Protein 8IRK (pdb70)

Nearest PDB structures (foldseek):
  8irk-assembly1_C  TM=1.003E+00  e=1.740E-76  Mycolicibacterium smegmatis MC2 155
  8irz-assembly1_A  TM=1.001E+00  e=1.393E-71  Mycolicibacterium smegmatis MC2 155
  8is0-assembly1_A  TM=9.997E-01  e=1.642E-71  Mycolicibacterium smegmatis MC2 155
  7tlp-assembly3_E  TM=8.194E-01  e=1.209E-21  Lancefieldella parvula
  3kgw-assembly1_A  TM=7.933E-01  e=6.595E-17  Mus musculus

B-factor: mean 55.06, std 15.18, range [21.22, 164.63]

Structure (mmCIF, N/CA/C/O backbone):
data_8IRK
#
_entry.id   8IRK
#
_cell.length_a   82.314
_cell.length_b   90.372
_cell.length_c   101.531
_cell.angle_alpha   110.77
_cell.angle_beta   105.95
_cell.angle_gamma   103.07
#
_symmetry.space_group_name_H-M   'P 1'
#
loop_
_entity.id
_entity.type
_entity.pdbx_description
1 polymer 'Probable hercynylcysteine sulfoxide lyase'
2 non-polymer "PYRIDOXAL-5'-PHOSPHATE"
3 non-polymer 'PYRUVIC ACID'
4 water water
#
loop_
_atom_site.group_PDB
_atom_site.id
_atom_site.type_symbol
_atom_site.label_atom_id
_atom_site.label_alt_id
_atom_site.label_comp_id
_atom_site.label_asym_id
_atom_site.label_entity_id
_atom_site.label_seq_id
_atom_site.pdbx_PDB_ins_code
_atom_site.Cartn_x
_atom_site.Cartn_y
_atom_site.Cartn_z
_atom_site.occupancy
_atom_site.B_iso_or_equiv
_atom_site.auth_seq_id
_atom_site.auth_comp_id
_atom_site.auth_asym_id
_atom_site.auth_atom_id
_atom_site.pdbx_PDB_model_num
ATOM 1 N N . LEU A 1 14 ? 34.468 -31.495 -36.990 1.00 92.13 -7 LEU A N 1
ATOM 2 C CA . LEU A 1 14 ? 33.167 -31.519 -36.237 1.00 95.47 -7 LEU A CA 1
ATOM 3 C C . LEU A 1 14 ? 33.338 -32.163 -34.843 1.00 95.96 -7 LEU A C 1
ATOM 4 O O . LEU A 1 14 ? 32.742 -33.246 -34.602 1.00 88.97 -7 LEU A O 1
ATOM 6 N N . VAL A 1 15 ? 34.137 -31.521 -33.973 1.00 94.29 -6 VAL A N 1
ATOM 7 C CA . VAL A 1 15 ? 34.181 -31.705 -32.484 1.00 91.14 -6 VAL A CA 1
ATOM 8 C C . VAL A 1 15 ? 33.337 -30.607 -31.840 1.00 87.36 -6 VAL A C 1
ATOM 9 O O . VAL A 1 15 ? 33.764 -29.461 -31.801 1.00 93.56 -6 VAL A O 1
ATOM 13 N N . PRO A 1 16 ? 32.150 -30.894 -31.269 1.00 85.65 -5 PRO A N 1
ATOM 14 C CA . PRO A 1 16 ? 31.235 -29.836 -30.820 1.00 91.85 -5 PRO A CA 1
ATOM 15 C C . PRO A 1 16 ? 31.855 -28.754 -29.912 1.00 94.71 -5 PRO A C 1
ATOM 16 O O . PRO A 1 16 ? 32.713 -29.076 -29.117 1.00 97.83 -5 PRO A O 1
ATOM 20 N N . ARG A 1 17 ? 31.385 -27.506 -30.047 1.00 93.15 -4 ARG A N 1
ATOM 21 C CA . ARG A 1 17 ? 31.865 -26.293 -29.323 1.00 80.45 -4 ARG A CA 1
ATOM 22 C C . ARG A 1 17 ? 30.717 -25.749 -28.459 1.00 78.30 -4 ARG A C 1
ATOM 23 O O . ARG A 1 17 ? 29.574 -25.756 -28.935 1.00 85.56 -4 ARG A O 1
ATOM 31 N N . GLY A 1 18 ? 31.006 -25.298 -27.235 1.00 84.45 -3 GLY A N 1
ATOM 32 C CA . GLY A 1 18 ? 30.016 -24.719 -26.301 1.00 76.62 -3 GLY A CA 1
ATOM 33 C C . GLY A 1 18 ? 29.620 -23.299 -26.680 1.00 75.03 -3 GLY A C 1
ATOM 34 O O . GLY A 1 18 ? 30.367 -22.615 -27.433 1.00 70.44 -3 GLY A O 1
ATOM 35 N N . SER A 1 19 ? 28.465 -22.862 -26.186 1.00 69.85 -2 SER A N 1
ATOM 36 C CA . SER A 1 19 ? 27.907 -21.502 -26.406 1.00 69.39 -2 SER A CA 1
ATOM 37 C C . SER A 1 19 ? 28.837 -20.441 -25.786 1.00 67.97 -2 SER A C 1
ATOM 38 O O . SER A 1 19 ? 29.333 -20.667 -24.653 1.00 75.16 -2 SER A O 1
ATOM 41 N N . HIS A 1 20 ? 29.094 -19.338 -26.499 1.00 57.71 -1 HIS A N 1
ATOM 42 C CA . HIS A 1 20 ? 29.624 -18.087 -25.905 1.00 57.92 -1 HIS A CA 1
ATOM 43 C C . HIS A 1 20 ? 28.571 -17.591 -24.924 1.00 58.91 -1 HIS A C 1
ATOM 44 O O . HIS A 1 20 ? 27.391 -17.827 -25.190 1.00 63.77 -1 HIS A O 1
ATOM 51 N N . MET A 1 21 ? 28.979 -17.030 -23.788 1.00 55.75 0 MET A N 1
ATOM 52 C CA . MET A 1 21 ? 28.039 -16.349 -22.871 1.00 59.10 0 MET A CA 1
ATOM 53 C C . MET A 1 21 ? 28.139 -14.858 -23.175 1.00 55.95 0 MET A C 1
ATOM 54 O O . MET A 1 21 ? 29.262 -14.333 -23.150 1.00 55.49 0 MET A O 1
ATOM 59 N N . MET A 1 22 ? 27.013 -14.237 -23.503 1.00 54.92 1 MET A N 1
ATOM 60 C CA . MET A 1 22 ? 26.890 -12.815 -23.882 1.00 55.59 1 MET A CA 1
ATOM 61 C C . MET A 1 22 ? 25.701 -12.297 -23.061 1.00 51.18 1 MET A C 1
ATOM 62 O O . MET A 1 22 ? 24.698 -13.059 -22.967 1.00 49.44 1 MET A O 1
ATOM 64 N N . MET A 1 23 ? 25.847 -11.153 -22.369 1.00 55.86 2 MET A N 1
ATOM 65 C CA . MET A 1 23 ? 24.796 -10.617 -21.448 1.00 56.90 2 MET A CA 1
ATOM 66 C C . MET A 1 23 ? 23.609 -10.157 -22.314 1.00 55.19 2 MET A C 1
ATOM 67 O O . MET A 1 23 ? 22.432 -10.175 -21.821 1.00 50.39 2 MET A O 1
ATOM 72 N N . LEU A 1 24 ? 23.907 -9.818 -23.580 1.00 59.97 3 LEU A N 1
ATOM 73 C CA . LEU A 1 24 ? 22.937 -9.480 -24.666 1.00 53.37 3 LEU A CA 1
ATOM 74 C C . LEU A 1 24 ? 21.767 -10.468 -24.692 1.00 49.50 3 LEU A C 1
ATOM 75 O O . LEU A 1 24 ? 20.633 -10.032 -24.767 1.00 54.88 3 LEU A O 1
ATOM 80 N N . ALA A 1 25 ? 22.018 -11.765 -24.675 1.00 45.09 4 ALA A N 1
ATOM 81 C CA . ALA A 1 25 ? 20.930 -12.757 -24.691 1.00 50.29 4 ALA A CA 1
ATOM 82 C C . ALA A 1 25 ? 19.922 -12.363 -23.615 1.00 49.77 4 ALA A C 1
ATOM 83 O O . ALA A 1 25 ? 18.744 -12.236 -23.931 1.00 57.28 4 ALA A O 1
ATOM 85 N N . GLN A 1 26 ? 20.394 -12.096 -22.400 1.00 63.76 5 GLN A N 1
ATOM 86 C CA . GLN A 1 26 ? 19.530 -11.940 -21.202 1.00 62.24 5 GLN A CA 1
ATOM 87 C C . GLN A 1 26 ? 18.863 -10.562 -21.221 1.00 56.12 5 GLN A C 1
ATOM 88 O O . GLN A 1 26 ? 17.627 -10.492 -20.909 1.00 47.17 5 GLN A O 1
ATOM 94 N N . GLN A 1 27 ? 19.632 -9.514 -21.551 1.00 48.94 6 GLN A N 1
ATOM 95 C CA . GLN A 1 27 ? 19.105 -8.114 -21.633 1.00 61.40 6 GLN A CA 1
ATOM 96 C C . GLN A 1 27 ? 17.877 -8.122 -22.551 1.00 59.55 6 GLN A C 1
ATOM 97 O O . GLN A 1 27 ? 16.781 -7.630 -22.135 1.00 50.99 6 GLN A O 1
ATOM 103 N N . TRP A 1 28 ? 18.043 -8.782 -23.703 1.00 57.27 7 TRP A N 1
ATOM 104 C CA . TRP A 1 28 ? 17.011 -8.950 -24.755 1.00 54.15 7 TRP A CA 1
ATOM 105 C C . TRP A 1 28 ? 15.814 -9.722 -24.191 1.00 48.52 7 TRP A C 1
ATOM 106 O O . TRP A 1 28 ? 14.696 -9.219 -24.337 1.00 52.76 7 TRP A O 1
ATOM 117 N N . ARG A 1 29 ? 16.013 -10.872 -23.548 1.00 52.99 8 ARG A N 1
ATOM 118 C CA . ARG A 1 29 ? 14.888 -11.647 -22.960 1.00 49.71 8 ARG A CA 1
ATOM 119 C C . ARG A 1 29 ? 14.070 -10.745 -22.037 1.00 53.63 8 ARG A C 1
ATOM 120 O O . ARG A 1 29 ? 12.850 -10.786 -22.141 1.00 57.98 8 ARG A O 1
ATOM 128 N N . ASP A 1 30 ? 14.720 -9.929 -21.204 1.00 58.51 9 ASP A N 1
ATOM 129 C CA . ASP A 1 30 ? 14.061 -9.253 -20.046 1.00 63.95 9 ASP A CA 1
ATOM 130 C C . ASP A 1 30 ? 13.497 -7.883 -20.457 1.00 57.19 9 ASP A C 1
ATOM 131 O O . ASP A 1 30 ? 12.680 -7.334 -19.684 1.00 47.13 9 ASP A O 1
ATOM 136 N N . ALA A 1 31 ? 13.797 -7.416 -21.666 1.00 55.74 10 ALA A N 1
ATOM 137 C CA . ALA A 1 31 ? 13.206 -6.153 -22.156 1.00 50.54 10 ALA A CA 1
ATOM 138 C C . ALA A 1 31 ? 11.895 -6.462 -22.865 1.00 51.68 10 ALA A C 1
ATOM 139 O O . ALA A 1 31 ? 11.266 -5.521 -23.353 1.00 52.31 10 ALA A O 1
ATOM 141 N N . ARG A 1 32 ? 11.497 -7.730 -22.884 1.00 52.22 11 ARG A N 1
ATOM 142 C CA . ARG A 1 32 ? 10.315 -8.133 -23.680 1.00 55.15 11 ARG A CA 1
ATOM 143 C C . ARG A 1 32 ? 9.343 -8.934 -22.828 1.00 47.41 11 ARG A C 1
ATOM 144 O O . ARG A 1 32 ? 9.782 -9.578 -21.874 1.00 49.89 11 ARG A O 1
ATOM 152 N N . PRO A 1 33 ? 8.041 -8.923 -23.160 1.00 47.96 12 PRO A N 1
ATOM 153 C CA . PRO A 1 33 ? 7.080 -9.741 -22.446 1.00 48.19 12 PRO A CA 1
ATOM 154 C C . PRO A 1 33 ? 7.585 -11.180 -22.299 1.00 53.71 12 PRO A C 1
ATOM 155 O O . PRO A 1 33 ? 8.306 -11.644 -23.150 1.00 48.67 12 PRO A O 1
ATOM 159 N N . LYS A 1 34 ? 7.182 -11.846 -21.220 1.00 62.14 13 LYS A N 1
ATOM 160 C CA . LYS A 1 34 ? 7.622 -13.239 -20.960 1.00 67.61 13 LYS A CA 1
ATOM 161 C C . LYS A 1 34 ? 6.910 -14.200 -21.907 1.00 57.43 13 LYS A C 1
ATOM 162 O O . LYS A 1 34 ? 5.686 -14.099 -22.044 1.00 55.62 13 LYS A O 1
ATOM 168 N N . VAL A 1 35 ? 7.669 -15.106 -22.509 1.00 56.58 14 VAL A N 1
ATOM 169 C CA . VAL A 1 35 ? 7.089 -16.114 -23.447 1.00 57.47 14 VAL A CA 1
ATOM 170 C C . VAL A 1 35 ? 6.289 -17.137 -22.640 1.00 54.23 14 VAL A C 1
ATOM 171 O O . VAL A 1 35 ? 6.775 -17.536 -21.602 1.00 59.65 14 VAL A O 1
ATOM 175 N N . ALA A 1 36 ? 5.113 -17.536 -23.116 1.00 58.50 15 ALA A N 1
ATOM 176 C CA . ALA A 1 36 ? 4.214 -18.509 -22.454 1.00 58.48 15 ALA A CA 1
ATOM 177 C C . ALA A 1 36 ? 4.797 -19.931 -22.538 1.00 67.88 15 ALA A C 1
ATOM 178 O O . ALA A 1 36 ? 4.683 -20.687 -21.525 1.00 85.67 15 ALA A O 1
ATOM 180 N N . GLY A 1 37 ? 5.373 -20.303 -23.682 1.00 58.13 16 GLY A N 1
ATOM 181 C CA . GLY A 1 37 ? 6.055 -21.602 -23.866 1.00 56.31 16 GLY A CA 1
ATOM 182 C C . GLY A 1 37 ? 7.482 -21.435 -24.366 1.00 54.81 16 GLY A C 1
ATOM 183 O O . GLY A 1 37 ? 8.329 -20.957 -23.588 1.00 47.18 16 GLY A O 1
ATOM 184 N N . LEU A 1 38 ? 7.749 -21.768 -25.633 1.00 52.73 17 LEU A N 1
ATOM 185 C CA . LEU A 1 38 ? 9.074 -21.514 -26.244 1.00 53.68 17 LEU A CA 1
ATOM 186 C C . LEU A 1 38 ? 8.936 -20.999 -27.692 1.00 54.15 17 LEU A C 1
ATOM 187 O O . LEU A 1 38 ? 8.364 -21.713 -28.562 1.00 46.28 17 LEU A O 1
ATOM 192 N N . HIS A 1 39 ? 9.474 -19.803 -27.941 1.00 49.25 18 HIS A N 1
ATOM 193 C CA . HIS A 1 39 ? 9.360 -19.036 -29.213 1.00 46.21 18 HIS A CA 1
ATOM 194 C C . HIS A 1 39 ? 10.632 -19.228 -30.035 1.00 44.27 18 HIS A C 1
ATOM 195 O O . HIS A 1 39 ? 11.653 -18.679 -29.660 1.00 40.77 18 HIS A O 1
ATOM 202 N N . LEU A 1 40 ? 10.565 -19.982 -31.129 1.00 47.28 19 LEU A N 1
ATOM 203 C CA . LEU A 1 40 ? 11.717 -20.190 -32.042 1.00 49.34 19 LEU A CA 1
ATOM 204 C C . LEU A 1 40 ? 11.291 -19.706 -33.432 1.00 54.16 19 LEU A C 1
ATOM 205 O O . LEU A 1 40 ? 11.566 -20.453 -34.420 1.00 52.63 19 LEU A O 1
ATOM 210 N N . ASP A 1 41 ? 10.641 -18.528 -33.496 1.00 40.75 20 ASP A N 1
ATOM 211 C CA . ASP A 1 41 ? 9.941 -18.084 -34.721 1.00 41.57 20 ASP A CA 1
ATOM 212 C C . ASP A 1 41 ? 10.149 -16.588 -35.029 1.00 42.17 20 ASP A C 1
ATOM 213 O O . ASP A 1 41 ? 9.186 -15.929 -35.512 1.00 42.16 20 ASP A O 1
ATOM 218 N N . SER A 1 42 ? 11.348 -16.062 -34.787 1.00 40.48 21 SER A N 1
ATOM 219 C CA . SER A 1 42 ? 11.631 -14.615 -34.923 1.00 43.78 21 SER A CA 1
ATOM 220 C C . SER A 1 42 ? 11.845 -14.264 -36.412 1.00 44.16 21 SER A C 1
ATOM 221 O O . SER A 1 42 ? 11.854 -13.087 -36.745 1.00 43.99 21 SER A O 1
ATOM 224 N N . GLY A 1 43 ? 11.930 -15.259 -37.285 1.00 42.66 22 GLY A N 1
ATOM 225 C CA . GLY A 1 43 ? 11.950 -15.067 -38.741 1.00 41.75 22 GLY A CA 1
ATOM 226 C C . GLY A 1 43 ? 10.557 -14.881 -39.325 1.00 40.20 22 GLY A C 1
ATOM 227 O O . GLY A 1 43 ? 10.496 -14.503 -40.483 1.00 50.69 22 GLY A O 1
ATOM 228 N N . ALA A 1 44 ? 9.500 -15.086 -38.544 1.00 39.57 23 ALA A N 1
ATOM 229 C CA . ALA A 1 44 ? 8.117 -14.821 -38.998 1.00 39.27 23 ALA A CA 1
ATOM 230 C C . ALA A 1 44 ? 7.606 -13.570 -38.290 1.00 45.93 23 ALA A C 1
ATOM 231 O O . ALA A 1 44 ? 7.225 -12.625 -38.983 1.00 43.69 23 ALA A O 1
ATOM 233 N N . CYS A 1 45 ? 7.551 -13.605 -36.961 1.00 39.96 24 CYS A N 1
ATOM 234 C CA . CYS A 1 45 ? 7.185 -12.413 -36.160 1.00 41.49 24 CYS A CA 1
ATOM 235 C C . CYS A 1 45 ? 7.925 -12.550 -34.834 1.00 44.24 24 CYS A C 1
ATOM 236 O O . CYS A 1 45 ? 7.661 -13.516 -34.112 1.00 49.52 24 CYS A O 1
ATOM 239 N N . SER A 1 46 ? 8.837 -11.625 -34.559 1.00 49.67 25 SER A N 1
ATOM 240 C CA . SER A 1 46 ? 9.584 -11.651 -33.283 1.00 48.14 25 SER A CA 1
ATOM 241 C C . SER A 1 46 ? 8.715 -11.123 -32.145 1.00 41.24 25 SER A C 1
ATOM 242 O O . SER A 1 46 ? 7.493 -11.291 -32.200 1.00 41.03 25 SER A O 1
ATOM 245 N N . ARG A 1 47 ? 9.349 -10.496 -31.162 1.00 49.58 26 ARG A N 1
ATOM 246 C CA . ARG A 1 47 ? 8.612 -10.053 -29.955 1.00 45.33 26 ARG A CA 1
ATOM 247 C C . ARG A 1 47 ? 8.967 -8.598 -29.634 1.00 40.41 26 ARG A C 1
ATOM 248 O O . ARG A 1 47 ? 10.158 -8.309 -29.502 1.00 33.75 26 ARG A O 1
ATOM 256 N N . GLN A 1 48 ? 7.954 -7.739 -29.525 1.00 39.27 27 GLN A N 1
ATOM 257 C CA . GLN A 1 48 ? 8.134 -6.294 -29.234 1.00 39.10 27 GLN A CA 1
ATOM 258 C C . GLN A 1 48 ? 8.517 -6.124 -27.763 1.00 45.95 27 GLN A C 1
ATOM 259 O O . GLN A 1 48 ? 7.748 -6.528 -26.861 1.00 41.43 27 GLN A O 1
ATOM 265 N N . SER A 1 49 ? 9.654 -5.483 -27.553 1.00 44.66 28 SER A N 1
ATOM 266 C CA . SER A 1 49 ? 10.075 -4.911 -26.262 1.00 43.47 28 SER A CA 1
ATOM 267 C C . SER A 1 49 ? 8.924 -4.126 -25.607 1.00 45.01 28 SER A C 1
ATOM 268 O O . SER A 1 49 ? 8.026 -3.574 -26.327 1.00 39.51 28 SER A O 1
ATOM 271 N N . PHE A 1 50 ? 8.940 -4.115 -24.264 1.00 50.10 29 PHE A N 1
ATOM 272 C CA . PHE A 1 50 ? 8.066 -3.276 -23.397 1.00 50.23 29 PHE A CA 1
ATOM 273 C C . PHE A 1 50 ? 8.074 -1.846 -23.961 1.00 50.04 29 PHE A C 1
ATOM 274 O O . PHE A 1 50 ? 6.976 -1.247 -24.107 1.00 44.11 29 PHE A O 1
ATOM 282 N N . ALA A 1 51 ? 9.269 -1.330 -24.302 1.00 47.06 30 ALA A N 1
ATOM 283 C CA . ALA A 1 51 ? 9.469 0.066 -24.761 1.00 46.99 30 ALA A CA 1
ATOM 284 C C . ALA A 1 51 ? 8.722 0.252 -26.091 1.00 50.88 30 ALA A C 1
ATOM 285 O O . ALA A 1 51 ? 7.899 1.209 -26.168 1.00 53.33 30 ALA A O 1
ATOM 287 N N . VAL A 1 52 ? 8.898 -0.685 -27.040 1.00 45.96 31 VAL A N 1
ATOM 288 C CA . VAL A 1 52 ? 8.238 -0.652 -28.382 1.00 44.11 31 VAL A CA 1
ATOM 289 C C . VAL A 1 52 ? 6.732 -0.749 -28.173 1.00 42.23 31 VAL A C 1
ATOM 290 O O . VAL A 1 52 ? 5.996 0.039 -28.797 1.00 41.96 31 VAL A O 1
ATOM 294 N N . ILE A 1 53 ? 6.264 -1.602 -27.276 1.00 41.24 32 ILE A N 1
ATOM 295 C CA . ILE A 1 53 ? 4.786 -1.666 -27.057 1.00 46.71 32 ILE A CA 1
ATOM 296 C C . ILE A 1 53 ? 4.256 -0.318 -26.490 1.00 50.21 32 ILE A C 1
ATOM 297 O O . ILE A 1 53 ? 3.231 0.212 -27.013 1.00 51.04 32 ILE A O 1
ATOM 302 N N . ASP A 1 54 ? 4.946 0.282 -25.511 1.00 51.41 33 ASP A N 1
ATOM 303 C CA . ASP A 1 54 ? 4.469 1.511 -24.821 1.00 48.25 33 ASP A CA 1
ATOM 304 C C . ASP A 1 54 ? 4.478 2.676 -25.799 1.00 41.41 33 ASP A C 1
ATOM 305 O O . ASP A 1 54 ? 3.444 3.381 -25.846 1.00 37.96 33 ASP A O 1
ATOM 310 N N . ALA A 1 55 ? 5.592 2.874 -26.519 1.00 39.22 34 ALA A N 1
ATOM 311 C CA . ALA A 1 55 ? 5.760 3.951 -27.536 1.00 39.97 34 ALA A CA 1
ATOM 312 C C . ALA A 1 55 ? 4.598 3.956 -28.542 1.00 42.32 34 ALA A C 1
ATOM 313 O O . ALA A 1 55 ? 4.148 5.064 -28.905 1.00 53.61 34 ALA A O 1
ATOM 315 N N . THR A 1 56 ? 4.117 2.782 -28.963 1.00 44.45 35 THR A N 1
ATOM 316 C CA . THR A 1 56 ? 2.980 2.601 -29.907 1.00 42.39 35 THR A CA 1
ATOM 317 C C . THR A 1 56 ? 1.708 3.077 -29.207 1.00 44.46 35 THR A C 1
ATOM 318 O O . THR A 1 56 ? 0.918 3.874 -29.763 1.00 44.91 35 THR A O 1
ATOM 322 N N . THR A 1 57 ? 1.491 2.555 -28.003 1.00 51.01 36 THR A N 1
ATOM 323 C CA . THR A 1 57 ? 0.321 2.890 -27.157 1.00 48.57 36 THR A CA 1
ATOM 324 C C . THR A 1 57 ? 0.241 4.405 -26.923 1.00 43.08 36 THR A C 1
ATOM 325 O O . THR A 1 57 ? -0.874 4.939 -26.967 1.00 42.75 36 THR A O 1
ATOM 329 N N . ALA A 1 58 ? 1.369 5.062 -26.649 1.00 43.20 37 ALA A N 1
ATOM 330 C CA . ALA A 1 58 ? 1.437 6.514 -26.340 1.00 40.89 37 ALA A CA 1
ATOM 331 C C . ALA A 1 58 ? 1.027 7.294 -27.576 1.00 41.64 37 ALA A C 1
ATOM 332 O O . ALA A 1 58 ? 0.213 8.203 -27.412 1.00 47.04 37 ALA A O 1
ATOM 334 N N . HIS A 1 59 ? 1.525 6.923 -28.768 1.00 41.38 38 HIS A N 1
ATOM 335 C CA . HIS A 1 59 ? 1.197 7.670 -30.011 1.00 38.43 38 HIS A CA 1
ATOM 336 C C . HIS A 1 59 ? -0.315 7.662 -30.185 1.00 36.29 38 HIS A C 1
ATOM 337 O O . HIS A 1 59 ? -0.897 8.724 -30.442 1.00 36.74 38 HIS A O 1
ATOM 344 N N . ALA A 1 60 ? -0.933 6.513 -29.962 1.00 37.35 39 ALA A N 1
ATOM 345 C CA . ALA A 1 60 ? -2.398 6.326 -30.066 1.00 40.28 39 ALA A CA 1
ATOM 346 C C . ALA A 1 60 ? -3.139 7.200 -29.033 1.00 42.18 39 ALA A C 1
ATOM 347 O O . ALA A 1 60 ? -4.155 7.835 -29.402 1.00 52.96 39 ALA A O 1
ATOM 349 N N . ARG A 1 61 ? -2.650 7.240 -27.793 1.00 45.76 40 ARG A N 1
ATOM 350 C CA . ARG A 1 61 ? -3.139 8.128 -26.704 1.00 50.74 40 ARG A CA 1
ATOM 351 C C . ARG A 1 61 ? -2.948 9.590 -27.160 1.00 46.22 40 ARG A C 1
ATOM 352 O O . ARG A 1 61 ? -3.949 10.357 -27.202 1.00 42.87 40 ARG A O 1
ATOM 360 N N . HIS A 1 62 ? -1.737 9.960 -27.584 1.00 42.03 41 HIS A N 1
ATOM 361 C CA . HIS A 1 62 ? -1.440 11.335 -28.073 1.00 47.86 41 HIS A CA 1
ATOM 362 C C . HIS A 1 62 ? -2.378 11.703 -29.240 1.00 49.14 41 HIS A C 1
ATOM 363 O O . HIS A 1 62 ? -2.701 12.890 -29.328 1.00 45.94 41 HIS A O 1
ATOM 370 N N . GLU A 1 63 ? -2.801 10.746 -30.093 1.00 43.81 42 GLU A N 1
ATOM 371 C CA . GLU A 1 63 ? -3.752 11.026 -31.203 1.00 49.49 42 GLU A CA 1
ATOM 372 C C . GLU A 1 63 ? -5.081 11.481 -30.602 1.00 46.55 42 GLU A C 1
ATOM 373 O O . GLU A 1 63 ? -5.683 12.401 -31.167 1.00 48.86 42 GLU A O 1
ATOM 379 N N . ALA A 1 64 ? -5.525 10.873 -29.498 1.00 51.32 43 ALA A N 1
ATOM 380 C CA . ALA A 1 64 ? -6.828 11.209 -28.864 1.00 49.66 43 ALA A CA 1
ATOM 381 C C . ALA A 1 64 ? -6.749 12.580 -28.183 1.00 54.06 43 ALA A C 1
ATOM 382 O O . ALA A 1 64 ? -7.817 13.201 -28.021 1.00 59.61 43 ALA A O 1
ATOM 384 N N . GLU A 1 65 ? -5.556 13.027 -27.758 1.00 55.11 44 GLU A N 1
ATOM 385 C CA . GLU A 1 65 ? -5.475 14.234 -26.896 1.00 57.12 44 GLU A CA 1
ATOM 386 C C . GLU A 1 65 ? -5.249 15.480 -27.767 1.00 54.81 44 GLU A C 1
ATOM 387 O O . GLU A 1 65 ? -5.892 16.483 -27.428 1.00 61.24 44 GLU A O 1
ATOM 393 N N . VAL A 1 66 ? -4.502 15.431 -28.882 1.00 56.04 45 VAL A N 1
ATOM 394 C CA . VAL A 1 66 ? -4.203 16.645 -29.723 1.00 49.72 45 VAL A CA 1
ATOM 395 C C . VAL A 1 66 ? -4.728 16.521 -31.162 1.00 53.54 45 VAL A C 1
ATOM 396 O O . VAL A 1 66 ? -4.669 17.545 -31.863 1.00 58.50 45 VAL A O 1
ATOM 400 N N . GLY A 1 67 ? -5.195 15.337 -31.603 1.00 58.18 46 GLY A N 1
ATOM 401 C CA . GLY A 1 67 ? -5.647 15.059 -32.990 1.00 49.50 46 GLY A CA 1
ATOM 402 C C . GLY A 1 67 ? -4.659 14.201 -33.781 1.00 44.18 46 GLY A C 1
ATOM 403 O O . GLY A 1 67 ? -3.418 14.412 -33.677 1.00 41.77 46 GLY A O 1
ATOM 404 N N . GLY A 1 68 ? -5.166 13.231 -34.538 1.00 41.19 47 GLY A N 1
ATOM 405 C CA . GLY A 1 68 ? -4.307 12.275 -35.273 1.00 39.01 47 GLY A CA 1
ATOM 406 C C . GLY A 1 68 ? -3.137 12.922 -36.017 1.00 37.44 47 GLY A C 1
ATOM 407 O O . GLY A 1 68 ? -1.971 12.435 -35.907 1.00 35.91 47 GLY A O 1
ATOM 408 N N . TYR A 1 69 ? -3.411 13.949 -36.815 1.00 46.30 48 TYR A N 1
ATOM 409 C CA . TYR A 1 69 ? -2.422 14.524 -37.757 1.00 42.46 48 TYR A CA 1
ATOM 410 C C . TYR A 1 69 ? -1.488 15.425 -36.969 1.00 41.81 48 TYR A C 1
ATOM 411 O O . TYR A 1 69 ? -0.275 15.418 -37.284 1.00 45.84 48 TYR A O 1
ATOM 420 N N . VAL A 1 70 ? -1.963 16.074 -35.904 1.00 44.56 49 VAL A N 1
ATOM 421 C CA . VAL A 1 70 ? -1.033 16.940 -35.120 1.00 46.34 49 VAL A CA 1
ATOM 422 C C . VAL A 1 70 ? -0.080 16.022 -34.326 1.00 45.32 49 VAL A C 1
ATOM 423 O O . VAL A 1 70 ? 1.147 16.246 -34.370 1.00 45.03 49 VAL A O 1
ATOM 427 N N . ALA A 1 71 ? -0.577 14.923 -33.757 1.00 41.57 50 ALA A N 1
ATOM 428 C CA . ALA A 1 71 ? 0.267 13.852 -33.177 1.00 37.50 50 ALA A CA 1
ATOM 429 C C . ALA A 1 71 ? 1.346 13.389 -34.166 1.00 42.70 50 ALA A C 1
ATOM 430 O O . ALA A 1 71 ? 2.521 13.305 -33.774 1.00 44.91 50 ALA A O 1
ATOM 432 N N . ALA A 1 72 ? 0.954 13.041 -35.399 1.00 42.71 51 ALA A N 1
ATOM 433 C CA . ALA A 1 72 ? 1.855 12.553 -36.469 1.00 43.46 51 ALA A CA 1
ATOM 434 C C . ALA A 1 72 ? 2.907 13.607 -36.851 1.00 43.90 51 ALA A C 1
ATOM 435 O O . ALA A 1 72 ? 4.121 13.251 -36.938 1.00 49.23 51 ALA A O 1
ATOM 437 N N . GLU A 1 73 ? 2.508 14.859 -37.061 1.00 45.86 52 GLU A N 1
ATOM 438 C CA . GLU A 1 73 ? 3.496 15.954 -37.317 1.00 54.76 52 GLU A CA 1
ATOM 439 C C . GLU A 1 73 ? 4.524 15.973 -36.168 1.00 56.43 52 GLU A C 1
ATOM 440 O O . GLU A 1 73 ? 5.752 15.969 -36.460 1.00 66.73 52 GLU A O 1
ATOM 446 N N . ALA A 1 74 ? 4.058 15.900 -34.916 1.00 44.46 53 ALA A N 1
ATOM 447 C CA . ALA A 1 74 ? 4.909 15.933 -33.697 1.00 49.12 53 ALA A CA 1
ATOM 448 C C . ALA A 1 74 ? 5.732 14.642 -33.511 1.00 45.22 53 ALA A C 1
ATOM 449 O O . ALA A 1 74 ? 6.643 14.673 -32.714 1.00 49.86 53 ALA A O 1
ATOM 451 N N . ALA A 1 75 ? 5.439 13.536 -34.201 1.00 51.77 54 ALA A N 1
ATOM 452 C CA . ALA A 1 75 ? 6.252 12.292 -34.155 1.00 49.33 54 ALA A CA 1
ATOM 453 C C . ALA A 1 75 ? 7.382 12.314 -35.190 1.00 49.11 54 ALA A C 1
ATOM 454 O O . ALA A 1 75 ? 8.158 11.336 -35.184 1.00 46.73 54 ALA A O 1
ATOM 456 N N . THR A 1 76 ? 7.481 13.372 -36.011 1.00 50.59 55 THR A N 1
ATOM 457 C CA . THR A 1 76 ? 8.442 13.468 -37.147 1.00 54.59 55 THR A CA 1
ATOM 458 C C . THR A 1 76 ? 9.875 13.227 -36.682 1.00 51.29 55 THR A C 1
ATOM 459 O O . THR A 1 76 ? 10.655 12.653 -37.431 1.00 65.49 55 THR A O 1
ATOM 463 N N . PRO A 1 77 ? 10.316 13.711 -35.502 1.00 53.53 56 PRO A N 1
ATOM 464 C CA . PRO A 1 77 ? 11.660 13.380 -35.007 1.00 50.85 56 PRO A CA 1
ATOM 465 C C . PRO A 1 77 ? 11.929 11.878 -34.802 1.00 46.10 56 PRO A C 1
ATOM 466 O O . PRO A 1 77 ? 13.014 11.452 -35.137 1.00 44.81 56 PRO A O 1
ATOM 470 N N . ALA A 1 78 ? 10.970 11.109 -34.264 1.00 46.39 57 ALA A N 1
ATOM 471 C CA . ALA A 1 78 ? 11.098 9.629 -34.097 1.00 45.63 57 ALA A CA 1
ATOM 472 C C . ALA A 1 78 ? 11.150 8.919 -35.488 1.00 44.26 57 ALA A C 1
ATOM 473 O O . ALA A 1 78 ? 12.150 8.190 -35.820 1.00 40.20 57 ALA A O 1
ATOM 475 N N . LEU A 1 79 ? 10.135 9.156 -36.316 1.00 38.86 58 LEU A N 1
ATOM 476 C CA . LEU A 1 79 ? 10.055 8.627 -37.700 1.00 44.33 58 LEU A CA 1
ATOM 477 C C . LEU A 1 79 ? 11.373 8.898 -38.435 1.00 47.80 58 LEU A C 1
ATOM 478 O O . LEU A 1 79 ? 11.918 7.932 -39.041 1.00 51.16 58 LEU A O 1
ATOM 483 N N . ASP A 1 80 ? 11.910 10.122 -38.368 1.00 44.52 59 ASP A N 1
ATOM 484 C CA . ASP A 1 80 ? 13.142 10.466 -39.134 1.00 45.13 59 ASP A CA 1
ATOM 485 C C . ASP A 1 80 ? 14.345 9.727 -38.527 1.00 43.55 59 ASP A C 1
ATOM 486 O O . ASP A 1 80 ? 15.233 9.300 -39.294 1.00 47.86 59 ASP A O 1
ATOM 491 N N . ALA A 1 81 ? 14.346 9.505 -37.214 1.00 42.64 60 ALA A N 1
ATOM 492 C CA . ALA A 1 81 ? 15.390 8.722 -36.520 1.00 42.16 60 ALA A CA 1
ATOM 493 C C . ALA A 1 81 ? 15.344 7.280 -37.046 1.00 44.07 60 ALA A C 1
ATOM 494 O O . ALA A 1 81 ? 16.422 6.731 -37.403 1.00 40.09 60 ALA A O 1
ATOM 496 N N . GLY A 1 82 ? 14.138 6.702 -37.117 1.00 42.46 61 GLY A N 1
ATOM 497 C CA . GLY A 1 82 ? 13.886 5.417 -37.806 1.00 47.27 61 GLY A CA 1
ATOM 498 C C . GLY A 1 82 ? 14.508 5.346 -39.204 1.00 43.71 61 GLY A C 1
ATOM 499 O O . GLY A 1 82 ? 15.238 4.368 -39.463 1.00 40.96 61 GLY A O 1
ATOM 500 N N . ARG A 1 83 ? 14.291 6.344 -40.065 1.00 41.73 62 ARG A N 1
ATOM 501 C CA . ARG A 1 83 ? 14.861 6.327 -41.442 1.00 45.23 62 ARG A CA 1
ATOM 502 C C . ARG A 1 83 ? 16.395 6.381 -41.337 1.00 46.51 62 ARG A C 1
ATOM 503 O O . ARG A 1 83 ? 17.084 5.681 -42.096 1.00 52.81 62 ARG A O 1
ATOM 511 N N . ALA A 1 84 ? 16.930 7.171 -40.416 1.00 49.33 63 ALA A N 1
ATOM 512 C CA . ALA A 1 84 ? 18.388 7.405 -40.303 1.00 47.81 63 ALA A CA 1
ATOM 513 C C . ALA A 1 84 ? 19.049 6.116 -39.800 1.00 44.92 63 ALA A C 1
ATOM 514 O O . ALA A 1 84 ? 20.163 5.780 -40.306 1.00 48.80 63 ALA A O 1
ATOM 516 N N . ALA A 1 85 ? 18.404 5.407 -38.856 1.00 43.75 64 ALA A N 1
ATOM 517 C CA . ALA A 1 85 ? 18.909 4.129 -38.275 1.00 40.56 64 ALA A CA 1
ATOM 518 C C . ALA A 1 85 ? 18.977 3.092 -39.393 1.00 43.79 64 ALA A C 1
ATOM 519 O O . ALA A 1 85 ? 20.079 2.553 -39.641 1.00 46.13 64 ALA A O 1
ATOM 521 N N . VAL A 1 86 ? 17.857 2.918 -40.105 1.00 44.02 65 VAL A N 1
ATOM 522 C CA . VAL A 1 86 ? 17.769 2.030 -41.304 1.00 46.38 65 VAL A CA 1
ATOM 523 C C . VAL A 1 86 ? 18.858 2.418 -42.299 1.00 42.13 65 VAL A C 1
ATOM 524 O O . VAL A 1 86 ? 19.614 1.525 -42.697 1.00 46.32 65 VAL A O 1
ATOM 528 N N . ALA A 1 87 ? 18.959 3.695 -42.649 1.00 43.39 66 ALA A N 1
ATOM 529 C CA . ALA A 1 87 ? 19.992 4.225 -43.568 1.00 41.40 66 ALA A CA 1
ATOM 530 C C . ALA A 1 87 ? 21.386 3.792 -43.109 1.00 43.00 66 ALA A C 1
ATOM 531 O O . ALA A 1 87 ? 22.187 3.357 -43.970 1.00 48.06 66 ALA A O 1
ATOM 533 N N . SER A 1 88 ? 21.687 3.872 -41.810 1.00 50.02 67 SER A N 1
ATOM 534 C CA . SER A 1 88 ? 23.066 3.616 -41.298 1.00 49.31 67 SER A CA 1
ATOM 535 C C . SER A 1 88 ? 23.424 2.142 -41.514 1.00 44.46 67 SER A C 1
ATOM 536 O O . SER A 1 88 ? 24.588 1.831 -41.795 1.00 47.62 67 SER A O 1
ATOM 539 N N . LEU A 1 89 ? 22.430 1.268 -41.441 1.00 47.66 68 LEU A N 1
ATOM 540 C CA . LEU A 1 89 ? 22.585 -0.199 -41.630 1.00 46.70 68 LEU A CA 1
ATOM 541 C C . LEU A 1 89 ? 22.790 -0.562 -43.113 1.00 46.64 68 LEU A C 1
ATOM 542 O O . LEU A 1 89 ? 23.575 -1.502 -43.408 1.00 46.98 68 LEU A O 1
ATOM 547 N N . ILE A 1 90 ? 22.124 0.132 -44.032 1.00 43.80 69 ILE A N 1
ATOM 548 C CA . ILE A 1 90 ? 22.191 -0.222 -45.484 1.00 48.38 69 ILE A CA 1
ATOM 549 C C . ILE A 1 90 ? 23.199 0.679 -46.187 1.00 49.04 69 ILE A C 1
ATOM 550 O O . ILE A 1 90 ? 23.417 0.473 -47.356 1.00 52.93 69 ILE A O 1
ATOM 555 N N . GLY A 1 91 ? 23.793 1.643 -45.482 1.00 53.64 70 GLY A N 1
ATOM 556 C CA . GLY A 1 91 ? 24.761 2.575 -46.073 1.00 43.37 70 GLY A CA 1
ATOM 557 C C . GLY A 1 91 ? 24.089 3.491 -47.071 1.00 40.92 70 GLY A C 1
ATOM 558 O O . GLY A 1 91 ? 24.713 3.776 -48.084 1.00 41.48 70 GLY A O 1
ATOM 559 N N . PHE A 1 92 ? 22.852 3.905 -46.821 1.00 38.58 71 PHE A N 1
ATOM 560 C CA . PHE A 1 92 ? 22.137 4.924 -47.638 1.00 44.30 71 PHE A CA 1
ATOM 561 C C . PHE A 1 92 ? 22.027 6.225 -46.818 1.00 46.84 71 PHE A C 1
ATOM 562 O O . PHE A 1 92 ? 22.512 6.283 -45.678 1.00 52.55 71 PHE A O 1
ATOM 570 N N . ALA A 1 93 ? 21.305 7.220 -47.318 1.00 46.42 72 ALA A N 1
ATOM 571 C CA . ALA A 1 93 ? 20.950 8.444 -46.554 1.00 47.92 72 ALA A CA 1
ATOM 572 C C . ALA A 1 93 ? 19.534 8.293 -46.002 1.00 47.08 72 ALA A C 1
ATOM 573 O O . ALA A 1 93 ? 18.710 7.630 -46.636 1.00 49.66 72 ALA A O 1
ATOM 575 N N . ALA A 1 94 ? 19.238 8.986 -44.919 1.00 47.28 73 ALA A N 1
ATOM 576 C CA . ALA A 1 94 ? 17.947 8.887 -44.224 1.00 53.01 73 ALA A CA 1
ATOM 577 C C . ALA A 1 94 ? 16.829 9.314 -45.180 1.00 50.14 73 ALA A C 1
ATOM 578 O O . ALA A 1 94 ? 15.702 8.787 -45.071 1.00 57.54 73 ALA A O 1
ATOM 580 N N . SER A 1 95 ? 17.101 10.221 -46.106 1.00 49.50 74 SER A N 1
ATOM 581 C CA . SER A 1 95 ? 16.027 10.785 -46.965 1.00 56.06 74 SER A CA 1
ATOM 582 C C . SER A 1 95 ? 15.809 9.905 -48.211 1.00 54.30 74 SER A C 1
ATOM 583 O O . SER A 1 95 ? 14.933 10.232 -49.038 1.00 57.91 74 SER A O 1
ATOM 586 N N . ASP A 1 96 ? 16.584 8.833 -48.348 1.00 49.63 75 ASP A N 1
ATOM 587 C CA . ASP A 1 96 ? 16.380 7.802 -49.387 1.00 51.31 75 ASP A CA 1
ATOM 588 C C . ASP A 1 96 ? 15.386 6.769 -48.849 1.00 51.41 75 ASP A C 1
ATOM 589 O O . ASP A 1 96 ? 15.071 5.848 -49.598 1.00 48.09 75 ASP A O 1
ATOM 594 N N . VAL A 1 97 ? 14.983 6.884 -47.576 1.00 45.13 76 VAL A N 1
ATOM 595 C CA . VAL A 1 97 ? 14.280 5.796 -46.846 1.00 42.74 76 VAL A CA 1
ATOM 596 C C . VAL A 1 97 ? 12.839 6.214 -46.614 1.00 43.92 76 VAL A C 1
ATOM 597 O O . VAL A 1 97 ? 12.606 7.278 -46.020 1.00 50.56 76 VAL A O 1
ATOM 601 N N . VAL A 1 98 ? 11.921 5.335 -47.000 1.00 46.20 77 VAL A N 1
ATOM 602 C CA . VAL A 1 98 ? 10.454 5.575 -47.009 1.00 43.04 77 VAL A CA 1
ATOM 603 C C . VAL A 1 98 ? 9.822 4.417 -46.232 1.00 45.77 77 VAL A C 1
ATOM 604 O O . VAL A 1 98 ? 10.473 3.326 -46.158 1.00 43.30 77 VAL A O 1
ATOM 608 N N . TYR A 1 99 ? 8.682 4.664 -45.580 1.00 42.63 78 TYR A N 1
ATOM 609 C CA . TYR A 1 99 ? 7.912 3.637 -44.833 1.00 44.53 78 TYR A CA 1
ATOM 610 C C . TYR A 1 99 ? 6.885 2.970 -45.751 1.00 41.63 78 TYR A C 1
ATOM 611 O O . TYR A 1 99 ? 6.472 3.543 -46.806 1.00 48.44 78 TYR A O 1
ATOM 620 N N . THR A 1 100 ? 6.394 1.826 -45.270 1.00 41.70 79 THR A N 1
ATOM 621 C CA . THR A 1 100 ? 5.748 0.746 -46.058 1.00 39.04 79 THR A CA 1
ATOM 622 C C . THR A 1 100 ? 4.975 -0.181 -45.124 1.00 38.37 79 THR A C 1
ATOM 623 O O . THR A 1 100 ? 5.286 -0.194 -43.935 1.00 45.04 79 THR A O 1
ATOM 627 N N . SER A 1 101 ? 4.001 -0.929 -45.625 1.00 38.43 80 SER A N 1
ATOM 628 C CA . SER A 1 101 ? 3.199 -1.899 -44.838 1.00 37.06 80 SER A CA 1
ATOM 629 C C . SER A 1 101 ? 4.043 -3.129 -44.495 1.00 38.33 80 SER A C 1
ATOM 630 O O . SER A 1 101 ? 3.641 -3.885 -43.620 1.00 39.39 80 SER A O 1
ATOM 633 N N . GLY A 1 102 ? 5.134 -3.324 -45.227 1.00 37.14 81 GLY A N 1
ATOM 634 C CA . GLY A 1 102 ? 6.027 -4.490 -45.160 1.00 41.34 81 GLY A CA 1
ATOM 635 C C . GLY A 1 102 ? 6.782 -4.700 -46.475 1.00 36.86 81 GLY A C 1
ATOM 636 O O . GLY A 1 102 ? 6.808 -3.796 -47.277 1.00 36.52 81 GLY A O 1
ATOM 637 N N . SER A 1 103 ? 7.435 -5.841 -46.654 1.00 31.89 82 SER A N 1
ATOM 638 C CA . SER A 1 103 ? 8.436 -6.051 -47.712 1.00 34.73 82 SER A CA 1
ATOM 639 C C . SER A 1 103 ? 7.714 -6.268 -49.058 1.00 44.00 82 SER A C 1
ATOM 640 O O . SER A 1 103 ? 8.256 -5.800 -50.061 1.00 37.36 82 SER A O 1
ATOM 643 N N . ASN A 1 104 ? 6.546 -6.945 -49.060 1.00 42.84 83 ASN A N 1
ATOM 644 C CA . ASN A 1 104 ? 5.765 -7.213 -50.287 1.00 42.86 83 ASN A CA 1
ATOM 645 C C . ASN A 1 104 ? 5.168 -5.912 -50.788 1.00 42.60 83 ASN A C 1
ATOM 646 O O . ASN A 1 104 ? 5.124 -5.758 -52.036 1.00 42.45 83 ASN A O 1
ATOM 651 N N . HIS A 1 105 ? 4.710 -5.035 -49.887 1.00 39.86 84 HIS A N 1
ATOM 652 C CA . HIS A 1 105 ? 4.330 -3.644 -50.249 1.00 41.49 84 HIS A CA 1
ATOM 653 C C . HIS A 1 105 ? 5.543 -2.993 -50.925 1.00 42.85 84 HIS A C 1
ATOM 654 O O . HIS A 1 105 ? 5.389 -2.441 -52.065 1.00 36.40 84 HIS A O 1
ATOM 661 N N . ALA A 1 106 ? 6.711 -3.127 -50.289 1.00 32.94 85 ALA A N 1
ATOM 662 C CA . ALA A 1 106 ? 7.961 -2.551 -50.815 1.00 35.00 85 ALA A CA 1
ATOM 663 C C . ALA A 1 106 ? 8.225 -3.043 -52.254 1.00 35.45 85 ALA A C 1
ATOM 664 O O . ALA A 1 106 ? 8.444 -2.176 -53.159 1.00 36.76 85 ALA A O 1
ATOM 666 N N . ILE A 1 107 ? 8.278 -4.352 -52.497 1.00 34.18 86 ILE A N 1
ATOM 667 C CA . ILE A 1 107 ? 8.731 -4.847 -53.835 1.00 38.17 86 ILE A CA 1
ATOM 668 C C . ILE A 1 107 ? 7.714 -4.414 -54.894 1.00 35.54 86 ILE A C 1
ATOM 669 O O . ILE A 1 107 ? 8.097 -4.081 -55.966 1.00 37.65 86 ILE A O 1
ATOM 674 N N . ASP A 1 108 ? 6.448 -4.382 -54.552 1.00 36.28 87 ASP A N 1
ATOM 675 C CA . ASP A 1 108 ? 5.390 -3.989 -55.500 1.00 39.88 87 ASP A CA 1
ATOM 676 C C . ASP A 1 108 ? 5.543 -2.497 -55.866 1.00 44.45 87 ASP A C 1
ATOM 677 O O . ASP A 1 108 ? 5.472 -2.189 -57.068 1.00 45.86 87 ASP A O 1
ATOM 682 N N . LEU A 1 109 ? 5.680 -1.610 -54.867 1.00 42.45 88 LEU A N 1
ATOM 683 C CA . LEU A 1 109 ? 5.855 -0.150 -55.077 1.00 43.67 88 LEU A CA 1
ATOM 684 C C . LEU A 1 109 ? 7.003 0.072 -56.067 1.00 40.79 88 LEU A C 1
ATOM 685 O O . LEU A 1 109 ? 6.857 0.918 -56.916 1.00 38.05 88 LEU A O 1
ATOM 690 N N . LEU A 1 110 ? 8.101 -0.670 -55.934 1.00 39.20 89 LEU A N 1
ATOM 691 C CA . LEU A 1 110 ? 9.301 -0.493 -56.774 1.00 39.83 89 LEU A CA 1
ATOM 692 C C . LEU A 1 110 ? 9.049 -1.058 -58.183 1.00 46.43 89 LEU A C 1
ATOM 693 O O . LEU A 1 110 ? 9.194 -0.298 -59.157 1.00 38.44 89 LEU A O 1
ATOM 698 N N . LEU A 1 111 ? 8.693 -2.346 -58.299 1.00 46.87 90 LEU A N 1
ATOM 699 C CA . LEU A 1 111 ? 8.509 -2.995 -59.620 1.00 44.74 90 LEU A CA 1
ATOM 700 C C . LEU A 1 111 ? 7.352 -2.305 -60.349 1.00 45.63 90 LEU A C 1
ATOM 701 O O . LEU A 1 111 ? 7.448 -2.107 -61.580 1.00 42.82 90 LEU A O 1
ATOM 706 N N . SER A 1 112 ? 6.316 -1.887 -59.629 1.00 45.78 91 SER A N 1
ATOM 707 C CA . SER A 1 112 ? 5.159 -1.210 -60.262 1.00 44.44 91 SER A CA 1
ATOM 708 C C . SER A 1 112 ? 5.610 0.153 -60.810 1.00 45.30 91 SER A C 1
ATOM 709 O O . SER A 1 112 ? 4.914 0.721 -61.667 1.00 41.29 91 SER A O 1
ATOM 712 N N . SER A 1 113 ? 6.738 0.667 -60.338 1.00 43.83 92 SER A N 1
ATOM 713 C CA . SER A 1 113 ? 7.211 2.029 -60.659 1.00 44.33 92 SER A CA 1
ATOM 714 C C . SER A 1 113 ? 8.313 1.980 -61.726 1.00 46.14 92 SER A C 1
ATOM 715 O O . SER A 1 113 ? 8.749 3.074 -62.198 1.00 52.54 92 SER A O 1
ATOM 718 N N . TRP A 1 114 ? 8.786 0.786 -62.086 1.00 43.13 93 TRP A N 1
ATOM 719 C CA . TRP A 1 114 ? 10.074 0.625 -62.817 1.00 50.44 93 TRP A CA 1
ATOM 720 C C . TRP A 1 114 ? 9.909 1.098 -64.269 1.00 53.61 93 TRP A C 1
ATOM 721 O O . TRP A 1 114 ? 9.015 0.626 -64.956 1.00 49.87 93 TRP A O 1
ATOM 732 N N . PRO A 1 115 ? 10.785 1.998 -64.786 1.00 52.62 94 PRO A N 1
ATOM 733 C CA . PRO A 1 115 ? 10.676 2.528 -66.149 1.00 52.21 94 PRO A CA 1
ATOM 734 C C . PRO A 1 115 ? 11.400 1.671 -67.198 1.00 49.54 94 PRO A C 1
ATOM 735 O O . PRO A 1 115 ? 12.429 1.105 -66.862 1.00 49.34 94 PRO A O 1
ATOM 739 N N . GLY A 1 116 ? 10.828 1.541 -68.402 1.00 48.95 95 GLY A N 1
ATOM 740 C CA . GLY A 1 116 ? 11.500 0.947 -69.584 1.00 47.74 95 GLY A CA 1
ATOM 741 C C . GLY A 1 116 ? 11.378 -0.566 -69.656 1.00 49.49 95 GLY A C 1
ATOM 742 O O . GLY A 1 116 ? 10.329 -1.092 -69.332 1.00 54.91 95 GLY A O 1
ATOM 743 N N . LYS A 1 117 ? 12.415 -1.264 -70.095 1.00 56.71 96 LYS A N 1
ATOM 744 C CA . LYS A 1 117 ? 12.339 -2.730 -70.291 1.00 61.07 96 LYS A CA 1
ATOM 745 C C . LYS A 1 117 ? 12.284 -3.345 -68.889 1.00 57.85 96 LYS A C 1
ATOM 746 O O . LYS A 1 117 ? 13.190 -3.058 -68.083 1.00 56.05 96 LYS A O 1
ATOM 752 N N . ARG A 1 118 ? 11.223 -4.097 -68.582 1.00 51.33 97 ARG A N 1
ATOM 753 C CA . ARG A 1 118 ? 11.055 -4.784 -67.273 1.00 45.55 97 ARG A CA 1
ATOM 754 C C . ARG A 1 118 ? 11.592 -6.217 -67.361 1.00 43.47 97 ARG A C 1
ATOM 755 O O . ARG A 1 118 ? 10.814 -7.144 -67.438 1.00 40.44 97 ARG A O 1
ATOM 763 N N . THR A 1 119 ? 12.911 -6.340 -67.257 1.00 44.63 98 THR A N 1
ATOM 764 C CA . THR A 1 119 ? 13.570 -7.663 -67.268 1.00 46.19 98 THR A CA 1
ATOM 765 C C . THR A 1 119 ? 14.431 -7.751 -66.003 1.00 48.28 98 THR A C 1
ATOM 766 O O . THR A 1 119 ? 15.053 -6.747 -65.648 1.00 49.52 98 THR A O 1
ATOM 770 N N . LEU A 1 120 ? 14.442 -8.904 -65.341 1.00 48.03 99 LEU A N 1
ATOM 771 C CA . LEU A 1 120 ? 15.225 -9.045 -64.089 1.00 44.56 99 LEU A CA 1
ATOM 772 C C . LEU A 1 120 ? 15.777 -10.457 -63.934 1.00 40.13 99 LEU A C 1
ATOM 773 O O . LEU A 1 120 ? 15.211 -11.380 -64.520 1.00 57.75 99 LEU A O 1
ATOM 778 N N . ALA A 1 121 ? 16.863 -10.591 -63.184 1.00 43.58 100 ALA A N 1
ATOM 779 C CA . ALA A 1 121 ? 17.409 -11.921 -62.865 1.00 43.53 100 ALA A CA 1
ATOM 780 C C . ALA A 1 121 ? 17.380 -12.067 -61.344 1.00 45.41 100 ALA A C 1
ATOM 781 O O . ALA A 1 121 ? 17.600 -11.066 -60.658 1.00 47.84 100 ALA A O 1
ATOM 783 N N . CYS A 1 122 ? 17.111 -13.271 -60.850 1.00 51.08 101 CYS A N 1
ATOM 784 C CA . CYS A 1 122 ? 16.986 -13.497 -59.391 1.00 45.85 101 CYS A CA 1
ATOM 785 C C . CYS A 1 122 ? 17.503 -14.896 -59.055 1.00 45.26 101 CYS A C 1
ATOM 786 O O . CYS A 1 122 ? 17.933 -15.591 -59.975 1.00 48.07 101 CYS A O 1
ATOM 789 N N . LEU A 1 123 ? 17.486 -15.268 -57.777 1.00 42.57 102 LEU A N 1
ATOM 790 C CA . LEU A 1 123 ? 17.886 -16.639 -57.379 1.00 49.11 102 LEU A CA 1
ATOM 791 C C . LEU A 1 123 ? 16.738 -17.614 -57.653 1.00 52.99 102 LEU A C 1
ATOM 792 O O . LEU A 1 123 ? 15.562 -17.248 -57.628 1.00 52.33 102 LEU A O 1
ATOM 797 N N . PRO A 1 124 ? 17.013 -18.906 -57.996 1.00 50.44 103 PRO A N 1
ATOM 798 C CA . PRO A 1 124 ? 15.940 -19.882 -58.139 1.00 44.50 103 PRO A CA 1
ATOM 799 C C . PRO A 1 124 ? 15.219 -20.059 -56.801 1.00 45.35 103 PRO A C 1
ATOM 800 O O . PRO A 1 124 ? 14.098 -20.433 -56.821 1.00 48.04 103 PRO A O 1
ATOM 804 N N . GLY A 1 125 ? 15.876 -19.745 -55.689 1.00 38.83 104 GLY A N 1
ATOM 805 C CA . GLY A 1 125 ? 15.232 -19.822 -54.368 1.00 41.63 104 GLY A CA 1
ATOM 806 C C . GLY A 1 125 ? 14.474 -18.564 -54.027 1.00 38.12 104 GLY A C 1
ATOM 807 O O . GLY A 1 125 ? 14.304 -18.288 -52.840 1.00 47.60 104 GLY A O 1
ATOM 808 N N . GLU A 1 126 ? 14.015 -17.845 -55.040 1.00 36.23 105 GLU A N 1
ATOM 809 C CA . GLU A 1 126 ? 13.314 -16.567 -54.819 1.00 39.21 105 GLU A CA 1
ATOM 810 C C . GLU A 1 126 ? 12.009 -16.779 -54.065 1.00 39.30 105 GLU A C 1
ATOM 811 O O . GLU A 1 126 ? 11.317 -17.756 -54.339 1.00 41.87 105 GLU A O 1
ATOM 817 N N . TYR A 1 127 ? 11.707 -15.862 -53.163 1.00 40.35 106 TYR A N 1
ATOM 818 C CA . TYR A 1 127 ? 10.459 -15.888 -52.370 1.00 41.26 106 TYR A CA 1
ATOM 819 C C . TYR A 1 127 ? 9.268 -15.937 -53.338 1.00 43.51 106 TYR A C 1
ATOM 820 O O . TYR A 1 127 ? 9.214 -15.067 -54.231 1.00 46.35 106 TYR A O 1
ATOM 829 N N . GLY A 1 128 ? 8.335 -16.877 -53.135 1.00 38.77 107 GLY A N 1
ATOM 830 C CA . GLY A 1 128 ? 7.159 -17.056 -54.005 1.00 39.09 107 GLY A CA 1
ATOM 831 C C . GLY A 1 128 ? 6.295 -15.806 -54.180 1.00 38.01 107 GLY A C 1
ATOM 832 O O . GLY A 1 128 ? 5.925 -15.452 -55.291 1.00 38.92 107 GLY A O 1
ATOM 833 N N . PRO A 1 129 ? 5.863 -15.119 -53.106 1.00 40.31 108 PRO A N 1
ATOM 834 C CA . PRO A 1 129 ? 5.165 -13.835 -53.273 1.00 40.59 108 PRO A CA 1
ATOM 835 C C . PRO A 1 129 ? 6.019 -12.763 -53.990 1.00 41.15 108 PRO A C 1
ATOM 836 O O . PRO A 1 129 ? 5.472 -11.873 -54.634 1.00 40.36 108 PRO A O 1
ATOM 840 N N . ASN A 1 130 ? 7.342 -12.861 -53.943 1.00 39.19 109 ASN A N 1
ATOM 841 C CA . ASN A 1 130 ? 8.181 -11.943 -54.751 1.00 41.29 109 ASN A CA 1
ATOM 842 C C . ASN A 1 130 ? 7.945 -12.276 -56.236 1.00 44.67 109 ASN A C 1
ATOM 843 O O . ASN A 1 130 ? 7.548 -11.351 -56.981 1.00 44.02 109 ASN A O 1
ATOM 848 N N . LEU A 1 131 ? 8.132 -13.537 -56.656 1.00 42.58 110 LEU A N 1
ATOM 849 C CA . LEU A 1 131 ? 7.942 -13.974 -58.069 1.00 38.90 110 LEU A CA 1
ATOM 850 C C . LEU A 1 131 ? 6.567 -13.518 -58.526 1.00 38.47 110 LEU A C 1
ATOM 851 O O . LEU A 1 131 ? 6.431 -13.097 -59.687 1.00 45.95 110 LEU A O 1
ATOM 856 N N . SER A 1 132 ? 5.604 -13.575 -57.613 1.00 37.61 111 SER A N 1
ATOM 857 C CA . SER A 1 132 ? 4.193 -13.208 -57.850 1.00 39.04 111 SER A CA 1
ATOM 858 C C . SER A 1 132 ? 4.092 -11.710 -58.159 1.00 41.43 111 SER A C 1
ATOM 859 O O . SER A 1 132 ? 3.489 -11.358 -59.174 1.00 41.75 111 SER A O 1
ATOM 862 N N . ALA A 1 133 ? 4.723 -10.854 -57.354 1.00 38.57 112 ALA A N 1
ATOM 863 C CA . ALA A 1 133 ? 4.794 -9.402 -57.613 1.00 38.55 112 ALA A CA 1
ATOM 864 C C . ALA A 1 133 ? 5.480 -9.104 -58.968 1.00 37.89 112 ALA A C 1
ATOM 865 O O . ALA A 1 133 ? 4.974 -8.243 -59.702 1.00 42.80 112 ALA A O 1
ATOM 867 N N . MET A 1 134 ? 6.630 -9.722 -59.233 1.00 38.72 113 MET A N 1
ATOM 868 C CA . MET A 1 134 ? 7.484 -9.545 -60.442 1.00 41.16 113 MET A CA 1
ATOM 869 C C . MET A 1 134 ? 6.606 -9.789 -61.664 1.00 40.05 113 MET A C 1
ATOM 870 O O . MET A 1 134 ? 6.477 -8.902 -62.493 1.00 42.15 113 MET A O 1
ATOM 875 N N . ALA A 1 135 ? 5.915 -10.916 -61.694 1.00 43.14 114 ALA A N 1
ATOM 876 C CA . ALA A 1 135 ? 5.114 -11.324 -62.867 1.00 40.09 114 ALA A CA 1
ATOM 877 C C . ALA A 1 135 ? 3.902 -10.389 -62.975 1.00 41.24 114 ALA A C 1
ATOM 878 O O . ALA A 1 135 ? 3.630 -9.907 -64.089 1.00 41.08 114 ALA A O 1
ATOM 880 N N . ALA A 1 136 ? 3.260 -10.045 -61.861 1.00 39.12 115 ALA A N 1
ATOM 881 C CA . ALA A 1 136 ? 2.111 -9.103 -61.843 1.00 41.65 115 ALA A CA 1
ATOM 882 C C . ALA A 1 136 ? 2.519 -7.709 -62.356 1.00 41.16 115 ALA A C 1
ATOM 883 O O . ALA A 1 136 ? 1.635 -6.939 -62.771 1.00 34.97 115 ALA A O 1
ATOM 885 N N . ASN A 1 137 ? 3.796 -7.344 -62.260 1.00 37.89 116 ASN A N 1
ATOM 886 C CA . ASN A 1 137 ? 4.258 -6.043 -62.772 1.00 39.19 116 ASN A CA 1
ATOM 887 C C . ASN A 1 137 ? 4.838 -6.244 -64.187 1.00 39.33 116 ASN A C 1
ATOM 888 O O . ASN A 1 137 ? 5.515 -5.349 -64.671 1.00 36.72 116 ASN A O 1
ATOM 893 N N . GLY A 1 138 ? 4.569 -7.370 -64.843 1.00 39.03 117 GLY A N 1
ATOM 894 C CA . GLY A 1 138 ? 5.023 -7.635 -66.222 1.00 46.85 117 GLY A CA 1
ATOM 895 C C . GLY A 1 138 ? 6.538 -7.772 -66.334 1.00 51.05 117 GLY A C 1
ATOM 896 O O . GLY A 1 138 ? 7.105 -7.358 -67.342 1.00 51.39 117 GLY A O 1
ATOM 897 N N . PHE A 1 139 ? 7.225 -8.297 -65.331 1.00 47.60 118 PHE A N 1
ATOM 898 C CA . PHE A 1 139 ? 8.680 -8.527 -65.493 1.00 46.92 118 PHE A CA 1
ATOM 899 C C . PHE A 1 139 ? 8.903 -9.869 -66.165 1.00 44.52 118 PHE A C 1
ATOM 900 O O . PHE A 1 139 ? 8.103 -10.749 -65.936 1.00 49.68 118 PHE A O 1
ATOM 908 N N . GLN A 1 140 ? 9.948 -9.984 -66.985 1.00 46.65 119 GLN A N 1
ATOM 909 C CA . GLN A 1 140 ? 10.544 -11.279 -67.376 1.00 45.17 119 GLN A CA 1
ATOM 910 C C . GLN A 1 140 ? 11.587 -11.612 -66.321 1.00 42.40 119 GLN A C 1
ATOM 911 O O . GLN A 1 140 ? 12.410 -10.746 -66.012 1.00 53.02 119 GLN A O 1
ATOM 917 N N . VAL A 1 141 ? 11.566 -12.824 -65.807 1.00 39.49 120 VAL A N 1
ATOM 918 C CA . VAL A 1 141 ? 12.408 -13.231 -64.656 1.00 38.26 120 VAL A CA 1
ATOM 919 C C . VAL A 1 141 ? 13.290 -14.389 -65.125 1.00 42.13 120 VAL A C 1
ATOM 920 O O . VAL A 1 141 ? 12.744 -15.474 -65.449 1.00 40.18 120 VAL A O 1
ATOM 924 N N . ARG A 1 142 ? 14.597 -14.218 -64.980 1.00 47.45 121 ARG A N 1
ATOM 925 C CA . ARG A 1 142 ? 15.644 -15.247 -65.222 1.00 50.53 121 ARG A CA 1
ATOM 926 C C . ARG A 1 142 ? 16.262 -15.709 -63.885 1.00 52.28 121 ARG A C 1
ATOM 927 O O . ARG A 1 142 ? 16.437 -14.867 -62.994 1.00 49.48 121 ARG A O 1
ATOM 935 N N . ALA A 1 143 ? 16.657 -16.969 -63.770 1.00 41.90 122 ALA A N 1
ATOM 936 C CA . ALA A 1 143 ? 17.410 -17.511 -62.629 1.00 44.23 122 ALA A CA 1
ATOM 937 C C . ALA A 1 143 ? 18.897 -17.208 -62.788 1.00 48.30 122 ALA A C 1
ATOM 938 O O . ALA A 1 143 ? 19.356 -17.285 -63.898 1.00 51.42 122 ALA A O 1
ATOM 940 N N . LEU A 1 144 ? 19.602 -16.872 -61.694 1.00 54.32 123 LEU A N 1
ATOM 941 C CA . LEU A 1 144 ? 21.084 -16.740 -61.660 1.00 50.47 123 LEU A CA 1
ATOM 942 C C . LEU A 1 144 ? 21.691 -18.089 -61.299 1.00 46.37 123 LEU A C 1
ATOM 943 O O . LEU A 1 144 ? 21.054 -18.926 -60.664 1.00 50.37 123 LEU A O 1
ATOM 948 N N . PRO A 1 145 ? 22.939 -18.358 -61.711 1.00 43.32 124 PRO A N 1
ATOM 949 C CA . PRO A 1 145 ? 23.602 -19.605 -61.350 1.00 47.25 124 PRO A CA 1
ATOM 950 C C . PRO A 1 145 ? 23.916 -19.715 -59.845 1.00 53.79 124 PRO A C 1
ATOM 951 O O . PRO A 1 145 ? 24.387 -18.750 -59.260 1.00 55.37 124 PRO A O 1
ATOM 955 N N . VAL A 1 146 ? 23.682 -20.892 -59.268 1.00 50.37 125 VAL A N 1
ATOM 956 C CA . VAL A 1 146 ? 23.850 -21.156 -57.812 1.00 55.69 125 VAL A CA 1
ATOM 957 C C . VAL A 1 146 ? 24.486 -22.530 -57.640 1.00 59.28 125 VAL A C 1
ATOM 958 O O . VAL A 1 146 ? 24.538 -23.300 -58.616 1.00 58.01 125 VAL A O 1
ATOM 962 N N . ASP A 1 147 ? 24.954 -22.800 -56.424 1.00 58.23 126 ASP A N 1
ATOM 963 C CA . ASP A 1 147 ? 25.557 -24.092 -56.041 1.00 53.15 126 ASP A CA 1
ATOM 964 C C . ASP A 1 147 ? 24.420 -24.983 -55.578 1.00 52.09 126 ASP A C 1
ATOM 965 O O . ASP A 1 147 ? 23.255 -24.569 -55.746 1.00 57.84 126 ASP A O 1
ATOM 970 N N . ASP A 1 148 ? 24.766 -26.139 -55.020 1.00 54.26 127 ASP A N 1
ATOM 971 C CA . ASP A 1 148 ? 23.810 -27.173 -54.550 1.00 64.48 127 ASP A CA 1
ATOM 972 C C . ASP A 1 148 ? 22.974 -26.634 -53.376 1.00 64.24 127 ASP A C 1
ATOM 973 O O . ASP A 1 148 ? 21.936 -27.249 -53.116 1.00 63.66 127 ASP A O 1
ATOM 978 N N . ASP A 1 149 ? 23.412 -25.575 -52.669 1.00 66.54 128 ASP A N 1
ATOM 979 C CA . ASP A 1 149 ? 22.693 -24.998 -51.491 1.00 64.66 128 ASP A CA 1
ATOM 980 C C . ASP A 1 149 ? 21.742 -23.866 -51.909 1.00 61.01 128 ASP A C 1
ATOM 981 O O . ASP A 1 149 ? 20.870 -23.506 -51.076 1.00 72.72 128 ASP A O 1
ATOM 986 N N . GLY A 1 150 ? 21.903 -23.318 -53.120 1.00 52.99 129 GLY A N 1
ATOM 987 C CA . GLY A 1 150 ? 21.115 -22.174 -53.630 1.00 57.61 129 GLY A CA 1
ATOM 988 C C . GLY A 1 150 ? 21.870 -20.853 -53.523 1.00 56.37 129 GLY A C 1
ATOM 989 O O . GLY A 1 150 ? 21.259 -19.794 -53.744 1.00 51.70 129 GLY A O 1
ATOM 990 N N . ARG A 1 151 ? 23.161 -20.914 -53.190 1.00 60.49 130 ARG A N 1
ATOM 991 C CA . ARG A 1 151 ? 24.021 -19.730 -52.957 1.00 66.55 130 ARG A CA 1
ATOM 992 C C . ARG A 1 151 ? 24.577 -19.283 -54.311 1.00 62.21 130 ARG A C 1
ATOM 993 O O . ARG A 1 151 ? 25.251 -20.104 -54.935 1.00 67.05 130 ARG A O 1
ATOM 1001 N N . VAL A 1 152 ? 24.314 -18.040 -54.731 1.00 59.80 131 VAL A N 1
ATOM 1002 C CA . VAL A 1 152 ? 24.721 -17.485 -56.064 1.00 55.24 131 VAL A CA 1
ATOM 1003 C C . VAL A 1 152 ? 26.217 -17.748 -56.311 1.00 55.48 131 VAL A C 1
ATOM 1004 O O . VAL A 1 152 ? 26.995 -17.618 -55.359 1.00 56.38 131 VAL A O 1
ATOM 1008 N N . LEU A 1 153 ? 26.584 -18.166 -57.532 1.00 55.64 132 LEU A N 1
ATOM 1009 C CA . LEU A 1 153 ? 27.988 -18.258 -58.008 1.00 51.79 132 LEU A CA 1
ATOM 1010 C C . LEU A 1 153 ? 28.334 -16.890 -58.601 1.00 58.50 132 LEU A C 1
ATOM 1011 O O . LEU A 1 153 ? 27.712 -16.510 -59.632 1.00 60.69 132 LEU A O 1
ATOM 1016 N N . VAL A 1 154 ? 29.244 -16.139 -57.976 1.00 58.57 133 VAL A N 1
ATOM 1017 C CA . VAL A 1 154 ? 29.406 -14.693 -58.311 1.00 54.68 133 VAL A CA 1
ATOM 1018 C C . VAL A 1 154 ? 30.190 -14.594 -59.621 1.00 52.00 133 VAL A C 1
ATOM 1019 O O . VAL A 1 154 ? 29.798 -13.797 -60.497 1.00 46.81 133 VAL A O 1
ATOM 1023 N N . ASP A 1 155 ? 31.241 -15.399 -59.761 1.00 54.75 134 ASP A N 1
ATOM 1024 C CA . ASP A 1 155 ? 32.081 -15.416 -60.986 1.00 61.77 134 ASP A CA 1
ATOM 1025 C C . ASP A 1 155 ? 31.155 -15.616 -62.193 1.00 56.04 134 ASP A C 1
ATOM 1026 O O . ASP A 1 155 ? 31.158 -14.768 -63.089 1.00 60.49 134 ASP A O 1
ATOM 1031 N N . GLU A 1 156 ? 30.339 -16.668 -62.178 1.00 59.09 135 GLU A N 1
ATOM 1032 C CA . GLU A 1 156 ? 29.459 -17.049 -63.319 1.00 63.84 135 GLU A CA 1
ATOM 1033 C C . GLU A 1 156 ? 28.352 -16.006 -63.506 1.00 64.93 135 GLU A C 1
ATOM 1034 O O . GLU A 1 156 ? 28.181 -15.518 -64.652 1.00 69.50 135 GLU A O 1
ATOM 1040 N N . ALA A 1 157 ? 27.637 -15.669 -62.431 1.00 64.84 136 ALA A N 1
ATOM 1041 C CA . ALA A 1 157 ? 26.658 -14.557 -62.407 1.00 62.69 136 ALA A CA 1
ATOM 1042 C C . ALA A 1 157 ? 27.290 -13.316 -63.043 1.00 59.02 136 ALA A C 1
ATOM 1043 O O . ALA A 1 157 ? 26.628 -12.679 -63.842 1.00 64.56 136 ALA A O 1
ATOM 1045 N N . SER A 1 158 ? 28.545 -12.998 -62.745 1.00 55.78 137 SER A N 1
ATOM 1046 C CA . SER A 1 158 ? 29.228 -11.846 -63.387 1.00 62.17 137 SER A CA 1
ATOM 1047 C C . SER A 1 158 ? 29.298 -12.104 -64.899 1.00 64.34 137 SER A C 1
ATOM 1048 O O . SER A 1 158 ? 28.808 -11.255 -65.695 1.00 57.28 137 SER A O 1
ATOM 1051 N N . HIS A 1 159 ? 29.869 -13.235 -65.314 1.00 60.61 138 HIS A N 1
ATOM 1052 C CA . HIS A 1 159 ? 30.024 -13.512 -66.762 1.00 65.26 138 HIS A CA 1
ATOM 1053 C C . HIS A 1 159 ? 28.630 -13.469 -67.406 1.00 62.40 138 HIS A C 1
ATOM 1054 O O . HIS A 1 159 ? 28.461 -12.740 -68.404 1.00 64.09 138 HIS A O 1
ATOM 1061 N N . GLU A 1 160 ? 27.651 -14.146 -66.803 1.00 62.45 139 GLU A N 1
ATOM 1062 C CA . GLU A 1 160 ? 26.266 -14.242 -67.332 1.00 60.50 139 GLU A CA 1
ATOM 1063 C C . GLU A 1 160 ? 25.710 -12.838 -67.583 1.00 56.00 139 GLU A C 1
ATOM 1064 O O . GLU A 1 160 ? 25.158 -12.629 -68.676 1.00 59.73 139 GLU A O 1
ATOM 1070 N N . LEU A 1 161 ? 25.879 -11.898 -66.643 1.00 56.13 140 LEU A N 1
ATOM 1071 C CA . LEU A 1 161 ? 25.245 -10.543 -66.716 1.00 56.93 140 LEU A CA 1
ATOM 1072 C C . LEU A 1 161 ? 25.918 -9.633 -67.764 1.00 53.40 140 LEU A C 1
ATOM 1073 O O . LEU A 1 161 ? 25.232 -8.718 -68.256 1.00 56.16 140 LEU A O 1
ATOM 1078 N N . SER A 1 162 ? 27.184 -9.846 -68.130 1.00 53.90 141 SER A N 1
ATOM 1079 C CA . SER A 1 162 ? 27.901 -8.980 -69.113 1.00 60.41 141 SER A CA 1
ATOM 1080 C C . SER A 1 162 ? 27.482 -9.379 -70.521 1.00 64.04 141 SER A C 1
ATOM 1081 O O . SER A 1 162 ? 27.286 -8.479 -71.364 1.00 65.53 141 SER A O 1
ATOM 1084 N N . ALA A 1 163 ? 27.402 -10.695 -70.748 1.00 66.79 142 ALA A N 1
ATOM 1085 C CA . ALA A 1 163 ? 27.000 -11.328 -72.025 1.00 58.47 142 ALA A CA 1
ATOM 1086 C C . ALA A 1 163 ? 25.506 -11.098 -72.242 1.00 59.13 142 ALA A C 1
ATOM 1087 O O . ALA A 1 163 ? 25.113 -10.683 -73.339 1.00 53.55 142 ALA A O 1
ATOM 1089 N N . HIS A 1 164 ? 24.703 -11.339 -71.205 1.00 58.75 143 HIS A N 1
ATOM 1090 C CA . HIS A 1 164 ? 23.222 -11.343 -71.309 1.00 56.70 143 HIS A CA 1
ATOM 1091 C C . HIS A 1 164 ? 22.678 -10.422 -70.223 1.00 56.27 143 HIS A C 1
ATOM 1092 O O . HIS A 1 164 ? 22.172 -10.882 -69.204 1.00 59.88 143 HIS A O 1
ATOM 1099 N N . PRO A 1 165 ? 22.756 -9.085 -70.408 1.00 56.97 144 PRO A N 1
ATOM 1100 C CA . PRO A 1 165 ? 22.298 -8.142 -69.393 1.00 55.07 144 PRO A CA 1
ATOM 1101 C C . PRO A 1 165 ? 20.782 -8.231 -69.160 1.00 50.92 144 PRO A C 1
ATOM 1102 O O . PRO A 1 165 ? 20.077 -8.915 -69.845 1.00 48.75 144 PRO A O 1
ATOM 1106 N N . VAL A 1 166 ? 20.346 -7.513 -68.137 1.00 50.92 145 VAL A N 1
ATOM 1107 C CA . VAL A 1 166 ? 18.978 -7.511 -67.566 1.00 42.93 145 VAL A CA 1
ATOM 1108 C C . VAL A 1 166 ? 18.788 -6.082 -67.025 1.00 43.42 145 VAL A C 1
ATOM 1109 O O . VAL A 1 166 ? 19.812 -5.375 -66.842 1.00 51.03 145 VAL A O 1
ATOM 1113 N N . ALA A 1 167 ? 17.579 -5.580 -66.827 1.00 41.14 146 ALA A N 1
ATOM 1114 C CA . ALA A 1 167 ? 17.390 -4.184 -66.362 1.00 38.27 146 ALA A CA 1
ATOM 1115 C C . ALA A 1 167 ? 17.660 -4.082 -64.850 1.00 44.43 146 ALA A C 1
ATOM 1116 O O . ALA A 1 167 ? 17.956 -2.946 -64.401 1.00 41.68 146 ALA A O 1
ATOM 1118 N N . LEU A 1 168 ? 17.452 -5.174 -64.082 1.00 42.73 147 LEU A N 1
ATOM 1119 C CA . LEU A 1 168 ? 17.806 -5.238 -62.642 1.00 43.94 147 LEU A CA 1
ATOM 1120 C C . LEU A 1 168 ? 17.912 -6.677 -62.170 1.00 42.72 147 LEU A C 1
ATOM 1121 O O . LEU A 1 168 ? 17.101 -7.507 -62.541 1.00 50.35 147 LEU A O 1
ATOM 1126 N N . VAL A 1 169 ? 18.913 -6.911 -61.343 1.00 47.02 148 VAL A N 1
ATOM 1127 C CA . VAL A 1 169 ? 19.070 -8.122 -60.497 1.00 47.10 148 VAL A CA 1
ATOM 1128 C C . VAL A 1 169 ? 18.364 -7.878 -59.161 1.00 46.85 148 VAL A C 1
ATOM 1129 O O . VAL A 1 169 ? 18.543 -6.795 -58.552 1.00 42.91 148 VAL A O 1
ATOM 1133 N N . HIS A 1 170 ? 17.523 -8.823 -58.760 1.00 45.01 149 HIS A N 1
ATOM 1134 C CA . HIS A 1 170 ? 16.840 -8.801 -57.452 1.00 42.15 149 HIS A CA 1
ATOM 1135 C C . HIS A 1 170 ? 17.529 -9.846 -56.577 1.00 45.23 149 HIS A C 1
ATOM 1136 O O . HIS A 1 170 ? 17.527 -11.022 -56.978 1.00 47.38 149 HIS A O 1
ATOM 1143 N N . LEU A 1 171 ? 18.102 -9.462 -55.430 1.00 44.85 150 LEU A N 1
ATOM 1144 C CA . LEU A 1 171 ? 18.758 -10.465 -54.550 1.00 46.14 150 LEU A CA 1
ATOM 1145 C C . LEU A 1 171 ? 18.080 -10.488 -53.183 1.00 48.82 150 LEU A C 1
ATOM 1146 O O . LEU A 1 171 ? 18.104 -9.450 -52.474 1.00 47.54 150 LEU A O 1
ATOM 1151 N N . THR A 1 172 ? 17.507 -11.643 -52.834 1.00 45.32 151 THR A N 1
ATOM 1152 C CA . THR A 1 172 ? 17.072 -11.979 -51.461 1.00 46.48 151 THR A CA 1
ATOM 1153 C C . THR A 1 172 ? 18.294 -12.542 -50.733 1.00 42.97 151 THR A C 1
ATOM 1154 O O . THR A 1 172 ? 18.685 -13.683 -50.984 1.00 55.13 151 THR A O 1
ATOM 1158 N N . ALA A 1 173 ? 18.880 -11.722 -49.882 1.00 42.42 152 ALA A N 1
ATOM 1159 C CA . ALA A 1 173 ? 20.216 -11.926 -49.291 1.00 43.91 152 ALA A CA 1
ATOM 1160 C C . ALA A 1 173 ? 20.119 -13.006 -48.210 1.00 42.04 152 ALA A C 1
ATOM 1161 O O . ALA A 1 173 ? 21.161 -13.639 -47.942 1.00 38.23 152 ALA A O 1
ATOM 1163 N N . LEU A 1 174 ? 18.902 -13.241 -47.687 1.00 39.62 153 LEU A N 1
ATOM 1164 C CA . LEU A 1 174 ? 18.582 -14.340 -46.743 1.00 40.97 153 LEU A CA 1
ATOM 1165 C C . LEU A 1 174 ? 17.141 -14.785 -47.005 1.00 41.30 153 LEU A C 1
ATOM 1166 O O . LEU A 1 174 ? 16.219 -13.949 -46.877 1.00 41.66 153 LEU A O 1
ATOM 1171 N N . ALA A 1 175 ? 16.976 -16.057 -47.391 1.00 43.42 154 ALA A N 1
ATOM 1172 C CA . ALA A 1 175 ? 15.710 -16.607 -47.919 1.00 39.60 154 ALA A CA 1
ATOM 1173 C C . ALA A 1 175 ? 14.826 -16.910 -46.732 1.00 39.74 154 ALA A C 1
ATOM 1174 O O . ALA A 1 175 ? 15.380 -17.117 -45.628 1.00 46.59 154 ALA A O 1
ATOM 1176 N N . SER A 1 176 ? 13.509 -16.842 -46.928 1.00 38.70 155 SER A N 1
ATOM 1177 C CA . SER A 1 176 ? 12.551 -17.148 -45.848 1.00 38.89 155 SER A CA 1
ATOM 1178 C C . SER A 1 176 ? 12.639 -18.647 -45.498 1.00 45.92 155 SER A C 1
ATOM 1179 O O . SER A 1 176 ? 12.344 -19.013 -44.291 1.00 50.35 155 SER A O 1
ATOM 1182 N N . HIS A 1 177 ? 13.084 -19.470 -46.464 1.00 37.25 156 HIS A N 1
ATOM 1183 C CA . HIS A 1 177 ? 12.993 -20.950 -46.408 1.00 41.56 156 HIS A CA 1
ATOM 1184 C C . HIS A 1 177 ? 14.341 -21.613 -46.170 1.00 42.40 156 HIS A C 1
ATOM 1185 O O . HIS A 1 177 ? 14.339 -22.835 -46.073 1.00 38.62 156 HIS A O 1
ATOM 1192 N N . ARG A 1 178 ? 15.443 -20.869 -46.144 1.00 47.61 157 ARG A N 1
ATOM 1193 C CA . ARG A 1 178 ? 16.776 -21.497 -45.943 1.00 54.22 157 ARG A CA 1
ATOM 1194 C C . ARG A 1 178 ? 17.785 -20.479 -45.403 1.00 49.51 157 ARG A C 1
ATOM 1195 O O . ARG A 1 178 ? 17.847 -19.363 -45.936 1.00 54.39 157 ARG A O 1
ATOM 1203 N N . GLY A 1 179 ? 18.608 -20.901 -44.446 1.00 46.94 158 GLY A N 1
ATOM 1204 C CA . GLY A 1 179 ? 19.488 -20.011 -43.674 1.00 44.53 158 GLY A CA 1
ATOM 1205 C C . GLY A 1 179 ? 20.814 -19.760 -44.351 1.00 45.85 158 GLY A C 1
ATOM 1206 O O . GLY A 1 179 ? 21.747 -19.366 -43.655 1.00 55.95 158 GLY A O 1
ATOM 1207 N N . ILE A 1 180 ? 20.906 -19.910 -45.669 1.00 47.46 159 ILE A N 1
ATOM 1208 C CA . ILE A 1 180 ? 22.115 -19.500 -46.439 1.00 47.55 159 ILE A CA 1
ATOM 1209 C C . ILE A 1 180 ? 22.174 -17.965 -46.553 1.00 52.73 159 ILE A C 1
ATOM 1210 O O . ILE A 1 180 ? 21.208 -17.304 -47.047 1.00 56.23 159 ILE A O 1
ATOM 1215 N N . ALA A 1 181 ? 23.292 -17.422 -46.098 1.00 52.92 160 ALA A N 1
ATOM 1216 C CA . ALA A 1 181 ? 23.668 -16.006 -46.208 1.00 49.52 160 ALA A CA 1
ATOM 1217 C C . ALA A 1 181 ? 24.314 -15.852 -47.570 1.00 45.50 160 ALA A C 1
ATOM 1218 O O . ALA A 1 181 ? 25.264 -16.574 -47.830 1.00 49.31 160 ALA A O 1
ATOM 1220 N N . GLN A 1 182 ? 23.785 -14.985 -48.415 1.00 46.15 161 GLN A N 1
ATOM 1221 C CA . GLN A 1 182 ? 24.230 -14.892 -49.824 1.00 47.11 161 GLN A CA 1
ATOM 1222 C C . GLN A 1 182 ? 25.325 -13.845 -49.903 1.00 52.63 161 GLN A C 1
ATOM 1223 O O . GLN A 1 182 ? 25.279 -12.855 -49.172 1.00 56.07 161 GLN A O 1
ATOM 1229 N N . PRO A 1 183 ? 26.344 -14.019 -50.772 1.00 49.51 162 PRO A N 1
ATOM 1230 C CA . PRO A 1 183 ? 27.430 -13.040 -50.878 1.00 48.49 162 PRO A CA 1
ATOM 1231 C C . PRO A 1 183 ? 26.924 -11.741 -51.517 1.00 48.20 162 PRO A C 1
ATOM 1232 O O . PRO A 1 183 ? 27.268 -11.439 -52.650 1.00 49.09 162 PRO A O 1
ATOM 1236 N N . ALA A 1 184 ? 26.099 -11.012 -50.762 1.00 46.85 163 ALA A N 1
ATOM 1237 C CA . ALA A 1 184 ? 25.372 -9.802 -51.210 1.00 50.09 163 ALA A CA 1
ATOM 1238 C C . ALA A 1 184 ? 26.357 -8.805 -51.832 1.00 53.10 163 ALA A C 1
ATOM 1239 O O . ALA A 1 184 ? 26.148 -8.413 -52.983 1.00 53.95 163 ALA A O 1
ATOM 1241 N N . ALA A 1 185 ? 27.398 -8.415 -51.090 1.00 60.07 164 ALA A N 1
ATOM 1242 C CA . ALA A 1 185 ? 28.330 -7.331 -51.473 1.00 56.65 164 ALA A CA 1
ATOM 1243 C C . ALA A 1 185 ? 29.042 -7.674 -52.797 1.00 53.78 164 ALA A C 1
ATOM 1244 O O . ALA A 1 185 ? 29.107 -6.784 -53.649 1.00 62.38 164 ALA A O 1
ATOM 1246 N N . GLU A 1 186 ? 29.531 -8.904 -52.987 1.00 49.73 165 GLU A N 1
ATOM 1247 C CA . GLU A 1 186 ? 30.372 -9.264 -54.165 1.00 53.07 165 GLU A CA 1
ATOM 1248 C C . GLU A 1 186 ? 29.480 -9.472 -55.402 1.00 57.82 165 GLU A C 1
ATOM 1249 O O . GLU A 1 186 ? 29.959 -9.185 -56.558 1.00 53.59 165 GLU A O 1
ATOM 1255 N N . LEU A 1 187 ? 28.222 -9.872 -55.190 1.00 53.70 166 LEU A N 1
ATOM 1256 C CA . LEU A 1 187 ? 27.217 -9.884 -56.276 1.00 49.96 166 LEU A CA 1
ATOM 1257 C C . LEU A 1 187 ? 26.937 -8.446 -56.716 1.00 50.15 166 LEU A C 1
ATOM 1258 O O . LEU A 1 187 ? 26.755 -8.200 -57.954 1.00 53.62 166 LEU A O 1
ATOM 1263 N N . VAL A 1 188 ? 26.887 -7.522 -55.763 1.00 48.44 167 VAL A N 1
ATOM 1264 C CA . VAL A 1 188 ? 26.540 -6.113 -56.083 1.00 51.33 167 VAL A CA 1
ATOM 1265 C C . VAL A 1 188 ? 27.646 -5.493 -56.946 1.00 52.02 167 VAL A C 1
ATOM 1266 O O . VAL A 1 188 ? 27.314 -4.758 -57.902 1.00 52.11 167 VAL A O 1
ATOM 1270 N N . GLU A 1 189 ? 28.922 -5.768 -56.681 1.00 59.94 168 GLU A N 1
ATOM 1271 C CA . GLU A 1 189 ? 29.975 -5.091 -57.489 1.00 67.06 168 GLU A CA 1
ATOM 1272 C C . GLU A 1 189 ? 29.980 -5.731 -58.892 1.00 64.10 168 GLU A C 1
ATOM 1273 O O . GLU A 1 189 ? 30.054 -4.951 -59.879 1.00 66.89 168 GLU A O 1
ATOM 1279 N N . ALA A 1 190 ? 29.773 -7.060 -58.976 1.00 59.14 169 ALA A N 1
ATOM 1280 C CA . ALA A 1 190 ? 29.619 -7.860 -60.220 1.00 55.00 169 ALA A CA 1
ATOM 1281 C C . ALA A 1 190 ? 28.542 -7.253 -61.120 1.00 57.43 169 ALA A C 1
ATOM 1282 O O . ALA A 1 190 ? 28.807 -7.087 -62.346 1.00 57.98 169 ALA A O 1
ATOM 1284 N N . CYS A 1 191 ? 27.375 -6.946 -60.542 1.00 54.04 170 CYS A N 1
ATOM 1285 C CA . CYS A 1 191 ? 26.243 -6.303 -61.261 1.00 54.39 170 CYS A CA 1
ATOM 1286 C C . CYS A 1 191 ? 26.590 -4.866 -61.668 1.00 57.29 170 CYS A C 1
ATOM 1287 O O . CYS A 1 191 ? 26.264 -4.472 -62.828 1.00 56.46 170 CYS A O 1
ATOM 1290 N N . HIS A 1 192 ? 27.156 -4.070 -60.758 1.00 56.17 171 HIS A N 1
ATOM 1291 C CA . HIS A 1 192 ? 27.514 -2.664 -61.085 1.00 59.40 171 HIS A CA 1
ATOM 1292 C C . HIS A 1 192 ? 28.588 -2.709 -62.178 1.00 62.83 171 HIS A C 1
ATOM 1293 O O . HIS A 1 192 ? 28.550 -1.807 -63.071 1.00 65.90 171 HIS A O 1
ATOM 1300 N N . ASN A 1 193 ? 29.440 -3.754 -62.168 1.00 53.86 172 ASN A N 1
ATOM 1301 C CA . ASN A 1 193 ? 30.517 -3.925 -63.180 1.00 56.02 172 ASN A CA 1
ATOM 1302 C C . ASN A 1 193 ? 29.900 -4.183 -64.553 1.00 53.94 172 ASN A C 1
ATOM 1303 O O . ASN A 1 193 ? 30.549 -3.864 -65.544 1.00 58.22 172 ASN A O 1
ATOM 1308 N N . ALA A 1 194 ? 28.675 -4.696 -64.609 1.00 57.65 173 ALA A N 1
ATOM 1309 C CA . ALA A 1 194 ? 27.918 -4.865 -65.871 1.00 52.00 173 ALA A CA 1
ATOM 1310 C C . ALA A 1 194 ? 26.911 -3.739 -66.069 1.00 49.34 173 ALA A C 1
ATOM 1311 O O . ALA A 1 194 ? 26.130 -3.892 -66.975 1.00 55.47 173 ALA A O 1
ATOM 1313 N N . GLY A 1 195 ? 26.947 -2.662 -65.270 1.00 48.10 174 GLY A N 1
ATOM 1314 C CA . GLY A 1 195 ? 26.072 -1.484 -65.431 1.00 45.86 174 GLY A CA 1
ATOM 1315 C C . GLY A 1 195 ? 24.631 -1.769 -65.017 1.00 49.53 174 GLY A C 1
ATOM 1316 O O . GLY A 1 195 ? 23.756 -1.029 -65.454 1.00 45.21 174 GLY A O 1
ATOM 1317 N N . ILE A 1 196 ? 24.400 -2.763 -64.147 1.00 52.10 175 ILE A N 1
ATOM 1318 C CA . ILE A 1 196 ? 23.045 -3.251 -63.756 1.00 48.05 175 ILE A CA 1
ATOM 1319 C C . ILE A 1 196 ? 22.776 -2.921 -62.288 1.00 56.23 175 ILE A C 1
ATOM 1320 O O . ILE A 1 196 ? 23.554 -3.331 -61.412 1.00 49.15 175 ILE A O 1
ATOM 1325 N N . PRO A 1 197 ? 21.633 -2.248 -61.982 1.00 51.54 176 PRO A N 1
ATOM 1326 C CA . PRO A 1 197 ? 21.266 -1.933 -60.606 1.00 46.29 176 PRO A CA 1
ATOM 1327 C C . PRO A 1 197 ? 20.887 -3.195 -59.835 1.00 48.46 176 PRO A C 1
ATOM 1328 O O . PRO A 1 197 ? 20.545 -4.178 -60.478 1.00 48.43 176 PRO A O 1
ATOM 1332 N N . VAL A 1 198 ? 20.944 -3.129 -58.501 1.00 41.58 177 VAL A N 1
ATOM 1333 C CA . VAL A 1 198 ? 20.602 -4.272 -57.615 1.00 41.80 177 VAL A CA 1
ATOM 1334 C C . VAL A 1 198 ? 19.622 -3.821 -56.525 1.00 46.77 177 VAL A C 1
ATOM 1335 O O . VAL A 1 198 ? 19.935 -2.881 -55.767 1.00 45.69 177 VAL A O 1
ATOM 1339 N N . VAL A 1 199 ? 18.500 -4.531 -56.434 1.00 51.28 178 VAL A N 1
ATOM 1340 C CA . VAL A 1 199 ? 17.475 -4.434 -55.363 1.00 44.95 178 VAL A CA 1
ATOM 1341 C C . VAL A 1 199 ? 17.690 -5.611 -54.431 1.00 44.31 178 VAL A C 1
ATOM 1342 O O . VAL A 1 199 ? 17.762 -6.753 -54.947 1.00 44.52 178 VAL A O 1
ATOM 1346 N N . ILE A 1 200 ? 17.701 -5.354 -53.126 1.00 38.69 179 ILE A N 1
ATOM 1347 C CA . ILE A 1 200 ? 17.908 -6.412 -52.104 1.00 40.04 179 ILE A CA 1
ATOM 1348 C C . ILE A 1 200 ? 16.645 -6.581 -51.254 1.00 41.58 179 ILE A C 1
ATOM 1349 O O . ILE A 1 200 ? 16.159 -5.600 -50.712 1.00 43.39 179 ILE A O 1
ATOM 1354 N N . ASP A 1 201 ? 16.129 -7.809 -51.183 1.00 44.64 180 ASP A N 1
ATOM 1355 C CA . ASP A 1 201 ? 15.047 -8.197 -50.254 1.00 44.42 180 ASP A CA 1
ATOM 1356 C C . ASP A 1 201 ? 15.755 -8.586 -48.962 1.00 43.10 180 ASP A C 1
ATOM 1357 O O . ASP A 1 201 ? 16.355 -9.690 -48.930 1.00 42.40 180 ASP A O 1
ATOM 1362 N N . ALA A 1 202 ? 15.701 -7.696 -47.965 1.00 40.38 181 ALA A N 1
ATOM 1363 C CA . ALA A 1 202 ? 16.373 -7.843 -46.655 1.00 44.35 181 ALA A CA 1
ATOM 1364 C C . ALA A 1 202 ? 15.328 -7.986 -45.544 1.00 40.75 181 ALA A C 1
ATOM 1365 O O . ALA A 1 202 ? 15.571 -7.559 -44.410 1.00 41.90 181 ALA A O 1
ATOM 1367 N N . ALA A 1 203 ? 14.195 -8.609 -45.851 1.00 41.95 182 ALA A N 1
ATOM 1368 C CA . ALA A 1 203 ? 13.152 -8.991 -44.862 1.00 43.89 182 ALA A CA 1
ATOM 1369 C C . ALA A 1 203 ? 13.757 -9.853 -43.739 1.00 41.46 182 ALA A C 1
ATOM 1370 O O . ALA A 1 203 ? 13.438 -9.604 -42.588 1.00 45.76 182 ALA A O 1
ATOM 1372 N N . GLN A 1 204 ? 14.598 -10.817 -44.084 1.00 39.81 183 GLN A N 1
ATOM 1373 C CA . GLN A 1 204 ? 15.314 -11.693 -43.141 1.00 39.98 183 GLN A CA 1
ATOM 1374 C C . GLN A 1 204 ? 16.677 -11.061 -42.859 1.00 41.37 183 GLN A C 1
ATOM 1375 O O . GLN A 1 204 ? 17.102 -11.145 -41.715 1.00 43.91 183 GLN A O 1
ATOM 1381 N N . ALA A 1 205 ? 17.337 -10.445 -43.839 1.00 41.67 184 ALA A N 1
ATOM 1382 C CA . ALA A 1 205 ? 18.736 -9.956 -43.689 1.00 44.91 184 ALA A CA 1
ATOM 1383 C C . ALA A 1 205 ? 18.879 -8.748 -42.733 1.00 44.77 184 ALA A C 1
ATOM 1384 O O . ALA A 1 205 ? 19.870 -8.701 -41.981 1.00 47.56 184 ALA A O 1
ATOM 1386 N N . LEU A 1 206 ? 17.985 -7.765 -42.758 1.00 43.37 185 LEU A N 1
ATOM 1387 C CA . LEU A 1 206 ? 18.215 -6.561 -41.909 1.00 47.40 185 LEU A CA 1
ATOM 1388 C C . LEU A 1 206 ? 18.187 -6.917 -40.417 1.00 44.67 185 LEU A C 1
ATOM 1389 O O . LEU A 1 206 ? 17.187 -7.487 -39.970 1.00 48.12 185 LEU A O 1
ATOM 1394 N N . GLY A 1 207 ? 19.245 -6.563 -39.687 1.00 39.48 186 GLY A N 1
ATOM 1395 C CA . GLY A 1 207 ? 19.339 -6.867 -38.249 1.00 41.75 186 GLY A CA 1
ATOM 1396 C C . GLY A 1 207 ? 19.876 -8.261 -38.042 1.00 43.14 186 GLY A C 1
ATOM 1397 O O . GLY A 1 207 ? 19.821 -8.740 -36.906 1.00 43.21 186 GLY A O 1
ATOM 1398 N N . HIS A 1 208 ? 20.414 -8.866 -39.098 1.00 41.47 187 HIS A N 1
ATOM 1399 C CA . HIS A 1 208 ? 20.853 -10.278 -39.036 1.00 37.82 187 HIS A CA 1
ATOM 1400 C C . HIS A 1 208 ? 22.138 -10.426 -39.842 1.00 38.89 187 HIS A C 1
ATOM 1401 O O . HIS A 1 208 ? 23.034 -11.138 -39.388 1.00 43.75 187 HIS A O 1
ATOM 1408 N N . LEU A 1 209 ? 22.205 -9.768 -40.994 1.00 39.39 188 LEU A N 1
ATOM 1409 C CA . LEU A 1 209 ? 23.406 -9.825 -41.858 1.00 38.76 188 LEU A CA 1
ATOM 1410 C C . LEU A 1 209 ? 23.877 -8.396 -42.135 1.00 43.41 188 LEU A C 1
ATOM 1411 O O . LEU A 1 209 ? 23.048 -7.489 -42.051 1.00 44.73 188 LEU A O 1
ATOM 1416 N N . ASP A 1 210 ? 25.163 -8.201 -42.428 1.00 43.85 189 ASP A N 1
ATOM 1417 C CA . ASP A 1 210 ? 25.645 -6.856 -42.808 1.00 42.81 189 ASP A CA 1
ATOM 1418 C C . ASP A 1 210 ? 24.973 -6.489 -44.149 1.00 47.43 189 ASP A C 1
ATOM 1419 O O . ASP A 1 210 ? 25.401 -7.005 -45.201 1.00 45.25 189 ASP A O 1
ATOM 1424 N N . CYS A 1 211 ? 23.943 -5.637 -44.116 1.00 49.41 190 CYS A N 1
ATOM 1425 C CA . CYS A 1 211 ? 23.212 -5.131 -45.314 1.00 50.36 190 CYS A CA 1
ATOM 1426 C C . CYS A 1 211 ? 23.793 -3.809 -45.846 1.00 54.06 190 CYS A C 1
ATOM 1427 O O . CYS A 1 211 ? 23.066 -3.071 -46.512 1.00 55.42 190 CYS A O 1
ATOM 1430 N N . ASN A 1 212 ? 25.063 -3.525 -45.578 1.00 61.73 191 ASN A N 1
ATOM 1431 C CA . ASN A 1 212 ? 25.771 -2.340 -46.118 1.00 61.53 191 ASN A CA 1
ATOM 1432 C C . ASN A 1 212 ? 26.687 -2.816 -47.242 1.00 53.65 191 ASN A C 1
ATOM 1433 O O . ASN A 1 212 ? 27.832 -3.123 -46.923 1.00 57.52 191 ASN A O 1
ATOM 1438 N N . VAL A 1 213 ? 26.184 -2.878 -48.477 1.00 49.98 192 VAL A N 1
ATOM 1439 C CA . VAL A 1 213 ? 26.754 -3.699 -49.588 1.00 47.30 192 VAL A CA 1
ATOM 1440 C C . VAL A 1 213 ? 26.680 -2.937 -50.932 1.00 47.97 192 VAL A C 1
ATOM 1441 O O . VAL A 1 213 ? 26.984 -3.554 -51.973 1.00 51.47 192 VAL A O 1
ATOM 1445 N N . GLY A 1 214 ? 26.327 -1.647 -50.944 1.00 45.89 193 GLY A N 1
ATOM 1446 C CA . GLY A 1 214 ? 26.394 -0.808 -52.162 1.00 47.14 193 GLY A CA 1
ATOM 1447 C C . GLY A 1 214 ? 25.166 -0.924 -53.061 1.00 48.54 193 GLY A C 1
ATOM 1448 O O . GLY A 1 214 ? 25.239 -0.516 -54.231 1.00 53.30 193 GLY A O 1
ATOM 1449 N N . ALA A 1 215 ? 24.050 -1.414 -52.535 1.00 45.42 194 ALA A N 1
ATOM 1450 C CA . ALA A 1 215 ? 22.843 -1.751 -53.313 1.00 47.72 194 ALA A CA 1
ATOM 1451 C C . ALA A 1 215 ? 22.087 -0.470 -53.705 1.00 48.15 194 ALA A C 1
ATOM 1452 O O . ALA A 1 215 ? 22.208 0.535 -53.009 1.00 49.64 194 ALA A O 1
ATOM 1454 N N . ASP A 1 216 ? 21.309 -0.528 -54.789 1.00 42.86 195 ASP A N 1
ATOM 1455 C CA . ASP A 1 216 ? 20.576 0.631 -55.367 1.00 41.64 195 ASP A CA 1
ATOM 1456 C C . ASP A 1 216 ? 19.218 0.771 -54.661 1.00 39.66 195 ASP A C 1
ATOM 1457 O O . ASP A 1 216 ? 18.685 1.897 -54.540 1.00 35.45 195 ASP A O 1
ATOM 1462 N N . ALA A 1 217 ? 18.663 -0.346 -54.203 1.00 39.21 196 ALA A N 1
ATOM 1463 C CA . ALA A 1 217 ? 17.431 -0.336 -53.402 1.00 41.37 196 ALA A CA 1
ATOM 1464 C C . ALA A 1 217 ? 17.472 -1.524 -52.437 1.00 44.97 196 ALA A C 1
ATOM 1465 O O . ALA A 1 217 ? 18.098 -2.533 -52.771 1.00 45.44 196 ALA A O 1
ATOM 1467 N N . VAL A 1 218 ? 16.881 -1.350 -51.255 1.00 45.73 197 VAL A N 1
ATOM 1468 C CA . VAL A 1 218 ? 16.750 -2.394 -50.200 1.00 41.40 197 VAL A CA 1
ATOM 1469 C C . VAL A 1 218 ? 15.380 -2.196 -49.576 1.00 38.71 197 VAL A C 1
ATOM 1470 O O . VAL A 1 218 ? 14.952 -1.048 -49.465 1.00 36.70 197 VAL A O 1
ATOM 1474 N N . TYR A 1 219 ? 14.747 -3.279 -49.155 1.00 39.28 198 TYR A N 1
ATOM 1475 C CA . TYR A 1 219 ? 13.514 -3.228 -48.339 1.00 40.69 198 TYR A CA 1
ATOM 1476 C C . TYR A 1 219 ? 13.572 -4.307 -47.253 1.00 37.10 198 TYR A C 1
ATOM 1477 O O . TYR A 1 219 ? 14.320 -5.294 -47.364 1.00 37.80 198 TYR A O 1
ATOM 1486 N N . SER A 1 220 ? 12.829 -4.088 -46.178 1.00 35.65 199 SER A N 1
ATOM 1487 C CA . SER A 1 220 ? 12.748 -5.045 -45.054 1.00 34.73 199 SER A CA 1
ATOM 1488 C C . SER A 1 220 ? 11.425 -4.869 -44.333 1.00 33.23 199 SER A C 1
ATOM 1489 O O . SER A 1 220 ? 10.690 -3.963 -44.702 1.00 36.98 199 SER A O 1
ATOM 1492 N N . SER A 1 221 ? 11.125 -5.761 -43.401 1.00 35.59 200 SER A N 1
ATOM 1493 C CA . SER A 1 221 ? 9.879 -5.753 -42.605 1.00 40.37 200 SER A CA 1
ATOM 1494 C C . SER A 1 221 ? 10.281 -5.494 -41.148 1.00 41.26 200 SER A C 1
ATOM 1495 O O . SER A 1 221 ? 11.421 -5.761 -40.799 1.00 40.20 200 SER A O 1
ATOM 1498 N N . SER A 1 222 ? 9.357 -4.990 -40.353 1.00 41.91 201 SER A N 1
ATOM 1499 C CA . SER A 1 222 ? 9.575 -4.491 -38.978 1.00 41.35 201 SER A CA 1
ATOM 1500 C C . SER A 1 222 ? 9.560 -5.661 -37.999 1.00 41.87 201 SER A C 1
ATOM 1501 O O . SER A 1 222 ? 10.396 -5.656 -37.084 1.00 38.03 201 SER A O 1
ATOM 1504 N N . ARG A 1 223 ? 8.661 -6.626 -38.230 1.00 43.32 202 ARG A N 1
ATOM 1505 C CA . ARG A 1 223 ? 8.153 -7.631 -37.248 1.00 41.73 202 ARG A CA 1
ATOM 1506 C C . ARG A 1 223 ? 9.152 -8.779 -37.089 1.00 43.88 202 ARG A C 1
ATOM 1507 O O . ARG A 1 223 ? 8.927 -9.655 -36.201 1.00 49.30 202 ARG A O 1
ATOM 1515 N N . LYS A 1 224 ? 10.192 -8.783 -37.911 1.00 42.57 203 LYS A N 1
ATOM 1516 C CA . LYS A 1 224 ? 11.165 -9.892 -37.977 1.00 46.78 203 LYS A CA 1
ATOM 1517 C C . LYS A 1 224 ? 12.308 -9.555 -37.009 1.00 40.79 203 LYS A C 1
ATOM 1518 O O . LYS A 1 224 ? 11.971 -9.249 -35.859 1.00 42.73 203 LYS A O 1
ATOM 1524 N N . TRP A 1 225 ? 13.576 -9.634 -37.410 1.00 39.15 204 TRP A N 1
ATOM 1525 C CA . TRP A 1 225 ? 14.747 -9.590 -36.492 1.00 41.32 204 TRP A CA 1
ATOM 1526 C C . TRP A 1 225 ? 14.892 -8.247 -35.732 1.00 49.77 204 TRP A C 1
ATOM 1527 O O . TRP A 1 225 ? 15.489 -8.247 -34.617 1.00 51.76 204 TRP A O 1
ATOM 1538 N N . LEU A 1 226 ? 14.400 -7.133 -36.275 1.00 49.80 205 LEU A N 1
ATOM 1539 C CA . LEU A 1 226 ? 14.372 -5.830 -35.571 1.00 44.14 205 LEU A CA 1
ATOM 1540 C C . LEU A 1 226 ? 13.251 -5.822 -34.527 1.00 44.50 205 LEU A C 1
ATOM 1541 O O . LEU A 1 226 ? 13.214 -4.891 -33.723 1.00 49.88 205 LEU A O 1
ATOM 1546 N N . ALA A 1 227 ? 12.377 -6.817 -34.493 1.00 36.52 206 ALA A N 1
ATOM 1547 C CA . ALA A 1 227 ? 11.408 -6.932 -33.385 1.00 36.98 206 ALA A CA 1
ATOM 1548 C C . ALA A 1 227 ? 10.569 -5.652 -33.301 1.00 36.80 206 ALA A C 1
ATOM 1549 O O . ALA A 1 227 ? 10.318 -5.128 -32.155 1.00 37.99 206 ALA A O 1
ATOM 1551 N N . GLY A 1 228 ? 10.056 -5.227 -34.457 1.00 30.20 207 GLY A N 1
ATOM 1552 C CA . GLY A 1 228 ? 9.186 -4.038 -34.544 1.00 30.07 207 GLY A CA 1
ATOM 1553 C C . GLY A 1 228 ? 7.734 -4.462 -34.542 1.00 28.48 207 GLY A C 1
ATOM 1554 O O . GLY A 1 228 ? 7.432 -5.639 -34.654 1.00 30.20 207 GLY A O 1
ATOM 1555 N N . PRO A 1 229 ? 6.776 -3.529 -34.499 1.00 30.43 208 PRO A N 1
ATOM 1556 C CA . PRO A 1 229 ? 5.385 -3.906 -34.691 1.00 30.33 208 PRO A CA 1
ATOM 1557 C C . PRO A 1 229 ? 5.135 -4.382 -36.128 1.00 38.16 208 PRO A C 1
ATOM 1558 O O . PRO A 1 229 ? 5.933 -4.149 -37.040 1.00 34.80 208 PRO A O 1
ATOM 1562 N N . ARG A 1 230 ? 3.971 -5.000 -36.296 1.00 46.89 209 ARG A N 1
ATOM 1563 C CA . ARG A 1 230 ? 3.457 -5.516 -37.585 1.00 43.71 209 ARG A CA 1
ATOM 1564 C C . ARG A 1 230 ? 2.940 -4.350 -38.418 1.00 42.24 209 ARG A C 1
ATOM 1565 O O . ARG A 1 230 ? 2.578 -3.342 -37.851 1.00 40.68 209 ARG A O 1
ATOM 1573 N N . GLY A 1 231 ? 2.908 -4.506 -39.731 1.00 35.86 210 GLY A N 1
ATOM 1574 C CA . GLY A 1 231 ? 2.221 -3.548 -40.603 1.00 33.37 210 GLY A CA 1
ATOM 1575 C C . GLY A 1 231 ? 3.167 -2.448 -41.017 1.00 33.36 210 GLY A C 1
ATOM 1576 O O . GLY A 1 231 ? 2.707 -1.461 -41.509 1.00 32.56 210 GLY A O 1
ATOM 1577 N N . VAL A 1 232 ? 4.461 -2.654 -40.821 1.00 35.08 211 VAL A N 1
ATOM 1578 C CA . VAL A 1 232 ? 5.511 -1.682 -41.178 1.00 33.27 211 VAL A CA 1
ATOM 1579 C C . VAL A 1 232 ? 6.645 -2.420 -41.880 1.00 36.14 211 VAL A C 1
ATOM 1580 O O . VAL A 1 232 ? 7.067 -3.518 -41.445 1.00 39.25 211 VAL A O 1
ATOM 1584 N N . GLY A 1 233 ? 7.107 -1.788 -42.946 1.00 39.00 212 GLY A N 1
ATOM 1585 C CA . GLY A 1 233 ? 8.355 -2.108 -43.648 1.00 41.04 212 GLY A CA 1
ATOM 1586 C C . GLY A 1 233 ? 9.002 -0.805 -44.031 1.00 39.84 212 GLY A C 1
ATOM 1587 O O . GLY A 1 233 ? 8.373 0.252 -43.793 1.00 34.82 212 GLY A O 1
ATOM 1588 N N . VAL A 1 234 ? 10.197 -0.885 -44.588 1.00 38.34 213 VAL A N 1
ATOM 1589 C CA . VAL A 1 234 ? 10.890 0.284 -45.179 1.00 40.64 213 VAL A CA 1
ATOM 1590 C C . VAL A 1 234 ? 11.357 -0.057 -46.587 1.00 38.93 213 VAL A C 1
ATOM 1591 O O . VAL A 1 234 ? 11.701 -1.196 -46.875 1.00 40.35 213 VAL A O 1
ATOM 1595 N N . LEU A 1 235 ? 11.400 0.937 -47.437 1.00 42.82 214 LEU A N 1
ATOM 1596 C CA . LEU A 1 235 ? 11.972 0.815 -48.794 1.00 39.48 214 LEU A CA 1
ATOM 1597 C C . LEU A 1 235 ? 12.951 1.972 -48.971 1.00 40.06 214 LEU A C 1
ATOM 1598 O O . LEU A 1 235 ? 12.534 3.134 -48.740 1.00 41.58 214 LEU A O 1
ATOM 1603 N N . ALA A 1 236 ? 14.193 1.657 -49.325 1.00 39.50 215 ALA A N 1
ATOM 1604 C CA . ALA A 1 236 ? 15.291 2.620 -49.554 1.00 41.22 215 ALA A CA 1
ATOM 1605 C C . ALA A 1 236 ? 15.689 2.542 -51.019 1.00 42.66 215 ALA A C 1
ATOM 1606 O O . ALA A 1 236 ? 16.022 1.410 -51.476 1.00 49.61 215 ALA A O 1
ATOM 1608 N N . VAL A 1 237 ? 15.665 3.678 -51.701 1.00 40.83 216 VAL A N 1
ATOM 1609 C CA . VAL A 1 237 ? 16.173 3.831 -53.094 1.00 40.20 216 VAL A CA 1
ATOM 1610 C C . VAL A 1 237 ? 17.206 4.951 -53.154 1.00 42.98 216 VAL A C 1
ATOM 1611 O O . VAL A 1 237 ? 16.884 6.057 -52.666 1.00 39.80 216 VAL A O 1
ATOM 1615 N N . ARG A 1 238 ? 18.360 4.685 -53.777 1.00 43.82 217 ARG A N 1
ATOM 1616 C CA . ARG A 1 238 ? 19.392 5.712 -54.108 1.00 50.04 217 ARG A CA 1
ATOM 1617 C C . ARG A 1 238 ? 18.796 6.784 -55.025 1.00 49.32 217 ARG A C 1
ATOM 1618 O O . ARG A 1 238 ? 17.979 6.487 -55.882 1.00 49.85 217 ARG A O 1
ATOM 1626 N N . PRO A 1 239 ? 19.149 8.076 -54.849 1.00 53.01 218 PRO A N 1
ATOM 1627 C CA . PRO A 1 239 ? 18.469 9.161 -55.568 1.00 54.98 218 PRO A CA 1
ATOM 1628 C C . PRO A 1 239 ? 18.610 9.160 -57.106 1.00 50.64 218 PRO A C 1
ATOM 1629 O O . PRO A 1 239 ? 17.662 9.545 -57.765 1.00 48.50 218 PRO A O 1
ATOM 1633 N N . GLU A 1 240 ? 19.734 8.705 -57.653 1.00 53.56 219 GLU A N 1
ATOM 1634 C CA . GLU A 1 240 ? 19.876 8.416 -59.114 1.00 58.57 219 GLU A CA 1
ATOM 1635 C C . GLU A 1 240 ? 18.675 7.561 -59.561 1.00 56.02 219 GLU A C 1
ATOM 1636 O O . GLU A 1 240 ? 18.028 7.911 -60.587 1.00 52.68 219 GLU A O 1
ATOM 1642 N N . LEU A 1 241 ? 18.382 6.479 -58.828 1.00 45.58 220 LEU A N 1
ATOM 1643 C CA . LEU A 1 241 ? 17.341 5.490 -59.217 1.00 45.11 220 LEU A CA 1
ATOM 1644 C C . LEU A 1 241 ? 15.959 6.060 -58.870 1.00 43.50 220 LEU A C 1
ATOM 1645 O O . LEU A 1 241 ? 15.075 6.045 -59.693 1.00 45.32 220 LEU A O 1
ATOM 1650 N N . ALA A 1 242 ? 15.787 6.650 -57.709 1.00 47.56 221 ALA A N 1
ATOM 1651 C CA . ALA A 1 242 ? 14.468 7.160 -57.303 1.00 51.51 221 ALA A CA 1
ATOM 1652 C C . ALA A 1 242 ? 13.933 8.125 -58.368 1.00 52.71 221 ALA A C 1
ATOM 1653 O O . ALA A 1 242 ? 12.771 7.996 -58.714 1.00 59.11 221 ALA A O 1
ATOM 1655 N N . GLU A 1 243 ? 14.752 9.029 -58.898 1.00 67.54 222 GLU A N 1
ATOM 1656 C CA . GLU A 1 243 ? 14.247 10.064 -59.843 1.00 62.34 222 GLU A CA 1
ATOM 1657 C C . GLU A 1 243 ? 13.821 9.452 -61.180 1.00 51.49 222 GLU A C 1
ATOM 1658 O O . GLU A 1 243 ? 12.965 10.045 -61.847 1.00 52.89 222 GLU A O 1
ATOM 1664 N N . ARG A 1 244 ? 14.403 8.318 -61.550 1.00 52.05 223 ARG A N 1
ATOM 1665 C CA . ARG A 1 244 ? 14.046 7.643 -62.823 1.00 54.67 223 ARG A CA 1
ATOM 1666 C C . ARG A 1 244 ? 12.740 6.869 -62.647 1.00 59.25 223 ARG A C 1
ATOM 1667 O O . ARG A 1 244 ? 12.150 6.486 -63.665 1.00 59.20 223 ARG A O 1
ATOM 1675 N N . LEU A 1 245 ? 12.301 6.668 -61.407 1.00 54.93 224 LEU A N 1
ATOM 1676 C CA . LEU A 1 245 ? 11.099 5.837 -61.147 1.00 51.32 224 LEU A CA 1
ATOM 1677 C C . LEU A 1 245 ? 9.828 6.574 -61.569 1.00 45.00 224 LEU A C 1
ATOM 1678 O O . LEU A 1 245 ? 9.839 7.804 -61.575 1.00 49.94 224 LEU A O 1
ATOM 1683 N N . GLN A 1 246 ? 8.783 5.825 -61.896 1.00 45.83 225 GLN A N 1
ATOM 1684 C CA . GLN A 1 246 ? 7.485 6.391 -62.379 1.00 57.62 225 GLN A CA 1
ATOM 1685 C C . GLN A 1 246 ? 6.326 5.764 -61.605 1.00 52.60 225 GLN A C 1
ATOM 1686 O O . GLN A 1 246 ? 5.769 4.753 -62.016 1.00 53.41 225 GLN A O 1
ATOM 1692 N N . PRO A 1 247 ? 5.954 6.296 -60.429 1.00 51.16 226 PRO A N 1
ATOM 1693 C CA . PRO A 1 247 ? 4.917 5.672 -59.619 1.00 51.01 226 PRO A CA 1
ATOM 1694 C C . PRO A 1 247 ? 3.607 5.501 -60.402 1.00 55.12 226 PRO A C 1
ATOM 1695 O O . PRO A 1 247 ? 3.358 6.214 -61.340 1.00 53.42 226 PRO A O 1
ATOM 1699 N N . ARG A 1 248 ? 2.824 4.520 -59.968 1.00 57.61 227 ARG A N 1
ATOM 1700 C CA . ARG A 1 248 ? 1.516 4.112 -60.516 1.00 54.32 227 ARG A CA 1
ATOM 1701 C C . ARG A 1 248 ? 0.432 5.065 -59.982 1.00 57.51 227 ARG A C 1
ATOM 1702 O O . ARG A 1 248 ? -0.489 5.377 -60.755 1.00 63.19 227 ARG A O 1
ATOM 1710 N N . ILE A 1 249 ? 0.532 5.502 -58.716 1.00 56.66 228 ILE A N 1
ATOM 1711 C CA . ILE A 1 249 ? -0.414 6.443 -58.033 1.00 55.60 228 ILE A CA 1
ATOM 1712 C C . ILE A 1 249 ? 0.400 7.566 -57.391 1.00 54.48 228 ILE A C 1
ATOM 1713 O O . ILE A 1 249 ? 1.347 7.278 -56.665 1.00 56.65 228 ILE A O 1
ATOM 1718 N N . PRO A 1 250 ? 0.127 8.864 -57.671 1.00 58.36 229 PRO A N 1
ATOM 1719 C CA . PRO A 1 250 ? -0.808 9.276 -58.719 1.00 56.32 229 PRO A CA 1
ATOM 1720 C C . PRO A 1 250 ? -0.292 8.989 -60.131 1.00 54.15 229 PRO A C 1
ATOM 1721 O O . PRO A 1 250 ? 0.879 8.708 -60.349 1.00 55.57 229 PRO A O 1
ATOM 1725 N N . PRO A 1 251 ? -1.123 9.124 -61.179 1.00 61.30 230 PRO A N 1
ATOM 1726 C CA . PRO A 1 251 ? -0.632 8.980 -62.554 1.00 61.94 230 PRO A CA 1
ATOM 1727 C C . PRO A 1 251 ? 0.413 10.054 -62.906 1.00 66.02 230 PRO A C 1
ATOM 1728 O O . PRO A 1 251 ? 0.324 11.135 -62.315 1.00 63.37 230 PRO A O 1
ATOM 1732 N N . SER A 1 252 ? 1.290 9.781 -63.878 1.00 77.06 231 SER A N 1
ATOM 1733 C CA . SER A 1 252 ? 2.382 10.706 -64.285 1.00 78.73 231 SER A CA 1
ATOM 1734 C C . SER A 1 252 ? 1.892 12.147 -64.470 1.00 86.38 231 SER A C 1
ATOM 1735 O O . SER A 1 252 ? 2.600 13.058 -64.012 1.00 68.15 231 SER A O 1
ATOM 1737 N N . ASP A 1 253 ? 0.766 12.353 -65.157 1.00 95.69 232 ASP A N 1
ATOM 1738 C CA . ASP A 1 253 ? 0.197 13.718 -65.250 1.00 102.42 232 ASP A CA 1
ATOM 1739 C C . ASP A 1 253 ? -0.369 14.075 -63.873 1.00 110.16 232 ASP A C 1
ATOM 1740 O O . ASP A 1 253 ? -1.590 13.950 -63.681 1.00 120.32 232 ASP A O 1
ATOM 1742 N N . TRP A 1 254 ? 0.491 14.501 -62.947 1.00 115.35 233 TRP A N 1
ATOM 1743 C CA . TRP A 1 254 ? 0.045 14.727 -61.555 1.00 116.60 233 TRP A CA 1
ATOM 1744 C C . TRP A 1 254 ? -0.051 16.220 -61.255 1.00 129.15 233 TRP A C 1
ATOM 1745 O O . TRP A 1 254 ? 0.985 16.816 -60.915 1.00 93.84 233 TRP A O 1
ATOM 1747 N N . PRO A 1 255 ? -1.245 16.844 -61.338 1.00 153.08 234 PRO A N 1
ATOM 1748 C CA . PRO A 1 255 ? -1.378 18.247 -60.968 1.00 156.52 234 PRO A CA 1
ATOM 1749 C C . PRO A 1 255 ? -0.645 18.420 -59.634 1.00 158.20 234 PRO A C 1
ATOM 1750 O O . PRO A 1 255 ? 0.223 19.267 -59.553 1.00 164.63 234 PRO A O 1
ATOM 1754 N N . ILE A 1 256 ? -0.998 17.607 -58.636 1.00 151.59 235 ILE A N 1
ATOM 1755 C CA . ILE A 1 256 ? -0.290 17.643 -57.324 1.00 135.87 235 ILE A CA 1
ATOM 1756 C C . ILE A 1 256 ? 1.193 17.371 -57.579 1.00 126.11 235 ILE A C 1
ATOM 1757 O O . ILE A 1 256 ? 1.511 16.321 -58.158 1.00 130.86 235 ILE A O 1
ATOM 1762 N N . PRO A 1 257 ? 2.106 18.279 -57.187 1.00 119.75 236 PRO A N 1
ATOM 1763 C CA . PRO A 1 257 ? 3.534 18.058 -57.364 1.00 112.38 236 PRO A CA 1
ATOM 1764 C C . PRO A 1 257 ? 4.260 17.531 -56.118 1.00 109.55 236 PRO A C 1
ATOM 1765 O O . PRO A 1 257 ? 4.084 18.098 -55.060 1.00 108.07 236 PRO A O 1
ATOM 1769 N N . MET A 1 258 ? 5.058 16.472 -56.272 1.00 97.24 237 MET A N 1
ATOM 1770 C CA . MET A 1 258 ? 5.871 15.928 -55.140 1.00 83.68 237 MET A CA 1
ATOM 1771 C C . MET A 1 258 ? 6.892 14.924 -55.711 1.00 64.97 237 MET A C 1
ATOM 1772 O O . MET A 1 258 ? 6.707 14.510 -56.867 1.00 51.43 237 MET A O 1
ATOM 1777 N N . SER A 1 259 ? 7.932 14.562 -54.948 1.00 55.28 238 SER A N 1
ATOM 1778 C CA . SER A 1 259 ? 9.010 13.635 -55.386 1.00 54.37 238 SER A CA 1
ATOM 1779 C C . SER A 1 259 ? 8.469 12.200 -55.555 1.00 54.55 238 SER A C 1
ATOM 1780 O O . SER A 1 259 ? 7.300 11.924 -55.249 1.00 46.81 238 SER A O 1
ATOM 1783 N N . VAL A 1 260 ? 9.305 11.291 -56.028 1.00 53.89 239 VAL A N 1
ATOM 1784 C CA . VAL A 1 260 ? 8.946 9.856 -56.181 1.00 54.75 239 VAL A CA 1
ATOM 1785 C C . VAL A 1 260 ? 8.768 9.230 -54.788 1.00 50.30 239 VAL A C 1
ATOM 1786 O O . VAL A 1 260 ? 7.683 8.696 -54.500 1.00 46.13 239 VAL A O 1
ATOM 1790 N N . LEU A 1 261 ? 9.779 9.329 -53.934 1.00 47.44 240 LEU A N 1
ATOM 1791 C CA . LEU A 1 261 ? 9.711 8.800 -52.538 1.00 49.57 240 LEU A CA 1
ATOM 1792 C C . LEU A 1 261 ? 8.479 9.360 -51.843 1.00 45.59 240 LEU A C 1
ATOM 1793 O O . LEU A 1 261 ? 7.817 8.583 -51.182 1.00 46.43 240 LEU A O 1
ATOM 1798 N N . GLU A 1 262 ? 8.100 10.607 -52.070 1.00 49.28 241 GLU A N 1
ATOM 1799 C CA . GLU A 1 262 ? 6.866 11.107 -51.404 1.00 56.02 241 GLU A CA 1
ATOM 1800 C C . GLU A 1 262 ? 5.636 10.349 -51.914 1.00 48.91 241 GLU A C 1
ATOM 1801 O O . GLU A 1 262 ? 4.808 10.002 -51.086 1.00 52.53 241 GLU A O 1
ATOM 1807 N N . LYS A 1 263 ? 5.526 10.096 -53.217 1.00 47.05 242 LYS A N 1
ATOM 1808 C CA . LYS A 1 263 ? 4.386 9.357 -53.811 1.00 48.71 242 LYS A CA 1
ATOM 1809 C C . LYS A 1 263 ? 4.366 7.919 -53.281 1.00 42.34 242 LYS A C 1
ATOM 1810 O O . LYS A 1 263 ? 3.329 7.447 -52.879 1.00 40.27 242 LYS A O 1
ATOM 1816 N N . LEU A 1 264 ? 5.500 7.254 -53.304 1.00 39.87 243 LEU A N 1
ATOM 1817 C CA . LEU A 1 264 ? 5.650 5.869 -52.827 1.00 42.83 243 LEU A CA 1
ATOM 1818 C C . LEU A 1 264 ? 5.250 5.748 -51.343 1.00 47.42 243 LEU A C 1
ATOM 1819 O O . LEU A 1 264 ? 4.722 4.668 -50.976 1.00 46.08 243 LEU A O 1
ATOM 1824 N N . GLU A 1 265 ? 5.437 6.809 -50.541 1.00 50.78 244 GLU A N 1
ATOM 1825 C CA . GLU A 1 265 ? 5.094 6.869 -49.085 1.00 48.53 244 GLU A CA 1
ATOM 1826 C C . GLU A 1 265 ? 3.649 7.334 -48.863 1.00 43.58 244 GLU A C 1
ATOM 1827 O O . GLU A 1 265 ? 3.225 7.290 -47.738 1.00 50.56 244 GLU A O 1
ATOM 1833 N N . LEU A 1 266 ? 2.905 7.709 -49.891 1.00 45.32 245 LEU A N 1
ATOM 1834 C CA . LEU A 1 266 ? 1.495 8.171 -49.750 1.00 48.22 245 LEU A CA 1
ATOM 1835 C C . LEU A 1 266 ? 0.622 7.060 -49.154 1.00 45.96 245 LEU A C 1
ATOM 1836 O O . LEU A 1 266 ? 0.772 5.908 -49.573 1.00 56.06 245 LEU A O 1
ATOM 1841 N N . GLY A 1 267 ? -0.276 7.399 -48.232 1.00 43.17 246 GLY A N 1
ATOM 1842 C CA . GLY A 1 267 ? -1.424 6.554 -47.835 1.00 38.84 246 GLY A CA 1
ATOM 1843 C C . GLY A 1 267 ? -1.565 6.399 -46.328 1.00 39.93 246 GLY A C 1
ATOM 1844 O O . GLY A 1 267 ? -0.492 6.330 -45.637 1.00 32.15 246 GLY A O 1
ATOM 1845 N N . GLU A 1 268 ? -2.820 6.135 -45.969 1.00 40.03 247 GLU A N 1
ATOM 1846 C CA . GLU A 1 268 ? -3.142 5.792 -44.586 1.00 39.97 247 GLU A CA 1
ATOM 1847 C C . GLU A 1 268 ? -2.299 4.611 -44.156 1.00 37.87 247 GLU A C 1
ATOM 1848 O O . GLU A 1 268 ? -2.143 3.656 -44.921 1.00 34.83 247 GLU A O 1
ATOM 1854 N N . HIS A 1 269 ? -1.835 4.686 -42.943 1.00 32.20 248 HIS A N 1
ATOM 1855 C CA . HIS A 1 269 ? -0.928 3.696 -42.331 1.00 36.91 248 HIS A CA 1
ATOM 1856 C C . HIS A 1 269 ? -1.178 3.790 -40.816 1.00 41.50 248 HIS A C 1
ATOM 1857 O O . HIS A 1 269 ? -1.876 4.780 -40.391 1.00 34.56 248 HIS A O 1
ATOM 1864 N N . ASN A 1 270 ? -0.652 2.846 -40.026 1.00 40.80 249 ASN A N 1
ATOM 1865 C CA . ASN A 1 270 ? -0.670 2.976 -38.548 1.00 38.94 249 ASN A CA 1
ATOM 1866 C C . ASN A 1 270 ? 0.581 3.756 -38.165 1.00 36.71 249 ASN A C 1
ATOM 1867 O O . ASN A 1 270 ? 1.667 3.172 -38.157 1.00 32.90 249 ASN A O 1
ATOM 1872 N N . ALA A 1 271 ? 0.443 5.048 -37.865 1.00 40.19 250 ALA A N 1
ATOM 1873 C CA . ALA A 1 271 ? 1.600 5.907 -37.519 1.00 39.65 250 ALA A CA 1
ATOM 1874 C C . ALA A 1 271 ? 2.137 5.496 -36.133 1.00 35.88 250 ALA A C 1
ATOM 1875 O O . ALA A 1 271 ? 3.386 5.450 -35.966 1.00 35.18 250 ALA A O 1
ATOM 1877 N N . ALA A 1 272 ? 1.289 5.055 -35.202 1.00 37.35 251 ALA A N 1
ATOM 1878 C CA . ALA A 1 272 ? 1.774 4.517 -33.889 1.00 37.64 251 ALA A CA 1
ATOM 1879 C C . ALA A 1 272 ? 2.794 3.401 -34.111 1.00 36.87 251 ALA A C 1
ATOM 1880 O O . ALA A 1 272 ? 3.841 3.445 -33.443 1.00 37.09 251 ALA A O 1
ATOM 1882 N N . ALA A 1 273 ? 2.586 2.546 -35.125 1.00 40.98 252 ALA A N 1
ATOM 1883 C CA . ALA A 1 273 ? 3.435 1.348 -35.380 1.00 41.70 252 ALA A CA 1
ATOM 1884 C C . ALA A 1 273 ? 4.761 1.783 -35.982 1.00 37.11 252 ALA A C 1
ATOM 1885 O O . ALA A 1 273 ? 5.769 1.108 -35.740 1.00 35.86 252 ALA A O 1
ATOM 1887 N N . ARG A 1 274 ? 4.725 2.863 -36.755 1.00 41.27 253 ARG A N 1
ATOM 1888 C CA . ARG A 1 274 ? 5.930 3.458 -37.368 1.00 43.17 253 ARG A CA 1
ATOM 1889 C C . ARG A 1 274 ? 6.751 4.039 -36.225 1.00 36.48 253 ARG A C 1
ATOM 1890 O O . ARG A 1 274 ? 7.932 3.772 -36.213 1.00 37.03 253 ARG A O 1
ATOM 1898 N N . VAL A 1 275 ? 6.165 4.752 -35.268 1.00 39.09 254 VAL A N 1
ATOM 1899 C CA . VAL A 1 275 ? 7.028 5.228 -34.143 1.00 42.02 254 VAL A CA 1
ATOM 1900 C C . VAL A 1 275 ? 7.435 4.006 -33.328 1.00 38.00 254 VAL A C 1
ATOM 1901 O O . VAL A 1 275 ? 8.641 3.881 -32.975 1.00 39.92 254 VAL A O 1
ATOM 1905 N N . GLY A 1 276 ? 6.530 3.065 -33.131 1.00 37.31 255 GLY A N 1
ATOM 1906 C CA . GLY A 1 276 ? 6.975 1.770 -32.578 1.00 43.95 255 GLY A CA 1
ATOM 1907 C C . GLY A 1 276 ? 8.274 1.271 -33.237 1.00 45.11 255 GLY A C 1
ATOM 1908 O O . GLY A 1 276 ? 9.230 0.823 -32.501 1.00 46.89 255 GLY A O 1
ATOM 1909 N N . PHE A 1 277 ? 8.319 1.287 -34.578 1.00 37.17 256 PHE A N 1
ATOM 1910 C CA . PHE A 1 277 ? 9.421 0.698 -35.376 1.00 38.19 256 PHE A CA 1
ATOM 1911 C C . PHE A 1 277 ? 10.721 1.494 -35.188 1.00 36.93 256 PHE A C 1
ATOM 1912 O O . PHE A 1 277 ? 11.725 0.827 -35.029 1.00 38.49 256 PHE A O 1
ATOM 1920 N N . SER A 1 278 ? 10.711 2.839 -35.226 1.00 45.01 257 SER A N 1
ATOM 1921 C CA . SER A 1 278 ? 11.846 3.755 -34.858 1.00 43.51 257 SER A CA 1
ATOM 1922 C C . SER A 1 278 ? 12.529 3.371 -33.527 1.00 39.46 257 SER A C 1
ATOM 1923 O O . SER A 1 278 ? 13.775 3.309 -33.473 1.00 37.00 257 SER A O 1
ATOM 1926 N N . VAL A 1 279 ? 11.749 3.144 -32.467 1.00 42.60 258 VAL A N 1
ATOM 1927 C CA . VAL A 1 279 ? 12.250 2.636 -31.152 1.00 41.24 258 VAL A CA 1
ATOM 1928 C C . VAL A 1 279 ? 13.006 1.313 -31.412 1.00 43.89 258 VAL A C 1
ATOM 1929 O O . VAL A 1 279 ? 14.219 1.247 -31.075 1.00 45.84 258 VAL A O 1
ATOM 1933 N N . ALA A 1 280 ? 12.383 0.330 -32.083 1.00 41.90 259 ALA A N 1
ATOM 1934 C CA . ALA A 1 280 ? 12.963 -1.028 -32.304 1.00 38.81 259 ALA A CA 1
ATOM 1935 C C . ALA A 1 280 ? 14.265 -0.980 -33.115 1.00 40.98 259 ALA A C 1
ATOM 1936 O O . ALA A 1 280 ? 15.239 -1.684 -32.723 1.00 42.95 259 ALA A O 1
ATOM 1938 N N . VAL A 1 281 ? 14.357 -0.153 -34.161 1.00 40.26 260 VAL A N 1
ATOM 1939 C CA . VAL A 1 281 ? 15.670 0.013 -34.859 1.00 43.28 260 VAL A CA 1
ATOM 1940 C C . VAL A 1 281 ? 16.656 0.634 -33.887 1.00 40.50 260 VAL A C 1
ATOM 1941 O O . VAL A 1 281 ? 17.806 0.196 -33.882 1.00 44.48 260 VAL A O 1
ATOM 1945 N N . GLY A 1 282 ? 16.240 1.705 -33.211 1.00 42.52 261 GLY A N 1
ATOM 1946 C CA . GLY A 1 282 ? 17.009 2.297 -32.097 1.00 47.07 261 GLY A CA 1
ATOM 1947 C C . GLY A 1 282 ? 17.630 1.241 -31.183 1.00 46.76 261 GLY A C 1
ATOM 1948 O O . GLY A 1 282 ? 18.878 1.332 -30.917 1.00 45.24 261 GLY A O 1
ATOM 1949 N N . GLU A 1 283 ? 16.828 0.257 -30.747 1.00 43.20 262 GLU A N 1
ATOM 1950 C CA . GLU A 1 283 ? 17.275 -0.781 -29.772 1.00 46.40 262 GLU A CA 1
ATOM 1951 C C . GLU A 1 283 ? 18.373 -1.632 -30.416 1.00 49.78 262 GLU A C 1
ATOM 1952 O O . GLU A 1 283 ? 19.263 -2.122 -29.664 1.00 57.10 262 GLU A O 1
ATOM 1958 N N . HIS A 1 284 ? 18.318 -1.828 -31.742 1.00 50.19 263 HIS A N 1
ATOM 1959 C CA . HIS A 1 284 ? 19.298 -2.667 -32.485 1.00 45.22 263 HIS A CA 1
ATOM 1960 C C . HIS A 1 284 ? 20.624 -1.899 -32.590 1.00 49.80 263 HIS A C 1
ATOM 1961 O O . HIS A 1 284 ? 21.678 -2.488 -32.314 1.00 60.04 263 HIS A O 1
ATOM 1968 N N . LEU A 1 285 ? 20.591 -0.613 -32.938 1.00 51.98 264 LEU A N 1
ATOM 1969 C CA . LEU A 1 285 ? 21.796 0.262 -32.883 1.00 53.78 264 LEU A CA 1
ATOM 1970 C C . LEU A 1 285 ? 22.377 0.265 -31.448 1.00 50.22 264 LEU A C 1
ATOM 1971 O O . LEU A 1 285 ? 23.565 -0.047 -31.283 1.00 52.01 264 LEU A O 1
ATOM 1976 N N . ALA A 1 286 ? 21.559 0.522 -30.432 1.00 50.86 265 ALA A N 1
ATOM 1977 C CA . ALA A 1 286 ? 21.981 0.570 -29.008 1.00 50.85 265 ALA A CA 1
ATOM 1978 C C . ALA A 1 286 ? 22.662 -0.735 -28.608 1.00 49.00 265 ALA A C 1
ATOM 1979 O O . ALA A 1 286 ? 23.585 -0.652 -27.818 1.00 51.10 265 ALA A O 1
ATOM 1981 N N . ALA A 1 287 ? 22.210 -1.894 -29.101 1.00 50.00 266 ALA A N 1
ATOM 1982 C CA . ALA A 1 287 ? 22.720 -3.210 -28.631 1.00 48.23 266 ALA A CA 1
ATOM 1983 C C . ALA A 1 287 ? 24.054 -3.493 -29.304 1.00 44.82 266 ALA A C 1
ATOM 1984 O O . ALA A 1 287 ? 24.821 -4.316 -28.761 1.00 46.96 266 ALA A O 1
ATOM 1986 N N . GLY A 1 288 ? 24.301 -2.816 -30.429 1.00 44.31 267 GLY A N 1
ATOM 1987 C CA . GLY A 1 288 ? 25.485 -3.013 -31.279 1.00 48.89 267 GLY A CA 1
ATOM 1988 C C . GLY A 1 288 ? 25.189 -3.971 -32.431 1.00 51.45 267 GLY A C 1
ATOM 1989 O O . GLY A 1 288 ? 25.108 -5.185 -32.239 1.00 51.45 267 GLY A O 1
ATOM 1990 N N . PRO A 1 289 ? 25.007 -3.457 -33.666 1.00 53.26 268 PRO A N 1
ATOM 1991 C CA . PRO A 1 289 ? 24.676 -4.329 -34.791 1.00 48.89 268 PRO A CA 1
ATOM 1992 C C . PRO A 1 289 ? 25.662 -5.496 -34.949 1.00 47.14 268 PRO A C 1
ATOM 1993 O O . PRO A 1 289 ? 25.216 -6.624 -35.088 1.00 51.52 268 PRO A O 1
ATOM 1997 N N . THR A 1 290 ? 26.963 -5.242 -34.884 1.00 46.27 269 THR A N 1
ATOM 1998 C CA . THR A 1 290 ? 27.976 -6.307 -35.066 1.00 52.11 269 THR A CA 1
ATOM 1999 C C . THR A 1 290 ? 27.789 -7.373 -33.978 1.00 50.51 269 THR A C 1
ATOM 2000 O O . THR A 1 290 ? 27.772 -8.541 -34.316 1.00 57.74 269 THR A O 1
ATOM 2004 N N . ALA A 1 291 ? 27.588 -7.003 -32.723 1.00 55.67 270 ALA A N 1
ATOM 2005 C CA . ALA A 1 291 ? 27.448 -7.990 -31.620 1.00 59.15 270 ALA A CA 1
ATOM 2006 C C . ALA A 1 291 ? 26.213 -8.877 -31.834 1.00 57.00 270 ALA A C 1
ATOM 2007 O O . ALA A 1 291 ? 26.272 -10.070 -31.504 1.00 47.74 270 ALA A O 1
ATOM 2009 N N . VAL A 1 292 ? 25.111 -8.281 -32.296 1.00 56.05 271 VAL A N 1
ATOM 2010 C CA . VAL A 1 292 ? 23.797 -8.963 -32.483 1.00 54.30 271 VAL A CA 1
ATOM 2011 C C . VAL A 1 292 ? 23.936 -9.932 -33.660 1.00 55.92 271 VAL A C 1
ATOM 2012 O O . VAL A 1 292 ? 23.300 -10.987 -33.626 1.00 62.99 271 VAL A O 1
ATOM 2016 N N . ARG A 1 293 ? 24.774 -9.610 -34.640 1.00 53.40 272 ARG A N 1
ATOM 2017 C CA . ARG A 1 293 ? 24.928 -10.457 -35.841 1.00 59.41 272 ARG A CA 1
ATOM 2018 C C . ARG A 1 293 ? 25.833 -11.649 -35.510 1.00 59.80 272 ARG A C 1
ATOM 2019 O O . ARG A 1 293 ? 25.528 -12.786 -35.937 1.00 58.97 272 ARG A O 1
ATOM 2027 N N . GLU A 1 294 ? 26.912 -11.386 -34.775 1.00 64.21 273 GLU A N 1
ATOM 2028 C CA . GLU A 1 294 ? 27.855 -12.410 -34.259 1.00 61.55 273 GLU A CA 1
ATOM 2029 C C . GLU A 1 294 ? 27.058 -13.434 -33.433 1.00 57.83 273 GLU A C 1
ATOM 2030 O O . GLU A 1 294 ? 27.262 -14.657 -33.645 1.00 59.13 273 GLU A O 1
ATOM 2036 N N . ARG A 1 295 ? 26.114 -12.972 -32.609 1.00 45.87 274 ARG A N 1
ATOM 2037 C CA . ARG A 1 295 ? 25.311 -13.841 -31.704 1.00 50.62 274 ARG A CA 1
ATOM 2038 C C . ARG A 1 295 ? 24.281 -14.690 -32.497 1.00 51.23 274 ARG A C 1
ATOM 2039 O O . ARG A 1 295 ? 24.024 -15.858 -32.106 1.00 51.05 274 ARG A O 1
ATOM 2047 N N . LEU A 1 296 ? 23.686 -14.142 -33.558 1.00 53.75 275 LEU A N 1
ATOM 2048 C CA . LEU A 1 296 ? 22.681 -14.835 -34.410 1.00 49.77 275 LEU A CA 1
ATOM 2049 C C . LEU A 1 296 ? 23.368 -15.943 -35.232 1.00 48.13 275 LEU A C 1
ATOM 2050 O O . LEU A 1 296 ? 22.826 -17.091 -35.286 1.00 40.45 275 LEU A O 1
ATOM 2055 N N . ALA A 1 297 ? 24.528 -15.640 -35.820 1.00 45.14 276 ALA A N 1
ATOM 2056 C CA . ALA A 1 297 ? 25.439 -16.658 -36.402 1.00 50.83 276 ALA A CA 1
ATOM 2057 C C . ALA A 1 297 ? 25.651 -17.776 -35.379 1.00 52.80 276 ALA A C 1
ATOM 2058 O O . ALA A 1 297 ? 25.745 -18.970 -35.764 1.00 56.36 276 ALA A O 1
ATOM 2060 N N . GLU A 1 298 ? 25.808 -17.396 -34.119 1.00 52.60 277 GLU A N 1
ATOM 2061 C CA . GLU A 1 298 ? 26.160 -18.388 -33.091 1.00 60.99 277 GLU A CA 1
ATOM 2062 C C . GLU A 1 298 ? 24.912 -19.218 -32.817 1.00 59.43 277 GLU A C 1
ATOM 2063 O O . GLU A 1 298 ? 25.060 -20.438 -32.751 1.00 53.82 277 GLU A O 1
ATOM 2069 N N . VAL A 1 299 ? 23.741 -18.575 -32.728 1.00 55.12 278 VAL A N 1
ATOM 2070 C CA . VAL A 1 299 ? 22.443 -19.269 -32.502 1.00 55.82 278 VAL A CA 1
ATOM 2071 C C . VAL A 1 299 ? 22.205 -20.348 -33.573 1.00 57.17 278 VAL A C 1
ATOM 2072 O O . VAL A 1 299 ? 21.697 -21.430 -33.204 1.00 53.99 278 VAL A O 1
ATOM 2076 N N . GLY A 1 300 ? 22.544 -20.051 -34.836 1.00 50.71 279 GLY A N 1
ATOM 2077 C CA . GLY A 1 300 ? 22.449 -20.966 -35.985 1.00 50.22 279 GLY A CA 1
ATOM 2078 C C . GLY A 1 300 ? 23.325 -22.187 -35.824 1.00 48.32 279 GLY A C 1
ATOM 2079 O O . GLY A 1 300 ? 22.782 -23.301 -35.846 1.00 56.35 279 GLY A O 1
ATOM 2080 N N . ARG A 1 301 ? 24.630 -21.981 -35.699 1.00 49.91 280 ARG A N 1
ATOM 2081 C CA . ARG A 1 301 ? 25.638 -23.004 -35.292 1.00 55.57 280 ARG A CA 1
ATOM 2082 C C . ARG A 1 301 ? 25.087 -23.888 -34.165 1.00 56.31 280 ARG A C 1
ATOM 2083 O O . ARG A 1 301 ? 24.923 -25.085 -34.424 1.00 68.20 280 ARG A O 1
ATOM 2091 N N . LEU A 1 302 ? 24.780 -23.331 -32.984 1.00 54.51 281 LEU A N 1
ATOM 2092 C CA . LEU A 1 302 ? 24.305 -24.093 -31.783 1.00 59.12 281 LEU A CA 1
ATOM 2093 C C . LEU A 1 302 ? 23.070 -24.899 -32.174 1.00 59.81 281 LEU A C 1
ATOM 2094 O O . LEU A 1 302 ? 22.902 -26.035 -31.677 1.00 59.17 281 LEU A O 1
ATOM 2099 N N . SER A 1 303 ? 22.211 -24.297 -32.994 1.00 60.44 282 SER A N 1
ATOM 2100 C CA . SER A 1 303 ? 20.929 -24.911 -33.420 1.00 64.24 282 SER A CA 1
ATOM 2101 C C . SER A 1 303 ? 21.224 -26.139 -34.291 1.00 56.44 282 SER A C 1
ATOM 2102 O O . SER A 1 303 ? 20.539 -27.163 -34.124 1.00 53.39 282 SER A O 1
ATOM 2105 N N . ARG A 1 304 ? 22.228 -26.047 -35.164 1.00 51.26 283 ARG A N 1
ATOM 2106 C CA . ARG A 1 304 ? 22.591 -27.136 -36.105 1.00 59.92 283 ARG A CA 1
ATOM 2107 C C . ARG A 1 304 ? 23.396 -28.213 -35.348 1.00 65.47 283 ARG A C 1
ATOM 2108 O O . ARG A 1 304 ? 23.216 -29.429 -35.636 1.00 57.71 283 ARG A O 1
ATOM 2116 N N . GLN A 1 305 ? 24.193 -27.817 -34.350 1.00 76.41 284 GLN A N 1
ATOM 2117 C CA . GLN A 1 305 ? 24.889 -28.781 -33.449 1.00 73.36 284 GLN A CA 1
ATOM 2118 C C . GLN A 1 305 ? 23.840 -29.640 -32.720 1.00 69.03 284 GLN A C 1
ATOM 2119 O O . GLN A 1 305 ? 23.880 -30.878 -32.845 1.00 71.40 284 GLN A O 1
ATOM 2125 N N . VAL A 1 306 ? 22.880 -29.015 -32.051 1.00 61.09 285 VAL A N 1
ATOM 2126 C CA . VAL A 1 306 ? 21.864 -29.743 -31.239 1.00 60.81 285 VAL A CA 1
ATOM 2127 C C . VAL A 1 306 ? 20.997 -30.645 -32.137 1.00 60.59 285 VAL A C 1
ATOM 2128 O O . VAL A 1 306 ? 20.619 -31.726 -31.687 1.00 66.28 285 VAL A O 1
ATOM 2132 N N . LEU A 1 307 ? 20.700 -30.257 -33.373 1.00 65.48 286 LEU A N 1
ATOM 2133 C CA . LEU A 1 307 ? 19.681 -30.969 -34.196 1.00 61.53 286 LEU A CA 1
ATOM 2134 C C . LEU A 1 307 ? 20.358 -31.932 -35.177 1.00 56.09 286 LEU A C 1
ATOM 2135 O O . LEU A 1 307 ? 19.649 -32.630 -35.864 1.00 55.53 286 LEU A O 1
ATOM 2140 N N . ALA A 1 308 ? 21.689 -31.998 -35.178 1.00 62.00 287 ALA A N 1
ATOM 2141 C CA . ALA A 1 308 ? 22.523 -32.823 -36.080 1.00 61.80 287 ALA A CA 1
ATOM 2142 C C . ALA A 1 308 ? 22.049 -34.288 -36.090 1.00 70.49 287 ALA A C 1
ATOM 2143 O O . ALA A 1 308 ? 22.032 -34.918 -37.178 1.00 72.73 287 ALA A O 1
ATOM 2145 N N . GLU A 1 309 ? 21.683 -34.830 -34.929 1.00 72.96 288 GLU A N 1
ATOM 2146 C CA . GLU A 1 309 ? 21.212 -36.234 -34.804 1.00 82.15 288 GLU A CA 1
ATOM 2147 C C . GLU A 1 309 ? 19.832 -36.213 -34.139 1.00 78.31 288 GLU A C 1
ATOM 2148 O O . GLU A 1 309 ? 19.760 -36.285 -32.896 1.00 70.67 288 GLU A O 1
ATOM 2154 N N . VAL A 1 310 ? 18.794 -36.029 -34.961 1.00 73.92 289 VAL A N 1
ATOM 2155 C CA . VAL A 1 310 ? 17.354 -36.278 -34.637 1.00 75.89 289 VAL A CA 1
ATOM 2156 C C . VAL A 1 310 ? 16.851 -37.289 -35.667 1.00 74.15 289 VAL A C 1
ATOM 2157 O O . VAL A 1 310 ? 17.006 -37.026 -36.870 1.00 71.18 289 VAL A O 1
ATOM 2161 N N . ASP A 1 311 ? 16.326 -38.426 -35.221 1.00 74.78 290 ASP A N 1
ATOM 2162 C CA . ASP A 1 311 ? 15.916 -39.489 -36.168 1.00 80.79 290 ASP A CA 1
ATOM 2163 C C . ASP A 1 311 ? 14.687 -38.933 -36.876 1.00 71.02 290 ASP A C 1
ATOM 2164 O O . ASP A 1 311 ? 13.847 -38.347 -36.184 1.00 70.65 290 ASP A O 1
ATOM 2169 N N . GLY A 1 312 ? 14.667 -39.008 -38.205 1.00 66.92 291 GLY A N 1
ATOM 2170 C CA . GLY A 1 312 ? 13.511 -38.618 -39.033 1.00 71.83 291 GLY A CA 1
ATOM 2171 C C . GLY A 1 312 ? 13.575 -37.185 -39.551 1.00 66.68 291 GLY A C 1
ATOM 2172 O O . GLY A 1 312 ? 12.576 -36.775 -40.183 1.00 72.17 291 GLY A O 1
ATOM 2173 N N . TRP A 1 313 ? 14.693 -36.473 -39.338 1.00 59.06 292 TRP A N 1
ATOM 2174 C CA . TRP A 1 313 ? 14.890 -35.030 -39.667 1.00 62.21 292 TRP A CA 1
ATOM 2175 C C . TRP A 1 313 ? 16.355 -34.781 -40.040 1.00 59.02 292 TRP A C 1
ATOM 2176 O O . TRP A 1 313 ? 17.202 -35.145 -39.218 1.00 62.44 292 TRP A O 1
ATOM 2187 N N . ARG A 1 314 ? 16.665 -34.164 -41.188 1.00 55.98 293 ARG A N 1
ATOM 2188 C CA . ARG A 1 314 ? 18.057 -33.689 -41.427 1.00 62.88 293 ARG A CA 1
ATOM 2189 C C . ARG A 1 314 ? 18.121 -32.159 -41.503 1.00 58.28 293 ARG A C 1
ATOM 2190 O O . ARG A 1 314 ? 17.231 -31.539 -42.084 1.00 61.16 293 ARG A O 1
ATOM 2198 N N . VAL A 1 315 ? 19.181 -31.614 -40.916 1.00 53.32 294 VAL A N 1
ATOM 2199 C CA . VAL A 1 315 ? 19.576 -30.186 -40.948 1.00 55.72 294 VAL A CA 1
ATOM 2200 C C . VAL A 1 315 ? 20.042 -29.868 -42.362 1.00 55.76 294 VAL A C 1
ATOM 2201 O O . VAL A 1 315 ? 20.955 -30.509 -42.778 1.00 58.33 294 VAL A O 1
ATOM 2205 N N . VAL A 1 316 ? 19.459 -28.859 -43.008 1.00 60.34 295 VAL A N 1
ATOM 2206 C CA . VAL A 1 316 ? 19.708 -28.451 -44.427 1.00 57.68 295 VAL A CA 1
ATOM 2207 C C . VAL A 1 316 ? 20.944 -27.548 -44.529 1.00 50.57 295 VAL A C 1
ATOM 2208 O O . VAL A 1 316 ? 21.705 -27.692 -45.456 1.00 52.61 295 VAL A O 1
ATOM 2212 N N . GLU A 1 317 ? 21.060 -26.566 -43.651 1.00 56.79 296 GLU A N 1
ATOM 2213 C CA . GLU A 1 317 ? 22.097 -25.514 -43.731 1.00 51.52 296 GLU A CA 1
ATOM 2214 C C . GLU A 1 317 ? 23.414 -26.153 -43.333 1.00 52.87 296 GLU A C 1
ATOM 2215 O O . GLU A 1 317 ? 23.462 -26.907 -42.353 1.00 54.14 296 GLU A O 1
ATOM 2221 N N . PRO A 1 318 ? 24.520 -25.853 -44.041 1.00 51.38 297 PRO A N 1
ATOM 2222 C CA . PRO A 1 318 ? 25.848 -26.064 -43.463 1.00 51.68 297 PRO A CA 1
ATOM 2223 C C . PRO A 1 318 ? 25.865 -25.459 -42.051 1.00 59.26 297 PRO A C 1
ATOM 2224 O O . PRO A 1 318 ? 25.163 -24.499 -41.792 1.00 58.22 297 PRO A O 1
ATOM 2228 N N . VAL A 1 319 ? 26.671 -26.038 -41.167 1.00 67.47 298 VAL A N 1
ATOM 2229 C CA . VAL A 1 319 ? 26.637 -25.784 -39.694 1.00 70.94 298 VAL A CA 1
ATOM 2230 C C . VAL A 1 319 ? 26.945 -24.316 -39.396 1.00 65.59 298 VAL A C 1
ATOM 2231 O O . VAL A 1 319 ? 26.337 -23.800 -38.467 1.00 69.66 298 VAL A O 1
ATOM 2235 N N . ASP A 1 320 ? 27.864 -23.697 -40.138 1.00 60.17 299 ASP A N 1
ATOM 2236 C CA . ASP A 1 320 ? 28.556 -22.449 -39.728 1.00 65.79 299 ASP A CA 1
ATOM 2237 C C . ASP A 1 320 ? 28.077 -21.254 -40.587 1.00 72.94 299 ASP A C 1
ATOM 2238 O O . ASP A 1 320 ? 28.754 -20.200 -40.622 1.00 71.56 299 ASP A O 1
ATOM 2243 N N . GLN A 1 321 ? 26.937 -21.386 -41.262 1.00 70.86 300 GLN A N 1
ATOM 2244 C CA . GLN A 1 321 ? 26.275 -20.258 -41.963 1.00 59.08 300 GLN A CA 1
ATOM 2245 C C . GLN A 1 321 ? 26.014 -19.154 -40.946 1.00 53.06 300 GLN A C 1
ATOM 2246 O O . GLN A 1 321 ? 25.385 -19.393 -39.927 1.00 57.48 300 GLN A O 1
ATOM 2252 N N . PRO A 1 322 ? 26.501 -17.920 -41.177 1.00 49.06 301 PRO A N 1
ATOM 2253 C CA . PRO A 1 322 ? 26.328 -16.823 -40.224 1.00 47.08 301 PRO A CA 1
ATOM 2254 C C . PRO A 1 322 ? 24.888 -16.295 -40.158 1.00 46.83 301 PRO A C 1
ATOM 2255 O O . PRO A 1 322 ? 24.662 -15.107 -40.440 1.00 47.62 301 PRO A O 1
ATOM 2259 N N . THR A 1 323 ? 23.987 -17.153 -39.679 1.00 42.95 302 THR A N 1
ATOM 2260 C CA . THR A 1 323 ? 22.519 -16.983 -39.734 1.00 43.84 302 THR A CA 1
ATOM 2261 C C . THR A 1 323 ? 21.867 -17.667 -38.521 1.00 44.85 302 THR A C 1
ATOM 2262 O O . THR A 1 323 ? 22.472 -18.605 -38.004 1.00 49.23 302 THR A O 1
ATOM 2266 N N . ALA A 1 324 ? 20.657 -17.280 -38.117 1.00 41.30 303 ALA A N 1
ATOM 2267 C CA . ALA A 1 324 ? 19.895 -17.932 -37.023 1.00 45.31 303 ALA A CA 1
ATOM 2268 C C . ALA A 1 324 ? 18.756 -18.787 -37.573 1.00 44.86 303 ALA A C 1
ATOM 2269 O O . ALA A 1 324 ? 17.868 -19.186 -36.806 1.00 49.23 303 ALA A O 1
ATOM 2271 N N . ILE A 1 325 ? 18.761 -19.028 -38.872 1.00 46.42 304 ILE A N 1
ATOM 2272 C CA . ILE A 1 325 ? 17.680 -19.767 -39.563 1.00 44.65 304 ILE A CA 1
ATOM 2273 C C . ILE A 1 325 ? 18.235 -21.159 -39.775 1.00 44.48 304 ILE A C 1
ATOM 2274 O O . ILE A 1 325 ? 19.282 -21.288 -40.421 1.00 48.13 304 ILE A O 1
ATOM 2279 N N . THR A 1 326 ? 17.540 -22.142 -39.230 1.00 44.23 305 THR A N 1
ATOM 2280 C CA . THR A 1 326 ? 17.843 -23.573 -39.397 1.00 46.23 305 THR A CA 1
ATOM 2281 C C . THR A 1 326 ? 16.569 -24.231 -39.899 1.00 47.24 305 THR A C 1
ATOM 2282 O O . THR A 1 326 ? 15.482 -23.862 -39.381 1.00 45.98 305 THR A O 1
ATOM 2286 N N . THR A 1 327 ? 16.707 -25.121 -40.885 1.00 48.54 306 THR A N 1
ATOM 2287 C CA . THR A 1 327 ? 15.572 -25.820 -41.557 1.00 51.95 306 THR A CA 1
ATOM 2288 C C . THR A 1 327 ? 15.818 -27.331 -41.522 1.00 47.86 306 THR A C 1
ATOM 2289 O O . THR A 1 327 ? 16.981 -27.774 -41.718 1.00 42.81 306 THR A O 1
ATOM 2293 N N . LEU A 1 328 ? 14.745 -28.072 -41.281 1.00 48.00 307 LEU A N 1
ATOM 2294 C CA . LEU A 1 328 ? 14.743 -29.544 -41.088 1.00 54.01 307 LEU A CA 1
ATOM 2295 C C . LEU A 1 328 ? 13.811 -30.148 -42.143 1.00 51.56 307 LEU A C 1
ATOM 2296 O O . LEU A 1 328 ? 12.632 -29.819 -42.126 1.00 48.42 307 LEU A O 1
ATOM 2301 N N . GLU A 1 329 ? 14.369 -30.896 -43.089 1.00 54.21 308 GLU A N 1
ATOM 2302 C CA . GLU A 1 329 ? 13.642 -31.730 -44.089 1.00 59.41 308 GLU A CA 1
ATOM 2303 C C . GLU A 1 329 ? 13.325 -33.091 -43.440 1.00 63.12 308 GLU A C 1
ATOM 2304 O O . GLU A 1 329 ? 14.284 -33.748 -42.963 1.00 73.51 308 GLU A O 1
ATOM 2310 N N . SER A 1 330 ? 12.046 -33.467 -43.322 1.00 59.03 309 SER A N 1
ATOM 2311 C CA . SER A 1 330 ? 11.632 -34.780 -42.754 1.00 60.40 309 SER A CA 1
ATOM 2312 C C . SER A 1 330 ? 12.129 -35.889 -43.673 1.00 63.31 309 SER A C 1
ATOM 2313 O O . SER A 1 330 ? 11.824 -35.787 -44.881 1.00 58.62 309 SER A O 1
ATOM 2316 N N . THR A 1 331 ? 12.845 -36.880 -43.118 1.00 68.17 310 THR A N 1
ATOM 2317 C CA . THR A 1 331 ? 13.423 -38.047 -43.846 1.00 65.11 310 THR A CA 1
ATOM 2318 C C . THR A 1 331 ? 12.457 -39.240 -43.864 1.00 68.62 310 THR A C 1
ATOM 2319 O O . THR A 1 331 ? 12.827 -40.234 -44.498 1.00 71.79 310 THR A O 1
ATOM 2323 N N . ASP A 1 332 ? 11.293 -39.172 -43.205 1.00 70.34 311 ASP A N 1
ATOM 2324 C CA . ASP A 1 332 ? 10.211 -40.186 -43.374 1.00 77.61 311 ASP A CA 1
ATOM 2325 C C . ASP A 1 332 ? 8.886 -39.488 -43.753 1.00 76.08 311 ASP A C 1
ATOM 2326 O O . ASP A 1 332 ? 7.799 -39.873 -43.224 1.00 64.56 311 ASP A O 1
ATOM 2331 N N . GLY A 1 333 ? 8.951 -38.504 -44.654 1.00 73.11 312 GLY A N 1
ATOM 2332 C CA . GLY A 1 333 ? 7.773 -37.791 -45.198 1.00 73.16 312 GLY A CA 1
ATOM 2333 C C . GLY A 1 333 ? 6.720 -37.411 -44.151 1.00 69.24 312 GLY A C 1
ATOM 2334 O O . GLY A 1 333 ? 5.523 -37.439 -44.501 1.00 61.97 312 GLY A O 1
ATOM 2335 N N . ALA A 1 334 ? 7.110 -37.000 -42.932 1.00 72.86 313 ALA A N 1
ATOM 2336 C CA . ALA A 1 334 ? 6.248 -36.197 -42.019 1.00 70.46 313 ALA A CA 1
ATOM 2337 C C . ALA A 1 334 ? 5.948 -34.824 -42.663 1.00 63.99 313 ALA A C 1
ATOM 2338 O O . ALA A 1 334 ? 6.792 -34.352 -43.506 1.00 54.60 313 ALA A O 1
ATOM 2340 N N . ASP A 1 335 ? 4.775 -34.249 -42.340 1.00 51.35 314 ASP A N 1
ATOM 2341 C CA . ASP A 1 335 ? 4.279 -32.928 -42.825 1.00 62.60 314 ASP A CA 1
ATOM 2342 C C . ASP A 1 335 ? 4.656 -31.849 -41.802 1.00 67.31 314 ASP A C 1
ATOM 2343 O O . ASP A 1 335 ? 4.024 -31.731 -40.740 1.00 65.73 314 ASP A O 1
ATOM 2348 N N . PRO A 1 336 ? 5.672 -30.997 -42.100 1.00 60.03 315 PRO A N 1
ATOM 2349 C CA . PRO A 1 336 ? 6.095 -29.970 -41.148 1.00 53.79 315 PRO A CA 1
ATOM 2350 C C . PRO A 1 336 ? 4.881 -29.239 -40.557 1.00 54.68 315 PRO A C 1
ATOM 2351 O O . PRO A 1 336 ? 4.848 -29.007 -39.316 1.00 45.84 315 PRO A O 1
ATOM 2355 N N . ALA A 1 337 ? 3.895 -28.918 -41.413 1.00 51.04 316 ALA A N 1
ATOM 2356 C CA . ALA A 1 337 ? 2.716 -28.135 -40.978 1.00 50.66 316 ALA A CA 1
ATOM 2357 C C . ALA A 1 337 ? 2.089 -28.818 -39.749 1.00 51.56 316 ALA A C 1
ATOM 2358 O O . ALA A 1 337 ? 1.849 -28.111 -38.750 1.00 54.51 316 ALA A O 1
ATOM 2360 N N . SER A 1 338 ? 1.881 -30.140 -39.753 1.00 56.15 317 SER A N 1
ATOM 2361 C CA . SER A 1 338 ? 1.157 -30.821 -38.633 1.00 57.59 317 SER A CA 1
ATOM 2362 C C . SER A 1 338 ? 2.061 -30.873 -37.393 1.00 59.89 317 SER A C 1
ATOM 2363 O O . SER A 1 338 ? 1.536 -30.747 -36.268 1.00 59.88 317 SER A O 1
ATOM 2366 N N . VAL A 1 339 ? 3.369 -31.037 -37.607 1.00 55.33 318 VAL A N 1
ATOM 2367 C CA . VAL A 1 339 ? 4.407 -31.053 -36.539 1.00 59.14 318 VAL A CA 1
ATOM 2368 C C . VAL A 1 339 ? 4.432 -29.687 -35.849 1.00 65.08 318 VAL A C 1
ATOM 2369 O O . VAL A 1 339 ? 4.565 -29.649 -34.591 1.00 65.06 318 VAL A O 1
ATOM 2373 N N . ARG A 1 340 ? 4.344 -28.620 -36.653 1.00 63.70 319 ARG A N 1
ATOM 2374 C CA . ARG A 1 340 ? 4.231 -27.233 -36.155 1.00 57.90 319 ARG A CA 1
ATOM 2375 C C . ARG A 1 340 ? 3.002 -27.111 -35.240 1.00 55.17 319 ARG A C 1
ATOM 2376 O O . ARG A 1 340 ? 3.189 -26.548 -34.130 1.00 55.65 319 ARG A O 1
ATOM 2384 N N . SER A 1 341 ? 1.807 -27.549 -35.695 1.00 55.38 320 SER A N 1
ATOM 2385 C CA . SER A 1 341 ? 0.509 -27.445 -34.953 1.00 57.92 320 SER A CA 1
ATOM 2386 C C . SER A 1 341 ? 0.581 -28.271 -33.677 1.00 57.97 320 SER A C 1
ATOM 2387 O O . SER A 1 341 ? 0.136 -27.793 -32.638 1.00 54.49 320 SER A O 1
ATOM 2390 N N . TRP A 1 342 ? 1.158 -29.464 -33.783 1.00 60.75 321 TRP A N 1
ATOM 2391 C CA . TRP A 1 342 ? 1.416 -30.344 -32.626 1.00 60.13 321 TRP A CA 1
ATOM 2392 C C . TRP A 1 342 ? 2.344 -29.622 -31.643 1.00 54.21 321 TRP A C 1
ATOM 2393 O O . TRP A 1 342 ? 1.928 -29.467 -30.465 1.00 54.28 321 TRP A O 1
ATOM 2404 N N . LEU A 1 343 ? 3.522 -29.175 -32.089 1.00 48.86 322 LEU A N 1
ATOM 2405 C CA . LEU A 1 343 ? 4.504 -28.475 -31.208 1.00 49.84 322 LEU A CA 1
ATOM 2406 C C . LEU A 1 343 ? 3.828 -27.293 -30.476 1.00 54.50 322 LEU A C 1
ATOM 2407 O O . LEU A 1 343 ? 4.080 -27.108 -29.256 1.00 53.88 322 LEU A O 1
ATOM 2412 N N . ILE A 1 344 ? 2.947 -26.532 -31.133 1.00 51.25 323 ILE A N 1
ATOM 2413 C CA . ILE A 1 344 ? 2.226 -25.407 -30.460 1.00 57.04 323 ILE A CA 1
ATOM 2414 C C . ILE A 1 344 ? 1.234 -25.994 -29.438 1.00 56.60 323 ILE A C 1
ATOM 2415 O O . ILE A 1 344 ? 1.381 -25.717 -28.237 1.00 60.19 323 ILE A O 1
ATOM 2420 N N . ALA A 1 345 ? 0.258 -26.772 -29.896 1.00 58.00 324 ALA A N 1
ATOM 2421 C CA . ALA A 1 345 ? -0.886 -27.266 -29.091 1.00 57.01 324 ALA A CA 1
ATOM 2422 C C . ALA A 1 345 ? -0.392 -28.077 -27.890 1.00 58.77 324 ALA A C 1
ATOM 2423 O O . ALA A 1 345 ? -1.051 -28.010 -26.864 1.00 59.69 324 ALA A O 1
ATOM 2425 N N . GLU A 1 346 ? 0.707 -28.821 -28.029 1.00 58.08 325 GLU A N 1
ATOM 2426 C CA . GLU A 1 346 ? 1.107 -29.853 -27.047 1.00 59.73 325 GLU A CA 1
ATOM 2427 C C . GLU A 1 346 ? 2.334 -29.403 -26.267 1.00 62.19 325 GLU A C 1
ATOM 2428 O O . GLU A 1 346 ? 2.418 -29.794 -25.107 1.00 74.82 325 GLU A O 1
ATOM 2434 N N . ARG A 1 347 ? 3.226 -28.598 -26.838 1.00 63.03 326 ARG A N 1
ATOM 2435 C CA . ARG A 1 347 ? 4.500 -28.250 -26.152 1.00 59.73 326 ARG A CA 1
ATOM 2436 C C . ARG A 1 347 ? 4.689 -26.737 -25.967 1.00 63.77 326 ARG A C 1
ATOM 2437 O O . ARG A 1 347 ? 5.742 -26.367 -25.372 1.00 59.24 326 ARG A O 1
ATOM 2445 N N . GLY A 1 348 ? 3.761 -25.899 -26.456 1.00 62.03 327 GLY A N 1
ATOM 2446 C CA . GLY A 1 348 ? 3.915 -24.425 -26.502 1.00 62.83 327 GLY A CA 1
ATOM 2447 C C . GLY A 1 348 ? 5.172 -23.972 -27.249 1.00 58.12 327 GLY A C 1
ATOM 2448 O O . GLY A 1 348 ? 5.755 -22.918 -26.904 1.00 57.38 327 GLY A O 1
ATOM 2449 N N . ILE A 1 349 ? 5.609 -24.729 -28.244 1.00 51.48 328 ILE A N 1
ATOM 2450 C CA . ILE A 1 349 ? 6.803 -24.347 -29.043 1.00 60.08 328 ILE A CA 1
ATOM 2451 C C . ILE A 1 349 ? 6.352 -23.804 -30.405 1.00 60.15 328 ILE A C 1
ATOM 2452 O O . ILE A 1 349 ? 5.556 -24.472 -31.111 1.00 62.72 328 ILE A O 1
ATOM 2457 N N . VAL A 1 350 ? 6.863 -22.628 -30.757 1.00 61.36 329 VAL A N 1
ATOM 2458 C CA . VAL A 1 350 ? 6.461 -21.879 -31.980 1.00 56.50 329 VAL A CA 1
ATOM 2459 C C . VAL A 1 350 ? 7.588 -21.980 -33.002 1.00 55.06 329 VAL A C 1
ATOM 2460 O O . VAL A 1 350 ? 8.727 -21.598 -32.678 1.00 58.63 329 VAL A O 1
ATOM 2464 N N . THR A 1 351 ? 7.257 -22.550 -34.159 1.00 52.00 330 THR A N 1
ATOM 2465 C CA . THR A 1 351 ? 8.123 -22.698 -35.354 1.00 50.69 330 THR A CA 1
ATOM 2466 C C . THR A 1 351 ? 7.320 -22.212 -36.571 1.00 46.17 330 THR A C 1
ATOM 2467 O O . THR A 1 351 ? 6.157 -21.792 -36.374 1.00 38.54 330 THR A O 1
ATOM 2471 N N . THR A 1 352 ? 7.914 -22.291 -37.765 1.00 43.64 331 THR A N 1
ATOM 2472 C CA . THR A 1 352 ? 7.227 -22.089 -39.060 1.00 44.01 331 THR A CA 1
ATOM 2473 C C . THR A 1 352 ? 7.373 -23.383 -39.877 1.00 45.32 331 THR A C 1
ATOM 2474 O O . THR A 1 352 ? 8.489 -23.933 -39.935 1.00 44.46 331 THR A O 1
ATOM 2478 N N . ALA A 1 353 ? 6.301 -23.839 -40.520 1.00 46.25 332 ALA A N 1
ATOM 2479 C CA . ALA A 1 353 ? 6.376 -24.826 -41.627 1.00 50.74 332 ALA A CA 1
ATOM 2480 C C . ALA A 1 353 ? 6.398 -24.088 -42.974 1.00 46.01 332 ALA A C 1
ATOM 2481 O O . ALA A 1 353 ? 5.410 -23.446 -43.345 1.00 40.30 332 ALA A O 1
ATOM 2483 N N . CYS A 1 354 ? 7.500 -24.197 -43.690 1.00 46.36 333 CYS A N 1
ATOM 2484 C CA . CYS A 1 354 ? 7.691 -23.565 -45.017 1.00 48.45 333 CYS A CA 1
ATOM 2485 C C . CYS A 1 354 ? 7.180 -24.529 -46.061 1.00 44.89 333 CYS A C 1
ATOM 2486 O O . CYS A 1 354 ? 7.892 -25.521 -46.265 1.00 46.59 333 CYS A O 1
ATOM 2489 N N . GLU A 1 355 ? 6.038 -24.224 -46.685 1.00 45.08 334 GLU A N 1
ATOM 2490 C CA . GLU A 1 355 ? 5.506 -24.961 -47.863 1.00 42.49 334 GLU A CA 1
ATOM 2491 C C . GLU A 1 355 ? 6.342 -24.659 -49.127 1.00 47.56 334 GLU A C 1
ATOM 2492 O O . GLU A 1 355 ? 7.183 -23.734 -49.116 1.00 46.48 334 GLU A O 1
ATOM 2498 N N . LEU A 1 356 ? 6.152 -25.469 -50.176 1.00 51.59 335 LEU A N 1
ATOM 2499 C CA . LEU A 1 356 ? 6.848 -25.382 -51.498 1.00 51.21 335 LEU A CA 1
ATOM 2500 C C . LEU A 1 356 ? 6.651 -23.982 -52.091 1.00 44.69 335 LEU A C 1
ATOM 2501 O O . LEU A 1 356 ? 7.622 -23.410 -52.599 1.00 44.17 335 LEU A O 1
ATOM 2506 N N . ALA A 1 357 ? 5.421 -23.469 -52.029 1.00 39.39 336 ALA A N 1
ATOM 2507 C CA . ALA A 1 357 ? 5.007 -22.146 -52.551 1.00 44.51 336 ALA A CA 1
ATOM 2508 C C . ALA A 1 357 ? 5.985 -21.029 -52.132 1.00 51.84 336 ALA A C 1
ATOM 2509 O O . ALA A 1 357 ? 6.049 -20.044 -52.869 1.00 55.99 336 ALA A O 1
ATOM 2511 N N . ARG A 1 358 ? 6.704 -21.175 -51.011 1.00 52.08 337 ARG A N 1
ATOM 2512 C CA . ARG A 1 358 ? 7.666 -20.177 -50.472 1.00 50.49 337 ARG A CA 1
ATOM 2513 C C . ARG A 1 358 ? 8.846 -19.953 -51.420 1.00 46.72 337 ARG A C 1
ATOM 2514 O O . ARG A 1 358 ? 9.408 -18.826 -51.423 1.00 52.28 337 ARG A O 1
ATOM 2522 N N . ALA A 1 359 ? 9.262 -20.986 -52.133 1.00 43.04 338 ALA A N 1
ATOM 2523 C CA . ALA A 1 359 ? 10.343 -20.894 -53.140 1.00 47.74 338 ALA A CA 1
ATOM 2524 C C . ALA A 1 359 ? 10.108 -21.994 -54.171 1.00 49.53 338 ALA A C 1
ATOM 2525 O O . ALA A 1 359 ? 10.750 -23.046 -54.172 1.00 46.89 338 ALA A O 1
ATOM 2527 N N . PRO A 1 360 ? 9.112 -21.807 -55.055 1.00 50.08 339 PRO A N 1
ATOM 2528 C CA . PRO A 1 360 ? 8.699 -22.897 -55.936 1.00 48.23 339 PRO A CA 1
ATOM 2529 C C . PRO A 1 360 ? 9.789 -23.373 -56.908 1.00 44.87 339 PRO A C 1
ATOM 2530 O O . PRO A 1 360 ? 9.605 -24.431 -57.402 1.00 47.10 339 PRO A O 1
ATOM 2534 N N . PHE A 1 361 ? 10.897 -22.656 -57.103 1.00 43.11 340 PHE A N 1
ATOM 2535 C CA . PHE A 1 361 ? 11.930 -23.028 -58.106 1.00 43.66 340 PHE A CA 1
ATOM 2536 C C . PHE A 1 361 ? 13.222 -23.486 -57.428 1.00 43.20 340 PHE A C 1
ATOM 2537 O O . PHE A 1 361 ? 14.287 -23.542 -58.076 1.00 44.57 340 PHE A O 1
ATOM 2545 N N . GLU A 1 362 ? 13.117 -23.885 -56.171 1.00 45.73 341 GLU A N 1
ATOM 2546 C CA . GLU A 1 362 ? 14.253 -24.447 -55.392 1.00 50.94 341 GLU A CA 1
ATOM 2547 C C . GLU A 1 362 ? 13.752 -25.638 -54.562 1.00 51.03 341 GLU A C 1
ATOM 2548 O O . GLU A 1 362 ? 14.436 -26.662 -54.551 1.00 48.86 341 GLU A O 1
ATOM 2554 N N . MET A 1 363 ? 12.628 -25.490 -53.854 1.00 53.75 342 MET A N 1
ATOM 2555 C CA . MET A 1 363 ? 12.168 -26.479 -52.845 1.00 64.63 342 MET A CA 1
ATOM 2556 C C . MET A 1 363 ? 11.502 -27.668 -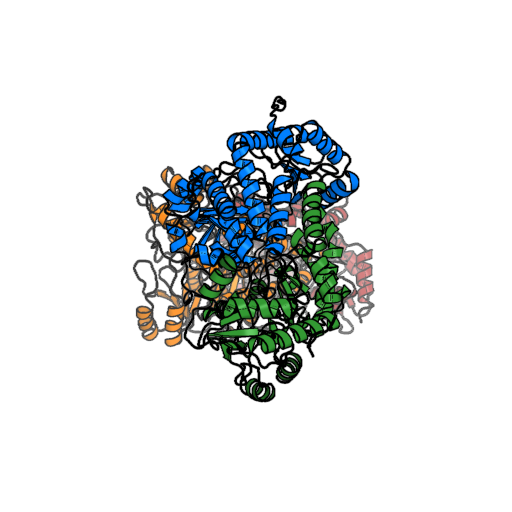53.554 1.00 63.71 342 MET A C 1
ATOM 2557 O O . MET A 1 363 ? 10.534 -27.455 -54.292 1.00 56.93 342 MET A O 1
ATOM 2562 N N . ARG A 1 364 ? 12.039 -28.873 -53.367 1.00 67.06 343 ARG A N 1
ATOM 2563 C CA . ARG A 1 364 ? 11.396 -30.123 -53.845 1.00 68.40 343 ARG A CA 1
ATOM 2564 C C . ARG A 1 364 ? 10.522 -30.640 -52.693 1.00 60.85 343 ARG A C 1
ATOM 2565 O O . ARG A 1 364 ? 9.488 -31.194 -52.980 1.00 63.45 343 ARG A O 1
ATOM 2573 N N . THR A 1 365 ? 10.858 -30.360 -51.433 1.00 55.34 344 THR A N 1
ATOM 2574 C CA . THR A 1 365 ? 10.169 -30.943 -50.245 1.00 55.33 344 THR A CA 1
ATOM 2575 C C . THR A 1 365 ? 10.014 -29.888 -49.136 1.00 54.91 344 THR A C 1
ATOM 2576 O O . THR A 1 365 ? 10.953 -29.185 -48.782 1.00 58.49 344 THR A O 1
ATOM 2580 N N . PRO A 1 366 ? 8.840 -29.760 -48.479 1.00 61.61 345 PRO A N 1
ATOM 2581 C CA . PRO A 1 366 ? 8.667 -28.752 -47.434 1.00 63.50 345 PRO A CA 1
ATOM 2582 C C . PRO A 1 366 ? 9.595 -29.039 -46.246 1.00 63.23 345 PRO A C 1
ATOM 2583 O O . PRO A 1 366 ? 10.095 -30.147 -46.150 1.00 60.72 345 PRO A O 1
ATOM 2587 N N . VAL A 1 367 ? 9.786 -28.033 -45.387 1.00 59.04 346 VAL A N 1
ATOM 2588 C CA . VAL A 1 367 ? 10.823 -27.985 -44.317 1.00 47.39 346 VAL A CA 1
ATOM 2589 C C . VAL A 1 367 ? 10.196 -27.325 -43.095 1.00 49.12 346 VAL A C 1
ATOM 2590 O O . VAL A 1 367 ? 9.286 -26.485 -43.279 1.00 50.12 346 VAL A O 1
ATOM 2594 N N . LEU A 1 368 ? 10.615 -27.741 -41.895 1.00 52.87 347 LEU A N 1
ATOM 2595 C CA . LEU A 1 368 ? 10.255 -27.087 -40.608 1.00 53.21 347 LEU A CA 1
ATOM 2596 C C . LEU A 1 368 ? 11.343 -26.048 -40.305 1.00 51.34 347 LEU A C 1
ATOM 2597 O O . LEU A 1 368 ? 12.538 -26.406 -40.449 1.00 52.79 347 LEU A O 1
ATOM 2602 N N . ARG A 1 369 ? 10.964 -24.806 -39.981 1.00 44.15 348 ARG A N 1
ATOM 2603 C CA . ARG A 1 369 ? 11.943 -23.698 -39.813 1.00 46.75 348 ARG A CA 1
ATOM 2604 C C . ARG A 1 369 ? 12.036 -23.267 -38.344 1.00 46.64 348 ARG A C 1
ATOM 2605 O O . ARG A 1 369 ? 11.013 -23.085 -37.671 1.00 46.24 348 ARG A O 1
ATOM 2613 N N . ILE A 1 370 ? 13.268 -23.061 -37.923 1.00 47.35 349 ILE A N 1
ATOM 2614 C CA . ILE A 1 370 ? 13.689 -22.630 -36.567 1.00 52.41 349 ILE A CA 1
ATOM 2615 C C . ILE A 1 370 ? 14.405 -21.296 -36.787 1.00 49.55 349 ILE A C 1
ATOM 2616 O O . ILE A 1 370 ? 15.334 -21.239 -37.610 1.00 48.82 349 ILE A O 1
ATOM 2621 N N . SER A 1 371 ? 13.920 -20.245 -36.137 1.00 51.55 350 SER A N 1
ATOM 2622 C CA . SER A 1 371 ? 14.462 -18.865 -36.215 1.00 45.14 350 SER A CA 1
ATOM 2623 C C . SER A 1 371 ? 14.404 -18.249 -34.813 1.00 48.37 350 SER A C 1
ATOM 2624 O O . SER A 1 371 ? 13.543 -17.424 -34.507 1.00 58.95 350 SER A O 1
ATOM 2627 N N . PRO A 1 372 ? 15.298 -18.663 -33.891 1.00 44.77 351 PRO A N 1
ATOM 2628 C CA . PRO A 1 372 ? 15.393 -18.047 -32.574 1.00 46.52 351 PRO A CA 1
ATOM 2629 C C . PRO A 1 372 ? 16.217 -16.758 -32.639 1.00 45.57 351 PRO A C 1
ATOM 2630 O O . PRO A 1 372 ? 17.114 -16.656 -33.449 1.00 47.47 351 PRO A O 1
ATOM 2634 N N . HIS A 1 373 ? 15.920 -15.830 -31.741 1.00 48.75 352 HIS A N 1
ATOM 2635 C CA . HIS A 1 373 ? 16.670 -14.566 -31.569 1.00 47.75 352 HIS A CA 1
ATOM 2636 C C . HIS A 1 373 ? 17.761 -14.793 -30.523 1.00 51.66 352 HIS A C 1
ATOM 2637 O O . HIS A 1 373 ? 17.899 -15.939 -30.071 1.00 60.82 352 HIS A O 1
ATOM 2644 N N . VAL A 1 374 ? 18.430 -13.732 -30.081 1.00 49.65 353 VAL A N 1
ATOM 2645 C CA . VAL A 1 374 ? 19.732 -13.815 -29.361 1.00 51.22 353 VAL A CA 1
ATOM 2646 C C . VAL A 1 374 ? 19.549 -14.483 -27.991 1.00 49.48 353 VAL A C 1
ATOM 2647 O O . VAL A 1 374 ? 20.539 -14.961 -27.456 1.00 51.64 353 VAL A O 1
ATOM 2651 N N . ASP A 1 375 ? 18.318 -14.600 -27.514 1.00 44.66 354 ASP A N 1
ATOM 2652 C CA . ASP A 1 375 ? 17.997 -14.997 -26.122 1.00 48.83 354 ASP A CA 1
ATOM 2653 C C . ASP A 1 375 ? 17.861 -16.518 -25.974 1.00 49.54 354 ASP A C 1
ATOM 2654 O O . ASP A 1 375 ? 17.677 -16.982 -24.829 1.00 52.46 354 ASP A O 1
ATOM 2659 N N . VAL A 1 376 ? 17.982 -17.285 -27.050 1.00 45.22 355 VAL A N 1
ATOM 2660 C CA . VAL A 1 376 ? 17.817 -18.764 -26.975 1.00 48.38 355 VAL A CA 1
ATOM 2661 C C . VAL A 1 376 ? 19.011 -19.361 -26.206 1.00 52.92 355 VAL A C 1
ATOM 2662 O O . VAL A 1 376 ? 20.138 -18.842 -26.347 1.00 45.46 355 VAL A O 1
ATOM 2666 N N . THR A 1 377 ? 18.777 -20.474 -25.501 1.00 56.58 356 THR A N 1
ATOM 2667 C CA . THR A 1 377 ? 19.788 -21.203 -24.689 1.00 60.24 356 THR A CA 1
ATOM 2668 C C . THR A 1 377 ? 19.936 -22.605 -25.256 1.00 59.46 356 THR A C 1
ATOM 2669 O O . THR A 1 377 ? 18.941 -23.131 -25.782 1.00 66.13 356 THR A O 1
ATOM 2673 N N . VAL A 1 378 ? 21.122 -23.190 -25.123 1.00 56.36 357 VAL A N 1
ATOM 2674 C CA . VAL A 1 378 ? 21.365 -24.594 -25.556 1.00 58.40 357 VAL A CA 1
ATOM 2675 C C . VAL A 1 378 ? 20.313 -25.488 -24.882 1.00 53.80 357 VAL A C 1
ATOM 2676 O O . VAL A 1 378 ? 19.733 -26.348 -25.577 1.00 43.83 357 VAL A O 1
ATOM 2680 N N . ASP A 1 379 ? 20.029 -25.260 -23.596 1.00 52.85 358 ASP A N 1
ATOM 2681 C CA . ASP A 1 379 ? 18.940 -25.980 -22.884 1.00 67.45 358 ASP A CA 1
ATOM 2682 C C . ASP A 1 379 ? 17.702 -26.023 -23.783 1.00 65.54 358 ASP A C 1
ATOM 2683 O O . ASP A 1 379 ? 17.245 -27.124 -24.090 1.00 65.46 358 ASP A O 1
ATOM 2688 N N . GLU A 1 380 ? 17.200 -24.857 -24.207 1.00 74.01 359 GLU A N 1
ATOM 2689 C CA . GLU A 1 380 ? 15.922 -24.711 -24.967 1.00 66.07 359 GLU A CA 1
ATOM 2690 C C . GLU A 1 380 ? 16.026 -25.408 -26.334 1.00 61.33 359 GLU A C 1
ATOM 2691 O O . GLU A 1 380 ? 15.044 -26.051 -26.754 1.00 61.53 359 GLU A O 1
ATOM 2697 N N . LEU A 1 381 ? 17.164 -25.297 -27.015 1.00 53.07 360 LEU A N 1
ATOM 2698 C CA . LEU A 1 381 ? 17.367 -26.006 -28.296 1.00 56.33 360 LEU A CA 1
ATOM 2699 C C . LEU A 1 381 ? 17.216 -27.515 -28.058 1.00 60.49 360 LEU A C 1
ATOM 2700 O O . LEU A 1 381 ? 16.559 -28.201 -28.881 1.00 55.67 360 LEU A O 1
ATOM 2705 N N . GLU A 1 382 ? 17.800 -28.006 -26.956 1.00 61.83 361 GLU A N 1
ATOM 2706 C CA . GLU A 1 382 ? 17.773 -29.440 -26.563 1.00 57.96 361 GLU A CA 1
ATOM 2707 C C . GLU A 1 382 ? 16.310 -29.815 -26.317 1.00 54.01 361 GLU A C 1
ATOM 2708 O O . GLU A 1 382 ? 15.879 -30.913 -26.758 1.00 50.51 361 GLU A O 1
ATOM 2714 N N . GLN A 1 383 ? 15.551 -28.918 -25.689 1.00 52.22 362 GLN A N 1
ATOM 2715 C CA . GLN A 1 383 ? 14.108 -29.169 -25.413 1.00 60.98 362 GLN A CA 1
ATOM 2716 C C . GLN A 1 383 ? 13.322 -29.312 -26.715 1.00 65.11 362 GLN A C 1
ATOM 2717 O O . GLN A 1 383 ? 12.383 -30.165 -26.735 1.00 66.37 362 GLN A O 1
ATOM 2723 N N . PHE A 1 384 ? 13.680 -28.516 -27.737 1.00 59.65 363 PHE A N 1
ATOM 2724 C CA . PHE A 1 384 ? 13.070 -28.575 -29.089 1.00 56.82 363 PHE A CA 1
ATOM 2725 C C . PHE A 1 384 ? 13.474 -29.907 -29.728 1.00 57.01 363 PHE A C 1
ATOM 2726 O O . PHE A 1 384 ? 12.579 -30.700 -30.109 1.00 52.18 363 PHE A O 1
ATOM 2734 N N . ALA A 1 385 ? 14.778 -30.179 -29.796 1.00 62.16 364 ALA A N 1
ATOM 2735 C CA . ALA A 1 385 ? 15.289 -31.516 -30.189 1.00 67.35 364 ALA A CA 1
ATOM 2736 C C . ALA A 1 385 ? 14.421 -32.592 -29.511 1.00 63.50 364 ALA A C 1
ATOM 2737 O O . ALA A 1 385 ? 13.813 -33.390 -30.238 1.00 60.97 364 ALA A O 1
ATOM 2739 N N . ALA A 1 386 ? 14.261 -32.527 -28.183 1.00 62.40 365 ALA A N 1
ATOM 2740 C CA . ALA A 1 386 ? 13.490 -33.517 -27.392 1.00 64.39 365 ALA A CA 1
ATOM 2741 C C . ALA A 1 386 ? 12.075 -33.621 -27.958 1.00 67.12 365 ALA A C 1
ATOM 2742 O O . ALA A 1 386 ? 11.690 -34.744 -28.345 1.00 65.07 365 ALA A O 1
ATOM 2744 N N . ALA A 1 387 ? 11.354 -32.495 -28.043 1.00 68.53 366 ALA A N 1
ATOM 2745 C CA . ALA A 1 387 ? 9.919 -32.464 -28.426 1.00 69.67 366 ALA A CA 1
ATOM 2746 C C . ALA A 1 387 ? 9.770 -32.992 -29.855 1.00 64.91 366 ALA A C 1
ATOM 2747 O O . ALA A 1 387 ? 8.729 -33.622 -30.183 1.00 65.70 366 ALA A O 1
ATOM 2749 N N . LEU A 1 388 ? 10.798 -32.779 -30.667 1.00 57.93 367 LEU A N 1
ATOM 2750 C CA . LEU A 1 388 ? 10.753 -33.109 -32.104 1.00 58.41 367 LEU A CA 1
ATOM 2751 C C . LEU A 1 388 ? 10.800 -34.630 -32.217 1.00 64.20 367 LEU A C 1
ATOM 2752 O O . LEU A 1 388 ? 10.202 -35.158 -33.142 1.00 70.78 367 LEU A O 1
ATOM 2757 N N . ARG A 1 389 ? 11.403 -35.307 -31.238 1.00 73.49 368 ARG A N 1
ATOM 2758 C CA . ARG A 1 389 ? 11.550 -36.787 -31.234 1.00 70.38 368 ARG A CA 1
ATOM 2759 C C . ARG A 1 389 ? 10.247 -37.479 -30.836 1.00 66.75 368 ARG A C 1
ATOM 2760 O O . ARG A 1 389 ? 9.991 -38.557 -31.394 1.00 77.54 368 ARG A O 1
ATOM 2768 N N . GLU A 1 390 ? 9.472 -36.909 -29.914 1.00 61.80 369 GLU A N 1
ATOM 2769 C CA . GLU A 1 390 ? 8.258 -37.589 -29.383 1.00 80.72 369 GLU A CA 1
ATOM 2770 C C . GLU A 1 390 ? 7.008 -37.139 -30.163 1.00 89.70 369 GLU A C 1
ATOM 2771 O O . GLU A 1 390 ? 5.888 -37.598 -29.815 1.00 85.36 369 GLU A O 1
ATOM 2777 N N . ALA A 1 391 ? 7.181 -36.353 -31.232 1.00 97.54 370 ALA A N 1
ATOM 2778 C CA . ALA A 1 391 ? 6.099 -35.949 -32.165 1.00 98.22 370 ALA A CA 1
ATOM 2779 C C . ALA A 1 391 ? 5.405 -37.192 -32.718 1.00 96.58 370 ALA A C 1
ATOM 2780 O O . ALA A 1 391 ? 6.083 -38.133 -33.115 1.00 101.29 370 ALA A O 1
ATOM 2782 N N . PRO A 1 392 ? 4.052 -37.251 -32.747 1.00 97.05 371 PRO A N 1
ATOM 2783 C CA . PRO A 1 392 ? 3.328 -38.390 -33.313 1.00 98.74 371 PRO A CA 1
ATOM 2784 C C . PRO A 1 392 ? 2.935 -38.212 -34.788 1.00 78.86 371 PRO A C 1
ATOM 2785 O O . PRO A 1 392 ? 3.815 -38.112 -35.630 1.00 72.95 371 PRO A O 1
ATOM 2789 N N . HIS B 1 20 ? 5.873 -13.151 -69.109 1.00 79.68 -1 HIS B N 1
ATOM 2790 C CA . HIS B 1 20 ? 4.945 -13.668 -68.055 1.00 86.50 -1 HIS B CA 1
ATOM 2791 C C . HIS B 1 20 ? 5.512 -14.943 -67.393 1.00 88.51 -1 HIS B C 1
ATOM 2792 O O . HIS B 1 20 ? 5.544 -14.967 -66.138 1.00 98.56 -1 HIS B O 1
ATOM 2799 N N . MET B 1 21 ? 5.936 -15.966 -68.155 1.00 83.88 0 MET B N 1
ATOM 2800 C CA . MET B 1 21 ? 6.422 -17.252 -67.571 1.00 80.41 0 MET B CA 1
ATOM 2801 C C . MET B 1 21 ? 7.737 -16.961 -66.825 1.00 74.69 0 MET B C 1
ATOM 2802 O O . MET B 1 21 ? 8.641 -16.371 -67.445 1.00 67.80 0 MET B O 1
ATOM 2807 N N . MET B 1 22 ? 7.774 -17.244 -65.512 1.00 61.83 1 MET B N 1
ATOM 2808 C CA . MET B 1 22 ? 8.942 -17.071 -64.621 1.00 58.90 1 MET B CA 1
ATOM 2809 C C . MET B 1 22 ? 9.916 -18.213 -64.951 1.00 48.22 1 MET B C 1
ATOM 2810 O O . MET B 1 22 ? 9.497 -19.357 -64.902 1.00 54.07 1 MET B O 1
ATOM 2812 N N . MET B 1 23 ? 11.177 -17.896 -65.225 1.00 44.87 2 MET B N 1
ATOM 2813 C CA . MET B 1 23 ? 12.226 -18.935 -65.395 1.00 43.32 2 MET B CA 1
ATOM 2814 C C . MET B 1 23 ? 11.861 -19.983 -66.440 1.00 37.90 2 MET B C 1
ATOM 2815 O O . MET B 1 23 ? 11.901 -21.164 -66.112 1.00 36.44 2 MET B O 1
ATOM 2820 N N . LEU B 1 24 ? 11.574 -19.542 -67.659 1.00 41.19 3 LEU B N 1
ATOM 2821 C CA . LEU B 1 24 ? 11.300 -20.476 -68.776 1.00 39.63 3 LEU B CA 1
ATOM 2822 C C . LEU B 1 24 ? 12.481 -21.436 -68.917 1.00 40.87 3 LEU B C 1
ATOM 2823 O O . LEU B 1 24 ? 12.237 -22.643 -68.984 1.00 45.85 3 LEU B O 1
ATOM 2828 N N . ALA B 1 25 ? 13.704 -20.909 -68.941 1.00 41.65 4 ALA B N 1
ATOM 2829 C CA . ALA B 1 25 ? 14.890 -21.768 -69.148 1.00 44.27 4 ALA B CA 1
ATOM 2830 C C . ALA B 1 25 ? 14.940 -22.883 -68.095 1.00 50.78 4 ALA B C 1
ATOM 2831 O O . ALA B 1 25 ? 15.106 -24.054 -68.483 1.00 55.11 4 ALA B O 1
ATOM 2833 N N . GLN B 1 26 ? 14.797 -22.554 -66.807 1.00 50.92 5 GLN B N 1
ATOM 2834 C CA . GLN B 1 26 ? 14.882 -23.559 -65.722 1.00 46.35 5 GLN B CA 1
ATOM 2835 C C . GLN B 1 26 ? 13.663 -24.494 -65.769 1.00 45.42 5 GLN B C 1
ATOM 2836 O O . GLN B 1 26 ? 13.823 -25.725 -65.597 1.00 45.50 5 GLN B O 1
ATOM 2842 N N . GLN B 1 27 ? 12.458 -23.972 -65.977 1.00 45.96 6 GLN B N 1
ATOM 2843 C CA . GLN B 1 27 ? 11.264 -24.866 -66.024 1.00 50.59 6 GLN B CA 1
ATOM 2844 C C . GLN B 1 27 ? 11.515 -25.947 -67.084 1.00 56.22 6 GLN B C 1
ATOM 2845 O O . GLN B 1 27 ? 11.197 -27.141 -66.784 1.00 49.16 6 GLN B O 1
ATOM 2851 N N . TRP B 1 28 ? 12.104 -25.547 -68.233 1.00 50.40 7 TRP B N 1
ATOM 2852 C CA . TRP B 1 28 ? 12.355 -26.415 -69.415 1.00 53.63 7 TRP B CA 1
ATOM 2853 C C . TRP B 1 28 ? 13.428 -27.452 -69.073 1.00 50.92 7 TRP B C 1
ATOM 2854 O O . TRP B 1 28 ? 13.170 -28.640 -69.270 1.00 46.08 7 TRP B O 1
ATOM 2865 N N . ARG B 1 29 ? 14.583 -27.019 -68.570 1.00 51.56 8 ARG B N 1
ATOM 2866 C CA . ARG B 1 29 ? 15.685 -27.938 -68.166 1.00 53.76 8 ARG B CA 1
ATOM 2867 C C . ARG B 1 29 ? 15.196 -28.951 -67.127 1.00 51.29 8 ARG B C 1
ATOM 2868 O O . ARG B 1 29 ? 15.570 -30.148 -67.256 1.00 46.97 8 ARG B O 1
ATOM 2876 N N . ASP B 1 30 ? 14.376 -28.503 -66.169 1.00 48.23 9 ASP B N 1
ATOM 2877 C CA . ASP B 1 30 ? 13.941 -29.341 -65.012 1.00 52.73 9 ASP B CA 1
ATOM 2878 C C . ASP B 1 30 ? 12.804 -30.295 -65.391 1.00 46.23 9 ASP B C 1
ATOM 2879 O O . ASP B 1 30 ? 12.548 -31.216 -64.605 1.00 42.62 9 ASP B O 1
ATOM 2884 N N . ALA B 1 31 ? 12.121 -30.105 -66.524 1.00 48.18 10 ALA B N 1
ATOM 2885 C CA . ALA B 1 31 ? 10.970 -30.968 -66.899 1.00 48.91 10 ALA B CA 1
ATOM 2886 C C . ALA B 1 31 ? 11.468 -32.249 -67.594 1.00 48.28 10 ALA B C 1
ATOM 2887 O O . ALA B 1 31 ? 10.629 -33.146 -67.857 1.00 43.37 10 ALA B O 1
ATOM 2889 N N . ARG B 1 32 ? 12.791 -32.343 -67.786 1.00 47.24 11 ARG B N 1
ATOM 2890 C CA . ARG B 1 32 ? 13.537 -33.348 -68.590 1.00 49.99 11 ARG B CA 1
ATOM 2891 C C . ARG B 1 32 ? 14.639 -33.982 -67.751 1.00 44.81 11 ARG B C 1
ATOM 2892 O O . ARG B 1 32 ? 15.211 -33.327 -66.900 1.00 51.09 11 ARG B O 1
ATOM 2900 N N . PRO B 1 33 ? 15.076 -35.216 -68.053 1.00 47.14 12 PRO B N 1
ATOM 2901 C CA . PRO B 1 33 ? 16.327 -35.760 -67.511 1.00 53.72 12 PRO B CA 1
ATOM 2902 C C . PRO B 1 33 ? 17.538 -34.818 -67.412 1.00 50.92 12 PRO B C 1
ATOM 2903 O O . PRO B 1 33 ? 17.789 -34.029 -68.303 1.00 49.51 12 PRO B O 1
ATOM 2907 N N . LYS B 1 34 ? 18.347 -35.026 -66.378 1.00 61.07 13 LYS B N 1
ATOM 2908 C CA . LYS B 1 34 ? 19.606 -34.257 -66.298 1.00 63.19 13 LYS B CA 1
ATOM 2909 C C . LYS B 1 34 ? 20.469 -34.736 -67.460 1.00 60.26 13 LYS B C 1
ATOM 2910 O O . LYS B 1 34 ? 20.536 -35.952 -67.682 1.00 57.66 13 LYS B O 1
ATOM 2916 N N . VAL B 1 35 ? 21.068 -33.803 -68.189 1.00 56.62 14 VAL B N 1
ATOM 2917 C CA . VAL B 1 35 ? 21.976 -34.173 -69.305 1.00 55.24 14 VAL B CA 1
ATOM 2918 C C . VAL B 1 35 ? 23.269 -34.712 -68.701 1.00 56.91 14 VAL B C 1
ATOM 2919 O O . VAL B 1 35 ? 23.773 -34.102 -67.749 1.00 53.09 14 VAL B O 1
ATOM 2923 N N . ALA B 1 36 ? 23.755 -35.833 -69.225 1.00 64.41 15 ALA B N 1
ATOM 2924 C CA . ALA B 1 36 ? 25.014 -36.435 -68.750 1.00 65.84 15 ALA B CA 1
ATOM 2925 C C . ALA B 1 36 ? 26.146 -35.428 -68.899 1.00 63.77 15 ALA B C 1
ATOM 2926 O O . ALA B 1 36 ? 26.809 -35.139 -67.893 1.00 84.09 15 ALA B O 1
ATOM 2928 N N . GLY B 1 37 ? 26.361 -34.926 -70.108 1.00 59.37 16 GLY B N 1
ATOM 2929 C CA . GLY B 1 37 ? 27.387 -33.890 -70.301 1.00 53.66 16 GLY B CA 1
ATOM 2930 C C . GLY B 1 37 ? 26.773 -32.571 -70.710 1.00 49.57 16 GLY B C 1
ATOM 2931 O O . GLY B 1 37 ? 26.131 -31.938 -69.866 1.00 54.36 16 GLY B O 1
ATOM 2932 N N . LEU B 1 38 ? 26.970 -32.180 -71.965 1.00 51.91 17 LEU B N 1
ATOM 2933 C CA . LEU B 1 38 ? 26.421 -30.894 -72.459 1.00 53.24 17 LEU B CA 1
ATOM 2934 C C . LEU B 1 38 ? 25.745 -31.159 -73.815 1.00 54.75 17 LEU B C 1
ATOM 2935 O O . LEU B 1 38 ? 26.415 -31.703 -74.728 1.00 51.54 17 LEU B O 1
ATOM 2940 N N . HIS B 1 39 ? 24.447 -30.853 -73.923 1.00 53.32 18 HIS B N 1
ATOM 2941 C CA . HIS B 1 39 ? 23.593 -31.158 -75.103 1.00 50.52 18 HIS B CA 1
ATOM 2942 C C . HIS B 1 39 ? 23.346 -29.848 -75.860 1.00 47.59 18 HIS B C 1
ATOM 2943 O O . HIS B 1 39 ? 22.701 -28.994 -75.271 1.00 46.51 18 HIS B O 1
ATOM 2950 N N . LEU B 1 40 ? 23.896 -29.690 -77.079 1.00 43.66 19 LEU B N 1
ATOM 2951 C CA . LEU B 1 40 ? 23.717 -28.497 -77.953 1.00 48.49 19 LEU B CA 1
ATOM 2952 C C . LEU B 1 40 ? 23.232 -28.940 -79.339 1.00 48.34 19 LEU B C 1
ATOM 2953 O O . LEU B 1 40 ? 23.738 -28.382 -80.323 1.00 42.12 19 LEU B O 1
ATOM 2958 N N . ASP B 1 41 ? 22.249 -29.853 -79.370 1.00 46.31 20 ASP B N 1
ATOM 2959 C CA . ASP B 1 41 ? 21.903 -30.711 -80.523 1.00 44.13 20 ASP B CA 1
ATOM 2960 C C . ASP B 1 41 ? 20.378 -30.932 -80.612 1.00 44.92 20 ASP B C 1
ATOM 2961 O O . ASP B 1 41 ? 19.894 -31.982 -81.192 1.00 44.71 20 ASP B O 1
ATOM 2966 N N . SER B 1 42 ? 19.606 -29.960 -80.138 1.00 44.70 21 SER B N 1
ATOM 2967 C CA . SER B 1 42 ? 18.124 -30.045 -80.143 1.00 42.20 21 SER B CA 1
ATOM 2968 C C . SER B 1 42 ? 17.643 -29.948 -81.588 1.00 39.57 21 SER B C 1
ATOM 2969 O O . SER B 1 42 ? 16.517 -30.374 -81.811 1.00 43.89 21 SER B O 1
ATOM 2972 N N . GLY B 1 43 ? 18.487 -29.474 -82.527 1.00 40.60 22 GLY B N 1
ATOM 2973 C CA . GLY B 1 43 ? 18.179 -29.396 -83.966 1.00 38.07 22 GLY B CA 1
ATOM 2974 C C . GLY B 1 43 ? 18.269 -30.753 -84.659 1.00 46.15 22 GLY B C 1
ATOM 2975 O O . GLY B 1 43 ? 17.635 -30.939 -85.711 1.00 52.81 22 GLY B O 1
ATOM 2976 N N . ALA B 1 44 ? 19.020 -31.700 -84.097 1.00 45.70 23 ALA B N 1
ATOM 2977 C CA . ALA B 1 44 ? 19.106 -33.096 -84.584 1.00 41.05 23 ALA B CA 1
ATOM 2978 C C . ALA B 1 44 ? 18.155 -33.986 -83.793 1.00 38.45 23 ALA B C 1
ATOM 2979 O O . ALA B 1 44 ? 17.335 -34.710 -84.406 1.00 37.49 23 ALA B O 1
ATOM 2981 N N . CYS B 1 45 ? 18.279 -33.955 -82.468 1.00 35.87 24 CYS B N 1
ATOM 2982 C CA . CYS B 1 45 ? 17.343 -34.665 -81.571 1.00 39.85 24 CYS B CA 1
ATOM 2983 C C . CYS B 1 45 ? 17.348 -34.004 -80.192 1.00 43.51 24 CYS B C 1
ATOM 2984 O O . CYS B 1 45 ? 18.411 -33.902 -79.616 1.00 45.71 24 CYS B O 1
ATOM 2987 N N . SER B 1 46 ? 16.200 -33.475 -79.756 1.00 44.79 25 SER B N 1
ATOM 2988 C CA . SER B 1 46 ? 16.056 -32.805 -78.448 1.00 46.91 25 SER B CA 1
ATOM 2989 C C . SER B 1 46 ? 15.820 -33.880 -77.374 1.00 46.61 25 SER B C 1
ATOM 2990 O O . SER B 1 46 ? 16.219 -35.080 -77.596 1.00 43.81 25 SER B O 1
ATOM 2993 N N . ARG B 1 47 ? 15.223 -33.474 -76.250 1.00 42.47 26 ARG B N 1
ATOM 2994 C CA . ARG B 1 47 ? 15.200 -34.261 -74.982 1.00 43.50 26 ARG B CA 1
ATOM 2995 C C . ARG B 1 47 ? 13.765 -34.247 -74.490 1.00 41.03 26 ARG B C 1
ATOM 2996 O O . ARG B 1 47 ? 13.270 -33.145 -74.142 1.00 37.75 26 ARG B O 1
ATOM 3004 N N . GLN B 1 48 ? 13.100 -35.393 -74.609 1.00 38.60 27 GLN B N 1
ATOM 3005 C CA . GLN B 1 48 ? 11.715 -35.553 -74.128 1.00 36.84 27 GLN B CA 1
ATOM 3006 C C . GLN B 1 48 ? 11.659 -35.279 -72.609 1.00 46.78 27 GLN B C 1
ATOM 3007 O O . GLN B 1 48 ? 12.591 -35.668 -71.855 1.00 49.02 27 GLN B O 1
ATOM 3013 N N . SER B 1 49 ? 10.612 -34.575 -72.196 1.00 42.21 28 SER B N 1
ATOM 3014 C CA . SER B 1 49 ? 10.160 -34.374 -70.807 1.00 39.57 28 SER B CA 1
ATOM 3015 C C . SER B 1 49 ? 9.793 -35.724 -70.178 1.00 48.76 28 SER B C 1
ATOM 3016 O O . SER B 1 49 ? 9.546 -36.700 -70.943 1.00 46.60 28 SER B O 1
ATOM 3019 N N . PHE B 1 50 ? 9.744 -35.781 -68.840 1.00 42.61 29 PHE B N 1
ATOM 3020 C CA . PHE B 1 50 ? 9.269 -36.971 -68.085 1.00 39.03 29 PHE B CA 1
ATOM 3021 C C . PHE B 1 50 ? 7.826 -37.280 -68.500 1.00 40.23 29 PHE B C 1
ATOM 3022 O O . PHE B 1 50 ? 7.430 -38.479 -68.705 1.00 37.44 29 PHE B O 1
ATOM 3030 N N . ALA B 1 51 ? 7.018 -36.215 -68.567 1.00 40.37 30 ALA B N 1
ATOM 3031 C CA . ALA B 1 51 ? 5.585 -36.289 -68.941 1.00 40.32 30 ALA B CA 1
ATOM 3032 C C . ALA B 1 51 ? 5.459 -36.924 -70.340 1.00 42.42 30 ALA B C 1
ATOM 3033 O O . ALA B 1 51 ? 4.591 -37.811 -70.516 1.00 44.79 30 ALA B O 1
ATOM 3035 N N . VAL B 1 52 ? 6.367 -36.606 -71.269 1.00 37.14 31 VAL B N 1
ATOM 3036 C CA . VAL B 1 52 ? 6.281 -37.176 -72.654 1.00 45.90 31 VAL B CA 1
ATOM 3037 C C . VAL B 1 52 ? 6.733 -38.645 -72.650 1.00 38.16 31 VAL B C 1
ATOM 3038 O O . VAL B 1 52 ? 6.044 -39.491 -73.199 1.00 37.35 31 VAL B O 1
ATOM 3042 N N . ILE B 1 53 ? 7.857 -38.939 -72.034 1.00 37.40 32 ILE B N 1
ATOM 3043 C CA . ILE B 1 53 ? 8.345 -40.328 -71.841 1.00 37.94 32 ILE B CA 1
ATOM 3044 C C . ILE B 1 53 ? 7.236 -41.173 -71.183 1.00 44.64 32 ILE B C 1
ATOM 3045 O O . ILE B 1 53 ? 6.898 -42.246 -71.727 1.00 46.91 32 ILE B O 1
ATOM 3050 N N . ASP B 1 54 ? 6.632 -40.697 -70.088 1.00 42.67 33 ASP B N 1
ATOM 3051 C CA . ASP B 1 54 ? 5.605 -41.467 -69.332 1.00 44.90 33 ASP B CA 1
ATOM 3052 C C . ASP B 1 54 ? 4.297 -41.676 -70.140 1.00 44.94 33 ASP B C 1
ATOM 3053 O O . ASP B 1 54 ? 3.666 -42.791 -70.019 1.00 38.11 33 ASP B O 1
ATOM 3058 N N . ALA B 1 55 ? 3.821 -40.661 -70.885 1.00 40.42 34 ALA B N 1
ATOM 3059 C CA . ALA B 1 55 ? 2.601 -40.819 -71.704 1.00 41.14 34 ALA B CA 1
ATOM 3060 C C . ALA B 1 55 ? 2.851 -41.948 -72.719 1.00 42.64 34 ALA B C 1
ATOM 3061 O O . ALA B 1 55 ? 1.949 -42.798 -72.925 1.00 43.02 34 ALA B O 1
ATOM 3063 N N . THR B 1 56 ? 4.056 -41.987 -73.303 1.00 40.59 35 THR B N 1
ATOM 3064 C CA . THR B 1 56 ? 4.445 -42.992 -74.321 1.00 40.56 35 THR B CA 1
ATOM 3065 C C . THR B 1 56 ? 4.399 -44.356 -73.643 1.00 42.02 35 THR B C 1
ATOM 3066 O O . THR B 1 56 ? 3.732 -45.286 -74.167 1.00 38.31 35 THR B O 1
ATOM 3070 N N . THR B 1 57 ? 5.028 -44.439 -72.465 1.00 41.54 36 THR B N 1
ATOM 3071 C CA . THR B 1 57 ? 5.144 -45.697 -71.703 1.00 35.48 36 THR B CA 1
ATOM 3072 C C . THR B 1 57 ? 3.741 -46.161 -71.386 1.00 36.64 36 THR B C 1
ATOM 3073 O O . THR B 1 57 ? 3.454 -47.351 -71.561 1.00 40.34 36 THR B O 1
ATOM 3077 N N . ALA B 1 58 ? 2.893 -45.231 -70.973 1.00 41.01 37 ALA B N 1
ATOM 3078 C CA . ALA B 1 58 ? 1.524 -45.533 -70.504 1.00 39.84 37 ALA B CA 1
ATOM 3079 C C . ALA B 1 58 ? 0.761 -46.162 -71.665 1.00 40.36 37 ALA B C 1
ATOM 3080 O O . ALA B 1 58 ? 0.098 -47.194 -71.448 1.00 45.83 37 ALA B O 1
ATOM 3082 N N . HIS B 1 59 ? 0.904 -45.624 -72.881 1.00 42.58 38 HIS B N 1
ATOM 3083 C CA . HIS B 1 59 ? 0.147 -46.155 -74.045 1.00 40.23 38 HIS B CA 1
ATOM 3084 C C . HIS B 1 59 ? 0.565 -47.604 -74.295 1.00 38.66 38 HIS B C 1
ATOM 3085 O O . HIS B 1 59 ? -0.337 -48.475 -74.473 1.00 35.10 38 HIS B O 1
ATOM 3092 N N . ALA B 1 60 ? 1.866 -47.891 -74.205 1.00 39.33 39 ALA B N 1
ATOM 3093 C CA . ALA B 1 60 ? 2.396 -49.267 -74.363 1.00 44.50 39 ALA B CA 1
ATOM 3094 C C . ALA B 1 60 ? 1.667 -50.231 -73.413 1.00 45.86 39 ALA B C 1
ATOM 3095 O O . ALA B 1 60 ? 1.177 -51.266 -73.896 1.00 48.54 39 ALA B O 1
ATOM 3097 N N . ARG B 1 61 ? 1.596 -49.892 -72.121 1.00 47.88 40 ARG B N 1
ATOM 3098 C CA . ARG B 1 61 ? 0.901 -50.681 -71.060 1.00 52.26 40 ARG B CA 1
ATOM 3099 C C . ARG B 1 61 ? -0.579 -50.829 -71.440 1.00 50.66 40 ARG B C 1
ATOM 3100 O O . ARG B 1 61 ? -1.132 -51.959 -71.367 1.00 49.35 40 ARG B O 1
ATOM 3108 N N . HIS B 1 62 ? -1.226 -49.726 -71.835 1.00 46.86 41 HIS B N 1
ATOM 3109 C CA . HIS B 1 62 ? -2.664 -49.771 -72.175 1.00 44.40 41 HIS B CA 1
ATOM 3110 C C . HIS B 1 62 ? -2.881 -50.752 -73.342 1.00 40.74 41 HIS B C 1
ATOM 3111 O O . HIS B 1 62 ? -3.917 -51.443 -73.307 1.00 40.25 41 HIS B O 1
ATOM 3118 N N . GLU B 1 63 ? -1.940 -50.872 -74.291 1.00 35.92 42 GLU B N 1
ATOM 3119 C CA . GLU B 1 63 ? -2.087 -51.802 -75.452 1.00 39.82 42 GLU B CA 1
ATOM 3120 C C . GLU B 1 63 ? -2.158 -53.230 -74.896 1.00 40.46 42 GLU B C 1
ATOM 3121 O O . GLU B 1 63 ? -2.908 -54.068 -75.440 1.00 37.83 42 GLU B O 1
ATOM 3127 N N . ALA B 1 64 ? -1.397 -53.494 -73.827 1.00 49.41 43 ALA B N 1
ATOM 3128 C CA . ALA B 1 64 ? -1.263 -54.825 -73.178 1.00 46.21 43 ALA B CA 1
ATOM 3129 C C . ALA B 1 64 ? -2.513 -55.136 -72.371 1.00 46.40 43 ALA B C 1
ATOM 3130 O O . ALA B 1 64 ? -2.816 -56.342 -72.198 1.00 47.45 43 ALA B O 1
ATOM 3132 N N . GLU B 1 65 ? -3.175 -54.090 -71.872 1.00 45.34 44 GLU B N 1
ATOM 3133 C CA . GLU B 1 65 ? -4.337 -54.219 -70.957 1.00 50.01 44 GLU B CA 1
ATOM 3134 C C . GLU B 1 65 ? -5.626 -54.480 -71.748 1.00 41.74 44 GLU B C 1
ATOM 3135 O O . GLU B 1 65 ? -6.362 -55.394 -71.376 1.00 39.52 44 GLU B O 1
ATOM 3141 N N . VAL B 1 66 ? -5.927 -53.672 -72.763 1.00 44.16 45 VAL B N 1
ATOM 3142 C CA . VAL B 1 66 ? -7.282 -53.652 -73.392 1.00 45.01 45 VAL B CA 1
ATOM 3143 C C . VAL B 1 66 ? -7.201 -54.028 -74.870 1.00 46.94 45 VAL B C 1
ATOM 3144 O O . VAL B 1 66 ? -8.285 -54.157 -75.492 1.00 49.47 45 VAL B O 1
ATOM 3148 N N . GLY B 1 67 ? -5.980 -54.249 -75.379 1.00 46.31 46 GLY B N 1
ATOM 3149 C CA . GLY B 1 67 ? -5.689 -54.541 -76.800 1.00 48.68 46 GLY B CA 1
ATOM 3150 C C . GLY B 1 67 ? -5.181 -53.307 -77.522 1.00 42.19 46 GLY B C 1
ATOM 3151 O O . GLY B 1 67 ? -5.772 -52.255 -77.307 1.00 40.32 46 GLY B O 1
ATOM 3152 N N . GLY B 1 68 ? -4.139 -53.445 -78.348 1.00 39.79 47 GLY B N 1
ATOM 3153 C CA . GLY B 1 68 ? -3.451 -52.336 -79.041 1.00 43.41 47 GLY B CA 1
ATOM 3154 C C . GLY B 1 68 ? -4.353 -51.363 -79.832 1.00 43.45 47 GLY B C 1
ATOM 3155 O O . GLY B 1 68 ? -4.012 -50.122 -79.844 1.00 41.65 47 GLY B O 1
ATOM 3156 N N . TYR B 1 69 ? -5.392 -51.854 -80.531 1.00 42.60 48 TYR B N 1
ATOM 3157 C CA . TYR B 1 69 ? -6.258 -51.024 -81.422 1.00 45.66 48 TYR B CA 1
ATOM 3158 C C . TYR B 1 69 ? -7.331 -50.336 -80.570 1.00 46.35 48 TYR B C 1
ATOM 3159 O O . TYR B 1 69 ? -7.633 -49.154 -80.791 1.00 50.97 48 TYR B O 1
ATOM 3168 N N . VAL B 1 70 ? -7.868 -51.042 -79.579 1.00 47.63 49 VAL B N 1
ATOM 3169 C CA . VAL B 1 70 ? -8.804 -50.415 -78.605 1.00 49.00 49 VAL B CA 1
ATOM 3170 C C . VAL B 1 70 ? -8.032 -49.344 -77.798 1.00 42.95 49 VAL B C 1
ATOM 3171 O O . VAL B 1 70 ? -8.536 -48.215 -77.659 1.00 47.85 49 VAL B O 1
ATOM 3175 N N . ALA B 1 71 ? -6.791 -49.586 -77.408 1.00 41.54 50 ALA B N 1
ATOM 3176 C CA . ALA B 1 71 ? -5.928 -48.541 -76.817 1.00 39.97 50 ALA B CA 1
ATOM 3177 C C . ALA B 1 71 ? -5.853 -47.349 -77.775 1.00 39.84 50 ALA B C 1
ATOM 3178 O O . ALA B 1 71 ? -5.975 -46.216 -77.336 1.00 42.69 50 ALA B O 1
ATOM 3180 N N . ALA B 1 72 ? -5.625 -47.615 -79.057 1.00 43.82 51 ALA B N 1
ATOM 3181 C CA . ALA B 1 72 ? -5.453 -46.585 -80.103 1.00 43.13 51 ALA B CA 1
ATOM 3182 C C . ALA B 1 72 ? -6.734 -45.753 -80.231 1.00 41.34 51 ALA B C 1
ATOM 3183 O O . ALA B 1 72 ? -6.604 -44.495 -80.224 1.00 42.74 51 ALA B O 1
ATOM 3185 N N . GLU B 1 73 ? -7.904 -46.407 -80.357 1.00 43.44 52 GLU B N 1
ATOM 3186 C CA . GLU B 1 73 ? -9.218 -45.709 -80.463 1.00 48.18 52 GLU B CA 1
ATOM 3187 C C . GLU B 1 73 ? -9.347 -44.832 -79.208 1.00 49.87 52 GLU B C 1
ATOM 3188 O O . GLU B 1 73 ? -9.560 -43.610 -79.375 1.00 52.96 52 GLU B O 1
ATOM 3194 N N . ALA B 1 74 ? -9.074 -45.375 -78.013 1.00 42.21 53 ALA B N 1
ATOM 3195 C CA . ALA B 1 74 ? -9.288 -44.645 -76.741 1.00 42.43 53 ALA B CA 1
ATOM 3196 C C . ALA B 1 74 ? -8.378 -43.406 -76.688 1.00 42.01 53 ALA B C 1
ATOM 3197 O O . ALA B 1 74 ? -8.754 -42.462 -76.028 1.00 54.09 53 ALA B O 1
ATOM 3199 N N . ALA B 1 75 ? -7.241 -43.399 -77.381 1.00 45.74 54 ALA B N 1
ATOM 3200 C CA . ALA B 1 75 ? -6.266 -42.281 -77.403 1.00 43.72 54 ALA B CA 1
ATOM 3201 C C . ALA B 1 75 ? -6.608 -41.231 -78.474 1.00 44.18 54 ALA B C 1
ATOM 3202 O O . ALA B 1 75 ? -5.827 -40.213 -78.555 1.00 42.56 54 ALA B O 1
ATOM 3204 N N . THR B 1 76 ? -7.722 -41.395 -79.212 1.00 42.48 55 THR B N 1
ATOM 3205 C CA . THR B 1 76 ? -8.199 -40.415 -80.240 1.00 45.39 55 THR B CA 1
ATOM 3206 C C . THR B 1 76 ? -8.165 -38.993 -79.675 1.00 47.48 55 THR B C 1
ATOM 3207 O O . THR B 1 76 ? -7.691 -38.094 -80.362 1.00 48.45 55 THR B O 1
ATOM 3211 N N . PRO B 1 77 ? -8.669 -38.713 -78.444 1.00 43.92 56 PRO B N 1
ATOM 3212 C CA . PRO B 1 77 ? -8.596 -37.369 -77.871 1.00 42.39 56 PRO B CA 1
ATOM 3213 C C . PRO B 1 77 ? -7.174 -36.802 -77.824 1.00 45.15 56 PRO B C 1
ATOM 3214 O O . PRO B 1 77 ? -6.979 -35.638 -78.209 1.00 43.39 56 PRO B O 1
ATOM 3218 N N . ALA B 1 78 ? -6.206 -37.589 -77.344 1.00 46.82 57 ALA B N 1
ATOM 3219 C CA . ALA B 1 78 ? -4.819 -37.090 -77.252 1.00 43.60 57 ALA B CA 1
ATOM 3220 C C . ALA B 1 78 ? -4.344 -36.807 -78.684 1.00 44.89 57 ALA B C 1
ATOM 3221 O O . ALA B 1 78 ? -3.828 -35.693 -78.948 1.00 39.89 57 ALA B O 1
ATOM 3223 N N . LEU B 1 79 ? -4.617 -37.739 -79.602 1.00 41.54 58 LEU B N 1
ATOM 3224 C CA . LEU B 1 79 ? -4.136 -37.627 -81.004 1.00 46.80 58 LEU B CA 1
ATOM 3225 C C . LEU B 1 79 ? -4.704 -36.359 -81.645 1.00 43.37 58 LEU B C 1
ATOM 3226 O O . LEU B 1 79 ? -3.906 -35.585 -82.196 1.00 43.04 58 LEU B O 1
ATOM 3231 N N . ASP B 1 80 ? -6.020 -36.144 -81.537 1.00 50.55 59 ASP B N 1
ATOM 3232 C CA . ASP B 1 80 ? -6.754 -34.989 -82.135 1.00 47.71 59 ASP B CA 1
ATOM 3233 C C . ASP B 1 80 ? -6.214 -33.683 -81.536 1.00 44.92 59 ASP B C 1
ATOM 3234 O O . ASP B 1 80 ? -6.055 -32.725 -82.301 1.00 47.22 59 ASP B O 1
ATOM 3239 N N . ALA B 1 81 ? -5.867 -33.668 -80.247 1.00 42.19 60 ALA B N 1
ATOM 3240 C CA . ALA B 1 81 ? -5.384 -32.466 -79.539 1.00 43.03 60 ALA B CA 1
ATOM 3241 C C . ALA B 1 81 ? -4.026 -32.084 -80.133 1.00 47.35 60 ALA B C 1
ATOM 3242 O O . ALA B 1 81 ? -3.779 -30.879 -80.353 1.00 44.35 60 ALA B O 1
ATOM 3244 N N . GLY B 1 82 ? -3.192 -33.100 -80.404 1.00 48.38 61 GLY B N 1
ATOM 3245 C CA . GLY B 1 82 ? -1.952 -32.977 -81.200 1.00 49.91 61 GLY B CA 1
ATOM 3246 C C . GLY B 1 82 ? -2.172 -32.387 -82.599 1.00 44.54 61 GLY B C 1
ATOM 3247 O O . GLY B 1 82 ? -1.401 -31.515 -82.993 1.00 41.06 61 GLY B O 1
ATOM 3248 N N . ARG B 1 83 ? -3.146 -32.853 -83.374 1.00 41.96 62 ARG B N 1
ATOM 3249 C CA . ARG B 1 83 ? -3.385 -32.284 -84.723 1.00 43.96 62 ARG B CA 1
ATOM 3250 C C . ARG B 1 83 ? -3.800 -30.827 -84.546 1.00 45.81 62 ARG B C 1
ATOM 3251 O O . ARG B 1 83 ? -3.334 -29.996 -85.330 1.00 51.94 62 ARG B O 1
ATOM 3259 N N . ALA B 1 84 ? -4.608 -30.538 -83.517 1.00 47.94 63 ALA B N 1
ATOM 3260 C CA . ALA B 1 84 ? -5.197 -29.201 -83.225 1.00 47.72 63 ALA B CA 1
ATOM 3261 C C . ALA B 1 84 ? -4.116 -28.197 -82.829 1.00 41.41 63 ALA B C 1
ATOM 3262 O O . ALA B 1 84 ? -4.170 -27.069 -83.298 1.00 45.48 63 ALA B O 1
ATOM 3264 N N . ALA B 1 85 ? -3.166 -28.623 -82.007 1.00 38.56 64 ALA B N 1
ATOM 3265 C CA . ALA B 1 85 ? -2.003 -27.825 -81.571 1.00 38.14 64 ALA B CA 1
ATOM 3266 C C . ALA B 1 85 ? -1.133 -27.472 -82.775 1.00 39.25 64 ALA B C 1
ATOM 3267 O O . ALA B 1 85 ? -0.812 -26.270 -82.956 1.00 48.79 64 ALA B O 1
ATOM 3269 N N . VAL B 1 86 ? -0.741 -28.471 -83.564 1.00 41.60 65 VAL B N 1
ATOM 3270 C CA . VAL B 1 86 ? 0.028 -28.277 -84.834 1.00 44.63 65 VAL B CA 1
ATOM 3271 C C . VAL B 1 86 ? -0.757 -27.278 -85.701 1.00 42.75 65 VAL B C 1
ATOM 3272 O O . VAL B 1 86 ? -0.187 -26.215 -86.097 1.00 44.15 65 VAL B O 1
ATOM 3276 N N . ALA B 1 87 ? -2.038 -27.572 -85.939 1.00 39.99 66 ALA B N 1
ATOM 3277 C CA . ALA B 1 87 ? -2.970 -26.694 -86.691 1.00 43.61 66 ALA B CA 1
ATOM 3278 C C . ALA B 1 87 ? -2.868 -25.235 -86.211 1.00 41.51 66 ALA B C 1
ATOM 3279 O O . ALA B 1 87 ? -2.781 -24.326 -87.050 1.00 43.56 66 ALA B O 1
ATOM 3281 N N . SER B 1 88 ? -2.863 -24.992 -84.904 1.00 42.43 67 SER B N 1
ATOM 3282 C CA . SER B 1 88 ? -2.844 -23.610 -84.367 1.00 45.69 67 SER B CA 1
ATOM 3283 C C . SER B 1 88 ? -1.503 -22.927 -84.714 1.00 48.23 67 SER B C 1
ATOM 3284 O O . SER B 1 88 ? -1.527 -21.731 -85.049 1.00 55.17 67 SER B O 1
ATOM 3287 N N . LEU B 1 89 ? -0.381 -23.651 -84.731 1.00 47.22 68 LEU B N 1
ATOM 3288 C CA . LEU B 1 89 ? 0.953 -23.057 -85.013 1.00 48.01 68 LEU B CA 1
ATOM 3289 C C . LEU B 1 89 ? 1.094 -22.677 -86.496 1.00 52.19 68 LEU B C 1
ATOM 3290 O O . LEU B 1 89 ? 1.965 -21.832 -86.809 1.00 40.58 68 LEU B O 1
ATOM 3295 N N . ILE B 1 90 ? 0.318 -23.291 -87.396 1.00 48.98 69 ILE B N 1
ATOM 3296 C CA . ILE B 1 90 ? 0.523 -23.113 -88.868 1.00 51.92 69 ILE B CA 1
ATOM 3297 C C . ILE B 1 90 ? -0.695 -22.440 -89.502 1.00 51.46 69 ILE B C 1
ATOM 3298 O O . ILE B 1 90 ? -0.668 -22.187 -90.710 1.00 50.99 69 ILE B O 1
ATOM 3303 N N . GLY B 1 91 ? -1.715 -22.156 -88.709 1.00 52.42 70 GLY B N 1
ATOM 3304 C CA . GLY B 1 91 ? -2.897 -21.439 -89.193 1.00 49.05 70 GLY B CA 1
ATOM 3305 C C . GLY B 1 91 ? -3.739 -22.335 -90.054 1.00 45.43 70 GLY B C 1
ATOM 3306 O O . GLY B 1 91 ? -4.363 -21.816 -90.918 1.00 56.93 70 GLY B O 1
ATOM 3307 N N . PHE B 1 92 ? -3.763 -23.641 -89.824 1.00 46.46 71 PHE B N 1
ATOM 3308 C CA . PHE B 1 92 ? -4.652 -24.584 -90.560 1.00 42.86 71 PHE B CA 1
ATOM 3309 C C . PHE B 1 92 ? -5.761 -25.073 -89.613 1.00 43.17 71 PHE B C 1
ATOM 3310 O O . PHE B 1 92 ? -5.813 -24.647 -88.421 1.00 41.42 71 PHE B O 1
ATOM 3318 N N . ALA B 1 93 ? -6.521 -26.049 -90.107 1.00 41.07 72 ALA B N 1
ATOM 3319 C CA . ALA B 1 93 ? -7.542 -26.709 -89.275 1.00 43.35 72 ALA B CA 1
ATOM 3320 C C . ALA B 1 93 ? -6.968 -28.056 -88.852 1.00 46.76 72 ALA B C 1
ATOM 3321 O O . ALA B 1 93 ? -6.134 -28.593 -89.575 1.00 45.02 72 ALA B O 1
ATOM 3323 N N . ALA B 1 94 ? -7.406 -28.571 -87.711 1.00 47.25 73 ALA B N 1
ATOM 3324 C CA . ALA B 1 94 ? -6.924 -29.872 -87.209 1.00 49.41 73 ALA B CA 1
ATOM 3325 C C . ALA B 1 94 ? -7.233 -30.970 -88.219 1.00 52.19 73 ALA B C 1
ATOM 3326 O O . ALA B 1 94 ? -6.470 -31.939 -88.277 1.00 67.16 73 ALA B O 1
ATOM 3328 N N . SER B 1 95 ? -8.309 -30.814 -88.981 1.00 53.77 74 SER B N 1
ATOM 3329 C CA . SER B 1 95 ? -8.749 -31.853 -89.937 1.00 48.84 74 SER B CA 1
ATOM 3330 C C . SER B 1 95 ? -7.786 -31.917 -91.119 1.00 43.33 74 SER B C 1
ATOM 3331 O O . SER B 1 95 ? -7.840 -32.905 -91.845 1.00 41.25 74 SER B O 1
ATOM 3334 N N . ASP B 1 96 ? -6.948 -30.901 -91.282 1.00 44.52 75 ASP B N 1
ATOM 3335 C CA . ASP B 1 96 ? -5.949 -30.853 -92.386 1.00 50.69 75 ASP B CA 1
ATOM 3336 C C . ASP B 1 96 ? -4.660 -31.616 -92.022 1.00 53.99 75 ASP B C 1
ATOM 3337 O O . ASP B 1 96 ? -3.813 -31.784 -92.939 1.00 52.59 75 ASP B O 1
ATOM 3342 N N . VAL B 1 97 ? -4.487 -32.006 -90.748 1.00 48.06 76 VAL B N 1
ATOM 3343 C CA . VAL B 1 97 ? -3.193 -32.468 -90.169 1.00 47.24 76 VAL B CA 1
ATOM 3344 C C . VAL B 1 97 ? -3.237 -33.984 -90.021 1.00 43.21 76 VAL B C 1
ATOM 3345 O O . VAL B 1 97 ? -4.190 -34.511 -89.448 1.00 44.02 76 VAL B O 1
ATOM 3349 N N . VAL B 1 98 ? -2.152 -34.608 -90.440 1.00 39.08 77 VAL B N 1
ATOM 3350 C CA . VAL B 1 98 ? -1.941 -36.070 -90.483 1.00 38.10 77 VAL B CA 1
ATOM 3351 C C . VAL B 1 98 ? -0.572 -36.391 -89.850 1.00 36.98 77 VAL B C 1
ATOM 3352 O O . VAL B 1 98 ? 0.406 -35.553 -89.927 1.00 32.41 77 VAL B O 1
ATOM 3356 N N . TYR B 1 99 ? -0.461 -37.570 -89.247 1.00 34.35 78 TYR B N 1
ATOM 3357 C CA . TYR B 1 99 ? 0.812 -38.020 -88.646 1.00 40.08 78 TYR B CA 1
ATOM 3358 C C . TYR B 1 99 ? 1.573 -38.801 -89.710 1.00 38.60 78 TYR B C 1
ATOM 3359 O O . TYR B 1 99 ? 0.910 -39.483 -90.470 1.00 35.99 78 TYR B O 1
ATOM 3368 N N . THR B 1 100 ? 2.904 -38.707 -89.688 1.00 39.25 79 THR B N 1
ATOM 3369 C CA . THR B 1 100 ? 3.882 -39.450 -90.509 1.00 34.57 79 THR B CA 1
ATOM 3370 C C . THR B 1 100 ? 4.992 -40.002 -89.598 1.00 42.40 79 THR B C 1
ATOM 3371 O O . THR B 1 100 ? 4.966 -39.779 -88.368 1.00 40.98 79 THR B O 1
ATOM 3375 N N . SER B 1 101 ? 5.978 -40.666 -90.186 1.00 45.55 80 SER B N 1
ATOM 3376 C CA . SER B 1 101 ? 7.205 -41.165 -89.507 1.00 40.64 80 SER B CA 1
ATOM 3377 C C . SER B 1 101 ? 8.163 -39.999 -89.232 1.00 38.13 80 SER B C 1
ATOM 3378 O O . SER B 1 101 ? 9.089 -40.163 -88.444 1.00 34.76 80 SER B O 1
ATOM 3381 N N . GLY B 1 102 ? 7.990 -38.868 -89.905 1.00 35.92 81 GLY B N 1
ATOM 3382 C CA . GLY B 1 102 ? 8.940 -37.735 -89.850 1.00 33.23 81 GLY B CA 1
ATOM 3383 C C . GLY B 1 102 ? 8.782 -36.853 -91.076 1.00 35.94 81 GLY B C 1
ATOM 3384 O O . GLY B 1 102 ? 7.821 -37.026 -91.821 1.00 34.83 81 GLY B O 1
ATOM 3385 N N . SER B 1 103 ? 9.735 -35.977 -91.312 1.00 35.25 82 SER B N 1
ATOM 3386 C CA . SER B 1 103 ? 9.666 -34.954 -92.360 1.00 34.86 82 SER B CA 1
ATOM 3387 C C . SER B 1 103 ? 9.937 -35.554 -93.751 1.00 41.44 82 SER B C 1
ATOM 3388 O O . SER B 1 103 ? 9.273 -35.120 -94.703 1.00 43.88 82 SER B O 1
ATOM 3391 N N . ASN B 1 104 ? 10.904 -36.463 -93.896 1.00 43.67 83 ASN B N 1
ATOM 3392 C CA . ASN B 1 104 ? 11.215 -37.111 -95.196 1.00 43.80 83 ASN B CA 1
ATOM 3393 C C . ASN B 1 104 ? 10.054 -38.032 -95.567 1.00 41.17 83 ASN B C 1
ATOM 3394 O O . ASN B 1 104 ? 9.736 -38.108 -96.777 1.00 43.03 83 ASN B O 1
ATOM 3399 N N . HIS B 1 105 ? 9.435 -38.709 -94.599 1.00 36.23 84 HIS B N 1
ATOM 3400 C CA . HIS B 1 105 ? 8.217 -39.495 -94.911 1.00 38.96 84 HIS B CA 1
ATOM 3401 C C . HIS B 1 105 ? 7.147 -38.551 -95.490 1.00 43.41 84 HIS B C 1
ATOM 3402 O O . HIS B 1 105 ? 6.482 -38.891 -96.457 1.00 40.92 84 HIS B O 1
ATOM 3409 N N . ALA B 1 106 ? 7.006 -37.372 -94.907 1.00 42.34 85 ALA B N 1
ATOM 3410 C CA . ALA B 1 106 ? 5.993 -36.386 -95.308 1.00 40.85 85 ALA B CA 1
ATOM 3411 C C . ALA B 1 106 ? 6.220 -35.936 -96.759 1.00 40.06 85 ALA B C 1
ATOM 3412 O O . ALA B 1 106 ? 5.214 -35.838 -97.503 1.00 41.57 85 ALA B O 1
ATOM 3414 N N . ILE B 1 107 ? 7.440 -35.552 -97.120 1.00 35.75 86 ILE B N 1
ATOM 3415 C CA . ILE B 1 107 ? 7.664 -34.844 -98.408 1.00 39.08 86 ILE B CA 1
ATOM 3416 C C . ILE B 1 107 ? 7.443 -35.885 -99.489 1.00 40.42 86 ILE B C 1
ATOM 3417 O O . ILE B 1 107 ? 6.889 -35.562 -100.543 1.00 41.30 86 ILE B O 1
ATOM 3422 N N . ASP B 1 108 ? 7.855 -37.102 -99.200 1.00 42.40 87 ASP B N 1
ATOM 3423 C CA . ASP B 1 108 ? 7.614 -38.235 -100.111 1.00 44.64 87 ASP B CA 1
ATOM 3424 C C . ASP B 1 108 ? 6.106 -38.451 -100.288 1.00 42.22 87 ASP B C 1
ATOM 3425 O O . ASP B 1 108 ? 5.669 -38.571 -101.446 1.00 45.66 87 ASP B O 1
ATOM 3430 N N . LEU B 1 109 ? 5.332 -38.502 -99.205 1.00 37.27 88 LEU B N 1
ATOM 3431 C CA . LEU B 1 109 ? 3.856 -38.720 -99.286 1.00 37.12 88 LEU B CA 1
ATOM 3432 C C . LEU B 1 109 ? 3.192 -37.617 -100.124 1.00 41.94 88 LEU B C 1
ATOM 3433 O O . LEU B 1 109 ? 2.154 -37.907 -100.766 1.00 42.23 88 LEU B O 1
ATOM 3438 N N . LEU B 1 110 ? 3.710 -36.390 -100.044 1.00 44.32 89 LEU B N 1
ATOM 3439 C CA . LEU B 1 110 ? 3.130 -35.214 -100.721 1.00 44.75 89 LEU B CA 1
ATOM 3440 C C . LEU B 1 110 ? 3.506 -35.275 -102.208 1.00 49.96 89 LEU B C 1
ATOM 3441 O O . LEU B 1 110 ? 2.577 -35.344 -103.046 1.00 50.78 89 LEU B O 1
ATOM 3446 N N . LEU B 1 111 ? 4.808 -35.254 -102.510 1.00 43.84 90 LEU B N 1
ATOM 3447 C CA . LEU B 1 111 ? 5.349 -35.282 -103.886 1.00 42.42 90 LEU B CA 1
ATOM 3448 C C . LEU B 1 111 ? 4.906 -36.556 -104.648 1.00 45.66 90 LEU B C 1
ATOM 3449 O O . LEU B 1 111 ? 4.598 -36.465 -105.858 1.00 48.21 90 LEU B O 1
ATOM 3454 N N . SER B 1 112 ? 4.888 -37.728 -104.027 1.00 44.24 91 SER B N 1
ATOM 3455 C CA . SER B 1 112 ? 4.376 -38.951 -104.695 1.00 45.50 91 SER B CA 1
ATOM 3456 C C . SER B 1 112 ? 2.885 -38.803 -105.070 1.00 43.37 91 SER B C 1
ATOM 3457 O O . SER B 1 112 ? 2.414 -39.586 -105.864 1.00 44.54 91 SER B O 1
ATOM 3460 N N . SER B 1 113 ? 2.152 -37.866 -104.491 1.00 43.37 92 SER B N 1
ATOM 3461 C CA . SER B 1 113 ? 0.678 -37.743 -104.623 1.00 46.41 92 SER B CA 1
ATOM 3462 C C . SER B 1 113 ? 0.307 -36.606 -105.584 1.00 41.90 92 SER B C 1
ATOM 3463 O O . SER B 1 113 ? -0.894 -36.369 -105.778 1.00 42.35 92 SER B O 1
ATOM 3466 N N . TRP B 1 114 ? 1.296 -35.871 -106.067 1.00 37.11 93 TRP B N 1
ATOM 3467 C CA . TRP B 1 114 ? 1.080 -34.595 -106.779 1.00 47.99 93 TRP B CA 1
ATOM 3468 C C . TRP B 1 114 ? 0.573 -34.836 -108.202 1.00 50.99 93 TRP B C 1
ATOM 3469 O O . TRP B 1 114 ? 1.267 -35.447 -109.009 1.00 49.07 93 TRP B O 1
ATOM 3480 N N . PRO B 1 115 ? -0.594 -34.265 -108.575 1.00 53.05 94 PRO B N 1
ATOM 3481 C CA . PRO B 1 115 ? -1.189 -34.468 -109.895 1.00 52.56 94 PRO B CA 1
ATOM 3482 C C . PRO B 1 115 ? -0.601 -33.514 -110.940 1.00 50.55 94 PRO B C 1
ATOM 3483 O O . PRO B 1 115 ? -0.142 -32.447 -110.540 1.00 47.49 94 PRO B O 1
ATOM 3487 N N . GLY B 1 116 ? -0.556 -33.948 -112.209 1.00 51.20 95 GLY B N 1
ATOM 3488 C CA . GLY B 1 116 ? -0.184 -33.111 -113.370 1.00 51.50 95 GLY B CA 1
ATOM 3489 C C . GLY B 1 116 ? 1.298 -32.781 -113.471 1.00 54.35 95 GLY B C 1
ATOM 3490 O O . GLY B 1 116 ? 2.145 -33.580 -113.053 1.00 55.86 95 GLY B O 1
ATOM 3491 N N . LYS B 1 117 ? 1.613 -31.658 -114.104 1.00 65.15 96 LYS B N 1
ATOM 3492 C CA . LYS B 1 117 ? 3.012 -31.224 -114.348 1.00 66.32 96 LYS B CA 1
ATOM 3493 C C . LYS B 1 117 ? 3.728 -31.273 -112.989 1.00 59.20 96 LYS B C 1
ATOM 3494 O O . LYS B 1 117 ? 3.256 -30.596 -112.059 1.00 53.79 96 LYS B O 1
ATOM 3500 N N . ARG B 1 118 ? 4.798 -32.060 -112.873 1.00 46.53 97 ARG B N 1
ATOM 3501 C CA . ARG B 1 118 ? 5.651 -32.130 -111.662 1.00 46.44 97 ARG B CA 1
ATOM 3502 C C . ARG B 1 118 ? 6.898 -31.276 -111.866 1.00 43.67 97 ARG B C 1
ATOM 3503 O O . ARG B 1 118 ? 7.969 -31.807 -112.144 1.00 45.58 97 ARG B O 1
ATOM 3511 N N . THR B 1 119 ? 6.773 -30.009 -111.541 1.00 46.97 98 THR B N 1
ATOM 3512 C CA . THR B 1 119 ? 7.802 -28.963 -111.716 1.00 50.44 98 THR B CA 1
ATOM 3513 C C . THR B 1 119 ? 7.810 -28.156 -110.408 1.00 47.08 98 THR B C 1
ATOM 3514 O O . THR B 1 119 ? 6.722 -27.978 -109.797 1.00 45.84 98 THR B O 1
ATOM 3518 N N . LEU B 1 120 ? 8.949 -27.650 -109.956 1.00 46.72 99 LEU B N 1
ATOM 3519 C CA . LEU B 1 120 ? 8.983 -26.966 -108.633 1.00 42.98 99 LEU B CA 1
ATOM 3520 C C . LEU B 1 120 ? 10.198 -26.040 -108.553 1.00 41.94 99 LEU B C 1
ATOM 3521 O O . LEU B 1 120 ? 11.165 -26.229 -109.291 1.00 50.10 99 LEU B O 1
ATOM 3526 N N . ALA B 1 121 ? 10.111 -24.983 -107.768 1.00 46.06 100 ALA B N 1
ATOM 3527 C CA . ALA B 1 121 ? 11.274 -24.131 -107.447 1.00 44.73 100 ALA B CA 1
ATOM 3528 C C . ALA B 1 121 ? 11.519 -24.209 -105.935 1.00 42.46 100 ALA B C 1
ATOM 3529 O O . ALA B 1 121 ? 10.530 -24.158 -105.175 1.00 43.06 100 ALA B O 1
ATOM 3531 N N . CYS B 1 122 ? 12.776 -24.342 -105.523 1.00 45.77 101 CYS B N 1
ATOM 3532 C CA . CYS B 1 122 ? 13.192 -24.389 -104.098 1.00 56.60 101 CYS B CA 1
ATOM 3533 C C . CYS B 1 122 ? 14.457 -23.560 -103.921 1.00 58.53 101 CYS B C 1
ATOM 3534 O O . CYS B 1 122 ? 14.937 -23.015 -104.928 1.00 65.52 101 CYS B O 1
ATOM 3537 N N . LEU B 1 123 ? 14.950 -23.458 -102.686 1.00 58.58 102 LEU B N 1
ATOM 3538 C CA . LEU B 1 123 ? 16.231 -22.774 -102.382 1.00 56.79 102 LEU B CA 1
ATOM 3539 C C . LEU B 1 123 ? 17.368 -23.627 -102.926 1.00 53.47 102 LEU B C 1
ATOM 3540 O O . LEU B 1 123 ? 17.252 -24.856 -102.973 1.00 50.59 102 LEU B O 1
ATOM 3545 N N . PRO B 1 124 ? 18.485 -23.002 -103.364 1.00 52.88 103 PRO B N 1
ATOM 3546 C CA . PRO B 1 124 ? 19.713 -23.743 -103.665 1.00 54.84 103 PRO B CA 1
ATOM 3547 C C . PRO B 1 124 ? 20.216 -24.495 -102.414 1.00 53.98 103 PRO B C 1
ATOM 3548 O O . PRO B 1 124 ? 20.809 -25.586 -102.559 1.00 59.59 103 PRO B O 1
ATOM 3552 N N . GLY B 1 125 ? 19.923 -23.950 -101.220 1.00 51.99 104 GLY B N 1
ATOM 3553 C CA . GLY B 1 125 ? 20.207 -24.589 -99.916 1.00 49.62 104 GLY B CA 1
ATOM 3554 C C . GLY B 1 125 ? 19.255 -25.733 -99.563 1.00 47.49 104 GLY B C 1
ATOM 3555 O O . GLY B 1 125 ? 19.328 -26.240 -98.419 1.00 56.25 104 GLY B O 1
ATOM 3556 N N . GLU B 1 126 ? 18.351 -26.128 -100.459 1.00 48.26 105 GLU B N 1
ATOM 3557 C CA . GLU B 1 126 ? 17.410 -27.256 -100.198 1.00 49.90 105 GLU B CA 1
ATOM 3558 C C . GLU B 1 126 ? 18.156 -28.481 -99.648 1.00 52.10 105 GLU B C 1
ATOM 3559 O O . GLU B 1 126 ? 19.238 -28.864 -100.202 1.00 55.11 105 GLU B O 1
ATOM 3565 N N . TYR B 1 127 ? 17.521 -29.116 -98.663 1.00 45.04 106 TYR B N 1
ATOM 3566 C CA . TYR B 1 127 ? 18.021 -30.282 -97.906 1.00 41.28 106 TYR B CA 1
ATOM 3567 C C . TYR B 1 127 ? 18.243 -31.440 -98.878 1.00 45.67 106 TYR B C 1
ATOM 3568 O O . TYR B 1 127 ? 17.298 -31.765 -99.620 1.00 41.12 106 TYR B O 1
ATOM 3577 N N . GLY B 1 128 ? 19.434 -32.052 -98.802 1.00 44.70 107 GLY B N 1
ATOM 3578 C CA . GLY B 1 128 ? 19.897 -33.140 -99.671 1.00 41.50 107 GLY B CA 1
ATOM 3579 C C . GLY B 1 128 ? 18.821 -34.191 -99.838 1.00 40.14 107 GLY B C 1
ATOM 3580 O O . GLY B 1 128 ? 18.376 -34.445 -100.936 1.00 47.22 107 GLY B O 1
ATOM 3581 N N . PRO B 1 129 ? 18.336 -34.802 -98.749 1.00 43.83 108 PRO B N 1
ATOM 3582 C CA . PRO B 1 129 ? 17.276 -35.813 -98.849 1.00 46.74 108 PRO B CA 1
ATOM 3583 C C . PRO B 1 129 ? 15.920 -35.282 -99.348 1.00 45.74 108 PRO B C 1
ATOM 3584 O O . PRO B 1 129 ? 15.062 -36.114 -99.658 1.00 47.78 108 PRO B O 1
ATOM 3588 N N . ASN B 1 130 ? 15.701 -33.961 -99.339 1.00 38.70 109 ASN B N 1
ATOM 3589 C CA . ASN B 1 130 ? 14.488 -33.394 -99.989 1.00 46.64 109 ASN B CA 1
ATOM 3590 C C . ASN B 1 130 ? 14.705 -33.442 -101.508 1.00 41.60 109 ASN B C 1
ATOM 3591 O O . ASN B 1 130 ? 13.773 -33.854 -102.183 1.00 36.59 109 ASN B O 1
ATOM 3596 N N . LEU B 1 131 ? 15.893 -33.090 -102.008 1.00 38.40 110 LEU B N 1
ATOM 3597 C CA . LEU B 1 131 ? 16.186 -33.164 -103.462 1.00 44.13 110 LEU B CA 1
ATOM 3598 C C . LEU B 1 131 ? 16.037 -34.620 -103.945 1.00 43.73 110 LEU B C 1
ATOM 3599 O O . LEU B 1 131 ? 15.460 -34.844 -105.037 1.00 43.54 110 LEU B O 1
ATOM 3604 N N . SER B 1 132 ? 16.408 -35.581 -103.117 1.00 39.98 111 SER B N 1
ATOM 3605 C CA . SER B 1 132 ? 16.291 -37.015 -103.446 1.00 42.18 111 SER B CA 1
ATOM 3606 C C . SER B 1 132 ? 14.832 -37.348 -103.644 1.00 40.90 111 SER B C 1
ATOM 3607 O O . SER B 1 132 ? 14.488 -37.860 -104.712 1.00 46.55 111 SER B O 1
ATOM 3610 N N . ALA B 1 133 ? 14.015 -37.045 -102.644 1.00 39.43 112 ALA B N 1
ATOM 3611 C CA . ALA B 1 133 ? 12.551 -37.269 -102.684 1.00 42.86 112 ALA B CA 1
ATOM 3612 C C . ALA B 1 133 ? 11.986 -36.627 -103.970 1.00 38.18 112 ALA B C 1
ATOM 3613 O O . ALA B 1 133 ? 11.161 -37.244 -104.636 1.00 32.49 112 ALA B O 1
ATOM 3615 N N . MET B 1 134 ? 12.459 -35.426 -104.292 1.00 39.11 113 MET B N 1
ATOM 3616 C CA . MET B 1 134 ? 12.029 -34.621 -105.464 1.00 48.99 113 MET B CA 1
ATOM 3617 C C . MET B 1 134 ? 12.400 -35.403 -106.740 1.00 51.49 113 MET B C 1
ATOM 3618 O O . MET B 1 134 ? 11.492 -35.667 -107.536 1.00 55.31 113 MET B O 1
ATOM 3623 N N . ALA B 1 135 ? 13.651 -35.870 -106.855 1.00 50.40 114 ALA B N 1
ATOM 3624 C CA . ALA B 1 135 ? 14.191 -36.611 -108.020 1.00 40.21 114 ALA B CA 1
ATOM 3625 C C . ALA B 1 135 ? 13.405 -37.902 -108.207 1.00 40.22 114 ALA B C 1
ATOM 3626 O O . ALA B 1 135 ? 12.921 -38.108 -109.306 1.00 42.96 114 ALA B O 1
ATOM 3628 N N . ALA B 1 136 ? 13.200 -38.654 -107.134 1.00 41.60 115 ALA B N 1
ATOM 3629 C CA . ALA B 1 136 ? 12.518 -39.967 -107.105 1.00 43.20 115 ALA B CA 1
ATOM 3630 C C . ALA B 1 136 ? 11.040 -39.814 -107.484 1.00 45.75 115 ALA B C 1
ATOM 3631 O O . ALA B 1 136 ? 10.392 -40.876 -107.818 1.00 45.32 115 ALA B O 1
ATOM 3633 N N . ASN B 1 137 ? 10.469 -38.607 -107.357 1.00 45.83 116 ASN B N 1
ATOM 3634 C CA . ASN B 1 137 ? 9.023 -38.402 -107.673 1.00 51.27 116 ASN B CA 1
ATOM 3635 C C . ASN B 1 137 ? 8.907 -37.719 -109.046 1.00 52.47 116 ASN B C 1
ATOM 3636 O O . ASN B 1 137 ? 7.782 -37.320 -109.415 1.00 46.39 116 ASN B O 1
ATOM 3641 N N . GLY B 1 138 ? 10.039 -37.611 -109.761 1.00 53.24 117 GLY B N 1
ATOM 3642 C CA . GLY B 1 138 ? 10.157 -37.143 -111.157 1.00 54.46 117 GLY B CA 1
ATOM 3643 C C . GLY B 1 138 ? 9.877 -35.662 -111.280 1.00 52.54 117 GLY B C 1
ATOM 3644 O O . GLY B 1 138 ? 9.295 -35.260 -112.278 1.00 48.42 117 GLY B O 1
ATOM 3645 N N . PHE B 1 139 ? 10.207 -34.888 -110.255 1.00 49.28 118 PHE B N 1
ATOM 3646 C CA . PHE B 1 139 ? 10.050 -33.416 -110.266 1.00 51.60 118 PHE B CA 1
ATOM 3647 C C . PHE B 1 139 ? 11.263 -32.806 -110.960 1.00 48.36 118 PHE B C 1
ATOM 3648 O O . PHE B 1 139 ? 12.372 -33.266 -110.675 1.00 59.83 118 PHE B O 1
ATOM 3656 N N . GLN B 1 140 ? 11.046 -31.767 -111.764 1.00 54.08 119 GLN B N 1
ATOM 3657 C CA . GLN B 1 140 ? 12.087 -30.802 -112.197 1.00 56.24 119 GLN B CA 1
ATOM 3658 C C . GLN B 1 140 ? 12.153 -29.685 -111.166 1.00 49.01 119 GLN B C 1
ATOM 3659 O O . GLN B 1 140 ? 11.107 -29.147 -110.736 1.00 51.32 119 GLN B O 1
ATOM 3665 N N . VAL B 1 141 ? 13.368 -29.266 -110.903 1.00 44.43 120 VAL B N 1
ATOM 3666 C CA . VAL B 1 141 ? 13.714 -28.475 -109.713 1.00 44.34 120 VAL B CA 1
ATOM 3667 C C . VAL B 1 141 ? 14.535 -27.304 -110.234 1.00 45.45 120 VAL B C 1
ATOM 3668 O O . VAL B 1 141 ? 15.600 -27.585 -110.863 1.00 49.32 120 VAL B O 1
ATOM 3672 N N . ARG B 1 142 ? 14.054 -26.084 -109.956 1.00 48.74 121 ARG B N 1
ATOM 3673 C CA . ARG B 1 142 ? 14.688 -24.783 -110.293 1.00 60.80 121 ARG B CA 1
ATOM 3674 C C . ARG B 1 142 ? 15.000 -24.086 -108.955 1.00 59.49 121 ARG B C 1
ATOM 3675 O O . ARG B 1 142 ? 14.208 -24.230 -108.037 1.00 59.70 121 ARG B O 1
ATOM 3683 N N . ALA B 1 143 ? 16.186 -23.486 -108.846 1.00 55.94 122 ALA B N 1
ATOM 3684 C CA . ALA B 1 143 ? 16.656 -22.651 -107.724 1.00 57.01 122 ALA B CA 1
ATOM 3685 C C . ALA B 1 143 ? 15.860 -21.340 -107.727 1.00 60.98 122 ALA B C 1
ATOM 3686 O O . ALA B 1 143 ? 15.555 -20.863 -108.831 1.00 52.48 122 ALA B O 1
ATOM 3688 N N . LEU B 1 144 ? 15.514 -20.801 -106.546 1.00 58.36 123 LEU B N 1
ATOM 3689 C CA . LEU B 1 144 ? 15.061 -19.395 -106.395 1.00 54.73 123 LEU B CA 1
ATOM 3690 C C . LEU B 1 144 ? 16.289 -18.508 -106.282 1.00 55.03 123 LEU B C 1
ATOM 3691 O O . LEU B 1 144 ? 17.359 -18.970 -105.909 1.00 53.94 123 LEU B O 1
ATOM 3696 N N . PRO B 1 145 ? 16.170 -17.204 -106.614 1.00 63.60 124 PRO B N 1
ATOM 3697 C CA . PRO B 1 145 ? 17.235 -16.243 -106.344 1.00 54.77 124 PRO B CA 1
ATOM 3698 C C . PRO B 1 145 ? 17.397 -15.986 -104.841 1.00 60.95 124 PRO B C 1
ATOM 3699 O O . PRO B 1 145 ? 16.392 -15.774 -104.143 1.00 61.40 124 PRO B O 1
ATOM 3703 N N . VAL B 1 146 ? 18.646 -15.985 -104.384 1.00 57.59 125 VAL B N 1
ATOM 3704 C CA . VAL B 1 146 ? 19.008 -15.750 -102.961 1.00 64.08 125 VAL B CA 1
ATOM 3705 C C . VAL B 1 146 ? 20.231 -14.827 -102.890 1.00 67.22 125 VAL B C 1
ATOM 3706 O O . VAL B 1 146 ? 20.969 -14.710 -103.884 1.00 62.61 125 VAL B O 1
ATOM 3710 N N . ASP B 1 147 ? 20.412 -14.208 -101.723 1.00 66.10 126 ASP B N 1
ATOM 3711 C CA . ASP B 1 147 ? 21.578 -13.372 -101.363 1.00 66.90 126 ASP B CA 1
ATOM 3712 C C . ASP B 1 147 ? 22.699 -14.332 -100.962 1.00 69.73 126 ASP B C 1
ATOM 3713 O O . ASP B 1 147 ? 22.455 -15.537 -101.020 1.00 70.70 126 ASP B O 1
ATOM 3718 N N . ASP B 1 148 ? 23.847 -13.803 -100.529 1.00 69.79 127 ASP B N 1
ATOM 3719 C CA . ASP B 1 148 ? 25.079 -14.573 -100.230 1.00 69.33 127 ASP B CA 1
ATOM 3720 C C . ASP B 1 148 ? 24.883 -15.465 -98.994 1.00 76.85 127 ASP B C 1
ATOM 3721 O O . ASP B 1 148 ? 25.738 -16.331 -98.806 1.00 98.47 127 ASP B O 1
ATOM 3726 N N . ASP B 1 149 ? 23.844 -15.259 -98.168 1.00 72.43 128 ASP B N 1
ATOM 3727 C CA . ASP B 1 149 ? 23.529 -16.121 -96.988 1.00 69.19 128 ASP B CA 1
ATOM 3728 C C . ASP B 1 149 ? 22.614 -17.305 -97.375 1.00 65.13 128 ASP B C 1
ATOM 3729 O O . ASP B 1 149 ? 22.468 -18.249 -96.539 1.00 62.70 128 ASP B O 1
ATOM 3734 N N . GLY B 1 150 ? 22.039 -17.283 -98.590 1.00 55.78 129 GLY B N 1
ATOM 3735 C CA . GLY B 1 150 ? 21.053 -18.268 -99.088 1.00 54.77 129 GLY B CA 1
ATOM 3736 C C . GLY B 1 150 ? 19.614 -17.891 -98.749 1.00 58.96 129 GLY B C 1
ATOM 3737 O O . GLY B 1 150 ? 18.716 -18.769 -98.875 1.00 63.93 129 GLY B O 1
ATOM 3738 N N . ARG B 1 151 ? 19.393 -16.631 -98.362 1.00 57.82 130 ARG B N 1
ATOM 3739 C CA . ARG B 1 151 ? 18.065 -16.064 -98.026 1.00 61.13 130 ARG B CA 1
ATOM 3740 C C . ARG B 1 151 ? 17.340 -15.605 -99.296 1.00 61.15 130 ARG B C 1
ATOM 3741 O O . ARG B 1 151 ? 17.877 -14.740 -99.993 1.00 56.95 130 ARG B O 1
ATOM 3749 N N . VAL B 1 152 ? 16.140 -16.140 -99.548 1.00 61.92 131 VAL B N 1
ATOM 3750 C CA . VAL B 1 152 ? 15.326 -15.839 -100.764 1.00 57.44 131 VAL B CA 1
ATOM 3751 C C . VAL B 1 152 ? 15.140 -14.326 -100.888 1.00 60.41 131 VAL B C 1
ATOM 3752 O O . VAL B 1 152 ? 14.805 -13.671 -99.872 1.00 60.75 131 VAL B O 1
ATOM 3756 N N . LEU B 1 153 ? 15.348 -13.807 -102.100 1.00 60.22 132 LEU B N 1
ATOM 3757 C CA . LEU B 1 153 ? 15.046 -12.402 -102.472 1.00 57.34 132 LEU B CA 1
ATOM 3758 C C . LEU B 1 153 ? 13.615 -12.374 -102.998 1.00 59.62 132 LEU B C 1
ATOM 3759 O O . LEU B 1 153 ? 13.376 -12.795 -104.160 1.00 62.81 132 LEU B O 1
ATOM 3764 N N . VAL B 1 154 ? 12.669 -11.966 -102.165 1.00 63.60 133 VAL B N 1
ATOM 3765 C CA . VAL B 1 154 ? 11.234 -12.204 -102.491 1.00 66.40 133 VAL B CA 1
ATOM 3766 C C . VAL B 1 154 ? 10.900 -11.558 -103.846 1.00 70.88 133 VAL B C 1
ATOM 3767 O O . VAL B 1 154 ? 10.372 -12.271 -104.711 1.00 70.05 133 VAL B O 1
ATOM 3771 N N . ASP B 1 155 ? 11.211 -10.271 -104.037 1.00 77.32 134 ASP B N 1
ATOM 3772 C CA . ASP B 1 155 ? 10.799 -9.516 -105.251 1.00 73.48 134 ASP B CA 1
ATOM 3773 C C . ASP B 1 155 ? 11.442 -10.181 -106.466 1.00 80.56 134 ASP B C 1
ATOM 3774 O O . ASP B 1 155 ? 10.674 -10.452 -107.426 1.00 72.44 134 ASP B O 1
ATOM 3779 N N . GLU B 1 156 ? 12.760 -10.461 -106.441 1.00 73.07 135 GLU B N 1
ATOM 3780 C CA . GLU B 1 156 ? 13.397 -11.160 -107.597 1.00 73.26 135 GLU B CA 1
ATOM 3781 C C . GLU B 1 156 ? 12.535 -12.382 -107.911 1.00 64.60 135 GLU B C 1
ATOM 3782 O O . GLU B 1 156 ? 12.218 -12.577 -109.065 1.00 59.97 135 GLU B O 1
ATOM 3788 N N . ALA B 1 157 ? 12.128 -13.142 -106.895 1.00 70.31 136 ALA B N 1
ATOM 3789 C CA . ALA B 1 157 ? 11.367 -14.406 -107.053 1.00 74.37 136 ALA B CA 1
ATOM 3790 C C . ALA B 1 157 ? 9.982 -14.115 -107.643 1.00 70.53 136 ALA B C 1
ATOM 3791 O O . ALA B 1 157 ? 9.473 -14.950 -108.444 1.00 62.20 136 ALA B O 1
ATOM 3793 N N . SER B 1 158 ? 9.380 -12.995 -107.234 1.00 70.92 137 SER B N 1
ATOM 3794 C CA . SER B 1 158 ? 8.077 -12.497 -107.751 1.00 70.15 137 SER B CA 1
ATOM 3795 C C . SER B 1 158 ? 8.143 -12.474 -109.281 1.00 70.68 137 SER B C 1
ATOM 3796 O O . SER B 1 158 ? 7.219 -13.026 -109.908 1.00 68.29 137 SER B O 1
ATOM 3799 N N . HIS B 1 159 ? 9.226 -11.911 -109.844 1.00 72.12 138 HIS B N 1
ATOM 3800 C CA . HIS B 1 159 ? 9.402 -11.712 -111.311 1.00 77.96 138 HIS B CA 1
ATOM 3801 C C . HIS B 1 159 ? 9.567 -13.089 -111.948 1.00 73.50 138 HIS B C 1
ATOM 3802 O O . HIS B 1 159 ? 8.711 -13.437 -112.767 1.00 74.73 138 HIS B O 1
ATOM 3809 N N . GLU B 1 160 ? 10.583 -13.851 -111.529 1.00 77.43 139 GLU B N 1
ATOM 3810 C CA . GLU B 1 160 ? 10.907 -15.214 -112.052 1.00 75.70 139 GLU B CA 1
ATOM 3811 C C . GLU B 1 160 ? 9.651 -16.109 -112.090 1.00 74.21 139 GLU B C 1
ATOM 3812 O O . GLU B 1 160 ? 9.364 -16.720 -113.154 1.00 63.48 139 GLU B O 1
ATOM 3818 N N . LEU B 1 161 ? 8.918 -16.209 -110.982 1.00 78.52 140 LEU B N 1
ATOM 3819 C CA . LEU B 1 161 ? 7.767 -17.150 -110.879 1.00 80.21 140 LEU B CA 1
ATOM 3820 C C . LEU B 1 161 ? 6.609 -16.672 -111.760 1.00 74.53 140 LEU B C 1
ATOM 3821 O O . LEU B 1 161 ? 5.924 -17.545 -112.298 1.00 66.83 140 LEU B O 1
ATOM 3826 N N . SER B 1 162 ? 6.411 -15.349 -111.884 1.00 84.81 141 SER B N 1
ATOM 3827 C CA . SER B 1 162 ? 5.458 -14.692 -112.832 1.00 84.56 141 SER B CA 1
ATOM 3828 C C . SER B 1 162 ? 5.869 -14.943 -114.291 1.00 70.48 141 SER B C 1
ATOM 3829 O O . SER B 1 162 ? 5.006 -15.356 -115.069 1.00 71.49 141 SER B O 1
ATOM 3832 N N . ALA B 1 163 ? 7.134 -14.704 -114.643 1.00 70.49 142 ALA B N 1
ATOM 3833 C CA . ALA B 1 163 ? 7.713 -14.994 -115.980 1.00 78.61 142 ALA B CA 1
ATOM 3834 C C . ALA B 1 163 ? 7.547 -16.490 -116.287 1.00 83.67 142 ALA B C 1
ATOM 3835 O O . ALA B 1 163 ? 6.772 -16.816 -117.191 1.00 81.15 142 ALA B O 1
ATOM 3837 N N . HIS B 1 164 ? 8.211 -17.363 -115.519 1.00 95.00 143 HIS B N 1
ATOM 3838 C CA . HIS B 1 164 ? 8.334 -18.817 -115.797 1.00 80.79 143 HIS B CA 1
ATOM 3839 C C . HIS B 1 164 ? 7.741 -19.598 -114.634 1.00 76.24 143 HIS B C 1
ATOM 3840 O O . HIS B 1 164 ? 8.456 -20.045 -113.740 1.00 78.23 143 HIS B O 1
ATOM 3847 N N . PRO B 1 165 ? 6.408 -19.811 -114.631 1.00 74.69 144 PRO B N 1
ATOM 3848 C CA . PRO B 1 165 ? 5.726 -20.382 -113.480 1.00 69.40 144 PRO B CA 1
ATOM 3849 C C . PRO B 1 165 ? 6.141 -21.847 -113.334 1.00 69.76 144 PRO B C 1
ATOM 3850 O O . PRO B 1 165 ? 6.918 -22.343 -114.135 1.00 66.43 144 PRO B O 1
ATOM 3854 N N . VAL B 1 166 ? 5.597 -22.468 -112.286 1.00 75.51 145 VAL B N 1
ATOM 3855 C CA . VAL B 1 166 ? 6.077 -23.723 -111.643 1.00 59.09 145 VAL B CA 1
ATOM 3856 C C . VAL B 1 166 ? 4.870 -24.266 -110.893 1.00 52.61 145 VAL B C 1
ATOM 3857 O O . VAL B 1 166 ? 4.047 -23.429 -110.532 1.00 53.73 145 VAL B O 1
ATOM 3861 N N . ALA B 1 167 ? 4.722 -25.580 -110.711 1.00 52.99 146 ALA B N 1
ATOM 3862 C CA . ALA B 1 167 ? 3.482 -26.172 -110.149 1.00 47.59 146 ALA B CA 1
ATOM 3863 C C . ALA B 1 167 ? 3.467 -26.029 -108.626 1.00 50.94 146 ALA B C 1
ATOM 3864 O O . ALA B 1 167 ? 2.344 -25.959 -108.071 1.00 54.98 146 ALA B O 1
ATOM 3866 N N . LEU B 1 168 ? 4.629 -26.014 -107.962 1.00 44.96 147 LEU B N 1
ATOM 3867 C CA . LEU B 1 168 ? 4.674 -25.676 -106.512 1.00 44.94 147 LEU B CA 1
ATOM 3868 C C . LEU B 1 168 ? 6.011 -25.070 -106.182 1.00 41.03 147 LEU B C 1
ATOM 3869 O O . LEU B 1 168 ? 6.995 -25.388 -106.844 1.00 46.16 147 LEU B O 1
ATOM 3874 N N . VAL B 1 169 ? 6.012 -24.214 -105.176 1.00 45.32 148 VAL B N 1
ATOM 3875 C CA . VAL B 1 169 ? 7.267 -23.753 -104.530 1.00 49.28 148 VAL B CA 1
ATOM 3876 C C . VAL B 1 169 ? 7.428 -24.578 -103.247 1.00 52.89 148 VAL B C 1
ATOM 3877 O O . VAL B 1 169 ? 6.413 -24.751 -102.489 1.00 45.63 148 VAL B O 1
ATOM 3881 N N . HIS B 1 170 ? 8.628 -25.129 -103.063 1.00 47.65 149 HIS B N 1
ATOM 3882 C CA . HIS B 1 170 ? 9.037 -25.834 -101.837 1.00 45.06 149 HIS B CA 1
ATOM 3883 C C . HIS B 1 170 ? 10.007 -24.921 -101.085 1.00 48.48 149 HIS B C 1
ATOM 3884 O O . HIS B 1 170 ? 11.132 -24.718 -101.584 1.00 54.26 149 HIS B O 1
ATOM 3891 N N . LEU B 1 171 ? 9.596 -24.384 -99.927 1.00 50.56 150 LEU B N 1
ATOM 3892 C CA . LEU B 1 171 ? 10.475 -23.545 -99.062 1.00 50.39 150 LEU B CA 1
ATOM 3893 C C . LEU B 1 171 ? 10.829 -24.316 -97.789 1.00 50.38 150 LEU B C 1
ATOM 3894 O O . LEU B 1 171 ? 9.912 -24.727 -97.064 1.00 47.27 150 LEU B O 1
ATOM 3899 N N . THR B 1 172 ? 12.120 -24.517 -97.553 1.00 51.20 151 THR B N 1
ATOM 3900 C CA . THR B 1 172 ? 12.652 -24.920 -96.242 1.00 49.73 151 THR B CA 1
ATOM 3901 C C . THR B 1 172 ? 12.887 -23.608 -95.501 1.00 52.08 151 THR B C 1
ATOM 3902 O O . THR B 1 172 ? 13.922 -22.932 -95.757 1.00 48.52 151 THR B O 1
ATOM 3906 N N . ALA B 1 173 ? 11.897 -23.262 -94.672 1.00 48.84 152 ALA B N 1
ATOM 3907 C CA . ALA B 1 173 ? 11.799 -22.002 -93.920 1.00 46.19 152 ALA B CA 1
ATOM 3908 C C . ALA B 1 173 ? 13.013 -21.831 -93.010 1.00 43.53 152 ALA B C 1
ATOM 3909 O O . ALA B 1 173 ? 13.358 -20.677 -92.721 1.00 44.75 152 ALA B O 1
ATOM 3911 N N . LEU B 1 174 ? 13.631 -22.931 -92.578 1.00 43.40 153 LEU B N 1
ATOM 3912 C CA . LEU B 1 174 ? 14.869 -22.904 -91.752 1.00 46.02 153 LEU B CA 1
ATOM 3913 C C . LEU B 1 174 ? 15.620 -24.188 -92.032 1.00 41.65 153 LEU B C 1
ATOM 3914 O O . LEU B 1 174 ? 15.048 -25.286 -91.774 1.00 35.20 153 LEU B O 1
ATOM 3919 N N . ALA B 1 175 ? 16.834 -24.014 -92.556 1.00 48.84 154 ALA B N 1
ATOM 3920 C CA . ALA B 1 175 ? 17.686 -25.092 -93.120 1.00 51.50 154 ALA B CA 1
ATOM 3921 C C . ALA B 1 175 ? 18.312 -25.906 -91.988 1.00 50.87 154 ALA B C 1
ATOM 3922 O O . ALA B 1 175 ? 18.485 -25.399 -90.844 1.00 53.44 154 ALA B O 1
ATOM 3924 N N . SER B 1 176 ? 18.607 -27.150 -92.302 1.00 46.26 155 SER B N 1
ATOM 3925 C CA . SER B 1 176 ? 19.304 -28.082 -91.400 1.00 41.50 155 SER B CA 1
ATOM 3926 C C . SER B 1 176 ? 20.749 -27.605 -91.183 1.00 47.93 155 SER B C 1
ATOM 3927 O O . SER B 1 176 ? 21.295 -27.855 -90.058 1.00 51.54 155 SER B O 1
ATOM 3930 N N . HIS B 1 177 ? 21.340 -26.899 -92.166 1.00 49.89 156 HIS B N 1
ATOM 3931 C CA . HIS B 1 177 ? 22.815 -26.677 -92.274 1.00 47.24 156 HIS B CA 1
ATOM 3932 C C . HIS B 1 177 ? 23.180 -25.222 -91.996 1.00 48.17 156 HIS B C 1
ATOM 3933 O O . HIS B 1 177 ? 24.382 -24.914 -91.951 1.00 44.93 156 HIS B O 1
ATOM 3940 N N . ARG B 1 178 ? 22.201 -24.347 -91.823 1.00 50.20 157 ARG B N 1
ATOM 3941 C CA . ARG B 1 178 ? 22.507 -22.923 -91.590 1.00 56.07 157 ARG B CA 1
ATOM 3942 C C . ARG B 1 178 ? 21.293 -22.275 -90.929 1.00 54.46 157 ARG B C 1
ATOM 3943 O O . ARG B 1 178 ? 20.173 -22.688 -91.262 1.00 49.52 157 ARG B O 1
ATOM 3951 N N . GLY B 1 179 ? 21.533 -21.302 -90.037 1.00 56.53 158 GLY B N 1
ATOM 3952 C CA . GLY B 1 179 ? 20.539 -20.753 -89.091 1.00 53.73 158 GLY B CA 1
ATOM 3953 C C . GLY B 1 179 ? 19.762 -19.553 -89.619 1.00 53.35 158 GLY B C 1
ATOM 3954 O O . GLY B 1 179 ? 19.205 -18.807 -88.798 1.00 58.42 158 GLY B O 1
ATOM 3955 N N . ILE B 1 180 ? 19.705 -19.361 -90.935 1.00 50.84 159 ILE B N 1
ATOM 3956 C CA . ILE B 1 180 ? 18.998 -18.222 -91.583 1.00 48.44 159 ILE B CA 1
ATOM 3957 C C . ILE B 1 180 ? 17.484 -18.465 -91.487 1.00 47.89 159 ILE B C 1
ATOM 3958 O O . ILE B 1 180 ? 17.028 -19.527 -91.922 1.00 60.61 159 ILE B O 1
ATOM 3963 N N . ALA B 1 181 ? 16.715 -17.498 -91.007 1.00 48.40 160 ALA B N 1
ATOM 3964 C CA . ALA B 1 181 ? 15.229 -17.519 -91.042 1.00 50.78 160 ALA B CA 1
ATOM 3965 C C . ALA B 1 181 ? 14.751 -16.998 -92.394 1.00 51.50 160 ALA B C 1
ATOM 3966 O O . ALA B 1 181 ? 14.909 -15.800 -92.630 1.00 53.24 160 ALA B O 1
ATOM 3968 N N . GLN B 1 182 ? 14.184 -17.854 -93.233 1.00 52.97 161 GLN B N 1
ATOM 3969 C CA . GLN B 1 182 ? 13.672 -17.447 -94.562 1.00 55.30 161 GLN B CA 1
ATOM 3970 C C . GLN B 1 182 ? 12.421 -16.601 -94.348 1.00 54.62 161 GLN B C 1
ATOM 3971 O O . GLN B 1 182 ? 11.659 -16.810 -93.408 1.00 48.53 161 GLN B O 1
ATOM 3977 N N . PRO B 1 183 ? 12.192 -15.575 -95.188 1.00 58.48 162 PRO B N 1
ATOM 3978 C CA . PRO B 1 183 ? 10.985 -14.755 -95.076 1.00 58.12 162 PRO B CA 1
ATOM 3979 C C . PRO B 1 183 ? 9.762 -15.481 -95.673 1.00 51.15 162 PRO B C 1
ATOM 3980 O O . PRO B 1 183 ? 9.177 -15.063 -96.646 1.00 47.32 162 PRO B O 1
ATOM 3984 N N . ALA B 1 184 ? 9.382 -16.577 -95.036 1.00 47.34 163 ALA B N 1
ATOM 3985 C CA . ALA B 1 184 ? 8.264 -17.440 -95.458 1.00 50.70 163 ALA B CA 1
ATOM 3986 C C . ALA B 1 184 ? 7.041 -16.586 -95.827 1.00 54.11 163 ALA B C 1
ATOM 3987 O O . ALA B 1 184 ? 6.570 -16.686 -96.983 1.00 59.19 163 ALA B O 1
ATOM 3989 N N . ALA B 1 185 ? 6.521 -15.804 -94.877 1.00 62.23 164 ALA B N 1
ATOM 3990 C CA . ALA B 1 185 ? 5.218 -15.100 -95.000 1.00 63.71 164 ALA B CA 1
ATOM 3991 C C . ALA B 1 185 ? 5.187 -14.296 -96.311 1.00 61.09 164 ALA B C 1
ATOM 3992 O O . ALA B 1 185 ? 4.171 -14.401 -97.023 1.00 51.81 164 ALA B O 1
ATOM 3994 N N . GLU B 1 186 ? 6.247 -13.532 -96.615 1.00 63.64 165 GLU B N 1
ATOM 3995 C CA . GLU B 1 186 ? 6.303 -12.636 -97.807 1.00 67.44 165 GLU B CA 1
ATOM 3996 C C . GLU B 1 186 ? 6.478 -13.509 -99.052 1.00 65.83 165 GLU B C 1
ATOM 3997 O O . GLU B 1 186 ? 5.812 -13.219 -100.065 1.00 80.66 165 GLU B O 1
ATOM 4003 N N . LEU B 1 187 ? 7.283 -14.567 -98.981 1.00 59.05 166 LEU B N 1
ATOM 4004 C CA . LEU B 1 187 ? 7.456 -15.463 -100.145 1.00 55.66 166 LEU B CA 1
ATOM 4005 C C . LEU B 1 187 ? 6.108 -16.108 -100.467 1.00 49.65 166 LEU B C 1
ATOM 4006 O O . LEU B 1 187 ? 5.831 -16.365 -101.717 1.00 43.59 166 LEU B O 1
ATOM 4011 N N . VAL B 1 188 ? 5.308 -16.399 -99.433 1.00 43.47 167 VAL B N 1
ATOM 4012 C CA . VAL B 1 188 ? 4.007 -17.114 -99.653 1.00 54.43 167 VAL B CA 1
ATOM 4013 C C . VAL B 1 188 ? 3.118 -16.210 -100.515 1.00 58.45 167 VAL B C 1
ATOM 4014 O O . VAL B 1 188 ? 2.560 -16.729 -101.526 1.00 57.88 167 VAL B O 1
ATOM 4018 N N . GLU B 1 189 ? 3.010 -14.922 -100.148 1.00 60.93 168 GLU B N 1
ATOM 4019 C CA . GLU B 1 189 ? 2.112 -13.957 -100.841 1.00 69.13 168 GLU B CA 1
ATOM 4020 C C . GLU B 1 189 ? 2.639 -13.731 -102.272 1.00 59.53 168 GLU B C 1
ATOM 4021 O O . GLU B 1 189 ? 1.816 -13.710 -103.191 1.00 53.17 168 GLU B O 1
ATOM 4027 N N . ALA B 1 190 ? 3.957 -13.654 -102.480 1.00 53.52 169 ALA B N 1
ATOM 4028 C CA . ALA B 1 190 ? 4.566 -13.596 -103.831 1.00 52.95 169 ALA B CA 1
ATOM 4029 C C . ALA B 1 190 ? 4.094 -14.794 -104.660 1.00 57.59 169 ALA B C 1
ATOM 4030 O O . ALA B 1 190 ? 3.622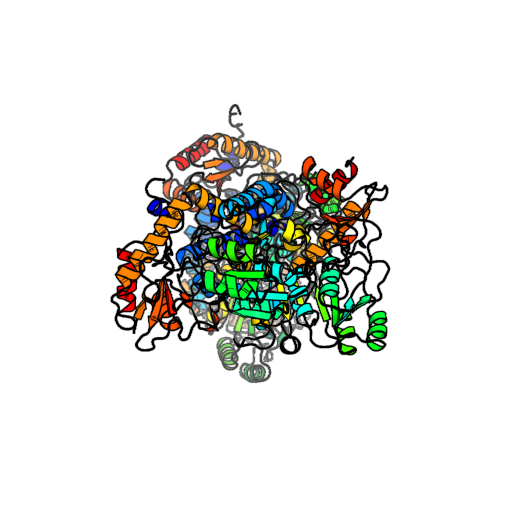 -14.591 -105.776 1.00 52.61 169 ALA B O 1
ATOM 4032 N N . CYS B 1 191 ? 4.177 -16.003 -104.105 1.00 63.69 170 CYS B N 1
ATOM 4033 C CA . CYS B 1 191 ? 3.830 -17.256 -104.819 1.00 59.58 170 CYS B CA 1
ATOM 4034 C C . CYS B 1 191 ? 2.331 -17.324 -105.092 1.00 58.59 170 CYS B C 1
ATOM 4035 O O . CYS B 1 191 ? 1.943 -17.849 -106.181 1.00 56.31 170 CYS B O 1
ATOM 4038 N N . HIS B 1 192 ? 1.510 -16.852 -104.153 1.00 57.60 171 HIS B N 1
ATOM 4039 C CA . HIS B 1 192 ? 0.021 -16.907 -104.283 1.00 63.27 171 HIS B CA 1
ATOM 4040 C C . HIS B 1 192 ? -0.478 -15.940 -105.382 1.00 62.28 171 HIS B C 1
ATOM 4041 O O . HIS B 1 192 ? -1.367 -16.355 -106.186 1.00 56.40 171 HIS B O 1
ATOM 4048 N N . ASN B 1 193 ? 0.102 -14.735 -105.437 1.00 53.88 172 ASN B N 1
ATOM 4049 C CA . ASN B 1 193 ? -0.094 -13.706 -106.489 1.00 56.35 172 ASN B CA 1
ATOM 4050 C C . ASN B 1 193 ? 0.153 -14.297 -107.884 1.00 65.89 172 ASN B C 1
ATOM 4051 O O . ASN B 1 193 ? -0.620 -13.948 -108.803 1.00 81.66 172 ASN B O 1
ATOM 4056 N N . ALA B 1 194 ? 1.187 -15.136 -108.047 1.00 61.99 173 ALA B N 1
ATOM 4057 C CA . ALA B 1 194 ? 1.548 -15.820 -109.319 1.00 49.62 173 ALA B CA 1
ATOM 4058 C C . ALA B 1 194 ? 0.720 -17.091 -109.503 1.00 49.34 173 ALA B C 1
ATOM 4059 O O . ALA B 1 194 ? 1.029 -17.821 -110.472 1.00 52.67 173 ALA B O 1
ATOM 4061 N N . GLY B 1 195 ? -0.267 -17.343 -108.619 1.00 52.45 174 GLY B N 1
ATOM 4062 C CA . GLY B 1 195 ? -1.153 -18.533 -108.621 1.00 55.99 174 GLY B CA 1
ATOM 4063 C C . GLY B 1 195 ? -0.420 -19.853 -108.332 1.00 64.13 174 GLY B C 1
ATOM 4064 O O . GLY B 1 195 ? -0.893 -20.887 -108.791 1.00 60.76 174 GLY B O 1
ATOM 4065 N N . ILE B 1 196 ? 0.679 -19.855 -107.571 1.00 62.44 175 ILE B N 1
ATOM 4066 C CA . ILE B 1 196 ? 1.456 -21.092 -107.252 1.00 62.22 175 ILE B CA 1
ATOM 4067 C C . ILE B 1 196 ? 1.321 -21.483 -105.770 1.00 60.64 175 ILE B C 1
ATOM 4068 O O . ILE B 1 196 ? 1.597 -20.685 -104.867 1.00 52.90 175 ILE B O 1
ATOM 4073 N N . PRO B 1 197 ? 0.936 -22.741 -105.449 1.00 58.72 176 PRO B N 1
ATOM 4074 C CA . PRO B 1 197 ? 0.886 -23.194 -104.057 1.00 54.87 176 PRO B CA 1
ATOM 4075 C C . PRO B 1 197 ? 2.297 -23.303 -103.475 1.00 49.20 176 PRO B C 1
ATOM 4076 O O . PRO B 1 197 ? 3.221 -23.506 -104.223 1.00 51.71 176 PRO B O 1
ATOM 4080 N N . VAL B 1 198 ? 2.419 -23.142 -102.157 1.00 54.31 177 VAL B N 1
ATOM 4081 C CA . VAL B 1 198 ? 3.710 -23.274 -101.419 1.00 54.11 177 VAL B CA 1
ATOM 4082 C C . VAL B 1 198 ? 3.622 -24.414 -100.403 1.00 52.18 177 VAL B C 1
ATOM 4083 O O . VAL B 1 198 ? 2.618 -24.459 -99.655 1.00 47.97 177 VAL B O 1
ATOM 4087 N N . VAL B 1 199 ? 4.677 -25.239 -100.365 1.00 51.27 178 VAL B N 1
ATOM 4088 C CA . VAL B 1 199 ? 4.917 -26.323 -99.366 1.00 46.31 178 VAL B CA 1
ATOM 4089 C C . VAL B 1 199 ? 6.067 -25.907 -98.458 1.00 41.33 178 VAL B C 1
ATOM 4090 O O . VAL B 1 199 ? 7.092 -25.489 -99.005 1.00 42.91 178 VAL B O 1
ATOM 4094 N N . ILE B 1 200 ? 5.921 -26.018 -97.138 1.00 36.71 179 ILE B N 1
ATOM 4095 C CA . ILE B 1 200 ? 7.021 -25.601 -96.221 1.00 46.46 179 ILE B CA 1
ATOM 4096 C C . ILE B 1 200 ? 7.556 -26.786 -95.418 1.00 46.91 179 ILE B C 1
ATOM 4097 O O . ILE B 1 200 ? 6.742 -27.482 -94.758 1.00 43.88 179 ILE B O 1
ATOM 4102 N N . ASP B 1 201 ? 8.880 -26.965 -95.508 1.00 46.10 180 ASP B N 1
ATOM 4103 C CA . ASP B 1 201 ? 9.692 -27.884 -94.686 1.00 46.95 180 ASP B CA 1
ATOM 4104 C C . ASP B 1 201 ? 9.994 -27.128 -93.393 1.00 49.17 180 ASP B C 1
ATOM 4105 O O . ASP B 1 201 ? 10.940 -26.275 -93.377 1.00 47.28 180 ASP B O 1
ATOM 4110 N N . ALA B 1 202 ? 9.167 -27.371 -92.377 1.00 44.98 181 ALA B N 1
ATOM 4111 C CA . ALA B 1 202 ? 9.297 -26.750 -91.041 1.00 47.63 181 ALA B CA 1
ATOM 4112 C C . ALA B 1 202 ? 9.893 -27.756 -90.049 1.00 48.87 181 ALA B C 1
ATOM 4113 O O . ALA B 1 202 ? 9.614 -27.625 -88.870 1.00 45.35 181 ALA B O 1
ATOM 4115 N N . ALA B 1 203 ? 10.692 -28.729 -90.505 1.00 52.00 182 ALA B N 1
ATOM 4116 C CA . ALA B 1 203 ? 11.328 -29.736 -89.612 1.00 51.25 182 ALA B CA 1
ATOM 4117 C C . ALA B 1 203 ? 12.028 -28.959 -88.515 1.00 47.29 182 ALA B C 1
ATOM 4118 O O . ALA B 1 203 ? 11.943 -29.336 -87.343 1.00 44.33 182 ALA B O 1
ATOM 4120 N N . GLN B 1 204 ? 12.644 -27.877 -88.949 1.00 42.14 183 GLN B N 1
ATOM 4121 C CA . GLN B 1 204 ? 13.591 -27.093 -88.150 1.00 45.53 183 GLN B CA 1
ATOM 4122 C C . GLN B 1 204 ? 12.836 -25.844 -87.682 1.00 48.92 183 GLN B C 1
ATOM 4123 O O . GLN B 1 204 ? 13.151 -25.382 -86.569 1.00 50.89 183 GLN B O 1
ATOM 4129 N N . ALA B 1 205 ? 11.798 -25.397 -88.415 1.00 47.48 184 ALA B N 1
ATOM 4130 C CA . ALA B 1 205 ? 11.044 -24.134 -88.136 1.00 49.45 184 ALA B CA 1
ATOM 4131 C C . ALA B 1 205 ? 9.890 -24.308 -87.121 1.00 45.89 184 ALA B C 1
ATOM 4132 O O . ALA B 1 205 ? 9.700 -23.422 -86.281 1.00 44.28 184 ALA B O 1
ATOM 4134 N N . LEU B 1 206 ? 9.195 -25.444 -87.101 1.00 43.96 185 LEU B N 1
ATOM 4135 C CA . LEU B 1 206 ? 8.058 -25.613 -86.162 1.00 47.00 185 LEU B CA 1
ATOM 4136 C C . LEU B 1 206 ? 8.548 -25.549 -84.713 1.00 47.74 185 LEU B C 1
ATOM 4137 O O . LEU B 1 206 ? 9.416 -26.344 -84.343 1.00 48.80 185 LEU B O 1
ATOM 4142 N N . GLY B 1 207 ? 7.989 -24.631 -83.927 1.00 50.59 186 GLY B N 1
ATOM 4143 C CA . GLY B 1 207 ? 8.400 -24.444 -82.525 1.00 48.15 186 GLY B CA 1
ATOM 4144 C C . GLY B 1 207 ? 9.634 -23.586 -82.425 1.00 46.85 186 GLY B C 1
ATOM 4145 O O . GLY B 1 207 ? 10.236 -23.580 -81.360 1.00 40.70 186 GLY B O 1
ATOM 4146 N N . HIS B 1 208 ? 9.996 -22.887 -83.500 1.00 43.01 187 HIS B N 1
ATOM 4147 C CA . HIS B 1 208 ? 11.254 -22.102 -83.532 1.00 41.07 187 HIS B CA 1
ATOM 4148 C C . HIS B 1 208 ? 11.006 -20.793 -84.283 1.00 48.52 187 HIS B C 1
ATOM 4149 O O . HIS B 1 208 ? 11.456 -19.750 -83.806 1.00 54.60 187 HIS B O 1
ATOM 4156 N N . LEU B 1 209 ? 10.305 -20.861 -85.409 1.00 48.84 188 LEU B N 1
ATOM 4157 C CA . LEU B 1 209 ? 10.012 -19.671 -86.238 1.00 53.08 188 LEU B CA 1
ATOM 4158 C C . LEU B 1 209 ? 8.489 -19.568 -86.290 1.00 57.34 188 LEU B C 1
ATOM 4159 O O . LEU B 1 209 ? 7.853 -20.573 -85.975 1.00 56.71 188 LEU B O 1
ATOM 4164 N N . ASP B 1 210 ? 7.926 -18.409 -86.636 1.00 54.47 189 ASP B N 1
ATOM 4165 C CA . ASP B 1 210 ? 6.453 -18.333 -86.798 1.00 51.64 189 ASP B CA 1
ATOM 4166 C C . ASP B 1 210 ? 6.081 -19.062 -88.087 1.00 52.70 189 ASP B C 1
ATOM 4167 O O . ASP B 1 210 ? 6.575 -18.667 -89.151 1.00 50.78 189 ASP B O 1
ATOM 4172 N N . CYS B 1 211 ? 5.231 -20.077 -87.976 1.00 52.07 190 CYS B N 1
ATOM 4173 C CA . CYS B 1 211 ? 4.873 -20.901 -89.152 1.00 52.85 190 CYS B CA 1
ATOM 4174 C C . CYS B 1 211 ? 3.439 -20.608 -89.602 1.00 55.62 190 CYS B C 1
ATOM 4175 O O . CYS B 1 211 ? 2.976 -21.309 -90.493 1.00 52.96 190 CYS B O 1
ATOM 4178 N N . ASN B 1 212 ? 2.762 -19.629 -89.000 1.00 59.86 191 ASN B N 1
ATOM 4179 C CA . ASN B 1 212 ? 1.429 -19.194 -89.496 1.00 57.50 191 ASN B CA 1
ATOM 4180 C C . ASN B 1 212 ? 1.749 -18.208 -90.609 1.00 54.20 191 ASN B C 1
ATOM 4181 O O . ASN B 1 212 ? 1.855 -17.016 -90.307 1.00 61.12 191 ASN B O 1
ATOM 4186 N N . VAL B 1 213 ? 1.902 -18.693 -91.838 1.00 54.54 192 VAL B N 1
ATOM 4187 C CA . VAL B 1 213 ? 2.394 -17.819 -92.936 1.00 50.99 192 VAL B CA 1
ATOM 4188 C C . VAL B 1 213 ? 1.562 -17.999 -94.208 1.00 47.41 192 VAL B C 1
ATOM 4189 O O . VAL B 1 213 ? 1.951 -17.442 -95.222 1.00 48.33 192 VAL B O 1
ATOM 4193 N N . GLY B 1 214 ? 0.472 -18.756 -94.160 1.00 48.35 193 GLY B N 1
ATOM 4194 C CA . GLY B 1 214 ? -0.421 -18.865 -95.328 1.00 50.17 193 GLY B CA 1
ATOM 4195 C C . GLY B 1 214 ? -0.098 -20.019 -96.250 1.00 50.26 193 GLY B C 1
ATOM 4196 O O . GLY B 1 214 ? -0.713 -20.089 -97.311 1.00 49.80 193 GLY B O 1
ATOM 4197 N N . ALA B 1 215 ? 0.785 -20.922 -95.839 1.00 51.74 194 ALA B N 1
ATOM 4198 C CA . ALA B 1 215 ? 1.231 -22.030 -96.710 1.00 51.78 194 ALA B CA 1
ATOM 4199 C C . ALA B 1 215 ? 0.086 -22.970 -97.088 1.00 46.08 194 ALA B C 1
ATOM 4200 O O . ALA B 1 215 ? -0.902 -23.015 -96.376 1.00 48.49 194 ALA B O 1
ATOM 4202 N N . ASP B 1 216 ? 0.251 -23.713 -98.177 1.00 40.05 195 ASP B N 1
ATOM 4203 C CA . ASP B 1 216 ? -0.784 -24.681 -98.599 1.00 43.21 195 ASP B CA 1
ATOM 4204 C C . ASP B 1 216 ? -0.457 -26.040 -98.000 1.00 47.65 195 ASP B C 1
ATOM 4205 O O . ASP B 1 216 ? -1.365 -26.848 -97.844 1.00 49.60 195 ASP B O 1
ATOM 4210 N N . ALA B 1 217 ? 0.811 -26.260 -97.663 1.00 49.86 196 ALA B N 1
ATOM 4211 C CA . ALA B 1 217 ? 1.208 -27.524 -97.009 1.00 47.35 196 ALA B CA 1
ATOM 4212 C C . ALA B 1 217 ? 2.416 -27.274 -96.120 1.00 45.24 196 ALA B C 1
ATOM 4213 O O . ALA B 1 217 ? 3.299 -26.552 -96.554 1.00 41.62 196 ALA B O 1
ATOM 4215 N N . VAL B 1 218 ? 2.415 -27.831 -94.908 1.00 42.56 197 VAL B N 1
ATOM 4216 C CA . VAL B 1 218 ? 3.550 -27.680 -93.951 1.00 42.45 197 VAL B CA 1
ATOM 4217 C C . VAL B 1 218 ? 3.851 -29.058 -93.362 1.00 42.84 197 VAL B C 1
ATOM 4218 O O . VAL B 1 218 ? 2.907 -29.817 -93.127 1.00 37.85 197 VAL B O 1
ATOM 4222 N N . TYR B 1 219 ? 5.129 -29.359 -93.146 1.00 40.28 198 TYR B N 1
ATOM 4223 C CA . TYR B 1 219 ? 5.504 -30.639 -92.502 1.00 41.06 198 TYR B CA 1
ATOM 4224 C C . TYR B 1 219 ? 6.631 -30.406 -91.495 1.00 38.13 198 TYR B C 1
ATOM 4225 O O . TYR B 1 219 ? 7.403 -29.486 -91.685 1.00 36.14 198 TYR B O 1
ATOM 4234 N N . SER B 1 220 ? 6.697 -31.233 -90.454 1.00 40.70 199 SER B N 1
ATOM 4235 C CA . SER B 1 220 ? 7.758 -31.124 -89.418 1.00 39.57 199 SER B CA 1
ATOM 4236 C C . SER B 1 220 ? 8.026 -32.470 -88.750 1.00 41.12 199 SER B C 1
ATOM 4237 O O . SER B 1 220 ? 7.274 -33.411 -88.992 1.00 36.27 199 SER B O 1
ATOM 4240 N N . SER B 1 221 ? 9.100 -32.541 -87.963 1.00 46.35 200 SER B N 1
ATOM 4241 C CA . SER B 1 221 ? 9.455 -33.773 -87.223 1.00 42.91 200 SER B CA 1
ATOM 4242 C C . SER B 1 221 ? 9.166 -33.549 -85.739 1.00 40.05 200 SER B C 1
ATOM 4243 O O . SER B 1 221 ? 9.242 -32.407 -85.301 1.00 40.53 200 SER B O 1
ATOM 4246 N N . SER B 1 222 ? 8.881 -34.606 -84.995 1.00 42.39 201 SER B N 1
ATOM 4247 C CA . SER B 1 222 ? 8.522 -34.507 -83.563 1.00 41.39 201 SER B CA 1
ATOM 4248 C C . SER B 1 222 ? 9.762 -34.405 -82.684 1.00 38.43 201 SER B C 1
ATOM 4249 O O . SER B 1 222 ? 9.713 -33.648 -81.722 1.00 41.84 201 SER B O 1
ATOM 4252 N N . ARG B 1 223 ? 10.865 -35.044 -83.056 1.00 40.49 202 ARG B N 1
ATOM 4253 C CA . ARG B 1 223 ? 12.055 -35.140 -82.171 1.00 40.63 202 ARG B CA 1
ATOM 4254 C C . ARG B 1 223 ? 12.917 -33.882 -82.119 1.00 40.82 202 ARG B C 1
ATOM 4255 O O . ARG B 1 223 ? 13.918 -33.909 -81.395 1.00 46.22 202 ARG B O 1
ATOM 4263 N N . LYS B 1 224 ? 12.539 -32.842 -82.701 1.00 44.09 203 LYS B N 1
ATOM 4264 C CA . LYS B 1 224 ? 13.463 -31.677 -82.769 1.00 49.62 203 LYS B CA 1
ATOM 4265 C C . LYS B 1 224 ? 13.070 -30.627 -81.711 1.00 47.67 203 LYS B C 1
ATOM 4266 O O . LYS B 1 224 ? 13.148 -30.954 -80.531 1.00 48.57 203 LYS B O 1
ATOM 4272 N N . TRP B 1 225 ? 12.664 -29.421 -82.241 1.00 49.27 204 TRP B N 1
ATOM 4273 C CA . TRP B 1 225 ? 12.426 -28.323 -81.263 1.00 44.48 204 TRP B CA 1
ATOM 4274 C C . TRP B 1 225 ? 11.196 -28.547 -80.374 1.00 43.48 204 TRP B C 1
ATOM 4275 O O . TRP B 1 225 ? 11.188 -28.004 -79.270 1.00 44.84 204 TRP B O 1
ATOM 4286 N N . LEU B 1 226 ? 10.201 -29.301 -80.828 1.00 40.80 205 LEU B N 1
ATOM 4287 C CA . LEU B 1 226 ? 9.017 -29.633 -80.002 1.00 38.77 205 LEU B CA 1
ATOM 4288 C C . LEU B 1 226 ? 9.368 -30.729 -78.994 1.00 36.95 205 LEU B C 1
ATOM 4289 O O . LEU B 1 226 ? 8.509 -31.016 -78.174 1.00 41.67 205 LEU B O 1
ATOM 4294 N N . ALA B 1 227 ? 10.580 -31.289 -79.049 1.00 35.33 206 ALA B N 1
ATOM 4295 C CA . ALA B 1 227 ? 11.079 -32.279 -78.064 1.00 34.68 206 ALA B CA 1
ATOM 4296 C C . ALA B 1 227 ? 10.092 -33.424 -77.865 1.00 38.51 206 ALA B C 1
ATOM 4297 O O . ALA B 1 227 ? 9.828 -33.793 -76.727 1.00 37.19 206 ALA B O 1
ATOM 4299 N N . GLY B 1 228 ? 9.622 -34.009 -78.952 1.00 32.99 207 GLY B N 1
ATOM 4300 C CA . GLY B 1 228 ? 8.748 -35.169 -78.809 1.00 31.94 207 GLY B CA 1
ATOM 4301 C C . GLY B 1 228 ? 9.502 -36.428 -79.126 1.00 30.70 207 GLY B C 1
ATOM 4302 O O . GLY B 1 228 ? 10.711 -36.371 -79.325 1.00 35.23 207 GLY B O 1
ATOM 4303 N N . PRO B 1 229 ? 8.818 -37.577 -79.155 1.00 30.66 208 PRO B N 1
ATOM 4304 C CA . PRO B 1 229 ? 9.459 -38.832 -79.488 1.00 33.45 208 PRO B CA 1
ATOM 4305 C C . PRO B 1 229 ? 9.981 -38.972 -80.925 1.00 38.15 208 PRO B C 1
ATOM 4306 O O . PRO B 1 229 ? 9.566 -38.243 -81.754 1.00 34.56 208 PRO B O 1
ATOM 4310 N N . ARG B 1 230 ? 10.883 -39.923 -81.155 1.00 40.88 209 ARG B N 1
ATOM 4311 C CA . ARG B 1 230 ? 11.412 -40.191 -82.515 1.00 35.03 209 ARG B CA 1
ATOM 4312 C C . ARG B 1 230 ? 10.378 -41.026 -83.277 1.00 36.45 209 ARG B C 1
ATOM 4313 O O . ARG B 1 230 ? 9.578 -41.690 -82.624 1.00 37.82 209 ARG B O 1
ATOM 4321 N N . GLY B 1 231 ? 10.363 -40.944 -84.608 1.00 33.56 210 GLY B N 1
ATOM 4322 C CA . GLY B 1 231 ? 9.452 -41.777 -85.410 1.00 35.06 210 GLY B CA 1
ATOM 4323 C C . GLY B 1 231 ? 8.128 -41.100 -85.676 1.00 36.71 210 GLY B C 1
ATOM 4324 O O . GLY B 1 231 ? 7.220 -41.760 -86.159 1.00 34.43 210 GLY B O 1
ATOM 4325 N N . VAL B 1 232 ? 8.024 -39.822 -85.342 1.00 38.68 211 VAL B N 1
ATOM 4326 C CA . VAL B 1 232 ? 6.751 -39.075 -85.543 1.00 38.73 211 VAL B CA 1
ATOM 4327 C C . VAL B 1 232 ? 7.032 -37.821 -86.357 1.00 37.91 211 VAL B C 1
ATOM 4328 O O . VAL B 1 232 ? 8.094 -37.215 -86.180 1.00 37.88 211 VAL B O 1
ATOM 4332 N N . GLY B 1 233 ? 6.128 -37.505 -87.267 1.00 37.18 212 GLY B N 1
ATOM 4333 C CA . GLY B 1 233 ? 6.218 -36.268 -88.031 1.00 36.21 212 GLY B CA 1
ATOM 4334 C C . GLY B 1 233 ? 4.797 -35.826 -88.242 1.00 34.49 212 GLY B C 1
ATOM 4335 O O . GLY B 1 233 ? 3.910 -36.620 -87.959 1.00 39.83 212 GLY B O 1
ATOM 4336 N N . VAL B 1 234 ? 4.589 -34.612 -88.711 1.00 33.85 213 VAL B N 1
ATOM 4337 C CA . VAL B 1 234 ? 3.201 -34.190 -89.024 1.00 33.34 213 VAL B CA 1
ATOM 4338 C C . VAL B 1 234 ? 3.159 -33.632 -90.442 1.00 34.50 213 VAL B C 1
ATOM 4339 O O . VAL B 1 234 ? 4.145 -33.036 -90.852 1.00 36.50 213 VAL B O 1
ATOM 4343 N N . LEU B 1 235 ? 2.082 -33.887 -91.173 1.00 34.25 214 LEU B N 1
ATOM 4344 C CA . LEU B 1 235 ? 1.894 -33.294 -92.520 1.00 33.82 214 LEU B CA 1
ATOM 4345 C C . LEU B 1 235 ? 0.511 -32.650 -92.561 1.00 37.81 214 LEU B C 1
ATOM 4346 O O . LEU B 1 235 ? -0.465 -33.311 -92.216 1.00 38.03 214 LEU B O 1
ATOM 4351 N N . ALA B 1 236 ? 0.459 -31.379 -92.931 1.00 44.50 215 ALA B N 1
ATO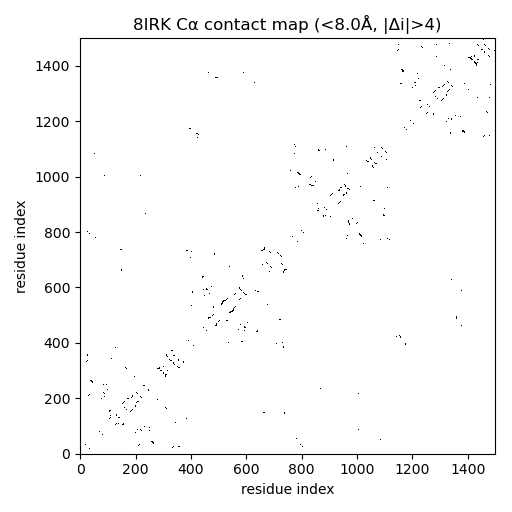M 4352 C CA . ALA B 1 236 ? -0.820 -30.652 -92.981 1.00 46.63 215 ALA B CA 1
ATOM 4353 C C . ALA B 1 236 ? -1.041 -30.115 -94.387 1.00 45.74 215 ALA B C 1
ATOM 4354 O O . ALA B 1 236 ? -0.145 -29.461 -94.901 1.00 45.94 215 ALA B O 1
ATOM 4356 N N . VAL B 1 237 ? -2.204 -30.395 -94.969 1.00 46.67 216 VAL B N 1
ATOM 4357 C CA . VAL B 1 237 ? -2.528 -29.959 -96.353 1.00 49.42 216 VAL B CA 1
ATOM 4358 C C . VAL B 1 237 ? -3.890 -29.264 -96.351 1.00 46.22 216 VAL B C 1
ATOM 4359 O O . VAL B 1 237 ? -4.831 -29.838 -95.808 1.00 44.49 216 VAL B O 1
ATOM 4363 N N . ARG B 1 238 ? -3.997 -28.106 -96.998 1.00 46.61 217 ARG B N 1
ATOM 4364 C CA . ARG B 1 238 ? -5.273 -27.352 -97.085 1.00 47.17 217 ARG B CA 1
ATOM 4365 C C . ARG B 1 238 ? -6.301 -28.168 -97.863 1.00 44.39 217 ARG B C 1
ATOM 4366 O O . ARG B 1 238 ? -5.909 -28.830 -98.820 1.00 50.01 217 ARG B O 1
ATOM 4374 N N . PRO B 1 239 ? -7.598 -28.140 -97.490 1.00 47.04 218 PRO B N 1
ATOM 4375 C CA . PRO B 1 239 ? -8.607 -28.975 -98.138 1.00 44.98 218 PRO B CA 1
ATOM 4376 C C . PRO B 1 239 ? -8.645 -28.921 -99.669 1.00 48.10 218 PRO B C 1
ATOM 4377 O O . PRO B 1 239 ? -8.818 -29.951 -100.267 1.00 47.53 218 PRO B O 1
ATOM 4381 N N . GLU B 1 240 ? -8.489 -27.735 -100.246 1.00 52.67 219 GLU B N 1
ATOM 4382 C CA . GLU B 1 240 ? -8.572 -27.553 -101.715 1.00 60.38 219 GLU B CA 1
ATOM 4383 C C . GLU B 1 240 ? -7.448 -28.327 -102.396 1.00 57.12 219 GLU B C 1
ATOM 4384 O O . GLU B 1 240 ? -7.702 -28.919 -103.440 1.00 61.38 219 GLU B O 1
ATOM 4390 N N . LEU B 1 241 ? -6.248 -28.294 -101.821 1.00 52.90 220 LEU B N 1
ATOM 4391 C CA . LEU B 1 241 ? -5.085 -29.014 -102.392 1.00 45.75 220 LEU B CA 1
ATOM 4392 C C . LEU B 1 241 ? -5.238 -30.506 -102.111 1.00 42.46 220 LEU B C 1
ATOM 4393 O O . LEU B 1 241 ? -5.018 -31.293 -103.021 1.00 40.26 220 LEU B O 1
ATOM 4398 N N . ALA B 1 242 ? -5.642 -30.857 -100.899 1.00 40.07 221 ALA B N 1
ATOM 4399 C CA . ALA B 1 242 ? -5.735 -32.280 -100.514 1.00 48.71 221 ALA B CA 1
ATOM 4400 C C . ALA B 1 242 ? -6.648 -33.042 -101.470 1.00 51.09 221 ALA B C 1
ATOM 4401 O O . ALA B 1 242 ? -6.307 -34.159 -101.828 1.00 54.96 221 ALA B O 1
ATOM 4403 N N . GLU B 1 243 ? -7.767 -32.450 -101.881 1.00 64.73 222 GLU B N 1
ATOM 4404 C CA . GLU B 1 243 ? -8.736 -33.176 -102.740 1.00 64.48 222 GLU B CA 1
ATOM 4405 C C . GLU B 1 243 ? -8.196 -33.315 -104.166 1.00 58.47 222 GLU B C 1
ATOM 4406 O O . GLU B 1 243 ? -8.660 -34.208 -104.870 1.00 53.23 222 GLU B O 1
ATOM 4412 N N . ARG B 1 244 ? -7.233 -32.483 -104.555 1.00 56.14 223 ARG B N 1
ATOM 4413 C CA . ARG B 1 244 ? -6.598 -32.590 -105.893 1.00 56.39 223 ARG B CA 1
ATOM 4414 C C . ARG B 1 244 ? -5.524 -33.673 -105.841 1.00 54.68 223 ARG B C 1
ATOM 4415 O O . ARG B 1 244 ? -5.135 -34.150 -106.902 1.00 50.02 223 ARG B O 1
ATOM 4423 N N . LEU B 1 245 ? -5.075 -34.042 -104.644 1.00 52.68 224 LEU B N 1
ATOM 4424 C CA . LEU B 1 245 ? -3.951 -35.002 -104.506 1.00 50.02 224 LEU B CA 1
ATOM 4425 C C . LEU B 1 245 ? -4.384 -36.414 -104.888 1.00 47.84 224 LEU B C 1
ATOM 4426 O O . LEU B 1 245 ? -5.564 -36.738 -104.720 1.00 38.39 224 LEU B O 1
ATOM 4431 N N . GLN B 1 246 ? -3.435 -37.212 -105.378 1.00 45.39 225 GLN B N 1
ATOM 4432 C CA . GLN B 1 246 ? -3.738 -38.594 -105.823 1.00 56.75 225 GLN B CA 1
ATOM 4433 C C . GLN B 1 246 ? -2.731 -39.575 -105.211 1.00 51.64 225 GLN B C 1
ATOM 4434 O O . GLN B 1 246 ? -1.686 -39.811 -105.822 1.00 46.35 225 GLN B O 1
ATOM 4440 N N . PRO B 1 247 ? -3.004 -40.154 -104.026 1.00 49.96 226 PRO B N 1
ATOM 4441 C CA . PRO B 1 247 ? -2.051 -41.042 -103.360 1.00 55.01 226 PRO B CA 1
ATOM 4442 C C . PRO B 1 247 ? -1.544 -42.290 -104.097 1.00 50.20 226 PRO B C 1
ATOM 4443 O O . PRO B 1 247 ? -2.329 -42.930 -104.753 1.00 53.00 226 PRO B O 1
ATOM 4447 N N . ARG B 1 248 ? -0.267 -42.609 -103.934 1.00 46.87 227 ARG B N 1
ATOM 4448 C CA . ARG B 1 248 ? 0.346 -43.809 -104.555 1.00 45.34 227 ARG B CA 1
ATOM 4449 C C . ARG B 1 248 ? -0.255 -45.073 -103.942 1.00 46.24 227 ARG B C 1
ATOM 4450 O O . ARG B 1 248 ? -0.645 -45.948 -104.696 1.00 55.69 227 ARG B O 1
ATOM 4458 N N . ILE B 1 249 ? -0.280 -45.161 -102.615 1.00 48.01 228 ILE B N 1
ATOM 4459 C CA . ILE B 1 249 ? -0.881 -46.326 -101.914 1.00 50.34 228 ILE B CA 1
ATOM 4460 C C . ILE B 1 249 ? -2.049 -45.797 -101.076 1.00 50.53 228 ILE B C 1
ATOM 4461 O O . ILE B 1 249 ? -1.873 -44.756 -100.450 1.00 60.36 228 ILE B O 1
ATOM 4466 N N . PRO B 1 250 ? -3.239 -46.430 -101.035 1.00 51.58 229 PRO B N 1
ATOM 4467 C CA . PRO B 1 250 ? -3.731 -47.313 -102.091 1.00 52.69 229 PRO B CA 1
ATOM 4468 C C . PRO B 1 250 ? -3.723 -46.745 -103.523 1.00 58.83 229 PRO B C 1
ATOM 4469 O O . PRO B 1 250 ? -3.788 -45.552 -103.683 1.00 64.58 229 PRO B O 1
ATOM 4473 N N . PRO B 1 251 ? -3.660 -47.590 -104.574 1.00 67.77 230 PRO B N 1
ATOM 4474 C CA . PRO B 1 251 ? -3.674 -47.105 -105.947 1.00 70.42 230 PRO B CA 1
ATOM 4475 C C . PRO B 1 251 ? -4.932 -46.263 -106.175 1.00 75.32 230 PRO B C 1
ATOM 4476 O O . PRO B 1 251 ? -5.933 -46.555 -105.546 1.00 66.20 230 PRO B O 1
ATOM 4480 N N . SER B 1 252 ? -4.876 -45.268 -107.064 1.00 83.43 231 SER B N 1
ATOM 4481 C CA . SER B 1 252 ? -6.003 -44.306 -107.210 1.00 90.04 231 SER B CA 1
ATOM 4482 C C . SER B 1 252 ? -7.376 -44.955 -107.417 1.00 98.06 231 SER B C 1
ATOM 4483 O O . SER B 1 252 ? -8.376 -44.308 -107.051 1.00 102.80 231 SER B O 1
ATOM 4486 N N . ASP B 1 253 ? -7.470 -46.167 -107.959 1.00 108.15 232 ASP B N 1
ATOM 4487 C CA . ASP B 1 253 ? -8.796 -46.843 -107.991 1.00 106.91 232 ASP B CA 1
ATOM 4488 C C . ASP B 1 253 ? -9.016 -47.341 -106.568 1.00 108.00 232 ASP B C 1
ATOM 4489 O O . ASP B 1 253 ? -8.243 -48.203 -106.155 1.00 108.00 232 ASP B O 1
ATOM 4494 N N . TRP B 1 254 ? -9.970 -46.771 -105.829 1.00 105.24 233 TRP B N 1
ATOM 4495 C CA . TRP B 1 254 ? -10.114 -47.108 -104.385 1.00 105.76 233 TRP B CA 1
ATOM 4496 C C . TRP B 1 254 ? -11.222 -48.125 -104.113 1.00 114.38 233 TRP B C 1
ATOM 4497 O O . TRP B 1 254 ? -12.368 -47.691 -103.903 1.00 112.92 233 TRP B O 1
ATOM 4499 N N . PRO B 1 255 ? -10.915 -49.432 -103.985 1.00 121.74 234 PRO B N 1
ATOM 4500 C CA . PRO B 1 255 ? -11.925 -50.432 -103.666 1.00 123.38 234 PRO B CA 1
ATOM 4501 C C . PRO B 1 255 ? -12.476 -50.107 -102.269 1.00 130.17 234 PRO B C 1
ATOM 4502 O O . PRO B 1 255 ? -13.662 -50.242 -102.074 1.00 141.05 234 PRO B O 1
ATOM 4506 N N . ILE B 1 256 ? -11.610 -49.681 -101.344 1.00 127.47 235 ILE B N 1
ATOM 4507 C CA . ILE B 1 256 ? -12.107 -49.218 -100.027 1.00 114.99 235 ILE B CA 1
ATOM 4508 C C . ILE B 1 256 ? -12.132 -47.693 -100.106 1.00 111.71 235 ILE B C 1
ATOM 4509 O O . ILE B 1 256 ? -11.054 -47.097 -100.288 1.00 93.89 235 ILE B O 1
ATOM 4511 N N . PRO B 1 257 ? -13.307 -47.029 -100.055 1.00 106.47 236 PRO B N 1
ATOM 4512 C CA . PRO B 1 257 ? -13.345 -45.592 -100.239 1.00 96.54 236 PRO B CA 1
ATOM 4513 C C . PRO B 1 257 ? -12.844 -44.811 -99.020 1.00 85.39 236 PRO B C 1
ATOM 4514 O O . PRO B 1 257 ? -13.434 -44.889 -97.966 1.00 79.06 236 PRO B O 1
ATOM 4518 N N . MET B 1 258 ? -11.756 -44.072 -99.202 1.00 72.67 237 MET B N 1
ATOM 4519 C CA . MET B 1 258 ? -11.269 -43.232 -98.088 1.00 67.92 237 MET B CA 1
ATOM 4520 C C . MET B 1 258 ? -10.769 -41.900 -98.625 1.00 52.26 237 MET B C 1
ATOM 4521 O O . MET B 1 258 ? -10.465 -41.820 -99.821 1.00 49.17 237 MET B O 1
ATOM 4526 N N . SER B 1 259 ? -10.686 -40.911 -97.745 1.00 42.99 238 SER B N 1
ATOM 4527 C CA . SER B 1 259 ? -10.208 -39.572 -98.138 1.00 48.66 238 SER B CA 1
ATOM 4528 C C . SER B 1 259 ? -8.708 -39.600 -98.414 1.00 48.09 238 SER B C 1
ATOM 4529 O O . SER B 1 259 ? -8.046 -40.546 -97.995 1.00 45.99 238 SER B O 1
ATOM 4532 N N . VAL B 1 260 ? -8.202 -38.568 -99.079 1.00 46.05 239 VAL B N 1
ATOM 4533 C CA . VAL B 1 260 ? -6.752 -38.490 -99.401 1.00 45.30 239 VAL B CA 1
ATOM 4534 C C . VAL B 1 260 ? -5.967 -38.487 -98.090 1.00 44.58 239 VAL B C 1
ATOM 4535 O O . VAL B 1 260 ? -4.996 -39.214 -97.992 1.00 45.50 239 VAL B O 1
ATOM 4539 N N . LEU B 1 261 ? -6.406 -37.698 -97.113 1.00 46.19 240 LEU B N 1
ATOM 4540 C CA . LEU B 1 261 ? -5.680 -37.578 -95.827 1.00 46.15 240 LEU B CA 1
ATOM 4541 C C . LEU B 1 261 ? -5.722 -38.914 -95.085 1.00 48.99 240 LEU B C 1
ATOM 4542 O O . LEU B 1 261 ? -4.698 -39.291 -94.519 1.00 43.90 240 LEU B O 1
ATOM 4547 N N . GLU B 1 262 ? -6.848 -39.622 -95.145 1.00 51.59 241 GLU B N 1
ATOM 4548 C CA . GLU B 1 262 ? -6.931 -40.979 -94.548 1.00 55.77 241 GLU B CA 1
ATOM 4549 C C . GLU B 1 262 ? -5.935 -41.911 -95.246 1.00 51.23 241 GLU B C 1
ATOM 4550 O O . GLU B 1 262 ? -5.284 -42.683 -94.546 1.00 54.75 241 GLU B O 1
ATOM 4556 N N . LYS B 1 263 ? -5.819 -41.824 -96.570 1.00 45.43 242 LYS B N 1
ATOM 4557 C CA . LYS B 1 263 ? -4.880 -42.678 -97.336 1.00 47.01 242 LYS B CA 1
ATOM 4558 C C . LYS B 1 263 ? -3.442 -42.314 -96.964 1.00 46.78 242 LYS B C 1
ATOM 4559 O O . LYS B 1 263 ? -2.613 -43.215 -96.887 1.00 48.63 242 LYS B O 1
ATOM 4565 N N . LEU B 1 264 ? -3.157 -41.034 -96.747 1.00 46.84 243 LEU B N 1
ATOM 4566 C CA . LEU B 1 264 ? -1.767 -40.590 -96.470 1.00 49.99 243 LEU B CA 1
ATOM 4567 C C . LEU B 1 264 ? -1.360 -40.942 -95.031 1.00 48.52 243 LEU B C 1
ATOM 4568 O O . LEU B 1 264 ? -0.157 -40.964 -94.764 1.00 51.41 243 LEU B O 1
ATOM 4573 N N . GLU B 1 265 ? -2.322 -41.233 -94.155 1.00 44.87 244 GLU B N 1
ATOM 4574 C CA . GLU B 1 265 ? -2.030 -41.582 -92.738 1.00 47.71 244 GLU B CA 1
ATOM 4575 C C . GLU B 1 265 ? -2.094 -43.098 -92.560 1.00 41.40 244 GLU B C 1
ATOM 4576 O O . GLU B 1 265 ? -1.819 -43.576 -91.456 1.00 44.30 244 GLU B O 1
ATOM 4582 N N . LEU B 1 266 ? -2.414 -43.816 -93.630 1.00 41.86 245 LEU B N 1
ATOM 4583 C CA . LEU B 1 266 ? -2.503 -45.290 -93.568 1.00 43.57 245 LEU B CA 1
ATOM 4584 C C . LEU B 1 266 ? -1.146 -45.885 -93.196 1.00 41.57 245 LEU B C 1
ATOM 4585 O O . LEU B 1 266 ? -0.135 -45.417 -93.715 1.00 39.97 245 LEU B O 1
ATOM 4590 N N . GLY B 1 267 ? -1.144 -46.874 -92.311 1.00 38.19 246 GLY B N 1
ATOM 4591 C CA . GLY B 1 267 ? 0.132 -47.546 -92.041 1.00 37.39 246 GLY B CA 1
ATOM 4592 C C . GLY B 1 267 ? 0.439 -47.882 -90.603 1.00 37.33 246 GLY B C 1
ATOM 4593 O O . GLY B 1 267 ? 0.042 -47.117 -89.728 1.00 36.73 246 GLY B O 1
ATOM 4594 N N . GLU B 1 268 ? 1.178 -48.970 -90.400 1.00 40.98 247 GLU B N 1
ATOM 4595 C CA . GLU B 1 268 ? 1.651 -49.386 -89.066 1.00 37.29 247 GLU B CA 1
ATOM 4596 C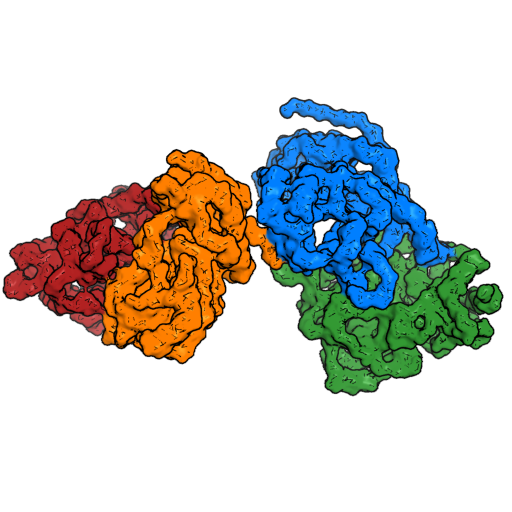 C . GLU B 1 268 ? 2.568 -48.303 -88.532 1.00 37.77 247 GLU B C 1
ATOM 4597 O O . GLU B 1 268 ? 3.405 -47.821 -89.302 1.00 35.48 247 GLU B O 1
ATOM 4603 N N . HIS B 1 269 ? 2.440 -47.992 -87.254 1.00 33.59 248 HIS B N 1
ATOM 4604 C CA . HIS B 1 269 ? 3.207 -46.895 -86.636 1.00 35.68 248 HIS B CA 1
ATOM 4605 C C . HIS B 1 269 ? 3.254 -47.088 -85.122 1.00 38.10 248 HIS B C 1
ATOM 4606 O O . HIS B 1 269 ? 2.498 -47.908 -84.607 1.00 33.68 248 HIS B O 1
ATOM 4613 N N . ASN B 1 270 ? 4.140 -46.359 -84.453 1.00 39.96 249 ASN B N 1
ATOM 4614 C CA . ASN B 1 270 ? 4.159 -46.383 -82.973 1.00 39.73 249 ASN B CA 1
ATOM 4615 C C . ASN B 1 270 ? 3.119 -45.365 -82.529 1.00 37.67 249 ASN B C 1
ATOM 4616 O O . ASN B 1 270 ? 3.386 -44.173 -82.643 1.00 41.60 249 ASN B O 1
ATOM 4621 N N . ALA B 1 271 ? 1.968 -45.849 -82.084 1.00 35.49 250 ALA B N 1
ATOM 4622 C CA . ALA B 1 271 ? 0.881 -44.965 -81.635 1.00 36.32 250 ALA B CA 1
ATOM 4623 C C . ALA B 1 271 ? 1.294 -44.253 -80.349 1.00 37.39 250 ALA B C 1
ATOM 4624 O O . ALA B 1 271 ? 0.981 -43.084 -80.226 1.00 35.53 250 ALA B O 1
ATOM 4626 N N . ALA B 1 272 ? 2.002 -44.938 -79.458 1.00 34.27 251 ALA B N 1
ATOM 4627 C CA . ALA B 1 272 ? 2.422 -44.357 -78.167 1.00 39.83 251 ALA B CA 1
ATOM 4628 C C . ALA B 1 272 ? 3.294 -43.123 -78.383 1.00 40.57 251 ALA B C 1
ATOM 4629 O O . ALA B 1 272 ? 3.175 -42.174 -77.614 1.00 48.05 251 ALA B O 1
ATOM 4631 N N . ALA B 1 273 ? 4.124 -43.141 -79.414 1.00 39.45 252 ALA B N 1
ATOM 4632 C CA . ALA B 1 273 ? 5.045 -42.022 -79.678 1.00 41.62 252 ALA B CA 1
ATOM 4633 C C . ALA B 1 273 ? 4.260 -40.848 -80.249 1.00 41.63 252 ALA B C 1
ATOM 4634 O O . ALA B 1 273 ? 4.685 -39.719 -80.069 1.00 44.49 252 ALA B O 1
ATOM 4636 N N . ARG B 1 274 ? 3.123 -41.122 -80.878 1.00 41.59 253 ARG B N 1
ATOM 4637 C CA . ARG B 1 274 ? 2.259 -40.040 -81.404 1.00 43.30 253 ARG B CA 1
ATOM 4638 C C . ARG B 1 274 ? 1.505 -39.395 -80.233 1.00 40.13 253 ARG B C 1
ATOM 4639 O O . ARG B 1 274 ? 1.241 -38.201 -80.314 1.00 37.67 253 ARG B O 1
ATOM 4647 N N . VAL B 1 275 ? 1.181 -40.160 -79.183 1.00 41.30 254 VAL B N 1
ATOM 4648 C CA . VAL B 1 275 ? 0.558 -39.558 -77.961 1.00 41.93 254 VAL B CA 1
ATOM 4649 C C . VAL B 1 275 ? 1.635 -38.794 -77.189 1.00 36.56 254 VAL B C 1
ATOM 4650 O O . VAL B 1 275 ? 1.328 -37.742 -76.648 1.00 38.93 254 VAL B O 1
ATOM 4654 N N . GLY B 1 276 ? 2.871 -39.277 -77.209 1.00 38.36 255 GLY B N 1
ATOM 4655 C CA . GLY B 1 276 ? 3.956 -38.509 -76.582 1.00 38.81 255 GLY B CA 1
ATOM 4656 C C . GLY B 1 276 ? 4.172 -37.216 -77.329 1.00 40.36 255 GLY B C 1
ATOM 4657 O O . GLY B 1 276 ? 4.444 -36.220 -76.677 1.00 40.08 255 GLY B O 1
ATOM 4658 N N . PHE B 1 277 ? 4.041 -37.237 -78.656 1.00 41.69 256 PHE B N 1
ATOM 4659 C CA . PHE B 1 277 ? 4.147 -35.994 -79.456 1.00 39.86 256 PHE B CA 1
ATOM 4660 C C . PHE B 1 277 ? 3.028 -35.043 -79.044 1.00 38.89 256 PHE B C 1
ATOM 4661 O O . PHE B 1 277 ? 3.288 -33.872 -78.861 1.00 34.98 256 PHE B O 1
ATOM 4669 N N . SER B 1 278 ? 1.815 -35.561 -78.913 1.00 38.01 257 SER B N 1
ATOM 4670 C CA . SER B 1 278 ? 0.649 -34.726 -78.546 1.00 40.41 257 SER B CA 1
ATOM 4671 C C . SER B 1 278 ? 0.920 -34.018 -77.220 1.00 39.22 257 SER B C 1
ATOM 4672 O O . SER B 1 278 ? 0.575 -32.839 -77.112 1.00 42.36 257 SER B O 1
ATOM 4675 N N . VAL B 1 279 ? 1.577 -34.703 -76.290 1.00 39.60 258 VAL B N 1
ATOM 4676 C CA . VAL B 1 279 ? 1.923 -34.114 -74.968 1.00 39.39 258 VAL B CA 1
ATOM 4677 C C . VAL B 1 279 ? 3.029 -33.069 -75.164 1.00 42.90 258 VAL B C 1
ATOM 4678 O O . VAL B 1 279 ? 2.981 -32.047 -74.479 1.00 49.21 258 VAL B O 1
ATOM 4682 N N . ALA B 1 280 ? 3.919 -33.269 -76.137 1.00 42.18 259 ALA B N 1
ATOM 4683 C CA . ALA B 1 280 ? 5.064 -32.354 -76.363 1.00 43.14 259 ALA B CA 1
ATOM 4684 C C . ALA B 1 280 ? 4.666 -31.031 -77.032 1.00 41.37 259 ALA B C 1
ATOM 4685 O O . ALA B 1 280 ? 5.241 -30.011 -76.657 1.00 47.45 259 ALA B O 1
ATOM 4687 N N . VAL B 1 281 ? 3.727 -31.041 -77.981 1.00 43.97 260 VAL B N 1
ATOM 4688 C CA . VAL B 1 281 ? 3.248 -29.758 -78.588 1.00 47.62 260 VAL B CA 1
ATOM 4689 C C . VAL B 1 281 ? 2.362 -29.055 -77.576 1.00 43.97 260 VAL B C 1
ATOM 4690 O O . VAL B 1 281 ? 2.316 -27.830 -77.598 1.00 50.28 260 VAL B O 1
ATOM 4694 N N . GLY B 1 282 ? 1.684 -29.819 -76.732 1.00 41.11 261 GLY B N 1
ATOM 4695 C CA . GLY B 1 282 ? 0.899 -29.196 -75.659 1.00 44.67 261 GLY B CA 1
ATOM 4696 C C . GLY B 1 282 ? 1.813 -28.432 -74.733 1.00 46.48 261 GLY B C 1
ATOM 4697 O O . GLY B 1 282 ? 1.454 -27.326 -74.362 1.00 49.42 261 GLY B O 1
ATOM 4698 N N . GLU B 1 283 ? 2.981 -28.988 -74.427 1.00 46.82 262 GLU B N 1
ATOM 4699 C CA . GLU B 1 283 ? 3.959 -28.322 -73.538 1.00 43.33 262 GLU B CA 1
ATOM 4700 C C . GLU B 1 283 ? 4.432 -27.028 -74.185 1.00 45.49 262 GLU B C 1
ATOM 4701 O O . GLU B 1 283 ? 4.705 -26.073 -73.457 1.00 52.43 262 GLU B O 1
ATOM 4707 N N . HIS B 1 284 ? 4.500 -27.012 -75.510 1.00 48.72 263 HIS B N 1
ATOM 4708 C CA . HIS B 1 284 ? 4.999 -25.823 -76.233 1.00 44.20 263 HIS B CA 1
ATOM 4709 C C . HIS B 1 284 ? 3.968 -24.705 -76.164 1.00 48.58 263 HIS B C 1
ATOM 4710 O O . HIS B 1 284 ? 4.356 -23.561 -75.926 1.00 58.45 263 HIS B O 1
ATOM 4717 N N . LEU B 1 285 ? 2.701 -25.048 -76.363 1.00 47.83 264 LEU B N 1
ATOM 4718 C CA . LEU B 1 285 ? 1.616 -24.042 -76.312 1.00 50.51 264 LEU B CA 1
ATOM 4719 C C . LEU B 1 285 ? 1.498 -23.543 -74.872 1.00 53.14 264 LEU B C 1
ATOM 4720 O O . LEU B 1 285 ? 1.216 -22.358 -74.685 1.00 55.55 264 LEU B O 1
ATOM 4725 N N . ALA B 1 286 ? 1.736 -24.419 -73.895 1.00 52.20 265 ALA B N 1
ATOM 4726 C CA . ALA B 1 286 ? 1.616 -24.057 -72.464 1.00 49.25 265 ALA B CA 1
ATOM 4727 C C . ALA B 1 286 ? 2.738 -23.107 -72.061 1.00 46.15 265 ALA B C 1
ATOM 4728 O O . ALA B 1 286 ? 2.488 -22.204 -71.265 1.00 57.10 265 ALA B O 1
ATOM 4730 N N . ALA B 1 287 ? 3.931 -23.313 -72.603 1.00 49.05 266 ALA B N 1
ATOM 4731 C CA . ALA B 1 287 ? 5.096 -22.470 -72.269 1.00 47.86 266 ALA B CA 1
ATOM 4732 C C . ALA B 1 287 ? 4.961 -21.118 -72.956 1.00 46.58 266 ALA B C 1
ATOM 4733 O O . ALA B 1 287 ? 5.551 -20.153 -72.480 1.00 54.71 266 ALA B O 1
ATOM 4735 N N . GLY B 1 288 ? 4.210 -21.073 -74.047 1.00 52.10 267 GLY B N 1
ATOM 4736 C CA . GLY B 1 288 ? 4.007 -19.811 -74.774 1.00 55.54 267 GLY B CA 1
ATOM 4737 C C . GLY B 1 288 ? 4.841 -19.762 -76.031 1.00 46.04 267 GLY B C 1
ATOM 4738 O O . GLY B 1 288 ? 5.985 -19.341 -75.951 1.00 46.62 267 GLY B O 1
ATOM 4739 N N . PRO B 1 289 ? 4.304 -20.177 -77.190 1.00 45.22 268 PRO B N 1
ATOM 4740 C CA . PRO B 1 289 ? 5.081 -20.227 -78.422 1.00 45.72 268 PRO B CA 1
ATOM 4741 C C . PRO B 1 289 ? 5.927 -18.979 -78.720 1.00 49.43 268 PRO B C 1
ATOM 4742 O O . PRO B 1 289 ? 7.077 -19.134 -79.029 1.00 49.71 268 PRO B O 1
ATOM 4746 N N . THR B 1 290 ? 5.343 -17.786 -78.606 1.00 54.89 269 THR B N 1
ATOM 4747 C CA . THR B 1 290 ? 6.058 -16.517 -78.908 1.00 54.07 269 THR B CA 1
ATOM 4748 C C . THR B 1 290 ? 7.251 -16.351 -77.964 1.00 50.74 269 THR B C 1
ATOM 4749 O O . THR B 1 290 ? 8.325 -16.024 -78.450 1.00 49.16 269 THR B O 1
ATOM 4753 N N . ALA B 1 291 ? 7.064 -16.629 -76.677 1.00 46.61 270 ALA B N 1
ATOM 4754 C CA . ALA B 1 291 ? 8.149 -16.522 -75.679 1.00 47.27 270 ALA B CA 1
ATOM 4755 C C . ALA B 1 291 ? 9.247 -17.546 -75.963 1.00 49.56 270 ALA B C 1
ATOM 4756 O O . ALA B 1 291 ? 10.406 -17.185 -75.833 1.00 48.70 270 ALA B O 1
ATOM 4758 N N . VAL B 1 292 ? 8.880 -18.771 -76.328 1.00 44.58 271 VAL B N 1
ATOM 4759 C CA . VAL B 1 292 ? 9.880 -19.817 -76.689 1.00 47.70 271 VAL B CA 1
ATOM 4760 C C . VAL B 1 292 ? 10.690 -19.336 -77.894 1.00 46.77 271 VAL B C 1
ATOM 4761 O O . VAL B 1 292 ? 11.910 -19.409 -77.831 1.00 43.87 271 VAL B O 1
ATOM 4765 N N . ARG B 1 293 ? 10.021 -18.843 -78.934 1.00 48.46 272 ARG B N 1
ATOM 4766 C CA . ARG B 1 293 ? 10.711 -18.411 -80.170 1.00 49.35 272 ARG B CA 1
ATOM 4767 C C . ARG B 1 293 ? 11.623 -17.229 -79.864 1.00 51.19 272 ARG B C 1
ATOM 4768 O O . ARG B 1 293 ? 12.738 -17.216 -80.381 1.00 58.83 272 ARG B O 1
ATOM 4776 N N . GLU B 1 294 ? 11.146 -16.281 -79.067 1.00 56.26 273 GLU B N 1
ATOM 4777 C CA . GLU B 1 294 ? 11.929 -15.049 -78.736 1.00 59.73 273 GLU B CA 1
ATOM 4778 C C . GLU B 1 294 ? 13.192 -15.478 -77.962 1.00 53.47 273 GLU B C 1
ATOM 4779 O O . GLU B 1 294 ? 14.275 -14.926 -78.223 1.00 54.84 273 GLU B O 1
ATOM 4785 N N . ARG B 1 295 ? 13.058 -16.495 -77.108 1.00 47.37 274 ARG B N 1
ATOM 4786 C CA . ARG B 1 295 ? 14.145 -17.124 -76.322 1.00 44.51 274 ARG B CA 1
ATOM 4787 C C . ARG B 1 295 ? 15.102 -17.854 -77.280 1.00 48.52 274 ARG B C 1
ATOM 4788 O O . ARG B 1 295 ? 16.332 -17.684 -77.151 1.00 45.16 274 ARG B O 1
ATOM 4796 N N . LEU B 1 296 ? 14.596 -18.644 -78.231 1.00 50.45 275 LEU B N 1
ATOM 4797 C CA . LEU B 1 296 ? 15.519 -19.322 -79.200 1.00 54.59 275 LEU B CA 1
ATOM 4798 C C . LEU B 1 296 ? 16.292 -18.263 -80.023 1.00 49.15 275 LEU B C 1
ATOM 4799 O O . LEU B 1 296 ? 17.513 -18.440 -80.232 1.00 42.98 275 LEU B O 1
ATOM 4804 N N . ALA B 1 297 ? 15.644 -17.179 -80.458 1.00 49.68 276 ALA B N 1
ATOM 4805 C CA . ALA B 1 297 ? 16.330 -16.094 -81.210 1.00 48.54 276 ALA B CA 1
ATOM 4806 C C . ALA B 1 297 ? 17.485 -15.559 -80.353 1.00 47.97 276 ALA B C 1
ATOM 4807 O O . ALA B 1 297 ? 18.586 -15.390 -80.867 1.00 50.49 276 ALA B O 1
ATOM 4809 N N . GLU B 1 298 ? 17.237 -15.393 -79.055 1.00 47.91 277 GLU B N 1
ATOM 4810 C CA . GLU B 1 298 ? 18.229 -14.959 -78.044 1.00 51.45 277 GLU B CA 1
ATOM 4811 C C . GLU B 1 298 ? 19.410 -15.934 -78.051 1.00 51.75 277 GLU B C 1
ATOM 4812 O O . GLU B 1 298 ? 20.530 -15.490 -78.290 1.00 54.49 277 GLU B O 1
ATOM 4818 N N . VAL B 1 299 ? 19.142 -17.224 -77.841 1.00 52.78 278 VAL B N 1
ATOM 4819 C CA . VAL B 1 299 ? 20.162 -18.315 -77.817 1.00 55.34 278 VAL B CA 1
ATOM 4820 C C . VAL B 1 299 ? 21.117 -18.107 -78.999 1.00 61.36 278 VAL B C 1
ATOM 4821 O O . VAL B 1 299 ? 22.361 -18.083 -78.771 1.00 60.23 278 VAL B O 1
ATOM 4825 N N . GLY B 1 300 ? 20.530 -17.923 -80.191 1.00 53.77 279 GLY B N 1
ATOM 4826 C CA . GLY B 1 300 ? 21.188 -17.516 -81.449 1.00 53.81 279 GLY B CA 1
ATOM 4827 C C . GLY B 1 300 ? 22.227 -16.434 -81.270 1.00 49.83 279 GLY B C 1
ATOM 4828 O O . GLY B 1 300 ? 23.413 -16.715 -81.553 1.00 49.87 279 GLY B O 1
ATOM 4829 N N . ARG B 1 301 ? 21.808 -15.247 -80.826 1.00 55.37 280 ARG B N 1
ATOM 4830 C CA . ARG B 1 301 ? 22.708 -14.078 -80.592 1.00 58.69 280 ARG B CA 1
ATOM 4831 C C . ARG B 1 301 ? 23.816 -14.496 -79.625 1.00 58.88 280 ARG B C 1
ATOM 4832 O O . ARG B 1 301 ? 24.960 -14.530 -80.068 1.00 59.20 280 ARG B O 1
ATOM 4840 N N . LEU B 1 302 ? 23.465 -14.889 -78.394 1.00 59.49 281 LEU B N 1
ATOM 4841 C CA . LEU B 1 302 ? 24.434 -15.255 -77.326 1.00 57.99 281 LEU B CA 1
ATOM 4842 C C . LEU B 1 302 ? 25.456 -16.213 -77.930 1.00 56.48 281 LEU B C 1
ATOM 4843 O O . LEU B 1 302 ? 26.659 -15.936 -77.774 1.00 57.50 281 LEU B O 1
ATOM 4848 N N . SER B 1 303 ? 24.995 -17.269 -78.617 1.00 57.57 282 SER B N 1
ATOM 4849 C CA . SER B 1 303 ? 25.860 -18.302 -79.268 1.00 57.87 282 SER B CA 1
ATOM 4850 C C . SER B 1 303 ? 26.881 -17.634 -80.215 1.00 55.98 282 SER B C 1
ATOM 4851 O O . SER B 1 303 ? 28.089 -17.885 -80.077 1.00 58.30 282 SER B O 1
ATOM 4854 N N . ARG B 1 304 ? 26.427 -16.748 -81.099 1.00 55.73 283 ARG B N 1
ATOM 4855 C CA . ARG B 1 304 ? 27.273 -16.114 -82.145 1.00 61.98 283 ARG B CA 1
ATOM 4856 C C . ARG B 1 304 ? 28.217 -15.047 -81.556 1.00 64.09 283 ARG B C 1
ATOM 4857 O O . ARG B 1 304 ? 29.338 -14.870 -82.099 1.00 66.52 283 ARG B O 1
ATOM 4865 N N . GLN B 1 305 ? 27.771 -14.334 -80.519 1.00 62.92 284 GLN B N 1
ATOM 4866 C CA . GLN B 1 305 ? 28.621 -13.459 -79.673 1.00 59.25 284 GLN B CA 1
ATOM 4867 C C . GLN B 1 305 ? 29.688 -14.297 -78.942 1.00 66.03 284 GLN B C 1
ATOM 4868 O O . GLN B 1 305 ? 30.879 -14.011 -79.139 1.00 70.42 284 GLN B O 1
ATOM 4874 N N . VAL B 1 306 ? 29.317 -15.331 -78.183 1.00 65.04 285 VAL B N 1
ATOM 4875 C CA . VAL B 1 306 ? 30.303 -16.143 -77.401 1.00 65.77 285 VAL B CA 1
ATOM 4876 C C . VAL B 1 306 ? 31.318 -16.794 -78.351 1.00 66.92 285 VAL B C 1
ATOM 4877 O O . VAL B 1 306 ? 32.499 -16.810 -78.006 1.00 72.78 285 VAL B O 1
ATOM 4881 N N . LEU B 1 307 ? 30.897 -17.269 -79.524 1.00 76.74 286 LEU B N 1
ATOM 4882 C CA . LEU B 1 307 ? 31.792 -17.958 -80.501 1.00 71.94 286 LEU B CA 1
ATOM 4883 C C . LEU B 1 307 ? 32.400 -16.997 -81.535 1.00 66.95 286 LEU B C 1
ATOM 4884 O O . LEU B 1 307 ? 33.065 -17.497 -82.426 1.00 68.09 286 LEU B O 1
ATOM 4889 N N . ALA B 1 308 ? 32.203 -15.680 -81.433 1.00 68.15 287 ALA B N 1
ATOM 4890 C CA . ALA B 1 308 ? 32.791 -14.688 -82.366 1.00 71.01 287 ALA B CA 1
ATOM 4891 C C . ALA B 1 308 ? 34.310 -14.899 -82.479 1.00 71.32 287 ALA B C 1
ATOM 4892 O O . ALA B 1 308 ? 34.805 -14.869 -83.607 1.00 77.38 287 ALA B O 1
ATOM 4894 N N . GLU B 1 309 ? 35.019 -15.158 -81.377 1.00 77.69 288 GLU B N 1
ATOM 4895 C CA . GLU B 1 309 ? 36.507 -15.048 -81.330 1.00 85.25 288 GLU B CA 1
ATOM 4896 C C . GLU B 1 309 ? 37.129 -16.380 -80.913 1.00 80.27 288 GLU B C 1
ATOM 4897 O O . GLU B 1 309 ? 37.603 -16.470 -79.748 1.00 81.93 288 GLU B O 1
ATOM 4903 N N . VAL B 1 310 ? 37.161 -17.331 -81.855 1.00 68.14 289 VAL B N 1
ATOM 4904 C CA . VAL B 1 310 ? 37.700 -18.717 -81.697 1.00 73.11 289 VAL B CA 1
ATOM 4905 C C . VAL B 1 310 ? 38.701 -18.992 -82.824 1.00 75.22 289 VAL B C 1
ATOM 4906 O O . VAL B 1 310 ? 38.326 -18.830 -83.996 1.00 74.34 289 VAL B O 1
ATOM 4910 N N . ASP B 1 311 ? 39.916 -19.433 -82.489 1.00 78.89 290 ASP B N 1
ATOM 4911 C CA . ASP B 1 311 ? 41.001 -19.598 -83.489 1.00 78.58 290 ASP B CA 1
ATOM 4912 C C . ASP B 1 311 ? 40.798 -20.936 -84.208 1.00 76.67 290 ASP B C 1
ATOM 4913 O O . ASP B 1 311 ? 40.935 -22.002 -83.557 1.00 71.82 290 ASP B O 1
ATOM 4918 N N . GLY B 1 312 ? 40.469 -20.869 -85.502 1.00 66.35 291 GLY B N 1
ATOM 4919 C CA . GLY B 1 312 ? 40.258 -22.052 -86.355 1.00 69.70 291 GLY B CA 1
ATOM 4920 C C . GLY B 1 312 ? 38.798 -22.273 -86.718 1.00 67.60 291 GLY B C 1
ATOM 4921 O O . GLY B 1 312 ? 38.523 -23.320 -87.359 1.00 63.09 291 GLY B O 1
ATOM 4922 N N . TRP B 1 313 ? 37.911 -21.333 -86.342 1.00 65.88 292 TRP B N 1
ATOM 4923 C CA . TRP B 1 313 ? 36.447 -21.354 -86.628 1.00 62.48 292 TRP B CA 1
ATOM 4924 C C . TRP B 1 313 ? 35.885 -19.943 -86.862 1.00 63.96 292 TRP B C 1
ATOM 4925 O O . TRP B 1 313 ? 35.948 -19.107 -85.911 1.00 59.07 292 TRP B O 1
ATOM 4936 N N . ARG B 1 314 ? 35.298 -19.699 -88.046 1.00 61.17 293 ARG B N 1
ATOM 4937 C CA . ARG B 1 314 ? 34.395 -18.532 -88.273 1.00 66.74 293 ARG B CA 1
ATOM 4938 C C . ARG B 1 314 ? 32.932 -18.994 -88.140 1.00 66.55 293 ARG B C 1
ATOM 4939 O O . ARG B 1 314 ? 32.623 -20.174 -88.405 1.00 70.84 293 ARG B O 1
ATOM 4947 N N . VAL B 1 315 ? 32.091 -18.071 -87.680 1.00 60.44 294 VAL B N 1
ATOM 4948 C CA . VAL B 1 315 ? 30.625 -18.200 -87.435 1.00 53.95 294 VAL B CA 1
ATOM 4949 C C . VAL B 1 315 ? 29.921 -17.820 -88.734 1.00 53.59 294 VAL B C 1
ATOM 4950 O O . VAL B 1 315 ? 30.254 -16.736 -89.233 1.00 51.05 294 VAL B O 1
ATOM 4954 N N . VAL B 1 316 ? 28.946 -18.597 -89.219 1.00 52.97 295 VAL B N 1
ATOM 4955 C CA . VAL B 1 316 ? 28.373 -18.357 -90.577 1.00 54.64 295 VAL B CA 1
ATOM 4956 C C . VAL B 1 316 ? 27.234 -17.339 -90.498 1.00 52.56 295 VAL B C 1
ATOM 4957 O O . VAL B 1 316 ? 27.036 -16.609 -91.475 1.00 56.02 295 VAL B O 1
ATOM 4961 N N . GLU B 1 317 ? 26.439 -17.368 -89.434 1.00 51.17 296 GLU B N 1
ATOM 4962 C CA . GLU B 1 317 ? 25.121 -16.688 -89.420 1.00 51.70 296 GLU B CA 1
ATOM 4963 C C . GLU B 1 317 ? 25.339 -15.270 -88.941 1.00 48.76 296 GLU B C 1
ATOM 4964 O O . GLU B 1 317 ? 26.037 -15.064 -87.951 1.00 49.81 296 GLU B O 1
ATOM 4970 N N . PRO B 1 318 ? 24.736 -14.262 -89.596 1.00 48.37 297 PRO B N 1
ATOM 4971 C CA . PRO B 1 318 ? 24.664 -12.928 -89.007 1.00 52.17 297 PRO B CA 1
ATOM 4972 C C . PRO B 1 318 ? 24.216 -13.106 -87.553 1.00 59.75 297 PRO B C 1
ATOM 4973 O O . PRO B 1 318 ? 23.412 -13.988 -87.276 1.00 68.79 297 PRO B O 1
ATOM 4977 N N . VAL B 1 319 ? 24.804 -12.326 -86.656 1.00 65.00 298 VAL B N 1
ATOM 4978 C CA . VAL B 1 319 ? 24.552 -12.396 -85.186 1.00 66.25 298 VAL B CA 1
ATOM 4979 C C . VAL B 1 319 ? 23.040 -12.432 -84.904 1.00 68.45 298 VAL B C 1
ATOM 4980 O O . VAL B 1 319 ? 22.622 -13.291 -84.118 1.00 73.62 298 VAL B O 1
ATOM 4984 N N . ASP B 1 320 ? 22.242 -11.563 -85.533 1.00 71.01 299 ASP B N 1
ATOM 4985 C CA . ASP B 1 320 ? 20.874 -11.208 -85.060 1.00 68.09 299 ASP B CA 1
ATOM 4986 C C . ASP B 1 320 ? 19.822 -12.115 -85.706 1.00 63.26 299 ASP B C 1
ATOM 4987 O O . ASP B 1 320 ? 18.630 -11.847 -85.536 1.00 52.92 299 ASP B O 1
ATOM 4992 N N . GLN B 1 321 ? 20.227 -13.165 -86.410 1.00 63.61 300 GLN B N 1
ATOM 4993 C CA . GLN B 1 321 ? 19.253 -14.078 -87.050 1.00 56.25 300 GLN B CA 1
ATOM 4994 C C . GLN B 1 321 ? 18.396 -14.680 -85.948 1.00 54.45 300 GLN B C 1
ATOM 4995 O O . GLN B 1 321 ? 18.914 -15.247 -84.989 1.00 47.39 300 GLN B O 1
ATOM 5001 N N . PRO B 1 322 ? 17.057 -14.573 -86.057 1.00 51.49 301 PRO B N 1
ATOM 5002 C CA . PRO B 1 322 ? 16.147 -14.962 -84.972 1.00 52.55 301 PRO B CA 1
ATOM 5003 C C . PRO B 1 322 ? 16.017 -16.487 -84.865 1.00 51.92 301 PRO B C 1
ATOM 5004 O O . PRO B 1 322 ? 14.922 -17.033 -84.958 1.00 51.04 301 PRO B O 1
ATOM 5008 N N . THR B 1 323 ? 17.144 -17.133 -84.602 1.00 49.50 302 THR B N 1
ATOM 5009 C CA . THR B 1 323 ? 17.313 -18.595 -84.740 1.00 51.96 302 THR B CA 1
ATOM 5010 C C . THR B 1 323 ? 18.307 -19.077 -83.698 1.00 47.29 302 THR B C 1
ATOM 5011 O O . THR B 1 323 ? 19.200 -18.294 -83.416 1.00 45.73 302 THR B O 1
ATOM 5015 N N . ALA B 1 324 ? 18.215 -20.331 -83.253 1.00 44.69 303 ALA B N 1
ATOM 5016 C CA . ALA B 1 324 ? 19.122 -20.929 -82.236 1.00 48.31 303 ALA B CA 1
ATOM 5017 C C . ALA B 1 324 ? 20.157 -21.844 -82.880 1.00 46.67 303 ALA B C 1
ATOM 5018 O O . ALA B 1 324 ? 20.999 -22.390 -82.130 1.00 53.21 303 ALA B O 1
ATOM 5020 N N . ILE B 1 325 ? 20.038 -22.044 -84.195 1.00 45.70 304 ILE B N 1
ATOM 5021 C CA . ILE B 1 325 ? 21.015 -22.758 -85.069 1.00 46.82 304 ILE B CA 1
ATOM 5022 C C . ILE B 1 325 ? 22.201 -21.824 -85.364 1.00 48.76 304 ILE B C 1
ATOM 5023 O O . ILE B 1 325 ? 22.016 -20.762 -85.993 1.00 52.02 304 ILE B O 1
ATOM 5028 N N . THR B 1 326 ? 23.390 -22.211 -84.912 1.00 50.07 305 THR B N 1
ATOM 5029 C CA . THR B 1 326 ? 24.656 -21.507 -85.213 1.00 51.89 305 THR B CA 1
ATOM 5030 C C . THR B 1 326 ? 25.635 -22.527 -85.805 1.00 55.14 305 THR B C 1
ATOM 5031 O O . THR B 1 326 ? 25.783 -23.630 -85.227 1.00 55.00 305 THR B O 1
ATOM 5035 N N . THR B 1 327 ? 26.238 -22.167 -86.946 1.00 54.95 306 THR B N 1
ATOM 5036 C CA . THR B 1 327 ? 27.209 -23.004 -87.691 1.00 54.63 306 THR B CA 1
ATOM 5037 C C . THR B 1 327 ? 28.582 -22.320 -87.714 1.00 53.14 306 THR B C 1
ATOM 5038 O O . THR B 1 327 ? 28.655 -21.048 -87.742 1.00 56.65 306 THR B O 1
ATOM 5042 N N . LEU B 1 328 ? 29.600 -23.176 -87.698 1.00 48.21 307 LEU B N 1
ATOM 5043 C CA . LEU B 1 328 ? 31.037 -22.862 -87.610 1.00 53.45 307 LEU B CA 1
ATOM 5044 C C . LEU B 1 328 ? 31.767 -23.566 -88.762 1.00 58.09 307 LEU B C 1
ATOM 5045 O O . LEU B 1 328 ? 31.693 -24.818 -88.869 1.00 51.37 307 LEU B O 1
ATOM 5050 N N . GLU B 1 329 ? 32.418 -22.783 -89.621 1.00 62.98 308 GLU B N 1
ATOM 5051 C CA . GLU B 1 329 ? 33.306 -23.279 -90.705 1.00 65.11 308 GLU B CA 1
ATOM 5052 C C . GLU B 1 329 ? 34.742 -23.282 -90.168 1.00 66.29 308 GLU B C 1
ATOM 5053 O O . GLU B 1 329 ? 35.127 -22.259 -89.554 1.00 63.40 308 GLU B O 1
ATOM 5059 N N . SER B 1 330 ? 35.492 -24.377 -90.357 1.00 62.17 309 SER B N 1
ATOM 5060 C CA . SER B 1 330 ? 36.947 -24.451 -90.051 1.00 63.34 309 SER B CA 1
ATOM 5061 C C . SER B 1 330 ? 37.738 -23.489 -90.954 1.00 69.47 309 SER B C 1
ATOM 5062 O O . SER B 1 330 ? 37.463 -23.494 -92.183 1.00 68.86 309 SER B O 1
ATOM 5065 N N . THR B 1 331 ? 38.676 -22.701 -90.394 1.00 73.40 310 THR B N 1
ATOM 5066 C CA . THR B 1 331 ? 39.580 -21.804 -91.180 1.00 73.72 310 THR B CA 1
ATOM 5067 C C . THR B 1 331 ? 40.980 -22.421 -91.329 1.00 72.82 310 THR B C 1
ATOM 5068 O O . THR B 1 331 ? 41.778 -21.792 -92.021 1.00 75.12 310 THR B O 1
ATOM 5072 N N . ASP B 1 332 ? 41.259 -23.609 -90.770 1.00 65.89 311 ASP B N 1
ATOM 5073 C CA . ASP B 1 332 ? 42.507 -24.365 -91.077 1.00 65.32 311 ASP B CA 1
ATOM 5074 C C . ASP B 1 332 ? 42.222 -25.858 -91.323 1.00 63.65 311 ASP B C 1
ATOM 5075 O O . ASP B 1 332 ? 42.903 -26.684 -90.695 1.00 67.99 311 ASP B O 1
ATOM 5080 N N . GLY B 1 333 ? 41.247 -26.189 -92.183 1.00 62.62 312 GLY B N 1
ATOM 5081 C CA . GLY B 1 333 ? 40.949 -27.542 -92.715 1.00 61.74 312 GLY B CA 1
ATOM 5082 C C . GLY B 1 333 ? 40.586 -28.635 -91.695 1.00 68.26 312 GLY B C 1
ATOM 5083 O O . GLY B 1 333 ? 40.732 -29.831 -92.050 1.00 59.47 312 GLY B O 1
ATOM 5084 N N . ALA B 1 334 ? 40.087 -28.311 -90.493 1.00 74.54 313 ALA B N 1
ATOM 5085 C CA . ALA B 1 334 ? 39.586 -29.319 -89.516 1.00 70.57 313 ALA B CA 1
ATOM 5086 C C . ALA B 1 334 ? 38.307 -29.981 -90.057 1.00 59.69 313 ALA B C 1
ATOM 5087 O O . ALA B 1 334 ? 37.609 -29.355 -90.857 1.00 61.81 313 ALA B O 1
ATOM 5089 N N . ASP B 1 335 ? 38.051 -31.226 -89.673 1.00 54.93 314 ASP B N 1
ATOM 5090 C CA . ASP B 1 335 ? 36.879 -32.023 -90.125 1.00 61.13 314 ASP B CA 1
ATOM 5091 C C . ASP B 1 335 ? 35.800 -32.069 -89.039 1.00 64.13 314 ASP B C 1
ATOM 5092 O O . ASP B 1 335 ? 35.882 -32.835 -88.072 1.00 59.97 314 ASP B O 1
ATOM 5097 N N . PRO B 1 336 ? 34.695 -31.322 -89.238 1.00 58.37 315 PRO B N 1
ATOM 5098 C CA . PRO B 1 336 ? 33.614 -31.293 -88.266 1.00 55.03 315 PRO B CA 1
ATOM 5099 C C . PRO B 1 336 ? 33.333 -32.680 -87.690 1.00 52.40 315 PRO B C 1
ATOM 5100 O O . PRO B 1 336 ? 33.289 -32.850 -86.492 1.00 56.24 315 PRO B O 1
ATOM 5104 N N . ALA B 1 337 ? 33.162 -33.661 -88.557 1.00 51.96 316 ALA B N 1
ATOM 5105 C CA . ALA B 1 337 ? 32.847 -35.028 -88.101 1.00 51.70 316 ALA B CA 1
ATOM 5106 C C . ALA B 1 337 ? 33.780 -35.350 -86.929 1.00 55.82 316 ALA B C 1
ATOM 5107 O O . ALA B 1 337 ? 33.272 -35.597 -85.835 1.00 58.90 316 ALA B O 1
ATOM 5109 N N . SER B 1 338 ? 35.097 -35.267 -87.151 1.00 64.23 317 SER B N 1
ATOM 5110 C CA . SER B 1 338 ? 36.167 -35.679 -86.201 1.00 60.60 317 SER B CA 1
ATOM 5111 C C . SER B 1 338 ? 36.086 -34.833 -84.939 1.00 57.92 317 SER B C 1
ATOM 5112 O O . SER B 1 338 ? 36.283 -35.375 -83.847 1.00 57.63 317 SER B O 1
ATOM 5115 N N . VAL B 1 339 ? 35.779 -33.555 -85.090 1.00 53.76 318 VAL B N 1
ATOM 5116 C CA . VAL B 1 339 ? 35.654 -32.650 -83.920 1.00 55.53 318 VAL B CA 1
ATOM 5117 C C . VAL B 1 339 ? 34.414 -33.049 -83.111 1.00 52.00 318 VAL B C 1
ATOM 5118 O O . VAL B 1 339 ? 34.508 -33.121 -81.897 1.00 57.65 318 VAL B O 1
ATOM 5122 N N . ARG B 1 340 ? 33.311 -33.398 -83.751 1.00 50.98 319 ARG B N 1
ATOM 5123 C CA . ARG B 1 340 ? 32.106 -33.831 -83.006 1.00 55.12 319 ARG B CA 1
ATOM 5124 C C . ARG B 1 340 ? 32.447 -35.062 -82.161 1.00 54.48 319 ARG B C 1
ATOM 5125 O O . ARG B 1 340 ? 32.113 -35.054 -80.954 1.00 66.51 319 ARG B O 1
ATOM 5133 N N . SER B 1 341 ? 33.043 -36.091 -82.769 1.00 57.52 320 SER B N 1
ATOM 5134 C CA . SER B 1 341 ? 33.385 -37.376 -82.093 1.00 53.40 320 SER B CA 1
ATOM 5135 C C . SER B 1 341 ? 34.201 -37.069 -80.852 1.00 52.08 320 SER B C 1
ATOM 5136 O O . SER B 1 341 ? 33.903 -37.625 -79.792 1.00 55.69 320 SER B O 1
ATOM 5139 N N . TRP B 1 342 ? 35.176 -36.185 -81.023 1.00 48.32 321 TRP B N 1
ATOM 5140 C CA . TRP B 1 342 ? 36.098 -35.779 -79.953 1.00 55.89 321 TRP B CA 1
ATOM 5141 C C . TRP B 1 342 ? 35.261 -35.093 -78.871 1.00 57.83 321 TRP B C 1
ATOM 5142 O O . TRP B 1 342 ? 35.171 -35.624 -77.746 1.00 50.79 321 TRP B O 1
ATOM 5153 N N . LEU B 1 343 ? 34.594 -34.005 -79.248 1.00 60.23 322 LEU B N 1
ATOM 5154 C CA . LEU B 1 343 ? 33.685 -33.255 -78.358 1.00 52.47 322 LEU B CA 1
ATOM 5155 C C . LEU B 1 343 ? 32.833 -34.238 -77.552 1.00 52.23 322 LEU B C 1
ATOM 5156 O O . LEU B 1 343 ? 32.740 -34.042 -76.331 1.00 57.31 322 LEU B O 1
ATOM 5161 N N . ILE B 1 344 ? 32.306 -35.303 -78.152 1.00 47.34 323 ILE B N 1
ATOM 5162 C CA . ILE B 1 344 ? 31.493 -36.293 -77.373 1.00 54.49 323 ILE B CA 1
ATOM 5163 C C . ILE B 1 344 ? 32.396 -37.104 -76.431 1.00 55.35 323 ILE B C 1
ATOM 5164 O O . ILE B 1 344 ? 32.152 -37.075 -75.222 1.00 54.73 323 ILE B O 1
ATOM 5169 N N . ALA B 1 345 ? 33.370 -37.846 -76.972 1.00 61.75 324 ALA B N 1
ATOM 5170 C CA . ALA B 1 345 ? 34.115 -38.900 -76.235 1.00 63.07 324 ALA B CA 1
ATOM 5171 C C . ALA B 1 345 ? 34.968 -38.271 -75.130 1.00 59.74 324 ALA B C 1
ATOM 5172 O O . ALA B 1 345 ? 35.067 -38.908 -74.088 1.00 54.35 324 ALA B O 1
ATOM 5174 N N . GLU B 1 346 ? 35.479 -37.054 -75.350 1.00 60.18 325 GLU B N 1
ATOM 5175 C CA . GLU B 1 346 ? 36.470 -36.343 -74.494 1.00 64.47 325 GLU B CA 1
ATOM 5176 C C . GLU B 1 346 ? 35.818 -35.248 -73.630 1.00 66.01 325 GLU B C 1
ATOM 5177 O O . GLU B 1 346 ? 36.339 -34.961 -72.544 1.00 72.86 325 GLU B O 1
ATOM 5183 N N . ARG B 1 347 ? 34.738 -34.616 -74.074 1.00 67.49 326 ARG B N 1
ATOM 5184 C CA . ARG B 1 347 ? 34.147 -33.475 -73.327 1.00 63.02 326 ARG B CA 1
ATOM 5185 C C . ARG B 1 347 ? 32.697 -33.746 -72.923 1.00 54.58 326 ARG B C 1
ATOM 5186 O O . ARG B 1 347 ? 32.192 -32.971 -72.120 1.00 57.51 326 ARG B O 1
ATOM 5194 N N . GLY B 1 348 ? 32.030 -34.760 -73.469 1.00 52.26 327 GLY B N 1
ATOM 5195 C CA . GLY B 1 348 ? 30.588 -34.972 -73.206 1.00 58.17 327 GLY B CA 1
ATOM 5196 C C . GLY B 1 348 ? 29.690 -33.937 -73.888 1.00 55.98 327 GLY B C 1
ATOM 5197 O O . GLY B 1 348 ? 28.520 -33.800 -73.497 1.00 55.41 327 GLY B O 1
ATOM 5198 N N . ILE B 1 349 ? 30.193 -33.280 -74.924 1.00 52.96 328 ILE B N 1
ATOM 5199 C CA . ILE B 1 349 ? 29.484 -32.210 -75.678 1.00 61.39 328 ILE B CA 1
ATOM 5200 C C . ILE B 1 349 ? 28.916 -32.771 -76.999 1.00 60.31 328 ILE B C 1
ATOM 5201 O O . ILE B 1 349 ? 29.694 -33.244 -77.870 1.00 58.97 328 ILE B O 1
ATOM 5206 N N . VAL B 1 350 ? 27.595 -32.660 -77.162 1.00 55.61 329 VAL B N 1
ATOM 5207 C CA . VAL B 1 350 ? 26.861 -33.155 -78.355 1.00 56.77 329 VAL B CA 1
ATOM 5208 C C . VAL B 1 350 ? 26.646 -31.994 -79.336 1.00 53.35 329 VAL B C 1
ATOM 5209 O O . VAL B 1 350 ? 26.041 -30.979 -78.968 1.00 55.63 329 VAL B O 1
ATOM 5213 N N . THR B 1 351 ? 27.193 -32.139 -80.537 1.00 53.10 330 THR B N 1
ATOM 5214 C CA . THR B 1 351 ? 27.006 -31.231 -81.696 1.00 48.42 330 THR B CA 1
ATOM 5215 C C . THR B 1 351 ? 26.555 -32.058 -82.889 1.00 44.55 330 THR B C 1
ATOM 5216 O O . THR B 1 351 ? 26.376 -33.258 -82.756 1.00 42.40 330 THR B O 1
ATOM 5220 N N . THR B 1 352 ? 26.380 -31.420 -84.030 1.00 50.66 331 THR B N 1
ATOM 5221 C CA . THR B 1 352 ? 26.147 -32.116 -85.312 1.00 47.04 331 THR B CA 1
ATOM 5222 C C . THR B 1 352 ? 27.249 -31.682 -86.281 1.00 47.41 331 THR B C 1
ATOM 5223 O O . THR B 1 352 ? 27.654 -30.494 -86.268 1.00 41.06 331 THR B O 1
ATOM 5227 N N . ALA B 1 353 ? 27.758 -32.635 -87.055 1.00 52.78 332 ALA B N 1
ATOM 5228 C CA . ALA B 1 353 ? 28.660 -32.366 -88.197 1.00 56.48 332 ALA B CA 1
ATOM 5229 C C . ALA B 1 353 ? 27.824 -32.382 -89.469 1.00 50.59 332 ALA B C 1
ATOM 5230 O O . ALA B 1 353 ? 27.240 -33.447 -89.769 1.00 54.30 332 ALA B O 1
ATOM 5232 N N . CYS B 1 354 ? 27.745 -31.255 -90.166 1.00 44.56 333 CYS B N 1
ATOM 5233 C CA . CYS B 1 354 ? 27.006 -31.175 -91.456 1.00 57.51 333 CYS B CA 1
ATOM 5234 C C . CYS B 1 354 ? 27.944 -31.400 -92.653 1.00 54.66 333 CYS B C 1
ATOM 5235 O O . CYS B 1 354 ? 28.802 -30.535 -92.932 1.00 61.42 333 CYS B O 1
ATOM 5238 N N . GLU B 1 355 ? 27.785 -32.519 -93.346 1.00 52.31 334 GLU B N 1
ATOM 5239 C CA . GLU B 1 355 ? 28.539 -32.821 -94.588 1.00 51.33 334 GLU B CA 1
ATOM 5240 C C . GLU B 1 355 ? 27.939 -32.001 -95.730 1.00 56.35 334 GLU B C 1
ATOM 5241 O O . GLU B 1 355 ? 26.871 -31.391 -95.536 1.00 59.50 334 GLU B O 1
ATOM 5247 N N . LEU B 1 356 ? 28.615 -31.967 -96.878 1.00 64.98 335 LEU B N 1
ATOM 5248 C CA . LEU B 1 356 ? 28.186 -31.219 -98.096 1.00 55.56 335 LEU B CA 1
ATOM 5249 C C . LEU B 1 356 ? 26.844 -31.753 -98.585 1.00 55.28 335 LEU B C 1
ATOM 5250 O O . LEU B 1 356 ? 26.039 -30.963 -99.157 1.00 52.64 335 LEU B O 1
ATOM 5255 N N . ALA B 1 357 ? 26.658 -33.068 -98.432 1.00 46.75 336 ALA B N 1
ATOM 5256 C CA . ALA B 1 357 ? 25.446 -33.798 -98.872 1.00 50.80 336 ALA B CA 1
ATOM 5257 C C . ALA B 1 357 ? 24.172 -33.146 -98.317 1.00 51.09 336 ALA B C 1
ATOM 5258 O O . ALA B 1 357 ? 23.135 -33.359 -98.920 1.00 50.52 336 ALA B O 1
ATOM 5260 N N . ARG B 1 358 ? 24.238 -32.425 -97.193 1.00 53.18 337 ARG B N 1
ATOM 5261 C CA . ARG B 1 358 ? 23.048 -31.849 -96.519 1.00 53.56 337 ARG B CA 1
ATOM 5262 C C . ARG B 1 358 ? 22.448 -30.731 -97.358 1.00 50.97 337 ARG B C 1
ATOM 5263 O O . ARG B 1 358 ? 21.261 -30.449 -97.183 1.00 54.05 337 ARG B O 1
ATOM 5271 N N . ALA B 1 359 ? 23.253 -30.094 -98.196 1.00 52.93 338 ALA B N 1
ATOM 5272 C CA . ALA B 1 359 ? 22.810 -29.005 -99.092 1.00 54.56 338 ALA B CA 1
ATOM 5273 C C . ALA B 1 359 ? 23.809 -28.936 -100.241 1.00 53.93 338 ALA B C 1
ATOM 5274 O O . ALA B 1 359 ? 24.645 -28.029 -100.313 1.00 46.00 338 ALA B O 1
ATOM 5276 N N . PRO B 1 360 ? 23.742 -29.937 -101.149 1.00 51.10 339 PRO B N 1
ATOM 5277 C CA . PRO B 1 360 ? 24.759 -30.135 -102.185 1.00 52.87 339 PRO B CA 1
ATOM 5278 C C . PRO B 1 360 ? 24.864 -29.006 -103.233 1.00 53.15 339 PRO B C 1
ATOM 5279 O O . PRO B 1 360 ? 25.832 -29.002 -103.944 1.00 56.75 339 PRO B O 1
ATOM 5283 N N . PHE B 1 361 ? 23.919 -28.065 -103.277 1.00 55.79 340 PHE B N 1
ATOM 5284 C CA . PHE B 1 361 ? 23.911 -26.940 -104.245 1.00 57.99 340 PHE B CA 1
ATOM 5285 C C . PHE B 1 361 ? 24.258 -25.626 -103.546 1.00 57.04 340 PHE B C 1
ATOM 5286 O O . PHE B 1 361 ? 24.250 -24.629 -104.262 1.00 60.52 340 PHE B O 1
ATOM 5294 N N . GLU B 1 362 ? 24.568 -25.625 -102.239 1.00 62.09 341 GLU B N 1
ATOM 5295 C CA . GLU B 1 362 ? 24.933 -24.398 -101.455 1.00 57.46 341 GLU B CA 1
ATOM 5296 C C . GLU B 1 362 ? 26.275 -24.603 -100.753 1.00 58.04 341 GLU B C 1
ATOM 5297 O O . GLU B 1 362 ? 27.070 -23.677 -100.731 1.00 63.02 341 GLU B O 1
ATOM 5303 N N . MET B 1 363 ? 26.530 -25.753 -100.147 1.00 61.35 342 MET B N 1
ATOM 5304 C CA . MET B 1 363 ? 27.703 -25.860 -99.246 1.00 65.92 342 MET B CA 1
ATOM 5305 C C . MET B 1 363 ? 28.947 -26.177 -100.080 1.00 67.68 342 MET B C 1
ATOM 5306 O O . MET B 1 363 ? 28.934 -27.199 -100.793 1.00 63.49 342 MET B O 1
ATOM 5311 N N . ARG B 1 364 ? 29.967 -25.318 -100.013 1.00 66.97 343 ARG B N 1
ATOM 5312 C CA . ARG B 1 364 ? 31.290 -25.579 -100.632 1.00 66.98 343 ARG B CA 1
ATOM 5313 C C . ARG B 1 364 ? 32.183 -26.233 -99.565 1.00 66.96 343 ARG B C 1
ATOM 5314 O O . ARG B 1 364 ? 33.180 -26.841 -99.942 1.00 67.48 343 ARG B O 1
ATOM 5322 N N . THR B 1 365 ? 31.841 -26.166 -98.275 1.00 65.58 344 THR B N 1
ATOM 5323 C CA . THR B 1 365 ? 32.706 -26.732 -97.198 1.00 63.94 344 THR B CA 1
ATOM 5324 C C . THR B 1 365 ? 31.849 -27.119 -95.987 1.00 57.30 344 THR B C 1
ATOM 5325 O O . THR B 1 365 ? 30.888 -26.437 -95.651 1.00 66.64 344 THR B O 1
ATOM 5329 N N . PRO B 1 366 ? 32.154 -28.233 -95.283 1.00 52.30 345 PRO B N 1
ATOM 5330 C CA . PRO B 1 366 ? 31.301 -28.724 -94.198 1.00 57.41 345 PRO B CA 1
ATOM 5331 C C . PRO B 1 366 ? 31.376 -27.857 -92.924 1.00 56.21 345 PRO B C 1
ATOM 5332 O O . PRO B 1 366 ? 32.203 -26.977 -92.860 1.00 57.04 345 PRO B O 1
ATOM 5336 N N . VAL B 1 367 ? 30.460 -28.042 -91.972 1.00 53.64 346 VAL B N 1
ATOM 5337 C CA . VAL B 1 367 ? 30.326 -27.119 -90.798 1.00 51.93 346 VAL B CA 1
ATOM 5338 C C . VAL B 1 367 ? 29.958 -27.947 -89.572 1.00 48.85 346 VAL B C 1
ATOM 5339 O O . VAL B 1 367 ? 29.268 -28.976 -89.716 1.00 48.32 346 VAL B O 1
ATOM 5343 N N . LEU B 1 368 ? 30.392 -27.483 -88.411 1.00 51.23 347 LEU B N 1
ATOM 5344 C CA . LEU B 1 368 ? 29.903 -27.941 -87.087 1.00 55.17 347 LEU B CA 1
ATOM 5345 C C . LEU B 1 368 ? 28.688 -27.096 -86.658 1.00 53.87 347 LEU B C 1
ATOM 5346 O O . LEU B 1 368 ? 28.804 -25.847 -86.606 1.00 50.71 347 LEU B O 1
ATOM 5351 N N . ARG B 1 369 ? 27.565 -27.759 -86.348 1.00 52.38 348 ARG B N 1
ATOM 5352 C CA . ARG B 1 369 ? 26.279 -27.096 -85.992 1.00 56.22 348 ARG B CA 1
ATOM 5353 C C . ARG B 1 369 ? 26.000 -27.139 -84.474 1.00 55.56 348 ARG B C 1
ATOM 5354 O O . ARG B 1 369 ? 25.903 -28.266 -83.897 1.00 52.13 348 ARG B O 1
ATOM 5362 N N . ILE B 1 370 ? 25.771 -25.950 -83.894 1.00 55.97 349 ILE B N 1
ATOM 5363 C CA . ILE B 1 370 ? 25.241 -25.704 -82.509 1.00 58.45 349 ILE B CA 1
ATOM 5364 C C . ILE B 1 370 ? 23.719 -25.434 -82.616 1.00 59.25 349 ILE B C 1
ATOM 5365 O O . ILE B 1 370 ? 23.300 -24.521 -83.411 1.00 50.42 349 ILE B O 1
ATOM 5370 N N . SER B 1 371 ? 22.906 -26.236 -81.904 1.00 52.43 350 SER B N 1
ATOM 5371 C CA . SER B 1 371 ? 21.423 -26.100 -81.844 1.00 53.43 350 SER B CA 1
ATOM 5372 C C . SER B 1 371 ? 20.927 -26.214 -80.401 1.00 53.71 350 SER B C 1
ATOM 5373 O O . SER B 1 371 ? 20.183 -27.130 -80.047 1.00 58.65 350 SER B O 1
ATOM 5376 N N . PRO B 1 372 ? 21.310 -25.281 -79.499 1.00 52.03 351 PRO B N 1
ATOM 5377 C CA . PRO B 1 372 ? 20.949 -25.397 -78.086 1.00 48.11 351 PRO B CA 1
ATOM 5378 C C . PRO B 1 372 ? 19.494 -24.950 -77.912 1.00 43.78 351 PRO B C 1
ATOM 5379 O O . PRO B 1 372 ? 19.090 -24.100 -78.634 1.00 47.57 351 PRO B O 1
ATOM 5383 N N . HIS B 1 373 ? 18.745 -25.546 -76.990 1.00 46.12 352 HIS B N 1
ATOM 5384 C CA . HIS B 1 373 ? 17.327 -25.187 -76.714 1.00 43.33 352 HIS B CA 1
ATOM 5385 C C . HIS B 1 373 ? 17.288 -24.089 -75.618 1.00 48.40 352 HIS B C 1
ATOM 5386 O O . HIS B 1 373 ? 18.330 -23.497 -75.341 1.00 51.84 352 HIS B O 1
ATOM 5393 N N . VAL B 1 374 ? 16.150 -23.801 -74.986 1.00 52.35 353 VAL B N 1
ATOM 5394 C CA . VAL B 1 374 ? 15.940 -22.548 -74.191 1.00 49.84 353 VAL B CA 1
ATOM 5395 C C . VAL B 1 374 ? 16.772 -22.593 -72.902 1.00 48.95 353 VAL B C 1
ATOM 5396 O O . VAL B 1 374 ? 17.037 -21.536 -72.329 1.00 57.60 353 VAL B O 1
ATOM 5400 N N . ASP B 1 375 ? 17.221 -23.776 -72.524 1.00 47.79 354 ASP B N 1
ATOM 5401 C CA . ASP B 1 375 ? 17.872 -24.100 -71.234 1.00 47.88 354 ASP B CA 1
ATOM 5402 C C . ASP B 1 375 ? 19.387 -23.827 -71.233 1.00 51.48 354 ASP B C 1
ATOM 5403 O O . ASP B 1 375 ? 19.983 -23.917 -70.147 1.00 57.34 354 ASP B O 1
ATOM 5408 N N . VAL B 1 376 ? 20.028 -23.571 -72.373 1.00 49.64 355 VAL B N 1
ATOM 5409 C CA . VAL B 1 376 ? 21.513 -23.397 -72.431 1.00 48.44 355 VAL B CA 1
ATOM 5410 C C . VAL B 1 376 ? 21.878 -22.189 -71.558 1.00 49.72 355 VAL B C 1
ATOM 5411 O O . VAL B 1 376 ? 21.058 -21.283 -71.490 1.00 46.42 355 VAL B O 1
ATOM 5415 N N . THR B 1 377 ? 23.069 -22.172 -70.946 1.00 56.44 356 THR B N 1
ATOM 5416 C CA . THR B 1 377 ? 23.598 -21.030 -70.140 1.00 55.51 356 THR B CA 1
ATOM 5417 C C . THR B 1 377 ? 24.814 -20.457 -70.864 1.00 53.30 356 THR B C 1
ATOM 5418 O O . THR B 1 377 ? 25.425 -21.192 -71.644 1.00 51.28 356 THR B O 1
ATOM 5422 N N . VAL B 1 378 ? 25.151 -19.204 -70.567 1.00 57.19 357 VAL B N 1
ATOM 5423 C CA . VAL B 1 378 ? 26.363 -18.519 -71.092 1.00 55.91 357 VAL B CA 1
ATOM 5424 C C . VAL B 1 378 ? 27.573 -19.373 -70.736 1.00 58.99 357 VAL B C 1
ATOM 5425 O O . VAL B 1 378 ? 28.450 -19.575 -71.610 1.00 49.87 357 VAL B O 1
ATOM 5429 N N . ASP B 1 379 ? 27.597 -19.877 -69.504 1.00 53.61 358 ASP B N 1
ATOM 5430 C CA . ASP B 1 379 ? 28.744 -20.682 -69.019 1.00 55.03 358 ASP B CA 1
ATOM 5431 C C . ASP B 1 379 ? 28.919 -21.925 -69.893 1.00 59.65 358 ASP B C 1
ATOM 5432 O O . ASP B 1 379 ? 30.075 -22.335 -70.128 1.00 59.31 358 ASP B O 1
ATOM 5437 N N . GLU B 1 380 ? 27.804 -22.504 -70.339 1.00 62.25 359 GLU B N 1
ATOM 5438 C CA . GLU B 1 380 ? 27.778 -23.702 -71.214 1.00 64.04 359 GLU B CA 1
ATOM 5439 C C . GLU B 1 380 ? 28.356 -23.355 -72.586 1.00 55.98 359 GLU B C 1
ATOM 5440 O O . GLU B 1 380 ? 29.180 -24.128 -73.074 1.00 57.80 359 GLU B O 1
ATOM 5446 N N . LEU B 1 381 ? 27.941 -22.237 -73.165 1.00 52.27 360 LEU B N 1
ATOM 5447 C CA . LEU B 1 381 ? 28.504 -21.713 -74.435 1.00 55.81 360 LEU B CA 1
ATOM 5448 C C . LEU B 1 381 ? 30.017 -21.460 -74.272 1.00 59.69 360 LEU B C 1
ATOM 5449 O O . LEU B 1 381 ? 30.761 -21.767 -75.200 1.00 66.13 360 LEU B O 1
ATOM 5454 N N . GLU B 1 382 ? 30.473 -20.955 -73.121 1.00 67.95 361 GLU B N 1
ATOM 5455 C CA . GLU B 1 382 ? 31.914 -20.677 -72.855 1.00 63.21 361 GLU B CA 1
ATOM 5456 C C . GLU B 1 382 ? 32.691 -22.002 -72.801 1.00 61.39 361 GLU B C 1
ATOM 5457 O O . GLU B 1 382 ? 33.801 -22.036 -73.364 1.00 62.59 361 GLU B O 1
ATOM 5463 N N . GLN B 1 383 ? 32.117 -23.047 -72.186 1.00 60.08 362 GLN B N 1
ATOM 5464 C CA . GLN B 1 383 ? 32.723 -24.406 -72.072 1.00 60.11 362 GLN B CA 1
ATOM 5465 C C . GLN B 1 383 ? 32.893 -25.013 -73.460 1.00 57.17 362 GLN B C 1
ATOM 5466 O O . GLN B 1 383 ? 33.831 -25.796 -73.624 1.00 62.58 362 GLN B O 1
ATOM 5472 N N . PHE B 1 384 ? 32.004 -24.674 -74.396 1.00 58.56 363 PHE B N 1
ATOM 5473 C CA . PHE B 1 384 ? 31.999 -25.208 -75.786 1.00 63.83 363 PHE B CA 1
ATOM 5474 C C . PHE B 1 384 ? 33.025 -24.444 -76.620 1.00 64.42 363 PHE B C 1
ATOM 5475 O O . PHE B 1 384 ? 33.765 -25.095 -77.378 1.00 61.85 363 PHE B O 1
ATOM 5483 N N . ALA B 1 385 ? 33.053 -23.116 -76.479 1.00 62.51 364 ALA B N 1
ATOM 5484 C CA . ALA B 1 385 ? 34.030 -22.242 -77.164 1.00 65.65 364 ALA B CA 1
ATOM 5485 C C . ALA B 1 385 ? 35.431 -22.667 -76.735 1.00 62.77 364 ALA B C 1
ATOM 5486 O O . ALA B 1 385 ? 36.246 -22.902 -77.623 1.00 58.74 364 ALA B O 1
ATOM 5488 N N . ALA B 1 386 ? 35.653 -22.823 -75.424 1.00 67.22 365 ALA B N 1
ATOM 5489 C CA . ALA B 1 386 ? 36.934 -23.254 -74.810 1.00 66.12 365 ALA B CA 1
ATOM 5490 C C . ALA B 1 386 ? 37.351 -24.631 -75.350 1.00 68.42 365 ALA B C 1
ATOM 5491 O O . ALA B 1 386 ? 38.540 -24.788 -75.692 1.00 72.49 365 ALA B O 1
ATOM 5493 N N . ALA B 1 387 ? 36.416 -25.589 -75.415 1.00 67.79 366 ALA B N 1
ATOM 5494 C CA . ALA B 1 387 ? 36.656 -26.986 -75.863 1.00 70.93 366 ALA B CA 1
ATOM 5495 C C . ALA B 1 387 ? 37.052 -27.001 -77.350 1.00 71.74 366 ALA B C 1
ATOM 5496 O O . ALA B 1 387 ? 37.844 -27.867 -77.769 1.00 77.27 366 ALA B O 1
ATOM 5498 N N . LEU B 1 388 ? 36.523 -26.056 -78.118 1.00 73.20 367 LEU B N 1
ATOM 5499 C CA . LEU B 1 388 ? 36.773 -25.912 -79.574 1.00 77.89 367 LEU B CA 1
ATOM 5500 C C . LEU B 1 388 ? 38.187 -25.363 -79.773 1.00 79.20 367 LEU B C 1
ATOM 5501 O O . LEU B 1 388 ? 38.753 -25.586 -80.855 1.00 77.36 367 LEU B O 1
ATOM 5506 N N . ARG B 1 389 ? 38.733 -24.699 -78.746 1.00 74.73 368 ARG B N 1
ATOM 5507 C CA . ARG B 1 389 ? 40.066 -24.040 -78.776 1.00 72.85 368 ARG B CA 1
ATOM 5508 C C . ARG B 1 389 ? 41.195 -25.003 -78.401 1.00 74.94 368 ARG B C 1
ATOM 5509 O O . ARG B 1 389 ? 42.353 -24.605 -78.572 1.00 81.17 368 ARG B O 1
ATOM 5517 N N . GLU B 1 390 ? 40.885 -26.191 -77.884 1.00 77.64 369 GLU B N 1
ATOM 5518 C CA . GLU B 1 390 ? 41.907 -27.182 -77.460 1.00 79.34 369 GLU B CA 1
ATOM 5519 C C . GLU B 1 390 ? 41.600 -28.539 -78.108 1.00 83.38 369 GLU B C 1
ATOM 5520 O O . GLU B 1 390 ? 42.203 -29.537 -77.691 1.00 80.88 369 GLU B O 1
ATOM 5526 N N . ALA B 1 391 ? 40.742 -28.566 -79.133 1.00 95.74 370 ALA B N 1
ATOM 5527 C CA . ALA B 1 391 ? 40.552 -29.727 -80.034 1.00 95.62 370 ALA B CA 1
ATOM 5528 C C . ALA B 1 391 ? 41.828 -29.894 -80.848 1.00 103.18 370 ALA B C 1
ATOM 5529 O O . ALA B 1 391 ? 42.340 -28.916 -81.383 1.00 114.33 370 ALA B O 1
ATOM 5531 N N . PRO B 1 392 ? 42.353 -31.128 -81.004 1.00 107.57 371 PRO B N 1
ATOM 5532 C CA . PRO B 1 392 ? 43.738 -31.352 -81.439 1.00 110.88 371 PRO B CA 1
ATOM 5533 C C . PRO B 1 392 ? 44.244 -30.461 -82.590 1.00 101.55 371 PRO B C 1
ATOM 5534 O O . PRO B 1 392 ? 44.173 -30.752 -83.776 1.00 97.33 371 PRO B O 1
ATOM 5538 N N . ARG C 1 17 ? -34.035 25.972 -29.338 1.00 108.69 -4 ARG C N 1
ATOM 5539 C CA . ARG C 1 17 ? -33.820 24.520 -29.141 1.00 111.34 -4 ARG C CA 1
ATOM 5540 C C . ARG C 1 17 ? -32.371 24.179 -29.486 1.00 119.74 -4 ARG C C 1
ATOM 5541 O O . ARG C 1 17 ? -31.780 24.907 -30.300 1.00 100.14 -4 ARG C O 1
ATOM 5543 N N . GLY C 1 18 ? -31.831 23.106 -28.904 1.00 128.48 -3 GLY C N 1
ATOM 5544 C CA . GLY C 1 18 ? -30.416 22.750 -29.121 1.00 126.67 -3 GLY C CA 1
ATOM 5545 C C . GLY C 1 18 ? -29.748 22.425 -27.808 1.00 123.33 -3 GLY C C 1
ATOM 5546 O O . GLY C 1 18 ? -28.616 21.916 -27.833 1.00 103.54 -3 GLY C O 1
ATOM 5547 N N . SER C 1 19 ? -30.444 22.686 -26.700 1.00 127.56 -2 SER C N 1
ATOM 5548 C CA . SER C 1 19 ? -29.915 22.367 -25.352 1.00 112.90 -2 SER C CA 1
ATOM 5549 C C . SER C 1 19 ? -30.291 20.926 -25.006 1.00 107.68 -2 SER C C 1
ATOM 5550 O O . SER C 1 19 ? -30.692 20.686 -23.857 1.00 124.89 -2 SER C O 1
ATOM 5553 N N . HIS C 1 20 ? -30.162 20.012 -25.968 1.00 91.60 -1 HIS C N 1
ATOM 5554 C CA . HIS C 1 20 ? -30.519 18.590 -25.752 1.00 83.64 -1 HIS C CA 1
ATOM 5555 C C . HIS C 1 20 ? -29.512 17.935 -24.807 1.00 82.09 -1 HIS C C 1
ATOM 5556 O O . HIS C 1 20 ? -28.309 17.986 -25.098 1.00 73.10 -1 HIS C O 1
ATOM 5563 N N . MET C 1 21 ? -29.993 17.354 -23.710 1.00 80.08 0 MET C N 1
ATOM 5564 C CA . MET C 1 21 ? -29.092 16.617 -22.791 1.00 84.43 0 MET C CA 1
ATOM 5565 C C . MET C 1 21 ? -29.077 15.158 -23.242 1.00 76.32 0 MET C C 1
ATOM 5566 O O . MET C 1 21 ? -30.097 14.482 -23.063 1.00 69.66 0 MET C O 1
ATOM 5571 N N . MET C 1 22 ? -27.967 14.707 -23.820 1.00 71.61 1 MET C N 1
ATOM 5572 C CA . MET C 1 22 ? -27.875 13.355 -24.410 1.00 67.25 1 MET C CA 1
ATOM 5573 C C . MET C 1 22 ? -26.786 12.599 -23.633 1.00 61.98 1 MET C C 1
ATOM 5574 O O . MET C 1 22 ? -25.637 13.084 -23.593 1.00 53.77 1 MET C O 1
ATOM 5576 N N . MET C 1 23 ? -27.140 11.489 -22.990 1.00 66.16 2 MET C N 1
ATOM 5577 C CA . MET C 1 23 ? -26.162 10.763 -22.141 1.00 69.09 2 MET C CA 1
ATOM 5578 C C . MET C 1 23 ? -25.111 10.117 -23.037 1.00 75.80 2 MET C C 1
ATOM 5579 O O . MET C 1 23 ? -23.977 9.966 -22.574 1.00 70.00 2 MET C O 1
ATOM 5584 N N . LEU C 1 24 ? -25.489 9.761 -24.267 1.00 74.37 3 LEU C N 1
ATOM 5585 C CA . LEU C 1 24 ? -24.534 9.172 -25.239 1.00 62.85 3 LEU C CA 1
ATOM 5586 C C . LEU C 1 24 ? -23.321 10.089 -25.362 1.00 62.57 3 LEU C C 1
ATOM 5587 O O . LEU C 1 24 ? -22.208 9.591 -25.233 1.00 66.88 3 LEU C O 1
ATOM 5592 N N . ALA C 1 25 ? -23.543 11.380 -25.572 1.00 56.58 4 ALA C N 1
ATOM 5593 C CA . ALA C 1 25 ? -22.439 12.334 -25.776 1.00 57.22 4 ALA C CA 1
ATOM 5594 C C . ALA C 1 25 ? -21.501 12.303 -24.582 1.00 59.33 4 ALA C C 1
ATOM 5595 O O . ALA C 1 25 ? -20.285 12.290 -24.786 1.00 59.16 4 ALA C O 1
ATOM 5597 N N . GLN C 1 26 ? -22.068 12.316 -23.381 1.00 65.75 5 GLN C N 1
ATOM 5598 C CA . GLN C 1 26 ? -21.241 12.341 -22.152 1.00 65.49 5 GLN C CA 1
ATOM 5599 C C . GLN C 1 26 ? -20.510 11.008 -21.976 1.00 54.82 5 GLN C C 1
ATOM 5600 O O . GLN C 1 26 ? -19.312 11.048 -21.698 1.00 44.35 5 GLN C O 1
ATOM 5606 N N . GLN C 1 27 ? -21.202 9.883 -22.145 1.00 51.12 6 GLN C N 1
ATOM 5607 C CA . GLN C 1 27 ? -20.469 8.586 -22.043 1.00 59.72 6 GLN C CA 1
ATOM 5608 C C . GLN C 1 27 ? -19.320 8.552 -23.041 1.00 58.93 6 GLN C C 1
ATOM 5609 O O . GLN C 1 27 ? -18.216 8.111 -22.657 1.00 62.40 6 GLN C O 1
ATOM 5615 N N . TRP C 1 28 ? -19.582 9.044 -24.255 1.00 57.96 7 TRP C N 1
ATOM 5616 C CA . TRP C 1 28 ? -18.635 9.013 -25.391 1.00 52.20 7 TRP C CA 1
ATOM 5617 C C . TRP C 1 28 ? -17.390 9.817 -25.032 1.00 49.89 7 TRP C C 1
ATOM 5618 O O . TRP C 1 28 ? -16.277 9.316 -25.241 1.00 48.86 7 TRP C O 1
ATOM 5629 N N . ARG C 1 29 ? -17.585 11.013 -24.484 1.00 53.64 8 ARG C N 1
ATOM 5630 C CA . ARG C 1 29 ? -16.476 11.868 -23.991 1.00 58.41 8 ARG C CA 1
ATOM 5631 C C . ARG C 1 29 ? -15.697 11.128 -22.900 1.00 55.22 8 ARG C C 1
ATOM 5632 O O . ARG C 1 29 ? -14.460 11.169 -22.978 1.00 65.27 8 ARG C O 1
ATOM 5640 N N . ASP C 1 30 ? -16.369 10.466 -21.951 1.00 59.01 9 ASP C N 1
ATOM 5641 C CA . ASP C 1 30 ? -15.712 9.916 -20.720 1.00 61.62 9 ASP C CA 1
ATOM 5642 C C . ASP C 1 30 ? -15.074 8.568 -21.064 1.00 54.09 9 ASP C C 1
ATOM 5643 O O . ASP C 1 30 ? -14.144 8.152 -20.351 1.00 50.66 9 ASP C O 1
ATOM 5648 N N . ALA C 1 31 ? -15.508 7.932 -22.155 1.00 54.15 10 ALA C N 1
ATOM 5649 C CA . ALA C 1 31 ? -14.973 6.621 -22.599 1.00 50.75 10 ALA C CA 1
ATOM 5650 C C . ALA C 1 31 ? -13.571 6.792 -23.196 1.00 52.70 10 ALA C C 1
ATOM 5651 O O . ALA C 1 31 ? -12.929 5.752 -23.476 1.00 59.87 10 ALA C O 1
ATOM 5653 N N . ARG C 1 32 ? -13.088 8.039 -23.314 1.00 57.37 11 ARG C N 1
ATOM 5654 C CA . ARG C 1 32 ? -11.909 8.442 -24.139 1.00 61.26 11 ARG C CA 1
ATOM 5655 C C . ARG C 1 32 ? -10.934 9.330 -23.369 1.00 54.84 11 ARG C C 1
ATOM 5656 O O . ARG C 1 32 ? -11.344 10.087 -22.508 1.00 58.06 11 ARG C O 1
ATOM 5664 N N . PRO C 1 33 ? -9.645 9.390 -23.753 1.00 54.32 12 PRO C N 1
ATOM 5665 C CA . PRO C 1 33 ? -8.706 10.342 -23.157 1.00 52.36 12 PRO C CA 1
ATOM 5666 C C . PRO C 1 33 ? -9.172 11.799 -23.147 1.00 53.70 12 PRO C C 1
ATOM 5667 O O . PRO C 1 33 ? -9.996 12.184 -23.970 1.00 49.05 12 PRO C O 1
ATOM 5671 N N . LYS C 1 34 ? -8.605 12.593 -22.245 1.00 63.40 13 LYS C N 1
ATOM 5672 C CA . LYS C 1 34 ? -8.976 14.024 -22.155 1.00 68.40 13 LYS C CA 1
ATOM 5673 C C . LYS C 1 34 ? -8.335 14.780 -23.312 1.00 62.98 13 LYS C C 1
ATOM 5674 O O . LYS C 1 34 ? -7.113 14.696 -23.456 1.00 67.33 13 LYS C O 1
ATOM 5680 N N . VAL C 1 35 ? -9.142 15.498 -24.085 1.00 53.48 14 VAL C N 1
ATOM 5681 C CA . VAL C 1 35 ? -8.587 16.335 -25.180 1.00 51.49 14 VAL C CA 1
ATOM 5682 C C . VAL C 1 35 ? -7.895 17.529 -24.541 1.00 52.73 14 VAL C C 1
ATOM 5683 O O . VAL C 1 35 ? -8.495 18.144 -23.657 1.00 47.33 14 VAL C O 1
ATOM 5687 N N . ALA C 1 36 ? -6.668 17.810 -24.966 1.00 61.47 15 ALA C N 1
ATOM 5688 C CA . ALA C 1 36 ? -5.925 18.984 -24.469 1.00 58.35 15 ALA C CA 1
ATOM 5689 C C . ALA C 1 36 ? -6.800 20.231 -24.585 1.00 62.72 15 ALA C C 1
ATOM 5690 O O . ALA C 1 36 ? -7.091 20.845 -23.544 1.00 77.57 15 ALA C O 1
ATOM 5692 N N . GLY C 1 37 ? -7.190 20.596 -25.803 1.00 56.97 16 GLY C N 1
ATOM 5693 C CA . GLY C 1 37 ? -7.987 21.817 -25.989 1.00 52.03 16 GLY C CA 1
ATOM 5694 C C . GLY C 1 37 ? -9.378 21.531 -26.493 1.00 50.20 16 GLY C C 1
ATOM 5695 O O . GLY C 1 37 ? -10.225 21.154 -25.678 1.00 54.38 16 GLY C O 1
ATOM 5696 N N . LEU C 1 38 ? -9.607 21.737 -27.785 1.00 53.60 17 LEU C N 1
ATOM 5697 C CA . LEU C 1 38 ? -10.928 21.473 -28.403 1.00 55.67 17 LEU C CA 1
ATOM 5698 C C . LEU C 1 38 ? -10.687 20.679 -29.687 1.00 56.38 17 LEU C C 1
ATOM 5699 O O . LEU C 1 38 ? -9.868 21.110 -30.492 1.00 49.02 17 LEU C O 1
ATOM 5704 N N . HIS C 1 39 ? -11.388 19.565 -29.862 1.00 56.24 18 HIS C N 1
ATOM 5705 C CA . HIS C 1 39 ? -11.144 18.651 -31.012 1.00 55.62 18 HIS C CA 1
ATOM 5706 C C . HIS C 1 39 ? -12.388 18.651 -31.873 1.00 45.41 18 HIS C C 1
ATOM 5707 O O . HIS C 1 39 ? -13.354 18.061 -31.443 1.00 42.76 18 HIS C O 1
ATOM 5714 N N . LEU C 1 40 ? -12.349 19.311 -33.029 1.00 52.44 19 LEU C N 1
ATOM 5715 C CA . LEU C 1 40 ? -13.499 19.334 -33.974 1.00 62.63 19 LEU C CA 1
ATOM 5716 C C . LEU C 1 40 ? -13.061 18.749 -35.325 1.00 58.34 19 LEU C C 1
ATOM 5717 O O . LEU C 1 40 ? -13.371 19.367 -36.372 1.00 60.77 19 LEU C O 1
ATOM 5722 N N . ASP C 1 41 ? -12.423 17.574 -35.291 1.00 47.31 20 ASP C N 1
ATOM 5723 C CA . ASP C 1 41 ? -11.736 16.985 -36.459 1.00 48.24 20 ASP C CA 1
ATOM 5724 C C . ASP C 1 41 ? -11.983 15.467 -36.555 1.00 46.45 20 ASP C C 1
ATOM 5725 O O . ASP C 1 41 ? -11.071 14.736 -37.023 1.00 47.00 20 ASP C O 1
ATOM 5730 N N . SER C 1 42 ? -13.176 14.983 -36.211 1.00 42.65 21 SER C N 1
ATOM 5731 C CA . SER C 1 42 ? -13.429 13.520 -36.215 1.00 48.82 21 SER C CA 1
ATOM 5732 C C . SER C 1 42 ? -13.601 13.007 -37.651 1.00 46.88 21 SER C C 1
ATOM 5733 O O . SER C 1 42 ? -13.481 11.793 -37.837 1.00 51.49 21 SER C O 1
ATOM 5736 N N . GLY C 1 43 ? -13.758 13.910 -38.617 1.00 45.38 22 GLY C N 1
ATOM 5737 C CA . GLY C 1 43 ? -13.752 13.637 -40.065 1.00 41.42 22 GLY C CA 1
ATOM 5738 C C . GLY C 1 43 ? -12.342 13.410 -40.589 1.00 42.84 22 GLY C C 1
ATOM 5739 O O . GLY C 1 43 ? -12.221 12.782 -41.648 1.00 50.08 22 GLY C O 1
ATOM 5740 N N . ALA C 1 44 ? -11.315 13.793 -39.841 1.00 39.33 23 ALA C N 1
ATOM 5741 C CA . ALA C 1 44 ? -9.930 13.472 -40.249 1.00 42.31 23 ALA C CA 1
ATOM 5742 C C . ALA C 1 44 ? -9.436 12.290 -39.422 1.00 47.18 23 ALA C C 1
ATOM 5743 O O . ALA C 1 44 ? -9.113 11.264 -40.014 1.00 50.50 23 ALA C O 1
ATOM 5745 N N . CYS C 1 45 ? -9.346 12.461 -38.109 1.00 42.42 24 CYS C N 1
ATOM 5746 C CA . CYS C 1 45 ? -8.969 11.356 -37.201 1.00 42.92 24 CYS C CA 1
ATOM 5747 C C . CYS C 1 45 ? -9.675 11.602 -35.877 1.00 43.37 24 CYS C C 1
ATOM 5748 O O . CYS C 1 45 ? -9.442 12.648 -35.272 1.00 52.35 24 CYS C O 1
ATOM 5751 N N . SER C 1 46 ? -10.525 10.667 -35.472 1.00 47.51 25 SER C N 1
ATOM 5752 C CA . SER C 1 46 ? -11.261 10.810 -34.198 1.00 48.45 25 SER C CA 1
ATOM 5753 C C . SER C 1 46 ? -10.385 10.389 -33.021 1.00 44.05 25 SER C C 1
ATOM 5754 O O . SER C 1 46 ? -9.159 10.423 -33.149 1.00 41.62 25 SER C O 1
ATOM 5757 N N . ARG C 1 47 ? -11.020 10.004 -31.923 1.00 48.33 26 ARG C N 1
ATOM 5758 C CA . ARG C 1 47 ? -10.283 9.680 -30.689 1.00 50.03 26 ARG C CA 1
ATOM 5759 C C . ARG C 1 47 ? -10.636 8.259 -30.270 1.00 47.22 26 ARG C C 1
ATOM 5760 O O . ARG C 1 47 ? -11.820 7.981 -30.100 1.00 45.94 26 ARG C O 1
ATOM 5768 N N . GLN C 1 48 ? -9.631 7.400 -30.160 1.00 43.81 27 GLN C N 1
ATOM 5769 C CA . GLN C 1 48 ? -9.830 6.005 -29.733 1.00 48.93 27 GLN C CA 1
ATOM 5770 C C . GLN C 1 48 ? -10.182 6.002 -28.251 1.00 52.71 27 GLN C C 1
ATOM 5771 O O . GLN C 1 48 ? -9.488 6.695 -27.481 1.00 52.41 27 GLN C O 1
ATOM 5777 N N . SER C 1 49 ? -11.218 5.252 -27.882 1.00 53.27 28 SER C N 1
ATOM 5778 C CA . SER C 1 49 ? -11.589 4.961 -26.471 1.00 45.96 28 SER C CA 1
ATOM 5779 C C . SER C 1 49 ? -10.480 4.135 -25.806 1.00 48.20 28 SER C C 1
ATOM 5780 O O . SER C 1 49 ? -9.784 3.393 -26.558 1.00 45.92 28 SER C O 1
ATOM 5783 N N . PHE C 1 50 ? -10.399 4.177 -24.454 1.00 49.96 29 PHE C N 1
ATOM 5784 C CA . PHE C 1 50 ? -9.408 3.434 -23.606 1.00 42.45 29 PHE C CA 1
ATOM 5785 C C . PHE C 1 50 ? -9.498 1.946 -23.952 1.00 38.93 29 PHE C C 1
ATOM 5786 O O . PHE C 1 50 ? -8.447 1.292 -24.088 1.00 41.46 29 PHE C O 1
ATOM 5794 N N . ALA C 1 51 ? -10.713 1.431 -24.121 1.00 40.16 30 ALA C N 1
ATOM 5795 C CA . ALA C 1 51 ? -10.950 0.017 -24.505 1.00 51.42 30 ALA C CA 1
ATOM 5796 C C . ALA C 1 51 ? -10.245 -0.296 -25.853 1.00 55.28 30 ALA C C 1
ATOM 5797 O O . ALA C 1 51 ? -9.465 -1.285 -25.891 1.00 52.87 30 ALA C O 1
ATOM 5799 N N . VAL C 1 52 ? -10.445 0.517 -26.906 1.00 54.32 31 VAL C N 1
ATOM 5800 C CA . VAL C 1 52 ? -9.833 0.287 -28.261 1.00 51.76 31 VAL C CA 1
ATOM 5801 C C . VAL C 1 52 ? -8.307 0.341 -28.125 1.00 49.51 31 VAL C C 1
ATOM 5802 O O . VAL C 1 52 ? -7.609 -0.521 -28.716 1.00 44.72 31 VAL C O 1
ATOM 5806 N N . ILE C 1 53 ? -7.799 1.318 -27.378 1.00 44.43 32 ILE C N 1
ATOM 5807 C CA . ILE C 1 53 ? -6.332 1.455 -27.190 1.00 49.37 32 ILE C CA 1
ATOM 5808 C C . ILE C 1 53 ? -5.835 0.230 -26.415 1.00 51.74 32 ILE C C 1
ATOM 5809 O O . ILE C 1 53 ? -4.727 -0.288 -26.769 1.00 55.35 32 ILE C O 1
ATOM 5814 N N . ASP C 1 54 ? -6.604 -0.224 -25.410 1.00 49.86 33 ASP C N 1
ATOM 5815 C CA . ASP C 1 54 ? -6.183 -1.338 -24.509 1.00 49.99 33 ASP C CA 1
ATOM 5816 C C . ASP C 1 54 ? -6.127 -2.621 -25.328 1.00 46.72 33 ASP C C 1
ATOM 5817 O O . ASP C 1 54 ? -5.104 -3.326 -25.214 1.00 49.19 33 ASP C O 1
ATOM 5822 N N . ALA C 1 55 ? -7.178 -2.885 -26.128 1.00 42.65 34 ALA C N 1
ATOM 5823 C CA . ALA C 1 55 ? -7.311 -4.090 -26.980 1.00 42.92 34 ALA C CA 1
ATOM 5824 C C . ALA C 1 55 ? -6.135 -4.153 -27.967 1.00 50.27 34 ALA C C 1
ATOM 5825 O O . ALA C 1 55 ? -5.631 -5.281 -28.239 1.00 53.18 34 ALA C O 1
ATOM 5827 N N . THR C 1 56 ? -5.678 -2.990 -28.455 1.00 49.36 35 THR C N 1
ATOM 5828 C CA . THR C 1 56 ? -4.559 -2.904 -29.419 1.00 45.09 35 THR C CA 1
ATOM 5829 C C . THR C 1 56 ? -3.293 -3.260 -28.665 1.00 41.89 35 THR C C 1
ATOM 5830 O O . THR C 1 56 ? -2.550 -4.109 -29.144 1.00 51.59 35 THR C O 1
ATOM 5834 N N . THR C 1 57 ? -3.054 -2.654 -27.510 1.00 45.36 36 THR C N 1
ATOM 5835 C CA . THR C 1 57 ? -1.836 -2.955 -26.714 1.00 45.77 36 THR C CA 1
ATOM 5836 C C . THR C 1 57 ? -1.824 -4.446 -26.353 1.00 40.66 36 THR C C 1
ATOM 5837 O O . THR C 1 57 ? -0.761 -5.099 -26.486 1.00 36.18 36 THR C O 1
ATOM 5841 N N . ALA C 1 58 ? -2.968 -4.990 -25.946 1.00 41.48 37 ALA C N 1
ATOM 5842 C CA . ALA C 1 58 ? -3.066 -6.411 -25.513 1.00 44.19 37 ALA C CA 1
ATOM 5843 C C . ALA C 1 58 ? -2.708 -7.359 -26.686 1.00 47.19 37 ALA C C 1
ATOM 5844 O O . ALA C 1 58 ? -1.902 -8.300 -26.466 1.00 47.45 37 ALA C O 1
ATOM 5846 N N . HIS C 1 59 ? -3.204 -7.121 -27.915 1.00 44.06 38 HIS C N 1
ATOM 5847 C CA . HIS C 1 59 ? -2.825 -7.968 -29.075 1.00 38.98 38 HIS C CA 1
ATOM 5848 C C . HIS C 1 59 ? -1.314 -7.900 -29.267 1.00 37.53 38 HIS C C 1
ATOM 5849 O O . HIS C 1 59 ? -0.739 -8.951 -29.499 1.00 38.12 38 HIS C O 1
ATOM 5856 N N . ALA C 1 60 ? -0.666 -6.740 -29.128 1.00 36.82 39 ALA C N 1
ATOM 5857 C CA . ALA C 1 60 ? 0.795 -6.666 -29.372 1.00 41.93 39 ALA C CA 1
ATOM 5858 C C . ALA C 1 60 ? 1.557 -7.459 -28.298 1.00 45.16 39 ALA C C 1
ATOM 5859 O O . ALA C 1 60 ? 2.605 -8.068 -28.642 1.00 47.81 39 ALA C O 1
ATOM 5861 N N . ARG C 1 61 ? 1.070 -7.428 -27.048 1.00 47.63 40 ARG C N 1
ATOM 5862 C CA . ARG C 1 61 ? 1.635 -8.190 -25.894 1.00 52.01 40 ARG C CA 1
ATOM 5863 C C . ARG C 1 61 ? 1.473 -9.685 -26.219 1.00 42.72 40 ARG C C 1
ATOM 5864 O O . ARG C 1 61 ? 2.501 -10.383 -26.258 1.00 36.51 40 ARG C O 1
ATOM 5872 N N . HIS C 1 62 ? 0.245 -10.124 -26.539 1.00 36.75 41 HIS C N 1
ATOM 5873 C CA . HIS C 1 62 ? -0.065 -11.532 -26.881 1.00 42.16 41 HIS C CA 1
ATOM 5874 C C . HIS C 1 62 ? 0.880 -12.035 -27.985 1.00 45.37 41 HIS C C 1
ATOM 5875 O O . HIS C 1 62 ? 1.384 -13.156 -27.847 1.00 46.80 41 HIS C O 1
ATOM 5882 N N . GLU C 1 63 ? 1.149 -11.234 -29.024 1.00 46.09 42 GLU C N 1
ATOM 5883 C CA . GLU C 1 63 ? 2.079 -11.631 -30.114 1.00 48.99 42 GLU C CA 1
ATOM 5884 C C . GLU C 1 63 ? 3.422 -12.046 -29.495 1.00 45.07 42 GLU C C 1
ATOM 5885 O O . GLU C 1 63 ? 4.050 -13.007 -29.994 1.00 47.82 42 GLU C O 1
ATOM 5891 N N . ALA C 1 64 ? 3.887 -11.278 -28.509 1.00 43.19 43 ALA C N 1
ATOM 5892 C CA . ALA C 1 64 ? 5.178 -11.477 -27.820 1.00 46.59 43 ALA C CA 1
ATOM 5893 C C . ALA C 1 64 ? 5.106 -12.724 -26.926 1.00 44.86 43 ALA C C 1
ATOM 5894 O O . ALA C 1 64 ? 6.180 -13.322 -26.669 1.00 45.45 43 ALA C O 1
ATOM 5896 N N . GLU C 1 65 ? 3.913 -13.090 -26.453 1.00 45.82 44 GLU C N 1
ATOM 5897 C CA . GLU C 1 65 ? 3.724 -14.237 -25.522 1.00 51.89 44 GLU C CA 1
ATOM 5898 C C . GLU C 1 65 ? 3.704 -15.536 -26.325 1.00 51.60 44 GLU C C 1
ATOM 5899 O O . GLU C 1 65 ? 4.517 -16.418 -26.002 1.00 60.59 44 GLU C O 1
ATOM 5905 N N . VAL C 1 66 ? 2.882 -15.629 -27.370 1.00 50.04 45 VAL C N 1
ATOM 5906 C CA . VAL C 1 66 ? 2.538 -16.935 -28.006 1.00 47.08 45 VAL C CA 1
ATOM 5907 C C . VAL C 1 66 ? 2.946 -16.983 -29.478 1.00 51.42 45 VAL C C 1
ATOM 5908 O O . VAL C 1 66 ? 2.697 -18.065 -30.091 1.00 49.59 45 VAL C O 1
ATOM 5912 N N . GLY C 1 67 ? 3.544 -15.886 -29.992 1.00 52.99 46 GLY C N 1
ATOM 5913 C CA . GLY C 1 67 ? 3.948 -15.649 -31.401 1.00 42.25 46 GLY C CA 1
ATOM 5914 C C . GLY C 1 67 ? 2.901 -14.916 -32.232 1.00 39.40 46 GLY C C 1
ATOM 5915 O O . GLY C 1 67 ? 1.673 -15.136 -32.038 1.00 40.29 46 GLY C O 1
ATOM 5916 N N . GLY C 1 68 ? 3.361 -14.110 -33.190 1.00 40.27 47 GLY C N 1
ATOM 5917 C CA . GLY C 1 68 ? 2.501 -13.224 -33.997 1.00 36.81 47 GLY C CA 1
ATOM 5918 C C . GLY C 1 68 ? 1.302 -13.929 -34.601 1.00 37.64 47 GLY C C 1
ATOM 5919 O O . GLY C 1 68 ? 0.144 -13.460 -34.422 1.00 36.35 47 GLY C O 1
ATOM 5920 N N . TYR C 1 69 ? 1.555 -14.992 -35.359 1.00 40.35 48 TYR C N 1
ATOM 5921 C CA . TYR C 1 69 ? 0.514 -15.661 -36.180 1.00 40.96 48 TYR C CA 1
ATOM 5922 C C . TYR C 1 69 ? -0.365 -16.546 -35.287 1.00 40.10 48 TYR C C 1
ATOM 5923 O O . TYR C 1 69 ? -1.610 -16.520 -35.490 1.00 40.22 48 TYR C O 1
ATOM 5932 N N . VAL C 1 70 ? 0.190 -17.206 -34.263 1.00 40.42 49 VAL C N 1
ATOM 5933 C CA . VAL C 1 70 ? -0.704 -17.931 -33.307 1.00 39.44 49 VAL C CA 1
ATOM 5934 C C . VAL C 1 70 ? -1.572 -16.896 -32.596 1.00 35.17 49 VAL C C 1
ATOM 5935 O O . VAL C 1 70 ? -2.779 -17.134 -32.504 1.00 40.43 49 VAL C O 1
ATOM 5939 N N . ALA C 1 71 ? -1.052 -15.723 -32.253 1.00 36.65 50 ALA C N 1
ATOM 5940 C CA . ALA C 1 71 ? -1.909 -14.640 -31.695 1.00 39.90 50 ALA C CA 1
ATOM 5941 C C . ALA C 1 71 ? -2.986 -14.191 -32.699 1.00 42.80 50 ALA C C 1
ATOM 5942 O O . ALA C 1 71 ? -4.107 -13.912 -32.263 1.00 44.77 50 ALA C O 1
ATOM 5944 N N . ALA C 1 72 ? -2.659 -14.099 -33.996 1.00 46.19 51 ALA C N 1
ATOM 5945 C CA . ALA C 1 72 ? -3.605 -13.655 -35.048 1.00 44.98 51 ALA C CA 1
ATOM 5946 C C . ALA C 1 72 ? -4.697 -14.712 -35.195 1.00 42.79 51 ALA C C 1
ATOM 5947 O O . ALA C 1 72 ? -5.890 -14.327 -35.254 1.00 44.60 51 ALA C O 1
ATOM 5949 N N . GLU C 1 73 ? -4.321 -15.994 -35.205 1.00 45.20 52 GLU C N 1
ATOM 5950 C CA . GLU C 1 73 ? -5.311 -17.114 -35.224 1.00 49.95 52 GLU C CA 1
ATOM 5951 C C . GLU C 1 73 ? -6.249 -16.967 -34.014 1.00 49.84 52 GLU C C 1
ATOM 5952 O O . GLU C 1 73 ? -7.471 -17.055 -34.213 1.00 49.42 52 GLU C O 1
ATOM 5958 N N . ALA C 1 74 ? -5.727 -16.670 -32.815 1.00 43.17 53 ALA C N 1
ATOM 5959 C CA . ALA C 1 74 ? -6.552 -16.653 -31.575 1.00 45.95 53 ALA C CA 1
ATOM 5960 C C . ALA C 1 74 ? -7.552 -15.493 -31.635 1.00 49.05 53 ALA C C 1
ATOM 5961 O O . ALA C 1 74 ? -8.611 -15.612 -30.991 1.00 53.07 53 ALA C O 1
ATOM 5963 N N . ALA C 1 75 ? -7.232 -14.452 -32.422 1.00 52.16 54 ALA C N 1
ATOM 5964 C CA . ALA C 1 75 ? -7.968 -13.163 -32.530 1.00 53.09 54 ALA C CA 1
ATOM 5965 C C . ALA C 1 75 ? -9.144 -13.250 -33.517 1.00 51.92 54 ALA C C 1
ATOM 5966 O O . ALA C 1 75 ? -9.994 -12.299 -33.492 1.00 50.68 54 ALA C O 1
ATOM 5968 N N . THR C 1 76 ? -9.211 -14.317 -34.334 1.00 45.00 55 THR C N 1
ATOM 5969 C CA . THR C 1 76 ? -10.281 -14.543 -35.352 1.00 48.38 55 THR C CA 1
ATOM 5970 C C . THR C 1 76 ? -11.685 -14.196 -34.845 1.00 49.66 55 THR C C 1
ATOM 5971 O O . THR C 1 76 ? -12.441 -13.539 -35.553 1.00 51.36 55 THR C O 1
ATOM 5975 N N . PRO C 1 77 ? -12.141 -14.630 -33.645 1.00 55.91 56 PRO C N 1
ATOM 5976 C CA . PRO C 1 77 ? -13.511 -14.310 -33.228 1.00 53.15 56 PRO C CA 1
ATOM 5977 C C . PRO C 1 77 ? -13.757 -12.790 -33.233 1.00 51.64 56 PRO C C 1
ATOM 5978 O O . PRO C 1 77 ? -14.808 -12.362 -33.738 1.00 48.96 56 PRO C O 1
ATOM 5982 N N . ALA C 1 78 ? -12.802 -12.014 -32.692 1.00 45.39 57 ALA C N 1
ATOM 5983 C CA . ALA C 1 78 ? -12.852 -10.525 -32.642 1.00 43.81 57 ALA C CA 1
ATOM 5984 C C . ALA C 1 78 ? -12.835 -9.934 -34.073 1.00 47.35 57 ALA C C 1
ATOM 5985 O O . ALA C 1 78 ? -13.735 -9.093 -34.395 1.00 45.61 57 ALA C O 1
ATOM 5987 N N . LEU C 1 79 ? -11.878 -10.372 -34.905 1.00 45.56 58 LEU C N 1
ATOM 5988 C CA . LEU C 1 79 ? -11.766 -9.987 -36.344 1.00 44.62 58 LEU C CA 1
ATOM 5989 C C . LEU C 1 79 ? -13.087 -10.272 -37.052 1.00 41.76 58 LEU C C 1
ATOM 5990 O O . LEU C 1 79 ? -13.592 -9.355 -37.697 1.00 46.57 58 LEU C O 1
ATOM 5995 N N . ASP C 1 80 ? -13.679 -11.457 -36.887 1.00 47.00 59 ASP C N 1
ATOM 5996 C CA . ASP C 1 80 ? -14.894 -11.829 -37.665 1.00 49.80 59 ASP C CA 1
ATOM 5997 C C . ASP C 1 80 ? -16.066 -10.976 -37.174 1.00 48.49 59 ASP C C 1
ATOM 5998 O O . ASP C 1 80 ? -16.846 -10.523 -38.022 1.00 47.30 59 ASP C O 1
ATOM 6003 N N . ALA C 1 81 ? -16.151 -10.755 -35.856 1.00 45.18 60 ALA C N 1
ATOM 6004 C CA . ALA C 1 81 ? -17.153 -9.891 -35.191 1.00 45.48 60 ALA C CA 1
ATOM 6005 C C . ALA C 1 81 ? -17.099 -8.488 -35.799 1.00 40.20 60 ALA C C 1
ATOM 6006 O O . ALA C 1 81 ? -18.175 -7.924 -36.092 1.00 39.47 60 ALA C O 1
ATOM 6008 N N . GLY C 1 82 ? -15.896 -7.928 -35.932 1.00 36.22 61 GLY C N 1
ATOM 6009 C CA . GLY C 1 82 ? -15.663 -6.686 -36.696 1.00 43.64 61 GLY C CA 1
ATOM 6010 C C . GLY C 1 82 ? -16.277 -6.725 -38.102 1.00 44.62 61 GLY C C 1
ATOM 6011 O O . GLY C 1 82 ? -17.032 -5.778 -38.439 1.00 41.49 61 GLY C O 1
ATOM 6012 N N . ARG C 1 83 ? -15.996 -7.778 -38.885 1.00 41.00 62 ARG C N 1
ATOM 6013 C CA . ARG C 1 83 ? -16.545 -7.933 -40.253 1.00 44.22 62 ARG C CA 1
ATOM 6014 C C . ARG C 1 83 ? -18.068 -7.932 -40.161 1.00 45.21 62 ARG C C 1
ATOM 6015 O O . ARG C 1 83 ? -18.716 -7.404 -41.071 1.00 48.62 62 ARG C O 1
ATOM 6023 N N . ALA C 1 84 ? -18.612 -8.544 -39.119 1.00 47.56 63 ALA C N 1
ATOM 6024 C CA . ALA C 1 84 ? -20.064 -8.815 -38.970 1.00 53.50 63 ALA C CA 1
ATOM 6025 C C . ALA C 1 84 ? -20.811 -7.563 -38.497 1.00 46.67 63 ALA C C 1
ATOM 6026 O O . ALA C 1 84 ? -22.001 -7.385 -38.903 1.00 46.57 63 ALA C O 1
ATOM 6028 N N . ALA C 1 85 ? -20.159 -6.729 -37.671 1.00 43.38 64 ALA C N 1
ATOM 6029 C CA . ALA C 1 85 ? -20.720 -5.421 -37.255 1.00 43.35 64 ALA C CA 1
ATOM 6030 C C . ALA C 1 85 ? -20.856 -4.561 -38.512 1.00 42.41 64 ALA C C 1
ATOM 6031 O O . ALA C 1 85 ? -21.977 -4.116 -38.815 1.00 45.85 64 ALA C O 1
ATOM 6033 N N . VAL C 1 86 ? -19.762 -4.441 -39.268 1.00 44.88 65 VAL C N 1
ATOM 6034 C CA . VAL C 1 86 ? -19.679 -3.684 -40.552 1.00 45.94 65 VAL C CA 1
ATOM 6035 C C . VAL C 1 86 ? -20.784 -4.155 -41.500 1.00 47.69 65 VAL C C 1
ATOM 6036 O O . VAL C 1 86 ? -21.518 -3.302 -42.055 1.00 49.31 65 VAL C O 1
ATOM 6040 N N . ALA C 1 87 ? -20.914 -5.468 -41.670 1.00 46.09 66 ALA C N 1
ATOM 6041 C CA . ALA C 1 87 ? -21.950 -6.105 -42.518 1.00 46.01 66 ALA C CA 1
ATOM 6042 C C . ALA C 1 87 ? -23.354 -5.643 -42.112 1.00 46.03 66 ALA C C 1
ATOM 6043 O O . ALA C 1 87 ? -24.189 -5.421 -43.009 1.00 53.23 66 ALA C O 1
ATOM 6045 N N . SER C 1 88 ? -23.633 -5.554 -40.815 1.00 46.81 67 SER C N 1
ATOM 6046 C CA . SER C 1 88 ? -24.972 -5.200 -40.301 1.00 45.38 67 SER C CA 1
ATOM 6047 C C . SER C 1 88 ? -25.229 -3.718 -40.602 1.00 45.39 67 SER C C 1
ATOM 6048 O O . SER C 1 88 ? -26.390 -3.343 -40.732 1.00 51.67 67 SER C O 1
ATOM 6051 N N . LEU C 1 89 ? -24.186 -2.888 -40.688 1.00 45.95 68 LEU C N 1
ATOM 6052 C CA . LEU C 1 89 ? -24.347 -1.422 -40.927 1.00 45.61 68 LEU C CA 1
ATOM 6053 C C . LEU C 1 89 ? -24.638 -1.155 -42.412 1.00 44.71 68 LEU C C 1
ATOM 6054 O O . LEU C 1 89 ? -25.313 -0.147 -42.683 1.00 41.44 68 LEU C O 1
ATOM 6059 N N . ILE C 1 90 ? -24.156 -2.013 -43.325 1.00 42.67 69 ILE C N 1
ATOM 6060 C CA . ILE C 1 90 ? -24.244 -1.804 -44.809 1.00 44.44 69 ILE C CA 1
ATOM 6061 C C . ILE C 1 90 ? -25.216 -2.795 -45.424 1.00 45.71 69 ILE C C 1
ATOM 6062 O O . ILE C 1 90 ? -25.449 -2.669 -46.613 1.00 55.14 69 ILE C O 1
ATOM 6067 N N . GLY C 1 91 ? -25.747 -3.732 -44.642 1.00 43.86 70 GLY C N 1
ATOM 6068 C CA . GLY C 1 91 ? -26.708 -4.737 -45.120 1.00 41.49 70 GLY C CA 1
ATOM 6069 C C . GLY C 1 91 ? -26.037 -5.792 -45.972 1.00 41.25 70 GLY C C 1
ATOM 6070 O O . GLY C 1 91 ? -26.660 -6.276 -46.852 1.00 41.04 70 GLY C O 1
ATOM 6071 N N . PHE C 1 92 ? -24.776 -6.118 -45.740 1.00 46.47 71 PHE C N 1
ATOM 6072 C CA . PHE C 1 92 ? -24.058 -7.189 -46.477 1.00 47.20 71 PHE C CA 1
ATOM 6073 C C . PHE C 1 92 ? -23.984 -8.386 -45.523 1.00 49.00 71 PHE C C 1
ATOM 6074 O O . PHE C 1 92 ? -24.551 -8.320 -44.431 1.00 51.38 71 PHE C O 1
ATOM 6082 N N . ALA C 1 93 ? -23.275 -9.433 -45.914 1.00 47.27 72 ALA C N 1
ATOM 6083 C CA . ALA C 1 93 ? -22.914 -10.573 -45.054 1.00 48.10 72 ALA C CA 1
ATOM 6084 C C . ALA C 1 93 ? -21.473 -10.411 -44.536 1.00 52.03 72 ALA C C 1
ATOM 6085 O O . ALA C 1 93 ? -20.581 -9.913 -45.297 1.00 46.41 72 ALA C O 1
ATOM 6087 N N . ALA C 1 94 ? -21.191 -10.902 -43.326 1.00 52.58 73 ALA C N 1
ATOM 6088 C CA . ALA C 1 94 ? -19.830 -10.842 -42.742 1.00 50.52 73 ALA C CA 1
ATOM 6089 C C . ALA C 1 94 ? -18.803 -11.350 -43.770 1.00 48.57 73 ALA C C 1
ATOM 6090 O O . ALA C 1 94 ? -17.710 -10.767 -43.899 1.00 52.77 73 ALA C O 1
ATOM 6092 N N . SER C 1 95 ? -19.125 -12.397 -44.513 1.00 48.75 74 SER C N 1
ATOM 6093 C CA . SER C 1 95 ? -18.138 -13.087 -45.382 1.00 50.41 74 SER C CA 1
ATOM 6094 C C . SER C 1 95 ? -17.889 -12.255 -46.648 1.00 48.36 74 SER C C 1
ATOM 6095 O O . SER C 1 95 ? -16.950 -12.569 -47.360 1.00 51.42 74 SER C O 1
ATOM 6098 N N . ASP C 1 96 ? -18.702 -11.231 -46.908 1.00 48.40 75 ASP C N 1
ATOM 6099 C CA . ASP C 1 96 ? -18.453 -10.228 -47.978 1.00 49.94 75 ASP C CA 1
ATOM 6100 C C . ASP C 1 96 ? -17.415 -9.173 -47.547 1.00 48.20 75 ASP C C 1
ATOM 6101 O O . ASP C 1 96 ? -16.998 -8.393 -48.397 1.00 52.07 75 ASP C O 1
ATOM 6106 N N . VAL C 1 97 ? -17.030 -9.117 -46.276 1.00 40.17 76 VAL C N 1
ATOM 6107 C CA . VAL C 1 97 ? -16.278 -7.970 -45.733 1.00 38.81 76 VAL C CA 1
ATOM 6108 C C . VAL C 1 97 ? -14.837 -8.401 -45.613 1.00 43.68 76 VAL C C 1
ATOM 6109 O O . VAL C 1 97 ? -14.566 -9.464 -45.022 1.00 55.58 76 VAL C O 1
ATOM 6113 N N . VAL C 1 98 ? -13.950 -7.494 -45.986 1.00 46.55 77 VAL C N 1
ATOM 6114 C CA . VAL C 1 98 ? -12.484 -7.737 -46.007 1.00 41.75 77 VAL C CA 1
ATOM 6115 C C . VAL C 1 98 ? -11.781 -6.518 -45.402 1.00 41.46 77 VAL C C 1
ATOM 6116 O O . VAL C 1 98 ? -12.277 -5.374 -45.569 1.00 43.68 77 VAL C O 1
ATOM 6120 N N . TYR C 1 99 ? -10.721 -6.740 -44.637 1.00 40.34 78 TYR C N 1
ATOM 6121 C CA . TYR C 1 99 ? -9.929 -5.629 -44.046 1.00 44.96 78 TYR C CA 1
ATOM 6122 C C . TYR C 1 99 ? -8.982 -5.071 -45.106 1.00 36.01 78 TYR C C 1
ATOM 6123 O O . TYR C 1 99 ? -8.607 -5.794 -46.015 1.00 39.48 78 TYR C O 1
ATOM 6132 N N . THR C 1 100 ? -8.498 -3.864 -44.836 1.00 40.14 79 THR C N 1
ATOM 6133 C CA . THR C 1 100 ? -7.799 -2.933 -45.743 1.00 41.38 79 THR C CA 1
ATOM 6134 C C . THR C 1 100 ? -7.008 -1.928 -44.882 1.00 47.52 79 THR C C 1
ATOM 6135 O O . THR C 1 100 ? -7.348 -1.732 -43.695 1.00 47.59 79 THR C O 1
ATOM 6139 N N . SER C 1 101 ? -5.993 -1.284 -45.452 1.00 46.41 80 SER C N 1
ATOM 6140 C CA . SER C 1 101 ? -5.219 -0.184 -44.823 1.00 40.10 80 SER C CA 1
ATOM 6141 C C . SER C 1 101 ? -6.054 1.083 -44.595 1.00 37.14 80 SER C C 1
ATOM 6142 O O . SER C 1 101 ? -5.543 1.988 -43.964 1.00 39.56 80 SER C O 1
ATOM 6145 N N . GLY C 1 102 ? -7.281 1.141 -45.091 1.00 37.42 81 GLY C N 1
ATOM 6146 C CA . GLY C 1 102 ? -8.097 2.369 -45.233 1.00 40.37 81 GLY C CA 1
ATOM 6147 C C . GLY C 1 102 ? -8.805 2.470 -46.610 1.00 39.75 81 GLY C C 1
ATOM 6148 O O . GLY C 1 102 ? -8.752 1.538 -47.421 1.00 35.24 81 GLY C O 1
ATOM 6149 N N . SER C 1 103 ? -9.437 3.602 -46.889 1.00 35.12 82 SER C N 1
ATOM 6150 C CA . SER C 1 103 ? -10.435 3.763 -47.959 1.00 32.03 82 SER C CA 1
ATOM 6151 C C . SER C 1 103 ? -9.746 3.804 -49.326 1.00 37.61 82 SER C C 1
ATOM 6152 O O . SER C 1 103 ? -10.221 3.083 -50.219 1.00 34.30 82 SER C O 1
ATOM 6155 N N . ASN C 1 104 ? -8.617 4.510 -49.463 1.00 41.36 83 ASN C N 1
ATOM 6156 C CA . ASN C 1 104 ? -7.926 4.631 -50.771 1.00 41.31 83 ASN C CA 1
ATOM 6157 C C . ASN C 1 104 ? -7.370 3.269 -51.168 1.00 39.38 83 ASN C C 1
ATOM 6158 O O . ASN C 1 104 ? -7.303 3.010 -52.384 1.00 37.25 83 ASN C O 1
ATOM 6163 N N . HIS C 1 105 ? -6.897 2.486 -50.195 1.00 37.62 84 HIS C N 1
ATOM 6164 C CA . HIS C 1 105 ? -6.430 1.094 -50.420 1.00 39.73 84 HIS C CA 1
ATOM 6165 C C . HIS C 1 105 ? -7.608 0.269 -50.958 1.00 42.25 84 HIS C C 1
ATOM 6166 O O . HIS C 1 105 ? -7.472 -0.321 -52.047 1.00 33.16 84 HIS C O 1
ATOM 6173 N N . ALA C 1 106 ? -8.753 0.315 -50.269 1.00 35.80 85 ALA C N 1
ATOM 6174 C CA . ALA C 1 106 ? -10.019 -0.245 -50.775 1.00 37.02 85 ALA C CA 1
ATOM 6175 C C . ALA C 1 106 ? -10.275 0.080 -52.274 1.00 33.91 85 ALA C C 1
ATOM 6176 O O . ALA C 1 106 ? -10.608 -0.828 -53.045 1.00 35.32 85 ALA C O 1
ATOM 6178 N N . ILE C 1 107 ? -10.293 1.335 -52.684 1.00 37.66 86 ILE C N 1
ATOM 6179 C CA . ILE C 1 107 ? -10.853 1.703 -54.024 1.00 41.31 86 ILE C CA 1
ATOM 6180 C C . ILE C 1 107 ? -9.861 1.187 -55.057 1.00 39.98 86 ILE C C 1
ATOM 6181 O O . ILE C 1 107 ? -10.271 0.624 -56.076 1.00 41.53 86 ILE C O 1
ATOM 6186 N N . ASP C 1 108 ? -8.580 1.321 -54.739 1.00 35.90 87 ASP C N 1
ATOM 6187 C CA . ASP C 1 108 ? -7.491 0.792 -55.584 1.00 34.12 87 ASP C CA 1
ATOM 6188 C C . ASP C 1 108 ? -7.667 -0.731 -55.689 1.00 35.66 87 ASP C C 1
ATOM 6189 O O . ASP C 1 108 ? -7.591 -1.252 -56.816 1.00 41.64 87 ASP C O 1
ATOM 6194 N N . LEU C 1 109 ? -7.893 -1.443 -54.588 1.00 33.77 88 LEU C N 1
ATOM 6195 C CA . LEU C 1 109 ? -8.081 -2.916 -54.649 1.00 36.52 88 LEU C CA 1
ATOM 6196 C C . LEU C 1 109 ? -9.250 -3.222 -55.613 1.00 39.93 88 LEU C C 1
ATOM 6197 O O . LEU C 1 109 ? -9.112 -4.087 -56.482 1.00 42.10 88 LEU C O 1
ATOM 6202 N N . LEU C 1 110 ? -10.345 -2.482 -55.525 1.00 38.21 89 LEU C N 1
ATOM 6203 C CA . LEU C 1 110 ? -11.567 -2.781 -56.318 1.00 42.35 89 LEU C CA 1
ATOM 6204 C C . LEU C 1 110 ? -11.396 -2.420 -57.826 1.00 45.28 89 LEU C C 1
ATOM 6205 O O . LEU C 1 110 ? -11.702 -3.290 -58.657 1.00 45.28 89 LEU C O 1
ATOM 6210 N N . LEU C 1 111 ? -10.887 -1.228 -58.184 1.00 46.05 90 LEU C N 1
ATOM 6211 C CA . LEU C 1 111 ? -10.752 -0.725 -59.592 1.00 44.75 90 LEU C CA 1
ATOM 6212 C C . LEU C 1 111 ? -9.622 -1.439 -60.362 1.00 44.94 90 LEU C C 1
ATOM 6213 O O . LEU C 1 111 ? -9.756 -1.677 -61.618 1.00 45.37 90 LEU C O 1
ATOM 6218 N N . SER C 1 112 ? -8.514 -1.717 -59.688 1.00 37.65 91 SER C N 1
ATOM 6219 C CA . SER C 1 112 ? -7.415 -2.503 -60.270 1.00 40.35 91 SER C CA 1
ATOM 6220 C C . SER C 1 112 ? -7.937 -3.928 -60.553 1.00 43.40 91 SER C C 1
ATOM 6221 O O . SER C 1 112 ? -7.336 -4.604 -61.348 1.00 40.33 91 SER C O 1
ATOM 6224 N N . SER C 1 113 ? -9.008 -4.386 -59.891 1.00 51.93 92 SER C N 1
ATOM 6225 C CA . SER C 1 113 ? -9.571 -5.763 -59.991 1.00 48.96 92 SER C CA 1
ATOM 6226 C C . SER C 1 113 ? -10.696 -5.804 -61.036 1.00 48.14 92 SER C C 1
ATOM 6227 O O . SER C 1 113 ? -11.233 -6.921 -61.310 1.00 52.59 92 SER C O 1
ATOM 6230 N N . TRP C 1 114 ? -11.119 -4.644 -61.531 1.00 42.37 93 TRP C N 1
ATOM 6231 C CA . TRP C 1 114 ? -12.386 -4.550 -62.309 1.00 55.50 93 TRP C CA 1
ATOM 6232 C C . TRP C 1 114 ? -12.213 -5.200 -63.677 1.00 52.32 93 TRP C C 1
ATOM 6233 O O . TRP C 1 114 ? -11.256 -4.873 -64.366 1.00 51.22 93 TRP C O 1
ATOM 6244 N N . PRO C 1 115 ? -13.125 -6.116 -64.094 1.00 54.03 94 PRO C N 1
ATOM 6245 C CA . PRO C 1 115 ? -13.017 -6.824 -65.379 1.00 54.18 94 PRO C CA 1
ATOM 6246 C C . PRO C 1 115 ? -13.784 -6.106 -66.500 1.00 52.17 94 PRO C C 1
ATOM 6247 O O . PRO C 1 115 ? -14.684 -5.316 -66.189 1.00 51.72 94 PRO C O 1
ATOM 6251 N N . GLY C 1 116 ? -13.414 -6.341 -67.757 1.00 48.91 95 GLY C N 1
ATOM 6252 C CA . GLY C 1 116 ? -14.111 -5.746 -68.917 1.00 46.96 95 GLY C CA 1
ATOM 6253 C C . GLY C 1 116 ? -13.920 -4.241 -69.032 1.00 51.39 95 GLY C C 1
ATOM 6254 O O . GLY C 1 116 ? -12.916 -3.723 -68.561 1.00 57.88 95 GLY C O 1
ATOM 6255 N N . LYS C 1 117 ? -14.836 -3.567 -69.719 1.00 55.91 96 LYS C N 1
ATOM 6256 C CA . LYS C 1 117 ? -14.651 -2.122 -69.997 1.00 56.04 96 LYS C CA 1
ATOM 6257 C C . LYS C 1 117 ? -14.611 -1.335 -68.694 1.00 54.91 96 LYS C C 1
ATOM 6258 O O . LYS C 1 117 ? -15.498 -1.528 -67.860 1.00 53.84 96 LYS C O 1
ATOM 6264 N N . ARG C 1 118 ? -13.618 -0.462 -68.565 1.00 50.33 97 ARG C N 1
ATOM 6265 C CA . ARG C 1 118 ? -13.459 0.339 -67.330 1.00 45.37 97 ARG C CA 1
ATOM 6266 C C . ARG C 1 118 ? -14.053 1.728 -67.566 1.00 45.36 97 ARG C C 1
ATOM 6267 O O . ARG C 1 118 ? -13.296 2.648 -67.892 1.00 45.58 97 ARG C O 1
ATOM 6275 N N . THR C 1 119 ? -15.370 1.843 -67.427 1.00 50.23 98 THR C N 1
ATOM 6276 C CA . THR C 1 119 ? -16.068 3.144 -67.571 1.00 55.02 98 THR C CA 1
ATOM 6277 C C . THR C 1 119 ? -16.810 3.382 -66.256 1.00 53.47 98 THR C C 1
ATOM 6278 O O . THR C 1 119 ? -17.119 2.393 -65.584 1.00 52.93 98 THR C O 1
ATOM 6282 N N . LEU C 1 120 ? -17.119 4.631 -65.925 1.00 47.40 99 LEU C N 1
ATOM 6283 C CA . LEU C 1 120 ? -17.673 4.902 -64.575 1.00 48.62 99 LEU C CA 1
ATOM 6284 C C . LEU C 1 120 ? -18.308 6.292 -64.558 1.00 47.10 99 LEU C C 1
ATOM 6285 O O . LEU C 1 120 ? -17.775 7.192 -65.207 1.00 55.03 99 LEU C O 1
ATOM 6290 N N . ALA C 1 121 ? -19.407 6.481 -63.847 1.00 49.66 100 ALA C N 1
ATOM 6291 C CA . ALA C 1 121 ? -19.873 7.840 -63.489 1.00 52.04 100 ALA C CA 1
ATOM 6292 C C . ALA C 1 121 ? -19.701 8.057 -61.985 1.00 48.70 100 ALA C C 1
ATOM 6293 O O . ALA C 1 121 ? -19.862 7.086 -61.234 1.00 40.27 100 ALA C O 1
ATOM 6295 N N . CYS C 1 122 ? -19.387 9.295 -61.597 1.00 49.33 101 CYS C N 1
ATOM 6296 C CA . CYS C 1 122 ? -19.301 9.778 -60.200 1.00 48.55 101 CYS C CA 1
ATOM 6297 C C . CYS C 1 122 ? -19.705 11.253 -60.115 1.00 48.22 101 CYS C C 1
ATOM 6298 O O . CYS C 1 122 ? -20.053 11.791 -61.146 1.00 55.83 101 CYS C O 1
ATOM 6301 N N . LEU C 1 123 ? -19.684 11.872 -58.933 1.00 44.52 102 LEU C N 1
ATOM 6302 C CA . LEU C 1 123 ? -20.055 13.297 -58.756 1.00 49.61 102 LEU C CA 1
ATOM 6303 C C . LEU C 1 123 ? -18.868 14.185 -59.142 1.00 52.37 102 LEU C C 1
ATOM 6304 O O . LEU C 1 123 ? -17.714 13.762 -59.112 1.00 47.71 102 LEU C O 1
ATOM 6309 N N . PRO C 1 124 ? -19.127 15.460 -59.514 1.00 55.72 103 PRO C N 1
ATOM 6310 C CA . PRO C 1 124 ? -18.045 16.398 -59.782 1.00 58.54 103 PRO C CA 1
ATOM 6311 C C . PRO C 1 124 ? -17.262 16.684 -58.496 1.00 50.65 103 PRO C C 1
ATOM 6312 O O . PRO C 1 124 ? -16.149 17.133 -58.587 1.00 62.91 103 PRO C O 1
ATOM 6316 N N . GLY C 1 125 ? -17.855 16.387 -57.344 1.00 50.82 104 GLY C N 1
ATOM 6317 C CA . GLY C 1 125 ? -17.175 16.604 -56.053 1.00 50.75 104 GLY C CA 1
ATOM 6318 C C . GLY C 1 125 ? -16.433 15.371 -55.580 1.00 44.11 104 GLY C C 1
ATOM 6319 O O . GLY C 1 125 ? -16.166 15.278 -54.380 1.00 51.09 104 GLY C O 1
ATOM 6320 N N . GLU C 1 126 ? -16.094 14.472 -56.496 1.00 40.16 105 GLU C N 1
ATOM 6321 C CA . GLU C 1 126 ? -15.417 13.206 -56.134 1.00 44.76 105 GLU C CA 1
ATOM 6322 C C . GLU C 1 126 ? -14.114 13.497 -55.397 1.00 49.15 105 GLU C C 1
ATOM 6323 O O . GLU C 1 126 ? -13.494 14.528 -55.680 1.00 53.88 105 GLU C O 1
ATOM 6329 N N . TYR C 1 127 ? -13.728 12.596 -54.497 1.00 46.26 106 TYR C N 1
ATOM 6330 C CA . TYR C 1 127 ? -12.483 12.763 -53.714 1.00 45.71 106 TYR C CA 1
ATOM 6331 C C . TYR C 1 127 ? -11.301 12.828 -54.675 1.00 44.96 106 TYR C C 1
ATOM 6332 O O . TYR C 1 127 ? -11.182 11.952 -55.534 1.00 44.05 106 TYR C O 1
ATOM 6341 N N . GLY C 1 128 ? -10.485 13.869 -54.542 1.00 45.45 107 GLY C N 1
ATOM 6342 C CA . GLY C 1 128 ? -9.273 14.023 -55.366 1.00 39.02 107 GLY C CA 1
ATOM 6343 C C . GLY C 1 128 ? -8.614 12.674 -55.557 1.00 39.75 107 GLY C C 1
ATOM 6344 O O . GLY C 1 128 ? -8.563 12.142 -56.671 1.00 39.91 107 GLY C O 1
ATOM 6345 N N . PRO C 1 129 ? -8.147 12.060 -54.450 1.00 40.41 108 PRO C N 1
ATOM 6346 C CA . PRO C 1 129 ? -7.406 10.793 -54.532 1.00 38.20 108 PRO C CA 1
ATOM 6347 C C . PRO C 1 129 ? -8.251 9.615 -55.042 1.00 39.86 108 PRO C C 1
ATOM 6348 O O . PRO C 1 129 ? -7.671 8.653 -55.553 1.00 38.05 108 PRO C O 1
ATOM 6352 N N . ASN C 1 130 ? -9.582 9.697 -54.932 1.00 38.18 109 ASN C N 1
ATOM 6353 C CA . ASN C 1 130 ? -10.468 8.737 -55.641 1.00 40.43 109 ASN C CA 1
ATOM 6354 C C . ASN C 1 130 ? -10.222 8.895 -57.150 1.00 42.31 109 ASN C C 1
ATOM 6355 O O . ASN C 1 130 ? -9.891 7.864 -57.783 1.00 40.88 109 ASN C O 1
ATOM 6360 N N . LEU C 1 131 ? -10.307 10.120 -57.696 1.00 38.79 110 LEU C N 1
ATOM 6361 C CA . LEU C 1 131 ? -10.116 10.374 -59.155 1.00 39.10 110 LEU C CA 1
ATOM 6362 C C . LEU C 1 131 ? -8.713 9.915 -59.520 1.00 39.82 110 LEU C C 1
ATOM 6363 O O . LEU C 1 131 ? -8.549 9.279 -60.599 1.00 40.23 110 LEU C O 1
ATOM 6368 N N . SER C 1 132 ? -7.749 10.171 -58.640 1.00 38.36 111 SER C N 1
ATOM 6369 C CA . SER C 1 132 ? -6.362 9.690 -58.837 1.00 42.23 111 SER C CA 1
ATOM 6370 C C . SER C 1 132 ? -6.379 8.174 -59.116 1.00 45.79 111 SER C C 1
ATOM 6371 O O . SER C 1 132 ? -5.910 7.756 -60.218 1.00 47.94 111 SER C O 1
ATOM 6374 N N . ALA C 1 133 ? -7.010 7.378 -58.242 1.00 43.55 112 ALA C N 1
ATOM 6375 C CA . ALA C 1 133 ? -7.054 5.893 -58.350 1.00 45.94 112 ALA C CA 1
ATOM 6376 C C . ALA C 1 133 ? -7.843 5.450 -59.607 1.00 42.09 112 ALA C C 1
ATOM 6377 O O . ALA C 1 133 ? -7.424 4.491 -60.253 1.00 44.32 112 ALA C O 1
ATOM 6379 N N . MET C 1 134 ? -8.950 6.115 -59.924 1.00 41.94 113 MET C N 1
ATOM 6380 C CA . MET C 1 134 ? -9.790 5.886 -61.134 1.00 46.56 113 MET C CA 1
ATOM 6381 C C . MET C 1 134 ? -8.881 6.023 -62.369 1.00 48.34 113 MET C C 1
ATOM 6382 O O . MET C 1 134 ? -8.793 5.080 -63.181 1.00 49.25 113 MET C O 1
ATOM 6387 N N . ALA C 1 135 ? -8.172 7.141 -62.483 1.00 50.39 114 ALA C N 1
ATOM 6388 C CA . ALA C 1 135 ? -7.293 7.433 -63.639 1.00 48.52 114 ALA C CA 1
ATOM 6389 C C . ALA C 1 135 ? -6.174 6.388 -63.683 1.00 45.43 114 ALA C C 1
ATOM 6390 O O . ALA C 1 135 ? -5.820 5.924 -64.764 1.00 46.91 114 ALA C O 1
ATOM 6392 N N . ALA C 1 136 ? -5.628 6.005 -62.538 1.00 45.91 115 ALA C N 1
ATOM 6393 C CA . ALA C 1 136 ? -4.434 5.130 -62.499 1.00 45.17 115 ALA C CA 1
ATOM 6394 C C . ALA C 1 136 ? -4.837 3.740 -62.969 1.00 42.38 115 ALA C C 1
ATOM 6395 O O . ALA C 1 136 ? -3.926 2.933 -63.269 1.00 43.11 115 ALA C O 1
ATOM 6397 N N . ASN C 1 137 ? -6.144 3.454 -62.934 1.00 41.70 116 ASN C N 1
ATOM 6398 C CA . ASN C 1 137 ? -6.687 2.110 -63.242 1.00 44.05 116 ASN C CA 1
ATOM 6399 C C . ASN C 1 137 ? -7.376 2.139 -64.612 1.00 43.18 116 ASN C C 1
ATOM 6400 O O . ASN C 1 137 ? -8.120 1.233 -64.884 1.00 40.03 116 ASN C O 1
ATOM 6405 N N . GLY C 1 138 ? -7.063 3.132 -65.443 1.00 48.60 117 GLY C N 1
ATOM 6406 C CA . GLY C 1 138 ? -7.457 3.226 -66.861 1.00 52.83 117 GLY C CA 1
ATOM 6407 C C . GLY C 1 138 ? -8.955 3.361 -67.036 1.00 54.94 117 GLY C C 1
ATOM 6408 O O . GLY C 1 138 ? -9.474 2.905 -68.081 1.00 65.79 117 GLY C O 1
ATOM 6409 N N . PHE C 1 139 ? -9.634 3.934 -66.050 1.00 53.33 118 PHE C N 1
ATOM 6410 C CA . PHE C 1 139 ? -11.097 4.168 -66.093 1.00 54.02 118 PHE C CA 1
ATOM 6411 C C . PHE C 1 139 ? -11.357 5.479 -66.813 1.00 55.15 118 PHE C C 1
ATOM 6412 O O . PHE C 1 139 ? -10.612 6.410 -66.530 1.00 55.66 118 PHE C O 1
ATOM 6420 N N . GLN C 1 140 ? -12.372 5.517 -67.681 1.00 58.89 119 GLN C N 1
ATOM 6421 C CA . GLN C 1 140 ? -13.049 6.761 -68.126 1.00 57.85 119 GLN C CA 1
ATOM 6422 C C . GLN C 1 140 ? -14.079 7.176 -67.078 1.00 54.94 119 GLN C C 1
ATOM 6423 O O . GLN C 1 140 ? -14.863 6.285 -66.631 1.00 62.35 119 GLN C O 1
ATOM 6429 N N . VAL C 1 141 ? -14.140 8.477 -66.786 1.00 50.79 120 VAL C N 1
ATOM 6430 C CA . VAL C 1 141 ? -15.004 9.072 -65.727 1.00 50.05 120 VAL C CA 1
ATOM 6431 C C . VAL C 1 141 ? -15.973 10.095 -66.335 1.00 48.78 120 VAL C C 1
ATOM 6432 O O . VAL C 1 141 ? -15.504 11.110 -66.791 1.00 45.14 120 VAL C O 1
ATOM 6436 N N . ARG C 1 142 ? -17.283 9.895 -66.221 1.00 59.52 121 ARG C N 1
ATOM 6437 C CA . ARG C 1 142 ? -18.311 10.946 -66.487 1.00 59.02 121 ARG C CA 1
ATOM 6438 C C . ARG C 1 142 ? -18.850 11.459 -65.147 1.00 63.67 121 ARG C C 1
ATOM 6439 O O . ARG C 1 142 ? -18.915 10.642 -64.178 1.00 63.73 121 ARG C O 1
ATOM 6447 N N . ALA C 1 143 ? -19.209 12.751 -65.113 1.00 59.43 122 ALA C N 1
ATOM 6448 C CA . ALA C 1 143 ? -19.834 13.472 -63.982 1.00 53.27 122 ALA C CA 1
ATOM 6449 C C . ALA C 1 143 ? -21.311 13.139 -63.967 1.00 57.70 122 ALA C C 1
ATOM 6450 O O . ALA C 1 143 ? -21.864 12.951 -65.035 1.00 58.20 122 ALA C O 1
ATOM 6452 N N . LEU C 1 144 ? -21.893 13.043 -62.777 1.00 60.44 123 LEU C N 1
ATOM 6453 C CA . LEU C 1 144 ? -23.335 12.785 -62.573 1.00 58.18 123 LEU C CA 1
ATOM 6454 C C . LEU C 1 144 ? -24.019 14.134 -62.418 1.00 50.70 123 LEU C C 1
ATOM 6455 O O . LEU C 1 144 ? -23.425 15.074 -61.905 1.00 46.79 123 LEU C O 1
ATOM 6460 N N . PRO C 1 145 ? -25.304 14.266 -62.786 1.00 48.22 124 PRO C N 1
ATOM 6461 C CA . PRO C 1 145 ? -26.005 15.540 -62.612 1.00 48.79 124 PRO C CA 1
ATOM 6462 C C . PRO C 1 145 ? -26.224 15.852 -61.129 1.00 52.66 124 PRO C C 1
ATOM 6463 O O . PRO C 1 145 ? -26.508 14.930 -60.405 1.00 61.28 124 PRO C O 1
ATOM 6467 N N . VAL C 1 146 ? -26.105 17.118 -60.727 1.00 54.70 125 VAL C N 1
ATOM 6468 C CA . VAL C 1 146 ? -26.209 17.539 -59.298 1.00 55.58 125 VAL C CA 1
ATOM 6469 C C . VAL C 1 146 ? -26.834 18.934 -59.187 1.00 59.73 125 VAL C C 1
ATOM 6470 O O . VAL C 1 146 ? -26.759 19.692 -60.142 1.00 70.69 125 VAL C O 1
ATOM 6474 N N . ASP C 1 147 ? -27.386 19.264 -58.021 1.00 63.27 126 ASP C N 1
ATOM 6475 C CA . ASP C 1 147 ? -27.934 20.606 -57.697 1.00 62.80 126 ASP C CA 1
ATOM 6476 C C . ASP C 1 147 ? -26.749 21.493 -57.305 1.00 66.51 126 ASP C C 1
ATOM 6477 O O . ASP C 1 147 ? -25.606 20.994 -57.394 1.00 64.60 126 ASP C O 1
ATOM 6482 N N . ASP C 1 148 ? -27.030 22.731 -56.867 1.00 73.47 127 ASP C N 1
ATOM 6483 C CA . ASP C 1 148 ? -26.031 23.783 -56.512 1.00 74.30 127 ASP C CA 1
ATOM 6484 C C . ASP C 1 148 ? -25.149 23.328 -55.340 1.00 67.65 127 ASP C C 1
ATOM 6485 O O . ASP C 1 148 ? -23.984 23.733 -55.353 1.00 67.79 127 ASP C O 1
ATOM 6490 N N . ASP C 1 149 ? -25.672 22.508 -54.405 1.00 61.78 128 ASP C N 1
ATOM 6491 C CA . ASP C 1 149 ? -24.933 21.915 -53.252 1.00 60.62 128 ASP C CA 1
ATOM 6492 C C . ASP C 1 149 ? -24.060 20.693 -53.628 1.00 62.48 128 ASP C C 1
ATOM 6493 O O . ASP C 1 149 ? -23.350 20.197 -52.716 1.00 63.41 128 ASP C O 1
ATOM 6498 N N . GLY C 1 150 ? -24.085 20.228 -54.893 1.00 58.88 129 GLY C N 1
ATOM 6499 C CA . GLY C 1 150 ? -23.287 19.100 -55.416 1.00 54.12 129 GLY C CA 1
ATOM 6500 C C . GLY C 1 150 ? -23.943 17.759 -55.107 1.00 56.53 129 GLY C C 1
ATOM 6501 O O . GLY C 1 150 ? -23.265 16.717 -55.199 1.00 58.10 129 GLY C O 1
ATOM 6502 N N . ARG C 1 151 ? -25.236 17.810 -54.794 1.00 53.90 130 ARG C N 1
ATOM 6503 C CA . ARG C 1 151 ? -26.101 16.696 -54.362 1.00 55.11 130 ARG C CA 1
ATOM 6504 C C . ARG C 1 151 ? -26.730 16.061 -55.600 1.00 53.78 130 ARG C C 1
ATOM 6505 O O . ARG C 1 151 ? -27.460 16.746 -56.277 1.00 64.68 130 ARG C O 1
ATOM 6513 N N . VAL C 1 152 ? -26.467 14.791 -55.877 1.00 52.88 131 VAL C N 1
ATOM 6514 C CA . VAL C 1 152 ? -26.948 14.106 -57.107 1.00 57.02 131 VAL C CA 1
ATOM 6515 C C . VAL C 1 152 ? -28.459 14.320 -57.274 1.00 56.34 131 VAL C C 1
ATOM 6516 O O . VAL C 1 152 ? -29.172 14.231 -56.270 1.00 46.09 131 VAL C O 1
ATOM 6520 N N . LEU C 1 153 ? -28.888 14.614 -58.515 1.00 58.27 132 LEU C N 1
ATOM 6521 C CA . LEU C 1 153 ? -30.304 14.629 -58.959 1.00 55.32 132 LEU C CA 1
ATOM 6522 C C . LEU C 1 153 ? -30.611 13.256 -59.552 1.00 59.47 132 LEU C C 1
ATOM 6523 O O . LEU C 1 153 ? -30.177 13.041 -60.685 1.00 62.38 132 LEU C O 1
ATOM 6528 N N . VAL C 1 154 ? -31.335 12.393 -58.813 1.00 64.09 133 VAL C N 1
ATOM 6529 C CA . VAL C 1 154 ? -31.479 10.921 -59.075 1.00 59.57 133 VAL C CA 1
ATOM 6530 C C . VAL C 1 154 ? -32.236 10.688 -60.388 1.00 57.95 133 VAL C C 1
ATOM 6531 O O . VAL C 1 154 ? -31.801 9.824 -61.156 1.00 54.12 133 VAL C O 1
ATOM 6535 N N . ASP C 1 155 ? -33.368 11.361 -60.602 1.00 63.61 134 ASP C N 1
ATOM 6536 C CA . ASP C 1 155 ? -34.188 11.192 -61.835 1.00 63.04 134 ASP C CA 1
ATOM 6537 C C . ASP C 1 155 ? -33.354 11.532 -63.076 1.00 64.81 134 ASP C C 1
ATOM 6538 O O . ASP C 1 155 ? -33.350 10.707 -64.019 1.00 58.73 134 ASP C O 1
ATOM 6543 N N . GLU C 1 156 ? -32.727 12.726 -63.091 1.00 64.71 135 GLU C N 1
ATOM 6544 C CA . GLU C 1 156 ? -31.811 13.173 -64.184 1.00 64.91 135 GLU C CA 1
ATOM 6545 C C . GLU C 1 156 ? -30.866 12.002 -64.452 1.00 64.87 135 GLU C C 1
ATOM 6546 O O . GLU C 1 156 ? -30.802 11.567 -65.612 1.00 68.18 135 GLU C O 1
ATOM 6552 N N . ALA C 1 157 ? -30.221 11.486 -63.391 1.00 66.44 136 ALA C N 1
ATOM 6553 C CA . ALA C 1 157 ? -29.128 10.486 -63.444 1.00 62.38 136 ALA C CA 1
ATOM 6554 C C . ALA C 1 157 ? -29.657 9.204 -64.079 1.00 57.81 136 ALA C C 1
ATOM 6555 O O . ALA C 1 157 ? -28.964 8.638 -64.937 1.00 60.14 136 ALA C O 1
ATOM 6557 N N . SER C 1 158 ? -30.873 8.801 -63.715 1.00 65.45 137 SER C N 1
ATOM 6558 C CA . SER C 1 158 ? -31.583 7.652 -64.326 1.00 67.93 137 SER C CA 1
ATOM 6559 C C . SER C 1 158 ? -31.595 7.793 -65.856 1.00 71.20 137 SER C C 1
ATOM 6560 O O . SER C 1 158 ? -30.976 6.932 -66.506 1.00 66.93 137 SER C O 1
ATOM 6563 N N . HIS C 1 159 ? -32.227 8.848 -66.406 1.00 79.73 138 HIS C N 1
ATOM 6564 C CA . HIS C 1 159 ? -32.273 9.153 -67.870 1.00 83.92 138 HIS C CA 1
ATOM 6565 C C . HIS C 1 159 ? -30.853 9.066 -68.440 1.00 78.51 138 HIS C C 1
ATOM 6566 O O . HIS C 1 159 ? -30.631 8.315 -69.418 1.00 72.88 138 HIS C O 1
ATOM 6573 N N . GLU C 1 160 ? -29.952 9.842 -67.826 1.00 72.18 139 GLU C N 1
ATOM 6574 C CA . GLU C 1 160 ? -28.520 10.009 -68.187 1.00 65.25 139 GLU C CA 1
ATOM 6575 C C . GLU C 1 160 ? -27.918 8.600 -68.338 1.00 66.67 139 GLU C C 1
ATOM 6576 O O . GLU C 1 160 ? -27.312 8.315 -69.414 1.00 59.71 139 GLU C O 1
ATOM 6582 N N . LEU C 1 161 ? -28.169 7.702 -67.369 1.00 59.94 140 LEU C N 1
ATOM 6583 C CA . LEU C 1 161 ? -27.492 6.371 -67.305 1.00 59.13 140 LEU C CA 1
ATOM 6584 C C . LEU C 1 161 ? -28.088 5.392 -68.332 1.00 60.03 140 LEU C C 1
ATOM 6585 O O . LEU C 1 161 ? -27.302 4.585 -68.881 1.00 61.38 140 LEU C O 1
ATOM 6590 N N . SER C 1 162 ? -29.401 5.454 -68.595 1.00 64.85 141 SER C N 1
ATOM 6591 C CA . SER C 1 162 ? -30.102 4.682 -69.663 1.00 67.08 141 SER C CA 1
ATOM 6592 C C . SER C 1 162 ? -29.502 5.014 -71.034 1.00 68.80 141 SER C C 1
ATOM 6593 O O . SER C 1 162 ? -29.185 4.082 -71.789 1.00 66.41 141 SER C O 1
ATOM 6596 N N . ALA C 1 163 ? -29.367 6.305 -71.331 1.00 64.69 142 ALA C N 1
ATOM 6597 C CA . ALA C 1 163 ? -28.954 6.840 -72.641 1.00 61.76 142 ALA C CA 1
ATOM 6598 C C . ALA C 1 163 ? -27.467 6.563 -72.874 1.00 68.95 142 ALA C C 1
ATOM 6599 O O . ALA C 1 163 ? -27.090 6.209 -74.007 1.00 82.37 142 ALA C O 1
ATOM 6601 N N . HIS C 1 164 ? -26.630 6.756 -71.863 1.00 67.60 143 HIS C N 1
ATOM 6602 C CA . HIS C 1 164 ? -25.183 6.441 -71.964 1.00 75.73 143 HIS C CA 1
ATOM 6603 C C . HIS C 1 164 ? -24.826 5.602 -70.744 1.00 76.53 143 HIS C C 1
ATOM 6604 O O . HIS C 1 164 ? -24.527 6.131 -69.680 1.00 77.52 143 HIS C O 1
ATOM 6611 N N . PRO C 1 165 ? -24.901 4.256 -70.845 1.00 81.26 144 PRO C N 1
ATOM 6612 C CA . PRO C 1 165 ? -24.542 3.394 -69.728 1.00 77.77 144 PRO C CA 1
ATOM 6613 C C . PRO C 1 165 ? -23.030 3.460 -69.479 1.00 72.89 144 PRO C C 1
ATOM 6614 O O . PRO C 1 165 ? -22.264 4.069 -70.190 1.00 69.27 144 PRO C O 1
ATOM 6618 N N . VAL C 1 166 ? -22.645 2.767 -68.436 1.00 68.91 145 VAL C N 1
ATOM 6619 C CA . VAL C 1 166 ? -21.333 2.901 -67.778 1.00 55.52 145 VAL C CA 1
ATOM 6620 C C . VAL C 1 166 ? -21.188 1.613 -66.970 1.00 49.31 145 VAL C C 1
ATOM 6621 O O . VAL C 1 166 ? -22.219 1.120 -66.508 1.00 56.97 145 VAL C O 1
ATOM 6625 N N . ALA C 1 167 ? -19.990 1.047 -66.876 1.00 46.46 146 ALA C N 1
ATOM 6626 C CA . ALA C 1 167 ? -19.702 -0.211 -66.159 1.00 44.15 146 ALA C CA 1
ATOM 6627 C C . ALA C 1 167 ? -20.026 -0.085 -64.671 1.00 46.43 146 ALA C C 1
ATOM 6628 O O . ALA C 1 167 ? -20.453 -1.107 -64.133 1.00 49.08 146 ALA C O 1
ATOM 6630 N N . LEU C 1 168 ? -19.809 1.069 -64.022 1.00 43.31 147 LEU C N 1
ATOM 6631 C CA . LEU C 1 168 ? -20.180 1.230 -62.592 1.00 46.29 147 LEU C CA 1
ATOM 6632 C C . LEU C 1 168 ? -20.353 2.695 -62.214 1.00 48.70 147 LEU C C 1
ATOM 6633 O O . LEU C 1 168 ? -19.731 3.567 -62.827 1.00 56.37 147 LEU C O 1
ATOM 6638 N N . VAL C 1 169 ? -21.170 2.931 -61.194 1.00 47.75 148 VAL C N 1
ATOM 6639 C CA . VAL C 1 169 ? -21.333 4.272 -60.582 1.00 45.44 148 VAL C CA 1
ATOM 6640 C C . VAL C 1 169 ? -20.592 4.259 -59.244 1.00 45.69 148 VAL C C 1
ATOM 6641 O O . VAL C 1 169 ? -20.743 3.320 -58.457 1.00 40.14 148 VAL C O 1
ATOM 6645 N N . HIS C 1 170 ? -19.809 5.295 -59.016 1.00 48.40 149 HIS C N 1
ATOM 6646 C CA . HIS C 1 170 ? -19.058 5.487 -57.773 1.00 47.25 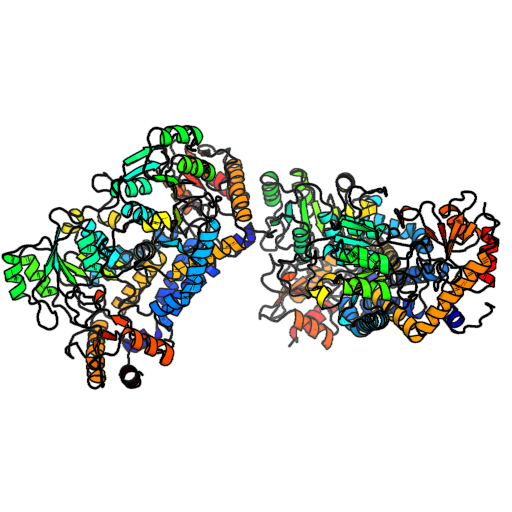149 HIS C CA 1
ATOM 6647 C C . HIS C 1 170 ? -19.666 6.673 -57.059 1.00 48.40 149 HIS C C 1
ATOM 6648 O O . HIS C 1 170 ? -19.373 7.820 -57.459 1.00 58.87 149 HIS C O 1
ATOM 6655 N N . LEU C 1 171 ? -20.425 6.394 -56.002 1.00 47.67 150 LEU C N 1
ATOM 6656 C CA . LEU C 1 171 ? -21.043 7.444 -55.155 1.00 47.21 150 LEU C CA 1
ATOM 6657 C C . LEU C 1 171 ? -20.256 7.638 -53.853 1.00 48.90 150 LEU C C 1
ATOM 6658 O O . LEU C 1 171 ? -20.118 6.663 -53.081 1.00 50.79 150 LEU C O 1
ATOM 6663 N N . THR C 1 172 ? -19.800 8.862 -53.582 1.00 45.24 151 THR C N 1
ATOM 6664 C CA . THR C 1 172 ? -19.235 9.229 -52.267 1.00 43.70 151 THR C CA 1
ATOM 6665 C C . THR C 1 172 ? -20.359 9.856 -51.441 1.00 46.34 151 THR C C 1
ATOM 6666 O O . THR C 1 172 ? -20.616 11.072 -51.590 1.00 58.94 151 THR C O 1
ATOM 6670 N N . ALA C 1 173 ? -20.974 9.028 -50.595 1.00 45.31 152 ALA C N 1
ATOM 6671 C CA . ALA C 1 173 ? -22.251 9.267 -49.883 1.00 46.50 152 ALA C CA 1
ATOM 6672 C C . ALA C 1 173 ? -22.130 10.488 -48.975 1.00 41.65 152 ALA C C 1
ATOM 6673 O O . ALA C 1 173 ? -23.178 11.099 -48.689 1.00 44.22 152 ALA C O 1
ATOM 6675 N N . LEU C 1 174 ? -20.909 10.803 -48.545 1.00 38.00 153 LEU C N 1
ATOM 6676 C CA . LEU C 1 174 ? -20.555 11.997 -47.743 1.00 43.02 153 LEU C CA 1
ATOM 6677 C C . LEU C 1 174 ? -19.106 12.336 -48.111 1.00 44.80 153 LEU C C 1
ATOM 6678 O O . LEU C 1 174 ? -18.227 11.459 -47.961 1.00 51.77 153 LEU C O 1
ATOM 6683 N N . ALA C 1 175 ? -18.884 13.551 -48.610 1.00 51.87 154 ALA C N 1
ATOM 6684 C CA . ALA C 1 175 ? -17.577 14.058 -49.090 1.00 50.20 154 ALA C CA 1
ATOM 6685 C C . ALA C 1 175 ? -16.727 14.524 -47.916 1.00 45.70 154 ALA C C 1
ATOM 6686 O O . ALA C 1 175 ? -17.281 14.889 -46.853 1.00 43.82 154 ALA C O 1
ATOM 6688 N N . SER C 1 176 ? -15.413 14.508 -48.091 1.00 44.72 155 SER C N 1
ATOM 6689 C CA . SER C 1 176 ? -14.486 15.026 -47.063 1.00 46.92 155 SER C CA 1
ATOM 6690 C C . SER C 1 176 ? -14.627 16.569 -46.987 1.00 52.71 155 SER C C 1
ATOM 6691 O O . SER C 1 176 ? -14.520 17.152 -45.875 1.00 53.40 155 SER C O 1
ATOM 6694 N N . HIS C 1 177 ? -14.965 17.213 -48.106 1.00 49.29 156 HIS C N 1
ATOM 6695 C CA . HIS C 1 177 ? -14.912 18.684 -48.261 1.00 51.27 156 HIS C CA 1
ATOM 6696 C C . HIS C 1 177 ? -16.274 19.327 -48.007 1.00 52.28 156 HIS C C 1
ATOM 6697 O O . HIS C 1 177 ? -16.339 20.548 -48.100 1.00 50.87 156 HIS C O 1
ATOM 6704 N N . ARG C 1 178 ? -17.324 18.573 -47.696 1.00 52.34 157 ARG C N 1
ATOM 6705 C CA . ARG C 1 178 ? -18.646 19.207 -47.494 1.00 53.97 157 ARG C CA 1
ATOM 6706 C C . ARG C 1 178 ? -19.687 18.225 -46.966 1.00 48.75 157 ARG C C 1
ATOM 6707 O O . ARG C 1 178 ? -19.847 17.161 -47.558 1.00 51.82 157 ARG C O 1
ATOM 6715 N N . GLY C 1 179 ? -20.505 18.709 -46.037 1.00 47.48 158 GLY C N 1
ATOM 6716 C CA . GLY C 1 179 ? -21.423 17.927 -45.196 1.00 49.62 158 GLY C CA 1
ATOM 6717 C C . GLY C 1 179 ? -22.753 17.617 -45.839 1.00 45.18 158 GLY C C 1
ATOM 6718 O O . GLY C 1 179 ? -23.713 17.420 -45.113 1.00 53.44 158 GLY C O 1
ATOM 6719 N N . ILE C 1 180 ? -22.813 17.495 -47.148 1.00 48.97 159 ILE C N 1
ATOM 6720 C CA . ILE C 1 180 ? -24.075 17.127 -47.850 1.00 49.74 159 ILE C CA 1
ATOM 6721 C C . ILE C 1 180 ? -24.235 15.618 -47.754 1.00 51.76 159 ILE C C 1
ATOM 6722 O O . ILE C 1 180 ? -23.248 14.929 -48.063 1.00 56.77 159 ILE C O 1
ATOM 6727 N N . ALA C 1 181 ? -25.446 15.147 -47.454 1.00 54.60 160 ALA C N 1
ATOM 6728 C CA . ALA C 1 181 ? -25.808 13.716 -47.352 1.00 52.22 160 ALA C CA 1
ATOM 6729 C C . ALA C 1 181 ? -26.397 13.285 -48.693 1.00 48.69 160 ALA C C 1
ATOM 6730 O O . ALA C 1 181 ? -27.476 13.771 -49.006 1.00 48.07 160 ALA C O 1
ATOM 6732 N N . GLN C 1 182 ? -25.706 12.434 -49.455 1.00 45.76 161 GLN C N 1
ATOM 6733 C CA . GLN C 1 182 ? -26.156 12.048 -50.817 1.00 52.82 161 GLN C CA 1
ATOM 6734 C C . GLN C 1 182 ? -27.308 11.049 -50.727 1.00 54.71 161 GLN C C 1
ATOM 6735 O O . GLN C 1 182 ? -27.304 10.152 -49.904 1.00 59.96 161 GLN C O 1
ATOM 6741 N N . PRO C 1 183 ? -28.362 11.181 -51.555 1.00 60.75 162 PRO C N 1
ATOM 6742 C CA . PRO C 1 183 ? -29.452 10.206 -51.554 1.00 54.54 162 PRO C CA 1
ATOM 6743 C C . PRO C 1 183 ? -28.942 8.874 -52.119 1.00 52.19 162 PRO C C 1
ATOM 6744 O O . PRO C 1 183 ? -29.178 8.551 -53.274 1.00 51.31 162 PRO C O 1
ATOM 6748 N N . ALA C 1 184 ? -28.224 8.137 -51.282 1.00 46.65 163 ALA C N 1
ATOM 6749 C CA . ALA C 1 184 ? -27.544 6.889 -51.661 1.00 44.85 163 ALA C CA 1
ATOM 6750 C C . ALA C 1 184 ? -28.599 5.865 -52.050 1.00 45.34 163 ALA C C 1
ATOM 6751 O O . ALA C 1 184 ? -28.545 5.377 -53.178 1.00 51.61 163 ALA C O 1
ATOM 6753 N N . ALA C 1 185 ? -29.576 5.627 -51.184 1.00 54.11 164 ALA C N 1
ATOM 6754 C CA . ALA C 1 185 ? -30.630 4.607 -51.397 1.00 56.91 164 ALA C CA 1
ATOM 6755 C C . ALA C 1 185 ? -31.286 4.828 -52.761 1.00 53.93 164 ALA C C 1
ATOM 6756 O O . ALA C 1 185 ? -31.255 3.901 -53.596 1.00 58.33 164 ALA C O 1
ATOM 6758 N N . GLU C 1 186 ? -31.853 6.009 -52.995 1.00 54.49 165 GLU C N 1
ATOM 6759 C CA . GLU C 1 186 ? -32.645 6.239 -54.240 1.00 61.81 165 GLU C CA 1
ATOM 6760 C C . GLU C 1 186 ? -31.712 6.137 -55.456 1.00 57.30 165 GLU C C 1
ATOM 6761 O O . GLU C 1 186 ? -32.137 5.496 -56.450 1.00 55.69 165 GLU C O 1
ATOM 6767 N N . LEU C 1 187 ? -30.483 6.664 -55.371 1.00 55.18 166 LEU C N 1
ATOM 6768 C CA . LEU C 1 187 ? -29.488 6.559 -56.480 1.00 54.80 166 LEU C CA 1
ATOM 6769 C C . LEU C 1 187 ? -29.201 5.090 -56.778 1.00 52.47 166 LEU C C 1
ATOM 6770 O O . LEU C 1 187 ? -29.115 4.747 -57.968 1.00 56.27 166 LEU C O 1
ATOM 6775 N N . VAL C 1 188 ? -28.999 4.276 -55.742 1.00 51.68 167 VAL C N 1
ATOM 6776 C CA . VAL C 1 188 ? -28.700 2.825 -55.909 1.00 52.88 167 VAL C CA 1
ATOM 6777 C C . VAL C 1 188 ? -29.857 2.175 -56.686 1.00 52.29 167 VAL C C 1
ATOM 6778 O O . VAL C 1 188 ? -29.578 1.464 -57.695 1.00 46.76 167 VAL C O 1
ATOM 6782 N N . GLU C 1 189 ? -31.107 2.398 -56.265 1.00 54.65 168 GLU C N 1
ATOM 6783 C CA . GLU C 1 189 ? -32.259 1.705 -56.910 1.00 62.94 168 GLU C CA 1
ATOM 6784 C C . GLU C 1 189 ? -32.406 2.184 -58.373 1.00 61.28 168 GLU C C 1
ATOM 6785 O O . GLU C 1 189 ? -32.846 1.350 -59.188 1.00 67.31 168 GLU C O 1
ATOM 6791 N N . ALA C 1 190 ? -32.008 3.424 -58.720 1.00 51.71 169 ALA C N 1
ATOM 6792 C CA . ALA C 1 190 ? -32.015 3.960 -60.111 1.00 50.87 169 ALA C CA 1
ATOM 6793 C C . ALA C 1 190 ? -30.916 3.317 -60.958 1.00 56.06 169 ALA C C 1
ATOM 6794 O O . ALA C 1 190 ? -31.197 2.980 -62.128 1.00 56.81 169 ALA C O 1
ATOM 6796 N N . CYS C 1 191 ? -29.702 3.202 -60.418 1.00 54.35 170 CYS C N 1
ATOM 6797 C CA . CYS C 1 191 ? -28.571 2.572 -61.131 1.00 55.40 170 CYS C CA 1
ATOM 6798 C C . CYS C 1 191 ? -28.936 1.114 -61.380 1.00 59.49 170 CYS C C 1
ATOM 6799 O O . CYS C 1 191 ? -28.781 0.627 -62.535 1.00 61.74 170 CYS C O 1
ATOM 6802 N N . HIS C 1 192 ? -29.429 0.447 -60.341 1.00 58.57 171 HIS C N 1
ATOM 6803 C CA . HIS C 1 192 ? -29.816 -0.984 -60.413 1.00 56.10 171 HIS C CA 1
ATOM 6804 C C . HIS C 1 192 ? -30.853 -1.174 -61.536 1.00 62.59 171 HIS C C 1
ATOM 6805 O O . HIS C 1 192 ? -30.682 -2.120 -62.317 1.00 66.54 171 HIS C O 1
ATOM 6812 N N . ASN C 1 193 ? -31.833 -0.270 -61.674 1.00 62.91 172 ASN C N 1
ATOM 6813 C CA . ASN C 1 193 ? -32.848 -0.296 -62.766 1.00 59.45 172 ASN C CA 1
ATOM 6814 C C . ASN C 1 193 ? -32.154 -0.228 -64.133 1.00 57.92 172 ASN C C 1
ATOM 6815 O O . ASN C 1 193 ? -32.482 -1.058 -64.972 1.00 67.57 172 ASN C O 1
ATOM 6820 N N . ALA C 1 194 ? -31.204 0.684 -64.348 1.00 56.21 173 ALA C N 1
ATOM 6821 C CA . ALA C 1 194 ? -30.382 0.733 -65.580 1.00 52.94 173 ALA C CA 1
ATOM 6822 C C . ALA C 1 194 ? -29.416 -0.462 -65.656 1.00 56.28 173 ALA C C 1
ATOM 6823 O O . ALA C 1 194 ? -28.661 -0.514 -66.627 1.00 61.96 173 ALA C O 1
ATOM 6825 N N . GLY C 1 195 ? -29.423 -1.381 -64.677 1.00 59.15 174 GLY C N 1
ATOM 6826 C CA . GLY C 1 195 ? -28.564 -2.590 -64.648 1.00 54.31 174 GLY C CA 1
ATOM 6827 C C . GLY C 1 195 ? -27.092 -2.286 -64.367 1.00 50.56 174 GLY C C 1
ATOM 6828 O O . GLY C 1 195 ? -26.241 -3.032 -64.809 1.00 43.91 174 GLY C O 1
ATOM 6829 N N . ILE C 1 196 ? -26.787 -1.243 -63.606 1.00 55.79 175 ILE C N 1
ATOM 6830 C CA . ILE C 1 196 ? -25.393 -0.780 -63.370 1.00 52.74 175 ILE C CA 1
ATOM 6831 C C . ILE C 1 196 ? -25.072 -0.892 -61.880 1.00 54.23 175 ILE C C 1
ATOM 6832 O O . ILE C 1 196 ? -25.792 -0.363 -61.023 1.00 56.44 175 ILE C O 1
ATOM 6837 N N . PRO C 1 197 ? -23.967 -1.570 -61.501 1.00 50.47 176 PRO C N 1
ATOM 6838 C CA . PRO C 1 197 ? -23.639 -1.731 -60.087 1.00 51.37 176 PRO C CA 1
ATOM 6839 C C . PRO C 1 197 ? -23.149 -0.388 -59.537 1.00 47.87 176 PRO C C 1
ATOM 6840 O O . PRO C 1 197 ? -22.816 0.488 -60.310 1.00 45.42 176 PRO C O 1
ATOM 6844 N N . VAL C 1 198 ? -23.153 -0.280 -58.215 1.00 43.33 177 VAL C N 1
ATOM 6845 C CA . VAL C 1 198 ? -22.875 0.961 -57.450 1.00 45.41 177 VAL C CA 1
ATOM 6846 C C . VAL C 1 198 ? -21.870 0.652 -56.349 1.00 47.80 177 VAL C C 1
ATOM 6847 O O . VAL C 1 198 ? -22.192 -0.149 -55.457 1.00 41.69 177 VAL C O 1
ATOM 6851 N N . VAL C 1 199 ? -20.730 1.326 -56.417 1.00 48.25 178 VAL C N 1
ATOM 6852 C CA . VAL C 1 199 ? -19.697 1.350 -55.363 1.00 42.06 178 VAL C CA 1
ATOM 6853 C C . VAL C 1 199 ? -19.905 2.635 -54.578 1.00 47.42 178 VAL C C 1
ATOM 6854 O O . VAL C 1 199 ? -20.022 3.719 -55.210 1.00 44.39 178 VAL C O 1
ATOM 6858 N N . ILE C 1 200 ? -19.900 2.518 -53.252 1.00 44.32 179 ILE C N 1
ATOM 6859 C CA . ILE C 1 200 ? -20.060 3.670 -52.340 1.00 42.22 179 ILE C CA 1
ATOM 6860 C C . ILE C 1 200 ? -18.772 3.882 -51.549 1.00 44.80 179 ILE C C 1
ATOM 6861 O O . ILE C 1 200 ? -18.346 2.938 -50.885 1.00 47.81 179 ILE C O 1
ATOM 6866 N N . ASP C 1 201 ? -18.196 5.090 -51.636 1.00 44.97 180 ASP C N 1
ATOM 6867 C CA . ASP C 1 201 ? -17.127 5.565 -50.729 1.00 40.47 180 ASP C CA 1
ATOM 6868 C C . ASP C 1 201 ? -17.817 6.029 -49.472 1.00 39.68 180 ASP C C 1
ATOM 6869 O O . ASP C 1 201 ? -18.516 7.029 -49.547 1.00 44.27 180 ASP C O 1
ATOM 6874 N N . ALA C 1 202 ? -17.634 5.304 -48.377 1.00 42.92 181 ALA C N 1
ATOM 6875 C CA . ALA C 1 202 ? -18.385 5.520 -47.124 1.00 46.59 181 ALA C CA 1
ATOM 6876 C C . ALA C 1 202 ? -17.418 5.830 -45.983 1.00 41.20 181 ALA C C 1
ATOM 6877 O O . ALA C 1 202 ? -17.842 5.666 -44.842 1.00 43.74 181 ALA C O 1
ATOM 6879 N N . ALA C 1 203 ? -16.218 6.345 -46.291 1.00 40.15 182 ALA C N 1
ATOM 6880 C CA . ALA C 1 203 ? -15.160 6.739 -45.322 1.00 39.75 182 ALA C CA 1
ATOM 6881 C C . ALA C 1 203 ? -15.695 7.786 -44.352 1.00 41.10 182 ALA C C 1
ATOM 6882 O O . ALA C 1 203 ? -15.404 7.744 -43.151 1.00 42.39 182 ALA C O 1
ATOM 6884 N N . GLN C 1 204 ? -16.466 8.706 -44.868 1.00 44.94 183 GLN C N 1
ATOM 6885 C CA . GLN C 1 204 ? -17.114 9.727 -44.028 1.00 46.07 183 GLN C CA 1
ATOM 6886 C C . GLN C 1 204 ? -18.447 9.153 -43.511 1.00 43.76 183 GLN C C 1
ATOM 6887 O O . GLN C 1 204 ? -18.818 9.479 -42.369 1.00 49.49 183 GLN C O 1
ATOM 6893 N N . ALA C 1 205 ? -19.127 8.293 -44.268 1.00 38.19 184 ALA C N 1
ATOM 6894 C CA . ALA C 1 205 ? -20.563 8.002 -44.043 1.00 42.25 184 ALA C CA 1
ATOM 6895 C C . ALA C 1 205 ? -20.750 6.877 -43.021 1.00 39.28 184 ALA C C 1
ATOM 6896 O O . ALA C 1 205 ? -21.775 6.901 -42.340 1.00 38.01 184 ALA C O 1
ATOM 6898 N N . LEU C 1 206 ? -19.875 5.874 -42.993 1.00 43.81 185 LEU C N 1
ATOM 6899 C CA . LEU C 1 206 ? -20.025 4.708 -42.067 1.00 44.38 185 LEU C CA 1
ATOM 6900 C C . LEU C 1 206 ? -19.909 5.251 -40.638 1.00 44.10 185 LEU C C 1
ATOM 6901 O O . LEU C 1 206 ? -18.909 5.946 -40.357 1.00 47.91 185 LEU C O 1
ATOM 6906 N N . GLY C 1 207 ? -20.916 4.987 -39.806 1.00 42.88 186 GLY C N 1
ATOM 6907 C CA . GLY C 1 207 ? -21.038 5.527 -38.437 1.00 46.89 186 GLY C CA 1
ATOM 6908 C C . GLY C 1 207 ? -21.768 6.866 -38.372 1.00 49.32 186 GLY C C 1
ATOM 6909 O O . GLY C 1 207 ? -21.805 7.427 -37.264 1.00 44.93 186 GLY C O 1
ATOM 6910 N N . HIS C 1 208 ? -22.349 7.348 -39.490 1.00 45.84 187 HIS C N 1
ATOM 6911 C CA . HIS C 1 208 ? -22.770 8.757 -39.702 1.00 40.85 187 HIS C CA 1
ATOM 6912 C C . HIS C 1 208 ? -24.090 8.827 -40.470 1.00 39.82 187 HIS C C 1
ATOM 6913 O O . HIS C 1 208 ? -25.064 9.352 -39.944 1.00 44.11 187 HIS C O 1
ATOM 6920 N N . LEU C 1 209 ? -24.125 8.359 -41.708 1.00 42.98 188 LEU C N 1
ATOM 6921 C CA . LEU C 1 209 ? -25.386 8.193 -42.472 1.00 47.93 188 LEU C CA 1
ATOM 6922 C C . LEU C 1 209 ? -25.812 6.728 -42.281 1.00 52.38 188 LEU C C 1
ATOM 6923 O O . LEU C 1 209 ? -24.897 5.905 -42.074 1.00 55.06 188 LEU C O 1
ATOM 6928 N N . ASP C 1 210 ? -27.102 6.384 -42.378 1.00 48.40 189 ASP C N 1
ATOM 6929 C CA . ASP C 1 210 ? -27.527 4.992 -42.676 1.00 47.32 189 ASP C CA 1
ATOM 6930 C C . ASP C 1 210 ? -26.904 4.556 -44.024 1.00 51.40 189 ASP C C 1
ATOM 6931 O O . ASP C 1 210 ? -27.350 5.064 -45.039 1.00 51.98 189 ASP C O 1
ATOM 6936 N N . CYS C 1 211 ? -25.928 3.628 -44.009 1.00 50.05 190 CYS C N 1
ATOM 6937 C CA . CYS C 1 211 ? -25.235 3.025 -45.178 1.00 43.69 190 CYS C CA 1
ATOM 6938 C C . CYS C 1 211 ? -25.825 1.670 -45.604 1.00 50.32 190 CYS C C 1
ATOM 6939 O O . CYS C 1 211 ? -25.195 0.971 -46.410 1.00 57.81 190 CYS C O 1
ATOM 6942 N N . ASN C 1 212 ? -27.013 1.316 -45.131 1.00 56.51 191 ASN C N 1
ATOM 6943 C CA . ASN C 1 212 ? -27.742 0.115 -45.596 1.00 56.09 191 ASN C CA 1
ATOM 6944 C C . ASN C 1 212 ? -28.673 0.530 -46.746 1.00 57.40 191 ASN C C 1
ATOM 6945 O O . ASN C 1 212 ? -29.807 0.913 -46.454 1.00 62.85 191 ASN C O 1
ATOM 6950 N N . VAL C 1 213 ? -28.194 0.452 -47.994 1.00 52.60 192 VAL C N 1
ATOM 6951 C CA . VAL C 1 213 ? -28.803 1.107 -49.184 1.00 49.84 192 VAL C CA 1
ATOM 6952 C C . VAL C 1 213 ? -28.683 0.203 -50.424 1.00 54.07 192 VAL C C 1
ATOM 6953 O O . VAL C 1 213 ? -28.971 0.691 -51.550 1.00 49.37 192 VAL C O 1
ATOM 6957 N N . GLY C 1 214 ? -28.313 -1.071 -50.231 1.00 53.53 193 GLY C N 1
ATOM 6958 C CA . GLY C 1 214 ? -28.336 -2.115 -51.276 1.00 48.77 193 GLY C CA 1
ATOM 6959 C C . GLY C 1 214 ? -27.185 -1.962 -52.254 1.00 52.69 193 GLY C C 1
ATOM 6960 O O . GLY C 1 214 ? -27.266 -2.508 -53.362 1.00 46.81 193 GLY C O 1
ATOM 6961 N N . ALA C 1 215 ? -26.117 -1.279 -51.847 1.00 52.99 194 ALA C N 1
ATOM 6962 C CA . ALA C 1 215 ? -24.951 -1.002 -52.712 1.00 53.30 194 ALA C CA 1
ATOM 6963 C C . ALA C 1 215 ? -24.331 -2.342 -53.148 1.00 52.04 194 ALA C C 1
ATOM 6964 O O . ALA C 1 215 ? -24.557 -3.345 -52.451 1.00 52.56 194 ALA C O 1
ATOM 6966 N N . ASP C 1 216 ? -23.543 -2.361 -54.225 1.00 45.39 195 ASP C N 1
ATOM 6967 C CA . ASP C 1 216 ? -22.834 -3.585 -54.684 1.00 45.25 195 ASP C CA 1
ATOM 6968 C C . ASP C 1 216 ? -21.471 -3.716 -54.003 1.00 40.42 195 ASP C C 1
ATOM 6969 O O . ASP C 1 216 ? -20.951 -4.865 -53.897 1.00 42.49 195 ASP C O 1
ATOM 6974 N N . ALA C 1 217 ? -20.870 -2.594 -53.616 1.00 38.22 196 ALA C N 1
ATOM 6975 C CA . ALA C 1 217 ? -19.586 -2.562 -52.876 1.00 41.20 196 ALA C CA 1
ATOM 6976 C C . ALA C 1 217 ? -19.521 -1.276 -52.047 1.00 44.37 196 ALA C C 1
ATOM 6977 O O . ALA C 1 217 ? -20.017 -0.271 -52.526 1.00 50.51 196 ALA C O 1
ATOM 6979 N N . VAL C 1 218 ? -19.038 -1.365 -50.807 1.00 43.78 197 VAL C N 1
ATOM 6980 C CA . VAL C 1 218 ? -18.915 -0.224 -49.864 1.00 40.69 197 VAL C CA 1
ATOM 6981 C C . VAL C 1 218 ? -17.549 -0.351 -49.230 1.00 39.96 197 VAL C C 1
ATOM 6982 O O . VAL C 1 218 ? -17.164 -1.491 -48.993 1.00 42.73 197 VAL C O 1
ATOM 6986 N N . TYR C 1 219 ? -16.881 0.768 -48.960 1.00 39.36 198 TYR C N 1
ATOM 6987 C CA . TYR C 1 219 ? -15.601 0.794 -48.220 1.00 41.13 198 TYR C CA 1
ATOM 6988 C C . TYR C 1 219 ? -15.581 1.982 -47.253 1.00 38.27 198 TYR C C 1
ATOM 6989 O O . TYR C 1 219 ? -16.349 2.940 -47.381 1.00 36.65 198 TYR C O 1
ATOM 6998 N N . SER C 1 220 ? -14.692 1.910 -46.278 1.00 40.14 199 SER C N 1
ATOM 6999 C CA . SER C 1 220 ? -14.588 2.940 -45.226 1.00 40.62 199 SER C CA 1
ATOM 7000 C C . SER C 1 220 ? -13.262 2.821 -44.484 1.00 38.34 199 SER C C 1
ATOM 7001 O O . SER C 1 220 ? -12.506 1.884 -44.759 1.00 38.38 199 SER C O 1
ATOM 7004 N N . SER C 1 221 ? -13.002 3.795 -43.623 1.00 38.90 200 SER C N 1
ATOM 7005 C CA . SER C 1 221 ? -11.758 3.959 -42.841 1.00 41.06 200 SER C CA 1
ATOM 7006 C C . SER C 1 221 ? -12.094 3.832 -41.342 1.00 41.60 200 SER C C 1
ATOM 7007 O O . SER C 1 221 ? -13.181 4.310 -40.900 1.00 44.47 200 SER C O 1
ATOM 7010 N N . SER C 1 222 ? -11.192 3.240 -40.574 1.00 40.97 201 SER C N 1
ATOM 7011 C CA . SER C 1 222 ? -11.361 2.956 -39.124 1.00 40.95 201 SER C CA 1
ATOM 7012 C C . SER C 1 222 ? -11.335 4.249 -38.293 1.00 41.61 201 SER C C 1
ATOM 7013 O O . SER C 1 222 ? -12.190 4.369 -37.469 1.00 37.67 201 SER C O 1
ATOM 7016 N N . ARG C 1 223 ? -10.403 5.174 -38.569 1.00 43.17 202 ARG C N 1
ATOM 7017 C CA . ARG C 1 223 ? -9.952 6.332 -37.735 1.00 42.00 202 ARG C CA 1
ATOM 7018 C C . ARG C 1 223 ? -10.976 7.480 -37.687 1.00 41.07 202 ARG C C 1
ATOM 7019 O O . ARG C 1 223 ? -10.726 8.439 -36.905 1.00 39.29 202 ARG C O 1
ATOM 7027 N N . LYS C 1 224 ? -12.022 7.444 -38.514 1.00 39.31 203 LYS C N 1
ATOM 7028 C CA . LYS C 1 224 ? -12.980 8.579 -38.672 1.00 44.95 203 LYS C CA 1
ATOM 7029 C C . LYS C 1 224 ? -14.132 8.357 -37.672 1.00 40.62 203 LYS C C 1
ATOM 7030 O O . LYS C 1 224 ? -13.827 8.024 -36.542 1.00 42.56 203 LYS C O 1
ATOM 7036 N N . TRP C 1 225 ? -15.395 8.504 -38.056 1.00 37.41 204 TRP C N 1
ATOM 7037 C CA . TRP C 1 225 ? -16.544 8.468 -37.119 1.00 41.47 204 TRP C CA 1
ATOM 7038 C C . TRP C 1 225 ? -16.538 7.210 -36.224 1.00 49.57 204 TRP C C 1
ATOM 7039 O O . TRP C 1 225 ? -17.051 7.299 -35.101 1.00 50.85 204 TRP C O 1
ATOM 7050 N N . LEU C 1 226 ? -16.002 6.070 -36.659 1.00 52.91 205 LEU C N 1
ATOM 7051 C CA . LEU C 1 226 ? -16.043 4.837 -35.826 1.00 50.76 205 LEU C CA 1
ATOM 7052 C C . LEU C 1 226 ? -14.943 4.897 -34.757 1.00 50.81 205 LEU C C 1
ATOM 7053 O O . LEU C 1 226 ? -14.929 4.024 -33.879 1.00 48.86 205 LEU C O 1
ATOM 7058 N N . ALA C 1 227 ? -14.029 5.863 -34.827 1.00 43.82 206 ALA C N 1
ATOM 7059 C CA . ALA C 1 227 ? -13.028 6.085 -33.757 1.00 47.25 206 ALA C CA 1
ATOM 7060 C C . ALA C 1 227 ? -12.191 4.793 -33.557 1.00 45.42 206 ALA C C 1
ATOM 7061 O O . ALA C 1 227 ? -11.887 4.374 -32.378 1.00 46.45 206 ALA C O 1
ATOM 7063 N N . GLY C 1 228 ? -11.756 4.208 -34.658 1.00 33.29 207 GLY C N 1
ATOM 7064 C CA . GLY C 1 228 ? -10.896 3.030 -34.534 1.00 31.75 207 GLY C CA 1
ATOM 7065 C C . GLY C 1 228 ? -9.443 3.393 -34.703 1.00 29.02 207 GLY C C 1
ATOM 7066 O O . GLY C 1 228 ? -9.140 4.566 -34.924 1.00 29.77 207 GLY C O 1
ATOM 7067 N N . PRO C 1 229 ? -8.526 2.424 -34.592 1.00 27.48 208 PRO C N 1
ATOM 7068 C CA . PRO C 1 229 ? -7.132 2.700 -34.855 1.00 30.69 208 PRO C CA 1
ATOM 7069 C C . PRO C 1 229 ? -6.888 3.109 -36.317 1.00 42.50 208 PRO C C 1
ATOM 7070 O O . PRO C 1 229 ? -7.675 2.770 -37.165 1.00 33.70 208 PRO C O 1
ATOM 7074 N N . ARG C 1 230 ? -5.804 3.837 -36.571 1.00 47.29 209 ARG C N 1
ATOM 7075 C CA . ARG C 1 230 ? -5.431 4.220 -37.952 1.00 40.78 209 ARG C CA 1
ATOM 7076 C C . ARG C 1 230 ? -4.770 3.023 -38.636 1.00 49.17 209 ARG C C 1
ATOM 7077 O O . ARG C 1 230 ? -4.265 2.153 -37.922 1.00 49.19 209 ARG C O 1
ATOM 7085 N N . GLY C 1 231 ? -4.791 2.979 -39.969 1.00 44.50 210 GLY C N 1
ATOM 7086 C CA . GLY C 1 231 ? -4.113 1.904 -40.716 1.00 43.52 210 GLY C CA 1
ATOM 7087 C C . GLY C 1 231 ? -5.046 0.758 -41.034 1.00 39.82 210 GLY C C 1
ATOM 7088 O O . GLY C 1 231 ? -4.556 -0.289 -41.459 1.00 34.89 210 GLY C O 1
ATOM 7089 N N . VAL C 1 232 ? -6.341 0.970 -40.848 1.00 32.06 211 VAL C N 1
ATOM 7090 C CA . VAL C 1 232 ? -7.327 -0.108 -41.056 1.00 34.00 211 VAL C CA 1
ATOM 7091 C C . VAL C 1 232 ? -8.466 0.497 -41.878 1.00 38.98 211 VAL C C 1
ATOM 7092 O O . VAL C 1 232 ? -8.868 1.637 -41.596 1.00 40.99 211 VAL C O 1
ATOM 7096 N N . GLY C 1 233 ? -8.964 -0.265 -42.852 1.00 39.71 212 GLY C N 1
ATOM 7097 C CA . GLY C 1 233 ? -10.210 0.035 -43.568 1.00 39.26 212 GLY C CA 1
ATOM 7098 C C . GLY C 1 233 ? -11.024 -1.231 -43.768 1.00 41.95 212 GLY C C 1
ATOM 7099 O O . GLY C 1 233 ? -10.539 -2.335 -43.397 1.00 35.80 212 GLY C O 1
ATOM 7100 N N . VAL C 1 234 ? -12.236 -1.092 -44.302 1.00 35.73 213 VAL C N 1
ATOM 7101 C CA . VAL C 1 234 ? -13.039 -2.261 -44.741 1.00 38.95 213 VAL C CA 1
ATOM 7102 C C . VAL C 1 234 ? -13.482 -2.076 -46.194 1.00 39.59 213 VAL C C 1
ATOM 7103 O O . VAL C 1 234 ? -13.645 -0.925 -46.637 1.00 37.86 213 VAL C O 1
ATOM 7107 N N . LEU C 1 235 ? -13.561 -3.176 -46.935 1.00 42.20 214 LEU C N 1
ATOM 7108 C CA . LEU C 1 235 ? -14.093 -3.223 -48.326 1.00 38.09 214 LEU C CA 1
ATOM 7109 C C . LEU C 1 235 ? -15.048 -4.394 -48.361 1.00 40.03 214 LEU C C 1
ATOM 7110 O O . LEU C 1 235 ? -14.589 -5.495 -48.028 1.00 41.92 214 LEU C O 1
ATOM 7115 N N . ALA C 1 236 ? -16.330 -4.137 -48.602 1.00 43.12 215 ALA C N 1
ATOM 7116 C CA . ALA C 1 236 ? -17.395 -5.167 -48.715 1.00 42.27 215 ALA C CA 1
ATOM 7117 C C . ALA C 1 236 ? -17.804 -5.270 -50.185 1.00 42.47 215 ALA C C 1
ATOM 7118 O O . ALA C 1 236 ? -18.159 -4.228 -50.762 1.00 43.33 215 ALA C O 1
ATOM 7120 N N . VAL C 1 237 ? -17.812 -6.476 -50.736 1.00 41.66 216 VAL C N 1
ATOM 7121 C CA . VAL C 1 237 ? -18.224 -6.718 -52.143 1.00 44.89 216 VAL C CA 1
ATOM 7122 C C . VAL C 1 237 ? -19.197 -7.879 -52.186 1.00 45.76 216 VAL C C 1
ATOM 7123 O O . VAL C 1 237 ? -18.865 -8.939 -51.627 1.00 46.05 216 VAL C O 1
ATOM 7127 N N . ARG C 1 238 ? -20.334 -7.674 -52.859 1.00 48.73 217 ARG C N 1
ATOM 7128 C CA . ARG C 1 238 ? -21.409 -8.706 -52.955 1.00 49.80 217 ARG C CA 1
ATOM 7129 C C . ARG C 1 238 ? -20.835 -9.905 -53.692 1.00 43.91 217 ARG C C 1
ATOM 7130 O O . ARG C 1 238 ? -19.954 -9.747 -54.532 1.00 43.31 217 ARG C O 1
ATOM 7138 N N . PRO C 1 239 ? -21.281 -11.134 -53.356 1.00 49.70 218 PRO C N 1
ATOM 7139 C CA . PRO C 1 239 ? -20.670 -12.344 -53.917 1.00 48.77 218 PRO C CA 1
ATOM 7140 C C . PRO C 1 239 ? -20.800 -12.414 -55.446 1.00 45.80 218 PRO C C 1
ATOM 7141 O O . PRO C 1 239 ? -19.835 -12.779 -56.087 1.00 48.20 218 PRO C O 1
ATOM 7145 N N . GLU C 1 240 ? -21.932 -11.987 -55.998 1.00 46.37 219 GLU C N 1
ATOM 7146 C CA . GLU C 1 240 ? -22.168 -11.965 -57.470 1.00 54.18 219 GLU C CA 1
ATOM 7147 C C . GLU C 1 240 ? -21.059 -11.149 -58.133 1.00 46.53 219 GLU C C 1
ATOM 7148 O O . GLU C 1 240 ? -20.567 -11.564 -59.166 1.00 46.59 219 GLU C O 1
ATOM 7154 N N . LEU C 1 241 ? -20.713 -10.003 -57.565 1.00 48.07 220 LEU C N 1
ATOM 7155 C CA . LEU C 1 241 ? -19.703 -9.068 -58.132 1.00 47.08 220 LEU C CA 1
ATOM 7156 C C . LEU C 1 241 ? -18.305 -9.606 -57.832 1.00 45.77 220 LEU C C 1
ATOM 7157 O O . LEU C 1 241 ? -17.497 -9.819 -58.765 1.00 44.98 220 LEU C O 1
ATOM 7162 N N . ALA C 1 242 ? -18.051 -9.878 -56.562 1.00 43.86 221 ALA C N 1
ATOM 7163 C CA . ALA C 1 242 ? -16.742 -10.379 -56.110 1.00 48.01 221 ALA C CA 1
ATOM 7164 C C . ALA C 1 242 ? -16.222 -11.409 -57.118 1.00 47.86 221 ALA C C 1
ATOM 7165 O O . ALA C 1 242 ? -15.136 -11.191 -57.624 1.00 52.48 221 ALA C O 1
ATOM 7167 N N . GLU C 1 243 ? -16.956 -12.482 -57.414 1.00 49.61 222 GLU C N 1
ATOM 7168 C CA . GLU C 1 243 ? -16.382 -13.625 -58.184 1.00 55.30 222 GLU C CA 1
ATOM 7169 C C . GLU C 1 243 ? -16.158 -13.245 -59.664 1.00 53.04 222 GLU C C 1
ATOM 7170 O O . GLU C 1 243 ? -15.394 -13.955 -60.320 1.00 48.67 222 GLU C O 1
ATOM 7176 N N . ARG C 1 244 ? -16.698 -12.129 -60.161 1.00 50.87 223 ARG C N 1
ATOM 7177 C CA . ARG C 1 244 ? -16.369 -11.604 -61.521 1.00 56.29 223 ARG C CA 1
ATOM 7178 C C . ARG C 1 244 ? -15.045 -10.793 -61.512 1.00 56.78 223 ARG C C 1
ATOM 7179 O O . ARG C 1 244 ? -14.616 -10.358 -62.606 1.00 52.01 223 ARG C O 1
ATOM 7187 N N . LEU C 1 245 ? -14.437 -10.542 -60.342 1.00 47.55 224 LEU C N 1
ATOM 7188 C CA . LEU C 1 245 ? -13.285 -9.614 -60.164 1.00 46.39 224 LEU C CA 1
ATOM 7189 C C . LEU C 1 245 ? -12.014 -10.396 -60.432 1.00 47.62 224 LEU C C 1
ATOM 7190 O O . LEU C 1 245 ? -12.019 -11.606 -60.199 1.00 51.08 224 LEU C O 1
ATOM 7195 N N . GLN C 1 246 ? -10.965 -9.699 -60.866 1.00 51.98 225 GLN C N 1
ATOM 7196 C CA . GLN C 1 246 ? -9.685 -10.290 -61.359 1.00 52.93 225 GLN C CA 1
ATOM 7197 C C . GLN C 1 246 ? -8.530 -9.545 -60.707 1.00 48.94 225 GLN C C 1
ATOM 7198 O O . GLN C 1 246 ? -8.065 -8.537 -61.224 1.00 51.63 225 GLN C O 1
ATOM 7204 N N . PRO C 1 247 ? -8.151 -9.923 -59.477 1.00 47.25 226 PRO C N 1
ATOM 7205 C CA . PRO C 1 247 ? -7.115 -9.201 -58.757 1.00 50.00 226 PRO C CA 1
ATOM 7206 C C . PRO C 1 247 ? -5.812 -9.113 -59.566 1.00 49.52 226 PRO C C 1
ATOM 7207 O O . PRO C 1 247 ? -5.507 -10.025 -60.290 1.00 57.39 226 PRO C O 1
ATOM 7211 N N . ARG C 1 248 ? -5.124 -7.981 -59.423 1.00 50.22 227 ARG C N 1
ATOM 7212 C CA . ARG C 1 248 ? -3.759 -7.624 -59.907 1.00 44.38 227 ARG C CA 1
ATOM 7213 C C . ARG C 1 248 ? -2.735 -8.610 -59.337 1.00 46.86 227 ARG C C 1
ATOM 7214 O O . ARG C 1 248 ? -1.920 -9.115 -60.092 1.00 53.05 227 ARG C O 1
ATOM 7222 N N . ILE C 1 249 ? -2.782 -8.851 -58.028 1.00 52.64 228 ILE C N 1
ATOM 7223 C CA . ILE C 1 249 ? -1.828 -9.724 -57.287 1.00 59.37 228 ILE C CA 1
ATOM 7224 C C . ILE C 1 249 ? -2.662 -10.729 -56.500 1.00 61.91 228 ILE C C 1
ATOM 7225 O O . ILE C 1 249 ? -3.606 -10.322 -55.819 1.00 72.34 228 ILE C O 1
ATOM 7230 N N . PRO C 1 250 ? -2.367 -12.048 -56.583 1.00 56.43 229 PRO C N 1
ATOM 7231 C CA . PRO C 1 250 ? -1.415 -12.606 -57.543 1.00 56.98 229 PRO C CA 1
ATOM 7232 C C . PRO C 1 250 ? -1.974 -12.487 -58.951 1.00 50.13 229 PRO C C 1
ATOM 7233 O O . PRO C 1 250 ? -3.168 -12.272 -59.119 1.00 57.33 229 PRO C O 1
ATOM 7237 N N . PRO C 1 251 ? -1.159 -12.688 -60.000 1.00 53.89 230 PRO C N 1
ATOM 7238 C CA . PRO C 1 251 ? -1.663 -12.581 -61.369 1.00 63.16 230 PRO C CA 1
ATOM 7239 C C . PRO C 1 251 ? -2.721 -13.674 -61.612 1.00 63.37 230 PRO C C 1
ATOM 7240 O O . PRO C 1 251 ? -2.552 -14.767 -61.074 1.00 60.53 230 PRO C O 1
ATOM 7244 N N . SER C 1 252 ? -3.759 -13.354 -62.398 1.00 71.05 231 SER C N 1
ATOM 7245 C CA . SER C 1 252 ? -4.979 -14.182 -62.648 1.00 79.67 231 SER C CA 1
ATOM 7246 C C . SER C 1 252 ? -4.673 -15.579 -63.219 1.00 87.91 231 SER C C 1
ATOM 7247 O O . SER C 1 252 ? -5.550 -16.456 -63.079 1.00 79.25 231 SER C O 1
ATOM 7250 N N . ASP C 1 253 ? -3.485 -15.787 -63.807 1.00 104.24 232 ASP C N 1
ATOM 7251 C CA . ASP C 1 253 ? -3.033 -17.065 -64.428 1.00 105.92 232 ASP C CA 1
ATOM 7252 C C . ASP C 1 253 ? -2.065 -17.810 -63.489 1.00 100.30 232 ASP C C 1
ATOM 7253 O O . ASP C 1 253 ? -1.153 -18.471 -64.006 1.00 96.37 232 ASP C O 1
ATOM 7258 N N . TRP C 1 254 ? -2.245 -17.723 -62.167 1.00 101.59 233 TRP C N 1
ATOM 7259 C CA . TRP C 1 254 ? -1.351 -18.371 -61.164 1.00 110.82 233 TRP C CA 1
ATOM 7260 C C . TRP C 1 254 ? -2.095 -19.475 -60.410 1.00 117.72 233 TRP C C 1
ATOM 7261 O O . TRP C 1 254 ? -3.322 -19.477 -60.346 1.00 94.62 233 TRP C O 1
ATOM 7272 N N . PRO C 1 255 ? -1.375 -20.473 -59.840 1.00 134.15 234 PRO C N 1
ATOM 7273 C CA . PRO C 1 255 ? -2.016 -21.685 -59.329 1.00 134.30 234 PRO C CA 1
ATOM 7274 C C . PRO C 1 255 ? -2.261 -21.768 -57.813 1.00 140.49 234 PRO C C 1
ATOM 7275 O O . PRO C 1 255 ? -2.360 -22.879 -57.331 1.00 154.87 234 PRO C O 1
ATOM 7279 N N . ILE C 1 256 ? -2.370 -20.641 -57.097 1.00 140.16 235 ILE C N 1
ATOM 7280 C CA . ILE C 1 256 ? -2.652 -20.651 -55.623 1.00 133.10 235 ILE C CA 1
ATOM 7281 C C . ILE C 1 256 ? -4.169 -20.552 -55.465 1.00 126.05 235 ILE C C 1
ATOM 7282 O O . ILE C 1 256 ? -4.789 -19.610 -55.947 1.00 123.58 235 ILE C O 1
ATOM 7287 N N . PRO C 1 257 ? -4.827 -21.566 -54.858 1.00 116.62 236 PRO C N 1
ATOM 7288 C CA . PRO C 1 257 ? -6.285 -21.637 -54.849 1.00 102.45 236 PRO C CA 1
ATOM 7289 C C . PRO C 1 257 ? -6.843 -20.771 -53.714 1.00 96.39 236 PRO C C 1
ATOM 7290 O O . PRO C 1 257 ? -7.039 -21.284 -52.623 1.00 92.42 236 PRO C O 1
ATOM 7294 N N . MET C 1 258 ? -7.055 -19.479 -53.987 1.00 90.66 237 MET C N 1
ATOM 7295 C CA . MET C 1 258 ? -7.740 -18.535 -53.058 1.00 74.09 237 MET C CA 1
ATOM 7296 C C . MET C 1 258 ? -8.914 -17.862 -53.766 1.00 60.37 237 MET C C 1
ATOM 7297 O O . MET C 1 258 ? -8.857 -17.651 -55.001 1.00 51.23 237 MET C O 1
ATOM 7302 N N . SER C 1 259 ? -9.948 -17.531 -52.995 1.00 52.12 238 SER C N 1
ATOM 7303 C CA . SER C 1 259 ? -11.090 -16.735 -53.484 1.00 50.92 238 SER C CA 1
ATOM 7304 C C . SER C 1 259 ? -10.595 -15.314 -53.804 1.00 54.65 238 SER C C 1
ATOM 7305 O O . SER C 1 259 ? -9.517 -14.924 -53.323 1.00 52.24 238 SER C O 1
ATOM 7308 N N . VAL C 1 260 ? -11.361 -14.556 -54.583 1.00 51.91 239 VAL C N 1
ATOM 7309 C CA . VAL C 1 260 ? -11.081 -13.126 -54.870 1.00 50.25 239 VAL C CA 1
ATOM 7310 C C . VAL C 1 260 ? -10.925 -12.374 -53.531 1.00 47.65 239 VAL C C 1
ATOM 7311 O O . VAL C 1 260 ? -9.881 -11.713 -53.323 1.00 44.14 239 VAL C O 1
ATOM 7315 N N . LEU C 1 261 ? -11.892 -12.477 -52.629 1.00 42.93 240 LEU C N 1
ATOM 7316 C CA . LEU C 1 261 ? -11.840 -11.699 -51.365 1.00 44.87 240 LEU C CA 1
ATOM 7317 C C . LEU C 1 261 ? -10.605 -12.108 -50.557 1.00 47.34 240 LEU C C 1
ATOM 7318 O O . LEU C 1 261 ? -10.017 -11.208 -49.955 1.00 54.35 240 LEU C O 1
ATOM 7323 N N . GLU C 1 262 ? -10.167 -13.368 -50.601 1.00 50.84 241 GLU C N 1
ATOM 7324 C CA . GLU C 1 262 ? -8.907 -13.770 -49.912 1.00 56.19 241 GLU C CA 1
ATOM 7325 C C . GLU C 1 262 ? -7.736 -13.010 -50.557 1.00 49.11 241 GLU C C 1
ATOM 7326 O O . GLU C 1 262 ? -6.865 -12.524 -49.822 1.00 51.89 241 GLU C O 1
ATOM 7332 N N . LYS C 1 263 ? -7.711 -12.912 -51.885 1.00 45.92 242 LYS C N 1
ATOM 7333 C CA . LYS C 1 263 ? -6.655 -12.185 -52.638 1.00 44.11 242 LYS C CA 1
ATOM 7334 C C . LYS C 1 263 ? -6.626 -10.697 -52.237 1.00 40.79 242 LYS C C 1
ATOM 7335 O O . LYS C 1 263 ? -5.544 -10.150 -51.971 1.00 34.74 242 LYS C O 1
ATOM 7341 N N . LEU C 1 264 ? -7.774 -10.053 -52.157 1.00 38.16 243 LEU C N 1
ATOM 7342 C CA . LEU C 1 264 ? -7.819 -8.616 -51.844 1.00 43.75 243 LEU C CA 1
ATOM 7343 C C . LEU C 1 264 ? -7.346 -8.375 -50.397 1.00 42.19 243 LEU C C 1
ATOM 7344 O O . LEU C 1 264 ? -6.907 -7.239 -50.143 1.00 42.56 243 LEU C O 1
ATOM 7349 N N . GLU C 1 265 ? -7.383 -9.374 -49.504 1.00 39.76 244 GLU C N 1
ATOM 7350 C CA . GLU C 1 265 ? -7.038 -9.212 -48.051 1.00 39.75 244 GLU C CA 1
ATOM 7351 C C . GLU C 1 265 ? -5.634 -9.728 -47.753 1.00 35.03 244 GLU C C 1
ATOM 7352 O O . GLU C 1 265 ? -5.228 -9.673 -46.631 1.00 43.53 244 GLU C O 1
ATOM 7358 N N . LEU C 1 266 ? -4.926 -10.211 -48.739 1.00 36.31 245 LEU C N 1
ATOM 7359 C CA . LEU C 1 266 ? -3.550 -10.721 -48.588 1.00 43.03 245 LEU C CA 1
ATOM 7360 C C . LEU C 1 266 ? -2.648 -9.577 -48.124 1.00 43.66 245 LEU C C 1
ATOM 7361 O O . LEU C 1 266 ? -2.766 -8.509 -48.703 1.00 44.55 245 LEU C O 1
ATOM 7366 N N . GLY C 1 267 ? -1.747 -9.788 -47.163 1.00 41.48 246 GLY C N 1
ATOM 7367 C CA . GLY C 1 267 ? -0.631 -8.845 -46.946 1.00 36.96 246 GLY C CA 1
ATOM 7368 C C . GLY C 1 267 ? -0.375 -8.514 -45.487 1.00 37.09 246 GLY C C 1
ATOM 7369 O O . GLY C 1 267 ? -1.339 -8.435 -44.714 1.00 33.10 246 GLY C O 1
ATOM 7370 N N . GLU C 1 268 ? 0.908 -8.349 -45.152 1.00 38.79 247 GLU C N 1
ATOM 7371 C CA . GLU C 1 268 ? 1.396 -7.746 -43.899 1.00 39.80 247 GLU C CA 1
ATOM 7372 C C . GLU C 1 268 ? 0.478 -6.579 -43.573 1.00 40.83 247 GLU C C 1
ATOM 7373 O O . GLU C 1 268 ? 0.204 -5.759 -44.477 1.00 44.30 247 GLU C O 1
ATOM 7379 N N . HIS C 1 269 ? 0.003 -6.561 -42.339 1.00 33.60 248 HIS C N 1
ATOM 7380 C CA . HIS C 1 269 ? -0.913 -5.551 -41.788 1.00 37.35 248 HIS C CA 1
ATOM 7381 C C . HIS C 1 269 ? -0.676 -5.511 -40.277 1.00 36.92 248 HIS C C 1
ATOM 7382 O O . HIS C 1 269 ? 0.075 -6.378 -39.795 1.00 37.88 248 HIS C O 1
ATOM 7389 N N . ASN C 1 270 ? -1.211 -4.507 -39.588 1.00 41.58 249 ASN C N 1
ATOM 7390 C CA . ASN C 1 270 ? -1.150 -4.381 -38.111 1.00 40.92 249 ASN C CA 1
ATOM 7391 C C . ASN C 1 270 ? -2.389 -5.101 -37.584 1.00 37.52 249 ASN C C 1
ATOM 7392 O O . ASN C 1 270 ? -3.496 -4.555 -37.634 1.00 38.33 249 ASN C O 1
ATOM 7397 N N . ALA C 1 271 ? -2.224 -6.338 -37.135 1.00 42.24 250 ALA C N 1
ATOM 7398 C CA . ALA C 1 271 ? -3.359 -7.184 -36.709 1.00 39.50 250 ALA C CA 1
ATOM 7399 C C . ALA C 1 271 ? -3.937 -6.565 -35.433 1.00 37.28 250 ALA C C 1
ATOM 7400 O O . ALA C 1 271 ? -5.173 -6.467 -35.300 1.00 36.48 250 ALA C O 1
ATOM 7402 N N . ALA C 1 272 ? -3.079 -6.049 -34.558 1.00 35.77 251 ALA C N 1
ATOM 7403 C CA . ALA C 1 272 ? -3.539 -5.397 -33.304 1.00 40.18 251 ALA C CA 1
ATOM 7404 C C . ALA C 1 272 ? -4.560 -4.299 -33.646 1.00 38.80 251 ALA C C 1
ATOM 7405 O O . ALA C 1 272 ? -5.607 -4.194 -32.979 1.00 40.76 251 ALA C O 1
ATOM 7407 N N . ALA C 1 273 ? -4.346 -3.571 -34.741 1.00 41.03 252 ALA C N 1
ATOM 7408 C CA . ALA C 1 273 ? -5.129 -2.349 -35.049 1.00 37.21 252 ALA C CA 1
ATOM 7409 C C . ALA C 1 273 ? -6.499 -2.776 -35.556 1.00 33.74 252 ALA C C 1
ATOM 7410 O O . ALA C 1 273 ? -7.516 -2.105 -35.246 1.00 28.55 252 ALA C O 1
ATOM 7412 N N . ARG C 1 274 ? -6.529 -3.929 -36.233 1.00 41.05 253 ARG C N 1
ATOM 7413 C CA . ARG C 1 274 ? -7.780 -4.588 -36.706 1.00 35.53 253 ARG C CA 1
ATOM 7414 C C . ARG C 1 274 ? -8.580 -5.034 -35.486 1.00 33.21 253 ARG C C 1
ATOM 7415 O O . ARG C 1 274 ? -9.718 -4.576 -35.384 1.00 35.49 253 ARG C O 1
ATOM 7423 N N . VAL C 1 275 ? -8.012 -5.753 -34.510 1.00 40.10 254 VAL C N 1
ATOM 7424 C CA . VAL C 1 275 ? -8.850 -6.085 -33.303 1.00 40.11 254 VAL C CA 1
ATOM 7425 C C . VAL C 1 275 ? -9.264 -4.767 -32.640 1.00 34.69 254 VAL C C 1
ATOM 7426 O O . VAL C 1 275 ? -10.463 -4.618 -32.308 1.00 35.89 254 VAL C O 1
ATOM 7430 N N . GLY C 1 276 ? -8.380 -3.777 -32.548 1.00 34.05 255 GLY C N 1
ATOM 7431 C CA . GLY C 1 276 ? -8.833 -2.452 -32.054 1.00 36.83 255 GLY C CA 1
ATOM 7432 C C . GLY C 1 276 ? -10.117 -1.998 -32.758 1.00 38.95 255 GLY C C 1
ATOM 7433 O O . GLY C 1 276 ? -11.100 -1.557 -32.054 1.00 34.87 255 GLY C O 1
ATOM 7434 N N . PHE C 1 277 ? -10.111 -2.089 -34.106 1.00 32.53 256 PHE C N 1
ATOM 7435 C CA . PHE C 1 277 ? -11.196 -1.583 -34.963 1.00 34.21 256 PHE C CA 1
ATOM 7436 C C . PHE C 1 277 ? -12.470 -2.335 -34.614 1.00 35.41 256 PHE C C 1
ATOM 7437 O O . PHE C 1 277 ? -13.534 -1.661 -34.545 1.00 36.24 256 PHE C O 1
ATOM 7445 N N . SER C 1 278 ? -12.395 -3.670 -34.495 1.00 41.32 257 SER C N 1
ATOM 7446 C CA . SER C 1 278 ? -13.538 -4.555 -34.091 1.00 44.63 257 SER C CA 1
ATOM 7447 C C . SER C 1 278 ? -14.132 -4.092 -32.754 1.00 43.10 257 SER C C 1
ATOM 7448 O O . SER C 1 278 ? -15.383 -4.051 -32.615 1.00 41.23 257 SER C O 1
ATOM 7451 N N . VAL C 1 279 ? -13.284 -3.658 -31.814 1.00 42.74 258 VAL C N 1
ATOM 7452 C CA . VAL C 1 279 ? -13.803 -3.059 -30.557 1.00 38.87 258 VAL C CA 1
ATOM 7453 C C . VAL C 1 279 ? -14.531 -1.756 -30.900 1.00 41.53 258 VAL C C 1
ATOM 7454 O O . VAL C 1 279 ? -15.711 -1.611 -30.509 1.00 48.08 258 VAL C O 1
ATOM 7458 N N . ALA C 1 280 ? -13.940 -0.887 -31.714 1.00 52.10 259 ALA C N 1
ATOM 7459 C CA . ALA C 1 280 ? -14.557 0.416 -32.105 1.00 48.18 259 ALA C CA 1
ATOM 7460 C C . ALA C 1 280 ? -15.953 0.241 -32.744 1.00 46.64 259 ALA C C 1
ATOM 7461 O O . ALA C 1 280 ? -16.902 0.901 -32.251 1.00 47.64 259 ALA C O 1
ATOM 7463 N N . VAL C 1 281 ? -16.117 -0.611 -33.766 1.00 44.87 260 VAL C N 1
ATOM 7464 C CA . VAL C 1 281 ? -17.466 -0.898 -34.369 1.00 49.19 260 VAL C CA 1
ATOM 7465 C C . VAL C 1 281 ? -18.415 -1.472 -33.321 1.00 42.12 260 VAL C C 1
ATOM 7466 O O . VAL C 1 281 ? -19.611 -1.099 -33.367 1.00 43.41 260 VAL C O 1
ATOM 7470 N N . GLY C 1 282 ? -17.929 -2.432 -32.524 1.00 44.53 261 GLY C N 1
ATOM 7471 C CA . GLY C 1 282 ? -18.578 -2.929 -31.288 1.00 45.14 261 GLY C CA 1
ATOM 7472 C C . GLY C 1 282 ? -19.184 -1.809 -30.437 1.00 42.83 261 GLY C C 1
ATOM 7473 O O . GLY C 1 282 ? -20.400 -1.884 -30.130 1.00 44.74 261 GLY C O 1
ATOM 7474 N N . GLU C 1 283 ? -18.406 -0.770 -30.113 1.00 42.95 262 GLU C N 1
ATOM 7475 C CA . GLU C 1 283 ? -18.863 0.361 -29.259 1.00 44.94 262 GLU C CA 1
ATOM 7476 C C . GLU C 1 283 ? -19.942 1.167 -29.989 1.00 45.58 262 GLU C C 1
ATOM 7477 O O . GLU C 1 283 ? -20.856 1.643 -29.290 1.00 52.60 262 GLU C O 1
ATOM 7483 N N . HIS C 1 284 ? -19.883 1.285 -31.329 1.00 48.16 263 HIS C N 1
ATOM 7484 C CA . HIS C 1 284 ? -20.922 1.968 -32.159 1.00 42.66 263 HIS C CA 1
ATOM 7485 C C . HIS C 1 284 ? -22.248 1.182 -32.164 1.00 46.60 263 HIS C C 1
ATOM 7486 O O . HIS C 1 284 ? -23.297 1.834 -32.006 1.00 55.12 263 HIS C O 1
ATOM 7493 N N . LEU C 1 285 ? -22.239 -0.143 -32.358 1.00 43.85 264 LEU C N 1
ATOM 7494 C CA . LEU C 1 285 ? -23.471 -0.987 -32.285 1.00 47.51 264 LEU C CA 1
ATOM 7495 C C . LEU C 1 285 ? -24.067 -0.928 -30.863 1.00 54.99 264 LEU C C 1
ATOM 7496 O O . LEU C 1 285 ? -25.297 -0.678 -30.733 1.00 53.97 264 LEU C O 1
ATOM 7501 N N . ALA C 1 286 ? -23.231 -1.122 -29.836 1.00 53.89 265 ALA C N 1
ATOM 7502 C CA . ALA C 1 286 ? -23.575 -0.993 -28.392 1.00 58.84 265 ALA C CA 1
ATOM 7503 C C . ALA C 1 286 ? -24.276 0.347 -28.084 1.00 58.09 265 ALA C C 1
ATOM 7504 O O . ALA C 1 286 ? -25.254 0.369 -27.325 1.00 53.03 265 ALA C O 1
ATOM 7506 N N . ALA C 1 287 ? -23.756 1.456 -28.597 1.00 57.55 266 ALA C N 1
ATOM 7507 C CA . ALA C 1 287 ? -24.292 2.801 -28.318 1.00 54.03 266 ALA C CA 1
ATOM 7508 C C . ALA C 1 287 ? -25.640 2.951 -29.022 1.00 52.22 266 ALA C C 1
ATOM 7509 O O . ALA C 1 287 ? -26.470 3.718 -28.539 1.00 56.40 266 ALA C O 1
ATOM 7511 N N . GLY C 1 288 ? -25.854 2.237 -30.120 1.00 55.09 267 GLY C N 1
ATOM 7512 C CA . GLY C 1 288 ? -27.097 2.340 -30.908 1.00 59.69 267 GLY C CA 1
ATOM 7513 C C . GLY C 1 288 ? -26.874 3.232 -32.122 1.00 53.91 267 GLY C C 1
ATOM 7514 O O . GLY C 1 288 ? -26.895 4.458 -31.996 1.00 48.78 267 GLY C O 1
ATOM 7515 N N . PRO C 1 289 ? -26.620 2.628 -33.307 1.00 52.12 268 PRO C N 1
ATOM 7516 C CA . PRO C 1 289 ? -26.283 3.384 -34.518 1.00 51.31 268 PRO C CA 1
ATOM 7517 C C . PRO C 1 289 ? -27.264 4.540 -34.772 1.00 49.94 268 PRO C C 1
ATOM 7518 O O . PRO C 1 289 ? -26.809 5.671 -34.900 1.00 54.54 268 PRO C O 1
ATOM 7522 N N . THR C 1 290 ? -28.572 4.275 -34.777 1.00 47.40 269 THR C N 1
ATOM 7523 C CA . THR C 1 290 ? -29.593 5.337 -34.998 1.00 48.05 269 THR C CA 1
ATOM 7524 C C . THR C 1 290 ? -29.364 6.495 -34.023 1.00 48.17 269 THR C C 1
ATOM 7525 O O . THR C 1 290 ? -29.219 7.639 -34.487 1.00 48.53 269 THR C O 1
ATOM 7529 N N . ALA C 1 291 ? -29.304 6.222 -32.724 1.00 50.29 270 ALA C N 1
ATOM 7530 C CA . ALA C 1 291 ? -29.084 7.263 -31.695 1.00 50.82 270 ALA C CA 1
ATOM 7531 C C . ALA C 1 291 ? -27.789 8.040 -31.998 1.00 56.03 270 ALA C C 1
ATOM 7532 O O . ALA C 1 291 ? -27.816 9.293 -31.865 1.00 57.10 270 ALA C O 1
ATOM 7534 N N . VAL C 1 292 ? -26.682 7.357 -32.352 1.00 54.15 271 VAL C N 1
ATOM 7535 C CA . VAL C 1 292 ? -25.406 8.067 -32.661 1.00 51.34 271 VAL C CA 1
ATOM 7536 C C . VAL C 1 292 ? -25.627 8.960 -33.905 1.00 54.48 271 VAL C C 1
ATOM 7537 O O . VAL C 1 292 ? -25.124 10.098 -33.878 1.00 50.48 271 VAL C O 1
ATOM 7541 N N . ARG C 1 293 ? -26.386 8.529 -34.926 1.00 49.34 272 ARG C N 1
ATOM 7542 C CA . ARG C 1 293 ? -26.576 9.334 -36.173 1.00 55.44 272 ARG C CA 1
ATOM 7543 C C . ARG C 1 293 ? -27.461 10.557 -35.867 1.00 59.15 272 ARG C C 1
ATOM 7544 O O . ARG C 1 293 ? -27.068 11.693 -36.248 1.00 57.98 272 ARG C O 1
ATOM 7552 N N . GLU C 1 294 ? -28.602 10.348 -35.199 1.00 59.84 273 GLU C N 1
ATOM 7553 C CA . GLU C 1 294 ? -29.557 11.437 -34.849 1.00 59.62 273 GLU C CA 1
ATOM 7554 C C . GLU C 1 294 ? -28.749 12.534 -34.136 1.00 60.74 273 GLU C C 1
ATOM 7555 O O . GLU C 1 294 ? -28.980 13.737 -34.412 1.00 59.10 273 GLU C O 1
ATOM 7561 N N . ARG C 1 295 ? -27.773 12.135 -33.322 1.00 52.95 274 ARG C N 1
ATOM 7562 C CA . ARG C 1 295 ? -26.959 13.070 -32.513 1.00 53.51 274 ARG C CA 1
ATOM 7563 C C . ARG C 1 295 ? -25.903 13.785 -33.382 1.00 57.11 274 ARG C C 1
ATOM 7564 O O . ARG C 1 295 ? -25.590 14.987 -33.077 1.00 58.84 274 ARG C O 1
ATOM 7572 N N . LEU C 1 296 ? -25.337 13.112 -34.396 1.00 54.93 275 LEU C N 1
ATOM 7573 C CA . LEU C 1 296 ? -24.336 13.738 -35.300 1.00 51.26 275 LEU C CA 1
ATOM 7574 C C . LEU C 1 296 ? -25.057 14.785 -36.168 1.00 52.28 275 LEU C C 1
ATOM 7575 O O . LEU C 1 296 ? -24.491 15.883 -36.416 1.00 49.40 275 LEU C O 1
ATOM 7580 N N . ALA C 1 297 ? -26.272 14.467 -36.604 1.00 53.65 276 ALA C N 1
ATOM 7581 C CA . ALA C 1 297 ? -27.154 15.394 -37.347 1.00 55.38 276 ALA C CA 1
ATOM 7582 C C . ALA C 1 297 ? -27.416 16.628 -36.468 1.00 52.26 276 ALA C C 1
ATOM 7583 O O . ALA C 1 297 ? -27.306 17.745 -36.969 1.00 46.15 276 ALA C O 1
ATOM 7585 N N . GLU C 1 298 ? -27.737 16.430 -35.191 1.00 57.41 277 GLU C N 1
ATOM 7586 C CA . GLU C 1 298 ? -27.992 17.545 -34.246 1.00 63.46 277 GLU C CA 1
ATOM 7587 C C . GLU C 1 298 ? -26.757 18.448 -34.234 1.00 61.22 277 GLU C C 1
ATOM 7588 O O . GLU C 1 298 ? -26.902 19.676 -34.431 1.00 60.21 277 GLU C O 1
ATOM 7594 N N . VAL C 1 299 ? -25.586 17.847 -34.050 1.00 58.94 278 VAL C N 1
ATOM 7595 C CA . VAL C 1 299 ? -24.298 18.576 -33.892 1.00 58.12 278 VAL C CA 1
ATOM 7596 C C . VAL C 1 299 ? -24.062 19.475 -35.107 1.00 59.27 278 VAL C C 1
ATOM 7597 O O . VAL C 1 299 ? -23.628 20.628 -34.895 1.00 59.21 278 VAL C O 1
ATOM 7601 N N . GLY C 1 300 ? -24.369 18.975 -36.312 1.00 54.23 279 GLY C N 1
ATOM 7602 C CA . GLY C 1 300 ? -24.354 19.749 -37.567 1.00 60.14 279 GLY C CA 1
ATOM 7603 C C . GLY C 1 300 ? -25.243 20.985 -37.529 1.00 62.61 279 GLY C C 1
ATOM 7604 O O . GLY C 1 300 ? -24.732 22.082 -37.802 1.00 69.16 279 GLY C O 1
ATOM 7605 N N . ARG C 1 301 ? -26.530 20.815 -37.231 1.00 67.93 280 ARG C N 1
ATOM 7606 C CA . ARG C 1 301 ? -27.498 21.923 -37.004 1.00 75.12 280 ARG C CA 1
ATOM 7607 C C . ARG C 1 301 ? -26.844 22.946 -36.052 1.00 69.59 280 ARG C C 1
ATOM 7608 O O . ARG C 1 301 ? -26.581 24.068 -36.519 1.00 77.17 280 ARG C O 1
ATOM 7616 N N . LEU C 1 302 ? -26.522 22.578 -34.802 1.00 60.74 281 LEU C N 1
ATOM 7617 C CA . LEU C 1 302 ? -25.989 23.536 -33.787 1.00 61.47 281 LEU C CA 1
ATOM 7618 C C . LEU C 1 302 ? -24.780 24.266 -34.369 1.00 65.48 281 LEU C C 1
ATOM 7619 O O . LEU C 1 302 ? -24.639 25.480 -34.134 1.00 69.26 281 LEU C O 1
ATOM 7624 N N . SER C 1 303 ? -23.901 23.535 -35.048 1.00 70.33 282 SER C N 1
ATOM 7625 C CA . SER C 1 303 ? -22.665 24.101 -35.641 1.00 67.26 282 SER C CA 1
ATOM 7626 C C . SER C 1 303 ? -23.065 25.193 -36.633 1.00 67.81 282 SER C C 1
ATOM 7627 O O . SER C 1 303 ? -22.657 26.351 -36.436 1.00 78.87 282 SER C O 1
ATOM 7630 N N . ARG C 1 304 ? -23.897 24.859 -37.617 1.00 64.04 283 ARG C N 1
ATOM 7631 C CA . ARG C 1 304 ? -24.240 25.792 -38.724 1.00 69.43 283 ARG C CA 1
ATOM 7632 C C . ARG C 1 304 ? -25.036 27.000 -38.189 1.00 76.73 283 ARG C C 1
ATOM 7633 O O . ARG C 1 304 ? -24.995 28.078 -38.828 1.00 79.93 283 ARG C O 1
ATOM 7641 N N . GLN C 1 305 ? -25.727 26.837 -37.060 1.00 77.27 284 GLN C N 1
ATOM 7642 C CA . GLN C 1 305 ? -26.505 27.913 -36.387 1.00 71.58 284 GLN C CA 1
ATOM 7643 C C . GLN C 1 305 ? -25.540 28.890 -35.695 1.00 65.66 284 GLN C C 1
ATOM 7644 O O . GLN C 1 305 ? -25.573 30.093 -35.995 1.00 60.63 284 GLN C O 1
ATOM 7650 N N . VAL C 1 306 ? -24.718 28.373 -34.788 1.00 67.18 285 VAL C N 1
ATOM 7651 C CA . VAL C 1 306 ? -23.747 29.148 -33.967 1.00 60.74 285 VAL C CA 1
ATOM 7652 C C . VAL C 1 306 ? -22.759 29.875 -34.886 1.00 64.28 285 VAL C C 1
ATOM 7653 O O . VAL C 1 306 ? -22.152 30.842 -34.416 1.00 75.61 285 VAL C O 1
ATOM 7657 N N . LEU C 1 307 ? -22.618 29.442 -36.142 1.00 68.07 286 LEU C N 1
ATOM 7658 C CA . LEU C 1 307 ? -21.609 29.977 -37.101 1.00 70.76 286 LEU C CA 1
ATOM 7659 C C . LEU C 1 307 ? -22.281 30.773 -38.228 1.00 70.06 286 LEU C C 1
ATOM 7660 O O . LEU C 1 307 ? -21.547 31.268 -39.063 1.00 67.69 286 LEU C O 1
ATOM 7665 N N . ALA C 1 308 ? -23.613 30.897 -38.250 1.00 81.83 287 ALA C N 1
ATOM 7666 C CA . ALA C 1 308 ? -24.386 31.655 -39.268 1.00 81.86 287 ALA C CA 1
ATOM 7667 C C . ALA C 1 308 ? -23.933 33.121 -39.277 1.00 92.72 287 ALA C C 1
ATOM 7668 O O . ALA C 1 308 ? -24.005 33.759 -40.352 1.00 96.51 287 ALA C O 1
ATOM 7670 N N . GLU C 1 309 ? -23.474 33.611 -38.118 1.00 96.56 288 GLU C N 1
ATOM 7671 C CA . GLU C 1 309 ? -23.216 35.043 -37.820 1.00 97.61 288 GLU C CA 1
ATOM 7672 C C . GLU C 1 309 ? -21.724 35.249 -37.519 1.00 88.62 288 GLU C C 1
ATOM 7673 O O . GLU C 1 309 ? -21.392 35.452 -36.345 1.00 87.42 288 GLU C O 1
ATOM 7679 N N . VAL C 1 310 ? -20.836 35.169 -38.510 1.00 78.44 289 VAL C N 1
ATOM 7680 C CA . VAL C 1 310 ? -19.369 35.262 -38.245 1.00 83.04 289 VAL C CA 1
ATOM 7681 C C . VAL C 1 310 ? -18.688 36.009 -39.386 1.00 82.50 289 VAL C C 1
ATOM 7682 O O . VAL C 1 310 ? -18.425 35.391 -40.423 1.00 80.00 289 VAL C O 1
ATOM 7686 N N . ASP C 1 311 ? -18.384 37.285 -39.166 1.00 87.59 290 ASP C N 1
ATOM 7687 C CA . ASP C 1 311 ? -17.642 38.134 -40.129 1.00 88.35 290 ASP C CA 1
ATOM 7688 C C . ASP C 1 311 ? -16.490 37.303 -40.696 1.00 78.98 290 ASP C C 1
ATOM 7689 O O . ASP C 1 311 ? -15.789 36.677 -39.896 1.00 70.82 290 ASP C O 1
ATOM 7694 N N . GLY C 1 312 ? -16.342 37.280 -42.024 1.00 82.06 291 GLY C N 1
ATOM 7695 C CA . GLY C 1 312 ? -15.163 36.742 -42.737 1.00 80.22 291 GLY C CA 1
ATOM 7696 C C . GLY C 1 312 ? -15.358 35.318 -43.247 1.00 73.60 291 GLY C C 1
ATOM 7697 O O . GLY C 1 312 ? -14.393 34.796 -43.841 1.00 72.66 291 GLY C O 1
ATOM 7698 N N . TRP C 1 313 ? -16.548 34.732 -43.040 1.00 65.16 292 TRP C N 1
ATOM 7699 C CA . TRP C 1 313 ? -16.853 33.278 -43.161 1.00 68.92 292 TRP C CA 1
ATOM 7700 C C . TRP C 1 313 ? -18.355 33.048 -43.429 1.00 65.30 292 TRP C C 1
ATOM 7701 O O . TRP C 1 313 ? -19.162 33.464 -42.576 1.00 65.17 292 TRP C O 1
ATOM 7712 N N . ARG C 1 314 ? -18.727 32.369 -44.528 1.00 64.88 293 ARG C N 1
ATOM 7713 C CA . ARG C 1 314 ? -20.111 31.835 -44.719 1.00 71.73 293 ARG C CA 1
ATOM 7714 C C . ARG C 1 314 ? -20.122 30.297 -44.605 1.00 68.17 293 ARG C C 1
ATOM 7715 O O . ARG C 1 314 ? -19.245 29.592 -45.189 1.00 59.47 293 ARG C O 1
ATOM 7723 N N . VAL C 1 315 ? -21.086 29.820 -43.823 1.00 58.88 294 VAL C N 1
ATOM 7724 C CA . VAL C 1 315 ? -21.503 28.401 -43.722 1.00 54.36 294 VAL C CA 1
ATOM 7725 C C . VAL C 1 315 ? -21.934 27.942 -45.112 1.00 51.70 294 VAL C C 1
ATOM 7726 O O . VAL C 1 315 ? -22.863 28.549 -45.632 1.00 59.34 294 VAL C O 1
ATOM 7730 N N . VAL C 1 316 ? -21.312 26.883 -45.651 1.00 57.46 295 VAL C N 1
ATOM 7731 C CA . VAL C 1 316 ? -21.624 26.250 -46.979 1.00 57.24 295 VAL C CA 1
ATOM 7732 C C . VAL C 1 316 ? -22.882 25.359 -46.904 1.00 56.94 295 VAL C C 1
ATOM 7733 O O . VAL C 1 316 ? -23.619 25.263 -47.895 1.00 55.34 295 VAL C O 1
ATOM 7737 N N . GLU C 1 317 ? -23.111 24.668 -45.794 1.00 57.49 296 GLU C N 1
ATOM 7738 C CA . GLU C 1 317 ? -24.085 23.552 -45.780 1.00 59.94 296 GLU C CA 1
ATOM 7739 C C . GLU C 1 317 ? -25.425 24.108 -45.335 1.00 58.00 296 GLU C C 1
ATOM 7740 O O . GLU C 1 317 ? -25.509 24.726 -44.272 1.00 65.22 296 GLU C O 1
ATOM 7746 N N . PRO C 1 318 ? -26.513 23.849 -46.088 1.00 57.06 297 PRO C N 1
ATOM 7747 C CA . PRO C 1 318 ? -27.864 24.025 -45.551 1.00 56.17 297 PRO C CA 1
ATOM 7748 C C . PRO C 1 318 ? -27.916 23.526 -44.102 1.00 64.15 297 PRO C C 1
ATOM 7749 O O . PRO C 1 318 ? -27.334 22.521 -43.796 1.00 71.97 297 PRO C O 1
ATOM 7753 N N . VAL C 1 319 ? -28.614 24.245 -43.239 1.00 69.87 298 VAL C N 1
ATOM 7754 C CA . VAL C 1 319 ? -28.655 23.959 -41.779 1.00 73.34 298 VAL C CA 1
ATOM 7755 C C . VAL C 1 319 ? -29.247 22.560 -41.502 1.00 73.01 298 VAL C C 1
ATOM 7756 O O . VAL C 1 319 ? -28.917 22.002 -40.462 1.00 79.29 298 VAL C O 1
ATOM 7760 N N . ASP C 1 320 ? -30.092 22.005 -42.370 1.00 75.51 299 ASP C N 1
ATOM 7761 C CA . ASP C 1 320 ? -30.894 20.787 -42.056 1.00 77.97 299 ASP C CA 1
ATOM 7762 C C . ASP C 1 320 ? -30.172 19.485 -42.428 1.00 70.41 299 ASP C C 1
ATOM 7763 O O . ASP C 1 320 ? -30.756 18.426 -42.198 1.00 70.56 299 ASP C O 1
ATOM 7768 N N . GLN C 1 321 ? -28.973 19.541 -43.001 1.00 67.61 300 GLN C N 1
ATOM 7769 C CA . GLN C 1 321 ? -28.235 18.335 -43.458 1.00 63.83 300 GLN C CA 1
ATOM 7770 C C . GLN C 1 321 ? -27.929 17.416 -42.274 1.00 60.12 300 GLN C C 1
ATOM 7771 O O . GLN C 1 321 ? -27.244 17.825 -41.337 1.00 52.26 300 GLN C O 1
ATOM 7777 N N . PRO C 1 322 ? -28.361 16.131 -42.323 1.00 56.80 301 PRO C N 1
ATOM 7778 C CA . PRO C 1 322 ? -28.097 15.146 -41.260 1.00 51.26 301 PRO C CA 1
ATOM 7779 C C . PRO C 1 322 ? -26.644 14.656 -41.151 1.00 48.94 301 PRO C C 1
ATOM 7780 O O . PRO C 1 322 ? -26.377 13.488 -41.349 1.00 54.72 301 PRO C O 1
ATOM 7784 N N . THR C 1 323 ? -25.754 15.547 -40.747 1.00 48.78 302 THR C N 1
ATOM 7785 C CA . THR C 1 323 ? -24.288 15.436 -40.919 1.00 48.46 302 THR C CA 1
ATOM 7786 C C . THR C 1 323 ? -23.635 16.270 -39.821 1.00 46.36 302 THR C C 1
ATOM 7787 O O . THR C 1 323 ? -24.243 17.249 -39.459 1.00 51.00 302 THR C O 1
ATOM 7791 N N . ALA C 1 324 ? -22.433 15.953 -39.365 1.00 46.55 303 ALA C N 1
ATOM 7792 C CA . ALA C 1 324 ? -21.673 16.749 -38.369 1.00 45.93 303 ALA C CA 1
ATOM 7793 C C . ALA C 1 324 ? -20.531 17.498 -39.066 1.00 45.45 303 ALA C C 1
ATOM 7794 O O . ALA C 1 324 ? -19.634 18.060 -38.401 1.00 49.96 303 ALA C O 1
ATOM 7796 N N . ILE C 1 325 ? -20.512 17.428 -40.382 1.00 45.86 304 ILE C N 1
ATOM 7797 C CA . ILE C 1 325 ? -19.558 18.192 -41.227 1.00 49.21 304 ILE C CA 1
ATOM 7798 C C . ILE C 1 325 ? -20.219 19.512 -41.595 1.00 50.00 304 ILE C C 1
ATOM 7799 O O . ILE C 1 325 ? -21.252 19.501 -42.321 1.00 52.16 304 ILE C O 1
ATOM 7804 N N . THR C 1 326 ? -19.654 20.602 -41.081 1.00 54.75 305 THR C N 1
ATOM 7805 C CA . THR C 1 326 ? -19.933 21.947 -41.604 1.00 55.88 305 THR C CA 1
ATOM 7806 C C . THR C 1 326 ? -18.599 22.518 -42.088 1.00 59.84 305 THR C C 1
ATOM 7807 O O . THR C 1 326 ? -17.553 22.236 -41.435 1.00 50.16 305 THR C O 1
ATOM 7811 N N . THR C 1 327 ? -18.650 23.207 -43.238 1.00 56.87 306 THR C N 1
ATOM 7812 C CA . THR C 1 327 ? -17.490 23.803 -43.935 1.00 57.05 306 THR C CA 1
ATOM 7813 C C . THR C 1 327 ? -17.748 25.309 -44.051 1.00 58.41 306 THR C C 1
ATOM 7814 O O . THR C 1 327 ? -18.915 25.705 -44.092 1.00 57.39 306 THR C O 1
ATOM 7818 N N . LEU C 1 328 ? -16.682 26.108 -44.069 1.00 66.22 307 LEU C N 1
ATOM 7819 C CA . LEU C 1 328 ? -16.720 27.596 -43.990 1.00 70.62 307 LEU C CA 1
ATOM 7820 C C . LEU C 1 328 ? -15.871 28.176 -45.128 1.00 69.52 307 LEU C C 1
ATOM 7821 O O . LEU C 1 328 ? -14.682 27.811 -45.187 1.00 68.67 307 LEU C O 1
ATOM 7826 N N . GLU C 1 329 ? -16.454 29.003 -46.009 1.00 67.20 308 GLU C N 1
ATOM 7827 C CA . GLU C 1 329 ? -15.720 29.695 -47.111 1.00 63.21 308 GLU C CA 1
ATOM 7828 C C . GLU C 1 329 ? -15.393 31.110 -46.622 1.00 63.45 308 GLU C C 1
ATOM 7829 O O . GLU C 1 329 ? -16.358 31.789 -46.223 1.00 66.28 308 GLU C O 1
ATOM 7835 N N . SER C 1 330 ? -14.110 31.511 -46.568 1.00 60.09 309 SER C N 1
ATOM 7836 C CA . SER C 1 330 ? -13.684 32.893 -46.205 1.00 65.74 309 SER C CA 1
ATOM 7837 C C . SER C 1 330 ? -14.216 33.890 -47.245 1.00 69.64 309 SER C C 1
ATOM 7838 O O . SER C 1 330 ? -14.022 33.665 -48.456 1.00 59.93 309 SER C O 1
ATOM 7841 N N . THR C 1 331 ? -14.859 34.957 -46.766 1.00 81.39 310 THR C N 1
ATOM 7842 C CA . THR C 1 331 ? -15.542 36.000 -47.575 1.00 80.30 310 THR C CA 1
ATOM 7843 C C . THR C 1 331 ? -14.534 37.062 -48.003 1.00 79.06 310 THR C C 1
ATOM 7844 O O . THR C 1 331 ? -14.770 37.639 -49.070 1.00 87.31 310 THR C O 1
ATOM 7848 N N . ASP C 1 332 ? -13.465 37.276 -47.225 1.00 73.59 311 ASP C N 1
ATOM 7849 C CA . ASP C 1 332 ? -12.447 38.326 -47.501 1.00 77.24 311 ASP C CA 1
ATOM 7850 C C . ASP C 1 332 ? -11.095 37.700 -47.874 1.00 78.69 311 ASP C C 1
ATOM 7851 O O . ASP C 1 332 ? -10.058 38.339 -47.609 1.00 71.96 311 ASP C O 1
ATOM 7856 N N . GLY C 1 333 ? -11.090 36.486 -48.430 1.00 77.04 312 GLY C N 1
ATOM 7857 C CA . GLY C 1 333 ? -9.887 35.843 -49.004 1.00 68.75 312 GLY C CA 1
ATOM 7858 C C . GLY C 1 333 ? -8.842 35.379 -47.987 1.00 63.04 312 GLY C C 1
ATOM 7859 O O . GLY C 1 333 ? -7.672 35.325 -48.380 1.00 57.18 312 GLY C O 1
ATOM 7860 N N . ALA C 1 334 ? -9.210 34.965 -46.764 1.00 64.09 313 ALA C N 1
ATOM 7861 C CA . ALA C 1 334 ? -8.302 34.233 -45.835 1.00 67.15 313 ALA C CA 1
ATOM 7862 C C . ALA C 1 334 ? -7.976 32.837 -46.413 1.00 69.95 313 ALA C C 1
ATOM 7863 O O . ALA C 1 334 ? -8.837 32.339 -47.177 1.00 72.64 313 ALA C O 1
ATOM 7865 N N . ASP C 1 335 ? -6.774 32.288 -46.114 1.00 65.87 314 ASP C N 1
ATOM 7866 C CA . ASP C 1 335 ? -6.279 30.908 -46.426 1.00 65.51 314 ASP C CA 1
ATOM 7867 C C . ASP C 1 335 ? -6.585 29.966 -45.259 1.00 71.92 314 ASP C C 1
ATOM 7868 O O . ASP C 1 335 ? -5.970 30.083 -44.194 1.00 67.02 314 ASP C O 1
ATOM 7873 N N . PRO C 1 336 ? -7.539 29.008 -45.413 1.00 70.54 315 PRO C N 1
ATOM 7874 C CA . PRO C 1 336 ? -7.953 28.145 -44.300 1.00 62.47 315 PRO C CA 1
ATOM 7875 C C . PRO C 1 336 ? -6.785 27.388 -43.654 1.00 56.68 315 PRO C C 1
ATOM 7876 O O . PRO C 1 336 ? -6.754 27.284 -42.445 1.00 52.93 315 PRO C O 1
ATOM 7880 N N . ALA C 1 337 ? -5.817 26.935 -44.450 1.00 55.57 316 ALA C N 1
ATOM 7881 C CA . ALA C 1 337 ? -4.618 26.241 -43.929 1.00 55.15 316 ALA C CA 1
ATOM 7882 C C . ALA C 1 337 ? -4.005 27.055 -42.776 1.00 61.25 316 ALA C C 1
ATOM 7883 O O . ALA C 1 337 ? -3.774 26.462 -41.705 1.00 72.86 316 ALA C O 1
ATOM 7885 N N . SER C 1 338 ? -3.791 28.365 -42.930 1.00 72.98 317 SER C N 1
ATOM 7886 C CA . SER C 1 338 ? -3.099 29.206 -41.903 1.00 69.18 317 SER C CA 1
ATOM 7887 C C . SER C 1 338 ? -4.012 29.365 -40.684 1.00 58.62 317 SER C C 1
ATOM 7888 O O . SER C 1 338 ? -3.520 29.246 -39.558 1.00 56.25 317 SER C O 1
ATOM 7891 N N . VAL C 1 339 ? -5.307 29.560 -40.908 1.00 54.70 318 VAL C N 1
ATOM 7892 C CA . VAL C 1 339 ? -6.314 29.679 -39.809 1.00 62.85 318 VAL C CA 1
ATOM 7893 C C . VAL C 1 339 ? -6.316 28.403 -38.950 1.00 63.30 318 VAL C C 1
ATOM 7894 O O . VAL C 1 339 ? -6.515 28.508 -37.713 1.00 60.54 318 VAL C O 1
ATOM 7898 N N . ARG C 1 340 ? -6.153 27.242 -39.592 1.00 66.44 319 ARG C N 1
ATOM 7899 C CA . ARG C 1 340 ? -6.093 25.919 -38.919 1.00 65.78 319 ARG C CA 1
ATOM 7900 C C . ARG C 1 340 ? -4.863 25.863 -38.018 1.00 58.67 319 ARG C C 1
ATOM 7901 O O . ARG C 1 340 ? -5.073 25.482 -36.861 1.00 62.18 319 ARG C O 1
ATOM 7909 N N . SER C 1 341 ? -3.670 26.214 -38.538 1.00 55.06 320 SER C N 1
ATOM 7910 C CA . SER C 1 341 ? -2.381 26.271 -37.785 1.00 58.48 320 SER C CA 1
ATOM 7911 C C . SER C 1 341 ? -2.533 27.226 -36.615 1.00 59.67 320 SER C C 1
ATOM 7912 O O . SER C 1 341 ? -2.169 26.862 -35.470 1.00 65.02 320 SER C O 1
ATOM 7915 N N . TRP C 1 342 ? -3.042 28.414 -36.913 1.00 60.10 321 TRP C N 1
ATOM 7916 C CA . TRP C 1 342 ? -3.215 29.468 -35.890 1.00 63.13 321 TRP C CA 1
ATOM 7917 C C . TRP C 1 342 ? -4.111 28.903 -34.784 1.00 57.61 321 TRP C C 1
ATOM 7918 O O . TRP C 1 342 ? -3.656 28.898 -33.617 1.00 55.31 321 TRP C O 1
ATOM 7929 N N . LEU C 1 343 ? -5.299 28.409 -35.160 1.00 53.86 322 LEU C N 1
ATOM 7930 C CA . LEU C 1 343 ? -6.297 27.772 -34.258 1.00 53.19 322 LEU C CA 1
ATOM 7931 C C . LEU C 1 343 ? -5.660 26.681 -33.379 1.00 57.89 322 LEU C C 1
ATOM 7932 O O . LEU C 1 343 ? -6.108 26.527 -32.226 1.00 64.45 322 LEU C O 1
ATOM 7937 N N . ILE C 1 344 ? -4.667 25.937 -33.883 1.00 57.73 323 ILE C N 1
ATOM 7938 C CA . ILE C 1 344 ? -4.021 24.819 -33.131 1.00 62.24 323 ILE C CA 1
ATOM 7939 C C . ILE C 1 344 ? -3.006 25.439 -32.164 1.00 63.57 323 ILE C C 1
ATOM 7940 O O . ILE C 1 344 ? -3.190 25.273 -30.937 1.00 64.01 323 ILE C O 1
ATOM 7945 N N . ALA C 1 345 ? -1.998 26.130 -32.716 1.00 71.79 324 ALA C N 1
ATOM 7946 C CA . ALA C 1 345 ? -0.859 26.791 -32.015 1.00 74.80 324 ALA C CA 1
ATOM 7947 C C . ALA C 1 345 ? -1.335 27.766 -30.928 1.00 72.35 324 ALA C C 1
ATOM 7948 O O . ALA C 1 345 ? -0.776 27.714 -29.815 1.00 64.51 324 ALA C O 1
ATOM 7950 N N . GLU C 1 346 ? -2.326 28.607 -31.251 1.00 71.74 325 GLU C N 1
ATOM 7951 C CA . GLU C 1 346 ? -2.797 29.744 -30.414 1.00 69.50 325 GLU C CA 1
ATOM 7952 C C . GLU C 1 346 ? -4.109 29.422 -29.669 1.00 69.37 325 GLU C C 1
ATOM 7953 O O . GLU C 1 346 ? -4.432 30.210 -28.790 1.00 77.74 325 GLU C O 1
ATOM 7959 N N . ARG C 1 347 ? -4.884 28.371 -29.978 1.00 70.13 326 ARG C N 1
ATOM 7960 C CA . ARG C 1 347 ? -6.125 28.092 -29.190 1.00 67.69 326 ARG C CA 1
ATOM 7961 C C . ARG C 1 347 ? -6.269 26.613 -28.820 1.00 69.24 326 ARG C C 1
ATOM 7962 O O . ARG C 1 347 ? -7.247 26.300 -28.107 1.00 56.06 326 ARG C O 1
ATOM 7970 N N . GLY C 1 348 ? -5.373 25.741 -29.300 1.00 70.78 327 GLY C N 1
ATOM 7971 C CA . GLY C 1 348 ? -5.498 24.275 -29.145 1.00 68.19 327 GLY C CA 1
ATOM 7972 C C . GLY C 1 348 ? -6.824 23.755 -29.678 1.00 56.88 327 GLY C C 1
ATOM 7973 O O . GLY C 1 348 ? -7.387 22.856 -29.073 1.00 57.14 327 GLY C O 1
ATOM 7974 N N . ILE C 1 349 ? -7.312 24.324 -30.770 1.00 53.74 328 ILE C N 1
ATOM 7975 C CA . ILE C 1 349 ? -8.546 23.878 -31.471 1.00 60.71 328 ILE C CA 1
ATOM 7976 C C . ILE C 1 349 ? -8.137 23.154 -32.757 1.00 60.19 328 ILE C C 1
ATOM 7977 O O . ILE C 1 349 ? -7.404 23.757 -33.584 1.00 61.58 328 ILE C O 1
ATOM 7982 N N . VAL C 1 350 ? -8.606 21.919 -32.931 1.00 63.04 329 VAL C N 1
ATOM 7983 C CA . VAL C 1 350 ? -8.252 21.063 -34.104 1.00 61.88 329 VAL C CA 1
ATOM 7984 C C . VAL C 1 350 ? -9.391 21.085 -35.126 1.00 52.02 329 VAL C C 1
ATOM 7985 O O . VAL C 1 350 ? -10.548 20.752 -34.762 1.00 49.60 329 VAL C O 1
ATOM 7989 N N . THR C 1 351 ? -9.015 21.383 -36.365 1.00 45.59 330 THR C N 1
ATOM 7990 C CA . THR C 1 351 ? -9.878 21.477 -37.571 1.00 54.13 330 THR C CA 1
ATOM 7991 C C . THR C 1 351 ? -9.084 20.944 -38.756 1.00 49.22 330 THR C C 1
ATOM 7992 O O . THR C 1 351 ? -7.928 20.605 -38.533 1.00 45.30 330 THR C O 1
ATOM 7996 N N . THR C 1 352 ? -9.647 20.940 -39.962 1.00 52.07 331 THR C N 1
ATOM 7997 C CA . THR C 1 352 ? -8.934 20.511 -41.196 1.00 56.49 331 THR C CA 1
ATOM 7998 C C . THR C 1 352 ? -9.146 21.594 -42.251 1.00 57.62 331 THR C C 1
ATOM 7999 O O . THR C 1 352 ? -10.267 22.136 -42.348 1.00 54.07 331 THR C O 1
ATOM 8003 N N . ALA C 1 353 ? -8.085 21.917 -42.977 1.00 53.64 332 ALA C N 1
ATOM 8004 C CA . ALA C 1 353 ? -8.104 22.846 -44.115 1.00 52.70 332 ALA C CA 1
ATOM 8005 C C . ALA C 1 353 ? -8.241 22.036 -45.404 1.00 48.27 332 ALA C C 1
ATOM 8006 O O . ALA C 1 353 ? -7.262 21.448 -45.842 1.00 53.71 332 ALA C O 1
ATOM 8008 N N . CYS C 1 354 ? -9.407 22.046 -46.018 1.00 49.01 333 CYS C N 1
ATOM 8009 C CA . CYS C 1 354 ? -9.634 21.379 -47.325 1.00 58.10 333 CYS C CA 1
ATOM 8010 C C . CYS C 1 354 ? -9.111 22.255 -48.463 1.00 58.35 333 CYS C C 1
ATOM 8011 O O . CYS C 1 354 ? -9.668 23.336 -48.690 1.00 60.43 333 CYS C O 1
ATOM 8014 N N . GLU C 1 355 ? -8.094 21.786 -49.173 1.00 55.59 334 GLU C N 1
ATOM 8015 C CA . GLU C 1 355 ? -7.592 22.460 -50.392 1.00 54.74 334 GLU C CA 1
ATOM 8016 C C . GLU C 1 355 ? -8.412 22.004 -51.607 1.00 58.12 334 GLU C C 1
ATOM 8017 O O . GLU C 1 355 ? -9.268 21.119 -51.456 1.00 57.17 334 GLU C O 1
ATOM 8023 N N . LEU C 1 356 ? -8.143 22.608 -52.770 1.00 64.57 335 LEU C N 1
ATOM 8024 C CA . LEU C 1 356 ? -8.850 22.372 -54.061 1.00 60.83 335 LEU C CA 1
ATOM 8025 C C . LEU C 1 356 ? -8.613 20.935 -54.526 1.00 53.49 335 LEU C C 1
ATOM 8026 O O . LEU C 1 356 ? -9.551 20.311 -55.051 1.00 52.32 335 LEU C O 1
ATOM 8031 N N . ALA C 1 357 ? -7.393 20.439 -54.347 1.00 50.96 336 ALA C N 1
ATOM 8032 C CA . ALA C 1 357 ? -6.998 19.046 -54.656 1.00 49.28 336 ALA C CA 1
ATOM 8033 C C . ALA C 1 357 ? -7.979 18.039 -54.028 1.00 50.12 336 ALA C C 1
ATOM 8034 O O . ALA C 1 357 ? -8.030 16.924 -54.529 1.00 47.89 336 ALA C O 1
ATOM 8036 N N . ARG C 1 358 ? -8.759 18.402 -53.008 1.00 49.81 337 ARG C N 1
ATOM 8037 C CA . ARG C 1 358 ? -9.674 17.442 -52.348 1.00 48.38 337 ARG C CA 1
ATOM 8038 C C . ARG C 1 358 ? -10.908 17.124 -53.180 1.00 55.44 337 ARG C C 1
ATOM 8039 O O . ARG C 1 358 ? -11.499 16.004 -52.961 1.00 55.25 337 ARG C O 1
ATOM 8047 N N . ALA C 1 359 ? -11.343 18.087 -53.996 1.00 55.52 338 ALA C N 1
ATOM 8048 C CA . ALA C 1 359 ? -12.482 17.933 -54.933 1.00 55.48 338 ALA C CA 1
ATOM 8049 C C . ALA C 1 359 ? -12.274 18.873 -56.113 1.00 52.46 338 ALA C C 1
ATOM 8050 O O . ALA C 1 359 ? -12.946 19.900 -56.224 1.00 49.42 338 ALA C O 1
ATOM 8052 N N . PRO C 1 360 ? -11.295 18.553 -56.994 1.00 55.01 339 PRO C N 1
ATOM 8053 C CA . PRO C 1 360 ? -10.803 19.502 -57.994 1.00 54.59 339 PRO C CA 1
ATOM 8054 C C . PRO C 1 360 ? -11.843 19.949 -59.046 1.00 51.58 339 PRO C C 1
ATOM 8055 O O . PRO C 1 360 ? -11.655 20.972 -59.644 1.00 61.88 339 PRO C O 1
ATOM 8059 N N . PHE C 1 361 ? -12.945 19.236 -59.205 1.00 53.18 340 PHE C N 1
ATOM 8060 C CA . PHE C 1 361 ? -13.994 19.542 -60.202 1.00 51.94 340 PHE C CA 1
ATOM 8061 C C . PHE C 1 361 ? -15.274 20.040 -59.518 1.00 54.07 340 PHE C C 1
ATOM 8062 O O . PHE C 1 361 ? -16.340 19.989 -60.156 1.00 58.52 340 PHE C O 1
ATOM 8070 N N . GLU C 1 362 ? -15.196 20.512 -58.274 1.00 52.45 341 GLU C N 1
ATOM 8071 C CA . GLU C 1 362 ? -16.370 21.090 -57.557 1.00 56.59 341 GLU C CA 1
ATOM 8072 C C . GLU C 1 362 ? -15.902 22.370 -56.866 1.00 63.62 341 GLU C C 1
ATOM 8073 O O . GLU C 1 362 ? -16.676 23.342 -56.874 1.00 73.29 341 GLU C O 1
ATOM 8079 N N . MET C 1 363 ? -14.708 22.363 -56.262 1.00 59.73 342 MET C N 1
ATOM 8080 C CA . MET C 1 363 ? -14.265 23.448 -55.346 1.00 60.32 342 MET C CA 1
ATOM 8081 C C . MET C 1 363 ? -13.579 24.524 -56.191 1.00 60.66 342 MET C C 1
ATOM 8082 O O . MET C 1 363 ? -12.617 24.186 -56.915 1.00 52.34 342 MET C O 1
ATOM 8087 N N . ARG C 1 364 ? -14.085 25.756 -56.131 1.00 70.45 343 ARG C N 1
ATOM 8088 C CA . ARG C 1 364 ? -13.450 26.933 -56.784 1.00 77.61 343 ARG C CA 1
ATOM 8089 C C . ARG C 1 364 ? -12.500 27.598 -55.772 1.00 73.27 343 ARG C C 1
ATOM 8090 O O . ARG C 1 364 ? -11.571 28.281 -56.232 1.00 77.56 343 ARG C O 1
ATOM 8098 N N . THR C 1 365 ? -12.713 27.385 -54.461 1.00 64.64 344 THR C N 1
ATOM 8099 C CA . THR C 1 365 ? -12.076 28.124 -53.326 1.00 59.31 344 THR C CA 1
ATOM 8100 C C . THR C 1 365 ? -11.959 27.192 -52.105 1.00 62.03 344 THR C C 1
ATOM 8101 O O . THR C 1 365 ? -12.895 26.461 -51.790 1.00 70.92 344 THR C O 1
ATOM 8105 N N . PRO C 1 366 ? -10.815 27.168 -51.368 1.00 62.17 345 PRO C N 1
ATOM 8106 C CA . PRO C 1 366 ? -10.608 26.226 -50.273 1.00 66.57 345 PRO C CA 1
ATOM 8107 C C . PRO C 1 366 ? -11.471 26.622 -49.077 1.00 63.99 345 PRO C C 1
ATOM 8108 O O . PRO C 1 366 ? -11.954 27.730 -49.091 1.00 67.07 345 PRO C O 1
ATOM 8112 N N . VAL C 1 367 ? -11.639 25.711 -48.113 1.00 57.23 346 VAL C N 1
ATOM 8113 C CA . VAL C 1 367 ? -12.618 25.836 -46.992 1.00 53.35 346 VAL C CA 1
ATOM 8114 C C . VAL C 1 367 ? -11.996 25.289 -45.709 1.00 53.87 346 VAL C C 1
ATOM 8115 O O . VAL C 1 367 ? -11.055 24.470 -45.797 1.00 58.53 346 VAL C O 1
ATOM 8119 N N . LEU C 1 368 ? -12.486 25.764 -44.567 1.00 53.09 347 LEU C N 1
ATOM 8120 C CA . LEU C 1 368 ? -12.135 25.267 -43.215 1.00 56.73 347 LEU C CA 1
ATOM 8121 C C . LEU C 1 368 ? -13.275 24.359 -42.745 1.00 63.10 347 LEU C C 1
ATOM 8122 O O . LEU C 1 368 ? -14.438 24.802 -42.812 1.00 61.56 347 LEU C O 1
ATOM 8127 N N . ARG C 1 369 ? -12.950 23.135 -42.303 1.00 68.13 348 ARG C N 1
ATOM 8128 C CA . ARG C 1 369 ? -13.938 22.065 -41.968 1.00 63.30 348 ARG C CA 1
ATOM 8129 C C . ARG C 1 369 ? -13.908 21.808 -40.466 1.00 52.04 348 ARG C C 1
ATOM 8130 O O . ARG C 1 369 ? -12.805 21.566 -39.917 1.00 54.29 348 ARG C O 1
ATOM 8138 N N . ILE C 1 370 ? -15.077 21.841 -39.842 1.00 49.54 349 ILE C N 1
ATOM 8139 C CA . ILE C 1 370 ? -15.263 21.208 -38.511 1.00 58.08 349 ILE C CA 1
ATOM 8140 C C . ILE C 1 370 ? -16.080 19.930 -38.700 1.00 58.55 349 ILE C C 1
ATOM 8141 O O . ILE C 1 370 ? -16.966 19.869 -39.576 1.00 54.06 349 ILE C O 1
ATOM 8146 N N . SER C 1 371 ? -15.744 18.943 -37.873 1.00 60.96 350 SER C N 1
ATOM 8147 C CA . SER C 1 371 ? -16.234 17.553 -37.913 1.00 51.03 350 SER C CA 1
ATOM 8148 C C . SER C 1 371 ? -16.239 17.066 -36.471 1.00 55.29 350 SER C C 1
ATOM 8149 O O . SER C 1 371 ? -15.508 16.152 -36.110 1.00 58.55 350 SER C O 1
ATOM 8152 N N . PRO C 1 372 ? -17.048 17.698 -35.597 1.00 55.14 351 PRO C N 1
ATOM 8153 C CA . PRO C 1 372 ? -17.068 17.351 -34.185 1.00 51.73 351 PRO C CA 1
ATOM 8154 C C . PRO C 1 372 ? -17.863 16.053 -34.048 1.00 51.94 351 PRO C C 1
ATOM 8155 O O . PRO C 1 372 ? -18.789 15.860 -34.830 1.00 43.34 351 PRO C O 1
ATOM 8159 N N . HIS C 1 373 ? -17.529 15.229 -33.054 1.00 51.00 352 HIS C N 1
ATOM 8160 C CA . HIS C 1 373 ? -18.306 14.003 -32.752 1.00 52.40 352 HIS C CA 1
ATOM 8161 C C . HIS C 1 373 ? -19.493 14.358 -31.835 1.00 55.09 352 HIS C C 1
ATOM 8162 O O . HIS C 1 373 ? -19.806 15.561 -31.667 1.00 52.47 352 HIS C O 1
ATOM 8169 N N . VAL C 1 374 ? -20.140 13.344 -31.265 1.00 57.74 353 VAL C N 1
ATOM 8170 C CA . VAL C 1 374 ? -21.412 13.471 -30.489 1.00 63.61 353 VAL C CA 1
ATOM 8171 C C . VAL C 1 374 ? -21.221 14.327 -29.216 1.00 62.93 353 VAL C C 1
ATOM 8172 O O . VAL C 1 374 ? -22.243 14.832 -28.704 1.00 61.22 353 VAL C O 1
ATOM 8176 N N . ASP C 1 375 ? -19.980 14.501 -28.739 1.00 51.61 354 ASP C N 1
ATOM 8177 C CA . ASP C 1 375 ? -19.666 15.008 -27.377 1.00 54.56 354 ASP C CA 1
ATOM 8178 C C . ASP C 1 375 ? -19.495 16.538 -27.338 1.00 61.84 354 ASP C C 1
ATOM 8179 O O . ASP C 1 375 ? -19.298 17.081 -26.233 1.00 58.89 354 ASP C O 1
ATOM 8184 N N . VAL C 1 376 ? -19.551 17.226 -28.476 1.00 60.63 355 VAL C N 1
ATOM 8185 C CA . VAL C 1 376 ? -19.381 18.706 -28.523 1.00 59.72 355 VAL C CA 1
ATOM 8186 C C . VAL C 1 376 ? -20.640 19.366 -27.921 1.00 61.35 355 VAL C C 1
ATOM 8187 O O . VAL C 1 376 ? -21.761 18.836 -28.109 1.00 56.20 355 VAL C O 1
ATOM 8191 N N . THR C 1 377 ? -20.456 20.501 -27.240 1.00 60.16 356 THR C N 1
ATOM 8192 C CA . THR C 1 377 ? -21.502 21.309 -26.550 1.00 59.13 356 THR C CA 1
ATOM 8193 C C . THR C 1 377 ? -21.795 22.582 -27.363 1.00 62.19 356 THR C C 1
ATOM 8194 O O . THR C 1 377 ? -20.953 22.981 -28.183 1.00 59.39 356 THR C O 1
ATOM 8198 N N . VAL C 1 378 ? -22.901 23.268 -27.094 1.00 68.29 357 VAL C N 1
ATOM 8199 C CA . VAL C 1 378 ? -23.100 24.646 -27.633 1.00 72.66 357 VAL C CA 1
ATOM 8200 C C . VAL C 1 378 ? -21.933 25.540 -27.163 1.00 72.50 357 VAL C C 1
ATOM 8201 O O . VAL C 1 378 ? -21.418 26.319 -27.992 1.00 66.84 357 VAL C O 1
ATOM 8205 N N . ASP C 1 379 ? -21.483 25.403 -25.909 1.00 68.14 358 ASP C N 1
ATOM 8206 C CA . ASP C 1 379 ? -20.341 26.178 -25.337 1.00 73.29 358 ASP C CA 1
ATOM 8207 C C . ASP C 1 379 ? -19.151 26.169 -26.298 1.00 70.80 358 ASP C C 1
ATOM 8208 O O . ASP C 1 379 ? -18.651 27.253 -26.694 1.00 67.03 358 ASP C O 1
ATOM 8213 N N . GLU C 1 380 ? -18.688 24.963 -26.614 1.00 71.10 359 GLU C N 1
ATOM 8214 C CA . GLU C 1 380 ? -17.429 24.712 -27.356 1.00 65.71 359 GLU C CA 1
ATOM 8215 C C . GLU C 1 380 ? -17.598 25.273 -28.769 1.00 64.94 359 GLU C C 1
ATOM 8216 O O . GLU C 1 380 ? -16.653 25.905 -29.303 1.00 58.96 359 GLU C O 1
ATOM 8222 N N . LEU C 1 381 ? -18.781 25.089 -29.346 1.00 58.59 360 LEU C N 1
ATOM 8223 C CA . LEU C 1 381 ? -19.091 25.699 -30.657 1.00 62.53 360 LEU C CA 1
ATOM 8224 C C . LEU C 1 381 ? -19.013 27.229 -30.572 1.00 70.59 360 LEU C C 1
ATOM 8225 O O . LEU C 1 381 ? -18.522 27.813 -31.548 1.00 79.19 360 LEU C O 1
ATOM 8230 N N . GLU C 1 382 ? -19.405 27.861 -29.452 1.00 76.37 361 GLU C N 1
ATOM 8231 C CA . GLU C 1 382 ? -19.342 29.349 -29.296 1.00 70.29 361 GLU C CA 1
ATOM 8232 C C . GLU C 1 382 ? -17.871 29.762 -29.131 1.00 70.51 361 GLU C C 1
ATOM 8233 O O . GLU C 1 382 ? -17.483 30.780 -29.776 1.00 65.69 361 GLU C O 1
ATOM 8239 N N . GLN C 1 383 ? -17.079 29.004 -28.344 1.00 65.71 362 GLN C N 1
ATOM 8240 C CA . GLN C 1 383 ? -15.609 29.242 -28.199 1.00 64.99 362 GLN C CA 1
ATOM 8241 C C . GLN C 1 383 ? -14.961 29.204 -29.586 1.00 66.45 362 GLN C C 1
ATOM 8242 O O . GLN C 1 383 ? -14.110 30.073 -29.856 1.00 74.12 362 GLN C O 1
ATOM 8248 N N . PHE C 1 384 ? -15.341 28.240 -30.432 1.00 58.75 363 PHE C N 1
ATOM 8249 C CA . PHE C 1 384 ? -14.754 28.084 -31.784 1.00 58.57 363 PHE C CA 1
ATOM 8250 C C . PHE C 1 384 ? -15.113 29.319 -32.609 1.00 62.87 363 PHE C C 1
ATOM 8251 O O . PHE C 1 384 ? -14.214 29.885 -33.255 1.00 64.40 363 PHE C O 1
ATOM 8259 N N . ALA C 1 385 ? -16.397 29.703 -32.592 1.00 75.09 364 ALA C N 1
ATOM 8260 C CA . ALA C 1 385 ? -16.933 30.948 -33.203 1.00 74.87 364 ALA C CA 1
ATOM 8261 C C . ALA C 1 385 ? -16.080 32.140 -32.752 1.00 77.89 364 ALA C C 1
ATOM 8262 O O . ALA C 1 385 ? -15.582 32.855 -33.645 1.00 75.56 364 ALA C O 1
ATOM 8264 N N . ALA C 1 386 ? -15.878 32.299 -31.432 1.00 72.45 365 ALA C N 1
ATOM 8265 C CA . ALA C 1 386 ? -15.121 33.415 -30.813 1.00 73.77 365 ALA C CA 1
ATOM 8266 C C . ALA C 1 386 ? -13.681 33.418 -31.338 1.00 77.36 365 ALA C C 1
ATOM 8267 O O . ALA C 1 386 ? -13.236 34.483 -31.834 1.00 80.14 365 ALA C O 1
ATOM 8269 N N . ALA C 1 387 ? -12.991 32.273 -31.260 1.00 78.98 366 ALA C N 1
ATOM 8270 C CA . ALA C 1 387 ? -11.568 32.118 -31.659 1.00 77.68 366 ALA C CA 1
ATOM 8271 C C . ALA C 1 387 ? -11.412 32.428 -33.147 1.00 72.01 366 ALA C C 1
ATOM 8272 O O . ALA C 1 387 ? -10.345 32.923 -33.543 1.00 75.79 366 ALA C O 1
ATOM 8274 N N . LEU C 1 388 ? -12.454 32.172 -33.928 1.00 61.56 367 LEU C N 1
ATOM 8275 C CA . LEU C 1 388 ? -12.443 32.349 -35.400 1.00 72.97 367 LEU C CA 1
ATOM 8276 C C . LEU C 1 388 ? -12.476 33.841 -35.771 1.00 81.52 367 LEU C C 1
ATOM 8277 O O . LEU C 1 388 ? -11.963 34.189 -36.847 1.00 86.36 367 LEU C O 1
ATOM 8282 N N . ARG C 1 389 ? -13.071 34.687 -34.923 1.00 88.25 368 ARG C N 1
ATOM 8283 C CA . ARG C 1 389 ? -13.251 36.142 -35.184 1.00 87.70 368 ARG C CA 1
ATOM 8284 C C . ARG C 1 389 ? -11.954 36.892 -34.859 1.00 88.77 368 ARG C C 1
ATOM 8285 O O . ARG C 1 389 ? -11.669 37.894 -35.540 1.00 91.05 368 ARG C O 1
ATOM 8293 N N . GLU C 1 390 ? -11.196 36.444 -33.858 1.00 78.58 369 GLU C N 1
ATOM 8294 C CA . GLU C 1 390 ? -9.928 37.116 -33.483 1.00 82.55 369 GLU C CA 1
ATOM 8295 C C . GLU C 1 390 ? -8.745 36.368 -34.117 1.00 82.40 369 GLU C C 1
ATOM 8296 O O . GLU C 1 390 ? -7.761 36.154 -33.399 1.00 100.79 369 GLU C O 1
ATOM 8302 N N . ALA C 1 391 ? -8.812 36.066 -35.424 1.00 78.97 370 ALA C N 1
ATOM 8303 C CA . ALA C 1 391 ? -7.829 35.248 -36.183 1.00 82.37 370 ALA C CA 1
ATOM 8304 C C . ALA C 1 391 ? -6.966 36.099 -37.124 1.00 85.59 370 ALA C C 1
ATOM 8305 O O . ALA C 1 391 ? -7.398 36.513 -38.194 1.00 75.11 370 ALA C O 1
ATOM 8307 N N . PRO C 1 392 ? -5.668 36.315 -36.830 1.00 102.29 371 PRO C N 1
ATOM 8308 C CA . PRO C 1 392 ? -4.857 37.253 -37.612 1.00 106.10 371 PRO C CA 1
ATOM 8309 C C . PRO C 1 392 ? -4.348 36.662 -38.938 1.00 98.21 371 PRO C C 1
ATOM 8310 O O . PRO C 1 392 ? -5.007 36.701 -39.958 1.00 78.75 371 PRO C O 1
ATOM 8314 N N . MET D 1 21 ? 11.468 -74.810 -70.896 1.00 85.69 0 MET D N 1
ATOM 8315 C CA . MET D 1 21 ? 11.293 -74.099 -69.609 1.00 88.77 0 MET D CA 1
ATOM 8316 C C . MET D 1 21 ? 9.934 -74.508 -68.982 1.00 87.97 0 MET D C 1
ATOM 8317 O O . MET D 1 21 ? 8.913 -74.511 -69.699 1.00 84.91 0 MET D O 1
ATOM 8322 N N . MET D 1 22 ? 9.959 -74.932 -67.706 1.00 75.72 1 MET D N 1
ATOM 8323 C CA . MET D 1 22 ? 8.820 -75.202 -66.795 1.00 63.15 1 MET D CA 1
ATOM 8324 C C . MET D 1 22 ? 7.795 -74.045 -66.829 1.00 57.93 1 MET D C 1
ATOM 8325 O O . MET D 1 22 ? 8.191 -72.865 -66.757 1.00 60.41 1 MET D O 1
ATOM 8327 N N . MET D 1 23 ? 6.502 -74.379 -66.920 1.00 54.19 2 MET D N 1
ATOM 8328 C CA . MET D 1 23 ? 5.348 -73.442 -66.853 1.00 56.47 2 MET D CA 1
ATOM 8329 C C . MET D 1 23 ? 5.494 -72.319 -67.903 1.00 53.40 2 MET D C 1
ATOM 8330 O O . MET D 1 23 ? 5.305 -71.125 -67.562 1.00 54.45 2 MET D O 1
ATOM 8335 N N . LEU D 1 24 ? 5.817 -72.697 -69.148 1.00 55.33 3 LEU D N 1
ATOM 8336 C CA . LEU D 1 24 ? 5.961 -71.794 -70.327 1.00 50.05 3 LEU D CA 1
ATOM 8337 C C . LEU D 1 24 ? 4.782 -70.816 -70.343 1.00 48.10 3 LEU D C 1
ATOM 8338 O O . LEU D 1 24 ? 5.017 -69.590 -70.245 1.00 50.33 3 LEU D O 1
ATOM 8343 N N . ALA D 1 25 ? 3.563 -71.340 -70.350 1.00 43.04 4 ALA D N 1
ATOM 8344 C CA . ALA D 1 25 ? 2.323 -70.526 -70.365 1.00 45.01 4 ALA D CA 1
ATOM 8345 C C . ALA D 1 25 ? 2.297 -69.541 -69.201 1.00 45.17 4 ALA D C 1
ATOM 8346 O O . ALA D 1 25 ? 2.045 -68.349 -69.436 1.00 57.10 4 ALA D O 1
ATOM 8348 N N . GLN D 1 26 ? 2.535 -70.017 -67.984 1.00 47.35 5 GLN D N 1
ATOM 8349 C CA . GLN D 1 26 ? 2.324 -69.200 -66.767 1.00 44.54 5 GLN D CA 1
ATOM 8350 C C . GLN D 1 26 ? 3.424 -68.126 -66.743 1.00 42.35 5 GLN D C 1
ATOM 8351 O O . GLN D 1 26 ? 3.121 -66.960 -66.407 1.00 42.29 5 GLN D O 1
ATOM 8357 N N . GLN D 1 27 ? 4.672 -68.473 -67.061 1.00 45.14 6 GLN D N 1
ATOM 8358 C CA . GLN D 1 27 ? 5.757 -67.454 -67.117 1.00 55.40 6 GLN D CA 1
ATOM 8359 C C . GLN D 1 27 ? 5.362 -66.337 -68.087 1.00 54.91 6 GLN D C 1
ATOM 8360 O O . GLN D 1 27 ? 5.630 -65.176 -67.754 1.00 64.69 6 GLN D O 1
ATOM 8366 N N . TRP D 1 28 ? 4.743 -66.685 -69.221 1.00 47.70 7 TRP D N 1
ATOM 8367 C CA . TRP D 1 28 ? 4.419 -65.737 -70.319 1.00 51.47 7 TRP D CA 1
ATOM 8368 C C . TRP D 1 28 ? 3.355 -64.751 -69.831 1.00 51.41 7 TRP D C 1
ATOM 8369 O O . TRP D 1 28 ? 3.607 -63.511 -69.857 1.00 51.20 7 TRP D O 1
ATOM 8380 N N . ARG D 1 29 ? 2.236 -65.280 -69.350 1.00 49.00 8 ARG D N 1
ATOM 8381 C CA . ARG D 1 29 ? 1.162 -64.458 -68.738 1.00 56.36 8 ARG D CA 1
ATOM 8382 C C . ARG D 1 29 ? 1.776 -63.434 -67.771 1.00 51.84 8 ARG D C 1
ATOM 8383 O O . ARG D 1 29 ? 1.376 -62.262 -67.807 1.00 54.49 8 ARG D O 1
ATOM 8391 N N . ASP D 1 30 ? 2.680 -63.866 -66.899 1.00 55.80 9 ASP D N 1
ATOM 8392 C CA . ASP D 1 30 ? 3.027 -63.099 -65.670 1.00 58.21 9 ASP D CA 1
ATOM 8393 C C . ASP D 1 30 ? 4.178 -62.149 -66.024 1.00 55.10 9 ASP D C 1
ATOM 8394 O O . ASP D 1 30 ? 4.526 -61.307 -65.177 1.00 48.92 9 ASP D O 1
ATOM 8399 N N . ALA D 1 31 ? 4.741 -62.273 -67.235 1.00 50.65 10 ALA D N 1
ATOM 8400 C CA . ALA D 1 31 ? 5.862 -61.429 -67.714 1.00 48.18 10 ALA D CA 1
ATOM 8401 C C . ALA D 1 31 ? 5.345 -60.097 -68.307 1.00 49.78 10 ALA D C 1
ATOM 8402 O O . ALA D 1 31 ? 6.212 -59.245 -68.632 1.00 42.69 10 ALA D O 1
ATOM 8404 N N . ARG D 1 32 ? 4.008 -59.909 -68.371 1.00 49.77 11 ARG D N 1
ATOM 8405 C CA . ARG D 1 32 ? 3.260 -58.822 -69.077 1.00 51.70 11 ARG D CA 1
ATOM 8406 C C . ARG D 1 32 ? 2.140 -58.321 -68.177 1.00 49.56 11 ARG D C 1
ATOM 8407 O O . ARG D 1 32 ? 1.613 -59.078 -67.388 1.00 49.28 11 ARG D O 1
ATOM 8415 N N . PRO D 1 33 ? 1.671 -57.071 -68.353 1.00 52.43 12 PRO D N 1
ATOM 8416 C CA . PRO D 1 33 ? 0.509 -56.552 -67.630 1.00 46.86 12 PRO D CA 1
ATOM 8417 C C . PRO D 1 33 ? -0.692 -57.485 -67.503 1.00 46.20 12 PRO D C 1
ATOM 8418 O O . PRO D 1 33 ? -0.970 -58.224 -68.415 1.00 47.38 12 PRO D O 1
ATOM 8422 N N . LYS D 1 34 ? -1.400 -57.430 -66.385 1.00 50.56 13 LYS D N 1
ATOM 8423 C CA . LYS D 1 34 ? -2.672 -58.175 -66.304 1.00 57.90 13 LYS D CA 1
ATOM 8424 C C . LYS D 1 34 ? -3.547 -57.589 -67.411 1.00 53.94 13 LYS D C 1
ATOM 8425 O O . LYS D 1 34 ? -3.496 -56.341 -67.599 1.00 55.45 13 LYS D O 1
ATOM 8431 N N . VAL D 1 35 ? -4.276 -58.451 -68.121 1.00 49.44 14 VAL D N 1
ATOM 8432 C CA . VAL D 1 35 ? -5.351 -58.056 -69.078 1.00 51.74 14 VAL D CA 1
ATOM 8433 C C . VAL D 1 35 ? -6.620 -57.618 -68.316 1.00 52.21 14 VAL D C 1
ATOM 8434 O O . VAL D 1 35 ? -7.079 -58.375 -67.477 1.00 50.96 14 VAL D O 1
ATOM 8438 N N . ALA D 1 36 ? -7.182 -56.444 -68.646 1.00 61.10 15 ALA D N 1
ATOM 8439 C CA . ALA D 1 36 ? -8.487 -55.925 -68.157 1.00 61.48 15 ALA D CA 1
ATOM 8440 C C . ALA D 1 36 ? -9.538 -57.029 -68.243 1.00 66.57 15 ALA D C 1
ATOM 8441 O O . ALA D 1 36 ? -10.054 -57.442 -67.181 1.00 90.52 15 ALA D O 1
ATOM 8443 N N . GLY D 1 37 ? -9.860 -57.472 -69.453 1.00 60.08 16 GLY D N 1
ATOM 8444 C CA . GLY D 1 37 ? -10.930 -58.459 -69.672 1.00 59.68 16 GLY D CA 1
ATOM 8445 C C . GLY D 1 37 ? -10.344 -59.767 -70.147 1.00 58.86 16 GLY D C 1
ATOM 8446 O O . GLY D 1 37 ? -9.674 -60.423 -69.357 1.00 51.43 16 GLY D O 1
ATOM 8447 N N . LEU D 1 38 ? -10.554 -60.109 -71.416 1.00 64.09 17 LEU D N 1
ATOM 8448 C CA . LEU D 1 38 ? -9.997 -61.336 -72.051 1.00 63.40 17 LEU D CA 1
ATOM 8449 C C . LEU D 1 38 ? -9.475 -60.972 -73.449 1.00 57.62 17 LEU D C 1
ATOM 8450 O O . LEU D 1 38 ? -10.254 -60.347 -74.211 1.00 56.06 17 LEU D O 1
ATOM 8455 N N . HIS D 1 39 ? -8.214 -61.325 -73.755 1.00 49.07 18 HIS D N 1
ATOM 8456 C CA . HIS D 1 39 ? -7.455 -60.865 -74.947 1.00 49.55 18 HIS D CA 1
ATOM 8457 C C . HIS D 1 39 ? -7.180 -62.051 -75.866 1.00 51.00 18 HIS D C 1
ATOM 8458 O O . HIS D 1 39 ? -6.168 -62.719 -75.654 1.00 52.86 18 HIS D O 1
ATOM 8465 N N . LEU D 1 40 ? -8.024 -62.242 -76.885 1.00 47.58 19 LEU D N 1
ATOM 8466 C CA . LEU D 1 40 ? -7.876 -63.322 -77.886 1.00 45.80 19 LEU D CA 1
ATOM 8467 C C . LEU D 1 40 ? -7.456 -62.709 -79.208 1.00 44.31 19 LEU D C 1
ATOM 8468 O O . LEU D 1 40 ? -8.053 -63.099 -80.197 1.00 51.46 19 LEU D O 1
ATOM 8473 N N . ASP D 1 41 ? -6.457 -61.820 -79.225 1.00 49.08 20 ASP D N 1
ATOM 8474 C CA . ASP D 1 41 ? -6.223 -60.915 -80.385 1.00 47.07 20 ASP D CA 1
ATOM 8475 C C . ASP D 1 41 ? -4.730 -60.681 -80.686 1.00 47.94 20 ASP D C 1
ATOM 8476 O O . ASP D 1 41 ? -4.363 -59.613 -81.300 1.00 45.21 20 ASP D O 1
ATOM 8481 N N . SER D 1 42 ? -3.879 -61.643 -80.334 1.00 45.61 21 SER D N 1
ATOM 8482 C CA . SER D 1 42 ? -2.410 -61.493 -80.456 1.00 43.86 21 SER D CA 1
ATOM 8483 C C . SER D 1 42 ? -2.017 -61.393 -81.935 1.00 45.28 21 SER D C 1
ATOM 8484 O O . SER D 1 42 ? -0.940 -60.834 -82.209 1.00 58.90 21 SER D O 1
ATOM 8487 N N . GLY D 1 43 ? -2.871 -61.858 -82.850 1.00 44.83 22 GLY D N 1
ATOM 8488 C CA . GLY D 1 43 ? -2.633 -61.815 -84.304 1.00 45.36 22 GLY D CA 1
ATOM 8489 C C . GLY D 1 43 ? -2.880 -60.440 -84.930 1.00 46.22 22 GLY D C 1
ATOM 8490 O O . GLY D 1 43 ? -2.551 -60.269 -86.126 1.00 55.82 22 GLY D O 1
ATOM 8491 N N . ALA D 1 44 ? -3.447 -59.494 -84.178 1.00 43.13 23 ALA D N 1
ATOM 8492 C CA . ALA D 1 44 ? -3.622 -58.075 -84.568 1.00 39.01 23 ALA D CA 1
ATOM 8493 C C . ALA D 1 44 ? -2.576 -57.250 -83.844 1.00 43.40 23 ALA D C 1
ATOM 8494 O O . ALA D 1 44 ? -1.867 -56.445 -84.500 1.00 52.01 23 ALA D O 1
ATOM 8496 N N . CYS D 1 45 ? -2.515 -57.437 -82.524 1.00 41.55 24 CYS D N 1
ATOM 8497 C CA . CYS D 1 45 ? -1.555 -56.767 -81.626 1.00 41.42 24 CYS D CA 1
ATOM 8498 C C . CYS D 1 45 ? -1.525 -57.524 -80.297 1.00 50.01 24 CYS D C 1
ATOM 8499 O O . CYS D 1 45 ? -2.594 -57.691 -79.690 1.00 46.57 24 CYS D O 1
ATOM 8502 N N . SER D 1 46 ? -0.345 -58.036 -79.931 1.00 53.36 25 SER D N 1
ATOM 8503 C CA . SER D 1 46 ? -0.122 -58.830 -78.700 1.00 52.71 25 SER D CA 1
ATOM 8504 C C . SER D 1 46 ? 0.206 -57.887 -77.542 1.00 50.29 25 SER D C 1
ATOM 8505 O O . SER D 1 46 ? -0.079 -56.665 -77.663 1.00 60.32 25 SER D O 1
ATOM 8508 N N . ARG D 1 47 ? 0.773 -58.442 -76.467 1.00 49.06 26 ARG D N 1
ATOM 8509 C CA . ARG D 1 47 ? 0.941 -57.752 -75.153 1.00 48.29 26 ARG D CA 1
ATOM 8510 C C . ARG D 1 47 ? 2.437 -57.762 -74.795 1.00 44.62 26 ARG D C 1
ATOM 8511 O O . ARG D 1 47 ? 2.972 -58.866 -74.651 1.00 43.22 26 ARG D O 1
ATOM 8519 N N . GLN D 1 48 ? 3.079 -56.577 -74.815 1.00 43.24 27 GLN D N 1
ATOM 8520 C CA . GLN D 1 48 ? 4.526 -56.344 -74.557 1.00 45.17 27 GLN D CA 1
ATOM 8521 C C . GLN D 1 48 ? 4.814 -56.688 -73.093 1.00 49.77 27 GLN D C 1
ATOM 8522 O O . GLN D 1 48 ? 4.111 -56.159 -72.208 1.00 45.76 27 GLN D O 1
ATOM 8528 N N . SER D 1 49 ? 5.814 -57.536 -72.862 1.00 48.06 28 SER D N 1
ATOM 8529 C CA . SER D 1 49 ? 6.295 -57.916 -71.517 1.00 43.12 28 SER D CA 1
ATOM 8530 C C . SER D 1 49 ? 6.750 -56.638 -70.804 1.00 44.35 28 SER D C 1
ATOM 8531 O O . SER D 1 49 ? 7.009 -55.653 -71.517 1.00 42.53 28 SER D O 1
ATOM 8534 N N . PHE D 1 50 ? 6.833 -56.643 -69.465 1.00 43.73 29 PHE D N 1
ATOM 8535 C CA . PHE D 1 50 ? 7.374 -55.517 -68.650 1.00 45.17 29 PHE D CA 1
ATOM 8536 C C . PHE D 1 50 ? 8.774 -55.152 -69.172 1.00 47.03 29 PHE D C 1
ATOM 8537 O O . PHE D 1 50 ? 9.149 -53.953 -69.231 1.00 45.54 29 PHE D O 1
ATOM 8545 N N . ALA D 1 51 ? 9.569 -56.156 -69.548 1.00 45.32 30 ALA D N 1
ATOM 8546 C CA . ALA D 1 51 ? 10.997 -55.936 -69.863 1.00 46.21 30 ALA D CA 1
ATOM 8547 C C . ALA D 1 51 ? 11.064 -55.123 -71.152 1.00 47.09 30 ALA D C 1
ATOM 8548 O O . ALA D 1 51 ? 11.812 -54.105 -71.199 1.00 46.18 30 ALA D O 1
ATOM 8550 N N . VAL D 1 52 ? 10.225 -55.500 -72.116 1.00 44.73 31 VAL D N 1
ATOM 8551 C CA . VAL D 1 52 ? 10.164 -54.806 -73.438 1.00 50.51 31 VAL D CA 1
ATOM 8552 C C . VAL D 1 52 ? 9.707 -53.347 -73.233 1.00 43.65 31 VAL D C 1
ATOM 8553 O O . VAL D 1 52 ? 10.365 -52.406 -73.726 1.00 38.92 31 VAL D O 1
ATOM 8557 N N . ILE D 1 53 ? 8.640 -53.141 -72.483 1.00 40.42 32 ILE D N 1
ATOM 8558 C CA . ILE D 1 53 ? 8.145 -51.762 -72.206 1.00 39.97 32 ILE D CA 1
ATOM 8559 C C . ILE D 1 53 ? 9.284 -50.983 -71.543 1.00 42.82 32 ILE D C 1
ATOM 8560 O O . ILE D 1 53 ? 9.525 -49.814 -71.946 1.00 43.38 32 ILE D O 1
ATOM 8565 N N . ASP D 1 54 ? 10.012 -51.642 -70.621 1.00 46.21 33 ASP D N 1
ATOM 8566 C CA . ASP D 1 54 ? 11.051 -50.993 -69.771 1.00 46.55 33 ASP D CA 1
ATOM 8567 C C . ASP D 1 54 ? 12.234 -50.584 -70.677 1.00 44.56 33 ASP D C 1
ATOM 8568 O O . ASP D 1 54 ? 12.703 -49.396 -70.577 1.00 41.99 33 ASP D O 1
ATOM 8573 N N . ALA D 1 55 ? 12.697 -51.486 -71.556 1.00 44.09 34 ALA D N 1
ATOM 8574 C CA . ALA D 1 55 ? 13.869 -51.242 -72.438 1.00 43.96 34 ALA D CA 1
ATOM 8575 C C . ALA D 1 55 ? 13.578 -50.068 -73.406 1.00 48.83 34 ALA D C 1
ATOM 8576 O O . ALA D 1 55 ? 14.488 -49.247 -73.631 1.00 45.68 34 ALA D O 1
ATOM 8578 N N . THR D 1 56 ? 12.335 -49.949 -73.905 1.00 52.93 35 THR D N 1
ATOM 8579 C CA . THR D 1 56 ? 11.874 -48.864 -74.816 1.00 49.68 35 THR D CA 1
ATOM 8580 C C . THR D 1 56 ? 11.956 -47.540 -74.061 1.00 47.67 35 THR D C 1
ATOM 8581 O O . THR D 1 56 ? 12.600 -46.564 -74.548 1.00 37.03 35 THR D O 1
ATOM 8585 N N . THR D 1 57 ? 11.334 -47.523 -72.883 1.00 44.46 36 THR D N 1
ATOM 8586 C CA . THR D 1 57 ? 11.356 -46.341 -71.999 1.00 42.55 36 THR D CA 1
ATOM 8587 C C . THR D 1 57 ? 12.805 -45.949 -71.733 1.00 43.42 36 THR D C 1
ATOM 8588 O O . THR D 1 57 ? 13.142 -44.723 -71.794 1.00 41.66 36 THR D O 1
ATOM 8592 N N . ALA D 1 58 ? 13.647 -46.942 -71.461 1.00 43.69 37 ALA D N 1
ATOM 8593 C CA . ALA D 1 58 ? 15.048 -46.669 -71.081 1.00 45.23 37 ALA D CA 1
ATOM 8594 C C . ALA D 1 58 ? 15.746 -46.021 -72.285 1.00 45.51 37 ALA D C 1
ATOM 8595 O O . ALA D 1 58 ? 16.495 -45.029 -72.096 1.00 43.03 37 ALA D O 1
ATOM 8597 N N . HIS D 1 59 ? 15.448 -46.470 -73.508 1.00 43.11 38 HIS D N 1
ATOM 8598 C CA . HIS D 1 59 ? 16.146 -45.908 -74.691 1.00 39.96 38 HIS D CA 1
ATOM 8599 C C . HIS D 1 59 ? 15.827 -44.428 -74.836 1.00 35.98 38 HIS D C 1
ATOM 8600 O O . HIS D 1 59 ? 16.760 -43.674 -75.154 1.00 39.49 38 HIS D O 1
ATOM 8607 N N . ALA D 1 60 ? 14.560 -44.047 -74.661 1.00 38.57 39 ALA D N 1
ATOM 8608 C CA . ALA D 1 60 ? 14.059 -42.647 -74.751 1.00 43.38 39 ALA D CA 1
ATOM 8609 C C . ALA D 1 60 ? 14.729 -41.749 -73.708 1.00 45.73 39 ALA D C 1
ATOM 8610 O O . ALA D 1 60 ? 15.093 -40.574 -74.026 1.00 46.81 39 ALA D O 1
ATOM 8612 N N . ARG D 1 61 ? 14.883 -42.280 -72.493 1.00 49.79 40 ARG D N 1
ATOM 8613 C CA . ARG D 1 61 ? 15.584 -41.553 -71.403 1.00 52.04 40 ARG D CA 1
ATOM 8614 C C . ARG D 1 61 ? 17.039 -41.388 -71.825 1.00 44.83 40 ARG D C 1
ATOM 8615 O O . ARG D 1 61 ? 17.596 -40.298 -71.665 1.00 48.80 40 ARG D O 1
ATOM 8623 N N . HIS D 1 62 ? 17.635 -42.432 -72.378 1.00 41.98 41 HIS D N 1
ATOM 8624 C CA . HIS D 1 62 ? 19.055 -42.373 -72.788 1.00 45.29 41 HIS D CA 1
ATOM 8625 C C . HIS D 1 62 ? 19.187 -41.297 -73.865 1.00 41.49 41 HIS D C 1
ATOM 8626 O O . HIS D 1 62 ? 20.136 -40.531 -73.770 1.00 44.95 41 HIS D O 1
ATOM 8633 N N . GLU D 1 63 ? 18.215 -41.153 -74.765 1.00 37.90 42 GLU D N 1
ATOM 8634 C CA . GLU D 1 63 ? 18.278 -40.086 -75.802 1.00 42.77 42 GLU D CA 1
ATOM 8635 C C . GLU D 1 63 ? 18.394 -38.714 -75.122 1.00 42.03 42 GLU D C 1
ATOM 8636 O O . GLU D 1 63 ? 19.124 -37.818 -75.627 1.00 37.15 42 GLU D O 1
ATOM 8642 N N . ALA D 1 64 ? 17.662 -38.525 -74.020 1.00 52.94 43 ALA D N 1
ATOM 8643 C CA . ALA D 1 64 ? 17.638 -37.270 -73.229 1.00 45.24 43 ALA D CA 1
ATOM 8644 C C . ALA D 1 64 ? 18.975 -37.081 -72.500 1.00 43.96 43 ALA D C 1
ATOM 8645 O O . ALA D 1 64 ? 19.401 -35.941 -72.402 1.00 41.89 43 ALA D O 1
ATOM 8647 N N . GLU D 1 65 ? 19.627 -38.154 -72.033 1.00 48.70 44 GLU D N 1
ATOM 8648 C CA . GLU D 1 65 ? 20.874 -38.052 -71.218 1.00 52.20 44 GLU D CA 1
ATOM 8649 C C . GLU D 1 65 ? 22.043 -37.639 -72.123 1.00 47.15 44 GLU D C 1
ATOM 8650 O O . GLU D 1 65 ? 22.698 -36.646 -71.811 1.00 43.58 44 GLU D O 1
ATOM 8656 N N . VAL D 1 66 ? 22.252 -38.338 -73.239 1.00 45.97 45 VAL D N 1
ATOM 8657 C CA . VAL D 1 66 ? 23.534 -38.313 -74.010 1.00 47.52 45 VAL D CA 1
ATOM 8658 C C . VAL D 1 66 ? 23.322 -37.884 -75.469 1.00 45.26 45 VAL D C 1
ATOM 8659 O O . VAL D 1 66 ? 24.325 -37.872 -76.216 1.00 46.22 45 VAL D O 1
ATOM 8663 N N . GLY D 1 67 ? 22.097 -37.588 -75.905 1.00 40.85 46 GLY D N 1
ATOM 8664 C CA . GLY D 1 67 ? 21.838 -37.263 -77.325 1.00 46.52 46 GLY D CA 1
ATOM 8665 C C . GLY D 1 67 ? 21.237 -38.425 -78.101 1.00 44.63 46 GLY D C 1
ATOM 8666 O O . GLY D 1 67 ? 21.713 -39.557 -77.967 1.00 48.96 46 GLY D O 1
ATOM 8667 N N . GLY D 1 68 ? 20.214 -38.168 -78.905 1.00 43.54 47 GLY D N 1
ATOM 8668 C CA . GLY D 1 68 ? 19.386 -39.254 -79.459 1.00 49.95 47 GLY D CA 1
ATOM 8669 C C . GLY D 1 68 ? 20.130 -40.203 -80.394 1.00 43.18 47 GLY D C 1
ATOM 8670 O O . GLY D 1 68 ? 19.717 -41.417 -80.445 1.00 41.93 47 GLY D O 1
ATOM 8671 N N . TYR D 1 69 ? 21.095 -39.660 -81.149 1.00 42.59 48 TYR D N 1
ATOM 8672 C CA . TYR D 1 69 ? 21.902 -40.375 -82.173 1.00 48.88 48 TYR D CA 1
ATOM 8673 C C . TYR D 1 69 ? 23.014 -41.130 -81.442 1.00 53.34 48 TYR D C 1
ATOM 8674 O O . TYR D 1 69 ? 23.227 -42.333 -81.750 1.00 52.87 48 TYR D O 1
ATOM 8683 N N . VAL D 1 70 ? 23.644 -40.478 -80.458 1.00 49.07 49 VAL D N 1
ATOM 8684 C CA . VAL D 1 70 ? 24.692 -41.141 -79.627 1.00 47.39 49 VAL D CA 1
ATOM 8685 C C . VAL D 1 70 ? 24.039 -42.293 -78.846 1.00 43.02 49 VAL D C 1
ATOM 8686 O O . VAL D 1 70 ? 24.616 -43.405 -78.817 1.00 40.65 49 VAL D O 1
ATOM 8690 N N . ALA D 1 71 ? 22.824 -42.101 -78.357 1.00 44.36 50 ALA D N 1
ATOM 8691 C CA . ALA D 1 71 ? 22.020 -43.180 -77.731 1.00 46.63 50 ALA D CA 1
ATOM 8692 C C . ALA D 1 71 ? 21.758 -44.310 -78.738 1.00 46.58 50 ALA D C 1
ATOM 8693 O O . ALA D 1 71 ? 21.799 -45.481 -78.320 1.00 47.99 50 ALA D O 1
ATOM 8695 N N . ALA D 1 72 ? 21.472 -43.971 -80.006 1.00 50.78 51 ALA D N 1
ATOM 8696 C CA . ALA D 1 72 ? 21.227 -44.939 -81.110 1.00 49.07 51 ALA D CA 1
ATOM 8697 C C . ALA D 1 72 ? 22.505 -45.735 -81.414 1.00 49.20 51 ALA D C 1
ATOM 8698 O O . ALA D 1 72 ? 22.409 -46.992 -81.466 1.00 47.68 51 ALA D O 1
ATOM 8700 N N . GLU D 1 73 ? 23.635 -45.039 -81.586 1.00 47.28 52 GLU D N 1
ATOM 8701 C CA . GLU D 1 73 ? 24.979 -45.660 -81.754 1.00 55.11 52 GLU D CA 1
ATOM 8702 C C . GLU D 1 73 ? 25.217 -46.679 -80.620 1.00 48.04 52 GLU D C 1
ATOM 8703 O O . GLU D 1 73 ? 25.517 -47.842 -80.932 1.00 48.27 52 GLU D O 1
ATOM 8709 N N . ALA D 1 74 ? 25.034 -46.284 -79.360 1.00 41.30 53 ALA D N 1
ATOM 8710 C CA . ALA D 1 74 ? 25.305 -47.140 -78.184 1.00 43.01 53 ALA D CA 1
ATOM 8711 C C . ALA D 1 74 ? 24.354 -48.337 -78.174 1.00 45.88 53 ALA D C 1
ATOM 8712 O O . ALA D 1 74 ? 24.689 -49.319 -77.525 1.00 58.05 53 ALA D O 1
ATOM 8714 N N . ALA D 1 75 ? 23.209 -48.283 -78.847 1.00 43.10 54 ALA D N 1
ATOM 8715 C CA . ALA D 1 75 ? 22.241 -49.401 -78.798 1.00 46.98 54 ALA D CA 1
ATOM 8716 C C . ALA D 1 75 ? 22.518 -50.409 -79.920 1.00 46.31 54 ALA D C 1
ATOM 8717 O O . ALA D 1 75 ? 21.787 -51.418 -79.992 1.00 48.99 54 ALA D O 1
ATOM 8719 N N . THR D 1 76 ? 23.546 -50.194 -80.746 1.00 45.34 55 THR D N 1
ATOM 8720 C CA . THR D 1 76 ? 23.907 -51.123 -81.852 1.00 47.47 55 THR D CA 1
ATOM 8721 C C . THR D 1 76 ? 23.910 -52.575 -81.381 1.00 49.04 55 THR D C 1
ATOM 8722 O O . THR D 1 76 ? 23.312 -53.420 -82.035 1.00 52.65 55 THR D O 1
ATOM 8726 N N . PRO D 1 77 ? 24.577 -52.932 -80.259 1.00 47.18 56 PRO D N 1
ATOM 8727 C CA . PRO D 1 77 ? 24.606 -54.322 -79.810 1.00 46.42 56 PRO D CA 1
ATOM 8728 C C . PRO D 1 77 ? 23.208 -54.935 -79.708 1.00 43.34 56 PRO D C 1
ATOM 8729 O O . PRO D 1 77 ? 23.018 -56.015 -80.248 1.00 47.07 56 PRO D O 1
ATOM 8733 N N . ALA D 1 78 ? 22.254 -54.244 -79.071 1.00 44.48 57 ALA D N 1
ATOM 8734 C CA . ALA D 1 78 ? 20.855 -54.735 -78.920 1.00 43.60 57 ALA D CA 1
ATOM 8735 C C . ALA D 1 78 ? 20.188 -54.864 -80.307 1.00 43.46 57 ALA D C 1
ATOM 8736 O O . ALA D 1 78 ? 19.614 -55.944 -80.601 1.00 37.46 57 ALA D O 1
ATOM 8738 N N . LEU D 1 79 ? 20.339 -53.849 -81.159 1.00 40.17 58 LEU D N 1
ATOM 8739 C CA . LEU D 1 79 ? 19.797 -53.846 -82.542 1.00 45.17 58 LEU D CA 1
ATOM 8740 C C . LEU D 1 79 ? 20.368 -55.045 -83.321 1.00 47.32 58 LEU D C 1
ATOM 8741 O O . LEU D 1 79 ? 19.562 -55.842 -83.890 1.00 46.56 58 LEU D O 1
ATOM 8746 N N . ASP D 1 80 ? 21.692 -55.239 -83.311 1.00 55.01 59 ASP D N 1
ATOM 8747 C CA . ASP D 1 80 ? 22.359 -56.367 -84.040 1.00 50.53 59 ASP D CA 1
ATOM 8748 C C . ASP D 1 80 ? 21.805 -57.705 -83.523 1.00 44.10 59 ASP D C 1
ATOM 8749 O O . ASP D 1 80 ? 21.390 -58.525 -84.346 1.00 46.38 59 ASP D O 1
ATOM 8754 N N . ALA D 1 81 ? 21.649 -57.845 -82.211 1.00 41.33 60 ALA D N 1
ATOM 8755 C CA . ALA D 1 81 ? 21.099 -59.050 -81.541 1.00 41.54 60 ALA D CA 1
ATOM 8756 C C . ALA D 1 81 ? 19.731 -59.389 -82.124 1.00 42.89 60 ALA D C 1
ATOM 8757 O O . ALA D 1 81 ? 19.443 -60.573 -82.424 1.00 39.63 60 ALA D O 1
ATOM 8759 N N . GLY D 1 82 ? 18.893 -58.357 -82.208 1.00 47.70 61 GLY D N 1
ATOM 8760 C CA . GLY D 1 82 ? 17.598 -58.393 -82.906 1.00 49.12 61 GLY D CA 1
ATOM 8761 C C . GLY D 1 82 ? 17.720 -58.942 -84.318 1.00 44.51 61 GLY D C 1
ATOM 8762 O O . GLY D 1 82 ? 17.013 -59.926 -84.600 1.00 42.44 61 GLY D O 1
ATOM 8763 N N . ARG D 1 83 ? 18.598 -58.386 -85.160 1.00 43.71 62 ARG D N 1
ATOM 8764 C CA . ARG D 1 83 ? 18.803 -58.929 -86.536 1.00 47.06 62 ARG D CA 1
ATOM 8765 C C . ARG D 1 83 ? 19.191 -60.414 -86.454 1.00 49.37 62 ARG D C 1
ATOM 8766 O O . ARG D 1 83 ? 18.564 -61.241 -87.133 1.00 53.97 62 ARG D O 1
ATOM 8774 N N . ALA D 1 84 ? 20.157 -60.762 -85.607 1.00 52.25 63 ALA D N 1
ATOM 8775 C CA . ALA D 1 84 ? 20.638 -62.154 -85.426 1.00 50.07 63 ALA D CA 1
ATOM 8776 C C . ALA D 1 84 ? 19.485 -63.074 -85.031 1.00 47.17 63 ALA D C 1
ATOM 8777 O O . ALA D 1 84 ? 19.382 -64.140 -85.644 1.00 56.91 63 ALA D O 1
ATOM 8779 N N . ALA D 1 85 ? 18.680 -62.697 -84.030 1.00 44.20 64 ALA D N 1
ATOM 8780 C CA . ALA D 1 85 ? 17.553 -63.512 -83.512 1.00 41.69 64 ALA D CA 1
ATOM 8781 C C . ALA D 1 85 ? 16.603 -63.843 -84.672 1.00 41.87 64 ALA D C 1
ATOM 8782 O O . ALA D 1 85 ? 16.182 -65.024 -84.830 1.00 43.39 64 ALA D O 1
ATOM 8784 N N . VAL D 1 86 ? 16.303 -62.833 -85.491 1.00 42.22 65 VAL D N 1
ATOM 8785 C CA . VAL D 1 86 ? 15.380 -62.938 -86.663 1.00 43.48 65 VAL D CA 1
ATOM 8786 C C . VAL D 1 86 ? 16.032 -63.871 -87.690 1.00 41.23 65 VAL D C 1
ATOM 8787 O O . VAL D 1 86 ? 15.389 -64.867 -88.122 1.00 39.34 65 VAL D O 1
ATOM 8791 N N . ALA D 1 87 ? 17.285 -63.572 -88.033 1.00 43.21 66 ALA D N 1
ATOM 8792 C CA . ALA D 1 87 ? 18.136 -64.371 -88.956 1.00 47.35 66 ALA D CA 1
ATOM 8793 C C . ALA D 1 87 ? 18.086 -65.857 -88.585 1.00 44.53 66 ALA D C 1
ATOM 8794 O O . ALA D 1 87 ? 17.936 -66.698 -89.493 1.00 51.85 66 ALA D O 1
ATOM 8796 N N . SER D 1 88 ? 18.153 -66.175 -87.299 1.00 43.73 67 SER D N 1
ATOM 8797 C CA . SER D 1 88 ? 18.193 -67.575 -86.823 1.00 47.95 67 SER D CA 1
ATOM 8798 C C . SER D 1 88 ? 16.831 -68.234 -87.043 1.00 47.92 67 SER D C 1
ATOM 8799 O O . SER D 1 88 ? 16.836 -69.421 -87.392 1.00 58.89 67 SER D O 1
ATOM 8802 N N . LEU D 1 89 ? 15.709 -67.505 -86.909 1.00 52.09 68 LEU D N 1
ATOM 8803 C CA . LEU D 1 89 ? 14.341 -68.096 -87.060 1.00 44.85 68 LEU D CA 1
ATOM 8804 C C . LEU D 1 89 ? 13.982 -68.314 -88.527 1.00 43.27 68 LEU D C 1
ATOM 8805 O O . LEU D 1 89 ? 13.080 -69.145 -88.744 1.00 41.88 68 LEU D O 1
ATOM 8810 N N . ILE D 1 90 ? 14.679 -67.667 -89.472 1.00 39.59 69 ILE D N 1
ATOM 8811 C CA . ILE D 1 90 ? 14.392 -67.789 -90.940 1.00 46.25 69 ILE D CA 1
ATOM 8812 C C . ILE D 1 90 ? 15.596 -68.400 -91.687 1.00 49.94 69 ILE D C 1
ATOM 8813 O O . ILE D 1 90 ? 15.514 -68.579 -92.924 1.00 48.27 69 ILE D O 1
ATOM 8818 N N . GLY D 1 91 ? 16.688 -68.702 -90.986 1.00 50.87 70 GLY D N 1
ATOM 8819 C CA . GLY D 1 91 ? 17.855 -69.356 -91.593 1.00 43.84 70 GLY D CA 1
ATOM 8820 C C . GLY D 1 91 ? 18.549 -68.429 -92.562 1.00 44.92 70 GLY D C 1
ATOM 8821 O O . GLY D 1 91 ? 18.864 -68.898 -93.650 1.00 50.74 70 GLY D O 1
ATOM 8822 N N . PHE D 1 92 ? 18.819 -67.187 -92.151 1.00 44.58 71 PHE D N 1
ATOM 8823 C CA . PHE D 1 92 ? 19.608 -66.164 -92.894 1.00 46.71 71 PHE D CA 1
ATOM 8824 C C . PHE D 1 92 ? 20.779 -65.724 -92.027 1.00 44.00 71 PHE D C 1
ATOM 8825 O O . PHE D 1 92 ? 20.809 -66.203 -90.884 1.00 52.77 71 PHE D O 1
ATOM 8833 N N . ALA D 1 93 ? 21.622 -64.802 -92.509 1.00 42.43 72 ALA D N 1
ATOM 8834 C CA . ALA D 1 93 ? 22.631 -64.036 -91.720 1.00 50.86 72 ALA D CA 1
ATOM 8835 C C . ALA D 1 93 ? 22.032 -62.742 -91.144 1.00 51.98 72 ALA D C 1
ATOM 8836 O O . ALA D 1 93 ? 21.303 -62.020 -91.857 1.00 59.25 72 ALA D O 1
ATOM 8838 N N . ALA D 1 94 ? 22.436 -62.387 -89.934 1.00 51.42 73 ALA D N 1
ATOM 8839 C CA . ALA D 1 94 ? 22.097 -61.101 -89.276 1.00 52.99 73 ALA D CA 1
ATOM 8840 C C . ALA D 1 94 ? 22.211 -59.929 -90.266 1.00 50.58 73 ALA D C 1
ATOM 8841 O O . ALA D 1 94 ? 21.361 -59.034 -90.230 1.00 60.52 73 ALA D O 1
ATOM 8843 N N . SER D 1 95 ? 23.237 -59.907 -91.108 1.00 46.52 74 SER D N 1
ATOM 8844 C CA . SER D 1 95 ? 23.563 -58.734 -91.957 1.00 47.90 74 SER D CA 1
ATOM 8845 C C . SER D 1 95 ? 22.677 -58.733 -93.206 1.00 42.90 74 SER D C 1
ATOM 8846 O O . SER D 1 95 ? 22.832 -57.832 -94.028 1.00 43.78 74 SER D O 1
ATOM 8849 N N . ASP D 1 96 ? 21.823 -59.740 -93.347 1.00 41.92 75 ASP D N 1
ATOM 8850 C CA . ASP D 1 96 ? 20.771 -59.777 -94.385 1.00 49.31 75 ASP D CA 1
ATOM 8851 C C . ASP D 1 96 ? 19.521 -59.030 -93.894 1.00 52.96 75 ASP D C 1
ATOM 8852 O O . ASP D 1 96 ? 18.638 -58.771 -94.723 1.00 46.29 75 ASP D O 1
ATOM 8857 N N . VAL D 1 97 ? 19.439 -58.765 -92.584 1.00 52.52 76 VAL D N 1
ATOM 8858 C CA . VAL D 1 97 ? 18.209 -58.326 -91.873 1.00 46.61 76 VAL D CA 1
ATOM 8859 C C . VAL D 1 97 ? 18.293 -56.822 -91.618 1.00 50.04 76 VAL D C 1
ATOM 8860 O O . VAL D 1 97 ? 19.394 -56.287 -91.271 1.00 44.95 76 VAL D O 1
ATOM 8864 N N . VAL D 1 98 ? 17.142 -56.180 -91.819 1.00 45.21 77 VAL D N 1
ATOM 8865 C CA . VAL D 1 98 ? 16.980 -54.706 -91.883 1.00 41.80 77 VAL D CA 1
ATOM 8866 C C . VAL D 1 98 ? 15.654 -54.384 -91.176 1.00 43.45 77 VAL D C 1
ATOM 8867 O O . VAL D 1 98 ? 14.680 -55.211 -91.269 1.00 44.21 77 VAL D O 1
ATOM 8871 N N . TYR D 1 99 ? 15.635 -53.298 -90.408 1.00 39.33 78 TYR D N 1
ATOM 8872 C CA . TYR D 1 99 ? 14.427 -52.793 -89.693 1.00 47.14 78 TYR D CA 1
ATOM 8873 C C . TYR D 1 99 ? 13.542 -51.962 -90.644 1.00 44.37 78 TYR D C 1
ATOM 8874 O O . TYR D 1 99 ? 14.084 -51.220 -91.516 1.00 35.18 78 TYR D O 1
ATOM 8883 N N . THR D 1 100 ? 12.217 -52.122 -90.489 1.00 45.34 79 THR D N 1
ATOM 8884 C CA . THR D 1 100 ? 11.136 -51.381 -91.196 1.00 42.01 79 THR D CA 1
ATOM 8885 C C . THR D 1 100 ? 10.112 -50.913 -90.159 1.00 43.09 79 THR D C 1
ATOM 8886 O O . THR D 1 100 ? 10.294 -51.247 -88.972 1.00 47.46 79 THR D O 1
ATOM 8890 N N . SER D 1 101 ? 9.066 -50.202 -90.590 1.00 42.47 80 SER D N 1
ATOM 8891 C CA . SER D 1 101 ? 7.930 -49.758 -89.741 1.00 39.48 80 SER D CA 1
ATOM 8892 C C . SER D 1 101 ? 6.957 -50.924 -89.567 1.00 35.91 80 SER D C 1
ATOM 8893 O O . SER D 1 101 ? 6.077 -50.860 -88.706 1.00 38.97 80 SER D O 1
ATOM 8896 N N . GLY D 1 102 ? 7.127 -51.998 -90.326 1.00 32.24 81 GLY D N 1
ATOM 8897 C CA . GLY D 1 102 ? 6.203 -53.146 -90.256 1.00 29.09 81 GLY D CA 1
ATOM 8898 C C . GLY D 1 102 ? 6.220 -53.840 -91.581 1.00 31.51 81 GLY D C 1
ATOM 8899 O O . GLY D 1 102 ? 7.134 -53.553 -92.381 1.00 32.02 81 GLY D O 1
ATOM 8900 N N . SER D 1 103 ? 5.255 -54.714 -91.803 1.00 33.77 82 SER D N 1
ATOM 8901 C CA . SER D 1 103 ? 5.244 -55.646 -92.947 1.00 35.89 82 SER D CA 1
ATOM 8902 C C . SER D 1 103 ? 4.858 -54.950 -94.265 1.00 44.04 82 SER D C 1
ATOM 8903 O O . SER D 1 103 ? 5.464 -55.324 -95.298 1.00 39.68 82 SER D O 1
ATOM 8906 N N . ASN D 1 104 ? 3.887 -54.021 -94.257 1.00 46.62 83 ASN D N 1
ATOM 8907 C CA . ASN D 1 104 ? 3.470 -53.312 -95.496 1.00 47.41 83 ASN D CA 1
ATOM 8908 C C . ASN D 1 104 ? 4.608 -52.398 -95.919 1.00 38.61 83 ASN D C 1
ATOM 8909 O O . ASN D 1 104 ? 4.953 -52.401 -97.099 1.00 37.83 83 ASN D O 1
ATOM 8914 N N . HIS D 1 105 ? 5.232 -51.706 -94.980 1.00 33.21 84 HIS D N 1
ATOM 8915 C CA . HIS D 1 105 ? 6.480 -51.008 -95.319 1.00 35.79 84 HIS D CA 1
ATOM 8916 C C . HIS D 1 105 ? 7.416 -52.000 -96.040 1.00 41.87 84 HIS D C 1
ATOM 8917 O O . HIS D 1 105 ? 8.017 -51.666 -97.054 1.00 42.77 84 HIS D O 1
ATOM 8924 N N . ALA D 1 106 ? 7.535 -53.221 -95.541 1.00 41.61 85 ALA D N 1
ATOM 8925 C CA . ALA D 1 106 ? 8.573 -54.144 -96.024 1.00 46.36 85 ALA D CA 1
ATOM 8926 C C . ALA D 1 106 ? 8.302 -54.478 -97.500 1.00 40.10 85 ALA D C 1
ATOM 8927 O O . ALA D 1 106 ? 9.189 -54.264 -98.330 1.00 39.58 85 ALA D O 1
ATOM 8929 N N . ILE D 1 107 ? 7.119 -54.983 -97.794 1.00 33.49 86 ILE D N 1
ATOM 8930 C CA . ILE D 1 107 ? 6.765 -55.466 -99.148 1.00 41.99 86 ILE D CA 1
ATOM 8931 C C . ILE D 1 107 ? 6.898 -54.302 -100.125 1.00 45.65 86 ILE D C 1
ATOM 8932 O O . ILE D 1 107 ? 7.239 -54.564 -101.283 1.00 47.37 86 ILE D O 1
ATOM 8937 N N . ASP D 1 108 ? 6.641 -53.079 -99.668 1.00 42.48 87 ASP D N 1
ATOM 8938 C CA . ASP D 1 108 ? 6.742 -51.896 -100.543 1.00 42.99 87 ASP D CA 1
ATOM 8939 C C . ASP D 1 108 ? 8.207 -51.581 -100.821 1.00 41.67 87 ASP D C 1
ATOM 8940 O O . ASP D 1 108 ? 8.559 -51.167 -101.991 1.00 39.90 87 ASP D O 1
ATOM 8945 N N . LEU D 1 109 ? 9.027 -51.673 -99.785 1.00 42.81 88 LEU D N 1
ATOM 8946 C CA . LEU D 1 109 ? 10.497 -51.477 -99.929 1.00 45.96 88 LEU D CA 1
ATOM 8947 C C . LEU D 1 109 ? 11.027 -52.457 -100.980 1.00 44.28 88 LEU D C 1
ATOM 8948 O O . LEU D 1 109 ? 11.737 -52.009 -101.863 1.00 39.44 88 LEU D O 1
ATOM 8953 N N . LEU D 1 110 ? 10.634 -53.730 -100.898 1.00 41.70 89 LEU D N 1
ATOM 8954 C CA . LEU D 1 110 ? 11.158 -54.809 -101.761 1.00 42.22 89 LEU D CA 1
ATOM 8955 C C . LEU D 1 110 ? 10.669 -54.565 -103.200 1.00 41.94 89 LEU D C 1
ATOM 8956 O O . LEU D 1 110 ? 11.523 -54.284 -104.071 1.00 37.79 89 LEU D O 1
ATOM 8961 N N . LEU D 1 111 ? 9.349 -54.589 -103.398 1.00 36.17 90 LEU D N 1
ATOM 8962 C CA . LEU D 1 111 ? 8.667 -54.465 -104.709 1.00 41.60 90 LEU D CA 1
ATOM 8963 C C . LEU D 1 111 ? 9.087 -53.171 -105.441 1.00 44.21 90 LEU D C 1
ATOM 8964 O O . LEU D 1 111 ? 9.308 -53.221 -106.661 1.00 45.13 90 LEU D O 1
ATOM 8969 N N . SER D 1 112 ? 9.220 -52.044 -104.747 1.00 41.63 91 SER D N 1
ATOM 8970 C CA . SER D 1 112 ? 9.622 -50.759 -105.368 1.00 39.52 91 SER D CA 1
ATOM 8971 C C . SER D 1 112 ? 11.084 -50.827 -105.787 1.00 38.02 91 SER D C 1
ATOM 8972 O O . SER D 1 112 ? 11.494 -49.955 -106.521 1.00 41.08 91 SER D O 1
ATOM 8975 N N . SER D 1 113 ? 11.858 -51.751 -105.235 1.00 39.92 92 SER D N 1
ATOM 8976 C CA . SER D 1 113 ? 13.307 -51.900 -105.521 1.00 45.85 92 SER D CA 1
ATOM 8977 C C . SER D 1 113 ? 13.538 -52.926 -106.641 1.00 48.66 92 SER D C 1
ATOM 8978 O O . SER D 1 113 ? 14.689 -53.045 -107.088 1.00 48.74 92 SER D O 1
ATOM 8981 N N . TRP D 1 114 ? 12.502 -53.687 -107.006 1.00 44.29 93 TRP D N 1
ATOM 8982 C CA . TRP D 1 114 ? 12.632 -54.911 -107.830 1.00 53.31 93 TRP D CA 1
ATOM 8983 C C . TRP D 1 114 ? 13.009 -54.574 -109.275 1.00 56.43 93 TRP D C 1
ATOM 8984 O O . TRP D 1 114 ? 12.322 -53.784 -109.938 1.00 51.66 93 TRP D O 1
ATOM 8995 N N . PRO D 1 115 ? 14.113 -55.166 -109.790 1.00 57.97 94 PRO D N 1
ATOM 8996 C CA . PRO D 1 115 ? 14.654 -54.820 -111.105 1.00 60.51 94 PRO D CA 1
ATOM 8997 C C . PRO D 1 115 ? 14.045 -55.628 -112.266 1.00 57.86 94 PRO D C 1
ATOM 8998 O O . PRO D 1 115 ? 13.496 -56.721 -112.050 1.00 47.02 94 PRO D O 1
ATOM 9002 N N . GLY D 1 116 ? 14.102 -55.046 -113.466 1.00 55.22 95 GLY D N 1
ATOM 9003 C CA . GLY D 1 116 ? 13.531 -55.638 -114.680 1.00 54.30 95 GLY D CA 1
ATOM 9004 C C . GLY D 1 116 ? 12.054 -55.969 -114.523 1.00 60.06 95 GLY D C 1
ATOM 9005 O O . GLY D 1 116 ? 11.318 -55.182 -113.899 1.00 67.61 95 GLY D O 1
ATOM 9006 N N . LYS D 1 117 ? 11.650 -57.101 -115.097 1.00 64.41 96 LYS D N 1
ATOM 9007 C CA . LYS D 1 117 ? 10.248 -57.505 -115.352 1.00 67.49 96 LYS D CA 1
ATOM 9008 C C . LYS D 1 117 ? 9.560 -57.655 -113.994 1.00 61.98 96 LYS D C 1
ATOM 9009 O O . LYS D 1 117 ? 10.062 -58.452 -113.185 1.00 59.66 96 LYS D O 1
ATOM 9015 N N . ARG D 1 118 ? 8.454 -56.939 -113.770 1.00 55.10 97 ARG D N 1
ATOM 9016 C CA . ARG D 1 118 ? 7.643 -57.014 -112.522 1.00 47.05 97 ARG D CA 1
ATOM 9017 C C . ARG D 1 118 ? 6.399 -57.868 -112.766 1.00 45.67 97 ARG D C 1
ATOM 9018 O O . ARG D 1 118 ? 5.315 -57.321 -112.973 1.00 50.84 97 ARG D O 1
ATOM 9026 N N . THR D 1 119 ? 6.552 -59.176 -112.645 1.00 40.87 98 THR D N 1
ATOM 9027 C CA . THR D 1 119 ? 5.442 -60.154 -112.618 1.00 42.13 98 THR D CA 1
ATOM 9028 C C . THR D 1 119 ? 5.675 -61.052 -111.410 1.00 40.96 98 THR D C 1
ATOM 9029 O O . THR D 1 119 ? 6.836 -61.218 -111.017 1.00 44.25 98 THR D O 1
ATOM 9033 N N . LEU D 1 120 ? 4.638 -61.689 -110.893 1.00 37.41 99 LEU D N 1
ATOM 9034 C CA . LEU D 1 120 ? 4.743 -62.360 -109.580 1.00 39.81 99 LEU D CA 1
ATOM 9035 C C . LEU D 1 120 ? 3.558 -63.307 -109.506 1.00 41.25 99 LEU D C 1
ATOM 9036 O O . LEU D 1 120 ? 2.529 -62.969 -110.124 1.00 41.88 99 LEU D O 1
ATOM 9041 N N . ALA D 1 121 ? 3.671 -64.441 -108.824 1.00 43.23 100 ALA D N 1
ATOM 9042 C CA . ALA D 1 121 ? 2.462 -65.216 -108.456 1.00 45.72 100 ALA D CA 1
ATOM 9043 C C . ALA D 1 121 ? 2.303 -65.182 -106.942 1.00 44.03 100 ALA D C 1
ATOM 9044 O O . ALA D 1 121 ? 3.329 -65.059 -106.226 1.00 43.94 100 ALA D O 1
ATOM 9046 N N . CYS D 1 122 ? 1.069 -65.356 -106.492 1.00 44.34 101 CYS D N 1
ATOM 9047 C CA . CYS D 1 122 ? 0.696 -65.373 -105.056 1.00 53.27 101 CYS D CA 1
ATOM 9048 C C . CYS D 1 122 ? -0.598 -66.168 -104.905 1.00 51.75 101 CYS D C 1
ATOM 9049 O O . CYS D 1 122 ? -1.155 -66.602 -105.940 1.00 51.28 101 CYS D O 1
ATOM 9052 N N . LEU D 1 123 ? -1.012 -66.373 -103.667 1.00 46.63 102 LEU D N 1
ATOM 9053 C CA . LEU D 1 123 ? -2.279 -67.043 -103.337 1.00 51.28 102 LEU D CA 1
ATOM 9054 C C . LEU D 1 123 ? -3.419 -66.110 -103.693 1.00 52.33 102 LEU D C 1
ATOM 9055 O O . LEU D 1 123 ? -3.241 -64.902 -103.785 1.00 58.44 102 LEU D O 1
ATOM 9060 N N . PRO D 1 124 ? -4.616 -66.638 -103.968 1.00 52.48 103 PRO D N 1
ATOM 9061 C CA . PRO D 1 124 ? -5.798 -65.799 -104.071 1.00 58.65 103 PRO D CA 1
ATOM 9062 C C . PRO D 1 124 ? -6.208 -65.237 -102.713 1.00 52.74 103 PRO D C 1
ATOM 9063 O O . PRO D 1 124 ? -6.872 -64.225 -102.687 1.00 66.20 103 PRO D O 1
ATOM 9067 N N . GLY D 1 125 ? -5.817 -65.900 -101.634 1.00 51.29 104 GLY D N 1
ATOM 9068 C CA . GLY D 1 125 ? -6.087 -65.397 -100.274 1.00 47.28 104 GLY D CA 1
ATOM 9069 C C . GLY D 1 125 ? -5.091 -64.323 -99.881 1.00 43.27 104 GLY D C 1
ATOM 9070 O O . GLY D 1 125 ? -5.051 -63.980 -98.690 1.00 44.84 104 GLY D O 1
ATOM 9071 N N . GLU D 1 126 ? -4.347 -63.813 -100.858 1.00 38.54 105 GLU D N 1
ATOM 9072 C CA . GLU D 1 126 ? -3.324 -62.776 -100.593 1.00 40.85 105 GLU D CA 1
ATOM 9073 C C . GLU D 1 126 ? -3.940 -61.600 -99.837 1.00 43.64 105 GLU D C 1
ATOM 9074 O O . GLU D 1 126 ? -5.111 -61.288 -100.073 1.00 52.40 105 GLU D O 1
ATOM 9080 N N . TYR D 1 127 ? -3.151 -60.977 -98.971 1.00 49.50 106 TYR D N 1
ATOM 9081 C CA . TYR D 1 127 ? -3.604 -59.821 -98.164 1.00 44.70 106 TYR D CA 1
ATOM 9082 C C . TYR D 1 127 ? -3.843 -58.635 -99.090 1.00 45.59 106 TYR D C 1
ATOM 9083 O O . TYR D 1 127 ? -2.966 -58.334 -99.888 1.00 42.78 106 TYR D O 1
ATOM 9092 N N . GLY D 1 128 ? -5.014 -58.017 -98.982 1.00 44.52 107 GLY D N 1
ATOM 9093 C CA . GLY D 1 128 ? -5.352 -56.843 -99.800 1.00 43.41 107 GLY D CA 1
ATOM 9094 C C . GLY D 1 128 ? -4.290 -55.771 -99.766 1.00 42.66 107 GLY D C 1
ATOM 9095 O O . GLY D 1 128 ? -3.862 -55.372 -100.834 1.00 41.06 107 GLY D O 1
ATOM 9096 N N . PRO D 1 129 ? -3.900 -55.221 -98.602 1.00 40.77 108 PRO D N 1
ATOM 9097 C CA . PRO D 1 129 ? -2.801 -54.265 -98.568 1.00 39.25 108 PRO D CA 1
ATOM 9098 C C . PRO D 1 129 ? -1.533 -54.716 -99.314 1.00 40.46 108 PRO D C 1
ATOM 9099 O O . PRO D 1 129 ? -0.841 -53.865 -99.802 1.00 45.05 108 PRO D O 1
ATOM 9103 N N . ASN D 1 130 ? -1.251 -56.016 -99.372 1.00 38.98 109 ASN D N 1
ATOM 9104 C CA . ASN D 1 130 ? -0.117 -56.538 -100.179 1.00 44.70 109 ASN D CA 1
ATOM 9105 C C . ASN D 1 130 ? -0.510 -56.369 -101.659 1.00 42.57 109 ASN D C 1
ATOM 9106 O O . ASN D 1 130 ? 0.338 -55.849 -102.428 1.00 36.19 109 ASN D O 1
ATOM 9111 N N . LEU D 1 131 ? -1.735 -56.763 -102.047 1.00 43.94 110 LEU D N 1
ATOM 9112 C CA . LEU D 1 131 ? -2.212 -56.658 -103.464 1.00 46.02 110 LEU D CA 1
ATOM 9113 C C . LEU D 1 131 ? -2.160 -55.201 -103.885 1.00 43.50 110 LEU D C 1
ATOM 9114 O O . LEU D 1 131 ? -1.673 -54.906 -104.989 1.00 44.69 110 LEU D O 1
ATOM 9119 N N . SER D 1 132 ? -2.521 -54.332 -102.950 1.00 46.97 111 SER D N 1
ATOM 9120 C CA . SER D 1 132 ? -2.488 -52.862 -103.121 1.00 44.24 111 SER D CA 1
ATOM 9121 C C . SER D 1 132 ? -1.059 -52.435 -103.429 1.00 43.17 111 SER D C 1
ATOM 9122 O O . SER D 1 132 ? -0.845 -51.733 -104.424 1.00 51.59 111 SER D O 1
ATOM 9125 N N . ALA D 1 133 ? -0.100 -52.889 -102.639 1.00 42.42 112 ALA D N 1
ATOM 9126 C CA . ALA D 1 133 ? 1.324 -52.482 -102.767 1.00 42.82 112 ALA D CA 1
ATOM 9127 C C . ALA D 1 133 ? 1.936 -53.111 -104.041 1.00 42.49 112 ALA D C 1
ATOM 9128 O O . ALA D 1 133 ? 2.890 -52.498 -104.612 1.00 36.60 112 ALA D O 1
ATOM 9130 N N . MET D 1 134 ? 1.419 -54.266 -104.490 1.00 39.02 113 MET D N 1
ATOM 9131 C CA . MET D 1 134 ? 1.902 -54.956 -105.727 1.00 47.14 113 MET D CA 1
ATOM 9132 C C . MET D 1 134 ? 1.475 -54.130 -106.946 1.00 45.64 113 MET D C 1
ATOM 9133 O O . MET D 1 134 ? 2.343 -53.825 -107.767 1.00 42.87 113 MET D O 1
ATOM 9138 N N . ALA D 1 135 ? 0.203 -53.731 -107.002 1.00 44.03 114 ALA D N 1
ATOM 9139 C CA . ALA D 1 135 ? -0.372 -52.929 -108.102 1.00 43.76 114 ALA D CA 1
ATOM 9140 C C . ALA D 1 135 ? 0.276 -51.540 -108.136 1.00 42.01 114 ALA D C 1
ATOM 9141 O O . ALA D 1 135 ? 0.752 -51.130 -109.218 1.00 42.54 114 ALA D O 1
ATOM 9143 N N . ALA D 1 136 ? 0.373 -50.870 -106.992 1.00 40.37 115 ALA D N 1
ATOM 9144 C CA . ALA D 1 136 ? 1.069 -49.570 -106.844 1.00 38.73 115 ALA D CA 1
ATOM 9145 C C . ALA D 1 136 ? 2.499 -49.627 -107.373 1.00 37.46 115 ALA D C 1
ATOM 9146 O O . ALA D 1 136 ? 3.014 -48.569 -107.738 1.00 38.41 115 ALA D O 1
ATOM 9148 N N . ASN D 1 137 ? 3.134 -50.796 -107.353 1.00 44.60 116 ASN D N 1
ATOM 9149 C CA . ASN D 1 137 ? 4.536 -50.965 -107.829 1.00 48.23 116 ASN D CA 1
ATOM 9150 C C . ASN D 1 137 ? 4.581 -51.518 -109.269 1.00 50.15 116 ASN D C 1
ATOM 9151 O O . ASN D 1 137 ? 5.675 -51.885 -109.716 1.00 41.36 116 ASN D O 1
ATOM 9156 N N . GLY D 1 138 ? 3.465 -51.485 -110.003 1.00 51.16 117 GLY D N 1
ATOM 9157 C CA . GLY D 1 138 ? 3.423 -51.887 -111.421 1.00 56.16 117 GLY D CA 1
ATOM 9158 C C . GLY D 1 138 ? 3.640 -53.381 -111.634 1.00 51.50 117 GLY D C 1
ATOM 9159 O O . GLY D 1 138 ? 4.210 -53.716 -112.648 1.00 51.35 117 GLY D O 1
ATOM 9160 N N . PHE D 1 139 ? 3.179 -54.242 -110.733 1.00 46.77 118 PHE D N 1
ATOM 9161 C CA . PHE D 1 139 ? 3.346 -55.710 -110.839 1.00 49.49 118 PHE D CA 1
ATOM 9162 C C . PHE D 1 139 ? 2.067 -56.289 -111.433 1.00 47.15 118 PHE D C 1
ATOM 9163 O O . PHE D 1 139 ? 0.962 -55.885 -110.996 1.00 43.84 118 PHE D O 1
ATOM 9171 N N . GLN D 1 140 ? 2.232 -57.258 -112.330 1.00 48.43 119 GLN D N 1
ATOM 9172 C CA . GLN D 1 140 ? 1.168 -58.204 -112.740 1.00 52.50 119 GLN D CA 1
ATOM 9173 C C . GLN D 1 140 ? 1.180 -59.411 -111.813 1.00 52.23 119 GLN D C 1
ATOM 9174 O O . GLN D 1 140 ? 2.251 -60.049 -111.643 1.00 58.28 119 GLN D O 1
ATOM 9180 N N . VAL D 1 141 ? 0.004 -59.764 -111.317 1.00 45.94 120 VAL D N 1
ATOM 9181 C CA . VAL D 1 141 ? -0.178 -60.751 -110.234 1.00 43.93 120 VAL D CA 1
ATOM 9182 C C . VAL D 1 141 ? -0.935 -61.943 -110.805 1.00 43.03 120 VAL D C 1
ATOM 9183 O O . VAL D 1 141 ? -2.079 -61.761 -111.157 1.00 46.48 120 VAL D O 1
ATOM 9187 N N . ARG D 1 142 ? -0.348 -63.136 -110.748 1.00 51.41 121 ARG D N 1
ATOM 9188 C CA . ARG D 1 142 ? -1.021 -64.403 -111.123 1.00 56.60 121 ARG D CA 1
ATOM 9189 C C . ARG D 1 142 ? -1.368 -65.194 -109.866 1.00 49.88 121 ARG D C 1
ATOM 9190 O O . ARG D 1 142 ? -0.563 -65.222 -108.946 1.00 58.86 121 ARG D O 1
ATOM 9198 N N . ALA D 1 143 ? -2.550 -65.802 -109.856 1.00 56.16 122 ALA D N 1
ATOM 9199 C CA . ALA D 1 143 ? -3.070 -66.677 -108.782 1.00 53.66 122 ALA D CA 1
ATOM 9200 C C . ALA D 1 143 ? -2.295 -67.991 -108.821 1.00 58.86 122 ALA D C 1
ATOM 9201 O O . ALA D 1 143 ? -2.090 -68.521 -109.939 1.00 63.94 122 ALA D O 1
ATOM 9203 N N . LEU D 1 144 ? -1.870 -68.486 -107.656 1.00 56.20 123 LEU D N 1
ATOM 9204 C CA . LEU D 1 144 ? -1.366 -69.868 -107.528 1.00 50.23 123 LEU D CA 1
ATOM 9205 C C . LEU D 1 144 ? -2.570 -70.777 -107.346 1.00 51.09 123 LEU D C 1
ATOM 9206 O O . LEU D 1 144 ? -3.629 -70.382 -106.869 1.00 44.51 123 LEU D O 1
ATOM 9211 N N . PRO D 1 145 ? -2.478 -72.049 -107.851 1.00 52.84 124 PRO D N 1
ATOM 9212 C CA . PRO D 1 145 ? -3.542 -73.014 -107.643 1.00 53.77 124 PRO D CA 1
ATOM 9213 C C . PRO D 1 145 ? -3.627 -73.391 -106.167 1.00 52.52 124 PRO D C 1
ATOM 9214 O O . PRO D 1 145 ? -2.620 -73.613 -105.544 1.00 47.60 124 PRO D O 1
ATOM 9218 N N . VAL D 1 146 ? -4.847 -73.440 -105.658 1.00 47.50 125 VAL D N 1
ATOM 9219 C CA . VAL D 1 146 ? -5.033 -73.723 -104.216 1.00 51.77 125 VAL D CA 1
ATOM 9220 C C . VAL D 1 146 ? -6.141 -74.753 -104.067 1.00 50.90 125 VAL D C 1
ATOM 9221 O O . VAL D 1 146 ? -6.887 -74.965 -105.030 1.00 45.70 125 VAL D O 1
ATOM 9225 N N . ASP D 1 147 ? -6.226 -75.365 -102.891 1.00 57.86 126 ASP D N 1
ATOM 9226 C CA . ASP D 1 147 ? -7.339 -76.299 -102.617 1.00 60.72 126 ASP D CA 1
ATOM 9227 C C . ASP D 1 147 ? -8.522 -75.498 -102.079 1.00 62.85 126 ASP D C 1
ATOM 9228 O O . ASP D 1 147 ? -8.483 -74.266 -102.128 1.00 58.22 126 ASP D O 1
ATOM 9233 N N . ASP D 1 148 ? -9.523 -76.191 -101.557 1.00 61.85 127 ASP D N 1
ATOM 9234 C CA . ASP D 1 148 ? -10.742 -75.497 -101.092 1.00 58.74 127 ASP D CA 1
ATOM 9235 C C . ASP D 1 148 ? -10.412 -74.600 -99.896 1.00 56.67 127 ASP D C 1
ATOM 9236 O O . ASP D 1 148 ? -11.137 -73.623 -99.700 1.00 57.14 127 ASP D O 1
ATOM 9241 N N . ASP D 1 149 ? -9.361 -74.917 -99.138 1.00 59.49 128 ASP D N 1
ATOM 9242 C CA . ASP D 1 149 ? -9.068 -74.110 -97.920 1.00 58.06 128 ASP D CA 1
ATOM 9243 C C . ASP D 1 149 ? -8.212 -72.877 -98.290 1.00 57.46 128 ASP D C 1
ATOM 9244 O O . ASP D 1 149 ? -7.982 -72.025 -97.383 1.00 54.29 128 ASP D O 1
ATOM 9249 N N . GLY D 1 150 ? -7.737 -72.783 -99.551 1.00 47.19 129 GLY D N 1
ATOM 9250 C CA . GLY D 1 150 ? -6.813 -71.735 -100.030 1.00 45.19 129 GLY D CA 1
ATOM 9251 C C . GLY D 1 150 ? -5.346 -72.089 -99.847 1.00 48.44 129 GLY D C 1
ATOM 9252 O O . GLY D 1 150 ? -4.479 -71.229 -100.157 1.00 52.80 129 GLY D O 1
ATOM 9253 N N . ARG D 1 151 ? -5.077 -73.320 -99.400 1.00 54.59 130 ARG D N 1
ATOM 9254 C CA . ARG D 1 151 ? -3.730 -73.936 -99.229 1.00 55.81 130 ARG D CA 1
ATOM 9255 C C . ARG D 1 151 ? -3.149 -74.299 -100.599 1.00 50.23 130 ARG D C 1
ATOM 9256 O O . ARG D 1 151 ? -3.814 -74.994 -101.351 1.00 48.37 130 ARG D O 1
ATOM 9264 N N . VAL D 1 152 ? -1.942 -73.831 -100.904 1.00 48.34 131 VAL D N 1
ATOM 9265 C CA . VAL D 1 152 ? -1.341 -73.943 -102.257 1.00 46.77 131 VAL D CA 1
ATOM 9266 C C . VAL D 1 152 ? -1.182 -75.420 -102.592 1.00 57.36 131 VAL D C 1
ATOM 9267 O O . VAL D 1 152 ? -0.977 -76.246 -101.646 1.00 61.04 131 VAL D O 1
ATOM 9271 N N . LEU D 1 153 ? -1.293 -75.731 -103.887 1.00 60.90 132 LEU D N 1
ATOM 9272 C CA . LEU D 1 153 ? -1.133 -77.103 -104.442 1.00 61.19 132 LEU D CA 1
ATOM 9273 C C . LEU D 1 153 ? 0.218 -77.135 -105.154 1.00 60.35 132 LEU D C 1
ATOM 9274 O O . LEU D 1 153 ? 0.331 -76.588 -106.303 1.00 59.52 132 LEU D O 1
ATOM 9279 N N . VAL D 1 154 ? 1.203 -77.739 -104.488 1.00 58.11 133 VAL D N 1
ATOM 9280 C CA . VAL D 1 154 ? 2.644 -77.529 -104.811 1.00 57.89 133 VAL D CA 1
ATOM 9281 C C . VAL D 1 154 ? 2.974 -78.227 -106.133 1.00 53.71 133 VAL D C 1
ATOM 9282 O O . VAL D 1 154 ? 3.753 -77.646 -106.895 1.00 55.22 133 VAL D O 1
ATOM 9286 N N . ASP D 1 155 ? 2.432 -79.421 -106.395 1.00 60.25 134 ASP D N 1
ATOM 9287 C CA . ASP D 1 155 ? 2.713 -80.151 -107.665 1.00 69.66 134 ASP D CA 1
ATOM 9288 C C . ASP D 1 155 ? 2.120 -79.322 -108.812 1.00 70.94 134 ASP D C 1
ATOM 9289 O O . ASP D 1 155 ? 2.902 -78.889 -109.700 1.00 63.63 134 ASP D O 1
ATOM 9294 N N . GLU D 1 156 ? 0.802 -79.062 -108.734 1.00 69.85 135 GLU D N 1
ATOM 9295 C CA . GLU D 1 156 ? 0.009 -78.304 -109.742 1.00 69.83 135 GLU D CA 1
ATOM 9296 C C . GLU D 1 156 ? 0.725 -76.976 -109.989 1.00 66.36 135 GLU D C 1
ATOM 9297 O O . GLU D 1 156 ? 0.773 -76.566 -111.144 1.00 74.97 135 GLU D O 1
ATOM 9303 N N . ALA D 1 157 ? 1.323 -76.393 -108.945 1.00 60.41 136 ALA D N 1
ATOM 9304 C CA . ALA D 1 157 ? 2.028 -75.089 -108.969 1.00 62.66 136 ALA D CA 1
ATOM 9305 C C . ALA D 1 157 ? 3.398 -75.207 -109.648 1.00 60.19 136 ALA D C 1
ATOM 9306 O O . ALA D 1 157 ? 3.813 -74.245 -110.358 1.00 60.58 136 ALA D O 1
ATOM 9308 N N . SER D 1 158 ? 4.084 -76.321 -109.397 1.00 59.75 137 SER D N 1
ATOM 9309 C CA . SER D 1 158 ? 5.379 -76.704 -110.019 1.00 63.75 137 SER D CA 1
ATOM 9310 C C . SER D 1 158 ? 5.252 -76.748 -111.557 1.00 66.98 137 SER D C 1
ATOM 9311 O O . SER D 1 158 ? 6.169 -76.230 -112.258 1.00 56.42 137 SER D O 1
ATOM 9314 N N . HIS D 1 159 ? 4.170 -77.346 -112.073 1.00 67.00 138 HIS D N 1
ATOM 9315 C CA . HIS D 1 159 ? 3.978 -77.574 -113.531 1.00 79.41 138 HIS D CA 1
ATOM 9316 C C . HIS D 1 159 ? 3.744 -76.199 -114.169 1.00 75.92 138 HIS D C 1
ATOM 9317 O O . HIS D 1 159 ? 4.552 -75.805 -115.085 1.00 66.22 138 HIS D O 1
ATOM 9324 N N . GLU D 1 160 ? 2.775 -75.464 -113.600 1.00 73.34 139 GLU D N 1
ATOM 9325 C CA . GLU D 1 160 ? 2.309 -74.121 -114.049 1.00 64.70 139 GLU D CA 1
ATOM 9326 C C . GLU D 1 160 ? 3.500 -73.157 -114.112 1.00 61.16 139 GLU D C 1
ATOM 9327 O O . GLU D 1 160 ? 3.702 -72.515 -115.175 1.00 59.21 139 GLU D O 1
ATOM 9333 N N . LEU D 1 161 ? 4.294 -73.093 -113.045 1.00 61.48 140 LEU D N 1
ATOM 9334 C CA . LEU D 1 161 ? 5.419 -72.120 -112.941 1.00 68.92 140 LEU D CA 1
ATOM 9335 C C . LEU D 1 161 ? 6.559 -72.527 -113.886 1.00 69.35 140 LEU D C 1
ATOM 9336 O O . LEU D 1 161 ? 7.296 -71.619 -114.335 1.00 61.23 140 LEU D O 1
ATOM 9341 N N . SER D 1 162 ? 6.704 -73.827 -114.179 1.00 76.18 141 SER D N 1
ATOM 9342 C CA . SER D 1 162 ? 7.776 -74.361 -115.064 1.00 76.36 141 SER D CA 1
ATOM 9343 C C . SER D 1 162 ? 7.506 -73.985 -116.521 1.00 65.31 141 SER D C 1
ATOM 9344 O O . SER D 1 162 ? 8.480 -73.648 -117.200 1.00 54.42 141 SER D O 1
ATOM 9347 N N . ALA D 1 163 ? 6.241 -74.031 -116.954 1.00 67.12 142 ALA D N 1
ATOM 9348 C CA . ALA D 1 163 ? 5.780 -73.610 -118.306 1.00 76.74 142 ALA D CA 1
ATOM 9349 C C . ALA D 1 163 ? 5.641 -72.080 -118.384 1.00 79.30 142 ALA D C 1
ATOM 9350 O O . ALA D 1 163 ? 6.029 -71.493 -119.422 1.00 76.18 142 ALA D O 1
ATOM 9352 N N . HIS D 1 164 ? 5.098 -71.462 -117.327 1.00 77.86 143 HIS D N 1
ATOM 9353 C CA . HIS D 1 164 ? 4.712 -70.029 -117.288 1.00 75.21 143 HIS D CA 1
ATOM 9354 C C . HIS D 1 164 ? 5.476 -69.320 -116.175 1.00 69.99 143 HIS D C 1
ATOM 9355 O O . HIS D 1 164 ? 4.930 -69.022 -115.114 1.00 67.21 143 HIS D O 1
ATOM 9362 N N . PRO D 1 165 ? 6.769 -68.999 -116.380 1.00 70.15 144 PRO D N 1
ATOM 9363 C CA . PRO D 1 165 ? 7.557 -68.360 -115.333 1.00 72.92 144 PRO D CA 1
ATOM 9364 C C . PRO D 1 165 ? 7.087 -66.934 -115.000 1.00 66.35 144 PRO D C 1
ATOM 9365 O O . PRO D 1 165 ? 6.472 -66.236 -115.784 1.00 62.64 144 PRO D O 1
ATOM 9369 N N . VAL D 1 166 ? 7.472 -66.527 -113.808 1.00 64.12 145 VAL D N 1
ATOM 9370 C CA . VAL D 1 166 ? 7.091 -65.252 -113.161 1.00 56.44 145 VAL D CA 1
ATOM 9371 C C . VAL D 1 166 ? 8.347 -64.803 -112.423 1.00 54.12 145 VAL D C 1
ATOM 9372 O O . VAL D 1 166 ? 9.084 -65.696 -112.025 1.00 60.19 145 VAL D O 1
ATOM 9376 N N . ALA D 1 167 ? 8.652 -63.508 -112.364 1.00 53.81 146 ALA D N 1
ATOM 9377 C CA . ALA D 1 167 ? 9.915 -62.970 -111.786 1.00 49.83 146 ALA D CA 1
ATOM 9378 C C . ALA D 1 167 ? 10.096 -63.433 -110.329 1.00 47.27 146 ALA D C 1
ATOM 9379 O O . ALA D 1 167 ? 11.241 -63.751 -109.980 1.00 52.52 146 ALA D O 1
ATOM 9381 N N . LEU D 1 168 ? 9.033 -63.455 -109.510 1.00 47.71 147 LEU D N 1
ATOM 9382 C CA . LEU D 1 168 ? 9.087 -63.958 -108.106 1.00 52.78 147 LEU D CA 1
ATOM 9383 C C . LEU D 1 168 ? 7.753 -64.558 -107.678 1.00 45.92 147 LEU D C 1
ATOM 9384 O O . LEU D 1 168 ? 6.704 -64.241 -108.265 1.00 42.38 147 LEU D O 1
ATOM 9389 N N . VAL D 1 169 ? 7.818 -65.357 -106.622 1.00 44.18 148 VAL D N 1
ATOM 9390 C CA . VAL D 1 169 ? 6.603 -65.857 -105.926 1.00 47.57 148 VAL D CA 1
ATOM 9391 C C . VAL D 1 169 ? 6.524 -65.218 -104.538 1.00 45.63 148 VAL D C 1
ATOM 9392 O O . VAL D 1 169 ? 7.533 -65.169 -103.822 1.00 40.22 148 VAL D O 1
ATOM 9396 N N . HIS D 1 170 ? 5.362 -64.661 -104.234 1.00 45.02 149 HIS D N 1
ATOM 9397 C CA . HIS D 1 170 ? 5.045 -64.076 -102.917 1.00 42.47 149 HIS D CA 1
ATOM 9398 C C . HIS D 1 170 ? 4.140 -65.073 -102.229 1.00 42.38 149 HIS D C 1
ATOM 9399 O O . HIS D 1 170 ? 3.017 -65.274 -102.704 1.00 44.77 149 HIS D O 1
ATOM 9406 N N . LEU D 1 171 ? 4.610 -65.697 -101.166 1.00 40.48 150 LEU D N 1
ATOM 9407 C CA . LEU D 1 171 ? 3.716 -66.590 -100.411 1.00 43.32 150 LEU D CA 1
ATOM 9408 C C . LEU D 1 171 ? 3.463 -65.951 -99.056 1.00 48.39 150 LEU D C 1
ATOM 9409 O O . LEU D 1 171 ? 4.445 -65.539 -98.403 1.00 52.80 150 LEU D O 1
ATOM 9414 N N . THR D 1 172 ? 2.194 -65.775 -98.710 1.00 49.15 151 THR D N 1
ATOM 9415 C CA . THR D 1 172 ? 1.792 -65.375 -97.354 1.00 51.23 151 THR D CA 1
ATOM 9416 C C . THR D 1 172 ? 1.625 -66.687 -96.621 1.00 55.88 151 THR D C 1
ATOM 9417 O O . THR D 1 172 ? 0.559 -67.340 -96.815 1.00 54.98 151 THR D O 1
ATOM 9421 N N . ALA D 1 173 ? 2.684 -67.032 -95.877 1.00 57.48 152 ALA D N 1
ATOM 9422 C CA . ALA D 1 173 ? 2.908 -68.337 -95.221 1.00 56.32 152 ALA D CA 1
ATOM 9423 C C . ALA D 1 173 ? 1.771 -68.604 -94.241 1.00 50.12 152 ALA D C 1
ATOM 9424 O O . ALA D 1 173 ? 1.418 -69.786 -94.091 1.00 45.30 152 ALA D O 1
ATOM 9426 N N . LEU D 1 174 ? 1.231 -67.550 -93.607 1.00 47.81 153 LEU D N 1
ATOM 9427 C CA . LEU D 1 174 ? 0.026 -67.644 -92.728 1.00 48.02 153 LEU D CA 1
ATOM 9428 C C . LEU D 1 174 ? -0.789 -66.370 -92.906 1.00 46.19 153 LEU D C 1
ATOM 9429 O O . LEU D 1 174 ? -0.210 -65.284 -92.680 1.00 41.47 153 LEU D O 1
ATOM 9434 N N . ALA D 1 175 ? -2.061 -66.512 -93.311 1.00 52.25 154 ALA D N 1
ATOM 9435 C CA . ALA D 1 175 ? -2.974 -65.397 -93.693 1.00 49.94 154 ALA D CA 1
ATOM 9436 C C . ALA D 1 175 ? -3.485 -64.635 -92.470 1.00 47.08 154 ALA D C 1
ATOM 9437 O O . ALA D 1 175 ? -3.709 -65.259 -91.422 1.00 47.39 154 ALA D O 1
ATOM 9439 N N . SER D 1 176 ? -3.739 -63.338 -92.618 1.00 48.50 155 SER D N 1
ATOM 9440 C CA . SER D 1 176 ? -4.425 -62.545 -91.566 1.00 53.19 155 SER D CA 1
ATOM 9441 C C . SER D 1 176 ? -5.843 -63.094 -91.343 1.00 49.70 155 SER D C 1
ATOM 9442 O O . SER D 1 176 ? -6.331 -63.091 -90.184 1.00 53.75 155 SER D O 1
ATOM 9445 N N . HIS D 1 177 ? -6.481 -63.573 -92.403 1.00 47.63 156 HIS D N 1
ATOM 9446 C CA . HIS D 1 177 ? -7.946 -63.826 -92.431 1.00 51.80 156 HIS D CA 1
ATOM 9447 C C . HIS D 1 177 ? -8.276 -65.301 -92.169 1.00 47.42 156 HIS D C 1
ATOM 9448 O O . HIS D 1 177 ? -9.473 -65.614 -92.084 1.00 44.14 156 HIS D O 1
ATOM 9455 N N . ARG D 1 178 ? -7.285 -66.182 -92.074 1.00 53.56 157 ARG D N 1
ATOM 9456 C CA . ARG D 1 178 ? -7.546 -67.640 -91.950 1.00 60.31 157 ARG D CA 1
ATOM 9457 C C . ARG D 1 178 ? -6.287 -68.380 -91.504 1.00 59.25 157 ARG D C 1
ATOM 9458 O O . ARG D 1 178 ? -5.198 -68.084 -92.079 1.00 58.43 157 ARG D O 1
ATOM 9466 N N . GLY D 1 179 ? -6.478 -69.390 -90.639 1.00 57.46 158 GLY D N 1
ATOM 9467 C CA . GLY D 1 179 ? -5.412 -70.070 -89.873 1.00 59.88 158 GLY D CA 1
ATOM 9468 C C . GLY D 1 179 ? -4.806 -71.2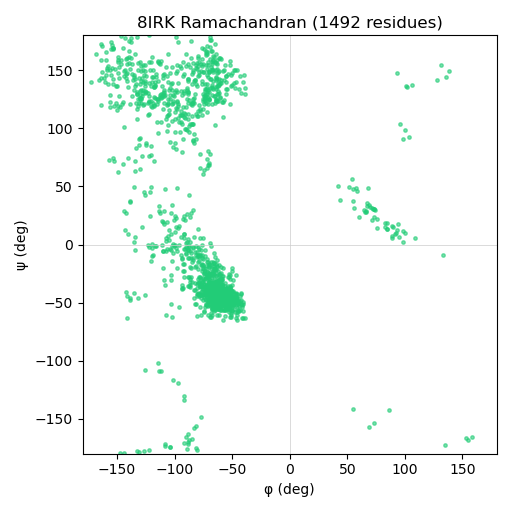57 -90.597 1.00 54.82 158 GLY D C 1
ATOM 9469 O O . GLY D 1 179 ? -4.329 -72.146 -89.934 1.00 58.75 158 GLY D O 1
ATOM 9470 N N . ILE D 1 180 ? -4.840 -71.280 -91.924 1.00 58.06 159 ILE D N 1
ATOM 9471 C CA . ILE D 1 180 ? -4.224 -72.352 -92.752 1.00 56.53 159 ILE D CA 1
ATOM 9472 C C . ILE D 1 180 ? -2.717 -72.131 -92.706 1.00 53.02 159 ILE D C 1
ATOM 9473 O O . ILE D 1 180 ? -2.290 -71.020 -93.043 1.00 62.65 159 ILE D O 1
ATOM 9478 N N . ALA D 1 181 ? -1.963 -73.160 -92.327 1.00 54.68 160 ALA D N 1
ATOM 9479 C CA . ALA D 1 181 ? -0.485 -73.244 -92.445 1.00 53.44 160 ALA D CA 1
ATOM 9480 C C . ALA D 1 181 ? -0.091 -73.624 -93.881 1.00 53.45 160 ALA D C 1
ATOM 9481 O O . ALA D 1 181 ? -0.374 -74.747 -94.302 1.00 63.22 160 ALA D O 1
ATOM 9483 N N . GLN D 1 182 ? 0.502 -72.706 -94.630 1.00 50.48 161 GLN D N 1
ATOM 9484 C CA . GLN D 1 182 ? 0.851 -72.934 -96.048 1.00 50.93 161 GLN D CA 1
ATOM 9485 C C . GLN D 1 182 ? 2.089 -73.813 -96.011 1.00 49.33 161 GLN D C 1
ATOM 9486 O O . GLN D 1 182 ? 2.923 -73.588 -95.162 1.00 49.09 161 GLN D O 1
ATOM 9492 N N . PRO D 1 183 ? 2.270 -74.816 -96.894 1.00 48.63 162 PRO D N 1
ATOM 9493 C CA . PRO D 1 183 ? 3.530 -75.565 -96.954 1.00 50.56 162 PRO D CA 1
ATOM 9494 C C . PRO D 1 183 ? 4.708 -74.769 -97.556 1.00 48.51 162 PRO D C 1
ATOM 9495 O O . PRO D 1 183 ? 5.143 -75.035 -98.673 1.00 49.14 162 PRO D O 1
ATOM 9499 N N . ALA D 1 184 ? 5.235 -73.815 -96.791 1.00 43.82 163 ALA D N 1
ATOM 9500 C CA . ALA D 1 184 ? 6.253 -72.859 -97.269 1.00 46.17 163 ALA D CA 1
ATOM 9501 C C . ALA D 1 184 ? 7.414 -73.615 -97.903 1.00 46.74 163 ALA D C 1
ATOM 9502 O O . ALA D 1 184 ? 7.709 -73.339 -99.069 1.00 53.41 163 ALA D O 1
ATOM 9504 N N . ALA D 1 185 ? 8.037 -74.537 -97.165 1.00 55.95 164 ALA D N 1
ATOM 9505 C CA . ALA D 1 185 ? 9.317 -75.191 -97.552 1.00 61.24 164 ALA D CA 1
ATOM 9506 C C . ALA D 1 185 ? 9.207 -75.899 -98.918 1.00 58.38 164 ALA D C 1
ATOM 9507 O O . ALA D 1 185 ? 10.146 -75.793 -99.744 1.00 46.46 164 ALA D O 1
ATOM 9509 N N . GLU D 1 186 ? 8.104 -76.608 -99.147 1.00 51.79 165 GLU D N 1
ATOM 9510 C CA . GLU D 1 186 ? 7.946 -77.444 -100.355 1.00 59.68 165 GLU D CA 1
ATOM 9511 C C . GLU D 1 186 ? 7.767 -76.460 -101.516 1.00 66.10 165 GLU D C 1
ATOM 9512 O O . GLU D 1 186 ? 8.413 -76.657 -102.579 1.00 73.27 165 GLU D O 1
ATOM 9518 N N . LEU D 1 187 ? 7.022 -75.381 -101.284 1.00 62.83 166 LEU D N 1
ATOM 9519 C CA . LEU D 1 187 ? 6.746 -74.376 -102.339 1.00 61.44 166 LEU D CA 1
ATOM 9520 C C . LEU D 1 187 ? 8.054 -73.662 -102.697 1.00 54.13 166 LEU D C 1
ATOM 9521 O O . LEU D 1 187 ? 8.317 -73.423 -103.926 1.00 46.48 166 LEU D O 1
ATOM 9526 N N . VAL D 1 188 ? 8.873 -73.361 -101.693 1.00 49.82 167 VAL D N 1
ATOM 9527 C CA . VAL D 1 188 ? 10.181 -72.692 -101.957 1.00 53.98 167 VAL D CA 1
ATOM 9528 C C . VAL D 1 188 ? 10.985 -73.562 -102.922 1.00 52.50 167 VAL D C 1
ATOM 9529 O O . VAL D 1 188 ? 11.645 -72.997 -103.821 1.00 57.36 167 VAL D O 1
ATOM 9533 N N . GLU D 1 189 ? 10.934 -74.881 -102.753 1.00 56.06 168 GLU D N 1
ATOM 9534 C CA . GLU D 1 189 ? 11.855 -75.778 -103.497 1.00 71.41 168 GLU D CA 1
ATOM 9535 C C . GLU D 1 189 ? 11.319 -75.886 -104.928 1.00 65.47 168 GLU D C 1
ATOM 9536 O O . GLU D 1 189 ? 12.126 -75.690 -105.865 1.00 64.28 168 GLU D O 1
ATOM 9542 N N . ALA D 1 190 ? 10.007 -76.098 -105.076 1.00 61.39 169 ALA D N 1
ATOM 9543 C CA . ALA D 1 190 ? 9.298 -76.092 -106.382 1.00 61.40 169 ALA D CA 1
ATOM 9544 C C . ALA D 1 190 ? 9.715 -74.853 -107.163 1.00 57.16 169 ALA D C 1
ATOM 9545 O O . ALA D 1 190 ? 10.135 -75.014 -108.326 1.00 62.83 169 ALA D O 1
ATOM 9547 N N . CYS D 1 191 ? 9.668 -73.683 -106.521 1.00 56.26 170 CYS D N 1
ATOM 9548 C CA . CYS D 1 191 ? 9.957 -72.374 -107.171 1.00 54.15 170 CYS D CA 1
ATOM 9549 C C . CYS D 1 191 ? 11.430 -72.301 -107.568 1.00 49.62 170 CYS D C 1
ATOM 9550 O O . CYS D 1 191 ? 11.718 -71.829 -108.683 1.00 53.45 170 CYS D O 1
ATOM 9553 N N . HIS D 1 192 ? 12.331 -72.708 -106.682 1.00 58.03 171 HIS D N 1
ATOM 9554 C CA . HIS D 1 192 ? 13.792 -72.652 -106.940 1.00 65.73 171 HIS D CA 1
ATOM 9555 C C . HIS D 1 192 ? 14.155 -73.611 -108.079 1.00 67.70 171 HIS D C 1
ATOM 9556 O O . HIS D 1 192 ? 15.033 -73.231 -108.881 1.00 76.42 171 HIS D O 1
ATOM 9563 N N . ASN D 1 193 ? 13.483 -74.768 -108.156 1.00 58.14 172 ASN D N 1
ATOM 9564 C CA . ASN D 1 193 ? 13.682 -75.782 -109.225 1.00 59.07 172 ASN D CA 1
ATOM 9565 C C . ASN D 1 193 ? 13.233 -75.235 -110.574 1.00 60.87 172 ASN D C 1
ATOM 9566 O O . ASN D 1 193 ? 13.854 -75.639 -111.596 1.00 68.97 172 ASN D O 1
ATOM 9571 N N . ALA D 1 194 ? 12.201 -74.380 -110.572 1.00 60.18 173 ALA D N 1
ATOM 9572 C CA . ALA D 1 194 ? 11.717 -73.626 -111.754 1.00 55.66 173 ALA D CA 1
ATOM 9573 C C . ALA D 1 194 ? 12.458 -72.290 -111.901 1.00 54.95 173 ALA D C 1
ATOM 9574 O O . ALA D 1 194 ? 12.108 -71.509 -112.836 1.00 53.84 173 ALA D O 1
ATOM 9576 N N . GLY D 1 195 ? 13.456 -72.046 -111.046 1.00 54.15 174 GLY D N 1
ATOM 9577 C CA . GLY D 1 195 ? 14.355 -70.875 -111.143 1.00 57.50 174 GLY D CA 1
ATOM 9578 C C . GLY D 1 195 ? 13.679 -69.568 -110.719 1.00 54.51 174 GLY D C 1
ATOM 9579 O O . GLY D 1 195 ? 14.073 -68.496 -111.212 1.00 53.86 174 GLY D O 1
ATOM 9580 N N . ILE D 1 196 ? 12.714 -69.627 -109.808 1.00 55.09 175 ILE D N 1
ATOM 9581 C CA . ILE D 1 196 ? 11.938 -68.426 -109.372 1.00 60.55 175 ILE D CA 1
ATOM 9582 C C . ILE D 1 196 ? 12.164 -68.187 -107.877 1.00 55.86 175 ILE D C 1
ATOM 9583 O O . ILE D 1 196 ? 11.817 -69.032 -107.044 1.00 50.08 175 ILE D O 1
ATOM 9588 N N . PRO D 1 197 ? 12.702 -67.000 -107.500 1.00 50.88 176 PRO D N 1
ATOM 9589 C CA . PRO D 1 197 ? 12.902 -66.641 -106.100 1.00 45.43 176 PRO D CA 1
ATOM 9590 C C . PRO D 1 197 ? 11.577 -66.456 -105.370 1.00 49.17 176 PRO D C 1
ATOM 9591 O O . PRO D 1 197 ? 10.577 -66.160 -106.021 1.00 49.16 176 PRO D O 1
ATOM 9595 N N . VAL D 1 198 ? 11.610 -66.597 -104.045 1.00 51.60 177 VAL D N 1
ATOM 9596 C CA . VAL D 1 198 ? 10.378 -66.596 -103.216 1.00 47.94 177 VAL D CA 1
ATOM 9597 C C . VAL D 1 198 ? 10.472 -65.585 -102.083 1.00 52.02 177 VAL D C 1
ATOM 9598 O O . VAL D 1 198 ? 11.506 -65.522 -101.394 1.00 51.10 177 VAL D O 1
ATOM 9602 N N . VAL D 1 199 ? 9.403 -64.804 -101.935 1.00 56.75 178 VAL D N 1
ATOM 9603 C CA . VAL D 1 199 ? 9.229 -63.816 -100.842 1.00 49.34 178 VAL D CA 1
ATOM 9604 C C . VAL D 1 199 ? 8.139 -64.354 -99.932 1.00 52.42 178 VAL D C 1
ATOM 9605 O O . VAL D 1 199 ? 7.074 -64.786 -100.449 1.00 53.22 178 VAL D O 1
ATOM 9609 N N . ILE D 1 200 ? 8.426 -64.382 -98.634 1.00 49.90 179 ILE D N 1
ATOM 9610 C CA . ILE D 1 200 ? 7.431 -64.764 -97.601 1.00 50.22 179 ILE D CA 1
ATOM 9611 C C . ILE D 1 200 ? 7.018 -63.532 -96.772 1.00 46.64 179 ILE D C 1
ATOM 9612 O O . ILE D 1 200 ? 7.896 -62.764 -96.298 1.00 42.71 179 ILE D O 1
ATOM 9617 N N . ASP D 1 201 ? 5.706 -63.341 -96.686 1.00 42.82 180 ASP D N 1
ATOM 9618 C CA . ASP D 1 201 ? 5.021 -62.512 -95.674 1.00 53.36 180 ASP D CA 1
ATOM 9619 C C . ASP D 1 201 ? 4.856 -63.413 -94.444 1.00 51.64 180 ASP D C 1
ATOM 9620 O O . ASP D 1 201 ? 3.966 -64.306 -94.452 1.00 52.42 180 ASP D O 1
ATOM 9625 N N . ALA D 1 202 ? 5.699 -63.176 -93.439 1.00 51.97 181 ALA D N 1
ATOM 9626 C CA . ALA D 1 202 ? 5.748 -63.914 -92.156 1.00 56.08 181 ALA D CA 1
ATOM 9627 C C . ALA D 1 202 ? 5.223 -63.009 -91.034 1.00 53.83 181 ALA D C 1
ATOM 9628 O O . ALA D 1 202 ? 5.611 -63.219 -89.833 1.00 45.38 181 ALA D O 1
ATOM 9630 N N . ALA D 1 203 ? 4.327 -62.080 -91.394 1.00 43.44 182 ALA D N 1
ATOM 9631 C CA . ALA D 1 203 ? 3.703 -61.141 -90.436 1.00 44.03 182 ALA D CA 1
ATOM 9632 C C . ALA D 1 203 ? 3.065 -61.950 -89.313 1.00 40.39 182 ALA D C 1
ATOM 9633 O O . ALA D 1 203 ? 3.235 -61.627 -88.148 1.00 41.17 182 ALA D O 1
ATOM 9635 N N . GLN D 1 204 ? 2.347 -62.978 -89.707 1.00 40.73 183 GLN D N 1
ATOM 9636 C CA . GLN D 1 204 ? 1.526 -63.818 -88.820 1.00 40.23 183 GLN D CA 1
ATOM 9637 C C . GLN D 1 204 ? 2.339 -65.078 -88.475 1.00 43.42 183 GLN D C 1
ATOM 9638 O O . GLN D 1 204 ? 2.048 -65.742 -87.462 1.00 43.62 183 GLN D O 1
ATOM 9644 N N . ALA D 1 205 ? 3.350 -65.391 -89.285 1.00 46.07 184 ALA D N 1
ATOM 9645 C CA . ALA D 1 205 ? 4.049 -66.700 -89.298 1.00 48.69 184 ALA D CA 1
ATOM 9646 C C . ALA D 1 205 ? 5.294 -66.676 -88.397 1.00 48.16 184 ALA D C 1
ATOM 9647 O O . ALA D 1 205 ? 5.568 -67.676 -87.770 1.00 45.60 184 ALA D O 1
ATOM 9649 N N . LEU D 1 206 ? 6.031 -65.571 -88.353 1.00 49.97 185 LEU D N 1
ATOM 9650 C CA . LEU D 1 206 ? 7.249 -65.448 -87.520 1.00 45.64 185 LEU D CA 1
ATOM 9651 C C . LEU D 1 206 ? 6.837 -65.599 -86.057 1.00 45.34 185 LEU D C 1
ATOM 9652 O O . LEU D 1 206 ? 5.881 -64.924 -85.671 1.00 47.19 185 LEU D O 1
ATOM 9657 N N . GLY D 1 207 ? 7.532 -66.479 -85.319 1.00 48.00 186 GLY D N 1
ATOM 9658 C CA . GLY D 1 207 ? 7.226 -66.849 -83.924 1.00 44.04 186 GLY D CA 1
ATOM 9659 C C . GLY D 1 207 ? 6.032 -67.781 -83.839 1.00 43.38 186 GLY D C 1
ATOM 9660 O O . GLY D 1 207 ? 5.525 -67.969 -82.711 1.00 52.28 186 GLY D O 1
ATOM 9661 N N . HIS D 1 208 ? 5.599 -68.381 -84.953 1.00 40.11 187 HIS D N 1
ATOM 9662 C CA . HIS D 1 208 ? 4.305 -69.119 -85.034 1.00 42.40 187 HIS D CA 1
ATOM 9663 C C . HIS D 1 208 ? 4.459 -70.417 -85.848 1.00 46.50 187 HIS D C 1
ATOM 9664 O O . HIS D 1 208 ? 3.931 -71.467 -85.424 1.00 46.31 187 HIS D O 1
ATOM 9671 N N . LEU D 1 209 ? 5.121 -70.322 -86.996 1.00 47.28 188 LEU D N 1
ATOM 9672 C CA . LEU D 1 209 ? 5.396 -71.408 -87.965 1.00 53.06 188 LEU D CA 1
ATOM 9673 C C . LEU D 1 209 ? 6.914 -71.504 -88.093 1.00 56.25 188 LEU D C 1
ATOM 9674 O O . LEU D 1 209 ? 7.610 -70.469 -87.804 1.00 58.97 188 LEU D O 1
ATOM 9679 N N . ASP D 1 210 ? 7.417 -72.668 -88.523 1.00 56.80 189 ASP D N 1
ATOM 9680 C CA . ASP D 1 210 ? 8.860 -72.818 -88.831 1.00 55.82 189 ASP D CA 1
ATOM 9681 C C . ASP D 1 210 ? 9.072 -72.032 -90.130 1.00 58.86 189 ASP D C 1
ATOM 9682 O O . ASP D 1 210 ? 8.507 -72.456 -91.184 1.00 47.28 189 ASP D O 1
ATOM 9687 N N . CYS D 1 211 ? 9.845 -70.944 -90.027 1.00 54.11 190 CYS D N 1
ATOM 9688 C CA . CYS D 1 211 ? 10.079 -70.032 -91.169 1.00 54.15 190 CYS D CA 1
ATOM 9689 C C . CYS D 1 211 ? 11.480 -70.242 -91.738 1.00 57.04 190 CYS D C 1
ATOM 9690 O O . CYS D 1 211 ? 11.857 -69.472 -92.627 1.00 68.31 190 CYS D O 1
ATOM 9693 N N . ASN D 1 212 ? 12.238 -71.210 -91.222 1.00 61.38 191 ASN D N 1
ATOM 9694 C CA . ASN D 1 212 ? 13.536 -71.561 -91.855 1.00 60.31 191 ASN D CA 1
ATOM 9695 C C . ASN D 1 212 ? 13.149 -72.471 -93.016 1.00 55.47 191 ASN D C 1
ATOM 9696 O O . ASN D 1 212 ? 13.066 -73.686 -92.794 1.00 60.34 191 ASN D O 1
ATOM 9701 N N . VAL D 1 213 ? 12.914 -71.906 -94.201 1.00 56.20 192 VAL D N 1
ATOM 9702 C CA . VAL D 1 213 ? 12.353 -72.714 -95.321 1.00 50.17 192 VAL D CA 1
ATOM 9703 C C . VAL D 1 213 ? 13.086 -72.443 -96.636 1.00 46.16 192 VAL D C 1
ATOM 9704 O O . VAL D 1 213 ? 12.673 -73.012 -97.645 1.00 47.23 192 VAL D O 1
ATOM 9708 N N . GLY D 1 214 ? 14.112 -71.599 -96.638 1.00 49.08 193 GLY D N 1
ATOM 9709 C CA . GLY D 1 214 ? 14.930 -71.416 -97.853 1.00 53.20 193 GLY D CA 1
ATOM 9710 C C . GLY D 1 214 ? 14.571 -70.203 -98.681 1.00 51.91 193 GLY D C 1
ATOM 9711 O O . GLY D 1 214 ? 15.117 -70.081 -99.779 1.00 53.70 193 GLY D O 1
ATOM 9712 N N . ALA D 1 215 ? 13.746 -69.309 -98.154 1.00 45.73 194 ALA D N 1
ATOM 9713 C CA . ALA D 1 215 ? 13.259 -68.161 -98.943 1.00 45.17 194 ALA D CA 1
ATOM 9714 C C . ALA D 1 215 ? 14.360 -67.168 -99.304 1.00 43.18 194 ALA D C 1
ATOM 9715 O O . ALA D 1 215 ? 15.347 -67.124 -98.613 1.00 47.43 194 ALA D O 1
ATOM 9717 N N . ASP D 1 216 ? 14.149 -66.384 -100.347 1.00 40.59 195 ASP D N 1
ATOM 9718 C CA . ASP D 1 216 ? 15.092 -65.335 -100.810 1.00 49.76 195 ASP D CA 1
ATOM 9719 C C . ASP D 1 216 ? 14.820 -64.024 -100.082 1.00 42.84 195 ASP D C 1
ATOM 9720 O O . ASP D 1 216 ? 15.767 -63.238 -99.939 1.00 41.42 195 ASP D O 1
ATOM 9725 N N . ALA D 1 217 ? 13.585 -63.790 -99.646 1.00 42.43 196 ALA D N 1
ATOM 9726 C CA . ALA D 1 217 ? 13.271 -62.648 -98.761 1.00 43.64 196 ALA D CA 1
ATOM 9727 C C . ALA D 1 217 ? 12.124 -63.020 -97.843 1.00 46.38 196 ALA D C 1
ATOM 9728 O O . ALA D 1 217 ? 11.211 -63.739 -98.313 1.00 52.63 196 ALA D O 1
ATOM 9730 N N . VAL D 1 218 ? 12.183 -62.543 -96.601 1.00 43.10 197 VAL D N 1
ATOM 9731 C CA . VAL D 1 218 ? 11.111 -62.746 -95.586 1.00 44.28 197 VAL D CA 1
ATOM 9732 C C . VAL D 1 218 ? 10.904 -61.417 -94.859 1.00 44.66 197 VAL D C 1
ATOM 9733 O O . VAL D 1 218 ? 11.916 -60.679 -94.626 1.00 35.18 197 VAL D O 1
ATOM 9737 N N . TYR D 1 219 ? 9.662 -61.132 -94.457 1.00 41.28 198 TYR D N 1
ATOM 9738 C CA . TYR D 1 219 ? 9.367 -59.917 -93.665 1.00 40.27 198 TYR D CA 1
ATOM 9739 C C . TYR D 1 219 ? 8.308 -60.220 -92.619 1.00 37.31 198 TYR D C 1
ATOM 9740 O O . TYR D 1 219 ? 7.555 -61.218 -92.721 1.00 41.96 198 TYR D O 1
ATOM 9749 N N . SER D 1 220 ? 8.255 -59.375 -91.603 1.00 37.27 199 SER D N 1
ATOM 9750 C CA . SER D 1 220 ? 7.313 -59.599 -90.476 1.00 40.49 199 SER D CA 1
ATOM 9751 C C . SER D 1 220 ? 7.116 -58.333 -89.661 1.00 36.49 199 SER D C 1
ATOM 9752 O O . SER D 1 220 ? 7.887 -57.356 -89.825 1.00 36.16 199 SER D O 1
ATOM 9755 N N . SER D 1 221 ? 6.146 -58.419 -88.764 1.00 43.30 200 SER D N 1
ATOM 9756 C CA . SER D 1 221 ? 5.750 -57.335 -87.839 1.00 46.94 200 SER D CA 1
ATOM 9757 C C . SER D 1 221 ? 6.127 -57.676 -86.392 1.00 40.36 200 SER D C 1
ATOM 9758 O O . SER D 1 221 ? 5.915 -58.821 -85.953 1.00 50.14 200 SER D O 1
ATOM 9761 N N . SER D 1 222 ? 6.550 -56.671 -85.631 1.00 38.51 201 SER D N 1
ATOM 9762 C CA . SER D 1 222 ? 6.943 -56.855 -84.211 1.00 42.66 201 SER D CA 1
ATOM 9763 C C . SER D 1 222 ? 5.739 -57.074 -83.296 1.00 40.33 201 SER D C 1
ATOM 9764 O O . SER D 1 222 ? 5.811 -57.976 -82.460 1.00 49.50 201 SER D O 1
ATOM 9767 N N . ARG D 1 223 ? 4.672 -56.307 -83.472 1.00 39.64 202 ARG D N 1
ATOM 9768 C CA . ARG D 1 223 ? 3.510 -56.324 -82.549 1.00 36.99 202 ARG D CA 1
ATOM 9769 C C . ARG D 1 223 ? 2.689 -57.611 -82.563 1.00 37.19 202 ARG D C 1
ATOM 9770 O O . ARG D 1 223 ? 1.744 -57.688 -81.773 1.00 43.96 202 ARG D O 1
ATOM 9778 N N . LYS D 1 224 ? 3.031 -58.591 -83.389 1.00 45.91 203 LYS D N 1
ATOM 9779 C CA . LYS D 1 224 ? 2.112 -59.761 -83.493 1.00 51.11 203 LYS D CA 1
ATOM 9780 C C . LYS D 1 224 ? 2.674 -60.849 -82.551 1.00 50.53 203 LYS D C 1
ATOM 9781 O O . LYS D 1 224 ? 2.787 -60.582 -81.355 1.00 51.04 203 LYS D O 1
ATOM 9787 N N . TRP D 1 225 ? 3.050 -62.022 -83.032 1.00 52.69 204 TRP D N 1
ATOM 9788 C CA . TRP D 1 225 ? 3.295 -63.193 -82.156 1.00 44.46 204 TRP D CA 1
ATOM 9789 C C . TRP D 1 225 ? 4.584 -63.019 -81.336 1.00 48.65 204 TRP D C 1
ATOM 9790 O O . TRP D 1 225 ? 4.674 -63.656 -80.283 1.00 46.63 204 TRP D O 1
ATOM 9801 N N . LEU D 1 226 ? 5.533 -62.192 -81.782 1.00 49.47 205 LEU D N 1
ATOM 9802 C CA . LEU D 1 226 ? 6.768 -61.869 -81.015 1.00 44.39 205 LEU D CA 1
ATOM 9803 C C . LEU D 1 226 ? 6.494 -60.825 -79.937 1.00 42.65 205 LEU D C 1
ATOM 9804 O O . LEU D 1 226 ? 7.450 -60.480 -79.245 1.00 47.22 205 LEU D O 1
ATOM 9809 N N . ALA D 1 227 ? 5.270 -60.311 -79.821 1.00 40.67 206 ALA D N 1
ATOM 9810 C CA . ALA D 1 227 ? 4.882 -59.277 -78.824 1.00 38.55 206 ALA D CA 1
ATOM 9811 C C . ALA D 1 227 ? 5.939 -58.176 -78.669 1.00 37.41 206 ALA D C 1
ATOM 9812 O O . ALA D 1 227 ? 6.280 -57.806 -77.549 1.00 36.87 206 ALA D O 1
ATOM 9814 N N . GLY D 1 228 ? 6.398 -57.596 -79.770 1.00 40.00 207 GLY D N 1
ATOM 9815 C CA . GLY D 1 228 ? 7.283 -56.419 -79.702 1.00 37.13 207 GLY D CA 1
ATOM 9816 C C . GLY D 1 228 ? 6.445 -55.155 -79.684 1.00 32.84 207 GLY D C 1
ATOM 9817 O O . GLY D 1 228 ? 5.218 -55.228 -79.725 1.00 36.67 207 GLY D O 1
ATOM 9818 N N . PRO D 1 229 ? 7.098 -53.974 -79.715 1.00 31.36 208 PRO D N 1
ATOM 9819 C CA . PRO D 1 229 ? 6.379 -52.722 -79.823 1.00 36.39 208 PRO D CA 1
ATOM 9820 C C . PRO D 1 229 ? 5.849 -52.493 -81.244 1.00 48.04 208 PRO D C 1
ATOM 9821 O O . PRO D 1 229 ? 6.238 -53.200 -82.135 1.00 44.12 208 PRO D O 1
ATOM 9825 N N . ARG D 1 230 ? 4.977 -51.501 -81.407 1.00 55.82 209 ARG D N 1
ATOM 9826 C CA . ARG D 1 230 ? 4.379 -51.196 -82.728 1.00 45.35 209 ARG D CA 1
ATOM 9827 C C . ARG D 1 230 ? 5.315 -50.269 -83.498 1.00 44.13 209 ARG D C 1
ATOM 9828 O O . ARG D 1 230 ? 6.175 -49.652 -82.868 1.00 43.93 209 ARG D O 1
ATOM 9836 N N . GLY D 1 231 ? 5.153 -50.208 -84.816 1.00 40.87 210 GLY D N 1
ATOM 9837 C CA . GLY D 1 231 ? 5.970 -49.303 -85.638 1.00 39.21 210 GLY D CA 1
ATOM 9838 C C . GLY D 1 231 ? 7.291 -49.936 -85.989 1.00 33.63 210 GLY D C 1
ATOM 9839 O O . GLY D 1 231 ? 8.181 -49.226 -86.449 1.00 31.43 210 GLY D O 1
ATOM 9840 N N . VAL D 1 232 ? 7.392 -51.237 -85.758 1.00 37.10 211 VAL D N 1
ATOM 9841 C CA . VAL D 1 232 ? 8.639 -51.967 -86.118 1.00 37.90 211 VAL D CA 1
ATOM 9842 C C . VAL D 1 232 ? 8.219 -53.177 -86.933 1.00 36.18 211 VAL D C 1
ATOM 9843 O O . VAL D 1 232 ? 7.151 -53.750 -86.622 1.00 39.47 211 VAL D O 1
ATOM 9847 N N . GLY D 1 233 ? 9.013 -53.471 -87.957 1.00 32.79 212 GLY D N 1
ATOM 9848 C CA . GLY D 1 233 ? 8.987 -54.732 -88.708 1.00 36.03 212 GLY D CA 1
ATOM 9849 C C . GLY D 1 233 ? 10.405 -55.122 -89.086 1.00 37.49 212 GLY D C 1
ATOM 9850 O O . GLY D 1 233 ? 11.367 -54.305 -88.828 1.00 31.41 212 GLY D O 1
ATOM 9851 N N . VAL D 1 234 ? 10.553 -56.275 -89.732 1.00 31.47 213 VAL D N 1
ATOM 9852 C CA . VAL D 1 234 ? 11.902 -56.711 -90.199 1.00 37.20 213 VAL D CA 1
ATOM 9853 C C . VAL D 1 234 ? 11.720 -57.124 -91.654 1.00 36.55 213 VAL D C 1
ATOM 9854 O O . VAL D 1 234 ? 10.601 -57.607 -91.992 1.00 39.75 213 VAL D O 1
ATOM 9858 N N . LEU D 1 235 ? 12.707 -56.847 -92.488 1.00 37.05 214 LEU D N 1
ATOM 9859 C CA . LEU D 1 235 ? 12.798 -57.339 -93.895 1.00 38.22 214 LEU D CA 1
ATOM 9860 C C . LEU D 1 235 ? 14.197 -57.947 -94.070 1.00 46.14 214 LEU D C 1
ATOM 9861 O O . LEU D 1 235 ? 15.226 -57.258 -93.697 1.00 46.31 214 LEU D O 1
ATOM 9866 N N . ALA D 1 236 ? 14.270 -59.181 -94.579 1.00 47.00 215 ALA D N 1
ATOM 9867 C CA . ALA D 1 236 ? 15.539 -59.922 -94.782 1.00 46.81 215 ALA D CA 1
ATOM 9868 C C . ALA D 1 236 ? 15.606 -60.286 -96.249 1.00 47.40 215 ALA D C 1
ATOM 9869 O O . ALA D 1 236 ? 14.602 -60.859 -96.747 1.00 49.12 215 ALA D O 1
ATOM 9871 N N . VAL D 1 237 ? 16.744 -59.987 -96.871 1.00 48.38 216 VAL D N 1
ATOM 9872 C CA . VAL D 1 237 ? 17.038 -60.332 -98.286 1.00 50.30 216 VAL D CA 1
ATOM 9873 C C . VAL D 1 237 ? 18.410 -61.012 -98.346 1.00 54.39 216 VAL D C 1
ATOM 9874 O O . VAL D 1 237 ? 19.380 -60.457 -97.796 1.00 47.89 216 VAL D O 1
ATOM 9878 N N . ARG D 1 238 ? 18.491 -62.145 -99.046 1.00 56.89 217 ARG D N 1
ATOM 9879 C CA . ARG D 1 238 ? 19.759 -62.883 -99.282 1.00 54.34 217 ARG D CA 1
ATOM 9880 C C . ARG D 1 238 ? 20.621 -62.006 -100.169 1.00 50.47 217 ARG D C 1
ATOM 9881 O O . ARG D 1 238 ? 20.109 -61.419 -101.123 1.00 54.05 217 ARG D O 1
ATOM 9889 N N . PRO D 1 239 ? 21.950 -61.957 -99.911 1.00 50.83 218 PRO D N 1
ATOM 9890 C CA . PRO D 1 239 ? 22.843 -60.999 -100.584 1.00 50.86 218 PRO D CA 1
ATOM 9891 C C . PRO D 1 239 ? 22.871 -61.074 -102.122 1.00 55.34 218 PRO D C 1
ATOM 9892 O O . PRO D 1 239 ? 23.204 -60.096 -102.743 1.00 57.56 218 PRO D O 1
ATOM 9896 N N . GLU D 1 240 ? 22.577 -62.245 -102.682 1.00 60.02 219 GLU D N 1
ATOM 9897 C CA . GLU D 1 240 ? 22.580 -62.509 -104.143 1.00 67.92 219 GLU D CA 1
ATOM 9898 C C . GLU D 1 240 ? 21.451 -61.680 -104.728 1.00 61.41 219 GLU D C 1
ATOM 9899 O O . GLU D 1 240 ? 21.669 -61.030 -105.774 1.00 73.35 219 GLU D O 1
ATOM 9905 N N . LEU D 1 241 ? 20.308 -61.704 -104.041 1.00 53.26 220 LEU D N 1
ATOM 9906 C CA . LEU D 1 241 ? 19.090 -60.943 -104.406 1.00 49.27 220 LEU D CA 1
ATOM 9907 C C . LEU D 1 241 ? 19.306 -59.466 -104.078 1.00 50.52 220 LEU D C 1
ATOM 9908 O O . LEU D 1 241 ? 19.195 -58.643 -104.986 1.00 48.64 220 LEU D O 1
ATOM 9913 N N . ALA D 1 242 ? 19.683 -59.160 -102.836 1.00 54.20 221 ALA D N 1
ATOM 9914 C CA . ALA D 1 242 ? 19.838 -57.771 -102.339 1.00 59.72 221 ALA D CA 1
ATOM 9915 C C . ALA D 1 242 ? 20.631 -56.935 -103.340 1.00 57.99 221 ALA D C 1
ATOM 9916 O O . ALA D 1 242 ? 20.185 -55.831 -103.636 1.00 67.59 221 ALA D O 1
ATOM 9918 N N . GLU D 1 243 ? 21.744 -57.461 -103.845 1.00 61.59 222 GLU D N 1
ATOM 9919 C CA . GLU D 1 243 ? 22.650 -56.683 -104.728 1.00 67.21 222 GLU D CA 1
ATOM 9920 C C . GLU D 1 243 ? 22.015 -56.406 -106.090 1.00 59.86 222 GLU D C 1
ATOM 9921 O O . GLU D 1 243 ? 22.511 -55.516 -106.793 1.00 58.09 222 GLU D O 1
ATOM 9927 N N . ARG D 1 244 ? 20.978 -57.153 -106.443 1.00 58.65 223 ARG D N 1
ATOM 9928 C CA . ARG D 1 244 ? 20.291 -56.932 -107.737 1.00 67.58 223 ARG D CA 1
ATOM 9929 C C . ARG D 1 244 ? 19.227 -55.854 -107.547 1.00 62.88 223 ARG D C 1
ATOM 9930 O O . ARG D 1 244 ? 18.819 -55.260 -108.551 1.00 56.58 223 ARG D O 1
ATOM 9938 N N . LEU D 1 245 ? 18.825 -55.599 -106.303 1.00 56.57 224 LEU D N 1
ATOM 9939 C CA . LEU D 1 245 ? 17.719 -54.645 -106.035 1.00 52.85 224 LEU D CA 1
ATOM 9940 C C . LEU D 1 245 ? 18.153 -53.205 -106.325 1.00 48.37 224 LEU D C 1
ATOM 9941 O O . LEU D 1 245 ? 19.343 -52.903 -106.176 1.00 46.03 224 LEU D O 1
ATOM 9946 N N . GLN D 1 246 ? 17.210 -52.373 -106.760 1.00 47.77 225 GLN D N 1
ATOM 9947 C CA . GLN D 1 246 ? 17.495 -50.952 -107.077 1.00 53.18 225 GLN D CA 1
ATOM 9948 C C . GLN D 1 246 ? 16.540 -50.062 -106.279 1.00 45.94 225 GLN D C 1
ATOM 9949 O O . GLN D 1 246 ? 15.463 -49.742 -106.787 1.00 43.86 225 GLN D O 1
ATOM 9955 N N . PRO D 1 247 ? 16.893 -49.682 -105.037 1.00 55.35 226 PRO D N 1
ATOM 9956 C CA . PRO D 1 247 ? 16.017 -48.871 -104.189 1.00 53.25 226 PRO D CA 1
ATOM 9957 C C . PRO D 1 247 ? 15.454 -47.613 -104.875 1.00 53.81 226 PRO D C 1
ATOM 9958 O O . PRO D 1 247 ? 16.139 -47.017 -105.692 1.00 54.41 226 PRO D O 1
ATOM 9962 N N . ARG D 1 248 ? 14.233 -47.236 -104.488 1.00 53.21 227 ARG D N 1
ATOM 9963 C CA . ARG D 1 248 ? 13.471 -46.042 -104.954 1.00 52.11 227 ARG D CA 1
ATOM 9964 C C . ARG D 1 248 ? 14.187 -44.778 -104.454 1.00 55.34 227 ARG D C 1
ATOM 9965 O O . ARG D 1 248 ? 14.353 -43.829 -105.259 1.00 51.51 227 ARG D O 1
ATOM 9973 N N . ILE D 1 249 ? 14.555 -44.754 -103.158 1.00 56.64 228 ILE D N 1
ATOM 9974 C CA . ILE D 1 249 ? 15.159 -43.577 -102.454 1.00 58.86 228 ILE D CA 1
ATOM 9975 C C . ILE D 1 249 ? 16.410 -44.035 -101.713 1.00 55.15 228 ILE D C 1
ATOM 9976 O O . ILE D 1 249 ? 16.339 -44.998 -100.956 1.00 64.29 228 ILE D O 1
ATOM 9981 N N . PRO D 1 250 ? 17.595 -43.413 -101.922 1.00 54.80 229 PRO D N 1
ATOM 9982 C CA . PRO D 1 250 ? 17.815 -42.405 -102.964 1.00 55.75 229 PRO D CA 1
ATOM 9983 C C . PRO D 1 250 ? 17.821 -42.999 -104.367 1.00 53.18 229 PRO D C 1
ATOM 9984 O O . PRO D 1 250 ? 18.092 -44.178 -104.509 1.00 63.66 229 PRO D O 1
ATOM 9988 N N . PRO D 1 251 ? 17.544 -42.219 -105.441 1.00 59.32 230 PRO D N 1
ATOM 9989 C CA . PRO D 1 251 ? 17.309 -42.774 -106.778 1.00 66.89 230 PRO D CA 1
ATOM 9990 C C . PRO D 1 251 ? 18.543 -43.522 -107.296 1.00 67.13 230 PRO D C 1
ATOM 9991 O O . PRO D 1 251 ? 19.648 -43.061 -107.033 1.00 57.85 230 PRO D O 1
ATOM 9995 N N . SER D 1 252 ? 18.307 -44.634 -108.004 1.00 77.75 231 SER D N 1
ATOM 9996 C CA . SER D 1 252 ? 19.279 -45.741 -108.227 1.00 81.45 231 SER D CA 1
ATOM 9997 C C . SER D 1 252 ? 20.405 -45.296 -109.161 1.00 81.08 231 SER D C 1
ATOM 9998 O O . SER D 1 252 ? 21.507 -45.864 -109.038 1.00 73.02 231 SER D O 1
ATOM 10001 N N . ASP D 1 253 ? 20.143 -44.294 -110.012 1.00 94.54 232 ASP D N 1
ATOM 10002 C CA . ASP D 1 253 ? 21.151 -43.663 -110.915 1.00 102.56 232 ASP D CA 1
ATOM 10003 C C . ASP D 1 253 ? 22.045 -42.689 -110.119 1.00 98.67 232 ASP D C 1
ATOM 10004 O O . ASP D 1 253 ? 22.996 -42.185 -110.727 1.00 94.53 232 ASP D O 1
ATOM 10009 N N . TRP D 1 254 ? 21.705 -42.400 -108.866 1.00 102.89 233 TRP D N 1
ATOM 10010 C CA . TRP D 1 254 ? 22.550 -41.506 -108.036 1.00 94.51 233 TRP D CA 1
ATOM 10011 C C . TRP D 1 254 ? 23.673 -42.348 -107.443 1.00 98.87 233 TRP D C 1
ATOM 10012 O O . TRP D 1 254 ? 23.361 -43.329 -106.755 1.00 102.84 233 TRP D O 1
ATOM 10023 N N . PRO D 1 255 ? 24.954 -42.017 -107.699 1.00 100.25 234 PRO D N 1
ATOM 10024 C CA . PRO D 1 255 ? 26.070 -42.739 -107.095 1.00 100.23 234 PRO D CA 1
ATOM 10025 C C . PRO D 1 255 ? 26.199 -42.462 -105.590 1.00 93.88 234 PRO D C 1
ATOM 10026 O O . PRO D 1 255 ? 27.156 -41.848 -105.177 1.00 85.33 234 PRO D O 1
ATOM 10030 N N . ILE D 1 256 ? 25.231 -42.934 -104.811 1.00 91.69 235 ILE D N 1
ATOM 10031 C CA . ILE D 1 256 ? 25.285 -42.741 -103.340 1.00 109.85 235 ILE D CA 1
ATOM 10032 C C . ILE D 1 256 ? 26.179 -43.844 -102.736 1.00 111.10 235 ILE D C 1
ATOM 10033 O O . ILE D 1 256 ? 25.918 -45.017 -103.071 1.00 91.23 235 ILE D O 1
ATOM 10038 N N . PRO D 1 257 ? 27.241 -43.567 -101.924 1.00 98.57 236 PRO D N 1
ATOM 10039 C CA . PRO D 1 257 ? 28.081 -44.653 -101.426 1.00 90.02 236 PRO D CA 1
ATOM 10040 C C . PRO D 1 257 ? 27.379 -45.361 -100.260 1.00 84.92 236 PRO D C 1
ATOM 10041 O O . PRO D 1 257 ? 27.697 -45.046 -99.130 1.00 90.40 236 PRO D O 1
ATOM 10045 N N . MET D 1 258 ? 26.393 -46.220 -100.537 1.00 72.06 237 MET D N 1
ATOM 10046 C CA . MET D 1 258 ? 25.809 -47.106 -99.493 1.00 69.83 237 MET D CA 1
ATOM 10047 C C . MET D 1 258 ? 25.166 -48.332 -100.133 1.00 56.87 237 MET D C 1
ATOM 10048 O O . MET D 1 258 ? 24.667 -48.244 -101.251 1.00 53.88 237 MET D O 1
ATOM 10053 N N . SER D 1 259 ? 25.163 -49.433 -99.393 1.00 50.45 238 SER D N 1
ATOM 10054 C CA . SER D 1 259 ? 24.610 -50.730 -99.844 1.00 54.54 238 SER D CA 1
ATOM 10055 C C . SER D 1 259 ? 23.096 -50.646 -100.002 1.00 51.46 238 SER D C 1
ATOM 10056 O O . SER D 1 259 ? 22.440 -49.869 -99.301 1.00 52.76 238 SER D O 1
ATOM 10059 N N . VAL D 1 260 ? 22.566 -51.514 -100.842 1.00 49.39 239 VAL D N 1
ATOM 10060 C CA . VAL D 1 260 ? 21.102 -51.647 -101.010 1.00 49.46 239 VAL D CA 1
ATOM 10061 C C . VAL D 1 260 ? 20.396 -51.707 -99.649 1.00 50.64 239 VAL D C 1
ATOM 10062 O O . VAL D 1 260 ? 19.356 -51.008 -99.530 1.00 55.28 239 VAL D O 1
ATOM 10066 N N . LEU D 1 261 ? 20.898 -52.477 -98.677 1.00 49.59 240 LEU D N 1
ATOM 10067 C CA . LEU D 1 261 ? 20.197 -52.679 -97.372 1.00 49.84 240 LEU D CA 1
AT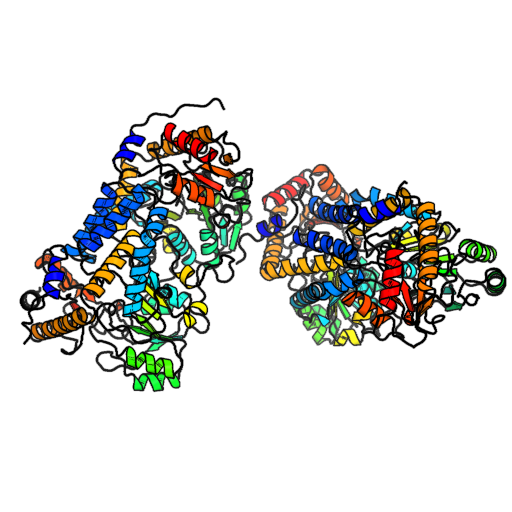OM 10068 C C . LEU D 1 261 ? 20.317 -51.402 -96.524 1.00 49.08 240 LEU D C 1
ATOM 10069 O O . LEU D 1 261 ? 19.311 -51.008 -95.935 1.00 48.49 240 LEU D O 1
ATOM 10074 N N . GLU D 1 262 ? 21.488 -50.757 -96.499 1.00 48.62 241 GLU D N 1
ATOM 10075 C CA . GLU D 1 262 ? 21.667 -49.418 -95.890 1.00 51.26 241 GLU D CA 1
ATOM 10076 C C . GLU D 1 262 ? 20.571 -48.502 -96.431 1.00 50.51 241 GLU D C 1
ATOM 10077 O O . GLU D 1 262 ? 20.000 -47.789 -95.619 1.00 53.91 241 GLU D O 1
ATOM 10083 N N . LYS D 1 263 ? 20.309 -48.535 -97.744 1.00 49.10 242 LYS D N 1
ATOM 10084 C CA . LYS D 1 263 ? 19.277 -47.699 -98.407 1.00 47.26 242 LYS D CA 1
ATOM 10085 C C . LYS D 1 263 ? 17.873 -48.085 -97.936 1.00 43.48 242 LYS D C 1
ATOM 10086 O O . LYS D 1 263 ? 17.134 -47.185 -97.568 1.00 44.49 242 LYS D O 1
ATOM 10092 N N . LEU D 1 264 ? 17.503 -49.358 -97.927 1.00 39.77 243 LEU D N 1
ATOM 10093 C CA . LEU D 1 264 ? 16.139 -49.758 -97.498 1.00 40.67 243 LEU D CA 1
ATOM 10094 C C . LEU D 1 264 ? 15.880 -49.408 -96.020 1.00 44.87 243 LEU D C 1
ATOM 10095 O O . LEU D 1 264 ? 14.709 -49.341 -95.652 1.00 48.92 243 LEU D O 1
ATOM 10100 N N . GLU D 1 265 ? 16.909 -49.165 -95.206 1.00 45.05 244 GLU D N 1
ATOM 10101 C CA . GLU D 1 265 ? 16.761 -48.974 -93.738 1.00 47.60 244 GLU D CA 1
ATOM 10102 C C . GLU D 1 265 ? 16.938 -47.507 -93.378 1.00 42.07 244 GLU D C 1
ATOM 10103 O O . GLU D 1 265 ? 16.754 -47.171 -92.218 1.00 44.09 244 GLU D O 1
ATOM 10109 N N . LEU D 1 266 ? 17.268 -46.675 -94.352 1.00 38.98 245 LEU D N 1
ATOM 10110 C CA . LEU D 1 266 ? 17.321 -45.202 -94.198 1.00 40.58 245 LEU D CA 1
ATOM 10111 C C . LEU D 1 266 ? 15.975 -44.665 -93.670 1.00 40.65 245 LEU D C 1
ATOM 10112 O O . LEU D 1 266 ? 14.965 -45.224 -94.031 1.00 40.93 245 LEU D O 1
ATOM 10117 N N . GLY D 1 267 ? 15.955 -43.625 -92.835 1.00 42.97 246 GLY D N 1
ATOM 10118 C CA . GLY D 1 267 ? 14.720 -42.935 -92.392 1.00 41.40 246 GLY D CA 1
ATOM 10119 C C . GLY D 1 267 ? 14.567 -42.793 -90.874 1.00 41.71 246 GLY D C 1
ATOM 10120 O O . GLY D 1 267 ? 14.922 -43.751 -90.139 1.00 40.01 246 GLY D O 1
ATOM 10121 N N . GLU D 1 268 ? 14.041 -41.642 -90.417 1.00 42.15 247 GLU D N 1
ATOM 10122 C CA . GLU D 1 268 ? 13.456 -41.431 -89.066 1.00 41.42 247 GLU D CA 1
ATOM 10123 C C . GLU D 1 268 ? 12.564 -42.632 -88.728 1.00 40.72 247 GLU D C 1
ATOM 10124 O O . GLU D 1 268 ? 11.762 -43.049 -89.603 1.00 40.76 247 GLU D O 1
ATOM 10130 N N . HIS D 1 269 ? 12.723 -43.150 -87.515 1.00 32.80 248 HIS D N 1
ATOM 10131 C CA . HIS D 1 269 ? 12.009 -44.319 -86.944 1.00 37.16 248 HIS D CA 1
ATOM 10132 C C . HIS D 1 269 ? 12.030 -44.166 -85.409 1.00 35.60 248 HIS D C 1
ATOM 10133 O O . HIS D 1 269 ? 12.739 -43.285 -84.925 1.00 28.54 248 HIS D O 1
ATOM 10140 N N . ASN D 1 270 ? 11.255 -44.956 -84.668 1.00 37.87 249 ASN D N 1
ATOM 10141 C CA . ASN D 1 270 ? 11.366 -44.976 -83.192 1.00 38.70 249 ASN D CA 1
ATOM 10142 C C . ASN D 1 270 ? 12.505 -45.942 -82.830 1.00 36.18 249 ASN D C 1
ATOM 10143 O O . ASN D 1 270 ? 12.257 -47.133 -82.711 1.00 35.15 249 ASN D O 1
ATOM 10148 N N . ALA D 1 271 ? 13.739 -45.466 -82.727 1.00 35.93 250 ALA D N 1
ATOM 10149 C CA . ALA D 1 271 ? 14.895 -46.282 -82.287 1.00 38.08 250 ALA D CA 1
ATOM 10150 C C . ALA D 1 271 ? 14.546 -47.105 -81.024 1.00 43.56 250 ALA D C 1
ATOM 10151 O O . ALA D 1 271 ? 14.832 -48.323 -81.021 1.00 39.36 250 ALA D O 1
ATOM 10153 N N . ALA D 1 272 ? 13.902 -46.504 -80.008 1.00 41.86 251 ALA D N 1
ATOM 10154 C CA . ALA D 1 272 ? 13.523 -47.190 -78.745 1.00 42.08 251 ALA D CA 1
ATOM 10155 C C . ALA D 1 272 ? 12.669 -48.429 -79.016 1.00 39.12 251 ALA D C 1
ATOM 10156 O O . ALA D 1 272 ? 12.875 -49.463 -78.318 1.00 43.22 251 ALA D O 1
ATOM 10158 N N . ALA D 1 273 ? 11.742 -48.339 -79.966 1.00 38.99 252 ALA D N 1
ATOM 10159 C CA . ALA D 1 273 ? 10.806 -49.425 -80.342 1.00 41.61 252 ALA D CA 1
ATOM 10160 C C . ALA D 1 273 ? 11.591 -50.599 -80.950 1.00 38.22 252 ALA D C 1
ATOM 10161 O O . ALA D 1 273 ? 11.220 -51.773 -80.721 1.00 36.62 252 ALA D O 1
ATOM 10163 N N . ARG D 1 274 ? 12.675 -50.296 -81.659 1.00 38.83 253 ARG D N 1
ATOM 10164 C CA . ARG D 1 274 ? 13.531 -51.320 -82.320 1.00 44.37 253 ARG D CA 1
ATOM 10165 C C . ARG D 1 274 ? 14.310 -52.060 -81.226 1.00 39.76 253 ARG D C 1
ATOM 10166 O O . ARG D 1 274 ? 14.364 -53.298 -81.288 1.00 41.30 253 ARG D O 1
ATOM 10174 N N . VAL D 1 275 ? 14.819 -51.350 -80.216 1.00 43.95 254 VAL D N 1
ATOM 10175 C CA . VAL D 1 275 ? 15.494 -52.029 -79.068 1.00 46.34 254 VAL D CA 1
ATOM 10176 C C . VAL D 1 275 ? 14.458 -52.823 -78.277 1.00 41.43 254 VAL D C 1
ATOM 10177 O O . VAL D 1 275 ? 14.776 -53.981 -77.924 1.00 46.08 254 VAL D O 1
ATOM 10181 N N . GLY D 1 276 ? 13.234 -52.318 -78.141 1.00 44.38 255 GLY D N 1
ATOM 10182 C CA . GLY D 1 276 ? 12.122 -53.106 -77.560 1.00 44.91 255 GLY D CA 1
ATOM 10183 C C . GLY D 1 276 ? 11.923 -54.419 -78.313 1.00 47.18 255 GLY D C 1
ATOM 10184 O O . GLY D 1 276 ? 11.686 -55.478 -77.679 1.00 50.70 255 GLY D O 1
ATOM 10185 N N . PHE D 1 277 ? 11.986 -54.347 -79.642 1.00 48.50 256 PHE D N 1
ATOM 10186 C CA . PHE D 1 277 ? 11.777 -55.499 -80.544 1.00 41.95 256 PHE D CA 1
ATOM 10187 C C . PHE D 1 277 ? 12.890 -56.516 -80.262 1.00 41.94 256 PHE D C 1
ATOM 10188 O O . PHE D 1 277 ? 12.574 -57.730 -80.047 1.00 39.06 256 PHE D O 1
ATOM 10196 N N . SER D 1 278 ? 14.143 -56.058 -80.241 1.00 41.54 257 SER D N 1
ATOM 10197 C CA . SER D 1 278 ? 15.317 -56.947 -80.001 1.00 44.69 257 SER D CA 1
ATOM 10198 C C . SER D 1 278 ? 15.097 -57.718 -78.691 1.00 41.31 257 SER D C 1
ATOM 10199 O O . SER D 1 278 ? 15.161 -58.927 -78.735 1.00 40.28 257 SER D O 1
ATOM 10202 N N . VAL D 1 279 ? 14.694 -57.065 -77.607 1.00 41.54 258 VAL D N 1
ATOM 10203 C CA . VAL D 1 279 ? 14.342 -57.786 -76.347 1.00 40.38 258 VAL D CA 1
ATOM 10204 C C . VAL D 1 279 ? 13.187 -58.774 -76.558 1.00 45.95 258 VAL D C 1
ATOM 10205 O O . VAL D 1 279 ? 13.189 -59.831 -75.874 1.00 53.80 258 VAL D O 1
ATOM 10209 N N . ALA D 1 280 ? 12.217 -58.458 -77.423 1.00 47.36 259 ALA D N 1
ATOM 10210 C CA . ALA D 1 280 ? 11.013 -59.293 -77.620 1.00 43.53 259 ALA D CA 1
ATOM 10211 C C . ALA D 1 280 ? 11.388 -60.569 -78.374 1.00 45.99 259 ALA D C 1
ATOM 10212 O O . ALA D 1 280 ? 11.053 -61.630 -77.822 1.00 47.73 259 ALA D O 1
ATOM 10214 N N . VAL D 1 281 ? 12.067 -60.513 -79.537 1.00 45.56 260 VAL D N 1
ATOM 10215 C CA . VAL D 1 281 ? 12.568 -61.767 -80.213 1.00 46.53 260 VAL D CA 1
ATOM 10216 C C . VAL D 1 281 ? 13.376 -62.588 -79.185 1.00 46.66 260 VAL D C 1
ATOM 10217 O O . VAL D 1 281 ? 13.298 -63.826 -79.236 1.00 42.97 260 VAL D O 1
ATOM 10221 N N . GLY D 1 282 ? 14.244 -61.913 -78.422 1.00 41.03 261 GLY D N 1
ATOM 10222 C CA . GLY D 1 282 ? 15.036 -62.487 -77.322 1.00 44.23 261 GLY D CA 1
ATOM 10223 C C . GLY D 1 282 ? 14.197 -63.402 -76.454 1.00 43.65 261 GLY D C 1
ATOM 10224 O O . GLY D 1 282 ? 14.574 -64.571 -76.296 1.00 47.13 261 GLY D O 1
ATOM 10225 N N . GLU D 1 283 ? 13.058 -62.917 -75.971 1.00 43.62 262 GLU D N 1
ATOM 10226 C CA . GLU D 1 283 ? 12.197 -63.696 -75.047 1.00 46.74 262 GLU D CA 1
ATOM 10227 C C . GLU D 1 283 ? 11.605 -64.885 -75.793 1.00 46.18 262 GLU D C 1
ATOM 10228 O O . GLU D 1 283 ? 11.281 -65.857 -75.126 1.00 60.69 262 GLU D O 1
ATOM 10234 N N . HIS D 1 284 ? 11.452 -64.786 -77.114 1.00 47.05 263 HIS D N 1
ATOM 10235 C CA . HIS D 1 284 ? 10.940 -65.896 -77.962 1.00 45.56 263 HIS D CA 1
ATOM 10236 C C . HIS D 1 284 ? 12.011 -67.003 -78.064 1.00 45.45 263 HIS D C 1
ATOM 10237 O O . HIS D 1 284 ? 11.662 -68.174 -77.810 1.00 44.55 263 HIS D O 1
ATOM 10244 N N . LEU D 1 285 ? 13.248 -66.667 -78.441 1.00 40.91 264 LEU D N 1
ATOM 10245 C CA . LEU D 1 285 ? 14.384 -67.619 -78.460 1.00 43.11 264 LEU D CA 1
ATOM 10246 C C . LEU D 1 285 ? 14.524 -68.234 -77.056 1.00 49.26 264 LEU D C 1
ATOM 10247 O O . LEU D 1 285 ? 14.535 -69.470 -76.948 1.00 43.60 264 LEU D O 1
ATOM 10252 N N . ALA D 1 286 ? 14.533 -67.407 -76.006 1.00 52.33 265 ALA D N 1
ATOM 10253 C CA . ALA D 1 286 ? 14.758 -67.843 -74.605 1.00 51.60 265 ALA D CA 1
ATOM 10254 C C . ALA D 1 286 ? 13.700 -68.854 -74.167 1.00 51.44 265 ALA D C 1
ATOM 10255 O O . ALA D 1 286 ? 14.014 -69.616 -73.295 1.00 54.07 265 ALA D O 1
ATOM 10257 N N . ALA D 1 287 ? 12.477 -68.811 -74.689 1.00 54.90 266 ALA D N 1
ATOM 10258 C CA . ALA D 1 287 ? 11.362 -69.684 -74.241 1.00 49.85 266 ALA D CA 1
ATOM 10259 C C . ALA D 1 287 ? 11.402 -71.035 -74.994 1.00 52.39 266 ALA D C 1
ATOM 10260 O O . ALA D 1 287 ? 10.768 -72.023 -74.523 1.00 57.36 266 ALA D O 1
ATOM 10262 N N . GLY D 1 288 ? 12.082 -71.089 -76.148 1.00 49.06 267 GLY D N 1
ATOM 10263 C CA . GLY D 1 288 ? 12.077 -72.262 -77.048 1.00 52.70 267 GLY D CA 1
ATOM 10264 C C . GLY D 1 288 ? 11.102 -72.114 -78.213 1.00 50.80 267 GLY D C 1
ATOM 10265 O O . GLY D 1 288 ? 9.939 -72.527 -78.122 1.00 43.52 267 GLY D O 1
ATOM 10266 N N . PRO D 1 289 ? 11.570 -71.566 -79.359 1.00 53.78 268 PRO D N 1
ATOM 10267 C CA . PRO D 1 289 ? 10.723 -71.407 -80.545 1.00 54.57 268 PRO D CA 1
ATOM 10268 C C . PRO D 1 289 ? 9.838 -72.641 -80.807 1.00 52.68 268 PRO D C 1
ATOM 10269 O O . PRO D 1 289 ? 8.625 -72.505 -80.910 1.00 54.30 268 PRO D O 1
ATOM 10273 N N . THR D 1 290 ? 10.428 -73.835 -80.833 1.00 52.60 269 THR D N 1
ATOM 10274 C CA . THR D 1 290 ? 9.680 -75.094 -81.097 1.00 52.66 269 THR D CA 1
ATOM 10275 C C . THR D 1 290 ? 8.623 -75.275 -79.998 1.00 56.71 269 THR D C 1
ATOM 10276 O O . THR D 1 290 ? 7.506 -75.745 -80.308 1.00 57.74 269 THR D O 1
ATOM 10280 N N . ALA D 1 291 ? 8.950 -74.951 -78.742 1.00 61.09 270 ALA D N 1
ATOM 10281 C CA . ALA D 1 291 ? 8.027 -75.195 -77.606 1.00 60.08 270 ALA D CA 1
ATOM 10282 C C . ALA D 1 291 ? 6.838 -74.251 -77.782 1.00 54.75 270 ALA D C 1
ATOM 10283 O O . ALA D 1 291 ? 5.689 -74.710 -77.706 1.00 44.74 270 ALA D O 1
ATOM 10285 N N . VAL D 1 292 ? 7.122 -72.983 -78.082 1.00 54.28 271 VAL D N 1
ATOM 10286 C CA . VAL D 1 292 ? 6.065 -71.948 -78.255 1.00 57.26 271 VAL D CA 1
ATOM 10287 C C . VAL D 1 292 ? 5.169 -72.342 -79.442 1.00 54.61 271 VAL D C 1
ATOM 10288 O O . VAL D 1 292 ? 3.910 -72.248 -79.280 1.00 47.38 271 VAL D O 1
ATOM 10292 N N . ARG D 1 293 ? 5.753 -72.801 -80.562 1.00 44.53 272 ARG D N 1
ATOM 10293 C CA . ARG D 1 293 ? 4.954 -73.162 -81.767 1.00 50.14 272 ARG D CA 1
ATOM 10294 C C . ARG D 1 293 ? 4.041 -74.357 -81.497 1.00 55.21 272 ARG D C 1
ATOM 10295 O O . ARG D 1 293 ? 2.835 -74.277 -81.905 1.00 53.87 272 ARG D O 1
ATOM 10303 N N . GLU D 1 294 ? 4.586 -75.407 -80.857 1.00 59.82 273 GLU D N 1
ATOM 10304 C CA . GLU D 1 294 ? 3.828 -76.633 -80.472 1.00 59.02 273 GLU D CA 1
ATOM 10305 C C . GLU D 1 294 ? 2.628 -76.184 -79.642 1.00 56.25 273 GLU D C 1
ATOM 10306 O O . GLU D 1 294 ? 1.517 -76.598 -79.974 1.00 60.57 273 GLU D O 1
ATOM 10312 N N . ARG D 1 295 ? 2.828 -75.268 -78.690 1.00 58.16 274 ARG D N 1
ATOM 10313 C CA . ARG D 1 295 ? 1.764 -74.754 -77.781 1.00 54.27 274 ARG D CA 1
ATOM 10314 C C . ARG D 1 295 ? 0.710 -73.966 -78.591 1.00 54.33 274 ARG D C 1
ATOM 10315 O O . ARG D 1 295 ? -0.491 -74.177 -78.379 1.00 52.81 274 ARG D O 1
ATOM 10323 N N . LEU D 1 296 ? 1.109 -73.107 -79.528 1.00 57.39 275 LEU D N 1
ATOM 10324 C CA . LEU D 1 296 ? 0.132 -72.317 -80.337 1.00 55.46 275 LEU D CA 1
ATOM 10325 C C . LEU D 1 296 ? -0.707 -73.255 -81.235 1.00 55.09 275 LEU D C 1
ATOM 10326 O O . LEU D 1 296 ? -1.943 -73.024 -81.350 1.00 50.44 275 LEU D O 1
ATOM 10331 N N . ALA D 1 297 ? -0.120 -74.318 -81.798 1.00 49.18 276 ALA D N 1
ATOM 10332 C CA . ALA D 1 297 ? -0.889 -75.346 -82.554 1.00 54.78 276 ALA D CA 1
ATOM 10333 C C . ALA D 1 297 ? -2.023 -75.901 -81.671 1.00 58.11 276 ALA D C 1
ATOM 10334 O O . ALA D 1 297 ? -3.188 -76.009 -82.125 1.00 53.76 276 ALA D O 1
ATOM 10336 N N . GLU D 1 298 ? -1.677 -76.208 -80.423 1.00 62.49 277 GLU D N 1
ATOM 10337 C CA . GLU D 1 298 ? -2.573 -76.767 -79.383 1.00 65.42 277 GLU D CA 1
ATOM 10338 C C . GLU D 1 298 ? -3.679 -75.745 -79.130 1.00 63.41 277 GLU D C 1
ATOM 10339 O O . GLU D 1 298 ? -4.832 -76.163 -79.059 1.00 68.86 277 GLU D O 1
ATOM 10345 N N . VAL D 1 299 ? -3.336 -74.456 -79.041 1.00 61.24 278 VAL D N 1
ATOM 10346 C CA . VAL D 1 299 ? -4.318 -73.343 -78.886 1.00 59.00 278 VAL D CA 1
ATOM 10347 C C . VAL D 1 299 ? -5.361 -73.427 -80.016 1.00 55.19 278 VAL D C 1
ATOM 10348 O O . VAL D 1 299 ? -6.578 -73.383 -79.718 1.00 47.81 278 VAL D O 1
ATOM 10352 N N . GLY D 1 300 ? -4.892 -73.534 -81.263 1.00 50.19 279 GLY D N 1
ATOM 10353 C CA . GLY D 1 300 ? -5.738 -73.740 -82.459 1.00 55.58 279 GLY D CA 1
ATOM 10354 C C . GLY D 1 300 ? -6.699 -74.901 -82.296 1.00 51.66 279 GLY D C 1
ATOM 10355 O O . GLY D 1 300 ? -7.938 -74.666 -82.350 1.00 49.60 279 GLY D O 1
ATOM 10356 N N . ARG D 1 301 ? -6.141 -76.096 -82.086 1.00 54.51 280 ARG D N 1
ATOM 10357 C CA . ARG D 1 301 ? -6.867 -77.374 -81.821 1.00 69.35 280 ARG D CA 1
ATOM 10358 C C . ARG D 1 301 ? -7.946 -77.187 -80.733 1.00 71.40 280 ARG D C 1
ATOM 10359 O O . ARG D 1 301 ? -9.064 -77.677 -80.974 1.00 75.52 280 ARG D O 1
ATOM 10367 N N . LEU D 1 302 ? -7.647 -76.523 -79.596 1.00 69.10 281 LEU D N 1
ATOM 10368 C CA . LEU D 1 302 ? -8.566 -76.410 -78.418 1.00 72.04 281 LEU D CA 1
ATOM 10369 C C . LEU D 1 302 ? -9.643 -75.378 -78.734 1.00 72.04 281 LEU D C 1
ATOM 10370 O O . LEU D 1 302 ? -10.813 -75.649 -78.410 1.00 82.48 281 LEU D O 1
ATOM 10375 N N . SER D 1 303 ? -9.262 -74.252 -79.344 1.00 66.48 282 SER D N 1
ATOM 10376 C CA . SER D 1 303 ? -10.202 -73.217 -79.853 1.00 65.56 282 SER D CA 1
ATOM 10377 C C . SER D 1 303 ? -11.271 -73.893 -80.730 1.00 61.23 282 SER D C 1
ATOM 10378 O O . SER D 1 303 ? -12.468 -73.832 -80.366 1.00 60.45 282 SER D O 1
ATOM 10381 N N . ARG D 1 304 ? -10.862 -74.583 -81.796 1.00 56.75 283 ARG D N 1
ATOM 10382 C CA . ARG D 1 304 ? -11.799 -75.149 -82.814 1.00 66.47 283 ARG D CA 1
ATOM 10383 C C . ARG D 1 304 ? -12.674 -76.264 -82.206 1.00 67.71 283 ARG D C 1
ATOM 10384 O O . ARG D 1 304 ? -13.843 -76.420 -82.663 1.00 65.34 283 ARG D O 1
ATOM 10392 N N . GLN D 1 305 ? -12.146 -77.018 -81.234 1.00 67.37 284 GLN D N 1
ATOM 10393 C CA . GLN D 1 305 ? -12.894 -78.093 -80.531 1.00 63.32 284 GLN D CA 1
ATOM 10394 C C . GLN D 1 305 ? -13.973 -77.451 -79.652 1.00 64.81 284 GLN D C 1
ATOM 10395 O O . GLN D 1 305 ? -15.132 -77.884 -79.767 1.00 69.78 284 GLN D O 1
ATOM 10401 N N . VAL D 1 306 ? -13.624 -76.434 -78.858 1.00 60.19 285 VAL D N 1
ATOM 10402 C CA . VAL D 1 306 ? -14.579 -75.687 -77.981 1.00 63.45 285 VAL D CA 1
ATOM 10403 C C . VAL D 1 306 ? -15.620 -74.960 -78.852 1.00 67.53 285 VAL D C 1
ATOM 10404 O O . VAL D 1 306 ? -16.817 -75.074 -78.607 1.00 65.85 285 VAL D O 1
ATOM 10408 N N . LEU D 1 307 ? -15.189 -74.218 -79.859 1.00 75.37 286 LEU D N 1
ATOM 10409 C CA . LEU D 1 307 ? -16.125 -73.440 -80.698 1.00 69.38 286 LEU D CA 1
ATOM 10410 C C . LEU D 1 307 ? -16.854 -74.365 -81.677 1.00 73.39 286 LEU D C 1
ATOM 10411 O O . LEU D 1 307 ? -17.718 -73.860 -82.384 1.00 76.03 286 LEU D O 1
ATOM 10416 N N . ALA D 1 308 ? -16.580 -75.674 -81.684 1.00 77.19 287 ALA D N 1
ATOM 10417 C CA . ALA D 1 308 ? -17.181 -76.629 -82.651 1.00 81.11 287 ALA D CA 1
ATOM 10418 C C . ALA D 1 308 ? -18.709 -76.512 -82.651 1.00 75.22 287 ALA D C 1
ATOM 10419 O O . ALA D 1 308 ? -19.290 -76.819 -83.699 1.00 72.80 287 ALA D O 1
ATOM 10421 N N . GLU D 1 309 ? -19.319 -76.100 -81.533 1.00 81.58 288 GLU D N 1
ATOM 10422 C CA . GLU D 1 309 ? -20.778 -76.267 -81.275 1.00 94.70 288 GLU D CA 1
ATOM 10423 C C . GLU D 1 309 ? -21.436 -74.954 -80.830 1.00 88.43 288 GLU D C 1
ATOM 10424 O O . GLU D 1 309 ? -21.945 -74.918 -79.684 1.00 76.56 288 GLU D O 1
ATOM 10430 N N . VAL D 1 310 ? -21.464 -73.942 -81.708 1.00 78.03 289 VAL D N 1
ATOM 10431 C CA . VAL D 1 310 ? -22.012 -72.588 -81.404 1.00 70.64 289 VAL D CA 1
ATOM 10432 C C . VAL D 1 310 ? -23.038 -72.244 -82.469 1.00 65.85 289 VAL D C 1
ATOM 10433 O O . VAL D 1 310 ? -22.648 -72.151 -83.629 1.00 64.77 289 VAL D O 1
ATOM 10437 N N . ASP D 1 311 ? -24.272 -71.988 -82.049 1.00 72.99 290 ASP D N 1
ATOM 10438 C CA . ASP D 1 311 ? -25.400 -71.640 -82.948 1.00 81.37 290 ASP D CA 1
ATOM 10439 C C . ASP D 1 311 ? -25.111 -70.303 -83.632 1.00 80.28 290 ASP D C 1
ATOM 10440 O O . ASP D 1 311 ? -24.927 -69.294 -82.925 1.00 85.13 290 ASP D O 1
ATOM 10445 N N . GLY D 1 312 ? -25.091 -70.308 -84.963 1.00 73.22 291 GLY D N 1
ATOM 10446 C CA . GLY D 1 312 ? -25.054 -69.081 -85.779 1.00 79.31 291 GLY D CA 1
ATOM 10447 C C . GLY D 1 312 ? -23.638 -68.704 -86.157 1.00 76.80 291 GLY D C 1
ATOM 10448 O O . GLY D 1 312 ? -23.428 -67.526 -86.541 1.00 81.00 291 GLY D O 1
ATOM 10449 N N . TRP D 1 313 ? -22.723 -69.675 -86.045 1.00 69.42 292 TRP D N 1
ATOM 10450 C CA . TRP D 1 313 ? -21.256 -69.530 -86.223 1.00 63.91 292 TRP D CA 1
ATOM 10451 C C . TRP D 1 313 ? -20.680 -70.883 -86.600 1.00 64.12 292 TRP D C 1
ATOM 10452 O O . TRP D 1 313 ? -20.983 -71.839 -85.887 1.00 63.85 292 TRP D O 1
ATOM 10463 N N . ARG D 1 314 ? -19.893 -70.963 -87.667 1.00 67.77 293 ARG D N 1
ATOM 10464 C CA . ARG D 1 314 ? -19.191 -72.215 -88.038 1.00 67.09 293 ARG D CA 1
ATOM 10465 C C . ARG D 1 314 ? -17.698 -71.923 -88.170 1.00 62.09 293 ARG D C 1
ATOM 10466 O O . ARG D 1 314 ? -17.340 -70.955 -88.825 1.00 62.72 293 ARG D O 1
ATOM 10474 N N . VAL D 1 315 ? -16.894 -72.770 -87.546 1.00 54.34 294 VAL D N 1
ATOM 10475 C CA . VAL D 1 315 ? -15.412 -72.776 -87.579 1.00 54.11 294 VAL D CA 1
ATOM 10476 C C . VAL D 1 315 ? -14.955 -73.052 -89.013 1.00 55.12 294 VAL D C 1
ATOM 10477 O O . VAL D 1 315 ? -15.486 -73.982 -89.606 1.00 68.58 294 VAL D O 1
ATOM 10481 N N . VAL D 1 316 ? -13.963 -72.316 -89.516 1.00 56.69 295 VAL D N 1
ATOM 10482 C CA . VAL D 1 316 ? -13.463 -72.402 -90.923 1.00 59.29 295 VAL D CA 1
ATOM 10483 C C . VAL D 1 316 ? -12.274 -73.366 -91.006 1.00 60.95 295 VAL D C 1
ATOM 10484 O O . VAL D 1 316 ? -12.146 -74.043 -92.030 1.00 64.08 295 VAL D O 1
ATOM 10488 N N . GLU D 1 317 ? -11.391 -73.366 -90.004 1.00 62.87 296 GLU D N 1
ATOM 10489 C CA . GLU D 1 317 ? -10.093 -74.083 -90.087 1.00 60.53 296 GLU D CA 1
ATOM 10490 C C . GLU D 1 317 ? -10.332 -75.547 -89.754 1.00 58.65 296 GLU D C 1
ATOM 10491 O O . GLU D 1 317 ? -10.949 -75.860 -88.730 1.00 52.48 296 GLU D O 1
ATOM 10497 N N . PRO D 1 318 ? -9.849 -76.471 -90.605 1.00 55.57 297 PRO D N 1
ATOM 10498 C CA . PRO D 1 318 ? -9.619 -77.846 -90.175 1.00 60.39 297 PRO D CA 1
ATOM 10499 C C . PRO D 1 318 ? -9.055 -77.821 -88.746 1.00 59.92 297 PRO D C 1
ATOM 10500 O O . PRO D 1 318 ? -8.168 -77.027 -88.520 1.00 61.07 297 PRO D O 1
ATOM 10504 N N . VAL D 1 319 ? -9.574 -78.674 -87.854 1.00 58.07 298 VAL D N 1
ATOM 10505 C CA . VAL D 1 319 ? -9.306 -78.696 -86.382 1.00 64.19 298 VAL D CA 1
ATOM 10506 C C . VAL D 1 319 ? -7.797 -78.829 -86.098 1.00 66.74 298 VAL D C 1
ATOM 10507 O O . VAL D 1 319 ? -7.333 -78.198 -85.115 1.00 67.76 298 VAL D O 1
ATOM 10511 N N . ASP D 1 320 ? -7.035 -79.581 -86.896 1.00 59.74 299 ASP D N 1
ATOM 10512 C CA . ASP D 1 320 ? -5.646 -79.967 -86.521 1.00 64.21 299 ASP D CA 1
ATOM 10513 C C . ASP D 1 320 ? -4.610 -79.066 -87.201 1.00 60.38 299 ASP D C 1
ATOM 10514 O O . ASP D 1 320 ? -3.444 -79.496 -87.267 1.00 62.33 299 ASP D O 1
ATOM 10519 N N . GLN D 1 321 ? -4.978 -77.849 -87.625 1.00 62.17 300 GLN D N 1
ATOM 10520 C CA . GLN D 1 321 ? -4.051 -76.876 -88.287 1.00 59.03 300 GLN D CA 1
ATOM 10521 C C . GLN D 1 321 ? -3.057 -76.318 -87.266 1.00 58.97 300 GLN D C 1
ATOM 10522 O O . GLN D 1 321 ? -3.473 -75.777 -86.235 1.00 52.50 300 GLN D O 1
ATOM 10528 N N . PRO D 1 322 ? -1.730 -76.390 -87.552 1.00 51.75 301 PRO D N 1
ATOM 10529 C CA . PRO D 1 322 ? -0.677 -76.013 -86.604 1.00 54.10 301 PRO D CA 1
ATOM 10530 C C . PRO D 1 322 ? -0.521 -74.499 -86.402 1.00 50.49 301 PRO D C 1
ATOM 10531 O O . PRO D 1 322 ? 0.573 -73.958 -86.592 1.00 47.81 301 PRO D O 1
ATOM 10535 N N . THR D 1 323 ? -1.573 -73.904 -85.858 1.00 48.81 302 THR D N 1
ATOM 10536 C CA . THR D 1 323 ? -1.893 -72.468 -85.955 1.00 51.98 302 THR D CA 1
ATOM 10537 C C . THR D 1 323 ? -2.749 -72.090 -84.749 1.00 49.51 302 THR D C 1
ATOM 10538 O O . THR D 1 323 ? -3.578 -72.934 -84.390 1.00 48.82 302 THR D O 1
ATOM 10542 N N . ALA D 1 324 ? -2.612 -70.874 -84.210 1.00 45.24 303 ALA D N 1
ATOM 10543 C CA . ALA D 1 324 ? -3.463 -70.358 -83.106 1.00 49.51 303 ALA D CA 1
ATOM 10544 C C . ALA D 1 324 ? -4.651 -69.553 -83.652 1.00 53.62 303 ALA D C 1
ATOM 10545 O O . ALA D 1 324 ? -5.584 -69.205 -82.836 1.00 55.72 303 ALA D O 1
ATOM 10547 N N . ILE D 1 325 ? -4.600 -69.233 -84.954 1.00 46.22 304 ILE D N 1
ATOM 10548 C CA . ILE D 1 325 ? -5.647 -68.459 -85.691 1.00 48.19 304 ILE D CA 1
ATOM 10549 C C . ILE D 1 325 ? -6.870 -69.362 -85.926 1.00 52.37 304 ILE D C 1
ATOM 10550 O O . ILE D 1 325 ? -6.759 -70.424 -86.630 1.00 50.63 304 ILE D O 1
ATOM 10555 N N . THR D 1 326 ? -8.036 -68.957 -85.426 1.00 50.45 305 THR D N 1
ATOM 10556 C CA . THR D 1 326 ? -9.289 -69.663 -85.798 1.00 52.99 305 THR D CA 1
ATOM 10557 C C . THR D 1 326 ? -10.373 -68.620 -86.126 1.00 52.13 305 THR D C 1
ATOM 10558 O O . THR D 1 326 ? -10.523 -67.612 -85.409 1.00 47.70 305 THR D O 1
ATOM 10562 N N . THR D 1 327 ? -11.059 -68.841 -87.243 1.00 55.22 306 THR D N 1
ATOM 10563 C CA . THR D 1 327 ? -12.041 -67.901 -87.835 1.00 58.41 306 THR D CA 1
ATOM 10564 C C . THR D 1 327 ? -13.411 -68.584 -87.867 1.00 59.62 306 THR D C 1
ATOM 10565 O O . THR D 1 327 ? -13.468 -69.827 -88.077 1.00 50.22 306 THR D O 1
ATOM 10569 N N . LEU D 1 328 ? -14.440 -67.765 -87.646 1.00 58.33 307 LEU D N 1
ATOM 10570 C CA . LEU D 1 328 ? -15.875 -68.124 -87.581 1.00 64.49 307 LEU D CA 1
ATOM 10571 C C . LEU D 1 328 ? -16.658 -67.313 -88.638 1.00 67.43 307 LEU D C 1
ATOM 10572 O O . LEU D 1 328 ? -16.595 -66.061 -88.605 1.00 63.91 307 LEU D O 1
ATOM 10577 N N . GLU D 1 329 ? -17.366 -67.997 -89.542 1.00 63.70 308 GLU D N 1
ATOM 10578 C CA . GLU D 1 329 ? -18.381 -67.427 -90.474 1.00 64.10 308 GLU D CA 1
ATOM 10579 C C . GLU D 1 329 ? -19.770 -67.509 -89.824 1.00 66.04 308 GLU D C 1
ATOM 10580 O O . GLU D 1 329 ? -20.108 -68.591 -89.315 1.00 80.10 308 GLU D O 1
ATOM 10586 N N . SER D 1 330 ? -20.556 -66.431 -89.832 1.00 66.74 309 SER D N 1
ATOM 10587 C CA . SER D 1 330 ? -21.968 -66.446 -89.363 1.00 66.58 309 SER D CA 1
ATOM 10588 C C . SER D 1 330 ? -22.790 -67.315 -90.327 1.00 69.27 309 SER D C 1
ATOM 10589 O O . SER D 1 330 ? -22.410 -67.411 -91.513 1.00 64.82 309 SER D O 1
ATOM 10592 N N . THR D 1 331 ? -23.828 -67.982 -89.822 1.00 71.07 310 THR D N 1
ATOM 10593 C CA . THR D 1 331 ? -24.747 -68.832 -90.625 1.00 70.01 310 THR D CA 1
ATOM 10594 C C . THR D 1 331 ? -26.115 -68.147 -90.700 1.00 72.34 310 THR D C 1
ATOM 10595 O O . THR D 1 331 ? -26.862 -68.461 -91.639 1.00 82.18 310 THR D O 1
ATOM 10599 N N . ASP D 1 332 ? -26.412 -67.226 -89.782 1.00 75.14 311 ASP D N 1
ATOM 10600 C CA . ASP D 1 332 ? -27.659 -66.418 -89.802 1.00 73.48 311 ASP D CA 1
ATOM 10601 C C . ASP D 1 332 ? -27.301 -64.951 -90.051 1.00 73.34 311 ASP D C 1
ATOM 10602 O O . ASP D 1 332 ? -28.064 -64.101 -89.578 1.00 69.26 311 ASP D O 1
ATOM 10607 N N . GLY D 1 333 ? -26.194 -64.684 -90.765 1.00 74.32 312 GLY D N 1
ATOM 10608 C CA . GLY D 1 333 ? -25.833 -63.356 -91.313 1.00 71.45 312 GLY D CA 1
ATOM 10609 C C . GLY D 1 333 ? -25.562 -62.264 -90.270 1.00 75.72 312 GLY D C 1
ATOM 10610 O O . GLY D 1 333 ? -25.748 -61.085 -90.617 1.00 72.62 312 GLY D O 1
ATOM 10611 N N . ALA D 1 334 ? -25.074 -62.591 -89.063 1.00 81.01 313 ALA D N 1
ATOM 10612 C CA . ALA D 1 334 ? -24.575 -61.598 -88.073 1.00 72.66 313 ALA D CA 1
ATOM 10613 C C . ALA D 1 334 ? -23.351 -60.885 -88.669 1.00 62.26 313 ALA D C 1
ATOM 10614 O O . ALA D 1 334 ? -22.652 -61.491 -89.505 1.00 61.02 313 ALA D O 1
ATOM 10616 N N . ASP D 1 335 ? -23.120 -59.635 -88.274 1.00 59.51 314 ASP D N 1
ATOM 10617 C CA . ASP D 1 335 ? -21.987 -58.795 -88.748 1.00 61.16 314 ASP D CA 1
ATOM 10618 C C . ASP D 1 335 ? -20.811 -58.901 -87.771 1.00 69.21 314 ASP D C 1
ATOM 10619 O O . ASP D 1 335 ? -20.887 -58.428 -86.632 1.00 64.92 314 ASP D O 1
ATOM 10624 N N . PRO D 1 336 ? -19.689 -59.533 -88.189 1.00 65.45 315 PRO D N 1
ATOM 10625 C CA . PRO D 1 336 ? -18.478 -59.609 -87.372 1.00 61.17 315 PRO D CA 1
ATOM 10626 C C . PRO D 1 336 ? -18.033 -58.330 -86.647 1.00 60.65 315 PRO D C 1
ATOM 10627 O O . PRO D 1 336 ? -17.699 -58.426 -85.480 1.00 64.17 315 PRO D O 1
ATOM 10631 N N . ALA D 1 337 ? -18.054 -57.175 -87.312 1.00 60.71 316 ALA D N 1
ATOM 10632 C CA . ALA D 1 337 ? -17.558 -55.902 -86.732 1.00 62.86 316 ALA D CA 1
ATOM 10633 C C . ALA D 1 337 ? -18.407 -55.522 -85.505 1.00 65.46 316 ALA D C 1
ATOM 10634 O O . ALA D 1 337 ? -17.841 -55.002 -84.525 1.00 59.50 316 ALA D O 1
ATOM 10636 N N . SER D 1 338 ? -19.717 -55.777 -85.566 1.00 69.17 317 SER D N 1
ATOM 10637 C CA . SER D 1 338 ? -20.707 -55.453 -84.507 1.00 63.79 317 SER D CA 1
ATOM 10638 C C . SER D 1 338 ? -20.525 -56.418 -83.349 1.00 58.86 317 SER D C 1
ATOM 10639 O O . SER D 1 338 ? -20.502 -55.956 -82.206 1.00 62.71 317 SER D O 1
ATOM 10642 N N . VAL D 1 339 ? -20.413 -57.711 -83.637 1.00 55.25 318 VAL D N 1
ATOM 10643 C CA . VAL D 1 339 ? -20.159 -58.729 -82.572 1.00 62.79 318 VAL D CA 1
ATOM 10644 C C . VAL D 1 339 ? -18.890 -58.335 -81.788 1.00 61.89 318 VAL D C 1
ATOM 10645 O O . VAL D 1 339 ? -18.981 -58.180 -80.534 1.00 57.61 318 VAL D O 1
ATOM 10649 N N . ARG D 1 340 ? -17.779 -58.085 -82.496 1.00 58.10 319 ARG D N 1
ATOM 10650 C CA . ARG D 1 340 ? -16.491 -57.612 -81.907 1.00 56.88 319 ARG D CA 1
ATOM 10651 C C . ARG D 1 340 ? -16.728 -56.392 -80.999 1.00 52.26 319 ARG D C 1
ATOM 10652 O O . ARG D 1 340 ? -16.194 -56.372 -79.874 1.00 54.02 319 ARG D O 1
ATOM 10660 N N . SER D 1 341 ? -17.471 -55.399 -81.470 1.00 48.04 320 SER D N 1
ATOM 10661 C CA . SER D 1 341 ? -17.716 -54.146 -80.715 1.00 51.59 320 SER D CA 1
ATOM 10662 C C . SER D 1 341 ? -18.417 -54.494 -79.416 1.00 54.52 320 SER D C 1
ATOM 10663 O O . SER D 1 341 ? -18.116 -53.860 -78.383 1.00 52.72 320 SER D O 1
ATOM 10666 N N . TRP D 1 342 ? -19.335 -55.448 -79.531 1.00 57.92 321 TRP D N 1
ATOM 10667 C CA . TRP D 1 342 ? -20.226 -55.898 -78.441 1.00 60.00 321 TRP D CA 1
ATOM 10668 C C . TRP D 1 342 ? -19.369 -56.664 -77.444 1.00 60.95 321 TRP D C 1
ATOM 10669 O O . TRP D 1 342 ? -19.335 -56.279 -76.272 1.00 67.93 321 TRP D O 1
ATOM 10680 N N . LEU D 1 343 ? -18.628 -57.649 -77.931 1.00 55.91 322 LEU D N 1
ATOM 10681 C CA . LEU D 1 343 ? -17.690 -58.417 -77.083 1.00 55.60 322 LEU D CA 1
ATOM 10682 C C . LEU D 1 343 ? -16.789 -57.455 -76.300 1.00 51.34 322 LEU D C 1
ATOM 10683 O O . LEU D 1 343 ? -16.617 -57.658 -75.098 1.00 53.60 322 LEU D O 1
ATOM 10688 N N . ILE D 1 344 ? -16.265 -56.411 -76.920 1.00 46.78 323 ILE D N 1
ATOM 10689 C CA . ILE D 1 344 ? -15.348 -55.487 -76.197 1.00 53.68 323 ILE D CA 1
ATOM 10690 C C . ILE D 1 344 ? -16.154 -54.742 -75.130 1.00 50.85 323 ILE D C 1
ATOM 10691 O O . ILE D 1 344 ? -15.858 -54.929 -73.931 1.00 47.73 323 ILE D O 1
ATOM 10696 N N . ALA D 1 345 ? -17.167 -53.987 -75.566 1.00 55.22 324 ALA D N 1
ATOM 10697 C CA . ALA D 1 345 ? -17.926 -53.002 -74.748 1.00 58.96 324 ALA D CA 1
ATOM 10698 C C . ALA D 1 345 ? -18.658 -53.679 -73.589 1.00 54.14 324 ALA D C 1
ATOM 10699 O O . ALA D 1 345 ? -18.742 -53.030 -72.559 1.00 57.41 324 ALA D O 1
ATOM 10701 N N . GLU D 1 346 ? -19.155 -54.910 -73.772 1.00 54.85 325 GLU D N 1
ATOM 10702 C CA . GLU D 1 346 ? -20.135 -55.570 -72.870 1.00 55.76 325 GLU D CA 1
ATOM 10703 C C . GLU D 1 346 ? -19.464 -56.690 -72.087 1.00 58.53 325 GLU D C 1
ATOM 10704 O O . GLU D 1 346 ? -19.886 -56.883 -70.935 1.00 64.56 325 GLU D O 1
ATOM 10710 N N . ARG D 1 347 ? -18.497 -57.400 -72.686 1.00 58.06 326 ARG D N 1
ATOM 10711 C CA . ARG D 1 347 ? -17.836 -58.586 -72.067 1.00 56.67 326 ARG D CA 1
ATOM 10712 C C . ARG D 1 347 ? -16.328 -58.391 -71.881 1.00 53.52 326 ARG D C 1
ATOM 10713 O O . ARG D 1 347 ? -15.759 -59.265 -71.262 1.00 56.27 326 ARG D O 1
ATOM 10721 N N . GLY D 1 348 ? -15.707 -57.335 -72.425 1.00 53.97 327 GLY D N 1
ATOM 10722 C CA . GLY D 1 348 ? -14.255 -57.075 -72.319 1.00 50.27 327 GLY D CA 1
ATOM 10723 C C . GLY D 1 348 ? -13.385 -58.111 -73.037 1.00 53.15 327 GLY D C 1
ATOM 10724 O O . GLY D 1 348 ? -12.205 -58.294 -72.641 1.00 58.13 327 GLY D O 1
ATOM 10725 N N . ILE D 1 349 ? -13.905 -58.741 -74.086 1.00 49.63 328 ILE D N 1
ATOM 10726 C CA . ILE D 1 349 ? -13.208 -59.805 -74.876 1.00 51.39 328 ILE D CA 1
ATOM 10727 C C . ILE D 1 349 ? -12.752 -59.216 -76.219 1.00 49.12 328 ILE D C 1
ATOM 10728 O O . ILE D 1 349 ? -13.614 -58.737 -76.983 1.00 52.34 328 ILE D O 1
ATOM 10733 N N . VAL D 1 350 ? -11.449 -59.260 -76.510 1.00 51.07 329 VAL D N 1
ATOM 10734 C CA . VAL D 1 350 ? -10.855 -58.578 -77.695 1.00 53.44 329 VAL D CA 1
ATOM 10735 C C . VAL D 1 350 ? -10.674 -59.605 -78.802 1.00 50.53 329 VAL D C 1
ATOM 10736 O O . VAL D 1 350 ? -9.884 -60.538 -78.603 1.00 57.70 329 VAL D O 1
ATOM 10740 N N . THR D 1 351 ? -11.370 -59.399 -79.919 1.00 48.72 330 THR D N 1
ATOM 10741 C CA . THR D 1 351 ? -11.265 -60.210 -81.159 1.00 47.65 330 THR D CA 1
ATOM 10742 C C . THR D 1 351 ? -10.894 -59.291 -82.321 1.00 50.21 330 THR D C 1
ATOM 10743 O O . THR D 1 351 ? -10.707 -58.100 -82.075 1.00 49.95 330 THR D O 1
ATOM 10747 N N . THR D 1 352 ? -10.804 -59.814 -83.544 1.00 59.48 331 THR D N 1
ATOM 10748 C CA . THR D 1 352 ? -10.691 -58.989 -84.779 1.00 63.36 331 THR D CA 1
ATOM 10749 C C . THR D 1 352 ? -11.820 -59.411 -85.723 1.00 62.15 331 THR D C 1
ATOM 10750 O O . THR D 1 352 ? -12.250 -60.570 -85.652 1.00 54.45 331 THR D O 1
ATOM 10754 N N . ALA D 1 353 ? -12.369 -58.454 -86.470 1.00 54.91 332 ALA D N 1
ATOM 10755 C CA . ALA D 1 353 ? -13.366 -58.710 -87.524 1.00 54.03 332 ALA D CA 1
ATOM 10756 C C . ALA D 1 353 ? -12.630 -58.550 -88.847 1.00 50.56 332 ALA D C 1
ATOM 10757 O O . ALA D 1 353 ? -12.113 -57.461 -89.074 1.00 51.50 332 ALA D O 1
ATOM 10759 N N . CYS D 1 354 ? -12.497 -59.615 -89.636 1.00 49.26 333 CYS D N 1
ATOM 10760 C CA . CYS D 1 354 ? -11.812 -59.542 -90.950 1.00 51.80 333 CYS D CA 1
ATOM 10761 C C . CYS D 1 354 ? -12.857 -59.229 -92.012 1.00 46.84 333 CYS D C 1
ATOM 10762 O O . CYS D 1 354 ? -13.732 -60.079 -92.217 1.00 45.48 333 CYS D O 1
ATOM 10765 N N . GLU D 1 355 ? -12.797 -58.042 -92.616 1.00 51.78 334 GLU D N 1
ATOM 10766 C CA . GLU D 1 355 ? -13.692 -57.663 -93.753 1.00 49.02 334 GLU D CA 1
ATOM 10767 C C . GLU D 1 355 ? -13.116 -58.306 -95.024 1.00 50.14 334 GLU D C 1
ATOM 10768 O O . GLU D 1 355 ? -11.940 -58.742 -94.981 1.00 47.17 334 GLU D O 1
ATOM 10774 N N . LEU D 1 356 ? -13.946 -58.434 -96.074 1.00 53.32 335 LEU D N 1
ATOM 10775 C CA . LEU D 1 356 ? -13.589 -58.942 -97.426 1.00 44.15 335 LEU D CA 1
ATOM 10776 C C . LEU D 1 356 ? -12.299 -58.280 -97.897 1.00 44.03 335 LEU D C 1
ATOM 10777 O O . LEU D 1 356 ? -11.466 -58.974 -98.493 1.00 51.86 335 LEU D O 1
ATOM 10782 N N . ALA D 1 357 ? -12.150 -56.969 -97.670 1.00 41.38 336 ALA D N 1
ATOM 10783 C CA . ALA D 1 357 ? -10.995 -56.169 -98.153 1.00 39.42 336 ALA D CA 1
ATOM 10784 C C . ALA D 1 357 ? -9.678 -56.852 -97.784 1.00 40.79 336 ALA D C 1
ATOM 10785 O O . ALA D 1 357 ? -8.692 -56.556 -98.397 1.00 42.35 336 ALA D O 1
ATOM 10787 N N . ARG D 1 358 ? -9.675 -57.708 -96.771 1.00 49.32 337 ARG D N 1
ATOM 10788 C CA . ARG D 1 358 ? -8.448 -58.324 -96.226 1.00 48.33 337 ARG D CA 1
ATOM 10789 C C . ARG D 1 358 ? -7.946 -59.373 -97.187 1.00 46.63 337 ARG D C 1
ATOM 10790 O O . ARG D 1 358 ? -6.734 -59.531 -97.215 1.00 50.17 337 ARG D O 1
ATOM 10798 N N . ALA D 1 359 ? -8.854 -60.096 -97.852 1.00 49.97 338 ALA D N 1
ATOM 10799 C CA . ALA D 1 359 ? -8.535 -61.156 -98.850 1.00 54.75 338 ALA D CA 1
ATOM 10800 C C . ALA D 1 359 ? -9.580 -61.145 -99.970 1.00 54.43 338 ALA D C 1
ATOM 10801 O O . ALA D 1 359 ? -10.440 -62.032 -100.087 1.00 45.05 338 ALA D O 1
ATOM 10803 N N . PRO D 1 360 ? -9.562 -60.083 -100.800 1.00 57.16 339 PRO D N 1
ATOM 10804 C CA . PRO D 1 360 ? -10.632 -59.835 -101.765 1.00 58.72 339 PRO D CA 1
ATOM 10805 C C . PRO D 1 360 ? -10.829 -60.954 -102.811 1.00 54.52 339 PRO D C 1
ATOM 10806 O O . PRO D 1 360 ? -11.958 -61.134 -103.158 1.00 55.48 339 PRO D O 1
ATOM 10810 N N . PHE D 1 361 ? -9.806 -61.723 -103.210 1.00 50.85 340 PHE D N 1
ATOM 10811 C CA . PHE D 1 361 ? -9.954 -62.815 -104.216 1.00 48.62 340 PHE D CA 1
ATOM 10812 C C . PHE D 1 361 ? -10.258 -64.175 -103.554 1.00 50.76 340 PHE D C 1
ATOM 10813 O O . PHE D 1 361 ? -10.226 -65.190 -104.254 1.00 55.82 340 PHE D O 1
ATOM 10821 N N . GLU D 1 362 ? -10.539 -64.229 -102.249 1.00 53.43 341 GLU D N 1
ATOM 10822 C CA . GLU D 1 362 ? -10.803 -65.505 -101.534 1.00 48.21 341 GLU D CA 1
ATOM 10823 C C . GLU D 1 362 ? -12.065 -65.366 -100.693 1.00 54.42 341 GLU D C 1
ATOM 10824 O O . GLU D 1 362 ? -12.895 -66.294 -100.723 1.00 62.34 341 GLU D O 1
ATOM 10830 N N . MET D 1 363 ? -12.217 -64.266 -99.953 1.00 54.25 342 MET D N 1
ATOM 10831 C CA . MET D 1 363 ? -13.305 -64.162 -98.950 1.00 56.35 342 MET D CA 1
ATOM 10832 C C . MET D 1 363 ? -14.635 -63.855 -99.633 1.00 59.77 342 MET D C 1
ATOM 10833 O O . MET D 1 363 ? -14.759 -62.778 -100.254 1.00 48.27 342 MET D O 1
ATOM 10838 N N . ARG D 1 364 ? -15.586 -64.792 -99.549 1.00 68.24 343 ARG D N 1
ATOM 10839 C CA . ARG D 1 364 ? -16.976 -64.574 -100.038 1.00 67.92 343 ARG D CA 1
ATOM 10840 C C . ARG D 1 364 ? -17.754 -63.882 -98.913 1.00 68.80 343 ARG D C 1
ATOM 10841 O O . ARG D 1 364 ? -18.609 -63.046 -99.234 1.00 71.49 343 ARG D O 1
ATOM 10849 N N . THR D 1 365 ? -17.439 -64.154 -97.639 1.00 63.95 344 THR D N 1
ATOM 10850 C CA . THR D 1 365 ? -18.171 -63.549 -96.490 1.00 61.74 344 THR D CA 1
ATOM 10851 C C . THR D 1 365 ? -17.207 -63.268 -95.325 1.00 62.26 344 THR D C 1
ATOM 10852 O O . THR D 1 365 ? -16.268 -64.028 -95.092 1.00 64.67 344 THR D O 1
ATOM 10856 N N . PRO D 1 366 ? -17.400 -62.165 -94.548 1.00 62.47 345 PRO D N 1
ATOM 10857 C CA . PRO D 1 366 ? -16.451 -61.775 -93.507 1.00 63.04 345 PRO D CA 1
ATOM 10858 C C . PRO D 1 366 ? -16.496 -62.727 -92.297 1.00 60.99 345 PRO D C 1
ATOM 10859 O O . PRO D 1 366 ? -17.327 -63.605 -92.240 1.00 60.54 345 PRO D O 1
ATOM 10863 N N . VAL D 1 367 ? -15.545 -62.583 -91.379 1.00 56.24 346 VAL D N 1
ATOM 10864 C CA . VAL D 1 367 ? -15.351 -63.551 -90.269 1.00 50.53 346 VAL D CA 1
ATOM 10865 C C . VAL D 1 367 ? -14.943 -62.811 -89.008 1.00 49.98 346 VAL D C 1
ATOM 10866 O O . VAL D 1 367 ? -14.281 -61.756 -89.102 1.00 53.79 346 VAL D O 1
ATOM 10870 N N . LEU D 1 368 ? -15.318 -63.387 -87.877 1.00 52.30 347 LEU D N 1
ATOM 10871 C CA . LEU D 1 368 ? -14.727 -63.135 -86.541 1.00 47.81 347 LEU D CA 1
ATOM 10872 C C . LEU D 1 368 ? -13.474 -64.012 -86.393 1.00 47.29 347 LEU D C 1
ATOM 10873 O O . LEU D 1 368 ? -13.614 -65.243 -86.614 1.00 47.17 347 LEU D O 1
ATOM 10878 N N . ARG D 1 369 ? -12.313 -63.405 -86.086 1.00 41.99 348 ARG D N 1
ATOM 10879 C CA . ARG D 1 369 ? -10.986 -64.067 -85.871 1.00 43.73 348 ARG D CA 1
ATOM 10880 C C . ARG D 1 369 ? -10.543 -64.021 -84.386 1.00 49.79 348 ARG D C 1
ATOM 10881 O O . ARG D 1 369 ? -10.249 -62.906 -83.856 1.00 50.26 348 ARG D O 1
ATOM 10889 N N . ILE D 1 370 ? -10.423 -65.205 -83.777 1.00 53.46 349 ILE D N 1
ATOM 10890 C CA . ILE D 1 370 ? -9.759 -65.516 -82.465 1.00 57.83 349 ILE D CA 1
ATOM 10891 C C . ILE D 1 370 ? -8.264 -65.771 -82.747 1.00 57.32 349 ILE D C 1
ATOM 10892 O O . ILE D 1 370 ? -7.971 -66.647 -83.631 1.00 61.51 349 ILE D O 1
ATOM 10897 N N . SER D 1 371 ? -7.348 -65.038 -82.083 1.00 46.20 350 SER D N 1
ATOM 10898 C CA . SER D 1 371 ? -5.885 -65.331 -82.104 1.00 48.30 350 SER D CA 1
ATOM 10899 C C . SER D 1 371 ? -5.280 -65.263 -80.692 1.00 49.12 350 SER D C 1
ATOM 10900 O O . SER D 1 371 ? -4.491 -64.378 -80.370 1.00 51.74 350 SER D O 1
ATOM 10903 N N . PRO D 1 372 ? -5.571 -66.238 -79.798 1.00 49.09 351 PRO D N 1
ATOM 10904 C CA . PRO D 1 372 ? -5.032 -66.230 -78.438 1.00 49.56 351 PRO D CA 1
ATOM 10905 C C . PRO D 1 372 ? -3.551 -66.635 -78.464 1.00 46.33 351 PRO D C 1
ATOM 10906 O O . PRO D 1 372 ? -3.182 -67.390 -79.353 1.00 44.05 351 PRO D O 1
ATOM 10910 N N . HIS D 1 373 ? -2.731 -66.114 -77.545 1.00 42.88 352 HIS D N 1
ATOM 10911 C CA . HIS D 1 373 ? -1.303 -66.510 -77.415 1.00 45.44 352 HIS D CA 1
ATOM 10912 C C . HIS D 1 373 ? -1.218 -67.717 -76.463 1.00 48.04 352 HIS D C 1
ATOM 10913 O O . HIS D 1 373 ? -2.292 -68.264 -76.143 1.00 45.79 352 HIS D O 1
ATOM 10920 N N . VAL D 1 374 ? -0.015 -68.120 -76.033 1.00 51.34 353 VAL D N 1
ATOM 10921 C CA . VAL D 1 374 ? 0.262 -69.441 -75.371 1.00 54.92 353 VAL D CA 1
ATOM 10922 C C . VAL D 1 374 ? -0.435 -69.527 -74.007 1.00 56.01 353 VAL D C 1
ATOM 10923 O O . VAL D 1 374 ? -0.547 -70.659 -73.483 1.00 64.63 353 VAL D O 1
ATOM 10927 N N . ASP D 1 375 ? -0.869 -68.398 -73.459 1.00 50.77 354 ASP D N 1
ATOM 10928 C CA . ASP D 1 375 ? -1.355 -68.261 -72.063 1.00 52.37 354 ASP D CA 1
ATOM 10929 C C . ASP D 1 375 ? -2.863 -68.550 -71.959 1.00 57.07 354 ASP D C 1
ATOM 10930 O O . ASP D 1 375 ? -3.398 -68.488 -70.827 1.00 63.27 354 ASP D O 1
ATOM 10935 N N . VAL D 1 376 ? -3.564 -68.782 -73.069 1.00 52.30 355 VAL D N 1
ATOM 10936 C CA . VAL D 1 376 ? -5.057 -68.935 -73.059 1.00 55.42 355 VAL D CA 1
ATOM 10937 C C . VAL D 1 376 ? -5.434 -70.237 -72.324 1.00 51.96 355 VAL D C 1
ATOM 10938 O O . VAL D 1 376 ? -4.696 -71.229 -72.400 1.00 50.33 355 VAL D O 1
ATOM 10942 N N . THR D 1 377 ? -6.592 -70.264 -71.690 1.00 50.71 356 THR D N 1
ATOM 10943 C CA . THR D 1 377 ? -7.061 -71.454 -70.952 1.00 57.68 356 THR D CA 1
ATOM 10944 C C . THR D 1 377 ? -8.261 -72.011 -71.693 1.00 63.35 356 THR D C 1
ATOM 10945 O O . THR D 1 377 ? -8.952 -71.229 -72.376 1.00 69.37 356 THR D O 1
ATOM 10949 N N . VAL D 1 378 ? -8.541 -73.286 -71.477 1.00 67.25 357 VAL D N 1
ATOM 10950 C CA . VAL D 1 378 ? -9.814 -73.907 -71.926 1.00 68.60 357 VAL D CA 1
ATOM 10951 C C . VAL D 1 378 ? -10.974 -73.089 -71.351 1.00 61.88 357 VAL D C 1
ATOM 10952 O O . VAL D 1 378 ? -11.958 -72.883 -72.047 1.00 62.34 357 VAL D O 1
ATOM 10956 N N . ASP D 1 379 ? -10.871 -72.623 -70.117 1.00 56.04 358 ASP D N 1
ATOM 10957 C CA . ASP D 1 379 ? -12.037 -71.969 -69.491 1.00 55.59 358 ASP D CA 1
ATOM 10958 C C . ASP D 1 379 ? -12.286 -70.641 -70.194 1.00 56.46 358 ASP D C 1
ATOM 10959 O O . ASP D 1 379 ? -13.449 -70.312 -70.403 1.00 60.46 358 ASP D O 1
ATOM 10964 N N . GLU D 1 380 ? -11.228 -69.883 -70.490 1.00 60.90 359 GLU D N 1
ATOM 10965 C CA . GLU D 1 380 ? -11.315 -68.604 -71.251 1.00 62.28 359 GLU D CA 1
ATOM 10966 C C . GLU D 1 380 ? -11.976 -68.883 -72.615 1.00 57.59 359 GLU D C 1
ATOM 10967 O O . GLU D 1 380 ? -12.972 -68.217 -72.923 1.00 58.00 359 GLU D O 1
ATOM 10973 N N . LEU D 1 381 ? -11.487 -69.869 -73.374 1.00 53.20 360 LEU D N 1
ATOM 10974 C CA . LEU D 1 381 ? -12.089 -70.276 -74.675 1.00 56.59 360 LEU D CA 1
ATOM 10975 C C . LEU D 1 381 ? -13.582 -70.578 -74.501 1.00 59.15 360 LEU D C 1
ATOM 10976 O O . LEU D 1 381 ? -14.345 -70.271 -75.435 1.00 60.94 360 LEU D O 1
ATOM 10981 N N . GLU D 1 382 ? -13.985 -71.151 -73.363 1.00 63.68 361 GLU D N 1
ATOM 10982 C CA . GLU D 1 382 ? -15.407 -71.494 -73.076 1.00 65.27 361 GLU D CA 1
ATOM 10983 C C . GLU D 1 382 ? -16.199 -70.206 -72.815 1.00 62.52 361 GLU D C 1
ATOM 10984 O O . GLU D 1 382 ? -17.367 -70.176 -73.206 1.00 59.07 361 GLU D O 1
ATOM 10990 N N . GLN D 1 383 ? -15.600 -69.185 -72.192 1.00 56.49 362 GLN D N 1
ATOM 10991 C CA . GLN D 1 383 ? -16.307 -67.922 -71.875 1.00 61.39 362 GLN D CA 1
ATOM 10992 C C . GLN D 1 383 ? -16.607 -67.147 -73.162 1.00 70.71 362 GLN D C 1
ATOM 10993 O O . GLN D 1 383 ? -17.676 -66.485 -73.218 1.00 75.05 362 GLN D O 1
ATOM 10999 N N . PHE D 1 384 ? -15.695 -67.210 -74.144 1.00 71.50 363 PHE D N 1
ATOM 11000 C CA . PHE D 1 384 ? -15.854 -66.576 -75.480 1.00 65.33 363 PHE D CA 1
ATOM 11001 C C . PHE D 1 384 ? -17.022 -67.255 -76.194 1.00 66.17 363 PHE D C 1
ATOM 11002 O O . PHE D 1 384 ? -17.975 -66.553 -76.577 1.00 71.44 363 PHE D O 1
ATOM 11010 N N . ALA D 1 385 ? -16.987 -68.586 -76.300 1.00 65.03 364 ALA D N 1
ATOM 11011 C CA . ALA D 1 385 ? -18.106 -69.404 -76.838 1.00 68.12 364 ALA D CA 1
ATOM 11012 C C . ALA D 1 385 ? -19.441 -68.984 -76.185 1.00 69.11 364 ALA D C 1
ATOM 11013 O O . ALA D 1 385 ? -20.422 -68.744 -76.923 1.00 67.89 364 ALA D O 1
ATOM 11015 N N . ALA D 1 386 ? -19.476 -68.835 -74.857 1.00 70.10 365 ALA D N 1
ATOM 11016 C CA . ALA D 1 386 ? -20.681 -68.477 -74.072 1.00 65.00 365 ALA D CA 1
ATOM 11017 C C . ALA D 1 386 ? -21.141 -67.070 -74.465 1.00 72.07 365 ALA D C 1
ATOM 11018 O O . ALA D 1 386 ? -22.372 -66.881 -74.714 1.00 72.33 365 ALA D O 1
ATOM 11020 N N . ALA D 1 387 ? -20.184 -66.133 -74.525 1.00 69.21 366 ALA D N 1
ATOM 11021 C CA . ALA D 1 387 ? -20.382 -64.735 -74.973 1.00 67.73 366 ALA D CA 1
ATOM 11022 C C . ALA D 1 387 ? -20.930 -64.705 -76.409 1.00 69.34 366 ALA D C 1
ATOM 11023 O O . ALA D 1 387 ? -21.746 -63.812 -76.709 1.00 79.09 366 ALA D O 1
ATOM 11025 N N . LEU D 1 388 ? -20.528 -65.659 -77.252 1.00 58.89 367 LEU D N 1
ATOM 11026 C CA . LEU D 1 388 ? -20.881 -65.698 -78.692 1.00 65.33 367 LEU D CA 1
ATOM 11027 C C . LEU D 1 388 ? -22.341 -66.155 -78.878 1.00 74.83 367 LEU D C 1
ATOM 11028 O O . LEU D 1 388 ? -22.940 -65.889 -79.960 1.00 72.82 367 LEU D O 1
ATOM 11033 N N . ARG D 1 389 ? -22.895 -66.816 -77.855 1.00 82.13 368 ARG D N 1
ATOM 11034 C CA . ARG D 1 389 ? -24.266 -67.392 -77.849 1.00 74.72 368 ARG D CA 1
ATOM 11035 C C . ARG D 1 389 ? -25.267 -66.347 -77.356 1.00 85.15 368 ARG D C 1
ATOM 11036 O O . ARG D 1 389 ? -26.407 -66.352 -77.878 1.00 95.99 368 ARG D O 1
ATOM 11044 N N . GLU D 1 390 ? -24.876 -65.503 -76.391 1.00 78.12 369 GLU D N 1
ATOM 11045 C CA . GLU D 1 390 ? -25.797 -64.510 -75.774 1.00 77.82 369 GLU D CA 1
ATOM 11046 C C . GLU D 1 390 ? -25.517 -63.146 -76.415 1.00 82.64 369 GLU D C 1
ATOM 11047 O O . GLU D 1 390 ? -25.885 -62.133 -75.819 1.00 91.90 369 GLU D O 1
ATOM 11053 N N . ALA D 1 391 ? -24.916 -63.125 -77.610 1.00 87.57 370 ALA D N 1
ATOM 11054 C CA . ALA D 1 391 ? -24.717 -61.902 -78.424 1.00 87.15 370 ALA D CA 1
ATOM 11055 C C . ALA D 1 391 ? -26.069 -61.521 -79.016 1.00 89.57 370 ALA D C 1
ATOM 11056 O O . ALA D 1 391 ? -26.746 -62.377 -79.566 1.00 89.23 370 ALA D O 1
ATOM 11058 N N . PRO D 1 392 ? -26.506 -60.242 -78.942 1.00 106.19 371 PRO D N 1
ATOM 11059 C CA . PRO D 1 392 ? -27.888 -59.862 -79.272 1.00 104.47 371 PRO D CA 1
ATOM 11060 C C . PRO D 1 392 ? -28.320 -60.135 -80.725 1.00 92.62 371 PRO D C 1
ATOM 11061 O O . PRO D 1 392 ? -27.476 -60.289 -81.605 1.00 90.72 371 PRO D O 1
#

Secondary structure (DSSP, 8-state):
----PPPP-HHHHHHHHTSPPPSSEE-BTTT-----HHHHHHHHHHHHHHHHH-HHHHHHHTHHHHHHHHHHHHHHHT--GGGEEEESSHHHHHHHHHTT--S--EEEE-TT--HHHHHHHHHTT-EEEEPPB-TTS-B-HHHHHHHHHHS--SEEEEESB-SS--PBP-HHHHHHHHHHTT--EEEE-TTTTTTS---S--SEEEEESSSTT---SS-EEEEE-HHHHHH---SSS-SS-SS---HHHHHT-S---HHHHHHHHHHHHHHHHH-HHHHHHHHHHHHHHHHHHHSSBTTEEE-S-TT-SSS-EEEEETT---HHHHHHHHHHHH-EE-EEE-GGGSTTT-SS-EEEEB--TT--HHHHHHHHHHHHH--/--TTHHHHHHHTS---SSEE-BTTT-----HHHHHHHHHHHHHHHHH-HHHHHHHTHHHHHHHHHHHHHHHT--GGGEEEESSHHHHHHHHHTT--S--EEEE-TT--HHHHHHHHHTT-EEEEPPB-TTS-B-HHHHHHHHHHS--SEEEEESS-SS------HHHHHHHHHHTT--EEEE-TTTTTTS---S--SEEEEESSSTT---TT-EEEEE-HHHHHH---SSS-SS-SS---HHHHHT-S---HHHHHHHHHHHHHHHHH-HHHHHHHHHHHHHHHHHHTSSBTTEEE-S-TT-S-S-EEEEESS---HHHHHHHIIIII-EE-EEE-GGGSTTT-SS-EEEEB--TT--HHHHHHHHHHHTS--/------HHHHHHHHTSPPPSSEE-BTTT-----HHHHHHHHHHHHHHHHH-HHHHHHHHHHHHHHHHHHHHHHHT--GGGEEEESSHHHHHHHHHHT--S--EEEE-TT--HHHHHHHHHTT-EEEEPPB-TTS-B-HHHHHHHHHHS--SEEEEESS-SS------HHHHHHHHHHTT--EEEE-TTTTTTS---S--SEEEEETTSTT---SS-EEEEE-HHHHTT---SSS-TT------HHHHHT-S---HHHHHHHHHHHHHHHHH-HHHHHHHHHHHHHHHHHHTSS-TTEEE-S-TT-SSS-EEEEESS---HHHHHHHHHHHH-EE-EEE-GGGSTTT-SS-EEEEB--TT--HHHHHHHHHHHHT--/-TTHHHHHHHTS---SSEE-BTTT-----HHHHHHHHHHHHHHHHH-HHHHHHHTHHHHHHHHHHHHHHHT--GGGEEEESSHHHHHHHHHTT--S--EEEE-TT--HHHHHHHHHTT-EEEEPPB-TTS-B-HHHHHHHHHHS--SEEEEESB-SS---B--HHHHHHHHHHTT--EEEE-TTTTTTS---S--SEEEEETTSTT---SS-EEEEE-HHHHTT---SSS-TTS--SS-HHHHHT-S---HHHHHHHHHHHHHHHHH-HHHHHHHHHHHHHHHHHHGGG-TTEEE-S-TT-SSS-EEEEESS---HHHHHHHIIIII-EE-EEE-GGGSTTT-SS-EEEEB--TT--HHHHHHHHHHHHS--

Solvent-accessible surface area: 54011 Å² total; per-residue (Å²): 157,141,114,141,60,42,126,196,45,126,25,11,83,120,30,79,102,42,12,5,177,34,83,41,19,10,1,8,1,0,9,7,4,5,9,1,87,52,0,1,79,25,18,18,52,12,12,92,65,7,0,58,35,2,2,80,27,1,19,133,65,13,52,102,35,21,63,57,0,39,47,8,2,4,70,22,3,31,20,52,36,95,12,3,7,2,1,29,0,12,63,72,0,0,26,30,0,0,14,1,8,24,70,165,70,31,0,0,0,6,10,6,0,54,2,53,1,0,5,4,0,6,23,10,54,2,120,9,42,25,4,28,40,55,158,48,6,94,1,66,33,128,60,0,35,83,21,0,72,28,26,80,13,27,0,0,0,0,8,4,1,17,8,3,37,0,7,15,20,12,12,46,88,0,3,113,6,0,76,123,29,68,5,24,0,0,2,6,0,9,3,0,5,3,2,25,84,8,79,19,39,1,18,0,4,1,2,6,0,23,20,5,7,4,4,2,10,15,1,0,5,0,1,0,46,77,103,8,8,131,118,7,114,16,59,49,7,37,98,91,24,127,74,119,67,63,20,24,93,33,8,45,98,43,38,45,18,1,5,0,21,14,0,2,10,45,1,0,30,54,13,65,93,45,23,32,78,51,6,56,120,20,0,26,19,0,0,22,5,0,2,54,20,0,64,151,7,144,20,20,113,30,22,4,54,76,114,25,68,0,0,0,0,0,0,47,16,90,108,76,40,71,0,36,65,15,57,63,41,0,44,79,109,100,30,8,8,0,10,18,0,81,78,58,64,0,48,35,33,9,160,53,39,8,0,2,0,0,2,4,0,12,6,51,57,108,38,0,83,95,0,0,41,4,4,128,108,28,144,120,72,10,4,24,24,20,65,30,81,63,40,12,2,182,28,77,41,15,10,0,8,1,0,9,6,5,3,10,1,80,54,0,10,87,24,20,36,58,11,12,99,62,9,0,42,33,2,2,82,30,0,20,131,62,15,49,96,36,24,65,59,0,41,46,9,2,4,70,19,1,32,22,50,36,93,9,3,6,3,0,31,0,14,61,75,0,0,30,31,0,0,15,1,8,29,66,170,74,14,0,4,2,7,28,7,0,54,7,49,1,17,11,3,0,39,29,10,58,14,119,57,103,70,8,26,40,52,154,47,6,84,0,59,28,105,85,0,32,134,86,6,78,64,131,81,12,28,0,0,0,0,6,4,0,17,10,5,35,0,5,15,19,11,9,50,85,0,4,113,6,0,75,122,30,65,5,21,0,0,3,6,0,12,3,0,3,3,2,23,80,7,84,20,34,0,21,0,6,1,1,4,0,25,23,5,8,5,3,4,10,17,0,1,5,1,1,0,48,78,104,9,7,138,121,6,101,5,58,54,20,26,69,116,42,128,52,128,65,60,25,27,98,20,6,44,101,45,36,46,21,2,5,0,19,12,0,2,11,46,2,0,31,54,13,66,85,15,22,27,72,45,5,52,114,31,0,10,45,0,0,82,12,0,1,88,19,0,63,149,13,144,10,16,114,31,26,5,59,62,106,27,66,0,0,0,0,0,0,36,23,90,111,80,40,65,1,36,70,14,58,64,46,0,42,84,112,105,29,6,7,0,9,20,0,80,80,72,64,0,59,134,35,10,188,56,36,8,0,2,0,0,1,5,0,12,8,42,3,56,40,0,51,90,0,0,40,2,5,118,111,26,154,137,13,101,130,188,30,132,32,9,102,107,26,78,100,44,13,6,179,25,83,44,10,10,0,5,1,1,7,5,4,5,12,1,90,52,0,2,83,23,21,20,55,13,9,86,66,6,0,54,31,1,2,87,29,1,21,129,62,15,52,98,38,24,63,58,1,39,44,9,0,4,69,22,3,30,20,51,37,93,13,2,7,3,1,29,1,13,60,76,0,0,26,32,0,0,13,1,7,24,68,165,65,31,0,0,1,9,30,6,0,56,9,47,1,26,22,3,0,57,26,12,63,14,132,63,56,66,6,31,40,50,160,44,5,83,0,62,28,110,83,0,32,138,90,1,79,92,109,80,13,31,0,0,0,0,6,4,1,16,12,5,34,0,6,17,19,14,11,48,88,0,4,116,7,0,74,124,37,64,7,24,0,0,3,7,0,9,4,0,5,5,2,24,80,9,81,22,35,1,18,0,5,1,2,5,0,24,19,6,8,4,3,3,7,14,1,1,6,0,1,0,45,76,107,7,7,140,127,7,100,9,65,54,4,8,78,98,61,120,63,137,56,62,25,24,93,34,7,46,98,42,40,44,19,2,6,0,21,15,0,2,11,46,2,0,33,54,16,62,91,46,24,31,74,53,4,56,124,22,0,26,24,0,0,73,6,0,1,77,22,1,64,138,11,140,17,19,120,30,22,4,57,62,130,25,68,0,0,0,0,1,1,43,21,91,114,72,41,73,1,34,65,16,48,61,44,0,43,80,99,106,31,7,6,0,12,19,0,77,76,53,62,0,55,131,39,11,189,54,38,8,0,1,0,0,0,5,0,8,6,58,61,106,25,0,86,97,0,0,43,5,3,126,105,32,147,110,87,139,24,28,77,93,25,73,86,40,10,2,179,27,82,40,20,10,1,6,0,0,6,6,6,6,12,1,85,55,0,6,90,25,20,37,60,11,12,106,61,8,0,49,34,1,2,81,25,0,20,128,59,14,54,97,36,25,62,58,0,42,45,9,2,3,68,21,3,28,22,53,37,90,10,4,6,3,1,26,0,13,57,75,0,0,30,31,0,2,13,1,6,24,70,157,65,25,0,0,2,8,26,6,0,50,9,51,1,24,24,3,0,58,25,10,59,15,129,61,82,62,5,31,40,49,155,53,5,88,0,62,30,102,92,0,32,135,63,1,75,70,110,96,10,31,0,0,1,0,6,3,1,13,9,5,37,0,5,16,18,13,10,46,85,0,3,110,6,0,75,128,28,64,5,28,0,1,2,6,0,10,3,0,3,3,2,24,85,7,85,23,34,1,26,0,4,0,2,4,0,25,17,6,8,5,5,4,11,12,1,0,5,0,1,0,49,74,118,10,8,131,123,6,97,5,61,57,7,16,57,132,85,134,58,134,66,61,26,26,93,22,7,37,93,44,39,39,17,2,5,0,20,14,0,2,9,48,2,0,31,53,14,67,84,11,24,30,75,42,4,53,121,45,0,26,74,0,0,102,36,0,1,87,24,1,65,144,10,138,13,19,114,32,27,4,59,60,120,25,65,0,0,0,0,0,0,39,21,93,110,72,40,68,4,40,65,13,51,62,40,0,42,81,112,107,30,7,7,0,11,18,0,79,79,62,58,0,57,135,33,10,186,59,35,9,0,2,0,0,1,3,0,14,10,55,79,95,48,0,82,90,0,0,38,2,5,123,110,26,147

Radius of gyration: 41.69 Å; Cα contacts (8 Å, |Δi|>4): 3361; chains: 4; bounding box: 78×118×98 Å

GO terms:
  GO:1990411 hercynylcysteine sulfoxide lyase activity (ergothioneine-forming) (F, EXP)
  GO:0052704 ergothioneine biosynthesis from histidine via gamma-glutamyl-hercynylcysteine sulfoxide (P, IDA)

InterPro domains:
  IPR000192 Aminotransferase class V domain [PF00266] (19-363)
  IPR015421 Pyridoxal phosphate-dependent transferase, major domain [G3DSA:3.40.640.10] (26-257)
  IPR015422 Pyridoxal phosphate-dependent transferase, small domain [G3DSA:3.90.1150.10] (258-369)
  IPR015424 Pyridoxal phosphate-dependent transferase [SSF53383] (6-370)
  IPR027563 Pyridoxal-phosphate-dependent protein EgtE [MF_02038] (1-369)
  IPR027563 Pyridoxal-phosphate-dependent protein EgtE [TIGR04343] (3-368)

Sequence (1500 aa):
LVPRGSHMMMLAQQWRDARPKVAGLHLDSGACSRQSFAVIDATTAHARHEAEVGGYVAAEAATPALDAGRAAVASLIGFAASDVVYTSGSNHAIDLLLSSWPGKRTLACLPGEYGPNLSAMAANGFQVRALPVDDDGRVLVDEASHELSAHPVALVHLTALASHRGIAQPAAELVEACHNAGIPVVIDAAQALGHLDCNVGADAVYSSSRKWLAGPRGVGVLAVRPELAERLQPRIPPSDWPIPMSVLEKLELGEHNAAARVGFSVAVGEHLAAGPTAVRERLAEVGRLSRQVLAEVDGWRVVEPVDQPTAITTLESTDGADPASVRSWLIAERGIVTTACELARAPFEMRTPVLRISPHVDVTVDELEQFAAALREAPHMMMLAQQWRDARPKVAGLHLDSGACSRQSFAVIDATTAHARHEAEVGGYVAAEAATPALDAGRAAVASLIGFAASDVVYTSGSNHAIDLLLSSWPGKRTLACLPGEYGPNLSAMAANGFQVRALPVDDDGRVLVDEASHELSAHPVALVHLTALASHRGIAQPAAELVEACHNAGIPVVIDAAQALGHLDCNVGADAVYSSSRKWLAGPRGVGVLAVRPELAERLQPRIPPSDWPIPMSVLEKLELGEHNAAARVGFSVAVGEHLAAGPTAVRERLAEVGRLSRQVLAEVDGWRVVEPVDQPTAITTLESTDGADPASVRSWLIAERGIVTTACELARAPFEMRTPVLRISPHVDVTVDELEQFAAALREAPRGSHMMMLAQQWRDARPKVAGLHLDSGACSRQSFAVIDATTAHARHEAEVGGYVAAEAATPALDAGRAAVASLIGFAASDVVYTSGSNHAIDLLLSSWPGKRTLACLPGEYGPNLSAMAANGFQVRALPVDDDGRVLVDEASHELSAHPVALVHLTALASHRGIAQPAAELVEACHNAGIPVVIDAAQALGHLDCNVGADAVYSSSRKWLAGPRGVGVLAVRPELAERLQPRIPPSDWPIPMSVLEKLELGEHNAAARVGFSVAVGEHLAAGPTAVRERLAEVGRLSRQVLAEVDGWRVVEPVDQPTAITTLESTDGADPASVRSWLIAERGIVTTACELARAPFEMRTPVLRISPHVDVTVDELEQFAAALREAPMMMLAQQWRDARPKVAGLHLDSGACSRQSFAVIDATTAHARHEAEVGGYVAAEAATPALDAGRAAVASLIGFAASDVVYTSGSNHAIDLLLSSWPGKRTLACLPGEYGPNLSAMAANGFQVRALPVDDDGRVLVDEASHELSAHPVALVHLTALASHRGIAQPAAELVEACHNAGIPVVIDAAQALGHLDCNVGADAVYSSSRKWLAGPRGVGVLAVRPELAERLQPRIPPSDWPIPMSVLEKLELGEHNAAARVGFSVAVGEHLAAGP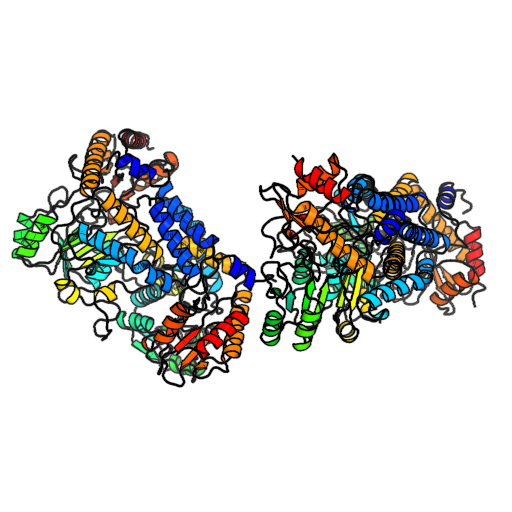TAVRERLAEVGRLSRQVLAEVDGWRVVEPVDQPTAITTLESTDGADPASVRSWLIAERGIVTTACELARAPFEMRTPVLRISPHVDVTVDELEQFAAALREAP

Foldseek 3Di:
DPDDFFDDDCLLVVVCVQFDHAPFAEQALLPFNTFGPCLVVLLVVLVVVCVVPNNVVSLVVCVVLLLLLLCLVCVLQVHHSVLKAKAQWLLLQLLQFLLFADDQQEEEEFLQAFLSSVVSSVVSVYHYHHADDDLLRAHDQVRSLVCCLVPNTQAYEYAQQASAHGAGHPQQSNQVSQVVSVHAYEYECQQPRLAPRNHRNHQKYKYAQRHNLNADHRMMMIGGHPVRQQNTAGPPPHPPDPDDDGSSVRSNDDDGSSSRSSSSSVSSVVSVVSPSVVQLQLQLSLQLLLQVLQCDQPQWHWSDDNRRSHNKIKIFGPVPDQLVVLQVCCCVPRVYHWDWADCSRNVSNDPGIIIIGHHGNNDHSVVSNVVSVSSNVRD/DDDPLLVVVCVQFDPAPFAEQALLPFNTFGPVLVVLLVVLVVVCVVPNNVVSLVVCVVLLLLLLCLLCVLQVHHSVQKAKFQWLLLQLLQQLLFADDQQEEEEFLQAFLSSVVSSVVSVYHYHHADDDLLSAHPQVSNLVVCLVPNTQAYEYAQQASAAFAGHPLQSNQVSCVVSVHAYEYECQNPRLAPRNRRNHQKYKHGLRHQLNADHRIMMIGGHPVRQQNTAGPPPHNPPPPDDGSSCRSNDDDGSSSRSSSSSVSSVVSVVSPSVVQNQLQLVLQLLLQVLLCDAQQWHWSDDNRRSHNKIKIFGPPPDQLVLLQVCCCVPRVYHWDKADCSRSVSNDPGIIIIGRHGSNADSVSSNSVSVSSRPRD/DLQDDDVLLVCVCVQFDDQPFAEQALLPFDTFGPVLVVLLVVLVVVCVVPNNVVSLVVCVVLLLLLLCLLCVLQVHHSVLKAKAQWQLLQLLQQLLFADDAQEEEEFLQDFLSSVVSSVVSVYHYDHADDDLLSAHPQVSRLVVCLVPPTQAYEYAQQASQAQAGHPLQSNQVSCVVSVHAYEYECQQPRLAPRNHRPHQKYKYALRHNLNAAHRMMMIGGHPVRQQNTAGPPPHNPDDDDDGSSCRSNDDDGSSSRSSSSSVSSVVSVVSPSVSQQQLLQSLQLLLQVLQCDAQQWHWSDDSRRSHNKIKIFGPVDDQQVLQQVCCCVPRVYHWDWADCSRSVSNDPGIIIIGRHGSNDGSVSSNVVSVSSRPGD/DPPLQVCVCVQFDPAPFAELALQPFNTFGPVLVVLLVVLVVVCVVPNNVVSLVVCVVLLLLLLCLQCVLQVHHSVLKAKFQWLLLQLLQQLLQADDAAEEEEFLQAFLSSVVSSVVSVYHYHHADADLLSAGDQVSRLVCCLVPPTQAYEYAQQASAAFARHPQQSNQVSQVVSPHAYEYECQSPRLAPRNNRNHQKYKYAQRHQLNADHRIMMIGGHPVRQQNTQGPPPGRPDPDPDGSSCRSNDDDGSSSSSSSSSVSSVVSVVSPSVVQLQLLLVLQLLLCVLLCDAAQWHWSDDNRRSHNKIKIDGPVDDQQVLLQVCCCPPRVYHWDKAQCSGSVSNDPGIIIIRRHGSNDDSVSSNVVSVSRRPRD

Organism: Mycolicibacterium smegmatis (strain ATCC 700084 / mc(2)155) (NCBI:txid246196)